Protein AF-0000000080609662 (afdb_homodimer)

Structure (mmCIF, N/CA/C/O backbone):
data_AF-0000000080609662-model_v1
#
loop_
_entity.id
_entity.type
_entity.pdbx_description
1 polymer 'CRE-IKKE-1 protein'
#
loop_
_atom_site.group_PDB
_atom_site.id
_atom_site.type_symbol
_atom_site.label_atom_id
_atom_site.label_alt_id
_atom_site.label_comp_id
_atom_site.label_asym_id
_atom_site.label_entity_id
_atom_site.label_seq_id
_atom_site.pdbx_PDB_ins_code
_atom_site.Cartn_x
_atom_site.Cartn_y
_atom_site.Cartn_z
_atom_site.occupancy
_atom_site.B_iso_or_equiv
_atom_site.auth_seq_id
_atom_site.auth_comp_id
_atom_site.auth_asym_id
_atom_site.auth_atom_id
_atom_site.pdbx_PDB_model_num
ATOM 1 N N . MET A 1 1 ? -20.781 -84.812 7.141 1 25.86 1 MET A N 1
ATOM 2 C CA . MET A 1 1 ? -20.344 -83.812 8.102 1 25.86 1 MET A CA 1
ATOM 3 C C . MET A 1 1 ? -18.906 -83.375 7.84 1 25.86 1 MET A C 1
ATOM 5 O O . MET A 1 1 ? -17.984 -83.938 8.438 1 25.86 1 MET A O 1
ATOM 9 N N . THR A 1 2 ? -18.422 -83.125 6.613 1 31.28 2 THR A N 1
ATOM 10 C CA . THR A 1 2 ? -17.078 -82.812 6.18 1 31.28 2 THR A CA 1
ATOM 11 C C . THR A 1 2 ? -16.641 -81.5 6.754 1 31.28 2 THR A C 1
ATOM 13 O O . THR A 1 2 ? -17.281 -80.438 6.488 1 31.28 2 THR A O 1
ATOM 16 N N . SER A 1 3 ? -16.016 -81.438 7.996 1 32.31 3 SER A N 1
ATOM 17 C CA . SER A 1 3 ? -15.523 -80.25 8.719 1 32.31 3 SER A CA 1
ATOM 18 C C . SER A 1 3 ? -14.398 -79.562 7.949 1 32.31 3 SER A C 1
ATOM 20 O O . SER A 1 3 ? -13.344 -80.188 7.727 1 32.31 3 SER A O 1
ATOM 22 N N . SER A 1 4 ? -14.617 -78.688 6.969 1 35.66 4 SER A N 1
ATOM 23 C CA . SER A 1 4 ? -13.648 -77.875 6.242 1 35.66 4 SER A CA 1
ATOM 24 C C . SER A 1 4 ? -12.82 -77.062 7.191 1 35.66 4 SER A C 1
ATOM 26 O O . SER A 1 4 ? -13.367 -76.25 7.938 1 35.66 4 SER A O 1
ATOM 28 N N . SER A 1 5 ? -11.656 -77.5 7.723 1 37.5 5 SER A N 1
ATOM 29 C CA . SER A 1 5 ? -10.672 -76.812 8.562 1 37.5 5 SER A CA 1
ATOM 30 C C . SER A 1 5 ? -10.195 -75.5 7.918 1 37.5 5 SER A C 1
ATOM 32 O O . SER A 1 5 ? -9.758 -75.5 6.77 1 37.5 5 SER A O 1
ATOM 34 N N . SER A 1 6 ? -10.688 -74.312 8.289 1 39.19 6 SER A N 1
ATOM 35 C CA . SER A 1 6 ? -10.328 -72.938 7.891 1 39.19 6 SER A CA 1
ATOM 36 C C . SER A 1 6 ? -8.852 -72.688 8.156 1 39.19 6 SER A C 1
ATOM 38 O O . SER A 1 6 ? -8.375 -72.812 9.281 1 39.19 6 SER A O 1
ATOM 40 N N . ILE A 1 7 ? -7.898 -72.75 7.23 1 44.97 7 ILE A N 1
ATOM 41 C CA . ILE A 1 7 ? -6.477 -72.438 7.293 1 44.97 7 ILE A CA 1
ATOM 42 C C . ILE A 1 7 ? -6.301 -71 7.836 1 44.97 7 ILE A C 1
ATOM 44 O O . ILE A 1 7 ? -6.977 -70.062 7.395 1 44.97 7 ILE A O 1
ATOM 48 N N . PRO A 1 8 ? -5.676 -70.75 8.969 1 40.72 8 PRO A N 1
ATOM 49 C CA . PRO A 1 8 ? -5.449 -69.375 9.523 1 40.72 8 PRO A CA 1
ATOM 50 C C . PRO A 1 8 ? -4.711 -68.5 8.555 1 40.72 8 PRO A C 1
ATOM 52 O O . PRO A 1 8 ? -3.914 -68.938 7.734 1 40.72 8 PRO A O 1
ATOM 55 N N . SER A 1 9 ? -5.266 -67.25 8.148 1 47.28 9 SER A N 1
ATOM 56 C CA . SER A 1 9 ? -4.676 -66.25 7.301 1 47.28 9 SER A CA 1
ATOM 57 C C . SER A 1 9 ? -3.279 -65.875 7.781 1 47.28 9 SER A C 1
ATOM 59 O O . SER A 1 9 ? -3.021 -65.812 8.984 1 47.28 9 SER A O 1
ATOM 61 N N . PRO A 1 10 ? -2.252 -65.938 6.949 1 47.94 10 PRO A N 1
ATOM 62 C CA . PRO A 1 10 ? -0.892 -65.562 7.359 1 47.94 10 PRO A CA 1
ATOM 63 C C . PRO A 1 10 ? -0.834 -64.25 8.102 1 47.94 10 PRO A C 1
ATOM 65 O O . PRO A 1 10 ? -1.697 -63.375 7.902 1 47.94 10 PRO A O 1
ATOM 68 N N . PRO A 1 11 ? -0.06 -64.062 9.141 1 41.94 11 PRO A N 1
ATOM 69 C CA . PRO A 1 11 ? 0.029 -62.781 9.891 1 41.94 11 PRO A CA 1
ATOM 70 C C . PRO A 1 11 ? 0.415 -61.594 9.008 1 41.94 11 PRO A C 1
ATOM 72 O O . PRO A 1 11 ? 1.298 -61.719 8.148 1 41.94 11 PRO A O 1
ATOM 75 N N . LYS A 1 12 ? -0.345 -60.562 8.844 1 50.75 12 LYS A N 1
ATOM 76 C CA . LYS A 1 12 ? -0.071 -59.344 8.133 1 50.75 12 LYS A CA 1
ATOM 77 C C . LYS A 1 12 ? 1.237 -58.688 8.609 1 50.75 12 LYS A C 1
ATOM 79 O O . LYS A 1 12 ? 1.378 -58.375 9.789 1 50.75 12 LYS A O 1
ATOM 84 N N . THR A 1 13 ? 2.26 -58.938 7.941 1 52.75 13 THR A N 1
ATOM 85 C CA . THR A 1 13 ? 3.49 -58.25 8.312 1 52.75 13 THR A CA 1
ATOM 86 C C . THR A 1 13 ? 3.406 -56.75 7.973 1 52.75 13 THR A C 1
ATOM 88 O O . THR A 1 13 ? 3.049 -56.375 6.852 1 52.75 13 THR A O 1
ATOM 91 N N . TYR A 1 14 ? 3.482 -55.875 8.984 1 57.97 14 TYR A N 1
ATOM 92 C CA . TYR A 1 14 ? 3.365 -54.438 8.852 1 57.97 14 TYR A CA 1
ATOM 93 C C . TYR A 1 14 ? 4.691 -53.812 8.43 1 57.97 14 TYR A C 1
ATOM 95 O O . TYR A 1 14 ? 5.758 -54.25 8.867 1 57.97 14 TYR A O 1
ATOM 103 N N . PRO A 1 15 ? 4.578 -52.969 7.387 1 68.44 15 PRO A N 1
ATOM 104 C CA . PRO A 1 15 ? 5.793 -52.281 6.984 1 68.44 15 PRO A CA 1
ATOM 105 C C . PRO A 1 15 ? 6.512 -51.625 8.164 1 68.44 15 PRO A C 1
ATOM 107 O O . PRO A 1 15 ? 5.859 -51.125 9.094 1 68.44 15 PRO A O 1
ATOM 110 N N . ILE A 1 16 ? 7.844 -51.844 8.211 1 71.62 16 ILE A N 1
ATOM 111 C CA . ILE A 1 16 ? 8.664 -51.188 9.219 1 71.62 16 ILE A CA 1
ATOM 112 C C . ILE A 1 16 ? 8.93 -49.75 8.797 1 71.62 16 ILE A C 1
ATOM 114 O O . ILE A 1 16 ? 9.445 -49.5 7.707 1 71.62 16 ILE A O 1
ATOM 118 N N . ILE A 1 17 ? 8.469 -48.844 9.602 1 80.31 17 ILE A N 1
ATOM 119 C CA . ILE A 1 17 ? 8.609 -47.438 9.305 1 80.31 17 ILE A CA 1
ATOM 120 C C . ILE A 1 17 ? 9.672 -46.812 10.211 1 80.31 17 ILE A C 1
ATOM 122 O O . ILE A 1 17 ? 9.602 -46.938 11.43 1 80.31 17 ILE A O 1
ATOM 126 N N . ARG A 1 18 ? 10.758 -46.25 9.633 1 82.88 18 ARG A N 1
ATOM 127 C CA . ARG A 1 18 ? 11.766 -45.469 10.328 1 82.88 18 ARG A CA 1
ATOM 128 C C . ARG A 1 18 ? 11.523 -43.969 10.109 1 82.88 18 ARG A C 1
ATOM 130 O O . ARG A 1 18 ? 11.367 -43.5 8.977 1 82.88 18 ARG A O 1
ATOM 137 N N . LEU A 1 19 ? 11.508 -43.312 11.266 1 86.19 19 LEU A N 1
ATOM 138 C CA . LEU A 1 19 ? 11.18 -41.875 11.203 1 86.19 19 LEU A CA 1
ATOM 139 C C . LEU A 1 19 ? 12.328 -41.031 11.742 1 86.19 19 LEU A C 1
ATOM 141 O O . LEU A 1 19 ? 12.953 -41.406 12.742 1 86.19 19 LEU A O 1
ATOM 145 N N . ASP A 1 20 ? 12.734 -40.062 11.016 1 88.62 20 ASP A N 1
ATOM 146 C CA . ASP A 1 20 ? 13.68 -39.031 11.453 1 88.62 20 ASP A CA 1
ATOM 147 C C . ASP A 1 20 ? 13.102 -37.625 11.266 1 88.62 20 ASP A C 1
ATOM 149 O O . ASP A 1 20 ? 12.734 -37.25 10.148 1 88.62 20 ASP A O 1
ATOM 153 N N . GLY A 1 21 ? 13.078 -36.844 12.414 1 89.88 21 GLY A N 1
ATOM 154 C CA . GLY A 1 21 ? 12.492 -35.531 12.352 1 89.88 21 GLY A CA 1
ATOM 155 C C . GLY A 1 21 ? 10.992 -35.531 12.562 1 89.88 21 GLY A C 1
ATOM 156 O O . GLY A 1 21 ? 10.461 -36.375 13.297 1 89.88 21 GLY A O 1
ATOM 157 N N . GLU A 1 22 ? 10.289 -34.594 12 1 90.69 22 GLU A N 1
ATOM 158 C CA . GLU A 1 22 ? 8.852 -34.469 12.195 1 90.69 22 GLU A CA 1
ATOM 159 C C . GLU A 1 22 ? 8.078 -35.438 11.305 1 90.69 22 GLU A C 1
ATOM 161 O O . GLU A 1 22 ? 8.469 -35.688 10.164 1 90.69 22 GLU A O 1
ATOM 166 N N . LYS A 1 23 ? 7.074 -35.906 11.852 1 92.69 23 LYS A N 1
ATOM 167 C CA . LYS A 1 23 ? 6.164 -36.719 11.047 1 92.69 23 LYS A CA 1
ATOM 168 C C . LYS A 1 23 ? 5.375 -35.844 10.07 1 92.69 23 LYS A C 1
ATOM 170 O O . LYS A 1 23 ? 5.031 -34.688 10.383 1 92.69 23 LYS A O 1
ATOM 175 N N . TYR A 1 24 ? 5.195 -36.375 8.867 1 93.31 24 TYR A N 1
ATOM 176 C CA . TYR A 1 24 ? 4.473 -35.594 7.852 1 93.31 24 TYR A CA 1
ATOM 177 C C . TYR A 1 24 ? 3.602 -36.531 7.004 1 93.31 24 TYR A C 1
ATOM 179 O O . TYR A 1 24 ? 3.771 -37.75 7.027 1 93.31 24 TYR A O 1
ATOM 187 N N . THR A 1 25 ? 2.586 -35.906 6.465 1 91.5 25 THR A N 1
ATOM 188 C CA . THR A 1 25 ? 1.73 -36.594 5.492 1 91.5 25 THR A CA 1
ATOM 189 C C . THR A 1 25 ? 1.972 -36.031 4.09 1 91.5 25 THR A C 1
ATOM 191 O O . THR A 1 25 ? 2.152 -34.844 3.908 1 91.5 25 THR A O 1
ATOM 194 N N . LEU A 1 26 ? 2.039 -36.938 3.139 1 90.88 26 LEU A N 1
ATOM 195 C CA . LEU A 1 26 ? 2.221 -36.594 1.734 1 90.88 26 LEU A CA 1
ATOM 196 C C . LEU A 1 26 ? 0.88 -36.531 1.011 1 90.88 26 LEU A C 1
ATOM 198 O O . LEU A 1 26 ? 0.035 -37.406 1.193 1 90.88 26 LEU A O 1
ATOM 202 N N . PHE A 1 27 ? 0.67 -35.406 0.307 1 91.31 27 PHE A N 1
ATOM 203 C CA . PHE A 1 27 ? -0.523 -35.281 -0.524 1 91.31 27 PHE A CA 1
ATOM 204 C C . PHE A 1 27 ? -0.241 -35.781 -1.941 1 91.31 27 PHE A C 1
ATOM 206 O O . PHE A 1 27 ? 0.273 -35 -2.77 1 91.31 27 PHE A O 1
ATOM 213 N N . ASN A 1 28 ? -0.665 -36.938 -2.35 1 86.31 28 ASN A N 1
ATOM 214 C CA . ASN A 1 28 ? -0.311 -37.594 -3.6 1 86.31 28 ASN A CA 1
ATOM 215 C C . ASN A 1 28 ? -0.98 -36.938 -4.797 1 86.31 28 ASN A C 1
ATOM 217 O O . ASN A 1 28 ? -0.57 -37.125 -5.941 1 86.31 28 ASN A O 1
ATOM 221 N N . ASP A 1 29 ? -1.959 -36.156 -4.488 1 86.69 29 ASP A N 1
ATOM 222 C CA . ASP A 1 29 ? -2.707 -35.531 -5.57 1 86.69 29 ASP A CA 1
ATOM 223 C C . ASP A 1 29 ? -2.17 -34.125 -5.867 1 86.69 29 ASP A C 1
ATOM 225 O O . ASP A 1 29 ? -2.631 -33.469 -6.801 1 86.69 29 ASP A O 1
ATOM 229 N N . LYS A 1 30 ? -1.223 -33.781 -5.105 1 89.38 30 LYS A N 1
ATOM 230 C CA . LYS A 1 30 ? -0.695 -32.438 -5.285 1 89.38 30 LYS A CA 1
ATOM 231 C C . LYS A 1 30 ? 0.795 -32.469 -5.609 1 89.38 30 LYS A C 1
ATOM 233 O O . LYS A 1 30 ? 1.628 -32.156 -4.762 1 89.38 30 LYS A O 1
ATOM 238 N N . SER A 1 31 ? 1.078 -32.719 -6.859 1 88.81 31 SER A N 1
ATOM 239 C CA . SER A 1 31 ? 2.461 -32.75 -7.324 1 88.81 31 SER A CA 1
ATOM 240 C C . SER A 1 31 ? 3 -31.359 -7.566 1 88.81 31 SER A C 1
ATOM 242 O O . SER A 1 31 ? 2.311 -30.516 -8.141 1 88.81 31 SER A O 1
ATOM 244 N N . ILE A 1 32 ? 4.141 -31.031 -7.082 1 87.56 32 ILE A N 1
ATOM 245 C CA . ILE A 1 32 ? 4.762 -29.719 -7.223 1 87.56 32 ILE A CA 1
ATOM 246 C C . ILE A 1 32 ? 5.836 -29.766 -8.305 1 87.56 32 ILE A C 1
ATOM 248 O O . ILE A 1 32 ? 6.141 -28.75 -8.938 1 87.56 32 ILE A O 1
ATOM 252 N N . GLY A 1 33 ? 6.457 -30.859 -8.469 1 80.94 33 GLY A N 1
ATOM 253 C CA . GLY A 1 33 ? 7.531 -30.969 -9.445 1 80.94 33 GLY A CA 1
ATOM 254 C C . GLY A 1 33 ? 7.91 -32.406 -9.773 1 80.94 33 GLY A C 1
ATOM 255 O O . GLY A 1 33 ? 7.668 -33.312 -8.969 1 80.94 33 GLY A O 1
ATOM 256 N N . LYS A 1 34 ? 8.281 -32.562 -11.07 1 74.88 34 LYS A N 1
ATOM 257 C CA . LYS A 1 34 ? 8.75 -33.875 -11.508 1 74.88 34 LYS A CA 1
ATOM 258 C C . LYS A 1 34 ? 10.18 -33.781 -12.055 1 74.88 34 LYS A C 1
ATOM 260 O O . LYS A 1 34 ? 10.484 -32.906 -12.867 1 74.88 34 LYS A O 1
ATOM 265 N N . GLY A 1 35 ? 11.078 -34.344 -11.312 1 62.09 35 GLY A N 1
ATOM 266 C CA . GLY A 1 35 ? 12.43 -34.406 -11.844 1 62.09 35 GLY A CA 1
ATOM 267 C C . GLY A 1 35 ? 12.773 -35.75 -12.453 1 62.09 35 GLY A C 1
ATOM 268 O O . GLY A 1 35 ? 11.93 -36.656 -12.516 1 62.09 35 GLY A O 1
ATOM 269 N N . ALA A 1 36 ? 13.977 -35.906 -13.156 1 56.09 36 ALA A N 1
ATOM 270 C CA . ALA A 1 36 ? 14.492 -37.125 -13.789 1 56.09 36 ALA A CA 1
ATOM 271 C C . ALA A 1 36 ? 14.5 -38.281 -12.805 1 56.09 36 ALA A C 1
ATOM 273 O O . ALA A 1 36 ? 14.273 -39.438 -13.195 1 56.09 36 ALA A O 1
ATOM 274 N N . TYR A 1 37 ? 14.656 -37.969 -11.484 1 59.03 37 TYR A N 1
ATOM 275 C CA . TYR A 1 37 ? 14.93 -39.094 -10.57 1 59.03 37 TYR A CA 1
ATOM 276 C C . TYR A 1 37 ? 13.914 -39.125 -9.438 1 59.03 37 TYR A C 1
ATOM 278 O O . TYR A 1 37 ? 14.055 -39.906 -8.5 1 59.03 37 TYR A O 1
ATOM 286 N N . SER A 1 38 ? 12.953 -38.188 -9.391 1 76.06 38 SER A N 1
ATOM 287 C CA . SER A 1 38 ? 12.031 -38.188 -8.266 1 76.06 38 SER A CA 1
ATOM 288 C C . SER A 1 38 ? 10.891 -37.219 -8.469 1 76.06 38 SER A C 1
ATOM 290 O O . SER A 1 38 ? 10.906 -36.406 -9.414 1 76.06 38 SER A O 1
ATOM 292 N N . GLU A 1 39 ? 9.922 -37.469 -7.652 1 85.94 39 GLU A N 1
ATOM 293 C CA . GLU A 1 39 ? 8.766 -36.594 -7.668 1 85.94 39 GLU A CA 1
ATOM 294 C C . GLU A 1 39 ? 8.609 -35.875 -6.34 1 85.94 39 GLU A C 1
ATOM 296 O O . GLU A 1 39 ? 8.953 -36.406 -5.285 1 85.94 39 GLU A O 1
ATOM 301 N N . VAL A 1 40 ? 8.242 -34.625 -6.41 1 92.06 40 VAL A N 1
ATOM 302 C CA . VAL A 1 40 ? 8.047 -33.812 -5.215 1 92.06 40 VAL A CA 1
ATOM 303 C C . VAL A 1 40 ? 6.566 -33.469 -5.059 1 92.06 40 VAL A C 1
ATOM 305 O O . VAL A 1 40 ? 5.918 -33.062 -6.02 1 92.06 40 VAL A O 1
ATOM 308 N N . TYR A 1 41 ? 6.066 -33.688 -3.814 1 93.38 41 TYR A N 1
ATOM 309 C CA . TYR A 1 41 ? 4.66 -33.469 -3.502 1 93.38 41 TYR A CA 1
ATOM 310 C C . TYR A 1 41 ? 4.52 -32.469 -2.361 1 93.38 41 TYR A C 1
ATOM 312 O O . TYR A 1 41 ? 5.453 -32.25 -1.583 1 93.38 41 TYR A O 1
ATOM 320 N N . GLU A 1 42 ? 3.301 -31.906 -2.385 1 94.56 42 GLU A N 1
ATOM 321 C CA . GLU A 1 42 ? 2.938 -31.141 -1.196 1 94.56 42 GLU A CA 1
ATOM 322 C C . GLU A 1 42 ? 2.621 -32.062 -0.022 1 94.56 42 GLU A C 1
ATOM 324 O O . GLU A 1 42 ? 2.16 -33.188 -0.217 1 94.56 42 GLU A O 1
ATOM 329 N N . GLY A 1 43 ? 2.951 -31.609 1.195 1 94.5 43 GLY A N 1
ATOM 330 C CA . GLY A 1 43 ? 2.627 -32.344 2.41 1 94.5 43 GLY A CA 1
ATOM 331 C C . GLY A 1 43 ? 2.455 -31.438 3.619 1 94.5 43 GLY A C 1
ATOM 332 O O . GLY A 1 43 ? 2.488 -30.219 3.496 1 94.5 43 GLY A O 1
ATOM 333 N N . ARG A 1 44 ? 2.146 -32.062 4.703 1 94.44 44 ARG A N 1
ATOM 334 C CA . ARG A 1 44 ? 1.989 -31.328 5.961 1 94.44 44 ARG A CA 1
ATOM 335 C C . ARG A 1 44 ? 2.568 -32.125 7.129 1 94.44 44 ARG A C 1
ATOM 337 O O . ARG A 1 44 ? 2.377 -33.312 7.219 1 94.44 44 ARG A O 1
ATOM 344 N N . THR A 1 45 ? 3.188 -31.391 7.957 1 95.19 45 THR A N 1
ATOM 345 C CA . THR A 1 45 ? 3.699 -32.031 9.164 1 95.19 45 THR A CA 1
ATOM 346 C C . THR A 1 45 ? 2.568 -32.312 10.148 1 95.19 45 THR A C 1
ATOM 348 O O . THR A 1 45 ? 1.438 -31.859 9.945 1 95.19 45 THR A O 1
ATOM 351 N N . GLU A 1 46 ? 2.916 -33.031 11.164 1 92.31 46 GLU A N 1
ATOM 352 C CA . GLU A 1 46 ? 1.946 -33.312 12.219 1 92.31 46 GLU A CA 1
ATOM 353 C C . GLU A 1 46 ? 1.525 -32 12.922 1 92.31 46 GLU A C 1
ATOM 355 O O . GLU A 1 46 ? 0.374 -31.875 13.336 1 92.31 46 GLU A O 1
ATOM 360 N N . SER A 1 47 ? 2.404 -31.078 12.938 1 91.38 47 SER A N 1
ATOM 361 C CA . SER A 1 47 ? 2.1 -29.781 13.555 1 91.38 47 SER A CA 1
ATOM 362 C C . SER A 1 47 ? 1.225 -28.938 12.641 1 91.38 47 SER A C 1
ATOM 364 O O . SER A 1 47 ? 0.652 -27.938 13.078 1 91.38 47 SER A O 1
ATOM 366 N N . GLY A 1 48 ? 1.183 -29.297 11.359 1 92.94 48 GLY A N 1
ATOM 367 C CA . GLY A 1 48 ? 0.324 -28.594 10.422 1 92.94 48 GLY A CA 1
ATOM 368 C C . GLY A 1 48 ? 1.094 -27.719 9.453 1 92.94 48 GLY A C 1
ATOM 369 O O . GLY A 1 48 ? 0.497 -27.031 8.617 1 92.94 48 GLY A O 1
ATOM 370 N N . ARG A 1 49 ? 2.342 -27.797 9.516 1 93.94 49 ARG A N 1
ATOM 371 C CA . ARG A 1 49 ? 3.174 -26.969 8.641 1 93.94 49 ARG A CA 1
ATOM 372 C C . ARG A 1 49 ? 3.172 -27.516 7.219 1 93.94 49 ARG A C 1
ATOM 374 O O . ARG A 1 49 ? 3.348 -28.719 7.004 1 93.94 49 ARG A O 1
ATOM 381 N N . LEU A 1 50 ? 2.912 -26.562 6.285 1 94.56 50 LEU A N 1
ATOM 382 C CA . LEU A 1 50 ? 3.021 -26.953 4.879 1 94.56 50 LEU A CA 1
ATOM 383 C C . LEU A 1 50 ? 4.473 -27.25 4.512 1 94.56 50 LEU A C 1
ATOM 385 O O . LEU A 1 50 ? 5.379 -26.5 4.879 1 94.56 50 LEU A O 1
ATOM 389 N N . VAL A 1 51 ? 4.734 -28.422 3.789 1 96.31 51 VAL A N 1
ATOM 390 C CA . VAL A 1 51 ? 6.09 -28.844 3.449 1 96.31 51 VAL A CA 1
ATOM 391 C C . VAL A 1 51 ? 6.113 -29.422 2.033 1 96.31 51 VAL A C 1
ATOM 393 O O . VAL A 1 51 ? 5.062 -29.688 1.452 1 96.31 51 VAL A O 1
ATOM 396 N N . ALA A 1 52 ? 7.281 -29.5 1.382 1 96.19 52 ALA A N 1
ATOM 397 C CA . ALA A 1 52 ? 7.523 -30.219 0.14 1 96.19 52 ALA A CA 1
ATOM 398 C C . ALA A 1 52 ? 8.141 -31.594 0.419 1 96.19 52 ALA A C 1
ATOM 400 O O . ALA A 1 52 ? 9.109 -31.703 1.173 1 96.19 52 ALA A O 1
ATOM 401 N N . VAL A 1 53 ? 7.598 -32.625 -0.177 1 94.62 53 VAL A N 1
ATOM 402 C CA . VAL A 1 53 ? 8.039 -34 0.114 1 94.62 53 VAL A CA 1
ATOM 403 C C . VAL A 1 53 ? 8.578 -34.656 -1.158 1 94.62 53 VAL A C 1
ATOM 405 O O . VAL A 1 53 ? 7.859 -34.75 -2.154 1 94.62 53 VAL A O 1
ATOM 408 N N . LYS A 1 54 ? 9.82 -35 -1.176 1 92.38 54 LYS A N 1
ATOM 409 C CA . LYS A 1 54 ? 10.445 -35.75 -2.252 1 92.38 54 LYS A CA 1
ATOM 410 C C . LYS A 1 54 ? 10.414 -37.25 -1.952 1 92.38 54 LYS A C 1
ATOM 412 O O . LYS A 1 54 ? 10.758 -37.688 -0.848 1 92.38 54 LYS A O 1
ATOM 417 N N . THR A 1 55 ? 9.93 -38.062 -2.924 1 89.88 55 THR A N 1
ATOM 418 C CA . THR A 1 55 ? 9.812 -39.469 -2.701 1 89.88 55 THR A CA 1
ATOM 419 C C . THR A 1 55 ? 10.477 -40.25 -3.828 1 89.88 55 THR A C 1
ATOM 421 O O . THR A 1 55 ? 10.539 -39.781 -4.965 1 89.88 55 THR A O 1
ATOM 424 N N . ALA A 1 56 ? 11.078 -41.375 -3.432 1 85 56 ALA A N 1
ATOM 425 C CA . ALA A 1 56 ? 11.68 -42.312 -4.391 1 85 56 ALA A CA 1
ATOM 426 C C . ALA A 1 56 ? 11.359 -43.75 -4.039 1 85 56 ALA A C 1
ATOM 428 O O . ALA A 1 56 ? 11.25 -44.125 -2.861 1 85 56 ALA A O 1
ATOM 429 N N . CYS A 1 57 ? 11.18 -44.594 -5.07 1 79.06 57 CYS A N 1
ATOM 430 C CA . CYS A 1 57 ? 10.867 -46 -4.859 1 79.06 57 CYS A CA 1
ATOM 431 C C . CYS A 1 57 ? 11.852 -46.906 -5.609 1 79.06 57 CYS A C 1
ATOM 433 O O . CYS A 1 57 ? 11.938 -48.094 -5.336 1 79.06 57 CYS A O 1
ATOM 435 N N . LYS A 1 58 ? 12.555 -46.344 -6.57 1 79.31 58 LYS A N 1
ATOM 436 C CA . LYS A 1 58 ? 13.547 -47.125 -7.301 1 79.31 58 LYS A CA 1
ATOM 437 C C . LYS A 1 58 ? 14.875 -47.156 -6.551 1 79.31 58 LYS A C 1
ATOM 439 O O . LYS A 1 58 ? 15.258 -46.188 -5.906 1 79.31 58 LYS A O 1
ATOM 444 N N . LYS A 1 59 ? 15.594 -48.25 -6.68 1 77.31 59 LYS A N 1
ATOM 445 C CA . LYS A 1 59 ? 16.812 -48.5 -5.918 1 77.31 59 LYS A CA 1
ATOM 446 C C . LYS A 1 59 ? 17.844 -47.375 -6.156 1 77.31 59 LYS A C 1
ATOM 448 O O . LYS A 1 59 ? 18.438 -46.875 -5.207 1 77.31 59 LYS A O 1
ATOM 453 N N . ILE A 1 60 ? 18.062 -47.031 -7.422 1 74.38 60 ILE A N 1
ATOM 454 C CA . ILE A 1 60 ? 19.047 -46 -7.762 1 74.38 60 ILE A CA 1
ATOM 455 C C . ILE A 1 60 ? 18.641 -44.656 -7.156 1 74.38 60 ILE A C 1
ATOM 457 O O . ILE A 1 60 ? 19.484 -43.906 -6.656 1 74.38 60 ILE A O 1
ATOM 461 N N . GLU A 1 61 ? 17.422 -44.5 -7.07 1 80.38 61 GLU A N 1
ATOM 462 C CA . GLU A 1 61 ? 16.891 -43.25 -6.535 1 80.38 61 GLU A CA 1
ATOM 463 C C . GLU A 1 61 ? 16.984 -43.219 -5.016 1 80.38 61 GLU A C 1
ATOM 465 O O . GLU A 1 61 ? 17.219 -42.156 -4.43 1 80.38 61 GLU A O 1
ATOM 470 N N . ILE A 1 62 ? 16.891 -44.344 -4.473 1 84.5 62 ILE A N 1
ATOM 471 C CA . ILE A 1 62 ? 16.891 -44.438 -3.018 1 84.5 62 ILE A CA 1
ATOM 472 C C . ILE A 1 62 ? 18.281 -44.062 -2.482 1 84.5 62 ILE A C 1
ATOM 474 O O . ILE A 1 62 ? 18.391 -43.344 -1.497 1 84.5 62 ILE A O 1
ATOM 478 N N . GLN A 1 63 ? 19.297 -44.562 -3.121 1 81.75 63 GLN A N 1
ATOM 479 C CA . GLN A 1 63 ? 20.641 -44.25 -2.684 1 81.75 63 GLN A CA 1
ATOM 480 C C . GLN A 1 63 ? 20.938 -42.75 -2.836 1 81.75 63 GLN A C 1
ATOM 482 O O . GLN A 1 63 ? 21.578 -42.156 -1.97 1 81.75 63 GLN A O 1
ATOM 487 N N . ALA A 1 64 ? 20.484 -42.25 -3.871 1 82.31 64 ALA A N 1
ATOM 488 C CA . ALA A 1 64 ? 20.688 -40.812 -4.113 1 82.31 64 ALA A CA 1
ATOM 489 C C . ALA A 1 64 ? 19.984 -39.969 -3.057 1 82.31 64 ALA A C 1
ATOM 491 O O . ALA A 1 64 ? 20.547 -39 -2.549 1 82.31 64 ALA A O 1
ATOM 492 N N . ILE A 1 65 ? 18.828 -40.312 -2.717 1 88.12 65 ILE A N 1
ATOM 493 C CA . ILE A 1 65 ? 18.031 -39.594 -1.748 1 88.12 65 ILE A CA 1
ATOM 494 C C . ILE A 1 65 ? 18.672 -39.688 -0.365 1 88.12 65 ILE A C 1
ATOM 496 O O . ILE A 1 65 ? 18.656 -38.719 0.401 1 88.12 65 ILE A O 1
ATOM 500 N N . ARG A 1 66 ? 19.219 -40.875 -0.01 1 88.81 66 ARG A N 1
ATOM 501 C CA . ARG A 1 66 ? 19.891 -41.031 1.269 1 88.81 66 ARG A CA 1
ATOM 502 C C . ARG A 1 66 ? 21.078 -40.094 1.381 1 88.81 66 ARG A C 1
ATOM 504 O O . ARG A 1 66 ? 21.297 -39.469 2.426 1 88.81 66 ARG A O 1
ATOM 511 N N . GLY A 1 67 ? 21.797 -40.062 0.266 1 87.88 67 GLY A N 1
ATOM 512 C CA . GLY A 1 67 ? 22.906 -39.094 0.232 1 87.88 67 GLY A CA 1
ATOM 513 C C . GLY A 1 67 ? 22.469 -37.656 0.369 1 87.88 67 GLY A C 1
ATOM 514 O O . GLY A 1 67 ? 23.094 -36.875 1.073 1 87.88 67 GLY A O 1
ATOM 515 N N . GLU A 1 68 ? 21.391 -37.344 -0.252 1 90.94 68 GLU A N 1
ATOM 516 C CA . GLU A 1 68 ? 20.828 -36 -0.201 1 90.94 68 GLU A CA 1
ATOM 517 C C . GLU A 1 68 ? 20.406 -35.625 1.217 1 90.94 68 GLU A C 1
ATOM 519 O O . GLU A 1 68 ? 20.688 -34.531 1.693 1 90.94 68 GLU A O 1
ATOM 524 N N . ILE A 1 69 ? 19.75 -36.562 1.894 1 92.38 69 ILE A N 1
ATOM 525 C CA . ILE A 1 69 ? 19.266 -36.344 3.258 1 92.38 69 ILE A CA 1
ATOM 526 C C . ILE A 1 69 ? 20.453 -36.094 4.18 1 92.38 69 ILE A C 1
ATOM 528 O O . ILE A 1 69 ? 20.422 -35.156 5.004 1 92.38 69 ILE A O 1
ATOM 532 N N . GLU A 1 70 ? 21.5 -36.844 4.02 1 92.69 70 GLU A N 1
ATOM 533 C CA . GLU A 1 70 ? 22.688 -36.688 4.859 1 92.69 70 GLU A CA 1
ATOM 534 C C . GLU A 1 70 ? 23.328 -35.312 4.664 1 92.69 70 GLU A C 1
ATOM 536 O O . GLU A 1 70 ? 23.719 -34.656 5.633 1 92.69 70 GLU A O 1
ATOM 541 N N . ILE A 1 71 ? 23.375 -34.906 3.471 1 93.88 71 ILE A N 1
ATOM 542 C CA . ILE A 1 71 ? 23.969 -33.594 3.15 1 93.88 71 ILE A CA 1
ATOM 543 C C . ILE A 1 71 ? 23.125 -32.5 3.736 1 93.88 71 ILE A C 1
ATOM 545 O O . ILE A 1 71 ? 23.641 -31.562 4.355 1 93.88 71 ILE A O 1
ATOM 549 N N . LEU A 1 72 ? 21.844 -32.562 3.623 1 94.56 72 LEU A N 1
ATOM 550 C CA . LEU A 1 72 ? 20.938 -31.531 4.125 1 94.56 72 LEU A CA 1
ATOM 551 C C . LEU A 1 72 ? 20.984 -31.453 5.648 1 94.56 72 LEU A C 1
ATOM 553 O O . LEU A 1 72 ? 20.875 -30.359 6.227 1 94.56 72 LEU A O 1
ATOM 557 N N . ARG A 1 73 ? 21.156 -32.594 6.203 1 94.25 73 ARG A N 1
ATOM 558 C CA . ARG A 1 73 ? 21.297 -32.625 7.656 1 94.25 73 ARG A CA 1
ATOM 559 C C . ARG A 1 73 ? 22.547 -31.875 8.109 1 94.25 73 ARG A C 1
ATOM 561 O O . ARG A 1 73 ? 22.516 -31.141 9.102 1 94.25 73 ARG A O 1
ATOM 568 N N . GLN A 1 74 ? 23.578 -32.062 7.363 1 93.38 74 GLN A N 1
ATOM 569 C CA . GLN A 1 74 ? 24.828 -31.375 7.688 1 93.38 74 GLN A CA 1
ATOM 570 C C . GLN A 1 74 ? 24.719 -29.875 7.527 1 93.38 74 GLN A C 1
ATOM 572 O O . GLN A 1 74 ? 25.391 -29.109 8.227 1 93.38 74 GLN A O 1
ATOM 577 N N . LEU A 1 75 ? 23.844 -29.469 6.664 1 95.25 75 LEU A N 1
ATOM 578 C CA . LEU A 1 75 ? 23.719 -28.062 6.324 1 95.25 75 LEU A CA 1
ATOM 579 C C . LEU A 1 75 ? 22.578 -27.422 7.09 1 95.25 75 LEU A C 1
ATOM 581 O O . LEU A 1 75 ? 22.125 -26.312 6.742 1 95.25 75 LEU A O 1
ATOM 585 N N . LYS A 1 76 ? 22.125 -28.125 8.047 1 92.25 76 LYS A N 1
ATOM 586 C CA . LYS A 1 76 ? 21.047 -27.578 8.867 1 92.25 76 LYS A CA 1
ATOM 587 C C . LYS A 1 76 ? 21.422 -26.219 9.438 1 92.25 76 LYS A C 1
ATOM 589 O O . LYS A 1 76 ? 22.531 -26.031 9.938 1 92.25 76 LYS A O 1
ATOM 594 N N . GLY A 1 77 ? 20.562 -25.203 9.234 1 90.81 77 GLY A N 1
ATOM 595 C CA . GLY A 1 77 ? 20.828 -23.891 9.781 1 90.81 77 GLY A CA 1
ATOM 596 C C . GLY A 1 77 ? 21.328 -22.906 8.734 1 90.81 77 GLY A C 1
ATOM 597 O O . GLY A 1 77 ? 21.281 -21.688 8.945 1 90.81 77 GLY A O 1
ATOM 598 N N . ALA A 1 78 ? 21.859 -23.406 7.652 1 94.06 78 ALA A N 1
ATOM 599 C CA . ALA A 1 78 ? 22.266 -22.5 6.578 1 94.06 78 ALA A CA 1
ATOM 600 C C . ALA A 1 78 ? 21.062 -21.781 5.977 1 94.06 78 ALA A C 1
ATOM 602 O O . ALA A 1 78 ? 20.172 -22.406 5.402 1 94.06 78 ALA A O 1
ATOM 603 N N . GLN A 1 79 ? 21.109 -20.516 6.012 1 91.75 79 GLN A N 1
ATOM 604 C CA . GLN A 1 79 ? 19.953 -19.703 5.68 1 91.75 79 GLN A CA 1
ATOM 605 C C . GLN A 1 79 ? 19.594 -19.812 4.199 1 91.75 79 GLN A C 1
ATOM 607 O O . GLN A 1 79 ? 18.422 -19.719 3.826 1 91.75 79 GLN A O 1
ATOM 612 N N . ASN A 1 80 ? 20.547 -19.969 3.33 1 97.12 80 ASN A N 1
ATOM 613 C CA . ASN A 1 80 ? 20.312 -19.938 1.891 1 97.12 80 ASN A CA 1
ATOM 614 C C . ASN A 1 80 ? 20.297 -21.344 1.288 1 97.12 80 ASN A C 1
ATOM 616 O O . ASN A 1 80 ? 20.516 -21.5 0.088 1 97.12 80 ASN A O 1
ATOM 620 N N . ILE A 1 81 ? 20.109 -22.375 2.154 1 97.69 81 ILE A N 1
ATOM 621 C CA . ILE A 1 81 ? 19.875 -23.766 1.766 1 97.69 81 ILE A CA 1
ATOM 622 C C . ILE A 1 81 ? 18.516 -24.234 2.299 1 97.69 81 ILE A C 1
ATOM 624 O O . ILE A 1 81 ? 18.172 -23.953 3.451 1 97.69 81 ILE A O 1
ATOM 628 N N . VAL A 1 82 ? 17.781 -24.844 1.414 1 97.12 82 VAL A N 1
ATOM 629 C CA . VAL A 1 82 ? 16.469 -25.344 1.833 1 97.12 82 VAL A CA 1
ATOM 630 C C . VAL A 1 82 ? 16.641 -26.234 3.061 1 97.12 82 VAL A C 1
ATOM 632 O O . VAL A 1 82 ? 17.547 -27.062 3.119 1 97.12 82 VAL A O 1
ATOM 635 N N . GLN A 1 83 ? 15.789 -26.172 3.98 1 96.12 83 GLN A N 1
ATOM 636 C CA . GLN A 1 83 ? 15.953 -26.859 5.262 1 96.12 83 GLN A CA 1
ATOM 637 C C . GLN A 1 83 ? 15.273 -28.219 5.25 1 96.12 83 GLN A C 1
ATOM 639 O O . GLN A 1 83 ? 14.156 -28.359 4.738 1 96.12 83 GLN A O 1
ATOM 644 N N . TYR A 1 84 ? 15.984 -29.094 5.848 1 95.5 84 TYR A N 1
ATOM 645 C CA . TYR A 1 84 ? 15.477 -30.438 6.098 1 95.5 84 TYR A CA 1
ATOM 646 C C . TYR A 1 84 ? 14.516 -30.453 7.281 1 95.5 84 TYR A C 1
ATOM 648 O O . TYR A 1 84 ? 14.789 -29.844 8.312 1 95.5 84 TYR A O 1
ATOM 656 N N . ILE A 1 85 ? 13.375 -31.188 7.129 1 95.56 85 ILE A N 1
ATOM 657 C CA . ILE A 1 85 ? 12.383 -31.188 8.195 1 95.56 85 ILE A CA 1
ATOM 658 C C . ILE A 1 85 ? 12.266 -32.594 8.789 1 95.56 85 ILE A C 1
ATOM 660 O O . ILE A 1 85 ? 12.211 -32.75 10.016 1 95.56 85 ILE A O 1
ATOM 664 N N . GLY A 1 86 ? 12.195 -33.594 7.855 1 95.12 86 GLY A N 1
ATOM 665 C CA . GLY A 1 86 ? 12.07 -35 8.312 1 95.12 86 GLY A CA 1
ATOM 666 C C . GLY A 1 86 ? 12.102 -36 7.176 1 95.12 86 GLY A C 1
ATOM 667 O O . GLY A 1 86 ? 12.016 -35.625 6.004 1 95.12 86 GLY A O 1
ATOM 668 N N . SER A 1 87 ? 12.297 -37.281 7.535 1 94.88 87 SER A N 1
ATOM 669 C CA . SER A 1 87 ? 12.297 -38.344 6.535 1 94.88 87 SER A CA 1
ATOM 670 C C . SER A 1 87 ? 11.633 -39.594 7.066 1 94.88 87 SER A C 1
ATOM 672 O O . SER A 1 87 ? 11.531 -39.781 8.281 1 94.88 87 SER A O 1
ATOM 674 N N . THR A 1 88 ? 11.094 -40.312 6.18 1 92.5 88 THR A N 1
ATOM 675 C CA . THR A 1 88 ? 10.445 -41.594 6.477 1 92.5 88 THR A CA 1
ATOM 676 C C . THR A 1 88 ? 10.922 -42.688 5.508 1 92.5 88 THR A C 1
ATOM 678 O O . THR A 1 88 ? 10.992 -42.438 4.301 1 92.5 88 THR A O 1
ATOM 681 N N . GLN A 1 89 ? 11.273 -43.75 6.094 1 90.75 89 GLN A N 1
ATOM 682 C CA . GLN A 1 89 ? 11.648 -44.906 5.309 1 90.75 89 GLN A CA 1
ATOM 683 C C . GLN A 1 89 ? 10.766 -46.125 5.641 1 90.75 89 GLN A C 1
ATOM 685 O O . GLN A 1 89 ? 10.602 -46.469 6.812 1 90.75 89 GLN A O 1
ATOM 690 N N . THR A 1 90 ? 10.18 -46.594 4.602 1 87.31 90 THR A N 1
ATOM 691 C CA . THR A 1 90 ? 9.305 -47.75 4.789 1 87.31 90 THR A CA 1
ATOM 692 C C . THR A 1 90 ? 9.875 -48.969 4.086 1 87.31 90 THR A C 1
ATOM 694 O O . THR A 1 90 ? 10.188 -48.906 2.893 1 87.31 90 THR A O 1
ATOM 697 N N . ILE A 1 91 ? 9.984 -49.969 4.844 1 85.94 91 ILE A N 1
ATOM 698 C CA . ILE A 1 91 ? 10.398 -51.25 4.281 1 85.94 91 ILE A CA 1
ATOM 699 C C . ILE A 1 91 ? 9.172 -52.125 4.012 1 85.94 91 ILE A C 1
ATOM 701 O O . ILE A 1 91 ? 8.398 -52.406 4.926 1 85.94 91 ILE A O 1
ATOM 705 N N . MET A 1 92 ? 9.039 -52.438 2.729 1 80.5 92 MET A N 1
ATOM 706 C CA . MET A 1 92 ? 7.828 -53.125 2.324 1 80.5 92 MET A CA 1
ATOM 707 C C . MET A 1 92 ? 7.973 -54.625 2.588 1 80.5 92 MET A C 1
ATOM 709 O O . MET A 1 92 ? 9.086 -55.125 2.754 1 80.5 92 MET A O 1
ATOM 713 N N . ALA A 1 93 ? 6.766 -55.281 2.654 1 78 93 ALA A N 1
ATOM 714 C CA . ALA A 1 93 ? 6.73 -56.719 2.898 1 78 93 ALA A CA 1
ATOM 715 C C . ALA A 1 93 ? 7.438 -57.469 1.783 1 78 93 ALA A C 1
ATOM 717 O O . ALA A 1 93 ? 7.512 -57 0.646 1 78 93 ALA A O 1
ATOM 718 N N . PRO A 1 94 ? 8.039 -58.594 2.146 1 78.06 94 PRO A N 1
ATOM 719 C CA . PRO A 1 94 ? 8.68 -59.438 1.12 1 78.06 94 PRO A CA 1
ATOM 720 C C . PRO A 1 94 ? 7.738 -59.781 -0.034 1 78.06 94 PRO A C 1
ATOM 722 O O . PRO A 1 94 ? 6.555 -60.031 0.188 1 78.06 94 PRO A O 1
ATOM 725 N N . GLY A 1 95 ? 8.117 -59.562 -1.34 1 74.69 95 GLY A N 1
ATOM 726 C CA . GLY A 1 95 ? 7.305 -59.844 -2.51 1 74.69 95 GLY A CA 1
ATOM 727 C C . GLY A 1 95 ? 6.75 -58.594 -3.162 1 74.69 95 GLY A C 1
ATOM 728 O O . GLY A 1 95 ? 6.195 -58.656 -4.262 1 74.69 95 GLY A O 1
ATOM 729 N N . SER A 1 96 ? 6.914 -57.531 -2.412 1 73.38 96 SER A N 1
ATOM 730 C CA . SER A 1 96 ? 6.434 -56.281 -2.986 1 73.38 96 SER A CA 1
ATOM 731 C C . SER A 1 96 ? 7.289 -55.844 -4.172 1 73.38 96 SER A C 1
ATOM 733 O O . SER A 1 96 ? 8.477 -56.188 -4.242 1 73.38 96 SER A O 1
ATOM 735 N N . VAL A 1 97 ? 6.699 -55.188 -5.066 1 73 97 VAL A N 1
ATOM 736 C CA . VAL A 1 97 ? 7.387 -54.719 -6.266 1 73 97 VAL A CA 1
ATOM 737 C C . VAL A 1 97 ? 8.516 -53.75 -5.871 1 73 97 VAL A C 1
ATOM 739 O O . VAL A 1 97 ? 9.617 -53.812 -6.426 1 73 97 VAL A O 1
ATOM 742 N N . THR A 1 98 ? 8.125 -52.906 -4.871 1 75.62 98 THR A N 1
ATOM 743 C CA . THR A 1 98 ? 9.141 -52 -4.355 1 75.62 98 THR A CA 1
ATOM 744 C C . THR A 1 98 ? 9.57 -52.406 -2.947 1 75.62 98 THR A C 1
ATOM 746 O O . THR A 1 98 ? 8.742 -52.531 -2.043 1 75.62 98 THR A O 1
ATOM 749 N N . GLN A 1 99 ? 10.828 -52.719 -2.717 1 78.31 99 GLN A N 1
ATOM 750 C CA . GLN A 1 99 ? 11.312 -53.25 -1.451 1 78.31 99 GLN A CA 1
ATOM 751 C C . GLN A 1 99 ? 11.352 -52.188 -0.37 1 78.31 99 GLN A C 1
ATOM 753 O O . GLN A 1 99 ? 11.133 -52.469 0.808 1 78.31 99 GLN A O 1
ATOM 758 N N . GLU A 1 100 ? 11.664 -51.031 -0.888 1 85.44 100 GLU A N 1
ATOM 759 C CA . GLU A 1 100 ? 11.805 -49.938 0.065 1 85.44 100 GLU A CA 1
ATOM 760 C C . GLU A 1 100 ? 11.398 -48.625 -0.56 1 85.44 100 GLU A C 1
ATOM 762 O O . GLU A 1 100 ? 11.531 -48.438 -1.771 1 85.44 100 GLU A O 1
ATOM 767 N N . THR A 1 101 ? 10.719 -47.781 0.256 1 87.12 101 THR A N 1
ATOM 768 C CA . THR A 1 101 ? 10.406 -46.438 -0.158 1 87.12 101 THR A CA 1
ATOM 769 C C . THR A 1 101 ? 10.969 -45.438 0.839 1 87.12 101 THR A C 1
ATOM 771 O O . THR A 1 101 ? 10.938 -45.656 2.049 1 87.12 101 THR A O 1
ATOM 774 N N . ILE A 1 102 ? 11.594 -44.406 0.284 1 90.56 102 ILE A N 1
ATOM 775 C CA . ILE A 1 102 ? 12.125 -43.344 1.14 1 90.56 102 ILE A CA 1
ATOM 776 C C . ILE A 1 102 ? 11.562 -42 0.698 1 90.56 102 ILE A C 1
ATOM 778 O O . ILE A 1 102 ? 11.414 -41.75 -0.499 1 90.56 102 ILE A O 1
ATOM 782 N N . SER A 1 103 ? 11.102 -41.25 1.685 1 92.31 103 SER A N 1
ATOM 783 C CA . SER A 1 103 ? 10.68 -39.875 1.426 1 92.31 103 SER A CA 1
ATOM 784 C C . SER A 1 103 ? 11.234 -38.906 2.473 1 92.31 103 SER A C 1
ATOM 786 O O . SER A 1 103 ? 11.531 -39.312 3.598 1 92.31 103 SER A O 1
ATOM 788 N N . PHE A 1 104 ? 11.461 -37.688 2.078 1 94.12 104 PHE A N 1
ATOM 789 C CA . PHE A 1 104 ? 11.836 -36.688 3.072 1 94.12 104 PHE A CA 1
ATOM 790 C C . PHE A 1 104 ? 11.133 -35.344 2.811 1 94.12 104 PHE A C 1
ATOM 792 O O . PHE A 1 104 ? 10.812 -35.031 1.664 1 94.12 104 PHE A O 1
ATOM 799 N N . ALA A 1 105 ? 10.844 -34.656 3.949 1 95.62 105 ALA A N 1
ATOM 800 C CA . ALA A 1 105 ? 10.156 -33.375 3.939 1 95.62 105 ALA A CA 1
ATOM 801 C C . ALA A 1 105 ? 11.141 -32.219 4.086 1 95.62 105 ALA A C 1
ATOM 803 O O . ALA A 1 105 ? 12.094 -32.312 4.871 1 95.62 105 ALA A O 1
ATOM 804 N N . MET A 1 106 ? 10.914 -31.141 3.289 1 95.94 106 MET A N 1
ATOM 805 C CA . MET A 1 106 ? 11.703 -29.922 3.357 1 95.94 106 MET A CA 1
ATOM 806 C C . MET A 1 106 ? 10.812 -28.688 3.307 1 95.94 106 MET A C 1
ATOM 808 O O . MET A 1 106 ? 9.594 -28.797 3.17 1 95.94 106 MET A O 1
ATOM 812 N N . GLU A 1 107 ? 11.406 -27.562 3.434 1 94.81 107 GLU A N 1
ATOM 813 C CA . GLU A 1 107 ? 10.664 -26.297 3.383 1 94.81 107 GLU A CA 1
ATOM 814 C C . GLU A 1 107 ? 9.883 -26.172 2.076 1 94.81 107 GLU A C 1
ATOM 816 O O . GLU A 1 107 ? 10.375 -26.562 1.017 1 94.81 107 GLU A O 1
ATOM 821 N N . PHE A 1 108 ? 8.734 -25.609 2.262 1 95.06 108 PHE A N 1
ATOM 822 C CA . PHE A 1 108 ? 7.906 -25.328 1.091 1 95.06 108 PHE A CA 1
ATOM 823 C C . PHE A 1 108 ? 8.156 -23.906 0.58 1 95.06 108 PHE A C 1
ATOM 825 O O . PHE A 1 108 ? 7.957 -22.938 1.31 1 95.06 108 PHE A O 1
ATOM 832 N N . ALA A 1 109 ? 8.633 -23.797 -0.677 1 95.38 109 ALA A N 1
ATOM 833 C CA . ALA A 1 109 ? 9.016 -22.5 -1.249 1 95.38 109 ALA A CA 1
ATOM 834 C C . ALA A 1 109 ? 7.797 -21.766 -1.81 1 95.38 109 ALA A C 1
ATOM 836 O O . ALA A 1 109 ? 6.828 -22.406 -2.238 1 95.38 109 ALA A O 1
ATOM 837 N N . ARG A 1 110 ? 7.883 -20.453 -1.81 1 91.12 110 ARG A N 1
ATOM 838 C CA . ARG A 1 110 ? 6.855 -19.594 -2.406 1 91.12 110 ARG A CA 1
ATOM 839 C C . ARG A 1 110 ? 6.848 -19.734 -3.926 1 91.12 110 ARG A C 1
ATOM 841 O O . ARG A 1 110 ? 5.781 -19.75 -4.547 1 91.12 110 ARG A O 1
ATOM 848 N N . SER A 1 111 ? 7.988 -19.719 -4.449 1 94.69 111 SER A N 1
ATOM 849 C CA . SER A 1 111 ? 8.219 -19.797 -5.891 1 94.69 111 SER A CA 1
ATOM 850 C C . SER A 1 111 ? 9.625 -20.297 -6.199 1 94.69 111 SER A C 1
ATOM 852 O O . SER A 1 111 ? 10.281 -20.891 -5.344 1 94.69 111 SER A O 1
ATOM 854 N N . SER A 1 112 ? 9.969 -20.312 -7.477 1 95.81 112 SER A N 1
ATOM 855 C CA . SER A 1 112 ? 11.305 -20.719 -7.906 1 95.81 112 SER A CA 1
ATOM 856 C C . SER A 1 112 ? 11.938 -19.672 -8.812 1 95.81 112 SER A C 1
ATOM 858 O O . SER A 1 112 ? 11.234 -18.812 -9.359 1 95.81 112 SER A O 1
ATOM 860 N N . LEU A 1 113 ? 13.234 -19.656 -8.82 1 97.62 113 LEU A N 1
ATOM 861 C CA . LEU A 1 113 ? 13.938 -18.75 -9.734 1 97.62 113 LEU A CA 1
ATOM 862 C C . LEU A 1 113 ? 13.531 -19.031 -11.18 1 97.62 113 LEU A C 1
ATOM 864 O O . LEU A 1 113 ? 13.43 -18.094 -11.984 1 97.62 113 LEU A O 1
ATOM 868 N N . GLU A 1 114 ? 13.297 -20.312 -11.531 1 96.19 114 GLU A N 1
ATOM 869 C CA . GLU A 1 114 ? 12.812 -20.672 -12.867 1 96.19 114 GLU A CA 1
ATOM 870 C C . GLU A 1 114 ? 11.5 -19.969 -13.18 1 96.19 114 GLU A C 1
ATOM 872 O O . GLU A 1 114 ? 11.336 -19.391 -14.258 1 96.19 114 GLU A O 1
ATOM 877 N N . ALA A 1 115 ? 10.609 -20.031 -12.219 1 94.94 115 ALA A N 1
ATOM 878 C CA . ALA A 1 115 ? 9.328 -19.359 -12.391 1 94.94 115 ALA A CA 1
ATOM 879 C C . ALA A 1 115 ? 9.508 -17.859 -12.539 1 94.94 115 ALA A C 1
ATOM 881 O O . ALA A 1 115 ? 8.836 -17.219 -13.359 1 94.94 115 ALA A O 1
ATOM 882 N N . GLU A 1 116 ? 10.375 -17.297 -11.75 1 95.69 116 GLU A N 1
ATOM 883 C CA . GLU A 1 116 ? 10.648 -15.859 -11.812 1 95.69 116 GLU A CA 1
ATOM 884 C C . GLU A 1 116 ? 11.211 -15.461 -13.172 1 95.69 116 GLU A C 1
ATOM 886 O O . GLU A 1 116 ? 10.797 -14.445 -13.75 1 95.69 116 GLU A O 1
ATOM 891 N N . MET A 1 117 ? 12.109 -16.219 -13.688 1 95.69 117 MET A N 1
ATOM 892 C CA . MET A 1 117 ? 12.758 -15.898 -14.961 1 95.69 117 MET A CA 1
ATOM 893 C C . MET A 1 117 ? 11.789 -16.078 -16.125 1 95.69 117 MET A C 1
ATOM 895 O O . MET A 1 117 ? 12.008 -15.523 -17.203 1 95.69 117 MET A O 1
ATOM 899 N N . ARG A 1 118 ? 10.695 -16.812 -15.922 1 93.75 118 ARG A N 1
ATOM 900 C CA . ARG A 1 118 ? 9.711 -17.031 -16.969 1 93.75 118 ARG A CA 1
ATOM 901 C C . ARG A 1 118 ? 8.742 -15.859 -17.062 1 93.75 118 ARG A C 1
ATOM 903 O O . ARG A 1 118 ? 8 -15.727 -18.047 1 93.75 118 ARG A O 1
ATOM 910 N N . ARG A 1 119 ? 8.742 -15.031 -16.062 1 94.5 119 ARG A N 1
ATOM 911 C CA . ARG A 1 119 ? 7.871 -13.859 -16.109 1 94.5 119 ARG A CA 1
ATOM 912 C C . ARG A 1 119 ? 8.297 -12.898 -17.203 1 94.5 119 ARG A C 1
ATOM 914 O O . ARG A 1 119 ? 9.492 -12.641 -17.391 1 94.5 119 ARG A O 1
ATOM 921 N N . PRO A 1 120 ? 7.277 -12.344 -17.906 1 94.5 120 PRO A N 1
ATOM 922 C CA . PRO A 1 120 ? 7.625 -11.414 -18.984 1 94.5 120 PRO A CA 1
ATOM 923 C C . PRO A 1 120 ? 8.422 -10.211 -18.5 1 94.5 120 PRO A C 1
ATOM 925 O O . PRO A 1 120 ? 9.258 -9.68 -19.234 1 94.5 120 PRO A O 1
ATOM 928 N N . GLU A 1 121 ? 8.203 -9.844 -17.297 1 93.25 121 GLU A N 1
ATOM 929 C CA . GLU A 1 121 ? 8.906 -8.695 -16.734 1 93.25 121 GLU A CA 1
ATOM 930 C C . GLU A 1 121 ? 10.406 -8.945 -16.672 1 93.25 121 GLU A C 1
ATOM 932 O O . GLU A 1 121 ? 11.203 -7.996 -16.703 1 93.25 121 GLU A O 1
ATOM 937 N N . ASN A 1 122 ? 10.812 -10.18 -16.578 1 93.19 122 ASN A N 1
ATOM 938 C CA . ASN A 1 122 ? 12.211 -10.547 -16.422 1 93.19 122 ASN A CA 1
ATOM 939 C C . ASN A 1 122 ? 12.773 -11.164 -17.703 1 93.19 122 ASN A C 1
ATOM 941 O O . ASN A 1 122 ? 13.766 -11.898 -17.656 1 93.19 122 ASN A O 1
ATOM 945 N N . HIS A 1 123 ? 12.102 -10.852 -18.828 1 91.56 123 HIS A N 1
ATOM 946 C CA . HIS A 1 123 ? 12.5 -11.367 -20.141 1 91.56 123 HIS A CA 1
ATOM 947 C C . HIS A 1 123 ? 13.938 -10.969 -20.469 1 91.56 123 HIS A C 1
ATOM 949 O O . HIS A 1 123 ? 14.664 -11.734 -21.109 1 91.56 123 HIS A O 1
ATOM 955 N N . LYS A 1 124 ? 14.391 -9.852 -20.016 1 91 124 LYS A N 1
ATOM 956 C CA . LYS A 1 124 ? 15.742 -9.367 -20.266 1 91 124 LYS A CA 1
ATOM 957 C C . LYS A 1 124 ? 16.547 -9.289 -18.969 1 91 124 LYS A C 1
ATOM 959 O O . LYS A 1 124 ? 17.406 -8.414 -18.797 1 91 124 LYS A O 1
ATOM 964 N N . GLY A 1 125 ? 16.172 -10.156 -18.094 1 93 125 GLY A N 1
ATOM 965 C CA . GLY A 1 125 ? 16.906 -10.25 -16.844 1 93 125 GLY A CA 1
ATOM 966 C C . GLY A 1 125 ? 16.141 -9.734 -15.648 1 93 125 GLY A C 1
ATOM 967 O O . GLY A 1 125 ? 15.109 -9.062 -15.805 1 93 125 GLY A O 1
ATOM 968 N N . LEU A 1 126 ? 16.656 -9.977 -14.469 1 95.06 126 LEU A N 1
ATOM 969 C CA . LEU A 1 126 ? 16.047 -9.57 -13.211 1 95.06 126 LEU A CA 1
ATOM 970 C C . LEU A 1 126 ? 16.281 -8.086 -12.945 1 95.06 126 LEU A C 1
ATOM 972 O O . LEU A 1 126 ? 17.219 -7.5 -13.484 1 95.06 126 LEU A O 1
ATOM 976 N N . ALA A 1 127 ? 15.453 -7.516 -12.102 1 93 127 ALA A N 1
ATOM 977 C CA . ALA A 1 127 ? 15.688 -6.156 -11.625 1 93 127 ALA A CA 1
ATOM 978 C C . ALA A 1 127 ? 16.969 -6.074 -10.812 1 93 127 ALA A C 1
ATOM 980 O O . ALA A 1 127 ? 17.391 -7.059 -10.195 1 93 127 ALA A O 1
ATOM 981 N N . ALA A 1 128 ? 17.547 -4.949 -10.758 1 93.75 128 ALA A N 1
ATOM 982 C CA . ALA A 1 128 ? 18.859 -4.746 -10.133 1 93.75 128 ALA A CA 1
ATOM 983 C C . ALA A 1 128 ? 18.859 -5.223 -8.688 1 93.75 128 ALA A C 1
ATOM 985 O O . ALA A 1 128 ? 19.719 -5.996 -8.273 1 93.75 128 ALA A O 1
ATOM 986 N N . ASN A 1 129 ? 17.891 -4.777 -7.941 1 94.88 129 ASN A N 1
ATOM 987 C CA . ASN A 1 129 ? 17.844 -5.117 -6.523 1 94.88 129 ASN A CA 1
ATOM 988 C C . ASN A 1 129 ? 17.672 -6.617 -6.309 1 94.88 129 ASN A C 1
ATOM 990 O O . ASN A 1 129 ? 18.25 -7.191 -5.395 1 94.88 129 ASN A O 1
ATOM 994 N N . VAL A 1 130 ? 16.891 -7.262 -7.18 1 96.56 130 VAL A N 1
ATOM 995 C CA . VAL A 1 130 ? 16.672 -8.703 -7.082 1 96.56 130 VAL A CA 1
ATOM 996 C C . VAL A 1 130 ? 17.953 -9.445 -7.441 1 96.56 130 VAL A C 1
ATOM 998 O O . VAL A 1 130 ? 18.328 -10.422 -6.785 1 96.56 130 VAL A O 1
ATOM 1001 N N . LEU A 1 131 ? 18.625 -8.977 -8.477 1 96.62 131 LEU A N 1
ATOM 1002 C CA . LEU A 1 131 ? 19.875 -9.594 -8.898 1 96.62 131 LEU A CA 1
ATOM 1003 C C . LEU A 1 131 ? 20.922 -9.516 -7.785 1 96.62 131 LEU A C 1
ATOM 1005 O O . LEU A 1 131 ? 21.625 -10.492 -7.52 1 96.62 131 LEU A O 1
ATOM 1009 N N . VAL A 1 132 ? 21 -8.383 -7.137 1 97 132 VAL A N 1
ATOM 1010 C CA . VAL A 1 132 ? 21.953 -8.203 -6.047 1 97 132 VAL A CA 1
ATOM 1011 C C . VAL A 1 132 ? 21.672 -9.234 -4.953 1 97 132 VAL A C 1
ATOM 1013 O O . VAL A 1 132 ? 22.594 -9.914 -4.488 1 97 132 VAL A O 1
ATOM 1016 N N . ASP A 1 133 ? 20.422 -9.312 -4.59 1 97.75 133 ASP A N 1
ATOM 1017 C CA . ASP A 1 133 ? 20.062 -10.25 -3.533 1 97.75 133 ASP A CA 1
ATOM 1018 C C . ASP A 1 133 ? 20.344 -11.695 -3.963 1 97.75 133 ASP A C 1
ATOM 1020 O O . ASP A 1 133 ? 20.75 -12.523 -3.143 1 97.75 133 ASP A O 1
ATOM 1024 N N . LEU A 1 134 ? 20.109 -11.977 -5.258 1 98.44 134 LEU A N 1
ATOM 1025 C CA . LEU A 1 134 ? 20.422 -13.305 -5.773 1 98.44 134 LEU A CA 1
ATOM 1026 C C . LEU A 1 134 ? 21.922 -13.602 -5.656 1 98.44 134 LEU A C 1
ATOM 1028 O O . LEU A 1 134 ? 22.312 -14.68 -5.195 1 98.44 134 LEU A O 1
ATOM 1032 N N . VAL A 1 135 ? 22.734 -12.68 -6.039 1 98.44 135 VAL A N 1
ATOM 1033 C CA . VAL A 1 135 ? 24.188 -12.828 -5.969 1 98.44 135 VAL A CA 1
ATOM 1034 C C . VAL A 1 135 ? 24.609 -13.078 -4.523 1 98.44 135 VAL A C 1
ATOM 1036 O O . VAL A 1 135 ? 25.375 -14 -4.242 1 98.44 135 VAL A O 1
ATOM 1039 N N . VAL A 1 136 ? 24.078 -12.344 -3.68 1 98.06 136 VAL A N 1
ATOM 1040 C CA . VAL A 1 136 ? 24.469 -12.414 -2.275 1 98.06 136 VAL A CA 1
ATOM 1041 C C . VAL A 1 136 ? 24 -13.734 -1.673 1 98.06 136 VAL A C 1
ATOM 1043 O O . VAL A 1 136 ? 24.766 -14.43 -0.997 1 98.06 136 VAL A O 1
ATOM 1046 N N . ASP A 1 137 ? 22.797 -14.055 -1.931 1 98.12 137 ASP A N 1
ATOM 1047 C CA . ASP A 1 137 ? 22.25 -15.273 -1.358 1 98.12 137 ASP A CA 1
ATOM 1048 C C . ASP A 1 137 ? 22.984 -16.516 -1.863 1 98.12 137 ASP A C 1
ATOM 1050 O O . ASP A 1 137 ? 23.219 -17.453 -1.106 1 98.12 137 ASP A O 1
ATOM 1054 N N . CYS A 1 138 ? 23.344 -16.547 -3.107 1 98.62 138 CYS A N 1
ATOM 1055 C CA . CYS A 1 138 ? 24.094 -17.672 -3.658 1 98.62 138 CYS A CA 1
ATOM 1056 C C . CYS A 1 138 ? 25.484 -17.75 -3.039 1 98.62 138 CYS A C 1
ATOM 1058 O O . CYS A 1 138 ? 26.016 -18.844 -2.82 1 98.62 138 CYS A O 1
ATOM 1060 N N . ALA A 1 139 ? 26.078 -16.609 -2.789 1 98.31 139 ALA A N 1
ATOM 1061 C CA . ALA A 1 139 ? 27.375 -16.594 -2.123 1 98.31 139 ALA A CA 1
ATOM 1062 C C . ALA A 1 139 ? 27.281 -17.219 -0.733 1 98.31 139 ALA A C 1
ATOM 1064 O O . ALA A 1 139 ? 28.156 -17.984 -0.334 1 98.31 139 ALA A O 1
ATOM 1065 N N . MET A 1 140 ? 26.281 -16.906 -0.091 1 97.25 140 MET A N 1
ATOM 1066 C CA . MET A 1 140 ? 26.078 -17.453 1.247 1 97.25 140 MET A CA 1
ATOM 1067 C C . MET A 1 140 ? 25.844 -18.953 1.19 1 97.25 140 MET A C 1
ATOM 1069 O O . MET A 1 140 ? 26.375 -19.703 2.018 1 97.25 140 MET A O 1
ATOM 1073 N N . ALA A 1 141 ? 25.094 -19.359 0.252 1 98.06 141 ALA A N 1
ATOM 1074 C CA . ALA A 1 141 ? 24.844 -20.797 0.078 1 98.06 141 ALA A CA 1
ATOM 1075 C C . ALA A 1 141 ? 26.141 -21.531 -0.226 1 98.06 141 ALA A C 1
ATOM 1077 O O . ALA A 1 141 ? 26.422 -22.578 0.38 1 98.06 141 ALA A O 1
ATOM 1078 N N . LEU A 1 142 ? 26.922 -21.031 -1.147 1 97.75 142 LEU A N 1
ATOM 1079 C CA . LEU A 1 142 ? 28.172 -21.672 -1.542 1 97.75 142 LEU A CA 1
ATOM 1080 C C . LEU A 1 142 ? 29.172 -21.672 -0.394 1 97.75 142 LEU A C 1
ATOM 1082 O O . LEU A 1 142 ? 29.953 -22.609 -0.239 1 97.75 142 LEU A O 1
ATOM 1086 N N . SER A 1 143 ? 29.156 -20.609 0.349 1 96.44 143 SER A N 1
ATOM 1087 C CA . SER A 1 143 ? 30.031 -20.562 1.523 1 96.44 143 SER A CA 1
ATOM 1088 C C . SER A 1 143 ? 29.656 -21.641 2.527 1 96.44 143 SER A C 1
ATOM 1090 O O . SER A 1 143 ? 30.531 -22.281 3.105 1 96.44 143 SER A O 1
ATOM 1092 N N . ALA A 1 144 ? 28.453 -21.828 2.705 1 96.31 144 ALA A N 1
ATOM 1093 C CA . ALA A 1 144 ? 28 -22.891 3.598 1 96.31 144 ALA A CA 1
ATOM 1094 C C . ALA A 1 144 ? 28.422 -24.266 3.086 1 96.31 144 ALA A C 1
ATOM 1096 O O . ALA A 1 144 ? 28.891 -25.109 3.859 1 96.31 144 ALA A O 1
ATOM 1097 N N . LEU A 1 145 ? 28.266 -24.531 1.813 1 96.25 145 LEU A N 1
ATOM 1098 C CA . LEU A 1 145 ? 28.719 -25.781 1.21 1 96.25 145 LEU A CA 1
ATOM 1099 C C . LEU A 1 145 ? 30.219 -25.953 1.371 1 96.25 145 LEU A C 1
ATOM 1101 O O . LEU A 1 145 ? 30.688 -27.031 1.756 1 96.25 145 LEU A O 1
ATOM 1105 N N . HIS A 1 146 ? 30.875 -24.906 1.115 1 93.88 146 HIS A N 1
ATOM 1106 C CA . HIS A 1 146 ? 32.344 -24.922 1.172 1 93.88 146 HIS A CA 1
ATOM 1107 C C . HIS A 1 146 ? 32.844 -25.219 2.586 1 93.88 146 HIS A C 1
ATOM 1109 O O . HIS A 1 146 ? 33.781 -26 2.771 1 93.88 146 HIS A O 1
ATOM 1115 N N . GLU A 1 147 ? 32.219 -24.656 3.484 1 92.88 147 GLU A N 1
ATOM 1116 C CA . GLU A 1 147 ? 32.594 -24.859 4.883 1 92.88 147 GLU A CA 1
ATOM 1117 C C . GLU A 1 147 ? 32.406 -26.312 5.301 1 92.88 147 GLU A C 1
ATOM 1119 O O . GLU A 1 147 ? 33.125 -26.797 6.195 1 92.88 147 GLU A O 1
ATOM 1124 N N . HIS A 1 148 ? 31.578 -27.016 4.641 1 93 148 HIS A N 1
ATOM 1125 C CA . HIS A 1 148 ? 31.312 -28.422 4.965 1 93 148 HIS A CA 1
ATOM 1126 C C . HIS A 1 148 ? 31.953 -29.344 3.936 1 93 148 HIS A C 1
ATOM 1128 O O . HIS A 1 148 ? 31.672 -30.547 3.924 1 93 148 HIS A O 1
ATOM 1134 N N . ASN A 1 149 ? 32.688 -28.797 2.996 1 92.56 149 ASN A N 1
ATOM 1135 C CA . ASN A 1 149 ? 33.375 -29.547 1.963 1 92.56 149 ASN A CA 1
ATOM 1136 C C . ASN A 1 149 ? 32.438 -30.328 1.077 1 92.56 149 ASN A C 1
ATOM 1138 O O . ASN A 1 149 ? 32.625 -31.516 0.816 1 92.56 149 ASN A O 1
ATOM 1142 N N . ILE A 1 150 ? 31.469 -29.641 0.716 1 94.62 150 ILE A N 1
ATOM 1143 C CA . ILE A 1 150 ? 30.453 -30.234 -0.151 1 94.62 150 ILE A CA 1
ATOM 1144 C C . ILE A 1 150 ? 30.438 -29.516 -1.497 1 94.62 150 ILE A C 1
ATOM 1146 O O . ILE A 1 150 ? 30.484 -28.281 -1.549 1 94.62 150 ILE A O 1
ATOM 1150 N N . ALA A 1 151 ? 30.422 -30.234 -2.574 1 95.12 151 ALA A N 1
ATOM 1151 C CA . ALA A 1 151 ? 30.188 -29.719 -3.916 1 95.12 151 ALA A CA 1
ATOM 1152 C C . ALA A 1 151 ? 28.75 -29.969 -4.359 1 95.12 151 ALA A C 1
ATOM 1154 O O . ALA A 1 151 ? 28.234 -31.078 -4.238 1 95.12 151 ALA A O 1
ATOM 1155 N N . HIS A 1 152 ? 28.094 -29 -4.836 1 95.75 152 HIS A N 1
ATOM 1156 C CA . HIS A 1 152 ? 26.719 -29.172 -5.285 1 95.75 152 HIS A CA 1
ATOM 1157 C C . HIS A 1 152 ? 26.656 -29.922 -6.617 1 95.75 152 HIS A C 1
ATOM 1159 O O . HIS A 1 152 ? 25.953 -30.922 -6.742 1 95.75 152 HIS A O 1
ATOM 1165 N N . ARG A 1 153 ? 27.406 -29.375 -7.641 1 95.44 153 ARG A N 1
ATOM 1166 C CA . ARG A 1 153 ? 27.75 -30 -8.922 1 95.44 153 ARG A CA 1
ATOM 1167 C C . ARG A 1 153 ? 26.578 -29.906 -9.898 1 95.44 153 ARG A C 1
ATOM 1169 O O . ARG A 1 153 ? 26.656 -30.391 -11.023 1 95.44 153 ARG A O 1
ATOM 1176 N N . ASP A 1 154 ? 25.438 -29.188 -9.539 1 95 154 ASP A N 1
ATOM 1177 C CA . ASP A 1 154 ? 24.328 -29.016 -10.469 1 95 154 ASP A CA 1
ATOM 1178 C C . ASP A 1 154 ? 23.578 -27.703 -10.18 1 95 154 ASP A C 1
ATOM 1180 O O . ASP A 1 154 ? 22.359 -27.703 -10.078 1 95 154 ASP A O 1
ATOM 1184 N N . ILE A 1 155 ? 24.266 -26.672 -9.984 1 97.56 155 ILE A N 1
ATOM 1185 C CA . ILE A 1 155 ? 23.672 -25.359 -9.75 1 97.56 155 ILE A CA 1
ATOM 1186 C C . ILE A 1 155 ? 23.047 -24.828 -11.039 1 97.56 155 ILE A C 1
ATOM 1188 O O . ILE A 1 155 ? 23.719 -24.797 -12.086 1 97.56 155 ILE A O 1
ATOM 1192 N N . LYS A 1 156 ? 21.859 -24.469 -11.039 1 97.44 156 LYS A N 1
ATOM 1193 C CA . LYS A 1 156 ? 21.094 -23.859 -12.133 1 97.44 156 LYS A CA 1
ATOM 1194 C C . LYS A 1 156 ? 19.859 -23.125 -11.609 1 97.44 156 LYS A C 1
ATOM 1196 O O . LYS A 1 156 ? 19.516 -23.25 -10.438 1 97.44 156 LYS A O 1
ATOM 1201 N N . HIS A 1 157 ? 19.188 -22.328 -12.391 1 97.19 157 HIS A N 1
ATOM 1202 C CA . HIS A 1 157 ? 18.031 -21.531 -11.984 1 97.19 157 HIS A CA 1
ATOM 1203 C C . HIS A 1 157 ? 16.875 -22.406 -11.523 1 97.19 157 HIS A C 1
ATOM 1205 O O . HIS A 1 157 ? 16.078 -22 -10.688 1 97.19 157 HIS A O 1
ATOM 1211 N N . MET A 1 158 ? 16.859 -23.719 -11.945 1 94.94 158 MET A N 1
ATOM 1212 C CA . MET A 1 158 ? 15.797 -24.641 -11.57 1 94.94 158 MET A CA 1
ATOM 1213 C C . MET A 1 158 ? 16.016 -25.188 -10.156 1 94.94 158 MET A C 1
ATOM 1215 O O . MET A 1 158 ? 15.078 -25.703 -9.539 1 94.94 158 MET A O 1
ATOM 1219 N N . ASN A 1 159 ? 17.234 -25.109 -9.648 1 96.06 159 ASN A N 1
ATOM 1220 C CA . ASN A 1 159 ? 17.547 -25.625 -8.32 1 96.06 159 ASN A CA 1
ATOM 1221 C C . ASN A 1 159 ? 17.719 -24.5 -7.301 1 96.06 159 ASN A C 1
ATOM 1223 O O . ASN A 1 159 ? 18.375 -24.688 -6.27 1 96.06 159 ASN A O 1
ATOM 1227 N N . ILE A 1 160 ? 17.234 -23.297 -7.605 1 98.19 160 ILE A N 1
ATOM 1228 C CA . ILE A 1 160 ? 17.172 -22.156 -6.695 1 98.19 160 ILE A CA 1
ATOM 1229 C C . ILE A 1 160 ? 15.711 -21.766 -6.469 1 98.19 160 ILE A C 1
ATOM 1231 O O . ILE A 1 160 ? 15 -21.422 -7.418 1 98.19 160 ILE A O 1
ATOM 1235 N N . LEU A 1 161 ? 15.312 -21.828 -5.258 1 97.81 161 LEU A N 1
ATOM 1236 C CA . LEU A 1 161 ? 13.93 -21.562 -4.906 1 97.81 161 LEU A CA 1
ATOM 1237 C C . LEU A 1 161 ? 13.789 -20.172 -4.289 1 97.81 161 LEU A C 1
ATOM 1239 O O . LEU A 1 161 ? 14.781 -19.578 -3.865 1 97.81 161 LEU A O 1
ATOM 1243 N N . LEU A 1 162 ? 12.602 -19.672 -4.328 1 97.5 162 LEU A N 1
ATOM 1244 C CA . LEU A 1 162 ? 12.328 -18.328 -3.842 1 97.5 162 LEU A CA 1
ATOM 1245 C C . LEU A 1 162 ? 11.477 -18.375 -2.576 1 97.5 162 LEU A C 1
ATOM 1247 O O . LEU A 1 162 ? 10.414 -19 -2.559 1 97.5 162 LEU A O 1
ATOM 1251 N N . PHE A 1 163 ? 11.969 -17.719 -1.545 1 96.56 163 PHE A N 1
ATOM 1252 C CA . PHE A 1 163 ? 11.289 -17.516 -0.271 1 96.56 163 PHE A CA 1
ATOM 1253 C C . PHE A 1 163 ? 11.07 -16.031 0.012 1 96.56 163 PHE A C 1
ATOM 1255 O O . PHE A 1 163 ? 11.688 -15.18 -0.627 1 96.56 163 PHE A O 1
ATOM 1262 N N . PRO A 1 164 ? 10.164 -15.711 0.901 1 93.81 164 PRO A N 1
ATOM 1263 C CA . PRO A 1 164 ? 9.977 -14.297 1.233 1 93.81 164 PRO A CA 1
ATOM 1264 C C . PRO A 1 164 ? 11.18 -13.703 1.971 1 93.81 164 PRO A C 1
ATOM 1266 O O . PRO A 1 164 ? 11.781 -14.375 2.814 1 93.81 164 PRO A O 1
ATOM 1269 N N . GLY A 1 165 ? 11.492 -12.461 1.541 1 91.75 165 GLY A N 1
ATOM 1270 C CA . GLY A 1 165 ? 12.5 -11.68 2.23 1 91.75 165 GLY A CA 1
ATOM 1271 C C . GLY A 1 165 ? 12 -10.32 2.68 1 91.75 165 GLY A C 1
ATOM 1272 O O . GLY A 1 165 ? 10.891 -9.914 2.316 1 91.75 165 GLY A O 1
ATOM 1273 N N . THR A 1 166 ? 12.719 -9.719 3.582 1 86.81 166 THR A N 1
ATOM 1274 C CA . THR A 1 166 ? 12.406 -8.367 4.031 1 86.81 166 THR A CA 1
ATOM 1275 C C . THR A 1 166 ? 13.531 -7.402 3.68 1 86.81 166 THR A C 1
ATOM 1277 O O . THR A 1 166 ? 14.695 -7.66 4 1 86.81 166 THR A O 1
ATOM 1280 N N . PRO A 1 167 ? 13.078 -6.406 3.018 1 86.19 167 PRO A N 1
ATOM 1281 C CA . PRO A 1 167 ? 14.117 -5.445 2.646 1 86.19 167 PRO A CA 1
ATOM 1282 C C . PRO A 1 167 ? 14.641 -4.652 3.842 1 86.19 167 PRO A C 1
ATOM 1284 O O . PRO A 1 167 ? 14.383 -3.449 3.951 1 86.19 167 PRO A O 1
ATOM 1287 N N . THR A 1 168 ? 15.312 -5.309 4.672 1 77.19 168 THR A N 1
ATOM 1288 C CA . THR A 1 168 ? 15.984 -4.754 5.84 1 77.19 168 THR A CA 1
ATOM 1289 C C . THR A 1 168 ? 17.406 -5.305 5.957 1 77.19 168 THR A C 1
ATOM 1291 O O . THR A 1 168 ? 17.75 -6.285 5.293 1 77.19 168 THR A O 1
ATOM 1294 N N . ARG A 1 169 ? 18.234 -4.598 6.598 1 76.38 169 ARG A N 1
ATOM 1295 C CA . ARG A 1 169 ? 19.578 -5.031 6.906 1 76.38 169 ARG A CA 1
ATOM 1296 C C . ARG A 1 169 ? 20.359 -5.344 5.633 1 76.38 169 ARG A C 1
ATOM 1298 O O . ARG A 1 169 ? 20.984 -6.406 5.52 1 76.38 169 ARG A O 1
ATOM 1305 N N . GLY A 1 170 ? 20.188 -4.609 4.684 1 83.62 170 GLY A N 1
ATOM 1306 C CA . GLY A 1 170 ? 20.984 -4.707 3.471 1 83.62 170 GLY A CA 1
ATOM 1307 C C . GLY A 1 170 ? 20.266 -5.398 2.332 1 83.62 170 GLY A C 1
ATOM 1308 O O . GLY A 1 170 ? 20.672 -5.289 1.174 1 83.62 170 GLY A O 1
ATOM 1309 N N . ARG A 1 171 ? 19.234 -6.199 2.605 1 92 171 ARG A N 1
ATOM 1310 C CA . ARG A 1 171 ? 18.453 -6.781 1.529 1 92 171 ARG A CA 1
ATOM 1311 C C . ARG A 1 171 ? 17.641 -5.711 0.796 1 92 171 ARG A C 1
ATOM 1313 O O . ARG A 1 171 ? 17.078 -4.812 1.423 1 92 171 ARG A O 1
ATOM 1320 N N . ARG A 1 172 ? 17.562 -5.996 -0.486 1 94.5 172 ARG A N 1
ATOM 1321 C CA . ARG A 1 172 ? 17 -4.91 -1.29 1 94.5 172 ARG A CA 1
ATOM 1322 C C . ARG A 1 172 ? 15.68 -5.316 -1.923 1 94.5 172 ARG A C 1
ATOM 1324 O O . ARG A 1 172 ? 14.984 -4.484 -2.51 1 94.5 172 ARG A O 1
ATOM 1331 N N . SER A 1 173 ? 15.344 -6.535 -1.856 1 94.75 173 SER A N 1
ATOM 1332 C CA . SER A 1 173 ? 14.102 -7.031 -2.432 1 94.75 173 SER A CA 1
ATOM 1333 C C . SER A 1 173 ? 13.328 -7.883 -1.43 1 94.75 173 SER A C 1
ATOM 1335 O O . SER A 1 173 ? 13.789 -8.102 -0.309 1 94.75 173 SER A O 1
ATOM 1337 N N . ASN A 1 174 ? 12.211 -8.32 -1.821 1 93.06 174 ASN A N 1
ATOM 1338 C CA . ASN A 1 174 ? 11.391 -9.164 -0.959 1 93.06 174 ASN A CA 1
ATOM 1339 C C . ASN A 1 174 ? 11.617 -10.641 -1.233 1 93.06 174 ASN A C 1
ATOM 1341 O O . ASN A 1 174 ? 10.75 -11.469 -0.968 1 93.06 174 ASN A O 1
ATOM 1345 N N . HIS A 1 175 ? 12.805 -10.914 -1.836 1 96.19 175 HIS A N 1
ATOM 1346 C CA . HIS A 1 175 ? 13.125 -12.289 -2.205 1 96.19 175 HIS A CA 1
ATOM 1347 C C . HIS A 1 175 ? 14.273 -12.836 -1.367 1 96.19 175 HIS A C 1
ATOM 1349 O O . HIS A 1 175 ? 15.234 -12.117 -1.081 1 96.19 175 HIS A O 1
ATOM 1355 N N . LEU A 1 176 ? 14.109 -14 -0.92 1 96.25 176 LEU A N 1
ATOM 1356 C CA . LEU A 1 176 ? 15.172 -14.805 -0.342 1 96.25 176 LEU A CA 1
ATOM 1357 C C . LEU A 1 176 ? 15.422 -16.062 -1.174 1 96.25 176 LEU A C 1
ATOM 1359 O O . LEU A 1 176 ? 14.5 -16.859 -1.392 1 96.25 176 LEU A O 1
ATOM 1363 N N . PHE A 1 177 ? 16.609 -16.234 -1.676 1 98.19 177 PHE A N 1
ATOM 1364 C CA . PHE A 1 177 ? 16.922 -17.344 -2.557 1 98.19 177 PHE A CA 1
ATOM 1365 C C . PHE A 1 177 ? 17.609 -18.469 -1.784 1 98.19 177 PHE A C 1
ATOM 1367 O O . PHE A 1 177 ? 18.516 -18.219 -0.981 1 98.19 177 PHE A O 1
ATOM 1374 N N . LYS A 1 178 ? 17.203 -19.719 -2.01 1 98.12 178 LYS A N 1
ATOM 1375 C CA . LYS A 1 178 ? 17.812 -20.891 -1.392 1 98.12 178 LYS A CA 1
ATOM 1376 C C . LYS A 1 178 ? 18.125 -21.953 -2.432 1 98.12 178 LYS A C 1
ATOM 1378 O O . LYS A 1 178 ? 17.328 -22.188 -3.35 1 98.12 178 LYS A O 1
ATOM 1383 N N . LEU A 1 179 ? 19.234 -22.562 -2.301 1 97.75 179 LEU A N 1
ATOM 1384 C CA . LEU A 1 179 ? 19.578 -23.703 -3.135 1 97.75 179 LEU A CA 1
ATOM 1385 C C . LEU A 1 179 ? 18.844 -24.969 -2.674 1 97.75 179 LEU A C 1
ATOM 1387 O O . LEU A 1 179 ? 18.672 -25.172 -1.474 1 97.75 179 LEU A O 1
ATOM 1391 N N . CYS A 1 180 ? 18.438 -25.734 -3.639 1 94.38 180 CYS A N 1
ATOM 1392 C CA . CYS A 1 180 ? 17.812 -27.031 -3.355 1 94.38 180 CYS A CA 1
ATOM 1393 C C . CYS A 1 180 ? 18.406 -28.109 -4.25 1 94.38 180 CYS A C 1
ATOM 1395 O O . CYS A 1 180 ? 19.328 -27.859 -5.023 1 94.38 180 CYS A O 1
ATOM 1397 N N . ASP A 1 181 ? 17.969 -29.375 -4.117 1 90 181 ASP A N 1
ATOM 1398 C CA . ASP A 1 181 ? 18.312 -30.547 -4.914 1 90 181 ASP A CA 1
ATOM 1399 C C . ASP A 1 181 ? 19.781 -30.906 -4.777 1 90 181 ASP A C 1
ATOM 1401 O O . ASP A 1 181 ? 20.578 -30.656 -5.691 1 90 181 ASP A O 1
ATOM 1405 N N . MET A 1 182 ? 20.156 -31.594 -3.701 1 89.62 182 MET A N 1
ATOM 1406 C CA . MET A 1 182 ? 21.531 -32.031 -3.416 1 89.62 182 MET A CA 1
ATOM 1407 C C . MET A 1 182 ? 21.766 -33.438 -3.953 1 89.62 182 MET A C 1
ATOM 1409 O O . MET A 1 182 ? 22.625 -34.188 -3.453 1 89.62 182 MET A O 1
ATOM 1413 N N . GLY A 1 183 ? 21 -33.812 -4.891 1 83.94 183 GLY A N 1
ATOM 1414 C CA . GLY A 1 183 ? 21.078 -35.156 -5.422 1 83.94 183 GLY A CA 1
ATOM 1415 C C . GLY A 1 183 ? 22.422 -35.469 -6.059 1 83.94 183 GLY A C 1
ATOM 1416 O O . GLY A 1 183 ? 22.906 -36.625 -5.992 1 83.94 183 GLY A O 1
ATOM 1417 N N . CYS A 1 184 ? 23.062 -34.5 -6.664 1 81.06 184 CYS A N 1
ATOM 1418 C CA . CYS A 1 184 ? 24.344 -34.688 -7.336 1 81.06 184 CYS A CA 1
ATOM 1419 C C . CYS A 1 184 ? 25.5 -34.281 -6.438 1 81.06 184 CYS A C 1
ATOM 1421 O O . CYS A 1 184 ? 26.656 -34.344 -6.844 1 81.06 184 CYS A O 1
ATOM 1423 N N . SER A 1 185 ? 25.125 -33.906 -5.281 1 85.19 185 SER A N 1
ATOM 1424 C CA . SER A 1 185 ? 26.141 -33.344 -4.402 1 85.19 185 SER A CA 1
ATOM 1425 C C . SER A 1 185 ? 27.078 -34.438 -3.869 1 85.19 185 SER A C 1
ATOM 1427 O O . SER A 1 185 ? 26.703 -35.594 -3.826 1 85.19 185 SER A O 1
ATOM 1429 N N . LYS A 1 186 ? 28.281 -34 -3.561 1 84.19 186 LYS A N 1
ATOM 1430 C CA . LYS A 1 186 ? 29.281 -34.906 -3.037 1 84.19 186 LYS A CA 1
ATOM 1431 C C . LYS A 1 186 ? 30.031 -34.281 -1.854 1 84.19 186 LYS A C 1
ATOM 1433 O O . LYS A 1 186 ? 30.5 -33.156 -1.936 1 84.19 186 LYS A O 1
ATOM 1438 N N . ALA A 1 187 ? 30 -35.031 -0.778 1 81.81 187 ALA A N 1
ATOM 1439 C CA . ALA A 1 187 ? 30.828 -34.656 0.367 1 81.81 187 ALA A CA 1
ATOM 1440 C C . ALA A 1 187 ? 32.281 -35.094 0.174 1 81.81 187 ALA A C 1
ATOM 1442 O O . ALA A 1 187 ? 32.531 -36.25 -0.171 1 81.81 187 ALA A O 1
ATOM 1443 N N . LEU A 1 188 ? 33.125 -34.125 0.292 1 80.56 188 LEU A N 1
ATOM 1444 C CA . LEU A 1 188 ? 34.531 -34.406 0.091 1 80.56 188 LEU A CA 1
ATOM 1445 C C . LEU A 1 188 ? 35.25 -34.594 1.427 1 80.56 188 LEU A C 1
ATOM 1447 O O . LEU A 1 188 ? 34.906 -33.969 2.416 1 80.56 188 LEU A O 1
ATOM 1451 N N . LEU A 1 189 ? 36 -35.625 1.501 1 69.31 189 LEU A N 1
ATOM 1452 C CA . LEU A 1 189 ? 36.719 -35.906 2.73 1 69.31 189 LEU A CA 1
ATOM 1453 C C . LEU A 1 189 ? 37.812 -34.844 2.967 1 69.31 189 LEU A C 1
ATOM 1455 O O . LEU A 1 189 ? 38.406 -34.344 2.016 1 69.31 189 LEU A O 1
ATOM 1459 N N . GLU A 1 190 ? 38 -34.375 4.195 1 60.69 190 GLU A N 1
ATOM 1460 C CA . GLU A 1 190 ? 38.906 -33.344 4.605 1 60.69 190 GLU A CA 1
ATOM 1461 C C . GLU A 1 190 ? 40.312 -33.594 4.086 1 60.69 190 GLU A C 1
ATOM 1463 O O . GLU A 1 190 ? 41.031 -32.656 3.691 1 60.69 190 GLU A O 1
ATOM 1468 N N . ASN A 1 191 ? 40.938 -34.812 4.199 1 55.78 191 ASN A N 1
ATOM 1469 C CA . ASN A 1 191 ? 42.344 -35.094 4.004 1 55.78 191 ASN A CA 1
ATOM 1470 C C . ASN A 1 191 ? 42.625 -35.531 2.57 1 55.78 191 ASN A C 1
ATOM 1472 O O . ASN A 1 191 ? 43.719 -36 2.275 1 55.78 191 ASN A O 1
ATOM 1476 N N . THR A 1 192 ? 41.625 -35.5 1.686 1 55.53 192 THR A N 1
ATOM 1477 C CA . THR A 1 192 ? 41.906 -35.969 0.335 1 55.53 192 THR A CA 1
ATOM 1478 C C . THR A 1 192 ? 41.875 -34.812 -0.668 1 55.53 192 THR A C 1
ATOM 1480 O O . THR A 1 192 ? 41.375 -33.719 -0.355 1 55.53 192 THR A O 1
ATOM 1483 N N . SER A 1 193 ? 42.531 -35.031 -1.798 1 60.22 193 SER A N 1
ATOM 1484 C CA . SER A 1 193 ? 42.531 -34.094 -2.904 1 60.22 193 SER A CA 1
ATOM 1485 C C . SER A 1 193 ? 41.094 -33.719 -3.305 1 60.22 193 SER A C 1
ATOM 1487 O O . SER A 1 193 ? 40.25 -34.594 -3.443 1 60.22 193 SER A O 1
ATOM 1489 N N . HIS A 1 194 ? 40.562 -32.625 -2.92 1 70.56 194 HIS A N 1
ATOM 1490 C CA . HIS A 1 194 ? 39.219 -32.125 -3.225 1 70.56 194 HIS A CA 1
ATOM 1491 C C . HIS A 1 194 ? 38.938 -32.219 -4.719 1 70.56 194 HIS A C 1
ATOM 1493 O O . HIS A 1 194 ? 38.188 -31.375 -5.266 1 70.56 194 HIS A O 1
ATOM 1499 N N . GLU A 1 195 ? 39.531 -33.25 -5.387 1 80.75 195 GLU A N 1
ATOM 1500 C CA . GLU A 1 195 ? 39.312 -33.469 -6.816 1 80.75 195 GLU A CA 1
ATOM 1501 C C . GLU A 1 195 ? 38.25 -34.5 -7.066 1 80.75 195 GLU A C 1
ATOM 1503 O O . GLU A 1 195 ? 38.156 -35.5 -6.336 1 80.75 195 GLU A O 1
ATOM 1508 N N . MET A 1 196 ? 37.438 -34.156 -8 1 88.25 196 MET A N 1
ATOM 1509 C CA . MET A 1 196 ? 36.344 -35.031 -8.422 1 88.25 196 MET A CA 1
ATOM 1510 C C . MET A 1 196 ? 36.531 -35.438 -9.883 1 88.25 196 MET A C 1
ATOM 1512 O O . MET A 1 196 ? 37.219 -34.781 -10.648 1 88.25 196 MET A O 1
ATOM 1516 N N . ARG A 1 197 ? 35.875 -36.656 -10.281 1 90.88 197 ARG A N 1
ATOM 1517 C CA . ARG A 1 197 ? 36.062 -37.156 -11.633 1 90.88 197 ARG A CA 1
ATOM 1518 C C . ARG A 1 197 ? 34.781 -37.688 -12.234 1 90.88 197 ARG A C 1
ATOM 1520 O O . ARG A 1 197 ? 34.781 -38.25 -13.336 1 90.88 197 ARG A O 1
ATOM 1527 N N . THR A 1 198 ? 33.75 -37.562 -11.562 1 90.56 198 THR A N 1
ATOM 1528 C CA . THR A 1 198 ? 32.469 -38.062 -12.062 1 90.56 198 THR A CA 1
ATOM 1529 C C . THR A 1 198 ? 31.797 -37.031 -12.984 1 90.56 198 THR A C 1
ATOM 1531 O O . THR A 1 198 ? 31.75 -35.844 -12.656 1 90.56 198 THR A O 1
ATOM 1534 N N . LEU A 1 199 ? 31.328 -37.438 -14.148 1 92.38 199 LEU A N 1
ATOM 1535 C CA . LEU A 1 199 ? 30.594 -36.594 -15.07 1 92.38 199 LEU A CA 1
ATOM 1536 C C . LEU A 1 199 ? 29.141 -36.406 -14.625 1 92.38 199 LEU A C 1
ATOM 1538 O O . LEU A 1 199 ? 28.344 -37.344 -14.75 1 92.38 199 LEU A O 1
ATOM 1542 N N . VAL A 1 200 ? 28.844 -35.281 -14.062 1 90.62 200 VAL A N 1
ATOM 1543 C CA . VAL A 1 200 ? 27.516 -34.969 -13.555 1 90.62 200 VAL A CA 1
ATOM 1544 C C . VAL A 1 200 ? 27.203 -33.5 -13.789 1 90.62 200 VAL A C 1
ATOM 1546 O O . VAL A 1 200 ? 28.109 -32.656 -13.781 1 90.62 200 VAL A O 1
ATOM 1549 N N . GLY A 1 201 ? 25.969 -33.188 -13.984 1 90.69 201 GLY A N 1
ATOM 1550 C CA . GLY A 1 201 ? 25.547 -31.812 -14.188 1 90.69 201 GLY A CA 1
ATOM 1551 C C . GLY A 1 201 ? 24.625 -31.641 -15.367 1 90.69 201 GLY A C 1
ATOM 1552 O O . GLY A 1 201 ? 24.219 -32.625 -16 1 90.69 201 GLY A O 1
ATOM 1553 N N . THR A 1 202 ? 24.25 -30.406 -15.594 1 93.06 202 THR A N 1
ATOM 1554 C CA . THR A 1 202 ? 23.406 -30.062 -16.734 1 93.06 202 THR A CA 1
ATOM 1555 C C . THR A 1 202 ? 24.25 -29.734 -17.953 1 93.06 202 THR A C 1
ATOM 1557 O O . THR A 1 202 ? 25.141 -28.875 -17.891 1 93.06 202 THR A O 1
ATOM 1560 N N . PRO A 1 203 ? 24.031 -30.281 -19.062 1 92.06 203 PRO A N 1
ATOM 1561 C CA . PRO A 1 203 ? 24.891 -30.234 -20.234 1 92.06 203 PRO A CA 1
ATOM 1562 C C . PRO A 1 203 ? 25.25 -28.797 -20.656 1 92.06 203 PRO A C 1
ATOM 1564 O O . PRO A 1 203 ? 26.375 -28.531 -21.047 1 92.06 203 PRO A O 1
ATOM 1567 N N . ASN A 1 204 ? 24.344 -27.875 -20.5 1 93.12 204 ASN A N 1
ATOM 1568 C CA . ASN A 1 204 ? 24.625 -26.531 -20.984 1 93.12 204 ASN A CA 1
ATOM 1569 C C . ASN A 1 204 ? 25.25 -25.672 -19.906 1 93.12 204 ASN A C 1
ATOM 1571 O O . ASN A 1 204 ? 25.375 -24.453 -20.062 1 93.12 204 ASN A O 1
ATOM 1575 N N . LEU A 1 205 ? 25.656 -26.266 -18.781 1 97.19 205 LEU A N 1
ATOM 1576 C CA . LEU A 1 205 ? 26.25 -25.5 -17.688 1 97.19 205 LEU A CA 1
ATOM 1577 C C . LEU A 1 205 ? 27.531 -26.172 -17.188 1 97.19 205 LEU A C 1
ATOM 1579 O O . LEU A 1 205 ? 28 -25.891 -16.094 1 97.19 205 LEU A O 1
ATOM 1583 N N . LEU A 1 206 ? 28.156 -27 -17.984 1 96.94 206 LEU A N 1
ATOM 1584 C CA . LEU A 1 206 ? 29.297 -27.812 -17.578 1 96.94 206 LEU A CA 1
ATOM 1585 C C . LEU A 1 206 ? 30.594 -27.031 -17.734 1 96.94 206 LEU A C 1
ATOM 1587 O O . LEU A 1 206 ? 30.781 -26.328 -18.734 1 96.94 206 LEU A O 1
ATOM 1591 N N . HIS A 1 207 ? 31.391 -27.172 -16.766 1 96.69 207 HIS A N 1
ATOM 1592 C CA . HIS A 1 207 ? 32.75 -26.703 -16.906 1 96.69 207 HIS A CA 1
ATOM 1593 C C . HIS A 1 207 ? 33.438 -27.328 -18.109 1 96.69 207 HIS A C 1
ATOM 1595 O O . HIS A 1 207 ? 33.125 -28.453 -18.5 1 96.69 207 HIS A O 1
ATOM 1601 N N . PRO A 1 208 ? 34.438 -26.641 -18.734 1 95.56 208 PRO A N 1
ATOM 1602 C CA . PRO A 1 208 ? 35.094 -27.109 -19.953 1 95.56 208 PRO A CA 1
ATOM 1603 C C . PRO A 1 208 ? 35.625 -28.531 -19.812 1 95.56 208 PRO A C 1
ATOM 1605 O O . PRO A 1 208 ? 35.531 -29.328 -20.75 1 95.56 208 PRO A O 1
ATOM 1608 N N . PHE A 1 209 ? 36.125 -28.922 -18.672 1 94.94 209 PHE A N 1
ATOM 1609 C CA . PHE A 1 209 ? 36.656 -30.266 -18.438 1 94.94 209 PHE A CA 1
ATOM 1610 C C . PHE A 1 209 ? 35.562 -31.312 -18.578 1 94.94 209 PHE A C 1
ATOM 1612 O O . PHE A 1 209 ? 35.812 -32.406 -19.094 1 94.94 209 PHE A O 1
ATOM 1619 N N . LEU A 1 210 ? 34.438 -30.984 -18.141 1 95.25 210 LEU A N 1
ATOM 1620 C CA . LEU A 1 210 ? 33.281 -31.891 -18.203 1 95.25 210 LEU A CA 1
ATOM 1621 C C . LEU A 1 210 ? 32.656 -31.875 -19.594 1 95.25 210 LEU A C 1
ATOM 1623 O O . LEU A 1 210 ? 32.25 -32.938 -20.109 1 95.25 210 LEU A O 1
ATOM 1627 N N . ALA A 1 211 ? 32.625 -30.703 -20.156 1 94.88 211 ALA A N 1
ATOM 1628 C CA . ALA A 1 211 ? 32.031 -30.531 -21.484 1 94.88 211 ALA A CA 1
ATOM 1629 C C . ALA A 1 211 ? 32.781 -31.375 -22.531 1 94.88 211 ALA A C 1
ATOM 1631 O O . ALA A 1 211 ? 32.188 -31.875 -23.484 1 94.88 211 ALA A O 1
ATOM 1632 N N . LYS A 1 212 ? 34.031 -31.5 -22.312 1 94.06 212 LYS A N 1
ATOM 1633 C CA . LYS A 1 212 ? 34.875 -32.281 -23.219 1 94.06 212 LYS A CA 1
ATOM 1634 C C . LYS A 1 212 ? 34.406 -33.719 -23.281 1 94.06 212 LYS A C 1
ATOM 1636 O O . LYS A 1 212 ? 34.469 -34.344 -24.328 1 94.06 212 LYS A O 1
ATOM 1641 N N . GLU A 1 213 ? 33.938 -34.219 -22.188 1 93.44 213 GLU A N 1
ATOM 1642 C CA . GLU A 1 213 ? 33.469 -35.594 -22.125 1 93.44 213 GLU A CA 1
ATOM 1643 C C . GLU A 1 213 ? 32.188 -35.812 -22.922 1 93.44 213 GLU A C 1
ATOM 1645 O O . GLU A 1 213 ? 31.953 -36.906 -23.453 1 93.44 213 GLU A O 1
ATOM 1650 N N . MET A 1 214 ? 31.469 -34.812 -23.062 1 92 214 MET A N 1
ATOM 1651 C CA . MET A 1 214 ? 30.188 -34.875 -23.75 1 92 214 MET A CA 1
ATOM 1652 C C . MET A 1 214 ? 30.375 -35.062 -25.25 1 92 214 MET A C 1
ATOM 1654 O O . MET A 1 214 ? 29.453 -35.531 -25.938 1 92 214 MET A O 1
ATOM 1658 N N . VAL A 1 215 ? 31.562 -34.719 -25.734 1 91.69 215 VAL A N 1
ATOM 1659 C CA . VAL A 1 215 ? 31.812 -34.812 -27.172 1 91.69 215 VAL A CA 1
ATOM 1660 C C . VAL A 1 215 ? 32.719 -36 -27.469 1 91.69 215 VAL A C 1
ATOM 1662 O O . VAL A 1 215 ? 33.188 -36.188 -28.594 1 91.69 215 VAL A O 1
ATOM 1665 N N . ASP A 1 216 ? 32.969 -36.75 -26.406 1 92.06 216 ASP A N 1
ATOM 1666 C CA . ASP A 1 216 ? 33.719 -38 -26.594 1 92.06 216 ASP A CA 1
ATOM 1667 C C . ASP A 1 216 ? 32.906 -39 -27.453 1 92.06 216 ASP A C 1
ATOM 1669 O O . ASP A 1 216 ? 31.719 -39.188 -27.219 1 92.06 216 ASP A O 1
ATOM 1673 N N . PRO A 1 217 ? 33.531 -39.625 -28.422 1 88.81 217 PRO A N 1
ATOM 1674 C CA . PRO A 1 217 ? 32.812 -40.562 -29.297 1 88.81 217 PRO A CA 1
ATOM 1675 C C . PRO A 1 217 ? 32.188 -41.688 -28.516 1 88.81 217 PRO A C 1
ATOM 1677 O O . PRO A 1 217 ? 31.203 -42.312 -28.969 1 88.81 217 PRO A O 1
ATOM 1680 N N . ARG A 1 218 ? 32.75 -42.031 -27.422 1 84.19 218 ARG A N 1
ATOM 1681 C CA . ARG A 1 218 ? 32.188 -43.125 -26.609 1 84.19 218 ARG A CA 1
ATOM 1682 C C . ARG A 1 218 ? 30.797 -42.75 -26.109 1 84.19 218 ARG A C 1
ATOM 1684 O O . ARG A 1 218 ? 30 -43.656 -25.781 1 84.19 218 ARG A O 1
ATOM 1691 N N . MET A 1 219 ? 30.531 -41.469 -25.969 1 86.62 219 MET A N 1
ATOM 1692 C CA . MET A 1 219 ? 29.25 -41 -25.453 1 86.62 219 MET A CA 1
ATOM 1693 C C . MET A 1 219 ? 28.109 -41.312 -26.422 1 86.62 219 MET A C 1
ATOM 1695 O O . MET A 1 219 ? 27.062 -41.812 -26.016 1 86.62 219 MET A O 1
ATOM 1699 N N . ASP A 1 220 ? 28.297 -41.094 -27.703 1 82.31 220 ASP A N 1
ATOM 1700 C CA . ASP A 1 220 ? 27.297 -41.344 -28.734 1 82.31 220 ASP A CA 1
ATOM 1701 C C . ASP A 1 220 ? 27.016 -42.844 -28.859 1 82.31 220 ASP A C 1
ATOM 1703 O O . ASP A 1 220 ? 25.906 -43.219 -29.25 1 82.31 220 ASP A O 1
ATOM 1707 N N . ARG A 1 221 ? 28.047 -43.656 -28.516 1 84.81 221 ARG A N 1
ATOM 1708 C CA . ARG A 1 221 ? 27.906 -45.094 -28.625 1 84.81 221 ARG A CA 1
ATOM 1709 C C . ARG A 1 221 ? 27.422 -45.688 -27.312 1 84.81 221 ARG A C 1
ATOM 1711 O O . ARG A 1 221 ? 27.391 -46.906 -27.172 1 84.81 221 ARG A O 1
ATOM 1718 N N . ASN A 1 222 ? 27.125 -44.844 -26.328 1 86.12 222 ASN A N 1
ATOM 1719 C CA . ASN A 1 222 ? 26.688 -45.25 -25 1 86.12 222 ASN A CA 1
ATOM 1720 C C . ASN A 1 222 ? 27.719 -46.156 -24.328 1 86.12 222 ASN A C 1
ATOM 1722 O O . ASN A 1 222 ? 27.375 -47.156 -23.703 1 86.12 222 ASN A O 1
ATOM 1726 N N . GLN A 1 223 ? 28.984 -45.875 -24.516 1 87.94 223 GLN A N 1
ATOM 1727 C CA . GLN A 1 223 ? 30.078 -46.656 -23.953 1 87.94 223 GLN A CA 1
ATOM 1728 C C . GLN A 1 223 ? 30.922 -45.812 -23 1 87.94 223 GLN A C 1
ATOM 1730 O O . GLN A 1 223 ? 32 -46.25 -22.562 1 87.94 223 GLN A O 1
ATOM 1735 N N . HIS A 1 224 ? 30.375 -44.688 -22.75 1 86 224 HIS A N 1
ATOM 1736 C CA . HIS A 1 224 ? 31.125 -43.844 -21.844 1 86 224 HIS A CA 1
ATOM 1737 C C . HIS A 1 224 ? 31 -44.312 -20.406 1 86 224 HIS A C 1
ATOM 1739 O O . HIS A 1 224 ? 29.922 -44.719 -19.969 1 86 224 HIS A O 1
ATOM 1745 N N . ASP A 1 225 ? 32.094 -44.219 -19.531 1 87.69 225 ASP A N 1
ATOM 1746 C CA . ASP A 1 225 ? 32.094 -44.719 -18.156 1 87.69 225 ASP A CA 1
ATOM 1747 C C . ASP A 1 225 ? 31.734 -43.625 -17.156 1 87.69 225 ASP A C 1
ATOM 1749 O O . ASP A 1 225 ? 31.906 -43.781 -15.953 1 87.69 225 ASP A O 1
ATOM 1753 N N . TRP A 1 226 ? 31.406 -42.438 -17.641 1 89.81 226 TRP A N 1
ATOM 1754 C CA . TRP A 1 226 ? 30.922 -41.281 -16.859 1 89.81 226 TRP A CA 1
ATOM 1755 C C . TRP A 1 226 ? 32 -40.75 -15.945 1 89.81 226 TRP A C 1
ATOM 1757 O O . TRP A 1 226 ? 31.719 -40.25 -14.867 1 89.81 226 TRP A O 1
ATOM 1767 N N . LYS A 1 227 ? 33.219 -40.906 -16.266 1 91.31 227 LYS A N 1
ATOM 1768 C CA . LYS A 1 227 ? 34.375 -40.344 -15.594 1 91.31 227 LYS A CA 1
ATOM 1769 C C . LYS A 1 227 ? 35.062 -39.312 -16.469 1 91.31 227 LYS A C 1
ATOM 1771 O O . LYS A 1 227 ? 35.188 -39.469 -17.688 1 91.31 227 LYS A O 1
ATOM 1776 N N . THR A 1 228 ? 35.5 -38.344 -15.828 1 92.12 228 THR A N 1
ATOM 1777 C CA . THR A 1 228 ? 36.156 -37.281 -16.562 1 92.12 228 THR A CA 1
ATOM 1778 C C . THR A 1 228 ? 37.656 -37.531 -16.672 1 92.12 228 THR A C 1
ATOM 1780 O O . THR A 1 228 ? 38.281 -38.062 -15.727 1 92.12 228 THR A O 1
ATOM 1783 N N . LYS A 1 229 ? 38.25 -37.188 -17.703 1 90.75 229 LYS A N 1
ATOM 1784 C CA . LYS A 1 229 ? 39.688 -37.312 -17.906 1 90.75 229 LYS A CA 1
ATOM 1785 C C . LYS A 1 229 ? 40.469 -36.375 -17.016 1 90.75 229 LYS A C 1
ATOM 1787 O O . LYS A 1 229 ? 41.469 -36.75 -16.391 1 90.75 229 LYS A O 1
ATOM 1792 N N . SER A 1 230 ? 39.938 -35.188 -16.969 1 91.62 230 SER A N 1
ATOM 1793 C CA . SER A 1 230 ? 40.562 -34.188 -16.094 1 91.62 230 SER A CA 1
ATOM 1794 C C . SER A 1 230 ? 39.781 -34.062 -14.789 1 91.62 230 SER A C 1
ATOM 1796 O O . SER A 1 230 ? 38.562 -34.062 -14.781 1 91.62 230 SER A O 1
ATOM 1798 N N . ALA A 1 231 ? 40.625 -33.969 -13.75 1 92.19 231 ALA A N 1
ATOM 1799 C CA . ALA A 1 231 ? 39.969 -33.719 -12.453 1 92.19 231 ALA A CA 1
ATOM 1800 C C . ALA A 1 231 ? 39.5 -32.281 -12.336 1 92.19 231 ALA A C 1
ATOM 1802 O O . ALA A 1 231 ? 40.031 -31.375 -13 1 92.19 231 ALA A O 1
ATOM 1803 N N . TYR A 1 232 ? 38.5 -32.094 -11.578 1 92.5 232 TYR A N 1
ATOM 1804 C CA . TYR A 1 232 ? 38 -30.75 -11.352 1 92.5 232 TYR A CA 1
ATOM 1805 C C . TYR A 1 232 ? 37.656 -30.531 -9.883 1 92.5 232 TYR A C 1
ATOM 1807 O O . TYR A 1 232 ? 37.469 -31.484 -9.133 1 92.5 232 TYR A O 1
ATOM 1815 N N . THR A 1 233 ? 37.656 -29.281 -9.453 1 93.06 233 THR A N 1
ATOM 1816 C CA . THR A 1 233 ? 37.375 -28.906 -8.062 1 93.06 233 THR A CA 1
ATOM 1817 C C . THR A 1 233 ? 35.938 -28.438 -7.895 1 93.06 233 THR A C 1
ATOM 1819 O O . THR A 1 233 ? 35.25 -28.141 -8.875 1 93.06 233 THR A O 1
ATOM 1822 N N . PRO A 1 234 ? 35.469 -28.406 -6.645 1 93.12 234 PRO A N 1
ATOM 1823 C CA . PRO A 1 234 ? 34.125 -27.875 -6.375 1 93.12 234 PRO A CA 1
ATOM 1824 C C . PRO A 1 234 ? 33.969 -26.453 -6.879 1 93.12 234 PRO A C 1
ATOM 1826 O O . PRO A 1 234 ? 32.906 -26.109 -7.438 1 93.12 234 PRO A O 1
ATOM 1829 N N . GLU A 1 235 ? 34.938 -25.641 -6.734 1 94.62 235 GLU A N 1
ATOM 1830 C CA . GLU A 1 235 ? 34.875 -24.25 -7.172 1 94.62 235 GLU A CA 1
ATOM 1831 C C . GLU A 1 235 ? 34.75 -24.156 -8.688 1 94.62 235 GLU A C 1
ATOM 1833 O O . GLU A 1 235 ? 33.969 -23.344 -9.195 1 94.62 235 GLU A O 1
ATOM 1838 N N . GLN A 1 236 ? 35.469 -25.062 -9.352 1 94.44 236 GLN A N 1
ATOM 1839 C CA . GLN A 1 236 ? 35.438 -25.031 -10.812 1 94.44 236 GLN A CA 1
ATOM 1840 C C . GLN A 1 236 ? 34.031 -25.391 -11.328 1 94.44 236 GLN A C 1
ATOM 1842 O O . GLN A 1 236 ? 33.5 -24.688 -12.195 1 94.44 236 GLN A O 1
ATOM 1847 N N . CYS A 1 237 ? 33.469 -26.344 -10.789 1 95.44 237 CYS A N 1
ATOM 1848 C CA . CYS A 1 237 ? 32.188 -26.797 -11.312 1 95.44 237 CYS A CA 1
ATOM 1849 C C . CYS A 1 237 ? 31.062 -25.922 -10.812 1 95.44 237 CYS A C 1
ATOM 1851 O O . CYS A 1 237 ? 30.219 -25.469 -11.602 1 95.44 237 CYS A O 1
ATOM 1853 N N . ASP A 1 238 ? 31.031 -25.625 -9.469 1 97.75 238 ASP A N 1
ATOM 1854 C CA . ASP A 1 238 ? 29.906 -24.906 -8.883 1 97.75 238 ASP A CA 1
ATOM 1855 C C . ASP A 1 238 ? 29.922 -23.438 -9.312 1 97.75 238 ASP A C 1
ATOM 1857 O O . ASP A 1 238 ? 28.875 -22.875 -9.633 1 97.75 238 ASP A O 1
ATOM 1861 N N . LEU A 1 239 ? 31.047 -22.781 -9.352 1 98.5 239 LEU A N 1
ATOM 1862 C CA . LEU A 1 239 ? 31.094 -21.375 -9.742 1 98.5 239 LEU A CA 1
ATOM 1863 C C . LEU A 1 239 ? 30.875 -21.219 -11.242 1 98.5 239 LEU A C 1
ATOM 1865 O O . LEU A 1 239 ? 30.297 -20.234 -11.695 1 98.5 239 LEU A O 1
ATOM 1869 N N . TRP A 1 240 ? 31.328 -22.203 -12.023 1 98.31 240 TRP A N 1
ATOM 1870 C CA . TRP A 1 240 ? 31.062 -22.156 -13.453 1 98.31 240 TRP A CA 1
ATOM 1871 C C . TRP A 1 240 ? 29.562 -22.188 -13.734 1 98.31 240 TRP A C 1
ATOM 1873 O O . TRP A 1 240 ? 29.031 -21.312 -14.414 1 98.31 240 TRP A O 1
ATOM 1883 N N . SER A 1 241 ? 28.938 -23.203 -13.172 1 98.19 241 SER A N 1
ATOM 1884 C CA . SER A 1 241 ? 27.5 -23.344 -13.391 1 98.19 241 SER A CA 1
ATOM 1885 C C . SER A 1 241 ? 26.734 -22.141 -12.836 1 98.19 241 SER A C 1
ATOM 1887 O O . SER A 1 241 ? 25.766 -21.688 -13.438 1 98.19 241 SER A O 1
ATOM 1889 N N . LEU A 1 242 ? 27.172 -21.625 -11.719 1 98.62 242 LEU A N 1
ATOM 1890 C CA . LEU A 1 242 ? 26.547 -20.438 -11.172 1 98.62 242 LEU A CA 1
ATOM 1891 C C . LEU A 1 242 ? 26.75 -19.234 -12.094 1 98.62 242 LEU A C 1
ATOM 1893 O O . LEU A 1 242 ? 25.859 -18.406 -12.266 1 98.62 242 LEU A O 1
ATOM 1897 N N . GLY A 1 243 ? 27.984 -19.125 -12.578 1 98.5 243 GLY A N 1
ATOM 1898 C CA . GLY A 1 243 ? 28.25 -18.047 -13.523 1 98.5 243 GLY A CA 1
ATOM 1899 C C . GLY A 1 243 ? 27.312 -18.047 -14.711 1 98.5 243 GLY A C 1
ATOM 1900 O O . GLY A 1 243 ? 26.781 -17 -15.094 1 98.5 243 GLY A O 1
ATOM 1901 N N . CYS A 1 244 ? 27.125 -19.203 -15.258 1 98.38 244 CYS A N 1
ATOM 1902 C CA . CYS A 1 244 ? 26.172 -19.344 -16.359 1 98.38 244 CYS A CA 1
ATOM 1903 C C . CYS A 1 244 ? 24.766 -18.938 -15.93 1 98.38 244 CYS A C 1
ATOM 1905 O O . CYS A 1 244 ? 24.078 -18.234 -16.656 1 98.38 244 CYS A O 1
ATOM 1907 N N . THR A 1 245 ? 24.438 -19.359 -14.758 1 98.44 245 THR A N 1
ATOM 1908 C CA . THR A 1 245 ? 23.109 -19.094 -14.211 1 98.44 245 THR A CA 1
ATOM 1909 C C . THR A 1 245 ? 22.922 -17.609 -13.969 1 98.44 245 THR A C 1
ATOM 1911 O O . THR A 1 245 ? 21.891 -17.031 -14.336 1 98.44 245 THR A O 1
ATOM 1914 N N . LEU A 1 246 ? 23.891 -16.969 -13.359 1 98 246 LEU A N 1
ATOM 1915 C CA . LEU A 1 246 ? 23.797 -15.531 -13.07 1 98 246 LEU A CA 1
ATOM 1916 C C . LEU A 1 246 ? 23.766 -14.719 -14.359 1 98 246 LEU A C 1
ATOM 1918 O O . LEU A 1 246 ? 23.047 -13.719 -14.438 1 98 246 LEU A O 1
ATOM 1922 N N . TYR A 1 247 ? 24.562 -15.125 -15.336 1 97.31 247 TYR A N 1
ATOM 1923 C CA . TYR A 1 247 ? 24.516 -14.453 -16.625 1 97.31 247 TYR A CA 1
ATOM 1924 C C . TYR A 1 247 ? 23.109 -14.523 -17.219 1 97.31 247 TYR A C 1
ATOM 1926 O O . TYR A 1 247 ? 22.578 -13.523 -17.719 1 97.31 247 TYR A O 1
ATOM 1934 N N . PHE A 1 248 ? 22.547 -15.648 -17.172 1 96.31 248 PHE A N 1
ATOM 1935 C CA . PHE A 1 248 ? 21.188 -15.859 -17.656 1 96.31 248 PHE A CA 1
ATOM 1936 C C . PHE A 1 248 ? 20.219 -14.961 -16.906 1 96.31 248 PHE A C 1
ATOM 1938 O O . PHE A 1 248 ? 19.375 -14.297 -17.531 1 96.31 248 PHE A O 1
ATOM 1945 N N . CYS A 1 249 ? 20.312 -14.938 -15.57 1 96.75 249 CYS A N 1
ATOM 1946 C CA . CYS A 1 249 ? 19.391 -14.156 -14.75 1 96.75 249 CYS A CA 1
ATOM 1947 C C . CYS A 1 249 ? 19.578 -12.664 -14.992 1 96.75 249 CYS A C 1
ATOM 1949 O O . CYS A 1 249 ? 18.625 -11.883 -14.828 1 96.75 249 CYS A O 1
ATOM 1951 N N . ALA A 1 250 ? 20.75 -12.234 -15.406 1 95.62 250 ALA A N 1
ATOM 1952 C CA . ALA A 1 250 ? 21.047 -10.82 -15.625 1 95.62 250 ALA A CA 1
ATOM 1953 C C . ALA A 1 250 ? 20.641 -10.383 -17.031 1 95.62 250 ALA A C 1
ATOM 1955 O O . ALA A 1 250 ? 20.375 -9.195 -17.266 1 95.62 250 ALA A O 1
ATOM 1956 N N . THR A 1 251 ? 20.562 -11.383 -17.984 1 93.5 251 THR A N 1
ATOM 1957 C CA . THR A 1 251 ? 20.406 -10.945 -19.375 1 93.5 251 THR A CA 1
ATOM 1958 C C . THR A 1 251 ? 19.203 -11.602 -20.016 1 93.5 251 THR A C 1
ATOM 1960 O O . THR A 1 251 ? 18.734 -11.156 -21.078 1 93.5 251 THR A O 1
ATOM 1963 N N . GLY A 1 252 ? 18.766 -12.688 -19.469 1 92.44 252 GLY A N 1
ATOM 1964 C CA . GLY A 1 252 ? 17.703 -13.461 -20.094 1 92.44 252 GLY A CA 1
ATOM 1965 C C . GLY A 1 252 ? 18.203 -14.5 -21.078 1 92.44 252 GLY A C 1
ATOM 1966 O O . GLY A 1 252 ? 17.422 -15.273 -21.609 1 92.44 252 GLY A O 1
ATOM 1967 N N . LYS A 1 253 ? 19.578 -14.57 -21.25 1 93 253 LYS A N 1
ATOM 1968 C CA . LYS A 1 253 ? 20.188 -15.539 -22.156 1 93 253 LYS A CA 1
ATOM 1969 C C . LYS A 1 253 ? 21.391 -16.219 -21.5 1 93 253 LYS A C 1
ATOM 1971 O O . LYS A 1 253 ? 22.125 -15.586 -20.734 1 93 253 LYS A O 1
ATOM 1976 N N . PHE A 1 254 ? 21.547 -17.438 -21.891 1 95.56 254 PHE A N 1
ATOM 1977 C CA . PHE A 1 254 ? 22.719 -18.125 -21.391 1 95.56 254 PHE A CA 1
ATOM 1978 C C . PHE A 1 254 ? 23.984 -17.609 -22.078 1 95.56 254 PHE A C 1
ATOM 1980 O O . PHE A 1 254 ? 23.922 -17.125 -23.203 1 95.56 254 PHE A O 1
ATOM 1987 N N . PRO A 1 255 ? 25.078 -17.641 -21.438 1 96.62 255 PRO A N 1
ATOM 1988 C CA . PRO A 1 255 ? 26.312 -17.141 -22.031 1 96.62 255 PRO A CA 1
ATOM 1989 C C . PRO A 1 255 ? 26.797 -18 -23.203 1 96.62 255 PRO A C 1
ATOM 1991 O O . PRO A 1 255 ? 27.562 -17.516 -24.047 1 96.62 255 PRO A O 1
ATOM 1994 N N . PHE A 1 256 ? 26.328 -19.312 -23.203 1 96.88 256 PHE A N 1
ATOM 1995 C CA . PHE A 1 256 ? 26.719 -20.234 -24.266 1 96.88 256 PHE A CA 1
ATOM 1996 C C . PHE A 1 256 ? 25.5 -20.906 -24.875 1 96.88 256 PHE A C 1
ATOM 1998 O O . PHE A 1 256 ? 24.625 -21.406 -24.156 1 96.88 256 PHE A O 1
ATOM 2005 N N . GLU A 1 257 ? 25.484 -20.859 -26.109 1 92.88 257 GLU A N 1
ATOM 2006 C CA . GLU A 1 257 ? 24.391 -21.516 -26.812 1 92.88 257 GLU A CA 1
ATOM 2007 C C . GLU A 1 257 ? 24.516 -23.047 -26.719 1 92.88 257 GLU A C 1
ATOM 2009 O O . GLU A 1 257 ? 25.625 -23.578 -26.734 1 92.88 257 GLU A O 1
ATOM 2014 N N . HIS A 1 258 ? 23.359 -23.641 -26.562 1 90.94 258 HIS A N 1
ATOM 2015 C CA . HIS A 1 258 ? 23.297 -25.094 -26.469 1 90.94 258 HIS A CA 1
ATOM 2016 C C . HIS A 1 258 ? 22.188 -25.656 -27.359 1 90.94 258 HIS A C 1
ATOM 2018 O O . HIS A 1 258 ? 21.078 -25.109 -27.406 1 90.94 258 HIS A O 1
ATOM 2024 N N . GLU A 1 259 ? 22.594 -26.609 -28.141 1 86.5 259 GLU A N 1
ATOM 2025 C CA . GLU A 1 259 ? 21.656 -27.359 -28.953 1 86.5 259 GLU A CA 1
ATOM 2026 C C . GLU A 1 259 ? 21.641 -28.844 -28.562 1 86.5 259 GLU A C 1
ATOM 2028 O O . GLU A 1 259 ? 22.688 -29.469 -28.469 1 86.5 259 GLU A O 1
ATOM 2033 N N . ARG A 1 260 ? 20.469 -29.344 -28.391 1 82.38 260 ARG A N 1
ATOM 2034 C CA . ARG A 1 260 ? 20.328 -30.719 -27.922 1 82.38 260 ARG A CA 1
ATOM 2035 C C . ARG A 1 260 ? 21.016 -31.688 -28.875 1 82.38 260 ARG A C 1
ATOM 2037 O O . ARG A 1 260 ? 21.656 -32.656 -28.422 1 82.38 260 ARG A O 1
ATOM 2044 N N . ASN A 1 261 ? 20.984 -31.438 -30.172 1 81.75 261 ASN A N 1
ATOM 2045 C CA . ASN A 1 261 ? 21.516 -32.375 -31.172 1 81.75 261 ASN A CA 1
ATOM 2046 C C . ASN A 1 261 ? 22.938 -32 -31.594 1 81.75 261 ASN A C 1
ATOM 2048 O O . ASN A 1 261 ? 23.484 -32.625 -32.5 1 81.75 261 ASN A O 1
ATOM 2052 N N . ASN A 1 262 ? 23.469 -31.016 -30.938 1 85.81 262 ASN A N 1
ATOM 2053 C CA . ASN A 1 262 ? 24.828 -30.578 -31.266 1 85.81 262 ASN A CA 1
ATOM 2054 C C . ASN A 1 262 ? 25.609 -30.203 -30.016 1 85.81 262 ASN A C 1
ATOM 2056 O O . ASN A 1 262 ? 25.781 -29.016 -29.719 1 85.81 262 ASN A O 1
ATOM 2060 N N . LYS A 1 263 ? 26.141 -31.125 -29.359 1 87.81 263 LYS A N 1
ATOM 2061 C CA . LYS A 1 263 ? 26.875 -30.938 -28.109 1 87.81 263 LYS A CA 1
ATOM 2062 C C . LYS A 1 263 ? 28.219 -30.234 -28.375 1 87.81 263 LYS A C 1
ATOM 2064 O O . LYS A 1 263 ? 28.781 -29.625 -27.469 1 87.81 263 LYS A O 1
ATOM 2069 N N . LYS A 1 264 ? 28.656 -30.328 -29.547 1 89.88 264 LYS A N 1
ATOM 2070 C CA . LYS A 1 264 ? 29.922 -29.719 -29.922 1 89.88 264 LYS A CA 1
ATOM 2071 C C . LYS A 1 264 ? 29.859 -28.203 -29.859 1 89.88 264 LYS A C 1
ATOM 2073 O O . LYS A 1 264 ? 30.844 -27.531 -29.562 1 89.88 264 LYS A O 1
ATOM 2078 N N . LEU A 1 265 ? 28.719 -27.719 -30.094 1 92.25 265 LEU A N 1
ATOM 2079 C CA . LEU A 1 265 ? 28.547 -26.266 -30.078 1 92.25 265 LEU A CA 1
ATOM 2080 C C . LEU A 1 265 ? 28.891 -25.703 -28.703 1 92.25 265 LEU A C 1
ATOM 2082 O O . LEU A 1 265 ? 29.656 -24.734 -28.594 1 92.25 265 LEU A O 1
ATOM 2086 N N . TYR A 1 266 ? 28.359 -26.25 -27.688 1 95.31 266 TYR A N 1
ATOM 2087 C CA . TYR A 1 266 ? 28.656 -25.812 -26.328 1 95.31 266 TYR A CA 1
ATOM 2088 C C . TYR A 1 266 ? 30.141 -26.016 -26 1 95.31 266 TYR A C 1
ATOM 2090 O O . TYR A 1 266 ? 30.797 -25.109 -25.469 1 95.31 266 TYR A O 1
ATOM 2098 N N . HIS A 1 267 ? 30.641 -27.203 -26.281 1 94.75 267 HIS A N 1
ATOM 2099 C CA . HIS A 1 267 ? 32.031 -27.531 -26.016 1 94.75 267 HIS A CA 1
ATOM 2100 C C . HIS A 1 267 ? 32.969 -26.5 -26.641 1 94.75 267 HIS A C 1
ATOM 2102 O O . HIS A 1 267 ? 33.875 -25.969 -25.984 1 94.75 267 HIS A O 1
ATOM 2108 N N . ASP A 1 268 ? 32.719 -26.172 -27.891 1 94.25 268 ASP A N 1
ATOM 2109 C CA . ASP A 1 268 ? 33.594 -25.234 -28.609 1 94.25 268 ASP A CA 1
ATOM 2110 C C . ASP A 1 268 ? 33.469 -23.844 -28.016 1 94.25 268 ASP A C 1
ATOM 2112 O O . ASP A 1 268 ? 34.469 -23.109 -27.953 1 94.25 268 ASP A O 1
ATOM 2116 N N . ALA A 1 269 ? 32.344 -23.484 -27.625 1 96.25 269 ALA A N 1
ATOM 2117 C CA . ALA A 1 269 ? 32.125 -22.172 -27.047 1 96.25 269 ALA A CA 1
ATOM 2118 C C . ALA A 1 269 ? 32.875 -22.016 -25.719 1 96.25 269 ALA A C 1
ATOM 2120 O O . ALA A 1 269 ? 33.5 -20.984 -25.484 1 96.25 269 ALA A O 1
ATOM 2121 N N . VAL A 1 270 ? 32.812 -23 -24.875 1 97 270 VAL A N 1
ATOM 2122 C CA . VAL A 1 270 ? 33.438 -22.906 -23.578 1 97 270 VAL A CA 1
ATOM 2123 C C . VAL A 1 270 ? 34.938 -22.969 -23.719 1 97 270 VAL A C 1
ATOM 2125 O O . VAL A 1 270 ? 35.688 -22.328 -22.969 1 97 270 VAL A O 1
ATOM 2128 N N . VAL A 1 271 ? 35.438 -23.719 -24.641 1 95.19 271 VAL A N 1
ATOM 2129 C CA . VAL A 1 271 ? 36.844 -23.734 -24.938 1 95.19 271 VAL A CA 1
ATOM 2130 C C . VAL A 1 271 ? 37.312 -22.359 -25.422 1 95.19 271 VAL A C 1
ATOM 2132 O O . VAL A 1 271 ? 38.344 -21.844 -24.969 1 95.19 271 VAL A O 1
ATOM 2135 N N . ALA A 1 272 ? 36.5 -21.812 -26.312 1 95.5 272 ALA A N 1
ATOM 2136 C CA . ALA A 1 272 ? 36.812 -20.484 -26.812 1 95.5 272 ALA A CA 1
ATOM 2137 C C . ALA A 1 272 ? 36.875 -19.469 -25.672 1 95.5 272 ALA A C 1
ATOM 2139 O O . ALA A 1 272 ? 37.719 -18.547 -25.688 1 95.5 272 ALA A O 1
ATOM 2140 N N . LEU A 1 273 ? 36.062 -19.562 -24.734 1 97.38 273 LEU A N 1
ATOM 2141 C CA . LEU A 1 273 ? 36.062 -18.656 -23.594 1 97.38 273 LEU A CA 1
ATOM 2142 C C . LEU A 1 273 ? 37.375 -18.734 -22.828 1 97.38 273 LEU A C 1
ATOM 2144 O O . LEU A 1 273 ? 37.906 -17.703 -22.422 1 97.38 273 LEU A O 1
ATOM 2148 N N . THR A 1 274 ? 37.844 -19.922 -22.594 1 94.69 274 THR A N 1
ATOM 2149 C CA . THR A 1 274 ? 39.062 -20.094 -21.812 1 94.69 274 THR A CA 1
ATOM 2150 C C . THR A 1 274 ? 40.25 -19.469 -22.531 1 94.69 274 THR A C 1
ATOM 2152 O O . THR A 1 274 ? 41.25 -19.141 -21.906 1 94.69 274 THR A O 1
ATOM 2155 N N . GLN A 1 275 ? 40.125 -19.25 -23.812 1 94.81 275 GLN A N 1
ATOM 2156 C CA . GLN A 1 275 ? 41.188 -18.656 -24.609 1 94.81 275 GLN A CA 1
ATOM 2157 C C . GLN A 1 275 ? 41.125 -17.125 -24.578 1 94.81 275 GLN A C 1
ATOM 2159 O O . GLN A 1 275 ? 42 -16.453 -25.078 1 94.81 275 GLN A O 1
ATOM 2164 N N . ASN A 1 276 ? 40.062 -16.672 -24.031 1 95.5 276 ASN A N 1
ATOM 2165 C CA . ASN A 1 276 ? 39.875 -15.234 -23.891 1 95.5 276 ASN A CA 1
ATOM 2166 C C . ASN A 1 276 ? 39.688 -14.828 -22.438 1 95.5 276 ASN A C 1
ATOM 2168 O O . ASN A 1 276 ? 38.594 -14.867 -21.906 1 95.5 276 ASN A O 1
ATOM 2172 N N . GLU A 1 277 ? 40.625 -14.32 -21.906 1 92.81 277 GLU A N 1
ATOM 2173 C CA . GLU A 1 277 ? 40.719 -14.133 -20.469 1 92.81 277 GLU A CA 1
ATOM 2174 C C . GLU A 1 277 ? 39.719 -13.086 -19.984 1 92.81 277 GLU A C 1
ATOM 2176 O O . GLU A 1 277 ? 39.375 -13.047 -18.797 1 92.81 277 GLU A O 1
ATOM 2181 N N . ARG A 1 278 ? 39.219 -12.32 -20.844 1 94.06 278 ARG A N 1
ATOM 2182 C CA . ARG A 1 278 ? 38.312 -11.258 -20.438 1 94.06 278 ARG A CA 1
ATOM 2183 C C . ARG A 1 278 ? 36.875 -11.617 -20.75 1 94.06 278 ARG A C 1
ATOM 2185 O O . ARG A 1 278 ? 35.938 -10.906 -20.344 1 94.06 278 ARG A O 1
ATOM 2192 N N . ALA A 1 279 ? 36.656 -12.656 -21.359 1 96.94 279 ALA A N 1
ATOM 2193 C CA . ALA A 1 279 ? 35.344 -13.008 -21.844 1 96.94 279 ALA A CA 1
ATOM 2194 C C . ALA A 1 279 ? 34.469 -13.547 -20.703 1 96.94 279 ALA A C 1
ATOM 2196 O O . ALA A 1 279 ? 34.938 -14.281 -19.844 1 96.94 279 ALA A O 1
ATOM 2197 N N . ILE A 1 280 ? 33.219 -13.141 -20.719 1 97.06 280 ILE A N 1
ATOM 2198 C CA . ILE A 1 280 ? 32.25 -13.656 -19.75 1 97.06 280 ILE A CA 1
ATOM 2199 C C . ILE A 1 280 ? 31.125 -14.398 -20.469 1 97.06 280 ILE A C 1
ATOM 2201 O O . ILE A 1 280 ? 30.219 -14.938 -19.844 1 97.06 280 ILE A O 1
ATOM 2205 N N . ALA A 1 281 ? 31.141 -14.406 -21.734 1 97.56 281 ALA A N 1
ATOM 2206 C CA . ALA A 1 281 ? 30.234 -15.125 -22.625 1 97.56 281 ALA A CA 1
ATOM 2207 C C . ALA A 1 281 ? 30.812 -15.219 -24.031 1 97.56 281 ALA A C 1
ATOM 2209 O O . ALA A 1 281 ? 31.75 -14.5 -24.375 1 97.56 281 ALA A O 1
ATOM 2210 N N . MET A 1 282 ? 30.297 -16.156 -24.797 1 96.81 282 MET A N 1
ATOM 2211 C CA . MET A 1 282 ? 30.688 -16.312 -26.188 1 96.81 282 MET A CA 1
ATOM 2212 C C . MET A 1 282 ? 29.453 -16.406 -27.094 1 96.81 282 MET A C 1
ATOM 2214 O O . MET A 1 282 ? 28.625 -17.297 -26.938 1 96.81 282 MET A O 1
ATOM 2218 N N . THR A 1 283 ? 29.375 -15.523 -28.062 1 94.38 283 THR A N 1
ATOM 2219 C CA . THR A 1 283 ? 28.266 -15.523 -29.016 1 94.38 283 THR A CA 1
ATOM 2220 C C . THR A 1 283 ? 28.672 -16.234 -30.297 1 94.38 283 THR A C 1
ATOM 2222 O O . THR A 1 283 ? 29.688 -15.883 -30.922 1 94.38 283 THR A O 1
ATOM 2225 N N . PRO A 1 284 ? 27.906 -17.219 -30.656 1 93.12 284 PRO A N 1
ATOM 2226 C CA . PRO A 1 284 ? 28.234 -17.922 -31.891 1 93.12 284 PRO A CA 1
ATOM 2227 C C . PRO A 1 284 ? 27.891 -17.094 -33.125 1 93.12 284 PRO A C 1
ATOM 2229 O O . PRO A 1 284 ? 26.875 -16.406 -33.188 1 93.12 284 PRO A O 1
ATOM 2232 N N . VAL A 1 285 ? 28.781 -17.047 -34 1 91.94 285 VAL A N 1
ATOM 2233 C CA . VAL A 1 285 ? 28.609 -16.438 -35.312 1 91.94 285 VAL A CA 1
ATOM 2234 C C . VAL A 1 285 ? 28.859 -17.469 -36.406 1 91.94 285 VAL A C 1
ATOM 2236 O O . VAL A 1 285 ? 29.828 -18.25 -36.344 1 91.94 285 VAL A O 1
ATOM 2239 N N . ILE A 1 286 ? 27.953 -17.5 -37.344 1 86.62 286 ILE A N 1
ATOM 2240 C CA . ILE A 1 286 ? 28.094 -18.484 -38.406 1 86.62 286 ILE A CA 1
ATOM 2241 C C . ILE A 1 286 ? 29.219 -18.062 -39.344 1 86.62 286 ILE A C 1
ATOM 2243 O O . ILE A 1 286 ? 29.172 -16.969 -39.906 1 86.62 286 ILE A O 1
ATOM 2247 N N . LYS A 1 287 ? 30.281 -18.672 -39.344 1 78.81 287 LYS A N 1
ATOM 2248 C CA . LYS A 1 287 ? 31.406 -18.406 -40.219 1 78.81 287 LYS A CA 1
ATOM 2249 C C . LYS A 1 287 ? 31.188 -19.031 -41.594 1 78.81 287 LYS A C 1
ATOM 2251 O O . LYS A 1 287 ? 31.609 -18.469 -42.625 1 78.81 287 LYS A O 1
ATOM 2256 N N . GLY A 1 288 ? 30.641 -20.234 -41.719 1 78.12 288 GLY A N 1
ATOM 2257 C CA . GLY A 1 288 ? 30.422 -20.906 -43 1 78.12 288 GLY A CA 1
ATOM 2258 C C . GLY A 1 288 ? 29.828 -22.297 -42.844 1 78.12 288 GLY A C 1
ATOM 2259 O O . GLY A 1 288 ? 29.297 -22.641 -41.781 1 78.12 288 GLY A O 1
ATOM 2260 N N . ARG A 1 289 ? 29.469 -22.859 -43.906 1 72.69 289 ARG A N 1
ATOM 2261 C CA . ARG A 1 289 ? 28.969 -24.234 -43.969 1 72.69 289 ARG A CA 1
ATOM 2262 C C . ARG A 1 289 ? 30.031 -25.188 -44.469 1 72.69 289 ARG A C 1
ATOM 2264 O O . ARG A 1 289 ? 30.766 -24.859 -45.406 1 72.69 289 ARG A O 1
ATOM 2271 N N . ASP A 1 290 ? 30.484 -26.094 -43.656 1 64.38 290 ASP A N 1
ATOM 2272 C CA . ASP A 1 290 ? 31.391 -27.109 -44.188 1 64.38 290 ASP A CA 1
ATOM 2273 C C . ASP A 1 290 ? 30.688 -27.969 -45.219 1 64.38 290 ASP A C 1
ATOM 2275 O O . ASP A 1 290 ? 29.656 -28.594 -44.938 1 64.38 290 ASP A O 1
ATOM 2279 N N . ALA A 1 291 ? 31.047 -27.719 -46.469 1 60.94 291 ALA A N 1
ATOM 2280 C CA . ALA A 1 291 ? 30.469 -28.391 -47.625 1 60.94 291 ALA A CA 1
ATOM 2281 C C . ALA A 1 291 ? 30.438 -29.906 -47.406 1 60.94 291 ALA A C 1
ATOM 2283 O O . ALA A 1 291 ? 29.531 -30.578 -47.906 1 60.94 291 ALA A O 1
ATOM 2284 N N . GLY A 1 292 ? 31.469 -30.531 -46.969 1 55.53 292 GLY A N 1
ATOM 2285 C CA . GLY A 1 292 ? 31.547 -31.984 -46.875 1 55.53 292 GLY A CA 1
ATOM 2286 C C . GLY A 1 292 ? 30.609 -32.531 -45.812 1 55.53 292 GLY A C 1
ATOM 2287 O O . GLY A 1 292 ? 29.891 -33.5 -46.062 1 55.53 292 GLY A O 1
ATOM 2288 N N . ARG A 1 293 ? 30.516 -31.969 -44.656 1 61.22 293 ARG A N 1
ATOM 2289 C CA . ARG A 1 293 ? 29.812 -32.625 -43.562 1 61.22 293 ARG A CA 1
ATOM 2290 C C . ARG A 1 293 ? 28.484 -31.906 -43.25 1 61.22 293 ARG A C 1
ATOM 2292 O O . ARG A 1 293 ? 27.734 -32.312 -42.375 1 61.22 293 ARG A O 1
ATOM 2299 N N . ARG A 1 294 ? 28.047 -31.031 -44.031 1 60.91 294 ARG A N 1
ATOM 2300 C CA . ARG A 1 294 ? 26.766 -30.328 -43.938 1 60.91 294 ARG A CA 1
ATOM 2301 C C . ARG A 1 294 ? 26.609 -29.734 -42.531 1 60.91 294 ARG A C 1
ATOM 2303 O O . ARG A 1 294 ? 25.5 -29.719 -41.969 1 60.91 294 ARG A O 1
ATOM 2310 N N . GLU A 1 295 ? 27.812 -29.578 -41.906 1 71.56 295 GLU A N 1
ATOM 2311 C CA . GLU A 1 295 ? 27.703 -29.016 -40.562 1 71.56 295 GLU A CA 1
ATOM 2312 C C . GLU A 1 295 ? 28.031 -27.531 -40.562 1 71.56 295 GLU A C 1
ATOM 2314 O O . GLU A 1 295 ? 28.844 -27.062 -41.375 1 71.56 295 GLU A O 1
ATOM 2319 N N . ILE A 1 296 ? 27.297 -26.703 -39.906 1 78.12 296 ILE A N 1
ATOM 2320 C CA . ILE A 1 296 ? 27.5 -25.266 -39.781 1 78.12 296 ILE A CA 1
ATOM 2321 C C . ILE A 1 296 ? 28.75 -25.016 -38.938 1 78.12 296 ILE A C 1
ATOM 2323 O O . ILE A 1 296 ? 28.938 -25.641 -37.875 1 78.12 296 ILE A O 1
ATOM 2327 N N . LEU A 1 297 ? 29.688 -24.359 -39.5 1 82 297 LEU A N 1
ATOM 2328 C CA . LEU A 1 297 ? 30.891 -23.953 -38.75 1 82 297 LEU A CA 1
ATOM 2329 C C . LEU A 1 297 ? 30.641 -22.641 -38 1 82 297 LEU A C 1
ATOM 2331 O O . LEU A 1 297 ? 30.141 -21.672 -38.594 1 82 297 LEU A O 1
ATOM 2335 N N . TYR A 1 298 ? 30.906 -22.734 -36.719 1 87.5 298 TYR A N 1
ATOM 2336 C CA . TYR A 1 298 ? 30.672 -21.562 -35.875 1 87.5 298 TYR A CA 1
ATOM 2337 C C . TYR A 1 298 ? 31.984 -20.906 -35.469 1 87.5 298 TYR A C 1
ATOM 2339 O O . TYR A 1 298 ? 33 -21.578 -35.312 1 87.5 298 TYR A O 1
ATOM 2347 N N . GLU A 1 299 ? 32 -19.609 -35.5 1 90.69 299 GLU A N 1
ATOM 2348 C CA . GLU A 1 299 ? 32.969 -18.781 -34.781 1 90.69 299 GLU A CA 1
ATOM 2349 C C . GLU A 1 299 ? 32.344 -18.094 -33.594 1 90.69 299 GLU A C 1
ATOM 2351 O O . GLU A 1 299 ? 31.125 -17.984 -33.5 1 90.69 299 GLU A O 1
ATOM 2356 N N . PHE A 1 300 ? 33.219 -17.844 -32.594 1 94.44 300 PHE A N 1
ATOM 2357 C CA . PHE A 1 300 ? 32.688 -17.297 -31.344 1 94.44 300 PHE A CA 1
ATOM 2358 C C . PHE A 1 300 ? 33.219 -15.914 -31.062 1 94.44 300 PHE A C 1
ATOM 2360 O O . PHE A 1 300 ? 34.438 -15.711 -31.094 1 94.44 300 PHE A O 1
ATOM 2367 N N . GLU A 1 301 ? 32.375 -14.977 -30.797 1 94.81 301 GLU A N 1
ATOM 2368 C CA . GLU A 1 301 ? 32.75 -13.617 -30.406 1 94.81 301 GLU A CA 1
ATOM 2369 C C . GLU A 1 301 ? 32.656 -13.445 -28.891 1 94.81 301 GLU A C 1
ATOM 2371 O O . GLU A 1 301 ? 31.609 -13.727 -28.281 1 94.81 301 GLU A O 1
ATOM 2376 N N . PRO A 1 302 ? 33.688 -12.922 -28.312 1 96.44 302 PRO A N 1
ATOM 2377 C CA . PRO A 1 302 ? 33.688 -12.789 -26.859 1 96.44 302 PRO A CA 1
ATOM 2378 C C . PRO A 1 302 ? 32.875 -11.602 -26.375 1 96.44 302 PRO A C 1
ATOM 2380 O O . PRO A 1 302 ? 32.844 -10.547 -27.016 1 96.44 302 PRO A O 1
ATOM 2383 N N . VAL A 1 303 ? 32.156 -11.781 -25.359 1 96.06 303 VAL A N 1
ATOM 2384 C CA . VAL A 1 303 ? 31.484 -10.727 -24.594 1 96.06 303 VAL A CA 1
ATOM 2385 C C . VAL A 1 303 ? 32.312 -10.422 -23.344 1 96.06 303 VAL A C 1
ATOM 2387 O O . VAL A 1 303 ? 32.531 -11.305 -22.516 1 96.06 303 VAL A O 1
ATOM 2390 N N . THR A 1 304 ? 32.688 -9.18 -23.156 1 94.62 304 THR A N 1
ATOM 2391 C CA . THR A 1 304 ? 33.656 -8.898 -22.094 1 94.62 304 THR A CA 1
ATOM 2392 C C . THR A 1 304 ? 33 -8.094 -20.969 1 94.62 304 THR A C 1
ATOM 2394 O O . THR A 1 304 ? 33.625 -7.867 -19.922 1 94.62 304 THR A O 1
ATOM 2397 N N . GLU A 1 305 ? 31.844 -7.711 -21.25 1 92.44 305 GLU A N 1
ATOM 2398 C CA . GLU A 1 305 ? 31.078 -6.984 -20.234 1 92.44 305 GLU A CA 1
ATOM 2399 C C . GLU A 1 305 ? 29.594 -7.336 -20.297 1 92.44 305 GLU A C 1
ATOM 2401 O O . GLU A 1 305 ? 29.047 -7.555 -21.375 1 92.44 305 GLU A O 1
ATOM 2406 N N . LEU A 1 306 ? 29.078 -7.379 -19.094 1 91.62 306 LEU A N 1
ATOM 2407 C CA . LEU A 1 306 ? 27.641 -7.637 -19.031 1 91.62 306 LEU A CA 1
ATOM 2408 C C . LEU A 1 306 ? 26.875 -6.621 -19.875 1 91.62 306 LEU A C 1
ATOM 2410 O O . LEU A 1 306 ? 27.094 -5.414 -19.734 1 91.62 306 LEU A O 1
ATOM 2414 N N . PRO A 1 307 ? 26.172 -7.164 -20.859 1 81.56 307 PRO A N 1
ATOM 2415 C CA . PRO A 1 307 ? 25.438 -6.227 -21.719 1 81.56 307 PRO A CA 1
ATOM 2416 C C . PRO A 1 307 ? 24.406 -5.398 -20.953 1 81.56 307 PRO A C 1
ATOM 2418 O O . PRO A 1 307 ? 23.641 -5.945 -20.156 1 81.56 307 PRO A O 1
ATOM 2421 N N . SER A 1 308 ? 24.719 -4.293 -20.734 1 64.38 308 SER A N 1
ATOM 2422 C CA . SER A 1 308 ? 23.75 -3.441 -20.062 1 64.38 308 SER A CA 1
ATOM 2423 C C . SER A 1 308 ? 22.797 -2.789 -21.062 1 64.38 308 SER A C 1
ATOM 2425 O O . SER A 1 308 ? 23.219 -1.996 -21.906 1 64.38 308 SER A O 1
ATOM 2427 N N . LYS A 1 309 ? 22.25 -3.609 -21.984 1 54.31 309 LYS A N 1
ATOM 2428 C CA . LYS A 1 309 ? 21.453 -2.857 -22.953 1 54.31 309 LYS A CA 1
ATOM 2429 C C . LYS A 1 309 ? 20.906 -1.567 -22.344 1 54.31 309 LYS A C 1
ATOM 2431 O O . LYS A 1 309 ? 20.906 -1.414 -21.109 1 54.31 309 LYS A O 1
ATOM 2436 N N . PHE A 1 310 ? 19.859 -0.915 -22.688 1 50.28 310 PHE A N 1
ATOM 2437 C CA . PHE A 1 310 ? 19.25 0.355 -22.312 1 50.28 310 PHE A CA 1
ATOM 2438 C C . PHE A 1 310 ? 19.5 0.65 -20.844 1 50.28 310 PHE A C 1
ATOM 2440 O O . PHE A 1 310 ? 19.344 -0.226 -19.984 1 50.28 310 PHE A O 1
ATOM 2447 N N . THR A 1 311 ? 20.094 1.234 -19.922 1 53.09 311 THR A N 1
ATOM 2448 C CA . THR A 1 311 ? 20.766 1.444 -18.641 1 53.09 311 THR A CA 1
ATOM 2449 C C . THR A 1 311 ? 20.031 0.722 -17.516 1 53.09 311 THR A C 1
ATOM 2451 O O . THR A 1 311 ? 19.359 1.355 -16.688 1 53.09 311 THR A O 1
ATOM 2454 N N . ARG A 1 312 ? 19.531 -0.415 -17.672 1 70.56 312 ARG A N 1
ATOM 2455 C CA . ARG A 1 312 ? 18.688 -0.821 -16.547 1 70.56 312 ARG A CA 1
ATOM 2456 C C . ARG A 1 312 ? 19.531 -1.018 -15.281 1 70.56 312 ARG A C 1
ATOM 2458 O O . ARG A 1 312 ? 19.141 -0.571 -14.203 1 70.56 312 ARG A O 1
ATOM 2465 N N . TYR A 1 313 ? 20.781 -1.669 -15.547 1 89.56 313 TYR A N 1
ATOM 2466 C CA . TYR A 1 313 ? 21.562 -1.795 -14.32 1 89.56 313 TYR A CA 1
ATOM 2467 C C . TYR A 1 313 ? 22.5 -0.61 -14.141 1 89.56 313 TYR A C 1
ATOM 2469 O O . TYR A 1 313 ? 23.094 -0.133 -15.109 1 89.56 313 TYR A O 1
ATOM 2477 N N . PRO A 1 314 ? 22.625 -0.14 -13.016 1 89.5 314 PRO A N 1
ATOM 2478 C CA . PRO A 1 314 ? 23.672 0.864 -12.773 1 89.5 314 PRO A CA 1
ATOM 2479 C C . PRO A 1 314 ? 25.078 0.351 -13.086 1 89.5 314 PRO A C 1
ATOM 2481 O O . PRO A 1 314 ? 25.344 -0.84 -12.922 1 89.5 314 PRO A O 1
ATOM 2484 N N . LYS A 1 315 ? 25.875 1.19 -13.523 1 90.19 315 LYS A N 1
ATOM 2485 C CA . LYS A 1 315 ? 27.203 0.816 -14 1 90.19 315 LYS A CA 1
ATOM 2486 C C . LYS A 1 315 ? 28 0.095 -12.914 1 90.19 315 LYS A C 1
ATOM 2488 O O . LYS A 1 315 ? 28.781 -0.81 -13.211 1 90.19 315 LYS A O 1
ATOM 2493 N N . TRP A 1 316 ? 27.875 0.501 -11.688 1 90.75 316 TRP A N 1
ATOM 2494 C CA . TRP A 1 316 ? 28.609 -0.187 -10.625 1 90.75 316 TRP A CA 1
ATOM 2495 C C . TRP A 1 316 ? 28.234 -1.667 -10.594 1 90.75 316 TRP A C 1
ATOM 2497 O O . TRP A 1 316 ? 29.109 -2.52 -10.367 1 90.75 316 TRP A O 1
ATOM 2507 N N . LEU A 1 317 ? 26.984 -1.955 -10.781 1 93.75 317 LEU A N 1
ATOM 2508 C CA . LEU A 1 317 ? 26.5 -3.334 -10.758 1 93.75 317 LEU A CA 1
ATOM 2509 C C . LEU A 1 317 ? 27 -4.105 -11.977 1 93.75 317 LEU A C 1
ATOM 2511 O O . LEU A 1 317 ? 27.422 -5.262 -11.859 1 93.75 317 LEU A O 1
ATOM 2515 N N . VAL A 1 318 ? 26.938 -3.455 -13.172 1 93.5 318 VAL A N 1
ATOM 2516 C CA . VAL A 1 318 ? 27.469 -4.059 -14.391 1 93.5 318 VAL A CA 1
ATOM 2517 C C . VAL A 1 318 ? 28.922 -4.449 -14.195 1 93.5 318 VAL A C 1
ATOM 2519 O O . VAL A 1 318 ? 29.312 -5.586 -14.469 1 93.5 318 VAL A O 1
ATOM 2522 N N . CYS A 1 319 ? 29.688 -3.596 -13.664 1 92.5 319 CYS A N 1
ATOM 2523 C CA . CYS A 1 319 ? 31.109 -3.82 -13.469 1 92.5 319 CYS A CA 1
ATOM 2524 C C . CYS A 1 319 ? 31.359 -4.906 -12.43 1 92.5 319 CYS A C 1
ATOM 2526 O O . CYS A 1 319 ? 32.188 -5.793 -12.633 1 92.5 319 CYS A O 1
ATOM 2528 N N . THR A 1 320 ? 30.625 -4.809 -11.391 1 93.69 320 THR A N 1
ATOM 2529 C CA . THR A 1 320 ? 30.812 -5.766 -10.305 1 93.69 320 THR A CA 1
ATOM 2530 C C . THR A 1 320 ? 30.453 -7.176 -10.758 1 93.69 320 THR A C 1
ATOM 2532 O O . THR A 1 320 ? 31.203 -8.125 -10.555 1 93.69 320 THR A O 1
ATOM 2535 N N . VAL A 1 321 ? 29.328 -7.328 -11.438 1 95.12 321 VAL A N 1
ATOM 2536 C CA . VAL A 1 321 ? 28.891 -8.641 -11.898 1 95.12 321 VAL A CA 1
ATOM 2537 C C . VAL A 1 321 ? 29.812 -9.148 -12.992 1 95.12 321 VAL A C 1
ATOM 2539 O O . VAL A 1 321 ? 30.125 -10.344 -13.055 1 95.12 321 VAL A O 1
ATOM 2542 N N . THR A 1 322 ? 30.281 -8.266 -13.828 1 95 322 THR A N 1
ATOM 2543 C CA . THR A 1 322 ? 31.25 -8.648 -14.852 1 95 322 THR A CA 1
ATOM 2544 C C . THR A 1 322 ? 32.5 -9.219 -14.211 1 95 322 THR A C 1
ATOM 2546 O O . THR A 1 322 ? 33 -10.266 -14.625 1 95 322 THR A O 1
ATOM 2549 N N . CYS A 1 323 ? 32.969 -8.578 -13.219 1 95 323 CYS A N 1
ATOM 2550 C CA . CYS A 1 323 ? 34.156 -9.031 -12.516 1 95 323 CYS A CA 1
ATOM 2551 C C . CYS A 1 323 ? 33.906 -10.375 -11.844 1 95 323 CYS A C 1
ATOM 2553 O O . CYS A 1 323 ? 34.781 -11.258 -11.875 1 95 323 CYS A O 1
ATOM 2555 N N . LEU A 1 324 ? 32.812 -10.523 -11.305 1 96 324 LEU A N 1
ATOM 2556 C CA . LEU A 1 324 ? 32.438 -11.789 -10.664 1 96 324 LEU A CA 1
ATOM 2557 C C . LEU A 1 324 ? 32.406 -12.922 -11.68 1 96 324 LEU A C 1
ATOM 2559 O O . LEU A 1 324 ? 33 -13.977 -11.453 1 96 324 LEU A O 1
ATOM 2563 N N . LEU A 1 325 ? 31.719 -12.672 -12.789 1 97 325 LEU A N 1
ATOM 2564 C CA . LEU A 1 325 ? 31.625 -13.695 -13.82 1 97 325 LEU A CA 1
ATOM 2565 C C . LEU A 1 325 ? 33 -14.062 -14.367 1 97 325 LEU A C 1
ATOM 2567 O O . LEU A 1 325 ? 33.281 -15.234 -14.602 1 97 325 LEU A O 1
ATOM 2571 N N . ARG A 1 326 ? 33.812 -13.078 -14.516 1 96 326 ARG A N 1
ATOM 2572 C CA . ARG A 1 326 ? 35.188 -13.328 -14.961 1 96 326 ARG A CA 1
ATOM 2573 C C . ARG A 1 326 ? 35.906 -14.219 -13.969 1 96 326 ARG A C 1
ATOM 2575 O O . ARG A 1 326 ? 36.594 -15.156 -14.359 1 96 326 ARG A O 1
ATOM 2582 N N . ASN A 1 327 ? 35.781 -13.883 -12.758 1 95.62 327 ASN A N 1
ATOM 2583 C CA . ASN A 1 327 ? 36.406 -14.703 -11.719 1 95.62 327 ASN A CA 1
ATOM 2584 C C . ASN A 1 327 ? 35.844 -16.125 -11.727 1 95.62 327 ASN A C 1
ATOM 2586 O O . ASN A 1 327 ? 36.625 -17.078 -11.602 1 95.62 327 ASN A O 1
ATOM 2590 N N . PHE A 1 328 ? 34.594 -16.328 -11.898 1 98.06 328 PHE A N 1
ATOM 2591 C CA . PHE A 1 328 ? 33.938 -17.641 -11.891 1 98.06 328 PHE A CA 1
ATOM 2592 C C . PHE A 1 328 ? 34.5 -18.516 -13.016 1 98.06 328 PHE A C 1
ATOM 2594 O O . PHE A 1 328 ? 34.719 -19.703 -12.82 1 98.06 328 PHE A O 1
ATOM 2601 N N . PHE A 1 329 ? 34.75 -17.922 -14.164 1 97.88 329 PHE A N 1
ATOM 2602 C CA . PHE A 1 329 ? 35.094 -18.703 -15.352 1 97.88 329 PHE A CA 1
ATOM 2603 C C . PHE A 1 329 ? 36.594 -18.906 -15.453 1 97.88 329 PHE A C 1
ATOM 2605 O O . PHE A 1 329 ? 37.062 -19.906 -15.992 1 97.88 329 PHE A O 1
ATOM 2612 N N . HIS A 1 330 ? 37.406 -17.953 -14.898 1 96.75 330 HIS A N 1
ATOM 2613 C CA . HIS A 1 330 ? 38.812 -18 -15.203 1 96.75 330 HIS A CA 1
ATOM 2614 C C . HIS A 1 330 ? 39.656 -18.281 -13.953 1 96.75 330 HIS A C 1
ATOM 2616 O O . HIS A 1 330 ? 40.656 -18.984 -14.016 1 96.75 330 HIS A O 1
ATOM 2622 N N . LYS A 1 331 ? 39.219 -17.719 -12.836 1 95.31 331 LYS A N 1
ATOM 2623 C CA . LYS A 1 331 ? 39.906 -17.938 -11.57 1 95.31 331 LYS A CA 1
ATOM 2624 C C . LYS A 1 331 ? 38.906 -18.125 -10.422 1 95.31 331 LYS A C 1
ATOM 2626 O O . LYS A 1 331 ? 38.875 -17.312 -9.492 1 95.31 331 LYS A O 1
ATOM 2631 N N . PRO A 1 332 ? 38.25 -19.266 -10.477 1 96.81 332 PRO A N 1
ATOM 2632 C CA . PRO A 1 332 ? 37.156 -19.438 -9.516 1 96.81 332 PRO A CA 1
ATOM 2633 C C . PRO A 1 332 ? 37.656 -19.469 -8.07 1 96.81 332 PRO A C 1
ATOM 2635 O O . PRO A 1 332 ? 38.594 -20.203 -7.75 1 96.81 332 PRO A O 1
ATOM 2638 N N . SER A 1 333 ? 37.062 -18.656 -7.25 1 96.38 333 SER A N 1
ATOM 2639 C CA . SER A 1 333 ? 37.375 -18.562 -5.828 1 96.38 333 SER A CA 1
ATOM 2640 C C . SER A 1 333 ? 36.125 -18.203 -5.016 1 96.38 333 SER A C 1
ATOM 2642 O O . SER A 1 333 ? 35.562 -17.109 -5.156 1 96.38 333 SER A O 1
ATOM 2644 N N . ILE A 1 334 ? 35.75 -19.078 -4.113 1 96.44 334 ILE A N 1
ATOM 2645 C CA . ILE A 1 334 ? 34.594 -18.859 -3.264 1 96.44 334 ILE A CA 1
ATOM 2646 C C . ILE A 1 334 ? 34.906 -17.734 -2.27 1 96.44 334 ILE A C 1
ATOM 2648 O O . ILE A 1 334 ? 34 -16.938 -1.938 1 96.44 334 ILE A O 1
ATOM 2652 N N . ASP A 1 335 ? 36.125 -17.594 -1.825 1 94.56 335 ASP A N 1
ATOM 2653 C CA . ASP A 1 335 ? 36.5 -16.547 -0.897 1 94.56 335 ASP A CA 1
ATOM 2654 C C . ASP A 1 335 ? 36.375 -15.164 -1.537 1 94.56 335 ASP A C 1
ATOM 2656 O O . ASP A 1 335 ? 35.844 -14.234 -0.917 1 94.56 335 ASP A O 1
ATOM 2660 N N . TYR A 1 336 ? 36.875 -15.133 -2.768 1 95.31 336 TYR A N 1
ATOM 2661 C CA . TYR A 1 336 ? 36.719 -13.891 -3.514 1 95.31 336 TYR A CA 1
ATOM 2662 C C . TYR A 1 336 ? 35.25 -13.523 -3.672 1 95.31 336 TYR A C 1
ATOM 2664 O O . TYR A 1 336 ? 34.875 -12.383 -3.408 1 95.31 336 TYR A O 1
ATOM 2672 N N . TYR A 1 337 ? 34.531 -14.516 -4.031 1 97.31 337 TYR A N 1
ATOM 2673 C CA . TYR A 1 337 ? 33.094 -14.32 -4.234 1 97.31 337 TYR A CA 1
ATOM 2674 C C . TYR A 1 337 ? 32.438 -13.836 -2.957 1 97.31 337 TYR A C 1
ATOM 2676 O O . TYR A 1 337 ? 31.672 -12.867 -2.977 1 97.31 337 TYR A O 1
ATOM 2684 N N . SER A 1 338 ? 32.719 -14.43 -1.872 1 96.31 338 SER A N 1
ATOM 2685 C CA . SER A 1 338 ? 32.125 -14.094 -0.583 1 96.31 338 SER A CA 1
ATOM 2686 C C . SER A 1 338 ? 32.406 -12.656 -0.188 1 96.31 338 SER A C 1
ATOM 2688 O O . SER A 1 338 ? 31.531 -11.945 0.314 1 96.31 338 SER A O 1
ATOM 2690 N N . LYS A 1 339 ? 33.594 -12.195 -0.403 1 95.38 339 LYS A N 1
ATOM 2691 C CA . LYS A 1 339 ? 34 -10.836 -0.059 1 95.38 339 LYS A CA 1
ATOM 2692 C C . LYS A 1 339 ? 33.219 -9.812 -0.873 1 95.38 339 LYS A C 1
ATOM 2694 O O . LYS A 1 339 ? 32.688 -8.836 -0.322 1 95.38 339 LYS A O 1
ATOM 2699 N N . VAL A 1 340 ? 33.094 -10.086 -2.137 1 96.25 340 VAL A N 1
ATOM 2700 C CA . VAL A 1 340 ? 32.406 -9.164 -3.021 1 96.25 340 VAL A CA 1
ATOM 2701 C C . VAL A 1 340 ? 30.922 -9.133 -2.666 1 96.25 340 VAL A C 1
ATOM 2703 O O . VAL A 1 340 ? 30.328 -8.055 -2.555 1 96.25 340 VAL A O 1
ATOM 2706 N N . ALA A 1 341 ? 30.328 -10.289 -2.479 1 96.94 341 ALA A N 1
ATOM 2707 C CA . ALA A 1 341 ? 28.922 -10.383 -2.141 1 96.94 341 ALA A CA 1
ATOM 2708 C C . ALA A 1 341 ? 28.625 -9.672 -0.823 1 96.94 341 ALA A C 1
ATOM 2710 O O . ALA A 1 341 ? 27.609 -8.969 -0.705 1 96.94 341 ALA A O 1
ATOM 2711 N N . ASN A 1 342 ? 29.453 -9.844 0.145 1 94.75 342 ASN A N 1
ATOM 2712 C CA . ASN A 1 342 ? 29.281 -9.172 1.429 1 94.75 342 ASN A CA 1
ATOM 2713 C C . ASN A 1 342 ? 29.312 -7.656 1.275 1 94.75 342 ASN A C 1
ATOM 2715 O O . ASN A 1 342 ? 28.547 -6.945 1.922 1 94.75 342 ASN A O 1
ATOM 2719 N N . ALA A 1 343 ? 30.188 -7.219 0.494 1 94.31 343 ALA A N 1
ATOM 2720 C CA . ALA A 1 343 ? 30.281 -5.781 0.245 1 94.31 343 ALA A CA 1
ATOM 2721 C C . ALA A 1 343 ? 29.016 -5.262 -0.433 1 94.31 343 ALA A C 1
ATOM 2723 O O . ALA A 1 343 ? 28.547 -4.168 -0.125 1 94.31 343 ALA A O 1
ATOM 2724 N N . MET A 1 344 ? 28.469 -5.984 -1.363 1 95.44 344 MET A N 1
ATOM 2725 C CA . MET A 1 344 ? 27.234 -5.582 -2.049 1 95.44 344 MET A CA 1
ATOM 2726 C C . MET A 1 344 ? 26.094 -5.402 -1.057 1 95.44 344 MET A C 1
ATOM 2728 O O . MET A 1 344 ? 25.219 -4.566 -1.264 1 95.44 344 MET A O 1
ATOM 2732 N N . ARG A 1 345 ? 26.156 -6.168 -0.016 1 93.88 345 ARG A N 1
ATOM 2733 C CA . ARG A 1 345 ? 25.078 -6.145 0.975 1 93.88 345 ARG A CA 1
ATOM 2734 C C . ARG A 1 345 ? 25.297 -5.039 1.999 1 93.88 345 ARG A C 1
ATOM 2736 O O . ARG A 1 345 ? 24.359 -4.348 2.389 1 93.88 345 ARG A O 1
ATOM 2743 N N . SER A 1 346 ? 26.5 -4.77 2.402 1 90.38 346 SER A N 1
ATOM 2744 C CA . SER A 1 346 ? 26.766 -3.969 3.594 1 90.38 346 SER A CA 1
ATOM 2745 C C . SER A 1 346 ? 27.266 -2.574 3.225 1 90.38 346 SER A C 1
ATOM 2747 O O . SER A 1 346 ? 27.266 -1.672 4.066 1 90.38 346 SER A O 1
ATOM 2749 N N . SER A 1 347 ? 27.656 -2.387 2.021 1 91.94 347 SER A N 1
ATOM 2750 C CA . SER A 1 347 ? 28.25 -1.104 1.644 1 91.94 347 SER A CA 1
ATOM 2751 C C . SER A 1 347 ? 27.188 -0.003 1.61 1 91.94 347 SER A C 1
ATOM 2753 O O . SER A 1 347 ? 26 -0.282 1.481 1 91.94 347 SER A O 1
ATOM 2755 N N . LYS A 1 348 ? 27.656 1.227 1.723 1 90.31 348 LYS A N 1
ATOM 2756 C CA . LYS A 1 348 ? 26.766 2.389 1.735 1 90.31 348 LYS A CA 1
ATOM 2757 C C . LYS A 1 348 ? 26.109 2.594 0.374 1 90.31 348 LYS A C 1
ATOM 2759 O O . LYS A 1 348 ? 26.75 2.428 -0.664 1 90.31 348 LYS A O 1
ATOM 2764 N N . GLN A 1 349 ? 24.922 2.957 0.471 1 91.62 349 GLN A N 1
ATOM 2765 C CA . GLN A 1 349 ? 24.141 3.217 -0.738 1 91.62 349 GLN A CA 1
ATOM 2766 C C . GLN A 1 349 ? 23.734 4.684 -0.825 1 91.62 349 GLN A C 1
ATOM 2768 O O . GLN A 1 349 ? 23.453 5.316 0.195 1 91.62 349 GLN A O 1
ATOM 2773 N N . LYS A 1 350 ? 23.828 5.215 -2.006 1 92.56 350 LYS A N 1
ATOM 2774 C CA . LYS A 1 350 ? 23.328 6.562 -2.273 1 92.56 350 LYS A CA 1
ATOM 2775 C C . LYS A 1 350 ? 22.469 6.594 -3.539 1 92.56 350 LYS A C 1
ATOM 2777 O O . LYS A 1 350 ? 22.75 5.875 -4.5 1 92.56 350 LYS A O 1
ATOM 2782 N N . THR A 1 351 ? 21.422 7.406 -3.492 1 93.69 351 THR A N 1
ATOM 2783 C CA . THR A 1 351 ? 20.578 7.594 -4.66 1 93.69 351 THR A CA 1
ATOM 2784 C C . THR A 1 351 ? 20.922 8.891 -5.379 1 93.69 351 THR A C 1
ATOM 2786 O O . THR A 1 351 ? 20.969 9.961 -4.762 1 93.69 351 THR A O 1
ATOM 2789 N N . PHE A 1 352 ? 21.203 8.773 -6.645 1 94.81 352 PHE A N 1
ATOM 2790 C CA . PHE A 1 352 ? 21.516 9.93 -7.477 1 94.81 352 PHE A CA 1
ATOM 2791 C C . PHE A 1 352 ? 20.438 10.148 -8.531 1 94.81 352 PHE A C 1
ATOM 2793 O O . PHE A 1 352 ? 19.969 9.188 -9.156 1 94.81 352 PHE A O 1
ATOM 2800 N N . VAL A 1 353 ? 19.984 11.359 -8.641 1 94.88 353 VAL A N 1
ATOM 2801 C CA . VAL A 1 353 ? 19.016 11.742 -9.656 1 94.88 353 VAL A CA 1
ATOM 2802 C C . VAL A 1 353 ? 19.656 12.68 -10.664 1 94.88 353 VAL A C 1
ATOM 2804 O O . VAL A 1 353 ? 20.266 13.688 -10.281 1 94.88 353 VAL A O 1
ATOM 2807 N N . SER A 1 354 ? 19.594 12.305 -11.938 1 92.5 354 SER A N 1
ATOM 2808 C CA . SER A 1 354 ? 20.141 13.125 -13.016 1 92.5 354 SER A CA 1
ATOM 2809 C C . SER A 1 354 ? 19.094 13.445 -14.07 1 92.5 354 SER A C 1
ATOM 2811 O O . SER A 1 354 ? 18.578 12.547 -14.734 1 92.5 354 SER A O 1
ATOM 2813 N N . VAL A 1 355 ? 18.828 14.688 -14.258 1 91.06 355 VAL A N 1
ATOM 2814 C CA . VAL A 1 355 ? 17.812 15.094 -15.219 1 91.06 355 VAL A CA 1
ATOM 2815 C C . VAL A 1 355 ? 18.344 14.922 -16.641 1 91.06 355 VAL A C 1
ATOM 2817 O O . VAL A 1 355 ? 17.641 14.422 -17.516 1 91.06 355 VAL A O 1
ATOM 2820 N N . ASP A 1 356 ? 19.594 15.289 -16.875 1 90.38 356 ASP A N 1
ATOM 2821 C CA . ASP A 1 356 ? 20.203 15.211 -18.188 1 90.38 356 ASP A CA 1
ATOM 2822 C C . ASP A 1 356 ? 20.359 13.758 -18.641 1 90.38 356 ASP A C 1
ATOM 2824 O O . ASP A 1 356 ? 20.297 13.453 -19.828 1 90.38 356 ASP A O 1
ATOM 2828 N N . GLN A 1 357 ? 20.562 12.883 -17.688 1 89.38 357 GLN A N 1
ATOM 2829 C CA . GLN A 1 357 ? 20.734 11.461 -18 1 89.38 357 GLN A CA 1
ATOM 2830 C C . GLN A 1 357 ? 19.406 10.719 -17.875 1 89.38 357 GLN A C 1
ATOM 2832 O O . GLN A 1 357 ? 19.328 9.523 -18.172 1 89.38 357 GLN A O 1
ATOM 2837 N N . MET A 1 358 ? 18.422 11.375 -17.469 1 89.62 358 MET A N 1
ATOM 2838 C CA . MET A 1 358 ? 17.062 10.844 -17.344 1 89.62 358 MET A CA 1
ATOM 2839 C C . MET A 1 358 ? 17.062 9.539 -16.562 1 89.62 358 MET A C 1
ATOM 2841 O O . MET A 1 358 ? 16.5 8.539 -17 1 89.62 358 MET A O 1
ATOM 2845 N N . CYS A 1 359 ? 17.688 9.594 -15.328 1 89.94 359 CYS A N 1
ATOM 2846 C CA . CYS A 1 359 ? 17.75 8.336 -14.594 1 89.94 359 CYS A CA 1
ATOM 2847 C C . CYS A 1 359 ? 17.891 8.578 -13.094 1 89.94 359 CYS A C 1
ATOM 2849 O O . CYS A 1 359 ? 18.266 9.672 -12.672 1 89.94 359 CYS A O 1
ATOM 2851 N N . ILE A 1 360 ? 17.469 7.656 -12.359 1 92.75 360 ILE A N 1
ATOM 2852 C CA . ILE A 1 360 ? 17.688 7.508 -10.93 1 92.75 360 ILE A CA 1
ATOM 2853 C C . ILE A 1 360 ? 18.609 6.312 -10.672 1 92.75 360 ILE A C 1
ATOM 2855 O O . ILE A 1 360 ? 18.297 5.188 -11.062 1 92.75 360 ILE A O 1
ATOM 2859 N N . VAL A 1 361 ? 19.734 6.562 -10.102 1 92.81 361 VAL A N 1
ATOM 2860 C CA . VAL A 1 361 ? 20.703 5.496 -9.914 1 92.81 361 VAL A CA 1
ATOM 2861 C C . VAL A 1 361 ? 20.891 5.211 -8.422 1 92.81 361 VAL A C 1
ATOM 2863 O O . VAL A 1 361 ? 21.203 6.113 -7.648 1 92.81 361 VAL A O 1
ATOM 2866 N N . GLU A 1 362 ? 20.625 4.02 -8.062 1 92 362 GLU A N 1
ATOM 2867 C CA . GLU A 1 362 ? 21.031 3.537 -6.742 1 92 362 GLU A CA 1
ATOM 2868 C C . GLU A 1 362 ? 22.453 3.006 -6.758 1 92 362 GLU A C 1
ATOM 2870 O O . GLU A 1 362 ? 22.719 1.93 -7.301 1 92 362 GLU A O 1
ATOM 2875 N N . HIS A 1 363 ? 23.297 3.76 -6.191 1 93.31 363 HIS A N 1
ATOM 2876 C CA . HIS A 1 363 ? 24.719 3.43 -6.215 1 93.31 363 HIS A CA 1
ATOM 2877 C C . HIS A 1 363 ? 25.156 2.756 -4.918 1 93.31 363 HIS A C 1
ATOM 2879 O O . HIS A 1 363 ? 24.781 3.201 -3.828 1 93.31 363 HIS A O 1
ATOM 2885 N N . THR A 1 364 ? 25.875 1.677 -5.051 1 93.81 364 THR A N 1
ATOM 2886 C CA . THR A 1 364 ? 26.5 1.015 -3.92 1 93.81 364 THR A CA 1
ATOM 2887 C C . THR A 1 364 ? 28.016 1.227 -3.951 1 93.81 364 THR A C 1
ATOM 2889 O O . THR A 1 364 ? 28.656 1.004 -4.98 1 93.81 364 THR A O 1
ATOM 2892 N N . ASP A 1 365 ? 28.531 1.669 -2.857 1 93.25 365 ASP A N 1
ATOM 2893 C CA . ASP A 1 365 ? 29.969 1.963 -2.771 1 93.25 365 ASP A CA 1
ATOM 2894 C C . ASP A 1 365 ? 30.781 0.679 -2.664 1 93.25 365 ASP A C 1
ATOM 2896 O O . ASP A 1 365 ? 30.938 0.119 -1.576 1 93.25 365 ASP A O 1
ATOM 2900 N N . MET A 1 366 ? 31.375 0.264 -3.734 1 93.56 366 MET A N 1
ATOM 2901 C CA . MET A 1 366 ? 32.188 -0.951 -3.756 1 93.56 366 MET A CA 1
ATOM 2902 C C . MET A 1 366 ? 33.688 -0.616 -3.67 1 93.56 366 MET A C 1
ATOM 2904 O O . MET A 1 366 ? 34.531 -1.481 -3.893 1 93.56 366 MET A O 1
ATOM 2908 N N . SER A 1 367 ? 34 0.562 -3.338 1 89.31 367 SER A N 1
ATOM 2909 C CA . SER A 1 367 ? 35.375 1.053 -3.418 1 89.31 367 SER A CA 1
ATOM 2910 C C . SER A 1 367 ? 36.25 0.399 -2.359 1 89.31 367 SER A C 1
ATOM 2912 O O . SER A 1 367 ? 37.469 0.357 -2.504 1 89.31 367 SER A O 1
ATOM 2914 N N . LYS A 1 368 ? 35.656 -0.17 -1.427 1 87 368 LYS A N 1
ATOM 2915 C CA . LYS A 1 368 ? 36.469 -0.738 -0.334 1 87 368 LYS A CA 1
ATOM 2916 C C . LYS A 1 368 ? 36.844 -2.184 -0.631 1 87 368 LYS A C 1
ATOM 2918 O O . LYS A 1 368 ? 37.625 -2.789 0.116 1 87 368 LYS A O 1
ATOM 2923 N N . VAL A 1 369 ? 36.281 -2.709 -1.67 1 91 369 VAL A N 1
ATOM 2924 C CA . VAL A 1 369 ? 36.625 -4.07 -2.051 1 91 369 VAL A CA 1
ATOM 2925 C C . VAL A 1 369 ? 37.906 -4.059 -2.9 1 91 369 VAL A C 1
ATOM 2927 O O . VAL A 1 369 ? 37.844 -3.9 -4.121 1 91 369 VAL A O 1
ATOM 2930 N N . LEU A 1 370 ? 39 -4.309 -2.352 1 83.19 370 LEU A N 1
ATOM 2931 C CA . LEU A 1 370 ? 40.344 -4.195 -2.965 1 83.19 370 LEU A CA 1
ATOM 2932 C C . LEU A 1 370 ? 40.438 -5.125 -4.168 1 83.19 370 LEU A C 1
ATOM 2934 O O . LEU A 1 370 ? 41.125 -4.793 -5.148 1 83.19 370 LEU A O 1
ATOM 2938 N N . GLU A 1 371 ? 39.75 -6.168 -4.109 1 82.75 371 GLU A N 1
ATOM 2939 C CA . GLU A 1 371 ? 39.844 -7.184 -5.152 1 82.75 371 GLU A CA 1
ATOM 2940 C C . GLU A 1 371 ? 39.219 -6.691 -6.461 1 82.75 371 GLU A C 1
ATOM 2942 O O . GLU A 1 371 ? 39.531 -7.223 -7.531 1 82.75 371 GLU A O 1
ATOM 2947 N N . LEU A 1 372 ? 38.344 -5.73 -6.344 1 88.94 372 LEU A N 1
ATOM 2948 C CA . LEU A 1 372 ? 37.688 -5.191 -7.535 1 88.94 372 LEU A CA 1
ATOM 2949 C C . LEU A 1 372 ? 38.562 -4.117 -8.18 1 88.94 372 LEU A C 1
ATOM 2951 O O . LEU A 1 372 ? 38.406 -3.809 -9.367 1 88.94 372 LEU A O 1
ATOM 2955 N N . GLY A 1 373 ? 39.531 -3.631 -7.383 1 71.88 373 GLY A N 1
ATOM 2956 C CA . GLY A 1 373 ? 40.562 -2.709 -7.84 1 71.88 373 GLY A CA 1
ATOM 2957 C C . GLY A 1 373 ? 40.062 -1.726 -8.883 1 71.88 373 GLY A C 1
ATOM 2958 O O . GLY A 1 373 ? 39.094 -1.001 -8.641 1 71.88 373 GLY A O 1
ATOM 2959 N N . ASP A 1 374 ? 40.625 -1.915 -10.016 1 67.94 374 ASP A N 1
ATOM 2960 C CA . ASP A 1 374 ? 40.531 -0.969 -11.117 1 67.94 374 ASP A CA 1
ATOM 2961 C C . ASP A 1 374 ? 39.25 -1.203 -11.93 1 67.94 374 ASP A C 1
ATOM 2963 O O . ASP A 1 374 ? 38.938 -0.437 -12.844 1 67.94 374 ASP A O 1
ATOM 2967 N N . CYS A 1 375 ? 38.469 -2.113 -11.5 1 78.94 375 CYS A N 1
ATOM 2968 C CA . CYS A 1 375 ? 37.25 -2.439 -12.258 1 78.94 375 CYS A CA 1
ATOM 2969 C C . CYS A 1 375 ? 36.125 -1.484 -11.914 1 78.94 375 CYS A C 1
ATOM 2971 O O . CYS A 1 375 ? 35.156 -1.368 -12.664 1 78.94 375 CYS A O 1
ATOM 2973 N N . LEU A 1 376 ? 36.312 -0.776 -10.883 1 85 376 LEU A N 1
ATOM 2974 C CA . LEU A 1 376 ? 35.219 0.077 -10.469 1 85 376 LEU A CA 1
ATOM 2975 C C . LEU A 1 376 ? 35.375 1.48 -11.047 1 85 376 LEU A C 1
ATOM 2977 O O . LEU A 1 376 ? 36.406 2.111 -10.891 1 85 376 LEU A O 1
ATOM 2981 N N . PRO A 1 377 ? 34.406 1.916 -11.648 1 87.31 377 PRO A N 1
ATOM 2982 C CA . PRO A 1 377 ? 34.469 3.268 -12.211 1 87.31 377 PRO A CA 1
ATOM 2983 C C . PRO A 1 377 ? 34.25 4.352 -11.156 1 87.31 377 PRO A C 1
ATOM 2985 O O . PRO A 1 377 ? 33.906 4.047 -10.016 1 87.31 377 PRO A O 1
ATOM 2988 N N . SER A 1 378 ? 34.625 5.543 -11.594 1 91.69 378 SER A N 1
ATOM 2989 C CA . SER A 1 378 ? 34.344 6.695 -10.75 1 91.69 378 SER A CA 1
ATOM 2990 C C . SER A 1 378 ? 32.844 6.922 -10.633 1 91.69 378 SER A C 1
ATOM 2992 O O . SER A 1 378 ? 32.062 6.352 -11.398 1 91.69 378 SER A O 1
ATOM 2994 N N . ILE A 1 379 ? 32.438 7.738 -9.688 1 92.19 379 ILE A N 1
ATOM 2995 C CA . ILE A 1 379 ? 31.031 8.078 -9.508 1 92.19 379 ILE A CA 1
ATOM 2996 C C . ILE A 1 379 ? 30.5 8.773 -10.766 1 92.19 379 ILE A C 1
ATOM 2998 O O . ILE A 1 379 ? 29.406 8.469 -11.242 1 92.19 379 ILE A O 1
ATOM 3002 N N . SER A 1 380 ? 31.297 9.664 -11.281 1 92.19 380 SER A N 1
ATOM 3003 C CA . SER A 1 380 ? 30.938 10.383 -12.5 1 92.19 380 SER A CA 1
ATOM 3004 C C . SER A 1 380 ? 30.672 9.422 -13.648 1 92.19 380 SER A C 1
ATOM 3006 O O . SER A 1 380 ? 29.656 9.539 -14.328 1 92.19 380 SER A O 1
ATOM 3008 N N . SER A 1 381 ? 31.5 8.477 -13.75 1 89.12 381 SER A N 1
ATOM 3009 C CA . SER A 1 381 ? 31.344 7.48 -14.812 1 89.12 381 SER A CA 1
ATOM 3010 C C . SER A 1 381 ? 30.125 6.59 -14.555 1 89.12 381 SER A C 1
ATOM 3012 O O . SER A 1 381 ? 29.406 6.238 -15.492 1 89.12 381 SER A O 1
ATOM 3014 N N . CYS A 1 382 ? 29.953 6.277 -13.375 1 88.56 382 CYS A N 1
ATOM 3015 C CA . CYS A 1 382 ? 28.828 5.438 -13 1 88.56 382 CYS A CA 1
ATOM 3016 C C . CYS A 1 382 ? 27.5 6.121 -13.336 1 88.56 382 CYS A C 1
ATOM 3018 O O . CYS A 1 382 ? 26.5 5.453 -13.602 1 88.56 382 CYS A O 1
ATOM 3020 N N . LEU A 1 383 ? 27.562 7.375 -13.344 1 89.38 383 LEU A N 1
ATOM 3021 C CA . LEU A 1 383 ? 26.344 8.141 -13.594 1 89.38 383 LEU A CA 1
ATOM 3022 C C . LEU A 1 383 ? 26.219 8.508 -15.062 1 89.38 383 LEU A C 1
ATOM 3024 O O . LEU A 1 383 ? 25.312 9.242 -15.453 1 89.38 383 LEU A O 1
ATOM 3028 N N . GLY A 1 384 ? 27.141 8.094 -15.906 1 83.94 384 GLY A N 1
ATOM 3029 C CA . GLY A 1 384 ? 27.016 8.211 -17.359 1 83.94 384 GLY A CA 1
ATOM 3030 C C . GLY A 1 384 ? 27.734 9.422 -17.906 1 83.94 384 GLY A C 1
ATOM 3031 O O . GLY A 1 384 ? 27.547 9.773 -19.078 1 83.94 384 GLY A O 1
ATOM 3032 N N . TYR A 1 385 ? 28.531 10.047 -17.141 1 90.62 385 TYR A N 1
ATOM 3033 C CA . TYR A 1 385 ? 29.219 11.234 -17.625 1 90.62 385 TYR A CA 1
ATOM 3034 C C . TYR A 1 385 ? 30.609 10.883 -18.156 1 90.62 385 TYR A C 1
ATOM 3036 O O . TYR A 1 385 ? 31.219 9.898 -17.734 1 90.62 385 TYR A O 1
ATOM 3044 N N . PRO A 1 386 ? 31.094 11.633 -19.016 1 88.69 386 PRO A N 1
ATOM 3045 C CA . PRO A 1 386 ? 32.438 11.383 -19.547 1 88.69 386 PRO A CA 1
ATOM 3046 C C . PRO A 1 386 ? 33.531 11.555 -18.5 1 88.69 386 PRO A C 1
ATOM 3048 O O . PRO A 1 386 ? 33.312 12.219 -17.484 1 88.69 386 PRO A O 1
ATOM 3051 N N . ASP A 1 387 ? 34.562 11.047 -18.828 1 87.06 387 ASP A N 1
ATOM 3052 C CA . ASP A 1 387 ? 35.75 11.133 -17.953 1 87.06 387 ASP A CA 1
ATOM 3053 C C . ASP A 1 387 ? 36.125 12.586 -17.719 1 87.06 387 ASP A C 1
ATOM 3055 O O . ASP A 1 387 ? 36.125 13.398 -18.641 1 87.06 387 ASP A O 1
ATOM 3059 N N . GLY A 1 388 ? 36.375 12.891 -16.5 1 88.62 388 GLY A N 1
ATOM 3060 C CA . GLY A 1 388 ? 36.844 14.219 -16.156 1 88.62 388 GLY A CA 1
ATOM 3061 C C . GLY A 1 388 ? 35.719 15.156 -15.742 1 88.62 388 GLY A C 1
ATOM 3062 O O . GLY A 1 388 ? 35.969 16.344 -15.484 1 88.62 388 GLY A O 1
ATOM 3063 N N . THR A 1 389 ? 34.562 14.688 -15.648 1 92 389 THR A N 1
ATOM 3064 C CA . THR A 1 389 ? 33.438 15.547 -15.289 1 92 389 THR A CA 1
ATOM 3065 C C . THR A 1 389 ? 33.281 15.625 -13.773 1 92 389 THR A C 1
ATOM 3067 O O . THR A 1 389 ? 32.969 14.617 -13.125 1 92 389 THR A O 1
ATOM 3070 N N . ASP A 1 390 ? 33.406 16.781 -13.305 1 92.38 390 ASP A N 1
ATOM 3071 C CA . ASP A 1 390 ? 33.125 17.016 -11.891 1 92.38 390 ASP A CA 1
ATOM 3072 C C . ASP A 1 390 ? 31.625 17.188 -11.664 1 92.38 390 ASP A C 1
ATOM 3074 O O . ASP A 1 390 ? 30.891 17.562 -12.578 1 92.38 390 ASP A O 1
ATOM 3078 N N . LEU A 1 391 ? 31.25 16.891 -10.414 1 92.81 391 LEU A N 1
ATOM 3079 C CA . LEU A 1 391 ? 29.828 16.922 -10.125 1 92.81 391 LEU A CA 1
ATOM 3080 C C . LEU A 1 391 ? 29.531 17.797 -8.922 1 92.81 391 LEU A C 1
ATOM 3082 O O . LEU A 1 391 ? 30.328 17.859 -7.98 1 92.81 391 LEU A O 1
ATOM 3086 N N . LEU A 1 392 ? 28.453 18.531 -9.008 1 90.38 392 LEU A N 1
ATOM 3087 C CA . LEU A 1 392 ? 27.828 19.156 -7.852 1 90.38 392 LEU A CA 1
ATOM 3088 C C . LEU A 1 392 ? 26.594 18.375 -7.418 1 90.38 392 LEU A C 1
ATOM 3090 O O . LEU A 1 392 ? 25.672 18.172 -8.211 1 90.38 392 LEU A O 1
ATOM 3094 N N . LEU A 1 393 ? 26.641 17.906 -6.184 1 92.5 393 LEU A N 1
ATOM 3095 C CA . LEU A 1 393 ? 25.531 17.141 -5.633 1 92.5 393 LEU A CA 1
ATOM 3096 C C . LEU A 1 393 ? 24.672 18.016 -4.719 1 92.5 393 LEU A C 1
ATOM 3098 O O . LEU A 1 393 ? 25.188 18.656 -3.803 1 92.5 393 LEU A O 1
ATOM 3102 N N . LEU A 1 394 ? 23.406 18.031 -5.078 1 88.62 394 LEU A N 1
ATOM 3103 C CA . LEU A 1 394 ? 22.469 18.812 -4.293 1 88.62 394 LEU A CA 1
ATOM 3104 C C . LEU A 1 394 ? 21.469 17.906 -3.584 1 88.62 394 LEU A C 1
ATOM 3106 O O . LEU A 1 394 ? 20.906 17 -4.195 1 88.62 394 LEU A O 1
ATOM 3110 N N . SER A 1 395 ? 21.312 18.094 -2.305 1 85.94 395 SER A N 1
ATOM 3111 C CA . SER A 1 395 ? 20.297 17.375 -1.53 1 85.94 395 SER A CA 1
ATOM 3112 C C . SER A 1 395 ? 19.344 18.344 -0.837 1 85.94 395 SER A C 1
ATOM 3114 O O . SER A 1 395 ? 19.406 19.547 -1.059 1 85.94 395 SER A O 1
ATOM 3116 N N . ASN A 1 396 ? 18.438 17.828 -0.104 1 71.06 396 ASN A N 1
ATOM 3117 C CA . ASN A 1 396 ? 17.5 18.688 0.623 1 71.06 396 ASN A CA 1
ATOM 3118 C C . ASN A 1 396 ? 18.188 19.453 1.748 1 71.06 396 ASN A C 1
ATOM 3120 O O . ASN A 1 396 ? 17.672 20.453 2.229 1 71.06 396 ASN A O 1
ATOM 3124 N N . THR A 1 397 ? 19.391 18.906 2.119 1 64.44 397 THR A N 1
ATOM 3125 C CA . THR A 1 397 ? 19.984 19.5 3.316 1 64.44 397 THR A CA 1
ATOM 3126 C C . THR A 1 397 ? 21.359 20.078 3.004 1 64.44 397 THR A C 1
ATOM 3128 O O . THR A 1 397 ? 21.891 20.875 3.773 1 64.44 397 THR A O 1
ATOM 3131 N N . SER A 1 398 ? 21.938 19.562 1.875 1 70.5 398 SER A N 1
ATOM 3132 C CA . SER A 1 398 ? 23.328 19.953 1.69 1 70.5 398 SER A CA 1
ATOM 3133 C C . SER A 1 398 ? 23.703 20 0.212 1 70.5 398 SER A C 1
ATOM 3135 O O . SER A 1 398 ? 22.906 19.625 -0.646 1 70.5 398 SER A O 1
ATOM 3137 N N . SER A 1 399 ? 24.766 20.609 -0.056 1 78 399 SER A N 1
ATOM 3138 C CA . SER A 1 399 ? 25.438 20.609 -1.352 1 78 399 SER A CA 1
ATOM 3139 C C . SER A 1 399 ? 26.875 20.125 -1.226 1 78 399 SER A C 1
ATOM 3141 O O . SER A 1 399 ? 27.594 20.516 -0.297 1 78 399 SER A O 1
ATOM 3143 N N . LYS A 1 400 ? 27.281 19.219 -2.088 1 82.5 400 LYS A N 1
ATOM 3144 C CA . LYS A 1 400 ? 28.625 18.656 -2.027 1 82.5 400 LYS A CA 1
ATOM 3145 C C . LYS A 1 400 ? 29.266 18.594 -3.414 1 82.5 400 LYS A C 1
ATOM 3147 O O . LYS A 1 400 ? 28.594 18.266 -4.395 1 82.5 400 LYS A O 1
ATOM 3152 N N . PHE A 1 401 ? 30.5 18.922 -3.422 1 86.88 401 PHE A N 1
ATOM 3153 C CA . PHE A 1 401 ? 31.281 18.797 -4.648 1 86.88 401 PHE A CA 1
ATOM 3154 C C . PHE A 1 401 ? 31.969 17.453 -4.719 1 86.88 401 PHE A C 1
ATOM 3156 O O . PHE A 1 401 ? 32.469 16.953 -3.713 1 86.88 401 PHE A O 1
ATOM 3163 N N . VAL A 1 402 ? 31.891 16.859 -5.91 1 91.25 402 VAL A N 1
ATOM 3164 C CA . VAL A 1 402 ? 32.531 15.562 -6.141 1 91.25 402 VAL A CA 1
ATOM 3165 C C . VAL A 1 402 ? 33.5 15.664 -7.328 1 91.25 402 VAL A C 1
ATOM 3167 O O . VAL A 1 402 ? 33.062 16.031 -8.438 1 91.25 402 VAL A O 1
ATOM 3170 N N . ASP A 1 403 ? 34.688 15.195 -7.023 1 90.94 403 ASP A N 1
ATOM 3171 C CA . ASP A 1 403 ? 35.719 15.195 -8.062 1 90.94 403 ASP A CA 1
ATOM 3172 C C . ASP A 1 403 ? 35.469 14.086 -9.078 1 90.94 403 ASP A C 1
ATOM 3174 O O . ASP A 1 403 ? 34.969 13.023 -8.727 1 90.94 403 ASP A O 1
ATOM 3178 N N . SER A 1 404 ? 35.906 14.266 -10.328 1 92.75 404 SER A N 1
ATOM 3179 C CA . SER A 1 404 ? 35.688 13.336 -11.438 1 92.75 404 SER A CA 1
ATOM 3180 C C . SER A 1 404 ? 36.312 11.977 -11.164 1 92.75 404 SER A C 1
ATOM 3182 O O . SER A 1 404 ? 35.906 10.969 -11.742 1 92.75 404 SER A O 1
ATOM 3184 N N . LYS A 1 405 ? 37.281 11.898 -10.273 1 90.75 405 LYS A N 1
ATOM 3185 C CA . LYS A 1 405 ? 38 10.648 -10.031 1 90.75 405 LYS A CA 1
ATOM 3186 C C . LYS A 1 405 ? 37.5 9.961 -8.766 1 90.75 405 LYS A C 1
ATOM 3188 O O . LYS A 1 405 ? 37.906 8.828 -8.477 1 90.75 405 LYS A O 1
ATOM 3193 N N . GLN A 1 406 ? 36.656 10.586 -8.164 1 91.88 406 GLN A N 1
ATOM 3194 C CA . GLN A 1 406 ? 36.188 10.039 -6.898 1 91.88 406 GLN A CA 1
ATOM 3195 C C . GLN A 1 406 ? 35.375 8.758 -7.113 1 91.88 406 GLN A C 1
ATOM 3197 O O . GLN A 1 406 ? 34.531 8.695 -8.008 1 91.88 406 GLN A O 1
ATOM 3202 N N . ARG A 1 407 ? 35.656 7.766 -6.219 1 90.69 407 ARG A N 1
ATOM 3203 C CA . ARG A 1 407 ? 34.969 6.477 -6.375 1 90.69 407 ARG A CA 1
ATOM 3204 C C . ARG A 1 407 ? 34.094 6.176 -5.18 1 90.69 407 ARG A C 1
ATOM 3206 O O . ARG A 1 407 ? 33.125 5.426 -5.301 1 90.69 407 ARG A O 1
ATOM 3213 N N . SER A 1 408 ? 34.375 6.82 -4.078 1 91.44 408 SER A N 1
ATOM 3214 C CA . SER A 1 408 ? 33.688 6.48 -2.85 1 91.44 408 SER A CA 1
ATOM 3215 C C . SER A 1 408 ? 32.594 7.512 -2.531 1 91.44 408 SER A C 1
ATOM 3217 O O . SER A 1 408 ? 32.812 8.711 -2.734 1 91.44 408 SER A O 1
ATOM 3219 N N . VAL A 1 409 ? 31.516 7.047 -2.018 1 90.38 409 VAL A N 1
ATOM 3220 C CA . VAL A 1 409 ? 30.438 7.93 -1.581 1 90.38 409 VAL A CA 1
ATOM 3221 C C . VAL A 1 409 ? 30.312 7.887 -0.06 1 90.38 409 VAL A C 1
ATOM 3223 O O . VAL A 1 409 ? 29.312 8.328 0.502 1 90.38 409 VAL A O 1
ATOM 3226 N N . ASP A 1 410 ? 31.203 7.398 0.604 1 85.31 410 ASP A N 1
ATOM 3227 C CA . ASP A 1 410 ? 31.172 7.176 2.045 1 85.31 410 ASP A CA 1
ATOM 3228 C C . ASP A 1 410 ? 31.016 8.492 2.801 1 85.31 410 ASP A C 1
ATOM 3230 O O . ASP A 1 410 ? 30.391 8.547 3.855 1 85.31 410 ASP A O 1
ATOM 3234 N N . SER A 1 411 ? 31.5 9.57 2.26 1 80.44 411 SER A N 1
ATOM 3235 C CA . SER A 1 411 ? 31.5 10.867 2.932 1 80.44 411 SER A CA 1
ATOM 3236 C C . SER A 1 411 ? 30.172 11.578 2.766 1 80.44 411 SER A C 1
ATOM 3238 O O . SER A 1 411 ? 29.906 12.57 3.445 1 80.44 411 SER A O 1
ATOM 3240 N N . LEU A 1 412 ? 29.344 11.047 1.91 1 84.94 412 LEU A N 1
ATOM 3241 C CA . LEU A 1 412 ? 28.078 11.711 1.644 1 84.94 412 LEU A CA 1
ATOM 3242 C C . LEU A 1 412 ? 27.031 11.312 2.674 1 84.94 412 LEU A C 1
ATOM 3244 O O . LEU A 1 412 ? 26.875 10.125 2.975 1 84.94 412 LEU A O 1
ATOM 3248 N N . PRO A 1 413 ? 26.375 12.32 3.174 1 75.75 413 PRO A N 1
ATOM 3249 C CA . PRO A 1 413 ? 25.266 11.992 4.07 1 75.75 413 PRO A CA 1
ATOM 3250 C C . PRO A 1 413 ? 24.156 11.188 3.375 1 75.75 413 PRO A C 1
ATOM 3252 O O . PRO A 1 413 ? 24.078 11.188 2.145 1 75.75 413 PRO A O 1
ATOM 3255 N N . ASP A 1 414 ? 23.391 10.523 4.199 1 75.81 414 ASP A N 1
ATOM 3256 C CA . ASP A 1 414 ? 22.297 9.719 3.658 1 75.81 414 ASP A CA 1
ATOM 3257 C C . ASP A 1 414 ? 21.172 10.609 3.133 1 75.81 414 ASP A C 1
ATOM 3259 O O . ASP A 1 414 ? 20.469 11.258 3.914 1 75.81 414 ASP A O 1
ATOM 3263 N N . ASP A 1 415 ? 21.094 10.789 1.841 1 82.56 415 ASP A N 1
ATOM 3264 C CA . ASP A 1 415 ? 20.094 11.602 1.159 1 82.56 415 ASP A CA 1
ATOM 3265 C C . ASP A 1 415 ? 20.016 11.25 -0.325 1 82.56 415 ASP A C 1
ATOM 3267 O O . ASP A 1 415 ? 20.797 10.414 -0.812 1 82.56 415 ASP A O 1
ATOM 3271 N N . VAL A 1 416 ? 19.062 11.828 -0.913 1 90.56 416 VAL A N 1
ATOM 3272 C CA . VAL A 1 416 ? 18.969 11.773 -2.367 1 90.56 416 VAL A CA 1
ATOM 3273 C C . VAL A 1 416 ? 19.656 12.992 -2.975 1 90.56 416 VAL A C 1
ATOM 3275 O O . VAL A 1 416 ? 19.469 14.117 -2.506 1 90.56 416 VAL A O 1
ATOM 3278 N N . TYR A 1 417 ? 20.484 12.727 -4.012 1 93.81 417 TYR A N 1
ATOM 3279 C CA . TYR A 1 417 ? 21.297 13.812 -4.543 1 93.81 417 TYR A CA 1
ATOM 3280 C C . TYR A 1 417 ? 20.922 14.117 -5.992 1 93.81 417 TYR A C 1
ATOM 3282 O O . TYR A 1 417 ? 20.922 13.211 -6.836 1 93.81 417 TYR A O 1
ATOM 3290 N N . LEU A 1 418 ? 20.531 15.289 -6.246 1 94.56 418 LEU A N 1
ATOM 3291 C CA . LEU A 1 418 ? 20.469 15.773 -7.617 1 94.56 418 LEU A CA 1
ATOM 3292 C C . LEU A 1 418 ? 21.859 16.062 -8.164 1 94.56 418 LEU A C 1
ATOM 3294 O O . LEU A 1 418 ? 22.656 16.766 -7.531 1 94.56 418 LEU A O 1
ATOM 3298 N N . VAL A 1 419 ? 22.156 15.5 -9.266 1 94.19 419 VAL A N 1
ATOM 3299 C CA . VAL A 1 419 ? 23.484 15.617 -9.859 1 94.19 419 VAL A CA 1
ATOM 3300 C C . VAL A 1 419 ? 23.5 16.766 -10.867 1 94.19 419 VAL A C 1
ATOM 3302 O O . VAL A 1 419 ? 22.688 16.781 -11.797 1 94.19 419 VAL A O 1
ATOM 3305 N N . VAL A 1 420 ? 24.406 17.641 -10.703 1 91.06 420 VAL A N 1
ATOM 3306 C CA . VAL A 1 420 ? 24.641 18.734 -11.633 1 91.06 420 VAL A CA 1
ATOM 3307 C C . VAL A 1 420 ? 26.078 18.672 -12.148 1 91.06 420 VAL A C 1
ATOM 3309 O O . VAL A 1 420 ? 27.016 19.031 -11.43 1 91.06 420 VAL A O 1
ATOM 3312 N N . PRO A 1 421 ? 26.188 18.234 -13.328 1 91.06 421 PRO A N 1
ATOM 3313 C CA . PRO A 1 421 ? 27.547 18.172 -13.875 1 91.06 421 PRO A CA 1
ATOM 3314 C C . PRO A 1 421 ? 28.156 19.562 -14.086 1 91.06 421 PRO A C 1
ATOM 3316 O O . PRO A 1 421 ? 27.453 20.484 -14.539 1 91.06 421 PRO A O 1
ATOM 3319 N N . LYS A 1 422 ? 29.375 19.641 -13.695 1 86.25 422 LYS A N 1
ATOM 3320 C CA . LYS A 1 422 ? 30.094 20.891 -13.883 1 86.25 422 LYS A CA 1
ATOM 3321 C C . LYS A 1 422 ? 30.734 20.969 -15.266 1 86.25 422 LYS A C 1
ATOM 3323 O O . LYS A 1 422 ? 31.953 20.891 -15.383 1 86.25 422 LYS A O 1
ATOM 3328 N N . ARG A 1 423 ? 29.891 21.062 -16.125 1 82.56 423 ARG A N 1
ATOM 3329 C CA . ARG A 1 423 ? 30.312 21.188 -17.531 1 82.56 423 ARG A CA 1
ATOM 3330 C C . ARG A 1 423 ? 29.484 22.234 -18.25 1 82.56 423 ARG A C 1
ATOM 3332 O O . ARG A 1 423 ? 28.344 22.516 -17.875 1 82.56 423 ARG A O 1
ATOM 3339 N N . ASN A 1 424 ? 30.109 22.781 -19.234 1 74.88 424 ASN A N 1
ATOM 3340 C CA . ASN A 1 424 ? 29.438 23.797 -20.016 1 74.88 424 ASN A CA 1
ATOM 3341 C C . ASN A 1 424 ? 28.359 23.188 -20.922 1 74.88 424 ASN A C 1
ATOM 3343 O O . ASN A 1 424 ? 27.281 23.766 -21.078 1 74.88 424 ASN A O 1
ATOM 3347 N N . GLU A 1 425 ? 28.734 22.078 -21.469 1 80.19 425 GLU A N 1
ATOM 3348 C CA . GLU A 1 425 ? 27.797 21.359 -22.328 1 80.19 425 GLU A CA 1
ATOM 3349 C C . GLU A 1 425 ? 27.469 19.984 -21.734 1 80.19 425 GLU A C 1
ATOM 3351 O O . GLU A 1 425 ? 28.375 19.219 -21.391 1 80.19 425 GLU A O 1
ATOM 3356 N N . VAL A 1 426 ? 26.203 19.859 -21.578 1 80.81 426 VAL A N 1
ATOM 3357 C CA . VAL A 1 426 ? 25.781 18.594 -21 1 80.81 426 VAL A CA 1
ATOM 3358 C C . VAL A 1 426 ? 25.125 17.734 -22.062 1 80.81 426 VAL A C 1
ATOM 3360 O O . VAL A 1 426 ? 24.266 18.203 -22.812 1 80.81 426 VAL A O 1
ATOM 3363 N N . ASP A 1 427 ? 25.641 16.5 -22.188 1 81.38 427 ASP A N 1
ATOM 3364 C CA . ASP A 1 427 ? 25.062 15.531 -23.125 1 81.38 427 ASP A CA 1
ATOM 3365 C C . ASP A 1 427 ? 23.797 14.898 -22.547 1 81.38 427 ASP A C 1
ATOM 3367 O O . ASP A 1 427 ? 23.828 14.297 -21.469 1 81.38 427 ASP A O 1
ATOM 3371 N N . LEU A 1 428 ? 22.766 15.109 -23.328 1 85.19 428 LEU A N 1
ATOM 3372 C CA . LEU A 1 428 ? 21.5 14.523 -22.891 1 85.19 428 LEU A CA 1
ATOM 3373 C C . LEU A 1 428 ? 21.406 13.062 -23.328 1 85.19 428 LEU A C 1
ATOM 3375 O O . LEU A 1 428 ? 21.828 12.711 -24.438 1 85.19 428 LEU A O 1
ATOM 3379 N N . ARG A 1 429 ? 20.875 12.258 -22.5 1 84.25 429 ARG A N 1
ATOM 3380 C CA . ARG A 1 429 ? 20.656 10.859 -22.844 1 84.25 429 ARG A CA 1
ATOM 3381 C C . ARG A 1 429 ? 19.656 10.719 -23.984 1 84.25 429 ARG A C 1
ATOM 3383 O O . ARG A 1 429 ? 18.625 11.391 -23.984 1 84.25 429 ARG A O 1
ATOM 3390 N N . LYS A 1 430 ? 20.047 9.836 -24.891 1 81.81 430 LYS A N 1
ATOM 3391 C CA . LYS A 1 430 ? 19.141 9.562 -26 1 81.81 430 LYS A CA 1
ATOM 3392 C C . LYS A 1 430 ? 18.109 8.5 -25.625 1 81.81 430 LYS A C 1
ATOM 3394 O O . LYS A 1 430 ? 18.469 7.426 -25.141 1 81.81 430 LYS A O 1
ATOM 3399 N N . ILE A 1 431 ? 16.891 8.898 -25.781 1 84.81 431 ILE A N 1
ATOM 3400 C CA . ILE A 1 431 ? 15.805 7.949 -25.516 1 84.81 431 ILE A CA 1
ATOM 3401 C C . ILE A 1 431 ? 15.289 7.383 -26.828 1 84.81 431 ILE A C 1
ATOM 3403 O O . ILE A 1 431 ? 14.852 8.133 -27.719 1 84.81 431 ILE A O 1
ATOM 3407 N N . LEU A 1 432 ? 15.336 6.094 -26.906 1 80.81 432 LEU A N 1
ATOM 3408 C CA . LEU A 1 432 ? 14.961 5.426 -28.141 1 80.81 432 LEU A CA 1
ATOM 3409 C C . LEU A 1 432 ? 13.445 5.344 -28.281 1 80.81 432 LEU A C 1
ATOM 3411 O O . LEU A 1 432 ? 12.734 5.176 -27.297 1 80.81 432 LEU A O 1
ATOM 3415 N N . ALA A 1 433 ? 13.102 5.48 -29.5 1 86.62 433 ALA A N 1
ATOM 3416 C CA . ALA A 1 433 ? 11.68 5.301 -29.797 1 86.62 433 ALA A CA 1
ATOM 3417 C C . ALA A 1 433 ? 11.258 3.848 -29.594 1 86.62 433 ALA A C 1
ATOM 3419 O O . ALA A 1 433 ? 12.078 2.932 -29.719 1 86.62 433 ALA A O 1
ATOM 3420 N N . ARG A 1 434 ? 10.07 3.713 -29.188 1 91.69 434 ARG A N 1
ATOM 3421 C CA . ARG A 1 434 ? 9.523 2.375 -28.969 1 91.69 434 ARG A CA 1
ATOM 3422 C C . ARG A 1 434 ? 8.672 1.936 -30.156 1 91.69 434 ARG A C 1
ATOM 3424 O O . ARG A 1 434 ? 7.926 2.738 -30.719 1 91.69 434 ARG A O 1
ATOM 3431 N N . ASN A 1 435 ? 8.898 0.638 -30.531 1 91 435 ASN A N 1
ATOM 3432 C CA . ASN A 1 435 ? 8.07 -0.001 -31.547 1 91 435 ASN A CA 1
ATOM 3433 C C . ASN A 1 435 ? 7.117 -1.025 -30.922 1 91 435 ASN A C 1
ATOM 3435 O O . ASN A 1 435 ? 7.551 -1.908 -30.188 1 91 435 ASN A O 1
ATOM 3439 N N . ILE A 1 436 ? 5.801 -0.834 -31.281 1 95.06 436 ILE A N 1
ATOM 3440 C CA . ILE A 1 436 ? 4.82 -1.709 -30.641 1 95.06 436 ILE A CA 1
ATOM 3441 C C . ILE A 1 436 ? 4.176 -2.611 -31.688 1 95.06 436 ILE A C 1
ATOM 3443 O O . ILE A 1 436 ? 2.98 -2.904 -31.609 1 95.06 436 ILE A O 1
ATOM 3447 N N . GLU A 1 437 ? 4.859 -2.979 -32.688 1 94.56 437 GLU A N 1
ATOM 3448 C CA . GLU A 1 437 ? 4.355 -3.906 -33.719 1 94.56 437 GLU A CA 1
ATOM 3449 C C . GLU A 1 437 ? 4.844 -5.328 -33.438 1 94.56 437 GLU A C 1
ATOM 3451 O O . GLU A 1 437 ? 6.051 -5.574 -33.375 1 94.56 437 GLU A O 1
ATOM 3456 N N . TYR A 1 438 ? 3.807 -6.238 -33.281 1 94.81 438 TYR A N 1
ATOM 3457 C CA . TYR A 1 438 ? 4.117 -7.641 -33.031 1 94.81 438 TYR A CA 1
ATOM 3458 C C . TYR A 1 438 ? 3.369 -8.555 -33.969 1 94.81 438 TYR A C 1
ATOM 3460 O O . TYR A 1 438 ? 2.164 -8.391 -34.188 1 94.81 438 TYR A O 1
ATOM 3468 N N . HIS A 1 439 ? 4.004 -9.461 -34.594 1 91.88 439 HIS A N 1
ATOM 3469 C CA . HIS A 1 439 ? 3.391 -10.375 -35.562 1 91.88 439 HIS A CA 1
ATOM 3470 C C . HIS A 1 439 ? 3.105 -11.734 -34.938 1 91.88 439 HIS A C 1
ATOM 3472 O O . HIS A 1 439 ? 3.971 -12.609 -34.906 1 91.88 439 HIS A O 1
ATOM 3478 N N . GLU A 1 440 ? 1.869 -11.898 -34.438 1 93.19 440 GLU A N 1
ATOM 3479 C CA . GLU A 1 440 ? 1.373 -13.164 -33.906 1 93.19 440 GLU A CA 1
ATOM 3480 C C . GLU A 1 440 ? 0.476 -13.875 -34.906 1 93.19 440 GLU A C 1
ATOM 3482 O O . GLU A 1 440 ? -0.736 -13.648 -34.938 1 93.19 440 GLU A O 1
ATOM 3487 N N . PHE A 1 441 ? 1.1 -14.758 -35.688 1 90.88 441 PHE A N 1
ATOM 3488 C CA . PHE A 1 441 ? 0.372 -15.352 -36.812 1 90.88 441 PHE A CA 1
ATOM 3489 C C . PHE A 1 441 ? 0.124 -16.844 -36.562 1 90.88 441 PHE A C 1
ATOM 3491 O O . PHE A 1 441 ? 0.857 -17.469 -35.781 1 90.88 441 PHE A O 1
ATOM 3498 N N . ASP 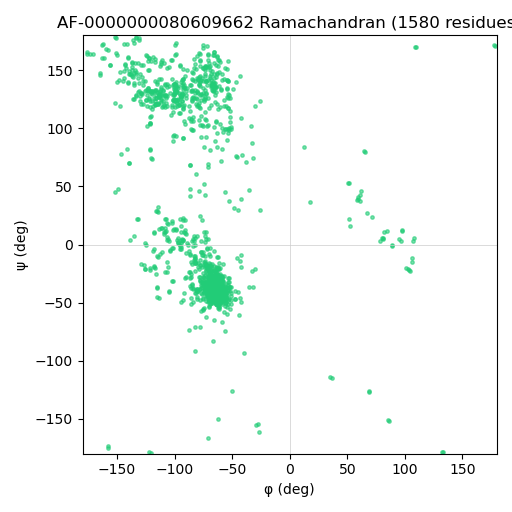A 1 442 ? -0.904 -17.359 -37.188 1 90.56 442 ASP A N 1
ATOM 3499 C CA . ASP A 1 442 ? -1.345 -18.734 -37.031 1 90.56 442 ASP A CA 1
ATOM 3500 C C . ASP A 1 442 ? -0.304 -19.703 -37.562 1 90.56 442 ASP A C 1
ATOM 3502 O O . ASP A 1 442 ? -0.228 -20.859 -37.125 1 90.56 442 ASP A O 1
ATOM 3506 N N . ASP A 1 443 ? 0.539 -19.25 -38.406 1 90.81 443 ASP A N 1
ATOM 3507 C CA . ASP A 1 443 ? 1.503 -20.125 -39.062 1 90.81 443 ASP A CA 1
ATOM 3508 C C . ASP A 1 443 ? 2.74 -20.328 -38.188 1 90.81 443 ASP A C 1
ATOM 3510 O O . ASP A 1 443 ? 3.586 -21.172 -38.469 1 90.81 443 ASP A O 1
ATOM 3514 N N . MET A 1 444 ? 2.785 -19.766 -37.156 1 91.5 444 MET A N 1
ATOM 3515 C CA . MET A 1 444 ? 3.936 -19.875 -36.25 1 91.5 444 MET A CA 1
ATOM 3516 C C . MET A 1 444 ? 3.779 -21.047 -35.281 1 91.5 444 MET A C 1
ATOM 3518 O O . MET A 1 444 ? 2.66 -21.469 -35 1 91.5 444 MET A O 1
ATOM 3522 N N . THR A 1 445 ? 4.969 -21.547 -34.938 1 91 445 THR A N 1
ATOM 3523 C CA . THR A 1 445 ? 4.961 -22.609 -33.969 1 91 445 THR A CA 1
ATOM 3524 C C . THR A 1 445 ? 4.586 -22.078 -32.594 1 91 445 THR A C 1
ATOM 3526 O O . THR A 1 445 ? 4.637 -20.859 -32.344 1 91 445 THR A O 1
ATOM 3529 N N . ASP A 1 446 ? 4.191 -22.969 -31.641 1 91.12 446 ASP A N 1
ATOM 3530 C CA . ASP A 1 446 ? 3.857 -22.578 -30.266 1 91.12 446 ASP A CA 1
ATOM 3531 C C . ASP A 1 446 ? 5.02 -21.844 -29.609 1 91.12 446 ASP A C 1
ATOM 3533 O O . ASP A 1 446 ? 4.812 -20.828 -28.938 1 91.12 446 ASP A O 1
ATOM 3537 N N . ARG A 1 447 ? 6.168 -22.328 -29.875 1 89.06 447 ARG A N 1
ATOM 3538 C CA . ARG A 1 447 ? 7.352 -21.734 -29.25 1 89.06 447 ARG A CA 1
ATOM 3539 C C . ARG A 1 447 ? 7.594 -20.328 -29.75 1 89.06 447 ARG A C 1
ATOM 3541 O O . ARG A 1 447 ? 7.828 -19.406 -28.969 1 89.06 447 ARG A O 1
ATOM 3548 N N . LYS A 1 448 ? 7.555 -20.156 -30.984 1 91.94 448 LYS A N 1
ATOM 3549 C CA . LYS A 1 448 ? 7.793 -18.844 -31.562 1 91.94 448 LYS A CA 1
ATOM 3550 C C . LYS A 1 448 ? 6.715 -17.844 -31.141 1 91.94 448 LYS A C 1
ATOM 3552 O O . LYS A 1 448 ? 7.016 -16.672 -30.859 1 91.94 448 LYS A O 1
ATOM 3557 N N . LEU A 1 449 ? 5.508 -18.312 -31.203 1 93.88 449 LEU A N 1
ATOM 3558 C CA . LEU A 1 449 ? 4.402 -17.469 -30.781 1 93.88 449 LEU A CA 1
ATOM 3559 C C . LEU A 1 449 ? 4.574 -17.031 -29.328 1 93.88 449 LEU A C 1
ATOM 3561 O O . LEU A 1 449 ? 4.328 -15.883 -28.984 1 93.88 449 LEU A O 1
ATOM 3565 N N . ALA A 1 450 ? 4.98 -18 -28.5 1 93.06 450 ALA A N 1
ATOM 3566 C CA . ALA A 1 450 ? 5.207 -17.688 -27.094 1 93.06 450 ALA A CA 1
ATOM 3567 C C . ALA A 1 450 ? 6.332 -16.672 -26.922 1 93.06 450 ALA A C 1
ATOM 3569 O O . ALA A 1 450 ? 6.27 -15.805 -26.047 1 93.06 450 ALA A O 1
ATOM 3570 N N . GLU A 1 451 ? 7.281 -16.75 -27.75 1 92.12 451 GLU A N 1
ATOM 3571 C CA . GLU A 1 451 ? 8.391 -15.812 -27.703 1 92.12 451 GLU A CA 1
ATOM 3572 C C . GLU A 1 451 ? 7.941 -14.406 -28.078 1 92.12 451 GLU A C 1
ATOM 3574 O O . GLU A 1 451 ? 8.312 -13.422 -27.438 1 92.12 451 GLU A O 1
ATOM 3579 N N . VAL A 1 452 ? 7.168 -14.32 -29.094 1 95.06 452 VAL A N 1
ATOM 3580 C CA . VAL A 1 452 ? 6.66 -13.023 -29.547 1 95.06 452 VAL A CA 1
ATOM 3581 C C . VAL A 1 452 ? 5.766 -12.422 -28.469 1 95.06 452 VAL A C 1
ATOM 3583 O O . VAL A 1 452 ? 5.863 -11.227 -28.156 1 95.06 452 VAL A O 1
ATOM 3586 N N . ARG A 1 453 ? 4.934 -13.266 -27.906 1 95.88 453 ARG A N 1
ATOM 3587 C CA . ARG A 1 453 ? 4.047 -12.805 -26.844 1 95.88 453 ARG A CA 1
ATOM 3588 C C . ARG A 1 453 ? 4.848 -12.328 -25.641 1 95.88 453 ARG A C 1
ATOM 3590 O O . ARG A 1 453 ? 4.52 -11.305 -25.031 1 95.88 453 ARG A O 1
ATOM 3597 N N . ALA A 1 454 ? 5.812 -13.055 -25.328 1 94.5 454 ALA A N 1
ATOM 3598 C CA . ALA A 1 454 ? 6.672 -12.656 -24.219 1 94.5 454 ALA A CA 1
ATOM 3599 C C . ALA A 1 454 ? 7.293 -11.281 -24.469 1 94.5 454 ALA A C 1
ATOM 3601 O O . ALA A 1 454 ? 7.332 -10.438 -23.578 1 94.5 454 ALA A O 1
ATOM 3602 N N . LYS A 1 455 ? 7.734 -11.062 -25.641 1 94.56 455 LYS A N 1
ATOM 3603 C CA . LYS A 1 455 ? 8.32 -9.781 -26.016 1 94.56 455 LYS A CA 1
ATOM 3604 C C . LYS A 1 455 ? 7.285 -8.656 -25.922 1 94.56 455 LYS A C 1
ATOM 3606 O O . LYS A 1 455 ? 7.574 -7.578 -25.406 1 94.56 455 LYS A O 1
ATOM 3611 N N . LYS A 1 456 ? 6.156 -8.93 -26.469 1 96.62 456 LYS A N 1
ATOM 3612 C CA . LYS A 1 456 ? 5.062 -7.965 -26.422 1 96.62 456 LYS A CA 1
ATOM 3613 C C . LYS A 1 456 ? 4.746 -7.57 -24.969 1 96.62 456 LYS A C 1
ATOM 3615 O O . LYS A 1 456 ? 4.684 -6.383 -24.656 1 96.62 456 LYS A O 1
ATOM 3620 N N . CYS A 1 457 ? 4.609 -8.609 -24.156 1 97.25 457 CYS A N 1
ATOM 3621 C CA . CYS A 1 457 ? 4.309 -8.359 -22.75 1 97.25 457 CYS A CA 1
ATOM 3622 C C . CYS A 1 457 ? 5.453 -7.605 -22.078 1 97.25 457 CYS A C 1
ATOM 3624 O O . CYS A 1 457 ? 5.219 -6.664 -21.312 1 97.25 457 CYS A O 1
ATOM 3626 N N . TYR A 1 458 ? 6.621 -7.938 -22.406 1 96.06 458 TYR A N 1
ATOM 3627 C CA . TYR A 1 458 ? 7.785 -7.266 -21.844 1 96.06 458 TYR A CA 1
ATOM 3628 C C . TYR A 1 458 ? 7.809 -5.789 -22.219 1 96.06 458 TYR A C 1
ATOM 3630 O O . TYR A 1 458 ? 8.078 -4.93 -21.391 1 96.06 458 TYR A O 1
ATOM 3638 N N . ASP A 1 459 ? 7.574 -5.559 -23.438 1 95.69 459 ASP A N 1
ATOM 3639 C CA . ASP A 1 459 ? 7.609 -4.18 -23.922 1 95.69 459 ASP A CA 1
ATOM 3640 C C . ASP A 1 459 ? 6.57 -3.324 -23.188 1 95.69 459 ASP A C 1
ATOM 3642 O O . ASP A 1 459 ? 6.855 -2.191 -22.797 1 95.69 459 ASP A O 1
ATOM 3646 N N . GLY A 1 460 ? 5.375 -3.871 -23.062 1 96.81 460 GLY A N 1
ATOM 3647 C CA . GLY A 1 460 ? 4.367 -3.158 -22.281 1 96.81 460 GLY A CA 1
ATOM 3648 C C . GLY A 1 460 ? 4.805 -2.863 -20.859 1 96.81 460 GLY A C 1
ATOM 3649 O O . GLY A 1 460 ? 4.691 -1.727 -20.391 1 96.81 460 GLY A O 1
ATOM 3650 N N . LEU A 1 461 ? 5.344 -3.85 -20.219 1 96.06 461 LEU A N 1
ATOM 3651 C CA . LEU A 1 461 ? 5.777 -3.717 -18.844 1 96.06 461 LEU A CA 1
ATOM 3652 C C . LEU A 1 461 ? 6.961 -2.758 -18.734 1 96.06 461 LEU A C 1
ATOM 3654 O O . LEU A 1 461 ? 7.043 -1.976 -17.781 1 96.06 461 LEU A O 1
ATOM 3658 N N . SER A 1 462 ? 7.809 -2.828 -19.672 1 93.44 462 SER A N 1
ATOM 3659 C CA . SER A 1 462 ? 8.984 -1.959 -19.672 1 93.44 462 SER A CA 1
ATOM 3660 C C . SER A 1 462 ? 8.586 -0.497 -19.859 1 93.44 462 SER A C 1
ATOM 3662 O O . SER A 1 462 ? 9.188 0.391 -19.25 1 93.44 462 SER A O 1
ATOM 3664 N N . MET A 1 463 ? 7.617 -0.257 -20.672 1 95 463 MET A N 1
ATOM 3665 C CA . MET A 1 463 ? 7.137 1.109 -20.859 1 95 463 MET A CA 1
ATOM 3666 C C . MET A 1 463 ? 6.488 1.639 -19.594 1 95 463 MET A C 1
ATOM 3668 O O . MET A 1 463 ? 6.648 2.812 -19.25 1 95 463 MET A O 1
ATOM 3672 N N . LEU A 1 464 ? 5.797 0.75 -18.906 1 94.19 464 LEU A N 1
ATOM 3673 C CA . LEU A 1 464 ? 5.203 1.142 -17.625 1 94.19 464 LEU A CA 1
ATOM 3674 C C . LEU A 1 464 ? 6.281 1.531 -16.625 1 94.19 464 LEU A C 1
ATOM 3676 O O . LEU A 1 464 ? 6.184 2.574 -15.977 1 94.19 464 LEU A O 1
ATOM 3680 N N . LYS A 1 465 ? 7.262 0.762 -16.531 1 91.88 465 LYS A N 1
ATOM 3681 C CA . LYS A 1 465 ? 8.359 1.014 -15.602 1 91.88 465 LYS A CA 1
ATOM 3682 C C . LYS A 1 465 ? 9.094 2.305 -15.953 1 91.88 465 LYS A C 1
ATOM 3684 O O . LYS A 1 465 ? 9.43 3.094 -15.07 1 91.88 465 LYS A O 1
ATOM 3689 N N . GLU A 1 466 ? 9.344 2.465 -17.188 1 91.25 466 GLU A N 1
ATOM 3690 C CA . GLU A 1 466 ? 10.031 3.658 -17.672 1 91.25 466 GLU A CA 1
ATOM 3691 C C . GLU A 1 466 ? 9.25 4.926 -17.328 1 91.25 466 GLU A C 1
ATOM 3693 O O . GLU A 1 466 ? 9.828 5.902 -16.844 1 91.25 466 GLU A O 1
ATOM 3698 N N . THR A 1 467 ? 7.98 4.926 -17.578 1 93.44 467 THR A N 1
ATOM 3699 C CA . THR A 1 467 ? 7.129 6.078 -17.312 1 93.44 467 THR A CA 1
ATOM 3700 C C . THR A 1 467 ? 7.082 6.383 -15.812 1 93.44 467 THR A C 1
ATOM 3702 O O . THR A 1 467 ? 7.137 7.547 -15.414 1 93.44 467 THR A O 1
ATOM 3705 N N . ASP A 1 468 ? 7.012 5.316 -15.062 1 91.75 468 ASP A N 1
ATOM 3706 C CA . ASP A 1 468 ? 7.027 5.496 -13.609 1 91.75 468 ASP A CA 1
ATOM 3707 C C . ASP A 1 468 ? 8.344 6.109 -13.148 1 91.75 468 ASP A C 1
ATOM 3709 O O . ASP A 1 468 ? 8.359 6.965 -12.258 1 91.75 468 ASP A O 1
ATOM 3713 N N . GLU A 1 469 ? 9.367 5.723 -13.664 1 91.81 469 GLU A N 1
ATOM 3714 C CA . GLU A 1 469 ? 10.68 6.238 -13.305 1 91.81 469 GLU A CA 1
ATOM 3715 C C . GLU A 1 469 ? 10.805 7.723 -13.641 1 91.81 469 GLU A C 1
ATOM 3717 O O . GLU A 1 469 ? 11.359 8.5 -12.867 1 91.81 469 GLU A O 1
ATOM 3722 N N . TYR A 1 470 ? 10.336 8.094 -14.844 1 93.62 470 TYR A N 1
ATOM 3723 C CA . TYR A 1 470 ? 10.406 9.492 -15.234 1 93.62 470 TYR A CA 1
ATOM 3724 C C . TYR A 1 470 ? 9.555 10.367 -14.32 1 93.62 470 TYR A C 1
ATOM 3726 O O . TYR A 1 470 ? 9.961 11.469 -13.953 1 93.62 470 TYR A O 1
ATOM 3734 N N . ARG A 1 471 ? 8.453 9.875 -14.016 1 93.12 471 ARG A N 1
ATOM 3735 C CA . ARG A 1 471 ? 7.613 10.609 -13.07 1 93.12 471 ARG A CA 1
ATOM 3736 C C . ARG A 1 471 ? 8.328 10.812 -11.742 1 93.12 471 ARG A C 1
ATOM 3738 O O . ARG A 1 471 ? 8.352 11.922 -11.203 1 93.12 471 ARG A O 1
ATOM 3745 N N . ASP A 1 472 ? 8.859 9.766 -11.234 1 93.19 472 ASP A N 1
ATOM 3746 C CA . ASP A 1 472 ? 9.586 9.828 -9.977 1 93.19 472 ASP A CA 1
ATOM 3747 C C . ASP A 1 472 ? 10.773 10.781 -10.07 1 93.19 472 ASP A C 1
ATOM 3749 O O . ASP A 1 472 ? 11.047 11.547 -9.141 1 93.19 472 ASP A O 1
ATOM 3753 N N . LEU A 1 473 ? 11.43 10.695 -11.133 1 94.56 473 LEU A N 1
ATOM 3754 C CA . LEU A 1 473 ? 12.594 11.547 -11.367 1 94.56 473 LEU A CA 1
ATOM 3755 C C . LEU A 1 473 ? 12.227 13.023 -11.25 1 94.56 473 LEU A C 1
ATOM 3757 O O . LEU A 1 473 ? 12.828 13.758 -10.469 1 94.56 473 LEU A O 1
ATOM 3761 N N . PHE A 1 474 ? 11.242 13.469 -11.945 1 95.31 474 PHE A N 1
ATOM 3762 C CA . PHE A 1 474 ? 10.875 14.875 -11.969 1 95.31 474 PHE A CA 1
ATOM 3763 C C . PHE A 1 474 ? 10.25 15.305 -10.648 1 95.31 474 PHE A C 1
ATOM 3765 O O . PHE A 1 474 ? 10.398 16.453 -10.227 1 95.31 474 PHE A O 1
ATOM 3772 N N . ASP A 1 475 ? 9.633 14.383 -10.016 1 91.94 475 ASP A N 1
ATOM 3773 C CA . ASP A 1 475 ? 9.125 14.688 -8.68 1 91.94 475 ASP A CA 1
ATOM 3774 C C . ASP A 1 475 ? 10.266 14.969 -7.707 1 91.94 475 ASP A C 1
ATOM 3776 O O . ASP A 1 475 ? 10.203 15.938 -6.938 1 91.94 475 ASP A O 1
ATOM 3780 N N . ARG A 1 476 ? 11.25 14.18 -7.695 1 92.19 476 ARG A N 1
ATOM 3781 C CA . ARG A 1 476 ? 12.391 14.352 -6.805 1 92.19 476 ARG A CA 1
ATOM 3782 C C . ARG A 1 476 ? 13.164 15.625 -7.137 1 92.19 476 ARG A C 1
ATOM 3784 O O . ARG A 1 476 ? 13.57 16.359 -6.238 1 92.19 476 ARG A O 1
ATOM 3791 N N . VAL A 1 477 ? 13.305 15.836 -8.398 1 93.69 477 VAL A N 1
ATOM 3792 C CA . VAL A 1 477 ? 14 17.047 -8.836 1 93.69 477 VAL A CA 1
ATOM 3793 C C . VAL A 1 477 ? 13.227 18.281 -8.383 1 93.69 477 VAL A C 1
ATOM 3795 O O . VAL A 1 477 ? 13.812 19.234 -7.855 1 93.69 477 VAL A O 1
ATOM 3798 N N . SER A 1 478 ? 11.969 18.25 -8.602 1 92.44 478 SER A N 1
ATOM 3799 C CA . SER A 1 478 ? 11.109 19.344 -8.172 1 92.44 478 SER A CA 1
ATOM 3800 C C . SER A 1 478 ? 11.258 19.625 -6.68 1 92.44 478 SER A C 1
ATOM 3802 O O . SER A 1 478 ? 11.445 20.766 -6.27 1 92.44 478 SER A O 1
ATOM 3804 N N . THR A 1 479 ? 11.305 18.641 -5.938 1 86.12 479 THR A N 1
ATOM 3805 C CA . THR A 1 479 ? 11.383 18.766 -4.484 1 86.12 479 THR A CA 1
ATOM 3806 C C . THR A 1 479 ? 12.75 19.297 -4.062 1 86.12 479 THR A C 1
ATOM 3808 O O . THR A 1 479 ? 12.836 20.219 -3.248 1 86.12 479 THR A O 1
ATOM 3811 N N . ILE A 1 480 ? 13.781 18.75 -4.559 1 88.62 480 ILE A N 1
ATOM 3812 C CA . ILE A 1 480 ? 15.141 19.125 -4.172 1 88.62 480 ILE A CA 1
ATOM 3813 C C . ILE A 1 480 ? 15.398 20.578 -4.566 1 88.62 480 ILE A C 1
ATOM 3815 O O . ILE A 1 480 ? 15.898 21.375 -3.758 1 88.62 480 ILE A O 1
ATOM 3819 N N . LEU A 1 481 ? 15.023 20.953 -5.762 1 90 481 LEU A N 1
ATOM 3820 C CA . LEU A 1 481 ? 15.258 22.312 -6.223 1 90 481 LEU A CA 1
ATOM 3821 C C . LEU A 1 481 ? 14.43 23.312 -5.418 1 90 481 LEU A C 1
ATOM 3823 O O . LEU A 1 481 ? 14.938 24.359 -5.004 1 90 481 LEU A O 1
ATOM 3827 N N . SER A 1 482 ? 13.211 22.984 -5.242 1 86.38 482 SER A N 1
ATOM 3828 C CA . SER A 1 482 ? 12.367 23.859 -4.441 1 86.38 482 SER A CA 1
ATOM 3829 C C . SER A 1 482 ? 12.953 24.062 -3.047 1 86.38 482 SER A C 1
ATOM 3831 O O . SER A 1 482 ? 13 25.203 -2.551 1 86.38 482 SER A O 1
ATOM 3833 N N . THR A 1 483 ? 13.461 23.062 -2.479 1 78.12 483 THR A N 1
ATOM 3834 C CA . THR A 1 483 ? 14.047 23.141 -1.144 1 78.12 483 THR A CA 1
ATOM 3835 C C . THR A 1 483 ? 15.352 23.922 -1.166 1 78.12 483 THR A C 1
ATOM 3837 O O . THR A 1 483 ? 15.602 24.75 -0.281 1 78.12 483 THR A O 1
ATOM 3840 N N . GLN A 1 484 ? 16.141 23.703 -2.131 1 82.5 484 GLN A N 1
ATOM 3841 C CA . GLN A 1 484 ? 17.438 24.391 -2.24 1 82.5 484 GLN A CA 1
ATOM 3842 C C . GLN A 1 484 ? 17.234 25.891 -2.447 1 82.5 484 GLN A C 1
ATOM 3844 O O . GLN A 1 484 ? 17.969 26.703 -1.867 1 82.5 484 GLN A O 1
ATOM 3849 N N . PHE A 1 485 ? 16.328 26.219 -3.211 1 82.81 485 PHE A N 1
ATOM 3850 C CA . PHE A 1 485 ? 16.031 27.625 -3.398 1 82.81 485 PHE A CA 1
ATOM 3851 C C . PHE A 1 485 ? 15.5 28.25 -2.109 1 82.81 485 PHE A C 1
ATOM 3853 O O . PHE A 1 485 ? 15.836 29.391 -1.78 1 82.81 485 PHE A O 1
ATOM 3860 N N . THR A 1 486 ? 14.734 27.5 -1.444 1 73.94 486 THR A N 1
ATOM 3861 C CA . THR A 1 486 ? 14.219 27.969 -0.167 1 73.94 486 THR A CA 1
ATOM 3862 C C . THR A 1 486 ? 15.352 28.156 0.843 1 73.94 486 THR A C 1
ATOM 3864 O O . THR A 1 486 ? 15.344 29.094 1.63 1 73.94 486 THR A O 1
ATOM 3867 N N . LEU A 1 487 ? 16.297 27.344 0.829 1 68.62 487 LEU A N 1
ATOM 3868 C CA . LEU A 1 487 ? 17.453 27.438 1.72 1 68.62 487 LEU A CA 1
ATOM 3869 C C . LEU A 1 487 ? 18.281 28.672 1.391 1 68.62 487 LEU A C 1
ATOM 3871 O O . LEU A 1 487 ? 18.797 29.344 2.293 1 68.62 487 LEU A O 1
ATOM 3875 N N . VAL A 1 488 ? 18.453 28.938 0.082 1 70.31 488 VAL A N 1
ATOM 3876 C CA . VAL A 1 488 ? 19.156 30.141 -0.33 1 70.31 488 VAL A CA 1
ATOM 3877 C C . VAL A 1 488 ? 18.422 31.375 0.172 1 70.31 488 VAL A C 1
ATOM 3879 O O . VAL A 1 488 ? 19.047 32.312 0.652 1 70.31 488 VAL A O 1
ATOM 3882 N N . ARG A 1 489 ? 17.156 31.266 0.154 1 64.75 489 ARG A N 1
ATOM 3883 C CA . ARG A 1 489 ? 16.328 32.375 0.631 1 64.75 489 ARG A CA 1
ATOM 3884 C C . ARG A 1 489 ? 16.531 32.594 2.123 1 64.75 489 ARG A C 1
ATOM 3886 O O . ARG A 1 489 ? 16.734 33.75 2.553 1 64.75 489 ARG A O 1
ATOM 3893 N N . VAL A 1 490 ? 16.609 31.562 2.738 1 55.56 490 VAL A N 1
ATOM 3894 C CA . VAL A 1 490 ? 16.734 31.656 4.191 1 55.56 490 VAL A CA 1
ATOM 3895 C C . VAL A 1 490 ? 18.125 32.156 4.559 1 55.56 490 VAL A C 1
ATOM 3897 O O . VAL A 1 490 ? 18.297 32.938 5.496 1 55.56 490 VAL A O 1
ATOM 3900 N N . ARG A 1 491 ? 19.062 31.766 3.738 1 56.75 491 ARG A N 1
ATOM 3901 C CA . ARG A 1 491 ? 20.438 32.188 3.99 1 56.75 491 ARG A CA 1
ATOM 3902 C C . ARG A 1 491 ? 20.625 33.656 3.676 1 56.75 491 ARG A C 1
ATOM 3904 O O . ARG A 1 491 ? 21.344 34.375 4.391 1 56.75 491 ARG A O 1
ATOM 3911 N N . VAL A 1 492 ? 19.984 34.094 2.553 1 50.75 492 VAL A N 1
ATOM 3912 C CA . VAL A 1 492 ? 20.078 35.469 2.131 1 50.75 492 VAL A CA 1
ATOM 3913 C C . VAL A 1 492 ? 19.391 36.375 3.156 1 50.75 492 VAL A C 1
ATOM 3915 O O . VAL A 1 492 ? 19.906 37.438 3.51 1 50.75 492 VAL A O 1
ATOM 3918 N N . ILE A 1 493 ? 18.25 35.938 3.443 1 44.75 493 ILE A N 1
ATOM 3919 C CA . ILE A 1 493 ? 17.484 36.719 4.422 1 44.75 493 ILE A CA 1
ATOM 3920 C C . ILE A 1 493 ? 18.266 36.781 5.738 1 44.75 493 ILE A C 1
ATOM 3922 O O . ILE A 1 493 ? 18.312 37.844 6.375 1 44.75 493 ILE A O 1
ATOM 3926 N N . GLY A 1 494 ? 18.688 35.688 5.934 1 40.06 494 GLY A N 1
ATOM 3927 C CA . GLY A 1 494 ? 19.438 35.656 7.18 1 40.06 494 GLY A CA 1
ATOM 3928 C C . GLY A 1 494 ? 20.641 36.562 7.168 1 40.06 494 GLY A C 1
ATOM 3929 O O . GLY A 1 494 ? 20.891 37.281 8.141 1 40.06 494 GLY A O 1
ATOM 3930 N N . GLU A 1 495 ? 21.25 36.75 5.816 1 41.38 495 GLU A N 1
ATOM 3931 C CA . GLU A 1 495 ? 22.484 37.531 5.707 1 41.38 495 GLU A CA 1
ATOM 3932 C C . GLU A 1 495 ? 22.188 38.969 5.379 1 41.38 495 GLU A C 1
ATOM 3934 O O . GLU A 1 495 ? 22.906 39.875 5.836 1 41.38 495 GLU A O 1
ATOM 3939 N N . ASN A 1 496 ? 21.219 39.312 4.203 1 37.91 496 ASN A N 1
ATOM 3940 C CA . ASN A 1 496 ? 20.938 40.656 3.684 1 37.91 496 ASN A CA 1
ATOM 3941 C C . ASN A 1 496 ? 20.203 41.531 4.703 1 37.91 496 ASN A C 1
ATOM 3943 O O . ASN A 1 496 ? 20.203 42.75 4.609 1 37.91 496 ASN A O 1
ATOM 3947 N N . VAL A 1 497 ? 19.328 40.969 5.391 1 34.94 497 VAL A N 1
ATOM 3948 C CA . VAL A 1 497 ? 18.625 41.812 6.363 1 34.94 497 VAL A CA 1
ATOM 3949 C C . VAL A 1 497 ? 19.625 42.719 7.062 1 34.94 497 VAL A C 1
ATOM 3951 O O . VAL A 1 497 ? 19.266 43.812 7.52 1 34.94 497 VAL A O 1
ATOM 3954 N N . PHE A 1 498 ? 20.797 42.438 6.809 1 32.69 498 PHE A N 1
ATOM 3955 C CA . PHE A 1 498 ? 21.812 43.25 7.434 1 32.69 498 PHE A CA 1
ATOM 3956 C C . PHE A 1 498 ? 21.953 44.594 6.699 1 32.69 498 PHE A C 1
ATOM 3958 O O . PHE A 1 498 ? 22.062 45.656 7.324 1 32.69 498 PHE A O 1
ATOM 3965 N N . VAL A 1 499 ? 21.828 44.531 5.266 1 32.44 499 VAL A N 1
ATOM 3966 C CA . VAL A 1 499 ? 22.219 45.688 4.469 1 32.44 499 VAL A CA 1
ATOM 3967 C C . VAL A 1 499 ? 21.047 46.656 4.363 1 32.44 499 VAL A C 1
ATOM 3969 O O . VAL A 1 499 ? 21.234 47.875 4.504 1 32.44 499 VAL A O 1
ATOM 3972 N N . LEU A 1 500 ? 19.828 46.188 3.959 1 31.59 500 LEU A N 1
ATOM 3973 C CA . LEU A 1 500 ? 18.781 47.062 3.455 1 31.59 500 LEU A CA 1
ATOM 3974 C C . LEU A 1 500 ? 18.219 47.938 4.574 1 31.59 500 LEU A C 1
ATOM 3976 O O . LEU A 1 500 ? 17.719 49.031 4.32 1 31.59 500 LEU A O 1
ATOM 3980 N N . PHE A 1 501 ? 18.188 47.469 5.715 1 29.61 501 PHE A N 1
ATOM 3981 C CA . PHE A 1 501 ? 17.5 48.312 6.684 1 29.61 501 PHE A CA 1
ATOM 3982 C C . PHE A 1 501 ? 18.203 49.656 6.816 1 29.61 501 PHE A C 1
ATOM 3984 O O . PHE A 1 501 ? 17.641 50.594 7.398 1 29.61 501 PHE A O 1
ATOM 3991 N N . PHE A 1 502 ? 19.406 49.719 6.34 1 28.45 502 PHE A N 1
ATOM 3992 C CA . PHE A 1 502 ? 20.016 51 6.598 1 28.45 502 PHE A CA 1
ATOM 3993 C C . PHE A 1 502 ? 19.328 52.094 5.789 1 28.45 502 PHE A C 1
ATOM 3995 O O . PHE A 1 502 ? 19.406 53.281 6.145 1 28.45 502 PHE A O 1
ATOM 4002 N N . ILE A 1 503 ? 18.844 51.719 4.559 1 27.72 503 ILE A N 1
ATOM 4003 C CA . ILE A 1 503 ? 18.453 52.844 3.725 1 27.72 503 ILE A CA 1
ATOM 4004 C C . ILE A 1 503 ? 17.141 53.438 4.227 1 27.72 503 ILE A C 1
ATOM 4006 O O . ILE A 1 503 ? 16.844 54.594 4.004 1 27.72 503 ILE A O 1
ATOM 4010 N N . SER A 1 504 ? 16.266 52.625 4.855 1 25.64 504 SER A N 1
ATOM 4011 C CA . SER A 1 504 ? 14.93 53.219 4.973 1 25.64 504 SER A CA 1
ATOM 4012 C C . SER A 1 504 ? 14.867 54.219 6.113 1 25.64 504 SER A C 1
ATOM 4014 O O . SER A 1 504 ? 14.836 53.844 7.285 1 25.64 504 SER A O 1
ATOM 4016 N N . GLU A 1 505 ? 15.734 55.094 6.312 1 25.31 505 GLU A N 1
ATOM 4017 C CA . GLU A 1 505 ? 15.234 56.125 7.219 1 25.31 505 GLU A CA 1
ATOM 4018 C C . GLU A 1 505 ? 13.773 56.469 6.93 1 25.31 505 GLU A C 1
ATOM 4020 O O . GLU A 1 505 ? 12.969 56.594 7.852 1 25.31 505 GLU A O 1
ATOM 4025 N N . GLN A 1 506 ? 13.508 57.594 6.031 1 24.25 506 GLN A N 1
ATOM 4026 C CA . GLN A 1 506 ? 12.516 58.688 6.09 1 24.25 506 GLN A CA 1
ATOM 4027 C C . GLN A 1 506 ? 11.102 58.125 5.926 1 24.25 506 GLN A C 1
ATOM 4029 O O . GLN A 1 506 ? 10.133 58.719 6.41 1 24.25 506 GLN A O 1
ATOM 4034 N N . PHE A 1 507 ? 10.469 57.812 4.625 1 23.52 507 PHE A N 1
ATOM 4035 C CA . PHE A 1 507 ? 9.094 58 4.168 1 23.52 507 PHE A CA 1
ATOM 4036 C C . PHE A 1 507 ? 8.164 57 4.84 1 23.52 507 PHE A C 1
ATOM 4038 O O . PHE A 1 507 ? 8.602 55.938 5.289 1 23.52 507 PHE A O 1
ATOM 4045 N N . GLY A 1 508 ? 6.707 57.094 4.723 1 22.36 508 GLY A N 1
ATOM 4046 C CA . GLY A 1 508 ? 5.527 56.625 5.441 1 22.36 508 GLY A CA 1
ATOM 4047 C C . GLY A 1 508 ? 5.547 55.156 5.73 1 22.36 508 GLY A C 1
ATOM 4048 O O . GLY A 1 508 ? 5.551 54.719 6.895 1 22.36 508 GLY A O 1
ATOM 4049 N N . LYS A 1 509 ? 4.336 54.406 5.246 1 23.14 509 LYS A N 1
ATOM 4050 C CA . LYS A 1 509 ? 3.277 53.438 5.543 1 23.14 509 LYS A CA 1
ATOM 4051 C C . LYS A 1 509 ? 3.758 52 5.336 1 23.14 509 LYS A C 1
ATOM 4053 O O . LYS A 1 509 ? 3.271 51.094 5.992 1 23.14 509 LYS A O 1
ATOM 4058 N N . VAL A 1 510 ? 4.359 51.75 4.203 1 22.19 510 VAL A N 1
ATOM 4059 C CA . VAL A 1 510 ? 4.199 50.469 3.553 1 22.19 510 VAL A CA 1
ATOM 4060 C C . VAL A 1 510 ? 5.059 49.406 4.262 1 22.19 510 VAL A C 1
ATOM 4062 O O . VAL A 1 510 ? 5.238 48.312 3.758 1 22.19 510 VAL A O 1
ATOM 4065 N N . PHE A 1 511 ? 5.695 49.75 5.289 1 25.12 511 PHE A N 1
ATOM 4066 C CA . PHE A 1 511 ? 6.691 48.781 5.754 1 25.12 511 PHE A CA 1
ATOM 4067 C C . PHE A 1 511 ? 6.023 47.594 6.449 1 25.12 511 PHE A C 1
ATOM 4069 O O . PHE A 1 511 ? 6.703 46.75 7.012 1 25.12 511 PHE A O 1
ATOM 4076 N N . PHE A 1 512 ? 4.668 47.688 6.707 1 24.36 512 PHE A N 1
ATOM 4077 C CA . PHE A 1 512 ? 4.121 46.75 7.68 1 24.36 512 PHE A CA 1
ATOM 4078 C C . PHE A 1 512 ? 4.305 45.312 7.211 1 24.36 512 PHE A C 1
ATOM 4080 O O . PHE A 1 512 ? 4.609 44.438 8.008 1 24.36 512 PHE A O 1
ATOM 4087 N N . GLN A 1 513 ? 3.785 45.156 5.977 1 22.7 513 GLN A N 1
ATOM 4088 C CA . GLN A 1 513 ? 3.314 43.781 5.699 1 22.7 513 GLN A CA 1
ATOM 4089 C C . GLN A 1 513 ? 4.48 42.812 5.566 1 22.7 513 GLN A C 1
ATOM 4091 O O . GLN A 1 513 ? 4.305 41.625 5.695 1 22.7 513 GLN A O 1
ATOM 4096 N N . LEU A 1 514 ? 5.52 43.375 4.977 1 22.38 514 LEU A N 1
ATOM 4097 C CA . LEU A 1 514 ? 6.441 42.375 4.41 1 22.38 514 LEU A CA 1
ATOM 4098 C C . LEU A 1 514 ? 7.242 41.688 5.512 1 22.38 514 LEU A C 1
ATOM 4100 O O . LEU A 1 514 ? 8.062 40.812 5.23 1 22.38 514 LEU A O 1
ATOM 4104 N N . VAL A 1 515 ? 7.207 42.312 6.727 1 26.12 515 VAL A N 1
ATOM 4105 C CA . VAL A 1 515 ? 8.055 41.844 7.816 1 26.12 515 VAL A CA 1
ATOM 4106 C C . VAL A 1 515 ? 7.609 40.438 8.242 1 26.12 515 VAL A C 1
ATOM 4108 O O . VAL A 1 515 ? 8.203 39.844 9.141 1 26.12 515 VAL A O 1
ATOM 4111 N N . GLU A 1 516 ? 6.445 40.156 7.863 1 25.16 516 GLU A N 1
ATOM 4112 C CA . GLU A 1 516 ? 5.926 39.031 8.656 1 25.16 516 GLU A CA 1
ATOM 4113 C C . GLU A 1 516 ? 6.898 37.844 8.656 1 25.16 516 GLU A C 1
ATOM 4115 O O . GLU A 1 516 ? 7.074 37.188 9.68 1 25.16 516 GLU A O 1
ATOM 4120 N N . GLU A 1 517 ? 7.227 37.406 7.449 1 26.17 517 GLU A N 1
ATOM 4121 C CA . GLU A 1 517 ? 7.691 36 7.445 1 26.17 517 GLU A CA 1
ATOM 4122 C C . GLU A 1 517 ? 9.18 35.938 7.762 1 26.17 517 GLU A C 1
ATOM 4124 O O . GLU A 1 517 ? 9.727 34.844 7.918 1 26.17 517 GLU A O 1
ATOM 4129 N N . LEU A 1 518 ? 9.992 37.062 7.418 1 26.86 518 LEU A N 1
ATOM 4130 C CA . LEU A 1 518 ? 11.43 36.875 7.582 1 26.86 518 LEU A CA 1
ATOM 4131 C C . LEU A 1 518 ? 11.82 36.969 9.047 1 26.86 518 LEU A C 1
ATOM 4133 O O . LEU A 1 518 ? 11.203 37.719 9.812 1 26.86 518 LEU A O 1
ATOM 4137 N N . SER A 1 519 ? 12.391 36.219 9.727 1 27.91 519 SER A N 1
ATOM 4138 C CA . SER A 1 519 ? 12.672 36.375 11.156 1 27.91 519 SER A CA 1
ATOM 4139 C C . SER A 1 519 ? 13.305 37.719 11.438 1 27.91 519 SER A C 1
ATOM 4141 O O . SER A 1 519 ? 14.164 38.188 10.68 1 27.91 519 SER A O 1
ATOM 4143 N N . GLN A 1 520 ? 12.516 38.75 11.914 1 27.86 520 GLN A N 1
ATOM 4144 C CA . GLN A 1 520 ? 12.617 40.188 12.25 1 27.86 520 GLN A CA 1
ATOM 4145 C C . GLN A 1 520 ? 13.984 40.5 12.844 1 27.86 520 GLN A C 1
ATOM 4147 O O . GLN A 1 520 ? 14.547 41.562 12.57 1 27.86 520 GLN A O 1
ATOM 4152 N N . PHE A 1 521 ? 14.555 39.656 13.609 1 27.64 521 PHE A N 1
ATOM 4153 C CA . PHE A 1 521 ? 15.594 40.031 14.547 1 27.64 521 PHE A CA 1
ATOM 4154 C C . PHE A 1 521 ? 16.922 40.25 13.82 1 27.64 521 PHE A C 1
ATOM 4156 O O . PHE A 1 521 ? 17.609 41.25 14.086 1 27.64 521 PHE A O 1
ATOM 4163 N N . GLU A 1 522 ? 17.125 39.375 12.805 1 30.66 522 GLU A N 1
ATOM 4164 C CA . GLU A 1 522 ? 18.438 39.312 12.148 1 30.66 522 GLU A CA 1
ATOM 4165 C C . GLU A 1 522 ? 18.672 40.531 11.273 1 30.66 522 GLU A C 1
ATOM 4167 O O . GLU A 1 522 ? 19.812 40.938 11.055 1 30.66 522 GLU A O 1
ATOM 4172 N N . ARG A 1 523 ? 17.562 41.219 10.953 1 30.27 523 ARG A N 1
ATOM 4173 C CA . ARG A 1 523 ? 17.547 42.375 10.055 1 30.27 523 ARG A CA 1
ATOM 4174 C C . ARG A 1 523 ? 18.203 43.594 10.695 1 30.27 523 ARG A C 1
ATOM 4176 O O . ARG A 1 523 ? 18.953 44.312 10.039 1 30.27 523 ARG A O 1
ATOM 4183 N N . VAL A 1 524 ? 17.781 43.844 11.992 1 28.75 524 VAL A N 1
ATOM 4184 C CA . VAL A 1 524 ? 17.938 45.125 12.656 1 28.75 524 VAL A CA 1
ATOM 4185 C C . VAL A 1 524 ? 19.391 45.312 13.086 1 28.75 524 VAL A C 1
ATOM 4187 O O . VAL A 1 524 ? 19.953 46.406 12.984 1 28.75 524 VAL A O 1
ATOM 4190 N N . GLN A 1 525 ? 20.188 44.219 13.367 1 29.59 525 GLN A N 1
ATOM 4191 C CA . GLN A 1 525 ? 21.297 44.469 14.273 1 29.59 525 GLN A CA 1
ATOM 4192 C C . GLN A 1 525 ? 22.516 44.969 13.523 1 29.59 525 GLN A C 1
ATOM 4194 O O . GLN A 1 525 ? 23.203 45.875 13.984 1 29.59 525 GLN A O 1
ATOM 4199 N N . THR A 1 526 ? 22.812 44.531 12.312 1 31.42 526 THR A N 1
ATOM 4200 C CA . THR A 1 526 ? 24.156 44.812 11.805 1 31.42 526 THR A CA 1
ATOM 4201 C C . THR A 1 526 ? 24.234 46.219 11.234 1 31.42 526 THR A C 1
ATOM 4203 O O . THR A 1 526 ? 25.219 46.938 11.445 1 31.42 526 THR A O 1
ATOM 4206 N N . THR A 1 527 ? 23.203 46.625 10.508 1 30.06 527 THR A N 1
ATOM 4207 C CA . THR A 1 527 ? 23.234 47.906 9.828 1 30.06 527 THR A CA 1
ATOM 4208 C C . THR A 1 527 ? 23.312 49.031 10.836 1 30.06 527 THR A C 1
ATOM 4210 O O . THR A 1 527 ? 24.047 50 10.625 1 30.06 527 THR A O 1
ATOM 4213 N N . SER A 1 528 ? 22.578 48.906 11.961 1 31.17 528 SER A N 1
ATOM 4214 C CA . SER A 1 528 ? 22.656 49.938 12.992 1 31.17 528 SER A CA 1
ATOM 4215 C C . SER A 1 528 ? 24.078 50.062 13.555 1 31.17 528 SER A C 1
ATOM 4217 O O . SER A 1 528 ? 24.547 51.156 13.836 1 31.17 528 SER A O 1
ATOM 4219 N N . ARG A 1 529 ? 24.828 48.969 13.469 1 32.47 529 ARG A N 1
ATOM 4220 C CA . ARG A 1 529 ? 26.156 48.969 14.086 1 32.47 529 ARG A CA 1
ATOM 4221 C C . ARG A 1 529 ? 27.172 49.688 13.211 1 32.47 529 ARG A C 1
ATOM 4223 O O . ARG A 1 529 ? 27.984 50.469 13.711 1 32.47 529 ARG A O 1
ATOM 4230 N N . PHE A 1 530 ? 27.047 49.438 11.883 1 34.12 530 PHE A N 1
ATOM 4231 C CA . PHE A 1 530 ? 28.016 50.094 11 1 34.12 530 PHE A CA 1
ATOM 4232 C C . PHE A 1 530 ? 27.766 51.594 10.906 1 34.12 530 PHE A C 1
ATOM 4234 O O . PHE A 1 530 ? 28.703 52.375 10.969 1 34.12 530 PHE A O 1
ATOM 4241 N N . ALA A 1 531 ? 26.531 51.969 10.758 1 33.41 531 ALA A N 1
ATOM 4242 C CA . ALA A 1 531 ? 26.203 53.375 10.734 1 33.41 531 ALA A CA 1
ATOM 4243 C C . ALA A 1 531 ? 26.688 54.062 12 1 33.41 531 ALA A C 1
ATOM 4245 O O . ALA A 1 531 ? 27.25 55.156 11.938 1 33.41 531 ALA A O 1
ATOM 4246 N N . VAL A 1 532 ? 26.578 53.375 13.117 1 34.81 532 VAL A N 1
ATOM 4247 C CA . VAL A 1 532 ? 27.094 53.906 14.375 1 34.81 532 VAL A CA 1
ATOM 4248 C C . VAL A 1 532 ? 28.625 53.969 14.312 1 34.81 532 VAL A C 1
ATOM 4250 O O . VAL A 1 532 ? 29.234 54.938 14.758 1 34.81 532 VAL A O 1
ATOM 4253 N N . TYR A 1 533 ? 29.188 53.031 13.477 1 35.62 533 TYR A N 1
ATOM 4254 C CA . TYR A 1 533 ? 30.641 53 13.336 1 35.62 533 TYR A CA 1
ATOM 4255 C C . TYR A 1 533 ? 31.141 54.219 12.562 1 35.62 533 TYR A C 1
ATOM 4257 O O . TYR A 1 533 ? 32.094 54.875 12.984 1 35.62 533 TYR A O 1
ATOM 4265 N N . ILE A 1 534 ? 30.578 54.438 11.414 1 37.72 534 ILE A N 1
ATOM 4266 C CA . ILE A 1 534 ? 31.031 55.531 10.562 1 37.72 534 ILE A CA 1
ATOM 4267 C C . ILE A 1 534 ? 30.766 56.875 11.242 1 37.72 534 ILE A C 1
ATOM 4269 O O . ILE A 1 534 ? 31.609 57.781 11.227 1 37.72 534 ILE A O 1
ATOM 4273 N N . ASP A 1 535 ? 29.594 56.969 11.766 1 35.47 535 ASP A N 1
ATOM 4274 C CA . ASP A 1 535 ? 29.234 58.219 12.438 1 35.47 535 ASP A CA 1
ATOM 4275 C C . ASP A 1 535 ? 30.094 58.406 13.688 1 35.47 535 ASP A C 1
ATOM 4277 O O . ASP A 1 535 ? 30.516 59.531 13.969 1 35.47 535 ASP A O 1
ATOM 4281 N N . MET A 1 536 ? 30.453 57.344 14.328 1 35.84 536 MET A N 1
ATOM 4282 C CA . MET A 1 536 ? 31.328 57.375 15.5 1 35.84 536 MET A CA 1
ATOM 4283 C C . MET A 1 536 ? 32.781 57.656 15.109 1 35.84 536 MET A C 1
ATOM 4285 O O . MET A 1 536 ? 33.5 58.312 15.836 1 35.84 536 MET A O 1
ATOM 4289 N N . ALA A 1 537 ? 33.188 57.062 14 1 36.56 537 ALA A N 1
ATOM 4290 C CA . ALA A 1 537 ? 34.531 57.281 13.492 1 36.56 537 ALA A CA 1
ATOM 4291 C C . ALA A 1 537 ? 34.719 58.75 13.039 1 36.56 537 ALA A C 1
ATOM 4293 O O . ALA A 1 537 ? 35.812 59.281 13.07 1 36.56 537 ALA A O 1
ATOM 4294 N N . SER A 1 538 ? 33.625 59.281 12.461 1 35.56 538 SER A N 1
ATOM 4295 C CA . SER A 1 538 ? 33.75 60.656 12.008 1 35.56 538 SER A CA 1
ATOM 4296 C C . SER A 1 538 ? 33.844 61.625 13.18 1 35.56 538 SER A C 1
ATOM 4298 O O . SER A 1 538 ? 34.312 62.75 13.023 1 35.56 538 SER A O 1
ATOM 4300 N N . VAL A 1 539 ? 33.375 61.156 14.266 1 35.59 539 VAL A N 1
ATOM 4301 C CA . VAL A 1 539 ? 33.312 62.094 15.383 1 35.59 539 VAL A CA 1
ATOM 4302 C C . VAL A 1 539 ? 34.719 62.406 15.867 1 35.59 539 VAL A C 1
ATOM 4304 O O . VAL A 1 539 ? 35.062 63.594 16.062 1 35.59 539 VAL A O 1
ATOM 4307 N N . PRO A 1 540 ? 35.625 61.375 15.938 1 35.72 540 PRO A N 1
ATOM 4308 C CA . PRO A 1 540 ? 36.906 61.844 16.406 1 35.72 540 PRO A CA 1
ATOM 4309 C C . PRO A 1 540 ? 37.562 62.844 15.445 1 35.72 540 PRO A C 1
ATOM 4311 O O . PRO A 1 540 ? 38.25 63.781 15.875 1 35.72 540 PRO A O 1
ATOM 4314 N N . ILE A 1 541 ? 37.375 62.656 14.188 1 36.44 541 ILE A N 1
ATOM 4315 C CA . ILE A 1 541 ? 38.031 63.469 13.188 1 36.44 541 ILE A CA 1
ATOM 4316 C C . ILE A 1 541 ? 37.5 64.875 13.258 1 36.44 541 ILE A C 1
ATOM 4318 O O . ILE A 1 541 ? 38.25 65.875 13.039 1 36.44 541 ILE A O 1
ATOM 4322 N N . MET A 1 542 ? 36.219 65 13.578 1 34.03 542 MET A N 1
ATOM 4323 C CA . MET A 1 542 ? 35.656 66.375 13.625 1 34.03 542 MET A CA 1
ATOM 4324 C C . MET A 1 542 ? 36.25 67.125 14.805 1 34.03 542 MET A C 1
ATOM 4326 O O . MET A 1 542 ? 36.188 68.375 14.844 1 34.03 542 MET A O 1
ATOM 4330 N N . LEU A 1 543 ? 36.688 66.375 15.773 1 33.5 543 LEU A N 1
ATOM 4331 C CA . LEU A 1 543 ? 37.281 67.125 16.875 1 33.5 543 LEU A CA 1
ATOM 4332 C C . LEU A 1 543 ? 38.625 67.75 16.438 1 33.5 543 LEU A C 1
ATOM 4334 O O . LEU A 1 543 ? 39.25 68.438 17.203 1 33.5 543 LEU A O 1
ATOM 4338 N N . PHE A 1 544 ? 39.062 67.375 15.266 1 31.91 544 PHE A N 1
ATOM 4339 C CA . PHE A 1 544 ? 40.312 67.938 14.797 1 31.91 544 PHE A CA 1
ATOM 4340 C C . PHE A 1 544 ? 40.094 69.375 14.328 1 31.91 544 PHE A C 1
ATOM 4342 O O . PHE A 1 544 ? 40.844 69.875 13.492 1 31.91 544 PHE A O 1
ATOM 4349 N N . ASP A 1 545 ? 39.031 69.938 14.812 1 33.03 545 ASP A N 1
ATOM 4350 C CA . ASP A 1 545 ? 38.906 71.312 14.297 1 33.03 545 ASP A CA 1
ATOM 4351 C C . ASP A 1 545 ? 40.188 72.062 14.578 1 33.03 545 ASP A C 1
ATOM 4353 O O . ASP A 1 545 ? 40.594 72.938 13.758 1 33.03 545 ASP A O 1
ATOM 4357 N N . GLY A 1 546 ? 40.75 72.062 15.938 1 36.69 546 GLY A N 1
ATOM 4358 C CA . GLY A 1 546 ? 41.938 72.875 15.992 1 36.69 546 GLY A CA 1
ATOM 4359 C C . GLY A 1 546 ? 43.125 72.188 15.305 1 36.69 546 GLY A C 1
ATOM 4360 O O . GLY A 1 546 ? 44.281 72.562 15.594 1 36.69 546 GLY A O 1
ATOM 4361 N N . ALA A 1 547 ? 42.812 71.062 14.797 1 38 547 ALA A N 1
ATOM 4362 C CA . ALA A 1 547 ? 43.906 70.312 14.148 1 38 547 ALA A CA 1
ATOM 4363 C C . ALA A 1 547 ? 44.406 71.125 12.938 1 38 547 ALA A C 1
ATOM 4365 O O . ALA A 1 547 ? 43.688 71.938 12.352 1 38 547 ALA A O 1
ATOM 4366 N N . ASN A 1 548 ? 45.656 71.125 12.938 1 41.44 548 ASN A N 1
ATOM 4367 C CA . ASN A 1 548 ? 46.25 71.688 11.727 1 41.44 548 ASN A CA 1
ATOM 4368 C C . ASN A 1 548 ? 45.531 71.188 10.477 1 41.44 548 ASN A C 1
ATOM 4370 O O . ASN A 1 548 ? 44.688 70.312 10.539 1 41.44 548 ASN A O 1
ATOM 4374 N N . GLN A 1 549 ? 45.406 71.938 9.508 1 48.06 549 GLN A N 1
ATOM 4375 C CA . GLN A 1 549 ? 44.781 71.75 8.211 1 48.06 549 GLN A CA 1
ATOM 4376 C C . GLN A 1 549 ? 44.906 70.312 7.75 1 48.06 549 GLN A C 1
ATOM 4378 O O . GLN A 1 549 ? 43.969 69.75 7.148 1 48.06 549 GLN A O 1
ATOM 4383 N N . ASP A 1 550 ? 45.938 69.625 8.32 1 44.88 550 ASP A N 1
ATOM 4384 C CA . ASP A 1 550 ? 46.219 68.25 7.855 1 44.88 550 ASP A CA 1
ATOM 4385 C C . ASP A 1 550 ? 45.281 67.25 8.539 1 44.88 550 ASP A C 1
ATOM 4387 O O . ASP A 1 550 ? 44.719 66.375 7.891 1 44.88 550 ASP A O 1
ATOM 4391 N N . THR A 1 551 ? 45.062 67.438 9.844 1 45.75 551 THR A N 1
ATOM 4392 C CA . THR A 1 551 ? 44.188 66.562 10.594 1 45.75 551 THR A CA 1
ATOM 4393 C C . THR A 1 551 ? 42.75 66.688 10.125 1 45.75 551 THR A C 1
ATOM 4395 O O . THR A 1 551 ? 42.031 65.688 10.031 1 45.75 551 THR A O 1
ATOM 4398 N N . LYS A 1 552 ? 42.281 67.812 9.875 1 47.97 552 LYS A N 1
ATOM 4399 C CA . LYS A 1 552 ? 40.938 68.062 9.344 1 47.97 552 LYS A CA 1
ATOM 4400 C C . LYS A 1 552 ? 40.75 67.375 8.023 1 47.97 552 LYS A C 1
ATOM 4402 O O . LYS A 1 552 ? 39.688 66.75 7.793 1 47.97 552 LYS A O 1
ATOM 4407 N N . THR A 1 553 ? 41.812 67.375 7.242 1 49.84 553 THR A N 1
ATOM 4408 C CA . THR A 1 553 ? 41.75 66.75 5.934 1 49.84 553 THR A CA 1
ATOM 4409 C C . THR A 1 553 ? 41.625 65.25 6.086 1 49.84 553 THR A C 1
ATOM 4411 O O . THR A 1 553 ? 40.812 64.562 5.391 1 49.84 553 THR A O 1
ATOM 4414 N N . ILE A 1 554 ? 42.344 64.75 7.105 1 46 554 ILE A N 1
ATOM 4415 C CA . ILE A 1 554 ? 42.281 63.312 7.312 1 46 554 ILE A CA 1
ATOM 4416 C C . ILE A 1 554 ? 40.938 62.875 7.84 1 46 554 ILE A C 1
ATOM 4418 O O . ILE A 1 554 ? 40.344 61.875 7.398 1 46 554 ILE A O 1
ATOM 4422 N N . SER A 1 555 ? 40.375 63.656 8.742 1 48 555 SER A N 1
ATOM 4423 C CA . SER A 1 555 ? 39.062 63.375 9.289 1 48 555 SER A CA 1
ATOM 4424 C C . SER A 1 555 ? 37.969 63.438 8.211 1 48 555 SER A C 1
ATOM 4426 O O . SER A 1 555 ? 37.125 62.562 8.148 1 48 555 SER A O 1
ATOM 4428 N N . GLU A 1 556 ? 38.062 64.375 7.422 1 50.75 556 GLU A N 1
ATOM 4429 C CA . GLU A 1 556 ? 37.094 64.562 6.336 1 50.75 556 GLU A CA 1
ATOM 4430 C C . GLU A 1 556 ? 37.156 63.344 5.379 1 50.75 556 GLU A C 1
ATOM 4432 O O . GLU A 1 556 ? 36.125 62.844 4.926 1 50.75 556 GLU A O 1
ATOM 4437 N N . HIS A 1 557 ? 38.406 62.844 5.25 1 50.41 557 HIS A N 1
ATOM 4438 C CA . HIS A 1 557 ? 38.562 61.719 4.352 1 50.41 557 HIS A CA 1
ATOM 4439 C C . HIS A 1 557 ? 38 60.438 4.961 1 50.41 557 HIS A C 1
ATOM 4441 O O . HIS A 1 557 ? 37.344 59.656 4.27 1 50.41 557 HIS A O 1
ATOM 4447 N N . CYS A 1 558 ? 38.219 60.344 6.238 1 47.53 558 CYS A N 1
ATOM 4448 C CA . CYS A 1 558 ? 37.656 59.156 6.914 1 47.53 558 CYS A CA 1
ATOM 4449 C C . CYS A 1 558 ? 36.156 59.156 6.883 1 47.53 558 CYS A C 1
ATOM 4451 O O . CYS A 1 558 ? 35.531 58.125 6.629 1 47.53 558 CYS A O 1
ATOM 4453 N N . ILE A 1 559 ? 35.531 60.281 7.113 1 49.44 559 ILE A N 1
ATOM 4454 C CA . ILE A 1 559 ? 34.062 60.406 7.094 1 49.44 559 ILE A CA 1
ATOM 4455 C C . ILE A 1 559 ? 33.531 60.125 5.691 1 49.44 559 ILE A C 1
ATOM 4457 O O . ILE A 1 559 ? 32.531 59.438 5.535 1 49.44 559 ILE A O 1
ATOM 4461 N N . GLN A 1 560 ? 34.25 60.625 4.797 1 53.19 560 GLN A N 1
ATOM 4462 C CA . GLN A 1 560 ? 33.844 60.406 3.418 1 53.19 560 GLN A CA 1
ATOM 4463 C C . GLN A 1 560 ? 33.938 58.906 3.061 1 53.19 560 GLN A C 1
ATOM 4465 O O . GLN A 1 560 ? 33.031 58.375 2.402 1 53.19 560 GLN A O 1
ATOM 4470 N N . GLN A 1 561 ? 34.906 58.25 3.613 1 48.53 561 GLN A N 1
ATOM 4471 C CA . GLN A 1 561 ? 35.062 56.844 3.334 1 48.53 561 GLN A CA 1
ATOM 4472 C C . GLN A 1 561 ? 33.969 56.031 4.043 1 48.53 561 GLN A C 1
ATOM 4474 O O . GLN A 1 561 ? 33.469 55.062 3.486 1 48.53 561 GLN A O 1
ATOM 4479 N N . ALA A 1 562 ? 33.656 56.375 5.191 1 49.03 562 ALA A N 1
ATOM 4480 C CA . ALA A 1 562 ? 32.594 55.688 5.918 1 49.03 562 ALA A CA 1
ATOM 4481 C C . ALA A 1 562 ? 31.25 55.875 5.199 1 49.03 562 ALA A C 1
ATOM 4483 O O . ALA A 1 562 ? 30.469 54.906 5.121 1 49.03 562 ALA A O 1
ATOM 4484 N N . ARG A 1 563 ? 31 57.062 4.766 1 50.53 563 ARG A N 1
ATOM 4485 C CA . ARG A 1 563 ? 29.781 57.312 4.016 1 50.53 563 ARG A CA 1
ATOM 4486 C C . ARG A 1 563 ? 29.719 56.469 2.75 1 50.53 563 ARG A C 1
ATOM 4488 O O . ARG A 1 563 ? 28.688 55.875 2.418 1 50.53 563 ARG A O 1
ATOM 4495 N N . GLN A 1 564 ? 30.859 56.375 2.127 1 52.72 564 GLN A N 1
ATOM 4496 C CA . GLN A 1 564 ? 30.906 55.594 0.905 1 52.72 564 GLN A CA 1
ATOM 4497 C C . GLN A 1 564 ? 30.719 54.094 1.206 1 52.72 564 GLN A C 1
ATOM 4499 O O . GLN A 1 564 ? 30.016 53.406 0.469 1 52.72 564 GLN A O 1
ATOM 4504 N N . ALA A 1 565 ? 31.297 53.625 2.271 1 49.5 565 ALA A N 1
ATOM 4505 C CA . ALA A 1 565 ? 31.125 52.219 2.672 1 49.5 565 ALA A CA 1
ATOM 4506 C C . ALA A 1 565 ? 29.656 51.938 2.982 1 49.5 565 ALA A C 1
ATOM 4508 O O . ALA A 1 565 ? 29.141 50.875 2.611 1 49.5 565 ALA A O 1
ATOM 4509 N N . ARG A 1 566 ? 29 52.844 3.629 1 51.09 566 ARG A N 1
ATOM 4510 C CA . ARG A 1 566 ? 27.578 52.688 3.934 1 51.09 566 ARG A CA 1
ATOM 4511 C C . ARG A 1 566 ? 26.766 52.594 2.654 1 51.09 566 ARG A C 1
ATOM 4513 O O . ARG A 1 566 ? 25.875 51.75 2.549 1 51.09 566 ARG A O 1
ATOM 4520 N N . GLU A 1 567 ? 27.094 53.531 1.885 1 53.5 567 GLU A N 1
ATOM 4521 C CA . GLU A 1 567 ? 26.359 53.531 0.625 1 53.5 567 GLU A CA 1
ATOM 4522 C C . GLU A 1 567 ? 26.547 52.219 -0.12 1 53.5 567 GLU A C 1
ATOM 4524 O O . GLU A 1 567 ? 25.609 51.656 -0.683 1 53.5 567 GLU A O 1
ATOM 4529 N N . GLU A 1 568 ? 27.766 51.688 -0.054 1 51.88 568 GLU A N 1
ATOM 4530 C CA . GLU A 1 568 ? 28.031 50.406 -0.718 1 51.88 568 GLU A CA 1
ATOM 4531 C C . GLU A 1 568 ? 27.328 49.25 -0.021 1 51.88 568 GLU A C 1
ATOM 4533 O O . GLU A 1 568 ? 26.797 48.344 -0.679 1 51.88 568 GLU A O 1
ATOM 4538 N N . LEU A 1 569 ? 27.266 49.188 1.224 1 51.84 569 LEU A N 1
ATOM 4539 C CA . LEU A 1 569 ? 26.562 48.156 1.978 1 51.84 569 LEU A CA 1
ATOM 4540 C C . LEU A 1 569 ? 25.078 48.188 1.677 1 51.84 569 LEU A C 1
ATOM 4542 O O . LEU A 1 569 ? 24.438 47.125 1.592 1 51.84 569 LEU A O 1
ATOM 4546 N N . GLU A 1 570 ? 24.562 49.375 1.573 1 53.22 570 GLU A N 1
ATOM 4547 C CA . GLU A 1 570 ? 23.156 49.5 1.209 1 53.22 570 GLU A CA 1
ATOM 4548 C C . GLU A 1 570 ? 22.891 48.875 -0.163 1 53.22 570 GLU A C 1
ATOM 4550 O O . GLU A 1 570 ? 21.859 48.219 -0.369 1 53.22 570 GLU A O 1
ATOM 4555 N N . ARG A 1 571 ? 23.812 49.156 -0.987 1 55.28 571 ARG A N 1
ATOM 4556 C CA . ARG A 1 571 ? 23.672 48.562 -2.318 1 55.28 571 ARG A CA 1
ATOM 4557 C C . ARG A 1 571 ? 23.734 47.062 -2.262 1 55.28 571 ARG A C 1
ATOM 4559 O O . ARG A 1 571 ? 22.969 46.375 -2.928 1 55.28 571 ARG A O 1
ATOM 4566 N N . HIS A 1 572 ? 24.609 46.5 -1.466 1 54.53 572 HIS A N 1
ATOM 4567 C CA . HIS A 1 572 ? 24.75 45.031 -1.329 1 54.53 572 HIS A CA 1
ATOM 4568 C C . HIS A 1 572 ? 23.516 44.438 -0.677 1 54.53 572 HIS A C 1
ATOM 4570 O O . HIS A 1 572 ? 23.094 43.312 -1.041 1 54.53 572 HIS A O 1
ATOM 4576 N N . ALA A 1 573 ? 22.891 45.125 0.204 1 54.25 573 ALA A N 1
ATOM 4577 C CA . ALA A 1 573 ? 21.656 44.656 0.828 1 54.25 573 ALA A CA 1
ATOM 4578 C C . ALA A 1 573 ? 20.531 44.562 -0.196 1 54.25 573 ALA A C 1
ATOM 4580 O O . ALA A 1 573 ? 19.734 43.625 -0.146 1 54.25 573 ALA A O 1
ATOM 4581 N N . LYS A 1 574 ? 20.531 45.531 -0.975 1 58.06 574 LYS A N 1
ATOM 4582 C CA . LYS A 1 574 ? 19.516 45.5 -2.021 1 58.06 574 LYS A CA 1
ATOM 4583 C C . LYS A 1 574 ? 19.719 44.312 -2.945 1 58.06 574 LYS A C 1
ATOM 4585 O O . LYS A 1 574 ? 18.75 43.656 -3.373 1 58.06 574 LYS A O 1
ATOM 4590 N N . VAL A 1 575 ? 20.953 44 -3.246 1 61.28 575 VAL A N 1
ATOM 4591 C CA . VAL A 1 575 ? 21.266 42.844 -4.074 1 61.28 575 VAL A CA 1
ATOM 4592 C C . VAL A 1 575 ? 20.844 41.562 -3.355 1 61.28 575 VAL A C 1
ATOM 4594 O O . VAL A 1 575 ? 20.297 40.656 -3.977 1 61.28 575 VAL A O 1
ATOM 4597 N N . ALA A 1 576 ? 21.047 41.469 -2.115 1 59.94 576 ALA A N 1
ATOM 4598 C CA . ALA A 1 576 ? 20.656 40.312 -1.331 1 59.94 576 ALA A CA 1
ATOM 4599 C C . ALA A 1 576 ? 19.141 40.125 -1.366 1 59.94 576 ALA A C 1
ATOM 4601 O O . ALA A 1 576 ? 18.641 39 -1.49 1 59.94 576 ALA A O 1
ATOM 4602 N N . MET A 1 577 ? 18.453 41.219 -1.259 1 62.44 577 MET A N 1
ATOM 4603 C CA . MET A 1 577 ? 17 41.156 -1.314 1 62.44 577 MET A CA 1
ATOM 4604 C C . MET A 1 577 ? 16.516 40.688 -2.68 1 62.44 577 MET A C 1
ATOM 4606 O O . MET A 1 577 ? 15.539 39.938 -2.773 1 62.44 577 MET A O 1
ATOM 4610 N N . ASN A 1 578 ? 17.234 41.156 -3.631 1 66.88 578 ASN A N 1
ATOM 4611 C CA . ASN A 1 578 ? 16.906 40.688 -4.973 1 66.88 578 ASN A CA 1
ATOM 4612 C C . ASN A 1 578 ? 17.156 39.188 -5.121 1 66.88 578 ASN A C 1
ATOM 4614 O O . ASN A 1 578 ? 16.359 38.469 -5.746 1 66.88 578 ASN A O 1
ATOM 4618 N N . ILE A 1 579 ? 18.188 38.75 -4.582 1 68.5 579 ILE A N 1
ATOM 4619 C CA . ILE A 1 579 ? 18.516 37.344 -4.633 1 68.5 579 ILE A CA 1
ATOM 4620 C C . ILE A 1 579 ? 17.453 36.531 -3.891 1 68.5 579 ILE A C 1
ATOM 4622 O O . ILE A 1 579 ? 17.047 35.469 -4.348 1 68.5 579 ILE A O 1
ATOM 4626 N N . GLU A 1 580 ? 17.016 37.062 -2.83 1 69.31 580 GLU A N 1
ATOM 4627 C CA . GLU A 1 580 ? 15.969 36.406 -2.062 1 69.31 580 GLU A CA 1
ATOM 4628 C C . GLU A 1 580 ? 14.68 36.312 -2.867 1 69.31 580 GLU A C 1
ATOM 4630 O O . GLU A 1 580 ? 14.016 35.25 -2.875 1 69.31 580 GLU A O 1
ATOM 4635 N N . SER A 1 581 ? 14.328 37.406 -3.43 1 74.5 581 SER A N 1
ATOM 4636 C CA . SER A 1 581 ? 13.117 37.406 -4.238 1 74.5 581 SER A CA 1
ATOM 4637 C C . SER A 1 581 ? 13.219 36.438 -5.41 1 74.5 581 SER A C 1
ATOM 4639 O O . SER A 1 581 ? 12.25 35.75 -5.734 1 74.5 581 SER A O 1
ATOM 4641 N N . MET A 1 582 ? 14.328 36.438 -5.984 1 79.25 582 MET A N 1
ATOM 4642 C CA . MET A 1 582 ? 14.57 35.531 -7.09 1 79.25 582 MET A CA 1
ATOM 4643 C C . MET A 1 582 ? 14.477 34.062 -6.621 1 79.25 582 MET A C 1
ATOM 4645 O O . MET A 1 582 ? 13.867 33.25 -7.289 1 79.25 582 MET A O 1
ATOM 4649 N N . ALA A 1 583 ? 15.078 33.812 -5.516 1 80.62 583 ALA A N 1
ATOM 4650 C CA . ALA A 1 583 ? 15.055 32.469 -4.961 1 80.62 583 ALA A CA 1
ATOM 4651 C C . ALA A 1 583 ? 13.625 32.031 -4.66 1 80.62 583 ALA A C 1
ATOM 4653 O O . ALA A 1 583 ? 13.266 30.859 -4.879 1 80.62 583 ALA A O 1
ATOM 4654 N N . LYS A 1 584 ? 12.859 32.906 -4.211 1 80.62 584 LYS A N 1
ATOM 4655 C CA . LYS A 1 584 ? 11.461 32.625 -3.912 1 80.62 584 LYS A CA 1
ATOM 4656 C C . LYS A 1 584 ? 10.695 32.281 -5.184 1 80.62 584 LYS A C 1
ATOM 4658 O O . LYS A 1 584 ? 9.93 31.297 -5.199 1 80.62 584 LYS A O 1
ATOM 4663 N N . GLN A 1 585 ? 10.914 33 -6.156 1 85.31 585 GLN A N 1
ATOM 4664 C CA . GLN A 1 585 ? 10.25 32.75 -7.426 1 85.31 585 GLN A CA 1
ATOM 4665 C C . GLN A 1 585 ? 10.727 31.438 -8.031 1 85.31 585 GLN A C 1
ATOM 4667 O O . GLN A 1 585 ? 9.914 30.656 -8.539 1 85.31 585 GLN A O 1
ATOM 4672 N N . LEU A 1 586 ? 11.93 31.25 -8 1 88.31 586 LEU A N 1
ATOM 4673 C CA . LEU A 1 586 ? 12.492 30.031 -8.586 1 88.31 586 LEU A CA 1
ATOM 4674 C C . LEU A 1 586 ? 12.039 28.797 -7.812 1 88.31 586 LEU A C 1
ATOM 4676 O O . LEU A 1 586 ? 11.867 27.719 -8.391 1 88.31 586 LEU A O 1
ATOM 4680 N N . ALA A 1 587 ? 11.859 28.938 -6.539 1 86.62 587 ALA A N 1
ATOM 4681 C CA . ALA A 1 587 ? 11.312 27.859 -5.738 1 86.62 587 ALA A CA 1
ATOM 4682 C C . ALA A 1 587 ? 9.898 27.484 -6.199 1 86.62 587 ALA A C 1
ATOM 4684 O O . ALA A 1 587 ? 9.562 26.312 -6.301 1 86.62 587 ALA A O 1
ATOM 4685 N N . LYS A 1 588 ? 9.156 28.484 -6.492 1 84.94 588 LYS A N 1
ATOM 4686 C CA . LYS A 1 588 ? 7.809 28.266 -7.004 1 84.94 588 LYS A CA 1
ATOM 4687 C C . LYS A 1 588 ? 7.844 27.594 -8.375 1 84.94 588 LYS A C 1
ATOM 4689 O O . LYS A 1 588 ? 7.074 26.672 -8.641 1 84.94 588 LYS A O 1
ATOM 4694 N N . ASP A 1 589 ? 8.75 28.047 -9.188 1 89.06 589 ASP A N 1
ATOM 4695 C CA . ASP A 1 589 ? 8.898 27.469 -10.523 1 89.06 589 ASP A CA 1
ATOM 4696 C C . ASP A 1 589 ? 9.32 26 -10.445 1 89.06 589 ASP A C 1
ATOM 4698 O O . ASP A 1 589 ? 8.938 25.203 -11.297 1 89.06 589 ASP A O 1
ATOM 4702 N N . SER A 1 590 ? 10.086 25.688 -9.484 1 91.12 590 SER A N 1
ATOM 4703 C CA . SER A 1 590 ? 10.562 24.312 -9.32 1 91.12 590 SER A CA 1
ATOM 4704 C C . SER A 1 590 ? 9.414 23.359 -9.008 1 91.12 590 SER A C 1
ATOM 4706 O O . SER A 1 590 ? 9.438 22.203 -9.406 1 91.12 590 SER A O 1
ATOM 4708 N N . ARG A 1 591 ? 8.398 23.828 -8.43 1 86.38 591 ARG A N 1
ATOM 4709 C CA . ARG A 1 591 ? 7.242 23 -8.102 1 86.38 591 ARG A CA 1
ATOM 4710 C C . ARG A 1 591 ? 6.449 22.656 -9.352 1 86.38 591 ARG A C 1
ATOM 4712 O O . ARG A 1 591 ? 5.758 21.625 -9.391 1 86.38 591 ARG A O 1
ATOM 4719 N N . ASN A 1 592 ? 6.586 23.406 -10.32 1 87.56 592 ASN A N 1
ATOM 4720 C CA . ASN A 1 592 ? 5.855 23.203 -11.562 1 87.56 592 ASN A CA 1
ATOM 4721 C C . ASN A 1 592 ? 6.547 22.172 -12.453 1 87.56 592 ASN A C 1
ATOM 4723 O O . ASN A 1 592 ? 6.102 21.906 -13.57 1 87.56 592 ASN A O 1
ATOM 4727 N N . LEU A 1 593 ? 7.535 21.531 -11.977 1 92.81 593 LEU A N 1
ATOM 4728 C CA . LEU A 1 593 ? 8.266 20.547 -12.758 1 92.81 593 LEU A CA 1
ATOM 4729 C C . LEU A 1 593 ? 7.551 19.203 -12.742 1 92.81 593 LEU A C 1
ATOM 4731 O O . LEU A 1 593 ? 7.867 18.312 -13.539 1 92.81 593 LEU A O 1
ATOM 4735 N N . GLN A 1 594 ? 6.594 19 -11.898 1 90.5 594 GLN A N 1
ATOM 4736 C CA . GLN A 1 594 ? 5.883 17.734 -11.812 1 90.5 594 GLN A CA 1
ATOM 4737 C C . GLN A 1 594 ? 5.109 17.438 -13.094 1 90.5 594 GLN A C 1
ATOM 4739 O O . GLN A 1 594 ? 4.531 18.344 -13.695 1 90.5 594 GLN A O 1
ATOM 4744 N N . LEU A 1 595 ? 5.055 16.156 -13.469 1 92.56 595 LEU A N 1
ATOM 4745 C CA . LEU A 1 595 ? 4.434 15.75 -14.719 1 92.56 595 LEU A CA 1
ATOM 4746 C C . LEU A 1 595 ? 2.971 15.375 -14.5 1 92.56 595 LEU A C 1
ATOM 4748 O O . LEU A 1 595 ? 2.619 14.805 -13.469 1 92.56 595 LEU A O 1
ATOM 4752 N N . ASP A 1 596 ? 2.217 15.773 -15.469 1 89.88 596 ASP A N 1
ATOM 4753 C CA . ASP A 1 596 ? 0.843 15.281 -15.516 1 89.88 596 ASP A CA 1
ATOM 4754 C C . ASP A 1 596 ? 0.79 13.844 -16.031 1 89.88 596 ASP A C 1
ATOM 4756 O O . ASP A 1 596 ? 1.329 13.539 -17.094 1 89.88 596 ASP A O 1
ATOM 4760 N N . ASP A 1 597 ? 0.089 12.953 -15.312 1 89.81 597 ASP A N 1
ATOM 4761 C CA . ASP A 1 597 ? 0.176 11.531 -15.625 1 89.81 597 ASP A CA 1
ATOM 4762 C C . ASP A 1 597 ? -1.204 10.945 -15.914 1 89.81 597 ASP A C 1
ATOM 4764 O O . ASP A 1 597 ? -2.223 11.523 -15.531 1 89.81 597 ASP A O 1
ATOM 4768 N N . ILE A 1 598 ? -1.197 9.93 -16.766 1 88.19 598 ILE A N 1
ATOM 4769 C CA . ILE A 1 598 ? -2.361 9.078 -17 1 88.19 598 ILE A CA 1
ATOM 4770 C C . ILE A 1 598 ? -2.262 7.816 -16.141 1 88.19 598 ILE A C 1
ATOM 4772 O O . ILE A 1 598 ? -1.291 7.062 -16.25 1 88.19 598 ILE A O 1
ATOM 4776 N N . ASP A 1 599 ? -3.209 7.609 -15.289 1 83.06 599 ASP A N 1
ATOM 4777 C CA . ASP A 1 599 ? -3.18 6.473 -14.375 1 83.06 599 ASP A CA 1
ATOM 4778 C C . ASP A 1 599 ? -3.707 5.211 -15.055 1 83.06 599 ASP A C 1
ATOM 4780 O O . ASP A 1 599 ? -4.758 5.238 -15.703 1 83.06 599 ASP A O 1
ATOM 4784 N N . LEU A 1 600 ? -2.943 4.164 -15.031 1 90.44 600 LEU A N 1
ATOM 4785 C CA . LEU A 1 600 ? -3.334 2.848 -15.531 1 90.44 600 LEU A CA 1
ATOM 4786 C C . LEU A 1 600 ? -3.289 1.81 -14.414 1 90.44 600 LEU A C 1
ATOM 4788 O O . LEU A 1 600 ? -2.471 0.889 -14.445 1 90.44 600 LEU A O 1
ATOM 4792 N N . PRO A 1 601 ? -4.234 1.86 -13.531 1 87.94 601 PRO A N 1
ATOM 4793 C CA . PRO A 1 601 ? -4.191 0.963 -12.375 1 87.94 601 PRO A CA 1
ATOM 4794 C C . PRO A 1 601 ? -4.344 -0.506 -12.766 1 87.94 601 PRO A C 1
ATOM 4796 O O . PRO A 1 601 ? -5.207 -0.849 -13.578 1 87.94 601 PRO A O 1
ATOM 4799 N N . GLY A 1 602 ? -3.498 -1.365 -12.266 1 90.19 602 GLY A N 1
ATOM 4800 C CA . GLY A 1 602 ? -3.584 -2.807 -12.445 1 90.19 602 GLY A CA 1
ATOM 4801 C C . GLY A 1 602 ? -3.027 -3.275 -13.773 1 90.19 602 GLY A C 1
ATOM 4802 O O . GLY A 1 602 ? -3.117 -4.461 -14.109 1 90.19 602 GLY A O 1
ATOM 4803 N N . MET A 1 603 ? -2.469 -2.344 -14.508 1 93.88 603 MET A N 1
ATOM 4804 C CA . MET A 1 603 ? -2.012 -2.652 -15.859 1 93.88 603 MET A CA 1
ATOM 4805 C C . MET A 1 603 ? -0.903 -3.697 -15.836 1 93.88 603 MET A C 1
ATOM 4807 O O . MET A 1 603 ? -0.849 -4.574 -16.703 1 93.88 603 MET A O 1
ATOM 4811 N N . ARG A 1 604 ? -0.053 -3.688 -14.852 1 94.12 604 ARG A N 1
ATOM 4812 C CA . ARG A 1 604 ? 1.057 -4.633 -14.758 1 94.12 604 ARG A CA 1
ATOM 4813 C C . ARG A 1 604 ? 0.548 -6.062 -14.609 1 94.12 604 ARG A C 1
ATOM 4815 O O . ARG A 1 604 ? 0.945 -6.949 -15.375 1 94.12 604 ARG A O 1
ATOM 4822 N N . GLU A 1 605 ? -0.338 -6.258 -13.742 1 91.38 605 GLU A N 1
ATOM 4823 C CA . GLU A 1 605 ? -0.91 -7.582 -13.508 1 91.38 605 GLU A CA 1
ATOM 4824 C C . GLU A 1 605 ? -1.713 -8.055 -14.719 1 91.38 605 GLU A C 1
ATOM 4826 O O . GLU A 1 605 ? -1.713 -9.242 -15.047 1 91.38 605 GLU A O 1
ATOM 4831 N N . GLU A 1 606 ? -2.393 -7.066 -15.273 1 93.94 606 GLU A N 1
ATOM 4832 C CA . GLU A 1 606 ? -3.197 -7.402 -16.438 1 93.94 606 GLU A CA 1
ATOM 4833 C C . GLU A 1 606 ? -2.32 -7.898 -17.594 1 93.94 606 GLU A C 1
ATOM 4835 O O . GLU A 1 606 ? -2.598 -8.945 -18.188 1 93.94 606 GLU A O 1
ATOM 4840 N N . ILE A 1 607 ? -1.252 -7.246 -17.875 1 96.44 607 ILE A N 1
ATOM 4841 C CA . ILE A 1 607 ? -0.356 -7.629 -18.969 1 96.44 607 ILE A CA 1
ATOM 4842 C C . ILE A 1 607 ? 0.271 -8.992 -18.656 1 96.44 607 ILE A C 1
ATOM 4844 O O . ILE A 1 607 ? 0.347 -9.852 -19.531 1 96.44 607 ILE A O 1
ATOM 4848 N N . GLU A 1 608 ? 0.63 -9.242 -17.422 1 94 608 GLU A N 1
ATOM 4849 C CA . GLU A 1 608 ? 1.249 -10.5 -17.031 1 94 608 GLU A CA 1
ATOM 4850 C C . GLU A 1 608 ? 0.276 -11.664 -17.188 1 94 608 GLU A C 1
ATOM 4852 O O . GLU A 1 608 ? 0.684 -12.781 -17.5 1 94 608 GLU A O 1
ATOM 4857 N N . SER A 1 609 ? -1.012 -11.352 -17.047 1 93.12 609 SER A N 1
ATOM 4858 C CA . SER A 1 609 ? -2.023 -12.398 -17.125 1 93.12 609 SER A CA 1
ATOM 4859 C C . SER A 1 609 ? -2.283 -12.812 -18.562 1 93.12 609 SER A C 1
ATOM 4861 O O . SER A 1 609 ? -2.951 -13.812 -18.828 1 93.12 609 SER A O 1
ATOM 4863 N N . TYR A 1 610 ? -1.736 -12.172 -19.469 1 94.81 610 TYR A N 1
ATOM 4864 C CA . TYR A 1 610 ? -1.989 -12.492 -20.859 1 94.81 610 TYR A CA 1
ATOM 4865 C C . TYR A 1 610 ? -0.776 -13.156 -21.5 1 94.81 610 TYR A C 1
ATOM 4867 O O . TYR A 1 610 ? -0.687 -13.258 -22.719 1 94.81 610 TYR A O 1
ATOM 4875 N N . PHE A 1 611 ? 0.179 -13.523 -20.734 1 94.38 611 PHE A N 1
ATOM 4876 C CA . PHE A 1 611 ? 1.276 -14.367 -21.203 1 94.38 611 PHE A CA 1
ATOM 4877 C C . PHE A 1 611 ? 0.895 -15.836 -21.141 1 94.38 611 PHE A C 1
ATOM 4879 O O . PHE A 1 611 ? 0.725 -16.391 -20.062 1 94.38 611 PHE A O 1
ATOM 4886 N N . PHE A 1 612 ? 0.721 -16.375 -22.297 1 90.56 612 PHE A N 1
ATOM 4887 C CA . PHE A 1 612 ? 0.309 -17.766 -22.469 1 90.56 612 PHE A CA 1
ATOM 4888 C C . PHE A 1 612 ? 1.324 -18.531 -23.297 1 90.56 612 PHE A C 1
ATOM 4890 O O . PHE A 1 612 ? 2.119 -17.938 -24.031 1 90.56 612 PHE A O 1
ATOM 4897 N N . TYR A 1 613 ? 1.251 -19.891 -23.172 1 89.44 613 TYR A N 1
ATOM 4898 C CA . TYR A 1 613 ? 2.146 -20.734 -23.953 1 89.44 613 TYR A CA 1
ATOM 4899 C C . TYR A 1 613 ? 1.387 -21.453 -25.062 1 89.44 613 TYR A C 1
ATOM 4901 O O . TYR A 1 613 ? 1.971 -21.828 -26.078 1 89.44 613 TYR A O 1
ATOM 4909 N N . ASP A 1 614 ? 0.059 -21.609 -24.828 1 90.94 614 ASP A N 1
ATOM 4910 C CA . ASP A 1 614 ? -0.758 -22.344 -25.781 1 90.94 614 ASP A CA 1
ATOM 4911 C C . ASP A 1 614 ? -1.117 -21.469 -26.984 1 90.94 614 ASP A C 1
ATOM 4913 O O . ASP A 1 614 ? -1.59 -20.344 -26.812 1 90.94 614 ASP A O 1
ATOM 4917 N N . LYS A 1 615 ? -0.915 -21.984 -28.172 1 92.94 615 LYS A N 1
ATOM 4918 C CA . LYS A 1 615 ? -1.128 -21.266 -29.422 1 92.94 615 LYS A CA 1
ATOM 4919 C C . LYS A 1 615 ? -2.557 -20.734 -29.516 1 92.94 615 LYS A C 1
ATOM 4921 O O . LYS A 1 615 ? -2.771 -19.562 -29.859 1 92.94 615 LYS A O 1
ATOM 4926 N N . ARG A 1 616 ? -3.551 -21.562 -29.234 1 92.12 616 ARG A N 1
ATOM 4927 C CA . ARG A 1 616 ? -4.949 -21.172 -29.359 1 92.12 616 ARG A CA 1
ATOM 4928 C C . ARG A 1 616 ? -5.277 -19.969 -28.484 1 92.12 616 ARG A C 1
ATOM 4930 O O . ARG A 1 616 ? -5.922 -19.031 -28.922 1 92.12 616 ARG A O 1
ATOM 4937 N N . THR A 1 617 ? -4.809 -19.984 -27.281 1 92.69 617 THR A N 1
ATOM 4938 C CA . THR A 1 617 ? -5.082 -18.906 -26.328 1 92.69 617 THR A CA 1
ATOM 4939 C C . THR A 1 617 ? -4.359 -17.625 -26.75 1 92.69 617 THR A C 1
ATOM 4941 O O . THR A 1 617 ? -4.918 -16.531 -26.656 1 92.69 617 THR A O 1
ATOM 4944 N N . ILE A 1 618 ? -3.137 -17.75 -27.234 1 95.12 618 ILE A N 1
ATOM 4945 C CA . ILE A 1 618 ? -2.357 -16.594 -27.672 1 95.12 618 ILE A CA 1
ATOM 4946 C C . ILE A 1 618 ? -3.078 -15.898 -28.828 1 95.12 618 ILE A C 1
ATOM 4948 O O . ILE A 1 618 ? -3.252 -14.672 -28.797 1 95.12 618 ILE A O 1
ATOM 4952 N N . LEU A 1 619 ? -3.543 -16.656 -29.75 1 94.75 619 LEU A N 1
ATOM 4953 C CA . LEU A 1 619 ? -4.184 -16.078 -30.938 1 94.75 619 LEU A CA 1
ATOM 4954 C C . LEU A 1 619 ? -5.539 -15.484 -30.578 1 94.75 619 LEU A C 1
ATOM 4956 O O . LEU A 1 619 ? -5.918 -14.438 -31.109 1 94.75 619 LEU A O 1
ATOM 4960 N N . SER A 1 620 ? -6.273 -16.156 -29.641 1 92.94 620 SER A N 1
ATOM 4961 C CA . SER A 1 620 ? -7.598 -15.68 -29.281 1 92.94 620 SER A CA 1
ATOM 4962 C C . SER A 1 620 ? -7.508 -14.406 -28.438 1 92.94 620 SER A C 1
ATOM 4964 O O . SER A 1 620 ? -8.5 -13.688 -28.281 1 92.94 620 SER A O 1
ATOM 4966 N N . THR A 1 621 ? -6.359 -14.078 -27.859 1 95.12 621 THR A N 1
ATOM 4967 C CA . THR A 1 621 ? -6.227 -12.906 -27 1 95.12 621 THR A CA 1
ATOM 4968 C C . THR A 1 621 ? -5.316 -11.867 -27.641 1 95.12 621 THR A C 1
ATOM 4970 O O . THR A 1 621 ? -4.863 -10.938 -26.969 1 95.12 621 THR A O 1
ATOM 4973 N N . ARG A 1 622 ? -5 -11.992 -28.891 1 94.81 622 ARG A N 1
ATOM 4974 C CA . ARG A 1 622 ? -4.027 -11.164 -29.594 1 94.81 622 ARG A CA 1
ATOM 4975 C C . ARG A 1 622 ? -4.48 -9.703 -29.625 1 94.81 622 ARG A C 1
ATOM 4977 O O . ARG A 1 622 ? -3.686 -8.797 -29.359 1 94.81 622 ARG A O 1
ATOM 4984 N N . VAL A 1 623 ? -5.699 -9.484 -29.891 1 95.31 623 VAL A N 1
ATOM 4985 C CA . VAL A 1 623 ? -6.219 -8.133 -30.078 1 95.31 623 VAL A CA 1
ATOM 4986 C C . VAL A 1 623 ? -6.191 -7.383 -28.75 1 95.31 623 VAL A C 1
ATOM 4988 O O . VAL A 1 623 ? -5.676 -6.266 -28.672 1 95.31 623 VAL A O 1
ATOM 4991 N N . TYR A 1 624 ? -6.676 -7.996 -27.734 1 95.38 624 TYR A N 1
ATOM 4992 C CA . TYR A 1 624 ? -6.734 -7.32 -26.438 1 95.38 624 TYR A CA 1
ATOM 4993 C C . TYR A 1 624 ? -5.336 -7.074 -25.891 1 95.38 624 TYR A C 1
ATOM 4995 O O . TYR A 1 624 ? -5.062 -6.016 -25.312 1 95.38 624 TYR A O 1
ATOM 5003 N N . SER A 1 625 ? -4.457 -8.07 -25.984 1 96.5 625 SER A N 1
ATOM 5004 C CA . SER A 1 625 ? -3.086 -7.875 -25.531 1 96.5 625 SER A CA 1
ATOM 5005 C C . SER A 1 625 ? -2.436 -6.68 -26.219 1 96.5 625 SER A C 1
ATOM 5007 O O . SER A 1 625 ? -1.669 -5.941 -25.594 1 96.5 625 SER A O 1
ATOM 5009 N N . GLN A 1 626 ? -2.75 -6.492 -27.484 1 96.75 626 GLN A N 1
ATOM 5010 C CA . GLN A 1 626 ? -2.232 -5.348 -28.219 1 96.75 626 GLN A CA 1
ATOM 5011 C C . GLN A 1 626 ? -2.793 -4.039 -27.672 1 96.75 626 GLN A C 1
ATOM 5013 O O . GLN A 1 626 ? -2.074 -3.043 -27.578 1 96.75 626 GLN A O 1
ATOM 5018 N N . GLN A 1 627 ? -4.055 -4.055 -27.359 1 96.31 627 GLN A N 1
ATOM 5019 C CA . GLN A 1 627 ? -4.68 -2.867 -26.781 1 96.31 627 GLN A CA 1
ATOM 5020 C C . GLN A 1 627 ? -4.012 -2.471 -25.469 1 96.31 627 GLN A C 1
ATOM 5022 O O . GLN A 1 627 ? -3.85 -1.282 -25.188 1 96.31 627 GLN A O 1
ATOM 5027 N N . LEU A 1 628 ? -3.693 -3.467 -24.656 1 96.88 628 LEU A N 1
ATOM 5028 C CA . LEU A 1 628 ? -3.02 -3.193 -23.391 1 96.88 628 LEU A CA 1
ATOM 5029 C C . LEU A 1 628 ? -1.684 -2.496 -23.641 1 96.88 628 LEU A C 1
ATOM 5031 O O . LEU A 1 628 ? -1.381 -1.492 -22.984 1 96.88 628 LEU A O 1
ATOM 5035 N N . VAL A 1 629 ? -0.897 -2.984 -24.578 1 97.69 629 VAL A N 1
ATOM 5036 C CA . VAL A 1 629 ? 0.412 -2.416 -24.875 1 97.69 629 VAL A CA 1
ATOM 5037 C C . VAL A 1 629 ? 0.243 -1.012 -25.453 1 97.69 629 VAL A C 1
ATOM 5039 O O . VAL A 1 629 ? 1.036 -0.114 -25.172 1 97.69 629 VAL A O 1
ATOM 5042 N N . GLU A 1 630 ? -0.779 -0.815 -26.234 1 97.62 630 GLU A N 1
ATOM 5043 C CA . GLU A 1 630 ? -1.065 0.497 -26.812 1 97.62 630 GLU A CA 1
ATOM 5044 C C . GLU A 1 630 ? -1.381 1.518 -25.719 1 97.62 630 GLU A C 1
ATOM 5046 O O . GLU A 1 630 ? -1.011 2.688 -25.828 1 97.62 630 GLU A O 1
ATOM 5051 N N . GLN A 1 631 ? -2.061 1.09 -24.719 1 96.81 631 GLN A N 1
ATOM 5052 C CA . GLN A 1 631 ? -2.332 1.988 -23.609 1 96.81 631 GLN A CA 1
ATOM 5053 C C . GLN A 1 631 ? -1.041 2.406 -22.906 1 96.81 631 GLN A C 1
ATOM 5055 O O . GLN A 1 631 ? -0.88 3.568 -22.531 1 96.81 631 GLN A O 1
ATOM 5060 N N . CYS A 1 632 ? -0.176 1.438 -22.656 1 97.19 632 CYS A N 1
ATOM 5061 C CA . CYS A 1 632 ? 1.124 1.761 -22.078 1 97.19 632 CYS A CA 1
ATOM 5062 C C . CYS A 1 632 ? 1.89 2.732 -22.969 1 97.19 632 CYS A C 1
ATOM 5064 O O . CYS A 1 632 ? 2.518 3.67 -22.484 1 97.19 632 CYS A O 1
ATOM 5066 N N . TYR A 1 633 ? 1.815 2.49 -24.281 1 97.38 633 TYR A N 1
ATOM 5067 C CA . TYR A 1 633 ? 2.482 3.342 -25.266 1 97.38 633 TYR A CA 1
ATOM 5068 C C . TYR A 1 633 ? 1.922 4.758 -25.219 1 97.38 633 TYR A C 1
ATOM 5070 O O . TYR A 1 633 ? 2.676 5.734 -25.266 1 97.38 633 TYR A O 1
ATOM 5078 N N . LYS A 1 634 ? 0.674 4.875 -25.125 1 96.75 634 LYS A N 1
ATOM 5079 C CA . LYS A 1 634 ? 0.023 6.18 -25.047 1 96.75 634 LYS A CA 1
ATOM 5080 C C . LYS A 1 634 ? 0.45 6.922 -23.781 1 96.75 634 LYS A C 1
ATOM 5082 O O . LYS A 1 634 ? 0.723 8.125 -23.828 1 96.75 634 LYS A O 1
ATOM 5087 N N . ARG A 1 635 ? 0.448 6.25 -22.656 1 96.06 635 ARG A N 1
ATOM 5088 C CA . ARG A 1 635 ? 0.914 6.863 -21.406 1 96.06 635 ARG A CA 1
ATOM 5089 C C . ARG A 1 635 ? 2.354 7.352 -21.547 1 96.06 635 ARG A C 1
ATOM 5091 O O . ARG A 1 635 ? 2.676 8.469 -21.156 1 96.06 635 ARG A O 1
ATOM 5098 N N . ARG A 1 636 ? 3.168 6.512 -22.109 1 95.88 636 ARG A N 1
ATOM 5099 C CA . ARG A 1 636 ? 4.566 6.883 -22.297 1 95.88 636 ARG A CA 1
ATOM 5100 C C . ARG A 1 636 ? 4.684 8.133 -23.172 1 95.88 636 ARG A C 1
ATOM 5102 O O . ARG A 1 636 ? 5.43 9.055 -22.828 1 95.88 636 ARG A O 1
ATOM 5109 N N . ASN A 1 637 ? 3.975 8.172 -24.266 1 95.12 637 ASN A N 1
ATOM 5110 C CA . ASN A 1 637 ? 4.027 9.32 -25.156 1 95.12 637 ASN A CA 1
ATOM 5111 C C . ASN A 1 637 ? 3.539 10.594 -24.469 1 95.12 637 ASN A C 1
ATOM 5113 O O . ASN A 1 637 ? 4.098 11.672 -24.688 1 95.12 637 ASN A O 1
ATOM 5117 N N . HIS A 1 638 ? 2.549 10.422 -23.688 1 95.44 638 HIS A N 1
ATOM 5118 C CA . HIS A 1 638 ? 2.035 11.555 -22.922 1 95.44 638 HIS A CA 1
ATOM 5119 C C . HIS A 1 638 ? 3.115 12.148 -22.016 1 95.44 638 HIS A C 1
ATOM 5121 O O . HIS A 1 638 ? 3.299 13.367 -21.984 1 95.44 638 HIS A O 1
ATOM 5127 N N . ILE A 1 639 ? 3.85 11.344 -21.359 1 94.5 639 ILE A N 1
ATOM 5128 C CA . ILE A 1 639 ? 4.918 11.766 -20.469 1 94.5 639 ILE A CA 1
ATOM 5129 C C . ILE A 1 639 ? 6.078 12.344 -21.281 1 94.5 639 ILE A C 1
ATOM 5131 O O . ILE A 1 639 ? 6.598 13.414 -20.953 1 94.5 639 ILE A O 1
ATOM 5135 N N . MET A 1 640 ? 6.434 11.672 -22.391 1 94 640 MET A N 1
ATOM 5136 C CA . MET A 1 640 ? 7.555 12.094 -23.234 1 94 640 MET A CA 1
ATOM 5137 C C . MET A 1 640 ? 7.281 13.453 -23.859 1 94 640 MET A C 1
ATOM 5139 O O . MET A 1 640 ? 8.188 14.273 -24 1 94 640 MET A O 1
ATOM 5143 N N . GLU A 1 641 ? 6.09 13.672 -24.188 1 93.75 641 GLU A N 1
ATOM 5144 C CA . GLU A 1 641 ? 5.719 14.961 -24.766 1 93.75 641 GLU A CA 1
ATOM 5145 C C . GLU A 1 641 ? 5.953 16.109 -23.781 1 93.75 641 GLU A C 1
ATOM 5147 O O . GLU A 1 641 ? 6.449 17.172 -24.156 1 93.75 641 GLU A O 1
ATOM 5152 N N . GLN A 1 642 ? 5.652 15.914 -22.578 1 93.69 642 GLN A N 1
ATOM 5153 C CA . GLN A 1 642 ? 5.875 16.922 -21.547 1 93.69 642 GLN A CA 1
ATOM 5154 C C . GLN A 1 642 ? 7.363 17.172 -21.328 1 93.69 642 GLN A C 1
ATOM 5156 O O . GLN A 1 642 ? 7.793 18.312 -21.156 1 93.69 642 GLN A O 1
ATOM 5161 N N . ILE A 1 643 ? 8.086 16.125 -21.328 1 93.88 643 ILE A N 1
ATOM 5162 C CA . ILE A 1 643 ? 9.508 16.203 -21 1 93.88 643 ILE A CA 1
ATOM 5163 C C . ILE A 1 643 ? 10.266 16.875 -22.141 1 93.88 643 ILE A C 1
ATOM 5165 O O . ILE A 1 643 ? 11.156 17.688 -21.906 1 93.88 643 ILE A O 1
ATOM 5169 N N . PHE A 1 644 ? 9.867 16.641 -23.422 1 91.62 644 PHE A N 1
ATOM 5170 C CA . PHE A 1 644 ? 10.742 17.016 -24.516 1 91.62 644 PHE A CA 1
ATOM 5171 C C . PHE A 1 644 ? 10.078 18.062 -25.391 1 91.62 644 PHE A C 1
ATOM 5173 O O . PHE A 1 644 ? 10.742 18.734 -26.188 1 91.62 644 PHE A O 1
ATOM 5180 N N . LYS A 1 645 ? 8.797 18.188 -25.312 1 87.94 645 LYS A N 1
ATOM 5181 C CA . LYS A 1 645 ? 8.125 19.125 -26.203 1 87.94 645 LYS A CA 1
ATOM 5182 C C . LYS A 1 645 ? 7.594 20.328 -25.422 1 87.94 645 LYS A C 1
ATOM 5184 O O . LYS A 1 645 ? 6.949 20.156 -24.375 1 87.94 645 LYS A O 1
ATOM 5189 N N . SER A 1 646 ? 7.863 21.438 -25.922 1 83.94 646 SER A N 1
ATOM 5190 C CA . SER A 1 646 ? 7.352 22.672 -25.328 1 83.94 646 SER A CA 1
ATOM 5191 C C . SER A 1 646 ? 5.867 22.859 -25.625 1 83.94 646 SER A C 1
ATOM 5193 O O . SER A 1 646 ? 5.438 22.734 -26.766 1 83.94 646 SER A O 1
ATOM 5195 N N . PRO A 1 647 ? 5.102 23.031 -24.578 1 73.31 647 PRO A N 1
ATOM 5196 C CA . PRO A 1 647 ? 3.666 23.203 -24.828 1 73.31 647 PRO A CA 1
ATOM 5197 C C . PRO A 1 647 ? 3.357 24.406 -25.719 1 73.31 647 PRO A C 1
ATOM 5199 O O . PRO A 1 647 ? 2.398 24.375 -26.484 1 73.31 647 PRO A O 1
ATOM 5202 N N . ASP A 1 648 ? 4.02 25.453 -25.453 1 72.69 648 ASP A N 1
ATOM 5203 C CA . ASP A 1 648 ? 3.871 26.641 -26.297 1 72.69 648 ASP A CA 1
ATOM 5204 C C . ASP A 1 648 ? 5.215 27.328 -26.5 1 72.69 648 ASP A C 1
ATOM 5206 O O . ASP A 1 648 ? 6.258 26.812 -26.094 1 72.69 648 ASP A O 1
ATOM 5210 N N . LYS A 1 649 ? 5.312 28.328 -27.344 1 69.5 649 LYS A N 1
ATOM 5211 C CA . LYS A 1 649 ? 6.52 29.062 -27.703 1 69.5 649 LYS A CA 1
ATOM 5212 C C . LYS A 1 649 ? 7.109 29.781 -26.484 1 69.5 649 LYS A C 1
ATOM 5214 O O . LYS A 1 649 ? 8.289 30.109 -26.469 1 69.5 649 LYS A O 1
ATOM 5219 N N . ILE A 1 650 ? 6.328 29.797 -25.406 1 69.38 650 ILE A N 1
ATOM 5220 C CA . ILE A 1 650 ? 6.75 30.578 -24.234 1 69.38 650 ILE A CA 1
ATOM 5221 C C . ILE A 1 650 ? 7.254 29.641 -23.141 1 69.38 650 ILE A C 1
ATOM 5223 O O . ILE A 1 650 ? 8.32 29.859 -22.578 1 69.38 650 ILE A O 1
ATOM 5227 N N . GLN A 1 651 ? 6.516 28.609 -23.062 1 76.56 651 GLN A N 1
ATOM 5228 C CA . GLN A 1 651 ? 6.863 27.703 -21.969 1 76.56 651 GLN A CA 1
ATOM 5229 C C . GLN A 1 651 ? 7.824 26.609 -22.438 1 76.56 651 GLN A C 1
ATOM 5231 O O . GLN A 1 651 ? 7.617 26.016 -23.5 1 76.56 651 GLN A O 1
ATOM 5236 N N . LYS A 1 652 ? 8.914 26.5 -21.828 1 84.38 652 LYS A N 1
ATOM 5237 C CA . LYS A 1 652 ? 9.906 25.484 -22.109 1 84.38 652 LYS A CA 1
ATOM 5238 C C . LYS A 1 652 ? 9.414 24.094 -21.672 1 84.38 652 LYS A C 1
ATOM 5240 O O . LYS A 1 652 ? 8.477 24 -20.875 1 84.38 652 LYS A O 1
ATOM 5245 N N . CYS A 1 653 ? 9.977 23.141 -22.391 1 89.75 653 CYS A N 1
ATOM 5246 C CA . CYS A 1 653 ? 9.68 21.781 -21.953 1 89.75 653 CYS A CA 1
ATOM 5247 C C . CYS A 1 653 ? 10.219 21.516 -20.562 1 89.75 653 CYS A C 1
ATOM 5249 O O . CYS A 1 653 ? 11.055 22.266 -20.062 1 89.75 653 CYS A O 1
ATOM 5251 N N . LYS A 1 654 ? 9.758 20.516 -19.875 1 93.06 654 LYS A N 1
ATOM 5252 C CA . LYS A 1 654 ? 10.078 20.25 -18.469 1 93.06 654 LYS A CA 1
ATOM 5253 C C . LYS A 1 654 ? 11.562 19.953 -18.281 1 93.06 654 LYS A C 1
ATOM 5255 O O . LYS A 1 654 ? 12.148 20.328 -17.266 1 93.06 654 LYS A O 1
ATOM 5260 N N . LEU A 1 655 ? 12.141 19.266 -19.266 1 92.75 655 LEU A N 1
ATOM 5261 C CA . LEU A 1 655 ? 13.562 18.953 -19.188 1 92.75 655 LEU A CA 1
ATOM 5262 C C . LEU A 1 655 ? 14.398 20.234 -19.188 1 92.75 655 LEU A C 1
ATOM 5264 O O . LEU A 1 655 ? 15.266 20.422 -18.328 1 92.75 655 LEU A O 1
ATOM 5268 N N . LYS A 1 656 ? 14.164 21.109 -20.047 1 90.25 656 LYS A N 1
ATOM 5269 C CA . LYS A 1 656 ? 14.883 22.375 -20.125 1 90.25 656 LYS A CA 1
ATOM 5270 C C . LYS A 1 656 ? 14.633 23.234 -18.891 1 90.25 656 LYS A C 1
ATOM 5272 O O . LYS A 1 656 ? 15.555 23.875 -18.375 1 90.25 656 LYS A O 1
ATOM 5277 N N . GLN A 1 657 ? 13.422 23.219 -18.5 1 92.62 657 GLN A N 1
ATOM 5278 C CA . GLN A 1 657 ? 13.102 23.953 -17.297 1 92.62 657 GLN A CA 1
ATOM 5279 C C . GLN A 1 657 ? 13.93 23.453 -16.109 1 92.62 657 GLN A C 1
ATOM 5281 O O . GLN A 1 657 ? 14.484 24.25 -15.352 1 92.62 657 GLN A O 1
ATOM 5286 N N . ALA A 1 658 ? 13.977 22.172 -15.977 1 93.38 658 ALA A N 1
ATOM 5287 C CA . ALA A 1 658 ? 14.719 21.578 -14.867 1 93.38 658 ALA A CA 1
ATOM 5288 C C . ALA A 1 658 ? 16.203 21.922 -14.961 1 93.38 658 ALA A C 1
ATOM 5290 O O . ALA A 1 658 ? 16.828 22.266 -13.953 1 93.38 658 ALA A O 1
ATOM 5291 N N . MET A 1 659 ? 16.734 21.828 -16.125 1 89.69 659 MET A N 1
ATOM 5292 C CA . MET A 1 659 ? 18.141 22.141 -16.328 1 89.69 659 MET A CA 1
ATOM 5293 C C . MET A 1 659 ? 18.422 23.609 -16.047 1 89.69 659 MET A C 1
ATOM 5295 O O . MET A 1 659 ? 19.422 23.953 -15.414 1 89.69 659 MET A O 1
ATOM 5299 N N . ASP A 1 660 ? 17.547 24.484 -16.453 1 88.75 660 ASP A N 1
ATOM 5300 C CA . ASP A 1 660 ? 17.688 25.906 -16.203 1 88.75 660 ASP A CA 1
ATOM 5301 C C . ASP A 1 660 ? 17.625 26.219 -14.719 1 88.75 660 ASP A C 1
ATOM 5303 O O . ASP A 1 660 ? 18.391 27.047 -14.211 1 88.75 660 ASP A O 1
ATOM 5307 N N . LEU A 1 661 ? 16.734 25.594 -14.117 1 91.19 661 LEU A N 1
ATOM 5308 C CA . LEU A 1 661 ? 16.594 25.812 -12.688 1 91.19 661 LEU A CA 1
ATOM 5309 C C . LEU A 1 661 ? 17.828 25.359 -11.93 1 91.19 661 LEU A C 1
ATOM 5311 O O . LEU A 1 661 ? 18.312 26.047 -11.031 1 91.19 661 LEU A O 1
ATOM 5315 N N . ALA A 1 662 ? 18.344 24.266 -12.344 1 87.19 662 ALA A N 1
ATOM 5316 C CA . ALA A 1 662 ? 19.562 23.766 -11.703 1 87.19 662 ALA A CA 1
ATOM 5317 C C . ALA A 1 662 ? 20.734 24.719 -11.938 1 87.19 662 ALA A C 1
ATOM 5319 O O . ALA A 1 662 ? 21.531 24.984 -11.031 1 87.19 662 ALA A O 1
ATOM 5320 N N . ALA A 1 663 ? 20.812 25.234 -13.062 1 83.31 663 ALA A N 1
ATOM 5321 C CA . ALA A 1 663 ? 21.875 26.188 -13.391 1 83.31 663 ALA A CA 1
ATOM 5322 C C . ALA A 1 663 ? 21.688 27.484 -12.609 1 83.31 663 ALA A C 1
ATOM 5324 O O . ALA A 1 663 ? 22.656 28.062 -12.109 1 83.31 663 ALA A O 1
ATOM 5325 N N . SER A 1 664 ? 20.453 27.859 -12.562 1 84.88 664 SER A N 1
ATOM 5326 C CA . SER A 1 664 ? 20.156 29.078 -11.82 1 84.88 664 SER A CA 1
ATOM 5327 C C . SER A 1 664 ? 20.516 28.938 -10.352 1 84.88 664 SER A C 1
ATOM 5329 O O . SER A 1 664 ? 20.969 29.906 -9.719 1 84.88 664 SER A O 1
ATOM 5331 N N . LEU A 1 665 ? 20.281 27.828 -9.844 1 85 665 LEU A N 1
ATOM 5332 C CA . LEU A 1 665 ? 20.625 27.578 -8.445 1 85 665 LEU A CA 1
ATOM 5333 C C . LEU A 1 665 ? 22.141 27.703 -8.227 1 85 665 LEU A C 1
ATOM 5335 O O . LEU A 1 665 ? 22.578 28.328 -7.266 1 85 665 LEU A O 1
ATOM 5339 N N . SER A 1 666 ? 22.859 27.094 -9.125 1 76.5 666 SER A N 1
ATOM 5340 C CA . SER A 1 666 ? 24.312 27.188 -9.039 1 76.5 666 SER A CA 1
ATOM 5341 C C . SER A 1 666 ? 24.797 28.625 -9.125 1 76.5 666 SER A C 1
ATOM 5343 O O . SER A 1 666 ? 25.672 29.047 -8.367 1 76.5 666 SER A O 1
ATOM 5345 N N . GLN A 1 667 ? 24.188 29.328 -9.953 1 76.94 667 GLN A N 1
ATOM 5346 C CA . GLN A 1 667 ? 24.562 30.734 -10.133 1 76.94 667 GLN A CA 1
ATOM 5347 C C . GLN A 1 667 ? 24.172 31.562 -8.906 1 76.94 667 GLN A C 1
ATOM 5349 O O . GLN A 1 667 ? 24.953 32.406 -8.438 1 76.94 667 GLN A O 1
ATOM 5354 N N . LEU A 1 668 ? 23.047 31.297 -8.484 1 77.94 668 LEU A N 1
ATOM 5355 C CA . LEU A 1 668 ? 22.578 32.031 -7.316 1 77.94 668 LEU A CA 1
ATOM 5356 C C . LEU A 1 668 ? 23.469 31.766 -6.105 1 77.94 668 LEU A C 1
ATOM 5358 O O . LEU A 1 668 ? 23.766 32.688 -5.34 1 77.94 668 LEU A O 1
ATOM 5362 N N . ARG A 1 669 ? 23.844 30.641 -5.969 1 73.19 669 ARG A N 1
ATOM 5363 C CA . ARG A 1 669 ? 24.75 30.281 -4.871 1 73.19 669 ARG A CA 1
ATOM 5364 C C . ARG A 1 669 ? 26.094 30.969 -5.02 1 73.19 669 ARG A C 1
ATOM 5366 O O . ARG A 1 669 ? 26.656 31.453 -4.035 1 73.19 669 ARG A O 1
ATOM 5373 N N . PHE A 1 670 ? 26.531 31.062 -6.207 1 69.88 670 PHE A N 1
ATOM 5374 C CA . PHE A 1 670 ? 27.781 31.75 -6.488 1 69.88 670 PHE A CA 1
ATOM 5375 C C . PHE A 1 670 ? 27.672 33.25 -6.227 1 69.88 670 PHE A C 1
ATOM 5377 O O . PHE A 1 670 ? 28.547 33.844 -5.594 1 69.88 670 PHE A O 1
ATOM 5384 N N . ASP A 1 671 ? 26.578 33.719 -6.727 1 66.75 671 ASP A N 1
ATOM 5385 C CA . ASP A 1 671 ? 26.328 35.125 -6.539 1 66.75 671 ASP A CA 1
ATOM 5386 C C . ASP A 1 671 ? 26.234 35.5 -5.055 1 66.75 671 ASP A C 1
ATOM 5388 O O . ASP A 1 671 ? 26.781 36.5 -4.613 1 66.75 671 ASP A O 1
ATOM 5392 N N . TYR A 1 672 ? 25.672 34.656 -4.426 1 68.69 672 TYR A N 1
ATOM 5393 C CA . TYR A 1 672 ? 25.516 34.875 -2.998 1 68.69 672 TYR A CA 1
ATOM 5394 C C . TYR A 1 672 ? 26.844 34.781 -2.277 1 68.69 672 TYR A C 1
ATOM 5396 O O . TYR A 1 672 ? 27.156 35.594 -1.399 1 68.69 672 TYR A O 1
ATOM 5404 N N . GLN A 1 673 ? 27.594 33.844 -2.672 1 64.75 673 GLN A N 1
ATOM 5405 C CA . GLN A 1 673 ? 28.906 33.719 -2.076 1 64.75 673 GLN A CA 1
ATOM 5406 C C . GLN A 1 673 ? 29.797 34.906 -2.395 1 64.75 673 GLN A C 1
ATOM 5408 O O . GLN A 1 673 ? 30.516 35.406 -1.527 1 64.75 673 GLN A O 1
ATOM 5413 N N . ARG A 1 674 ? 29.719 35.344 -3.566 1 62.12 674 ARG A N 1
ATOM 5414 C CA . ARG A 1 674 ? 30.484 36.5 -3.973 1 62.12 674 ARG A CA 1
ATOM 5415 C C . ARG A 1 674 ? 30.031 37.75 -3.188 1 62.12 674 ARG A C 1
ATOM 5417 O O . ARG A 1 674 ? 30.875 38.531 -2.744 1 62.12 674 ARG A O 1
ATOM 5424 N N . LEU A 1 675 ? 28.719 37.781 -3.125 1 59.53 675 LEU A N 1
ATOM 5425 C CA . LEU A 1 675 ? 28.172 38.906 -2.367 1 59.53 675 LEU A CA 1
ATOM 5426 C C . LEU A 1 675 ? 28.641 38.875 -0.92 1 59.53 675 LEU A C 1
ATOM 5428 O O . LEU A 1 675 ? 29.047 39.906 -0.371 1 59.53 675 LEU A O 1
ATOM 5432 N N . GLN A 1 676 ? 28.672 37.781 -0.46 1 56.59 676 GLN A N 1
ATOM 5433 C CA . GLN A 1 676 ? 29.125 37.594 0.916 1 56.59 676 GLN A CA 1
ATOM 5434 C C . GLN A 1 676 ? 30.609 37.938 1.057 1 56.59 676 GLN A C 1
ATOM 5436 O O . GLN A 1 676 ? 31 38.594 2.029 1 56.59 676 GLN A O 1
ATOM 5441 N N . ASN A 1 677 ? 31.391 37.562 0.141 1 56.75 677 ASN A N 1
ATOM 5442 C CA . ASN A 1 677 ? 32.812 37.906 0.156 1 56.75 677 ASN A CA 1
ATOM 5443 C C . ASN A 1 677 ? 33.031 39.406 0.031 1 56.75 677 ASN A C 1
ATOM 5445 O O . ASN A 1 677 ? 33.906 39.969 0.728 1 56.75 677 ASN A O 1
ATOM 5449 N N . THR A 1 678 ? 32.281 39.938 -0.829 1 53.88 678 THR A N 1
ATOM 5450 C CA . THR A 1 678 ? 32.406 41.375 -1.046 1 53.88 678 THR A CA 1
ATOM 5451 C C . THR A 1 678 ? 32.031 42.156 0.211 1 53.88 678 THR A C 1
ATOM 5453 O O . THR A 1 678 ? 32.719 43.094 0.594 1 53.88 678 THR A O 1
ATOM 5456 N N . ILE A 1 679 ? 30.969 41.719 0.754 1 53.22 679 ILE A N 1
ATOM 5457 C CA . ILE A 1 679 ? 30.516 42.344 1.985 1 53.22 679 ILE A CA 1
ATOM 5458 C C . ILE A 1 679 ? 31.594 42.219 3.061 1 53.22 679 ILE A C 1
ATOM 5460 O O . ILE A 1 679 ? 31.922 43.188 3.746 1 53.22 679 ILE A O 1
ATOM 5464 N N . SER A 1 680 ? 32.219 41.094 3.078 1 52.16 680 SER A N 1
ATOM 5465 C CA . SER A 1 680 ? 33.25 40.844 4.059 1 52.16 680 SER A CA 1
ATOM 5466 C C . SER A 1 680 ? 34.5 41.719 3.791 1 52.16 680 SER A C 1
ATOM 5468 O O . SER A 1 680 ? 35.062 42.281 4.719 1 52.16 680 SER A O 1
ATOM 5470 N N . GLU A 1 681 ? 34.875 41.875 2.65 1 53.03 681 GLU A N 1
ATOM 5471 C CA . GLU A 1 681 ? 36.031 42.688 2.271 1 53.03 681 GLU A CA 1
ATOM 5472 C C . GLU A 1 681 ? 35.781 44.156 2.564 1 53.03 681 GLU A C 1
ATOM 5474 O O . GLU A 1 681 ? 36.656 44.875 3.039 1 53.03 681 GLU A O 1
ATOM 5479 N N . CYS A 1 682 ? 34.562 44.594 2.266 1 49.34 682 CYS A N 1
ATOM 5480 C CA . CYS A 1 682 ? 34.188 45.969 2.52 1 49.34 682 CYS A CA 1
ATOM 5481 C C . CYS A 1 682 ? 34.25 46.281 4.012 1 49.34 682 CYS A C 1
ATOM 5483 O O . CYS A 1 682 ? 34.719 47.344 4.414 1 49.34 682 CYS A O 1
ATOM 5485 N N . VAL A 1 683 ? 33.75 45.406 4.66 1 50.22 683 VAL A N 1
ATOM 5486 C CA . VAL A 1 683 ? 33.75 45.594 6.105 1 50.22 683 VAL A CA 1
ATOM 5487 C C . VAL A 1 683 ? 35.188 45.656 6.629 1 50.22 683 VAL A C 1
ATOM 5489 O O . VAL A 1 683 ? 35.531 46.5 7.457 1 50.22 683 VAL A O 1
ATOM 5492 N N . ASP A 1 684 ? 36.062 44.844 6.094 1 50.25 684 ASP A N 1
ATOM 5493 C CA . ASP A 1 684 ? 37.469 44.844 6.48 1 50.25 684 ASP A CA 1
ATOM 5494 C C . ASP A 1 684 ? 38.156 46.188 6.125 1 50.25 684 ASP A C 1
ATOM 5496 O O . ASP A 1 684 ? 38.938 46.719 6.906 1 50.25 684 ASP A O 1
ATOM 5500 N N . LEU A 1 685 ? 37.906 46.719 5.094 1 48.94 685 LEU A N 1
ATOM 5501 C CA . LEU A 1 685 ? 38.5 47.969 4.617 1 48.94 685 LEU A CA 1
ATOM 5502 C C . LEU A 1 685 ? 38.062 49.156 5.457 1 48.94 685 LEU A C 1
ATOM 5504 O O . LEU A 1 685 ? 38.812 50.094 5.691 1 48.94 685 LEU A O 1
ATOM 5508 N N . LEU A 1 686 ? 36.844 49.062 5.836 1 49.19 686 LEU A N 1
ATOM 5509 C CA . LEU A 1 686 ? 36.281 50.125 6.652 1 49.19 686 LEU A CA 1
ATOM 5510 C C . LEU A 1 686 ? 36.875 50.125 8.055 1 49.19 686 LEU A C 1
ATOM 5512 O O . LEU A 1 686 ? 37.062 51.156 8.68 1 49.19 686 LEU A O 1
ATOM 5516 N N . GLU A 1 687 ? 37.219 48.938 8.305 1 48.84 687 GLU A N 1
ATOM 5517 C CA . GLU A 1 687 ? 37.656 48.781 9.68 1 48.84 687 GLU A CA 1
ATOM 5518 C C . GLU A 1 687 ? 39.156 49.094 9.812 1 48.84 687 GLU A C 1
ATOM 5520 O O . GLU A 1 687 ? 39.594 49.594 10.867 1 48.84 687 GLU A O 1
ATOM 5525 N N . LYS A 1 688 ? 39.906 49 8.82 1 51.75 688 LYS A N 1
ATOM 5526 C CA . LYS A 1 688 ? 41.344 49.062 8.883 1 51.75 688 LYS A CA 1
ATOM 5527 C C . LYS A 1 688 ? 41.844 50.469 9.289 1 51.75 688 LYS A C 1
ATOM 5529 O O . LYS A 1 688 ? 42.656 50.594 10.195 1 51.75 688 LYS A O 1
ATOM 5534 N N . PRO A 1 689 ? 41.375 51.594 8.648 1 47.09 689 PRO A N 1
ATOM 5535 C CA . PRO A 1 689 ? 41.844 52.906 9.07 1 47.09 689 PRO A CA 1
ATOM 5536 C C . PRO A 1 689 ? 41.531 53.188 10.531 1 47.09 689 PRO A C 1
ATOM 5538 O O . PRO A 1 689 ? 42.312 53.812 11.227 1 47.09 689 PRO A O 1
ATOM 5541 N N . PHE A 1 690 ? 40.438 52.688 10.867 1 45.91 690 PHE A N 1
ATOM 5542 C CA . PHE A 1 690 ? 40.062 52.938 12.258 1 45.91 690 PHE A CA 1
ATOM 5543 C C . PHE A 1 690 ? 40.938 52.156 13.211 1 45.91 690 PHE A C 1
ATOM 5545 O O . PHE A 1 690 ? 41.312 52.656 14.281 1 45.91 690 PHE A O 1
ATOM 5552 N N . GLN A 1 691 ? 41.281 51.031 12.695 1 49.66 691 GLN A N 1
ATOM 5553 C CA . GLN A 1 691 ? 42.188 50.219 13.508 1 49.66 691 GLN A CA 1
ATOM 5554 C C . GLN A 1 691 ? 43.594 50.844 13.594 1 49.66 691 GLN A C 1
ATOM 5556 O O . GLN A 1 691 ? 44.219 50.844 14.656 1 49.66 691 GLN A O 1
ATOM 5561 N N . GLU A 1 692 ? 44.031 51.406 12.609 1 48.59 692 GLU A N 1
ATOM 5562 C CA . GLU A 1 692 ? 45.344 52.062 12.57 1 48.59 692 GLU A CA 1
ATOM 5563 C C . GLU A 1 692 ? 45.344 53.312 13.43 1 48.59 692 GLU A C 1
ATOM 5565 O O . GLU A 1 692 ? 46.312 53.594 14.156 1 48.59 692 GLU A O 1
ATOM 5570 N N . MET A 1 693 ? 44.312 54.094 13.336 1 46.06 693 MET A N 1
ATOM 5571 C CA . MET A 1 693 ? 44.188 55.281 14.156 1 46.06 693 MET A CA 1
ATOM 5572 C C . MET A 1 693 ? 44.219 54.938 15.641 1 46.06 693 MET A C 1
ATOM 5574 O O . MET A 1 693 ? 44.875 55.625 16.438 1 46.06 693 MET A O 1
ATOM 5578 N N . LYS A 1 694 ? 43.562 53.938 15.844 1 46.78 694 LYS A N 1
ATOM 5579 C CA . LYS A 1 694 ? 43.531 53.438 17.219 1 46.78 694 LYS A CA 1
ATOM 5580 C C . LYS A 1 694 ? 44.938 53.094 17.719 1 46.78 694 LYS A C 1
ATOM 5582 O O . LYS A 1 694 ? 45.312 53.438 18.828 1 46.78 694 LYS A O 1
ATOM 5587 N N . GLU A 1 695 ? 45.594 52.5 16.938 1 49.56 695 GLU A N 1
ATOM 5588 C CA . GLU A 1 695 ? 46.938 52.094 17.312 1 49.56 695 GLU A CA 1
ATOM 5589 C C . GLU A 1 695 ? 47.844 53.312 17.516 1 49.56 695 GLU A C 1
ATOM 5591 O O . GLU A 1 695 ? 48.656 53.344 18.438 1 49.56 695 GLU A O 1
ATOM 5596 N N . VAL A 1 696 ? 47.719 54.312 16.766 1 46.62 696 VAL A N 1
ATOM 5597 C CA . VAL A 1 696 ? 48.5 55.531 16.875 1 46.62 696 VAL A CA 1
ATOM 5598 C C . VAL A 1 696 ? 48.156 56.25 18.172 1 46.62 696 VAL A C 1
ATOM 5600 O O . VAL A 1 696 ? 49.062 56.688 18.891 1 46.62 696 VAL A O 1
ATOM 5603 N N . VAL A 1 697 ? 46.906 56.312 18.469 1 45.62 697 VAL A N 1
ATOM 5604 C CA . VAL A 1 697 ? 46.469 56.969 19.672 1 45.62 697 VAL A CA 1
ATOM 5605 C C . VAL A 1 697 ? 47 56.25 20.906 1 45.62 697 VAL A C 1
ATOM 5607 O O . VAL A 1 697 ? 47.5 56.875 21.844 1 45.62 697 VAL A O 1
ATOM 5610 N N . ASN A 1 698 ? 46.969 55.031 20.828 1 45.59 698 ASN A N 1
ATOM 5611 C CA . ASN A 1 698 ? 47.438 54.219 21.938 1 45.59 698 ASN A CA 1
ATOM 5612 C C . ASN A 1 698 ? 48.938 54.406 22.156 1 45.59 698 ASN A C 1
ATOM 5614 O O . ASN A 1 698 ? 49.406 54.5 23.297 1 45.59 698 ASN A O 1
ATOM 5618 N N . ARG A 1 699 ? 49.688 54.469 21.297 1 47.81 699 ARG A N 1
ATOM 5619 C CA . ARG A 1 699 ? 51.156 54.656 21.391 1 47.81 699 ARG A CA 1
ATOM 5620 C C . ARG A 1 699 ? 51.5 56.031 21.969 1 47.81 699 ARG A C 1
ATOM 5622 O O . ARG A 1 699 ? 52.406 56.156 22.781 1 47.81 699 ARG A O 1
ATOM 5629 N N . CYS A 1 700 ? 50.812 57.031 21.594 1 43.56 700 CYS A N 1
ATOM 5630 C CA . CYS A 1 700 ? 51 58.406 22.078 1 43.56 700 CYS A CA 1
ATOM 5631 C C . CYS A 1 700 ? 50.719 58.5 23.562 1 43.56 700 CYS A C 1
ATOM 5633 O O . CYS A 1 700 ? 51.438 59.156 24.312 1 43.56 700 CYS A O 1
ATOM 5635 N N . LEU A 1 701 ? 49.719 57.875 23.875 1 44.41 701 LEU A N 1
ATOM 5636 C CA . LEU A 1 701 ? 49.344 57.844 25.281 1 44.41 701 LEU A CA 1
ATOM 5637 C C . LEU A 1 701 ? 50.406 57.156 26.125 1 44.41 701 LEU A C 1
ATOM 5639 O O . LEU A 1 701 ? 50.719 57.594 27.219 1 44.41 701 LEU A O 1
ATOM 5643 N N . GLN A 1 702 ? 50.875 56.219 25.781 1 45.31 702 GLN A N 1
ATOM 5644 C CA . GLN A 1 702 ? 51.906 55.5 26.516 1 45.31 702 GLN A CA 1
ATOM 5645 C C . GLN A 1 702 ? 53.156 56.312 26.656 1 45.31 702 GLN A C 1
ATOM 5647 O O . GLN A 1 702 ? 53.812 56.312 27.719 1 45.31 702 GLN A O 1
ATOM 5652 N N . GLU A 1 703 ? 53.625 57.031 25.719 1 44.75 703 GLU A N 1
ATOM 5653 C CA . GLU A 1 703 ? 54.875 57.781 25.734 1 44.75 703 GLU A CA 1
ATOM 5654 C C . GLU A 1 703 ? 54.75 59.031 26.578 1 44.75 703 GLU A C 1
ATOM 5656 O O . GLU A 1 703 ? 55.719 59.469 27.203 1 44.75 703 GLU A O 1
ATOM 5661 N N . GLN A 1 704 ? 53.812 59.969 26.375 1 37.59 704 GLN A N 1
ATOM 5662 C CA . GLN A 1 704 ? 53.75 61.281 27.031 1 37.59 704 GLN A CA 1
ATOM 5663 C C . GLN A 1 704 ? 53.312 61.125 28.484 1 37.59 704 GLN A C 1
ATOM 5665 O O . GLN A 1 704 ? 53.125 62.156 29.172 1 37.59 704 GLN A O 1
ATOM 5670 N N . GLY A 1 705 ? 53.781 60.156 29.312 1 41.66 705 GLY A N 1
ATOM 5671 C CA . GLY A 1 705 ? 53.375 60.156 30.719 1 41.66 705 GLY A CA 1
ATOM 5672 C C . GLY A 1 705 ? 52.156 61 31 1 41.66 705 GLY A C 1
ATOM 5673 O O . GLY A 1 705 ? 52.094 61.719 32 1 41.66 705 GLY A O 1
ATOM 5674 N N . TYR A 1 706 ? 51.219 61.219 30.453 1 32.66 706 TYR A N 1
ATOM 5675 C CA . TYR A 1 706 ? 50.219 62.188 29.969 1 32.66 706 TYR A CA 1
ATOM 5676 C C . TYR A 1 706 ? 49.594 62.938 31.125 1 32.66 706 TYR A C 1
ATOM 5678 O O . TYR A 1 706 ? 48.844 62.344 31.922 1 32.66 706 TYR A O 1
ATOM 5686 N N . SER A 1 707 ? 50.344 63.875 31.797 1 31.48 707 SER A N 1
ATOM 5687 C CA . SER A 1 707 ? 49.594 64.938 32.469 1 31.48 707 SER A CA 1
ATOM 5688 C C . SER A 1 707 ? 48.656 65.625 31.484 1 31.48 707 SER A C 1
ATOM 5690 O O . SER A 1 707 ? 48.844 65.562 30.281 1 31.48 707 SER A O 1
ATOM 5692 N N . ARG A 1 708 ? 47.469 66.375 31.891 1 30.19 708 ARG A N 1
ATOM 5693 C CA . ARG A 1 708 ? 46.406 67 31.141 1 30.19 708 ARG A CA 1
ATOM 5694 C C . ARG A 1 708 ? 46.938 67.938 30.062 1 30.19 708 ARG A C 1
ATOM 5696 O O . ARG A 1 708 ? 46.375 67.938 28.953 1 30.19 708 ARG A O 1
ATOM 5703 N N . ASP A 1 709 ? 47.938 68.688 30.281 1 30.38 709 ASP A N 1
ATOM 5704 C CA . ASP A 1 709 ? 48.594 69.688 29.5 1 30.38 709 ASP A CA 1
ATOM 5705 C C . ASP A 1 709 ? 49.281 69.062 28.266 1 30.38 709 ASP A C 1
ATOM 5707 O O . ASP A 1 709 ? 49.281 69.688 27.188 1 30.38 709 ASP A O 1
ATOM 5711 N N . SER A 1 710 ? 49.875 68 28.453 1 30.81 710 SER A N 1
ATOM 5712 C CA . SER A 1 710 ? 50.844 67.5 27.5 1 30.81 710 SER A CA 1
ATOM 5713 C C . SER A 1 710 ? 50.125 66.875 26.297 1 30.81 710 SER A C 1
ATOM 5715 O O . SER A 1 710 ? 50.781 66.5 25.312 1 30.81 710 SER A O 1
ATOM 5717 N N . MET A 1 711 ? 48.844 66.625 26.391 1 32.59 711 MET A N 1
ATOM 5718 C CA . MET A 1 711 ? 48.156 66 25.25 1 32.59 711 MET A CA 1
ATOM 5719 C C . MET A 1 711 ? 48.062 66.938 24.078 1 32.59 711 MET A C 1
ATOM 5721 O O . MET A 1 711 ? 48.25 66.562 22.922 1 32.59 711 MET A O 1
ATOM 5725 N N . GLN A 1 712 ? 48.031 68.25 24.344 1 29.5 712 GLN A N 1
ATOM 5726 C CA . GLN A 1 712 ? 48.031 69.312 23.328 1 29.5 712 GLN A CA 1
ATOM 5727 C C . GLN A 1 712 ? 49.312 69.312 22.531 1 29.5 712 GLN A C 1
ATOM 5729 O O . GLN A 1 712 ? 49.281 69.438 21.297 1 29.5 712 GLN A O 1
ATOM 5734 N N . LYS A 1 713 ? 50.375 69.312 23.25 1 33.66 713 LYS A N 1
ATOM 5735 C CA . LYS A 1 713 ? 51.688 69.5 22.609 1 33.66 713 LYS A CA 1
ATOM 5736 C C . LYS A 1 713 ? 52.031 68.25 21.734 1 33.66 713 LYS A C 1
ATOM 5738 O O . LYS A 1 713 ? 52.625 68.438 20.672 1 33.66 713 LYS A O 1
ATOM 5743 N N . SER A 1 714 ? 51.562 67.125 22.156 1 31.45 714 SER A N 1
ATOM 5744 C CA . SER A 1 714 ? 52.062 65.938 21.469 1 31.45 714 SER A CA 1
ATOM 5745 C C . SER A 1 714 ? 51.344 65.75 20.125 1 31.45 714 SER A C 1
ATOM 5747 O O . SER A 1 714 ? 51.875 65.125 19.219 1 31.45 714 SER A O 1
ATOM 5749 N N . MET A 1 715 ? 50.188 66.312 19.938 1 33.06 715 MET A N 1
ATOM 5750 C CA . MET A 1 715 ? 49.531 66.188 18.641 1 33.06 715 MET A CA 1
ATOM 5751 C C . MET A 1 715 ? 50.281 67 17.562 1 33.06 715 MET A C 1
ATOM 5753 O O . MET A 1 715 ? 50.281 66.625 16.391 1 33.06 715 MET A O 1
ATOM 5757 N N . HIS A 1 716 ? 50.969 68 17.875 1 30.67 716 HIS A N 1
ATOM 5758 C CA . HIS A 1 716 ? 51.875 68.75 16.984 1 30.67 716 HIS A CA 1
ATOM 5759 C C . HIS A 1 716 ? 53.031 67.875 16.516 1 30.67 716 HIS A C 1
ATOM 5761 O O . HIS A 1 716 ? 53.5 68 15.398 1 30.67 716 HIS A O 1
ATOM 5767 N N . PHE A 1 717 ? 53.594 67 17.422 1 31.8 717 PHE A N 1
ATOM 5768 C CA . PHE A 1 717 ? 54.75 66.188 17.031 1 31.8 717 PHE A CA 1
ATOM 5769 C C . PHE A 1 717 ? 54.344 65.062 16.078 1 31.8 717 PHE A C 1
ATOM 5771 O O . PHE A 1 717 ? 55.188 64.375 15.547 1 31.8 717 PHE A O 1
ATOM 5778 N N . LEU A 1 718 ? 53.062 64.875 15.922 1 33.69 718 LEU A N 1
ATOM 5779 C CA . LEU A 1 718 ? 52.625 63.781 15.023 1 33.69 718 LEU A CA 1
ATOM 5780 C C . LEU A 1 718 ? 52.844 64.188 13.57 1 33.69 718 LEU A C 1
ATOM 5782 O O . LEU A 1 718 ? 52.469 63.438 12.656 1 33.69 718 LEU A O 1
ATOM 5786 N N . ALA A 1 719 ? 53.531 65.25 13.156 1 31.7 719 ALA A N 1
ATOM 5787 C CA . ALA A 1 719 ? 53.719 65.812 11.828 1 31.7 719 ALA A CA 1
ATOM 5788 C C . ALA A 1 719 ? 54.5 64.875 10.914 1 31.7 719 ALA A C 1
ATOM 5790 O O . ALA A 1 719 ? 54.062 64.562 9.797 1 31.7 719 ALA A O 1
ATOM 5791 N N . PRO A 1 720 ? 55.781 64.562 11.18 1 34.16 720 PRO A N 1
ATOM 5792 C CA . PRO A 1 720 ? 56.594 63.938 10.148 1 34.16 720 PRO A CA 1
ATOM 5793 C C . PRO A 1 720 ? 56.156 62.531 9.812 1 34.16 720 PRO A C 1
ATOM 5795 O O . PRO A 1 720 ? 56.188 62.125 8.641 1 34.16 720 PRO A O 1
ATOM 5798 N N . GLU A 1 721 ? 55.969 61.625 10.859 1 34.66 721 GLU A N 1
ATOM 5799 C CA . GLU A 1 721 ? 55.656 60.25 10.617 1 34.66 721 GLU A CA 1
ATOM 5800 C C . GLU A 1 721 ? 54.281 60.094 9.977 1 34.66 721 GLU A C 1
ATOM 5802 O O . GLU A 1 721 ? 54.031 59.125 9.25 1 34.66 721 GLU A O 1
ATOM 5807 N N . PHE A 1 722 ? 53.406 61.031 10.117 1 34.28 722 PHE A N 1
ATOM 5808 C CA . PHE A 1 722 ? 52.125 61.094 9.445 1 34.28 722 PHE A CA 1
ATOM 5809 C C . PHE A 1 722 ? 52.312 61.25 7.938 1 34.28 722 PHE A C 1
ATOM 5811 O O . PHE A 1 722 ? 51.469 60.812 7.152 1 34.28 722 PHE A O 1
ATOM 5818 N N . ARG A 1 723 ? 53.406 61.75 7.539 1 37.41 723 ARG A N 1
ATOM 5819 C CA . ARG A 1 723 ? 53.688 61.906 6.109 1 37.41 723 ARG A CA 1
ATOM 5820 C C . ARG A 1 723 ? 53.781 60.531 5.434 1 37.41 723 ARG A C 1
ATOM 5822 O O . ARG A 1 723 ? 53.219 60.344 4.348 1 37.41 723 ARG A O 1
ATOM 5829 N N . GLU A 1 724 ? 54.562 59.594 6.133 1 40.03 724 GLU A N 1
ATOM 5830 C CA . GLU A 1 724 ? 54.719 58.281 5.562 1 40.03 724 GLU A CA 1
ATOM 5831 C C . GLU A 1 724 ? 53.375 57.5 5.598 1 40.03 724 GLU A C 1
ATOM 5833 O O . GLU A 1 724 ? 53.031 56.812 4.637 1 40.03 724 GLU A O 1
ATOM 5838 N N . ASN A 1 725 ? 52.719 57.688 6.785 1 37.41 725 ASN A N 1
ATOM 5839 C CA . ASN A 1 725 ? 51.438 57 6.918 1 37.41 725 ASN A CA 1
ATOM 5840 C C . ASN A 1 725 ? 50.375 57.594 5.988 1 37.41 725 ASN A C 1
ATOM 5842 O O . ASN A 1 725 ? 49.562 56.844 5.438 1 37.41 725 ASN A O 1
ATOM 5846 N N . GLN A 1 726 ? 50.438 58.844 5.742 1 37.84 726 GLN A N 1
ATOM 5847 C CA . GLN A 1 726 ? 49.625 59.5 4.727 1 37.84 726 GLN A CA 1
ATOM 5848 C C . GLN A 1 726 ? 49.812 58.844 3.367 1 37.84 726 GLN A C 1
ATOM 5850 O O . GLN A 1 726 ? 48.812 58.594 2.648 1 37.84 726 GLN A O 1
ATOM 5855 N N . ALA A 1 727 ? 51.062 58.531 3.113 1 42.72 727 ALA A N 1
ATOM 5856 C CA . ALA A 1 727 ? 51.344 57.844 1.85 1 42.72 727 ALA A CA 1
ATOM 5857 C C . ALA A 1 727 ? 50.688 56.469 1.818 1 42.72 727 ALA A C 1
ATOM 5859 O O . ALA A 1 727 ? 50.125 56.062 0.804 1 42.72 727 ALA A O 1
ATOM 5860 N N . ARG A 1 728 ? 50.719 55.812 2.986 1 39.78 728 ARG A N 1
ATOM 5861 C CA . ARG A 1 728 ? 50.125 54.469 3.08 1 39.78 728 ARG A CA 1
ATOM 5862 C C . ARG A 1 728 ? 48.594 54.562 3.039 1 39.78 728 ARG A C 1
ATOM 5864 O O . ARG A 1 728 ? 47.969 53.75 2.365 1 39.78 728 ARG A O 1
ATOM 5871 N N . MET A 1 729 ? 48.125 55.562 3.709 1 39.41 729 MET A N 1
ATOM 5872 C CA . MET A 1 729 ? 46.656 55.75 3.674 1 39.41 729 MET A CA 1
ATOM 5873 C C . MET A 1 729 ? 46.188 56.125 2.27 1 39.41 729 MET A C 1
ATOM 5875 O O . MET A 1 729 ? 45.188 55.594 1.793 1 39.41 729 MET A O 1
ATOM 5879 N N . LYS A 1 730 ? 47 57 1.736 1 41.34 730 LYS A N 1
ATOM 5880 C CA . LYS A 1 730 ? 46.719 57.344 0.343 1 41.34 730 LYS A CA 1
ATOM 5881 C C . LYS A 1 730 ? 46.781 56.094 -0.536 1 41.34 730 LYS A C 1
ATOM 5883 O O . LYS A 1 730 ? 45.906 55.906 -1.394 1 41.34 730 LYS A O 1
ATOM 5888 N N . LYS A 1 731 ? 47.75 55.219 -0.215 1 44.34 731 LYS A N 1
ATOM 5889 C CA . LYS A 1 731 ? 47.875 53.969 -0.96 1 44.34 731 LYS A CA 1
ATOM 5890 C C . LYS A 1 731 ? 46.688 53.062 -0.686 1 44.34 731 LYS A C 1
ATOM 5892 O O . LYS A 1 731 ? 46.156 52.438 -1.608 1 44.34 731 LYS A O 1
ATOM 5897 N N . THR A 1 732 ? 46.344 53.094 0.562 1 39.25 732 THR A N 1
ATOM 5898 C CA . THR A 1 732 ? 45.219 52.219 0.931 1 39.25 732 THR A CA 1
ATOM 5899 C C . THR A 1 732 ? 43.906 52.75 0.346 1 39.25 732 THR A C 1
ATOM 5901 O O . THR A 1 732 ? 43.094 51.969 -0.158 1 39.25 732 THR A O 1
ATOM 5904 N N . THR A 1 733 ? 43.719 54.031 0.463 1 37.25 733 THR A N 1
ATOM 5905 C CA . THR A 1 733 ? 42.531 54.625 -0.148 1 37.25 733 THR A CA 1
ATOM 5906 C C . THR A 1 733 ? 42.5 54.375 -1.65 1 37.25 733 THR A C 1
ATOM 5908 O O . THR A 1 733 ? 41.469 54.062 -2.211 1 37.25 733 THR A O 1
ATOM 5911 N N . ARG A 1 734 ? 43.688 54.531 -2.195 1 44.25 734 ARG A N 1
ATOM 5912 C CA . ARG A 1 734 ? 43.781 54.25 -3.623 1 44.25 734 ARG A CA 1
ATOM 5913 C C . ARG A 1 734 ? 43.469 52.781 -3.9 1 44.25 734 ARG A C 1
ATOM 5915 O O . ARG A 1 734 ? 42.781 52.438 -4.863 1 44.25 734 ARG A O 1
ATOM 5922 N N . SER A 1 735 ? 43.906 51.906 -3.002 1 41.03 735 SER A N 1
ATOM 5923 C CA . SER A 1 735 ? 43.594 50.5 -3.143 1 41.03 735 SER A CA 1
ATOM 5924 C C . SER A 1 735 ? 42.125 50.219 -2.943 1 41.03 735 SER A C 1
ATOM 5926 O O . SER A 1 735 ? 41.531 49.375 -3.654 1 41.03 735 SER A O 1
ATOM 5928 N N . CYS A 1 736 ? 41.562 50.906 -2.016 1 37.69 736 CYS A N 1
ATOM 5929 C CA . CYS A 1 736 ? 40.125 50.781 -1.803 1 37.69 736 CYS A CA 1
ATOM 5930 C C . CYS A 1 736 ? 39.344 51.25 -3.027 1 37.69 736 CYS A C 1
ATOM 5932 O O . CYS A 1 736 ? 38.406 50.594 -3.471 1 37.69 736 CYS A O 1
ATOM 5934 N N . LYS A 1 737 ? 39.719 52.5 -3.449 1 40.41 737 LYS A N 1
ATOM 5935 C CA . LYS A 1 737 ? 39.062 52.969 -4.672 1 40.41 737 LYS A CA 1
ATOM 5936 C C . LYS A 1 737 ? 39.219 51.969 -5.805 1 40.41 737 LYS A C 1
ATOM 5938 O O . LYS A 1 737 ? 38.25 51.719 -6.543 1 40.41 737 LYS A O 1
ATOM 5943 N N . LYS A 1 738 ? 40.406 51.344 -5.914 1 45.16 738 LYS A N 1
ATOM 5944 C CA . LYS A 1 738 ? 40.625 50.344 -6.941 1 45.16 738 LYS A CA 1
ATOM 5945 C C . LYS A 1 738 ? 39.719 49.125 -6.727 1 45.16 738 LYS A C 1
ATOM 5947 O O . LYS A 1 738 ? 39.125 48.625 -7.676 1 45.16 738 LYS A O 1
ATOM 5952 N N . LEU A 1 739 ? 39.594 48.781 -5.562 1 37.78 739 LEU A N 1
ATOM 5953 C CA . LEU A 1 739 ? 38.75 47.625 -5.242 1 37.78 739 LEU A CA 1
ATOM 5954 C C . LEU A 1 739 ? 37.281 47.938 -5.523 1 37.78 739 LEU A C 1
ATOM 5956 O O . LEU A 1 739 ? 36.562 47.125 -6.09 1 37.78 739 LEU A O 1
ATOM 5960 N N . ILE A 1 740 ? 36.875 49.156 -5.043 1 38.53 740 ILE A N 1
ATOM 5961 C CA . ILE A 1 740 ? 35.5 49.594 -5.336 1 38.53 740 ILE A CA 1
ATOM 5962 C C . ILE A 1 740 ? 35.281 49.594 -6.848 1 38.53 740 ILE A C 1
ATOM 5964 O O . ILE A 1 740 ? 34.25 49.125 -7.324 1 38.53 740 ILE A O 1
ATOM 5968 N N . ASN A 1 741 ? 36.281 50.188 -7.453 1 43.78 741 ASN A N 1
ATOM 5969 C CA . ASN A 1 741 ? 36.188 50.188 -8.906 1 43.78 741 ASN A CA 1
ATOM 5970 C C . ASN A 1 741 ? 36.094 48.75 -9.461 1 43.78 741 ASN A C 1
ATOM 5972 O O . ASN A 1 741 ? 35.312 48.5 -10.367 1 43.78 741 ASN A O 1
ATOM 5976 N N . GLU A 1 742 ? 36.812 47.844 -8.867 1 44.62 742 GLU A N 1
ATOM 5977 C CA . GLU A 1 742 ? 36.812 46.438 -9.266 1 44.62 742 GLU A CA 1
ATOM 5978 C C . GLU A 1 742 ? 35.469 45.781 -8.93 1 44.62 742 GLU A C 1
ATOM 5980 O O . GLU A 1 742 ? 34.906 45 -9.734 1 44.62 742 GLU A O 1
ATOM 5985 N N . LEU A 1 743 ? 35.062 46.156 -7.844 1 39.19 743 LEU A N 1
ATOM 5986 C CA . LEU A 1 743 ? 33.75 45.656 -7.43 1 39.19 743 LEU A CA 1
ATOM 5987 C C . LEU A 1 743 ? 32.656 46.156 -8.367 1 39.19 743 LEU A C 1
ATOM 5989 O O . LEU A 1 743 ? 31.766 45.406 -8.734 1 39.19 743 LEU A O 1
ATOM 5993 N N . ASN A 1 744 ? 32.719 47.5 -8.531 1 40.28 744 ASN A N 1
ATOM 5994 C CA . ASN A 1 744 ? 31.781 48.031 -9.492 1 40.28 744 ASN A CA 1
ATOM 5995 C C . ASN A 1 744 ? 31.859 47.312 -10.836 1 40.28 744 ASN A C 1
ATOM 5997 O O . ASN A 1 744 ? 30.844 47.062 -11.477 1 40.28 744 ASN A O 1
ATOM 6001 N N . GLN A 1 745 ? 33.094 47 -11.094 1 46.97 745 GLN A N 1
ATOM 6002 C CA . GLN A 1 745 ? 33.312 46.281 -12.336 1 46.97 745 GLN A CA 1
ATOM 6003 C C . GLN A 1 745 ? 32.719 44.875 -12.234 1 46.97 745 GLN A C 1
ATOM 6005 O O . GLN A 1 745 ? 32.125 44.344 -13.195 1 46.97 745 GLN A O 1
ATOM 6010 N N . GLU A 1 746 ? 32.906 44.312 -11.055 1 40.84 746 GLU A N 1
ATOM 6011 C CA . GLU A 1 746 ? 32.375 42.969 -10.852 1 40.84 746 GLU A CA 1
ATOM 6012 C C . GLU A 1 746 ? 30.844 42.938 -10.922 1 40.84 746 GLU A C 1
ATOM 6014 O O . GLU A 1 746 ? 30.266 42.031 -11.5 1 40.84 746 GLU A O 1
ATOM 6019 N N . ILE A 1 747 ? 30.234 43.906 -10.203 1 43.25 747 ILE A N 1
ATOM 6020 C CA . ILE A 1 747 ? 28.797 44.031 -10.312 1 43.25 747 ILE A CA 1
ATOM 6021 C C . ILE A 1 747 ? 28.391 44.188 -11.773 1 43.25 747 ILE A C 1
ATOM 6023 O O . ILE A 1 747 ? 27.406 43.594 -12.219 1 43.25 747 ILE A O 1
ATOM 6027 N N . GLU A 1 748 ? 29.219 45 -12.469 1 48 748 GLU A N 1
ATOM 6028 C CA . GLU A 1 748 ? 29 45.125 -13.906 1 48 748 GLU A CA 1
ATOM 6029 C C . GLU A 1 748 ? 29.188 43.812 -14.625 1 48 748 GLU A C 1
ATOM 6031 O O . GLU A 1 748 ? 28.438 43.469 -15.539 1 48 748 GLU A O 1
ATOM 6036 N N . GLN A 1 749 ? 30.062 43.031 -14.094 1 49.5 749 GLN A N 1
ATOM 6037 C CA . GLN A 1 749 ? 30.328 41.719 -14.703 1 49.5 749 GLN A CA 1
ATOM 6038 C C . GLN A 1 749 ? 29.203 40.75 -14.383 1 49.5 749 GLN A C 1
ATOM 6040 O O . GLN A 1 749 ? 28.953 39.812 -15.148 1 49.5 749 GLN A O 1
ATOM 6045 N N . LEU A 1 750 ? 28.734 40.938 -13.273 1 45.03 750 LEU A N 1
ATOM 6046 C CA . LEU A 1 750 ? 27.594 40.094 -12.891 1 45.03 750 LEU A CA 1
ATOM 6047 C C . LEU A 1 750 ? 26.344 40.5 -13.633 1 45.03 750 LEU A C 1
ATOM 6049 O O . LEU A 1 750 ? 25.281 39.875 -13.453 1 45.03 750 LEU A O 1
ATOM 6053 N N . GLY A 1 751 ? 26.438 41.562 -14.68 1 47.66 751 GLY A N 1
ATOM 6054 C CA . GLY A 1 751 ? 25.359 42 -15.57 1 47.66 751 GLY A CA 1
ATOM 6055 C C . GLY A 1 751 ? 24.453 43.031 -14.945 1 47.66 751 GLY A C 1
ATOM 6056 O O . GLY A 1 751 ? 23.297 43.188 -15.359 1 47.66 751 GLY A O 1
ATOM 6057 N N . PHE A 1 752 ? 24.766 43.531 -13.969 1 45.41 752 PHE A N 1
ATOM 6058 C CA . PHE A 1 752 ? 23.922 44.562 -13.391 1 45.41 752 PHE A CA 1
ATOM 6059 C C . PHE A 1 752 ? 24.406 45.969 -13.797 1 45.41 752 PHE A C 1
ATOM 6061 O O . PHE A 1 752 ? 25.609 46.188 -13.898 1 45.41 752 PHE A O 1
ATOM 6068 N N . ILE A 1 753 ? 23.594 46.75 -14.633 1 46.84 753 ILE A N 1
ATOM 6069 C CA . ILE A 1 753 ? 23.906 48.125 -15.031 1 46.84 753 ILE A CA 1
ATOM 6070 C C . ILE A 1 753 ? 23.328 49.094 -14.008 1 46.84 753 ILE A C 1
ATOM 6072 O O . ILE A 1 753 ? 22.25 48.844 -13.461 1 46.84 753 ILE A O 1
ATOM 6076 N N . ARG A 1 754 ? 24.109 50 -13.672 1 37.16 754 ARG A N 1
ATOM 6077 C CA . ARG A 1 754 ? 23.688 51.062 -12.766 1 37.16 754 ARG A CA 1
ATOM 6078 C C . ARG A 1 754 ? 22.75 52.031 -13.453 1 37.16 754 ARG A C 1
ATOM 6080 O O . ARG A 1 754 ? 23.078 52.625 -14.484 1 37.16 754 ARG A O 1
ATOM 6087 N N . MET A 1 755 ? 21.547 51.844 -13.375 1 40.22 755 MET A N 1
ATOM 6088 C CA . MET A 1 755 ? 20.609 52.875 -13.797 1 40.22 755 MET A CA 1
ATOM 6089 C C . MET A 1 755 ? 20.203 53.75 -12.625 1 40.22 755 MET A C 1
ATOM 6091 O O . MET A 1 755 ? 19.297 53.438 -11.867 1 40.22 755 MET A O 1
ATOM 6095 N N . GLY A 1 756 ? 20.812 54.812 -12.336 1 37.44 756 GLY A N 1
ATOM 6096 C CA . GLY A 1 756 ? 20.641 55.625 -11.148 1 37.44 756 GLY A CA 1
ATOM 6097 C C . GLY A 1 756 ? 21.125 54.969 -9.875 1 37.44 756 GLY A C 1
ATOM 6098 O O . GLY A 1 756 ? 22.266 54.531 -9.797 1 37.44 756 GLY A O 1
ATOM 6099 N N . ASP A 1 757 ? 20.219 54.906 -8.875 1 35.16 757 ASP A N 1
ATOM 6100 C CA . ASP A 1 757 ? 20.516 54.312 -7.582 1 35.16 757 ASP A CA 1
ATOM 6101 C C . ASP A 1 757 ? 20.203 52.812 -7.59 1 35.16 757 ASP A C 1
ATOM 6103 O O . ASP A 1 757 ? 20.281 52.156 -6.551 1 35.16 757 ASP A O 1
ATOM 6107 N N . THR A 1 758 ? 19.781 52.344 -8.656 1 34.09 758 THR A N 1
ATOM 6108 C CA . THR A 1 758 ? 19.328 50.969 -8.766 1 34.09 758 THR A CA 1
ATOM 6109 C C . THR A 1 758 ? 20.25 50.156 -9.68 1 34.09 758 THR A C 1
ATOM 6111 O O . THR A 1 758 ? 20.781 50.688 -10.648 1 34.09 758 THR A O 1
ATOM 6114 N N . LEU A 1 759 ? 20.656 49.125 -9.227 1 40.47 759 LEU A N 1
ATOM 6115 C CA . LEU A 1 759 ? 21.391 48.188 -10.086 1 40.47 759 LEU A CA 1
ATOM 6116 C C . LEU A 1 759 ? 20.438 47.281 -10.844 1 40.47 759 LEU A C 1
ATOM 6118 O O . LEU A 1 759 ? 19.547 46.656 -10.234 1 40.47 759 LEU A O 1
ATOM 6122 N N . VAL A 1 760 ? 20.125 47.469 -11.938 1 38.44 760 VAL A N 1
ATOM 6123 C CA . VAL A 1 760 ? 19.266 46.656 -12.797 1 38.44 760 VAL A CA 1
ATOM 6124 C C . VAL A 1 760 ? 20.109 45.656 -13.594 1 38.44 760 VAL A C 1
ATOM 6126 O O . VAL A 1 760 ? 21.203 46 -14.07 1 38.44 760 VAL A O 1
ATOM 6129 N N . LYS A 1 761 ? 19.828 44.5 -13.391 1 43.22 761 LYS A N 1
ATOM 6130 C CA . LYS A 1 761 ? 20.5 43.5 -14.211 1 43.22 761 LYS A CA 1
ATOM 6131 C C . LYS A 1 761 ? 20.375 43.812 -15.695 1 43.22 761 LYS A C 1
ATOM 6133 O O . LYS A 1 761 ? 19.266 44.125 -16.172 1 43.22 761 LYS A O 1
ATOM 6138 N N . THR A 1 762 ? 21.328 44.25 -16.297 1 40.09 762 THR A N 1
ATOM 6139 C CA . THR A 1 762 ? 21.312 44.531 -17.734 1 40.09 762 THR A CA 1
ATOM 6140 C C . THR A 1 762 ? 21.078 43.219 -18.5 1 40.09 762 THR A C 1
ATOM 6142 O O . THR A 1 762 ? 21.719 42.219 -18.25 1 40.09 762 THR A O 1
ATOM 6145 N N . GLU A 1 763 ? 19.844 42.969 -18.844 1 38.25 763 GLU A N 1
ATOM 6146 C CA . GLU A 1 763 ? 19.734 41.938 -19.875 1 38.25 763 GLU A CA 1
ATOM 6147 C C . GLU A 1 763 ? 20.812 42.125 -20.953 1 38.25 763 GLU A C 1
ATOM 6149 O O . GLU A 1 763 ? 20.922 43.188 -21.547 1 38.25 763 GLU A O 1
ATOM 6154 N N . GLN A 1 764 ? 21.953 41.812 -20.781 1 34.09 764 GLN A N 1
ATOM 6155 C CA . GLN A 1 764 ? 22.797 41.844 -21.969 1 34.09 764 GLN A CA 1
ATOM 6156 C C . GLN A 1 764 ? 22.016 41.5 -23.219 1 34.09 764 GLN A C 1
ATOM 6158 O O . GLN A 1 764 ? 21.516 40.375 -23.344 1 34.09 764 GLN A O 1
ATOM 6163 N N . ARG A 1 765 ? 21.156 42.469 -23.703 1 32.41 765 ARG A N 1
ATOM 6164 C CA . ARG A 1 765 ? 20.906 42.312 -25.125 1 32.41 765 ARG A CA 1
ATOM 6165 C C . ARG A 1 765 ? 22.172 41.875 -25.859 1 32.41 765 ARG A C 1
ATOM 6167 O O . ARG A 1 765 ? 23.125 42.625 -25.984 1 32.41 765 ARG A O 1
ATOM 6174 N N . MET A 1 766 ? 22.578 40.688 -25.672 1 28.25 766 MET A N 1
ATOM 6175 C CA . MET A 1 766 ? 23.516 40.188 -26.672 1 28.25 766 MET A CA 1
ATOM 6176 C C . MET A 1 766 ? 23.25 40.844 -28.031 1 28.25 766 MET A C 1
ATOM 6178 O O . MET A 1 766 ? 22.094 41.156 -28.359 1 28.25 766 MET A O 1
ATOM 6182 N N . GLY A 1 767 ? 24.203 41.531 -28.547 1 27.81 767 GLY A N 1
ATOM 6183 C CA . GLY A 1 767 ? 24.469 42.156 -29.828 1 27.81 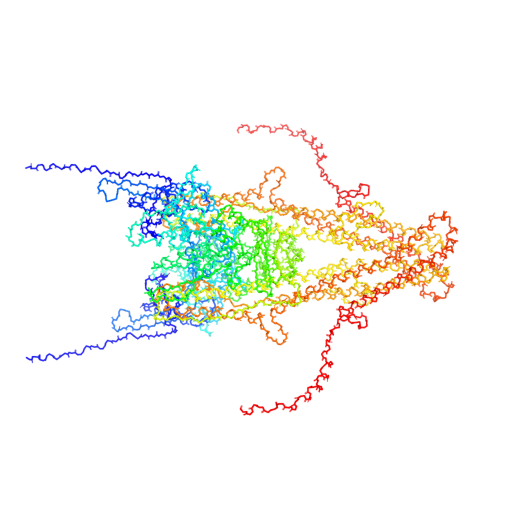767 GLY A CA 1
ATOM 6184 C C . GLY A 1 767 ? 23.734 41.5 -30.984 1 27.81 767 GLY A C 1
ATOM 6185 O O . GLY A 1 767 ? 24.125 41.625 -32.156 1 27.81 767 GLY A O 1
ATOM 6186 N N . LYS A 1 768 ? 22.516 40.906 -30.641 1 29.77 768 LYS A N 1
ATOM 6187 C CA . LYS A 1 768 ? 22.141 40.469 -31.984 1 29.77 768 LYS A CA 1
ATOM 6188 C C . LYS A 1 768 ? 21.875 41.656 -32.906 1 29.77 768 LYS A C 1
ATOM 6190 O O . LYS A 1 768 ? 21.797 41.5 -34.125 1 29.77 768 LYS A O 1
ATOM 6195 N N . ASP A 1 769 ? 21.438 42.781 -32.375 1 28.67 769 ASP A N 1
ATOM 6196 C CA . ASP A 1 769 ? 20.891 43.562 -33.469 1 28.67 769 ASP A CA 1
ATOM 6197 C C . ASP A 1 769 ? 22.016 44.219 -34.281 1 28.67 769 ASP A C 1
ATOM 6199 O O . ASP A 1 769 ? 21.766 44.844 -35.312 1 28.67 769 ASP A O 1
ATOM 6203 N N . GLU A 1 770 ? 23.156 44.5 -33.688 1 29.97 770 GLU A N 1
ATOM 6204 C CA . GLU A 1 770 ? 24.016 45.094 -34.719 1 29.97 770 GLU A CA 1
ATOM 6205 C C . GLU A 1 770 ? 24.344 44.094 -35.812 1 29.97 770 GLU A C 1
ATOM 6207 O O . GLU A 1 770 ? 24.641 44.469 -36.938 1 29.97 770 GLU A O 1
ATOM 6212 N N . GLU A 1 771 ? 24.516 42.781 -35.5 1 28.88 771 GLU A N 1
ATOM 6213 C CA . GLU A 1 771 ? 24.922 42.031 -36.656 1 28.88 771 GLU A CA 1
ATOM 6214 C C . GLU A 1 771 ? 23.734 41.75 -37.594 1 28.88 771 GLU A C 1
ATOM 6216 O O . GLU A 1 771 ? 23.859 41.062 -38.594 1 28.88 771 GLU A O 1
ATOM 6221 N N . LYS A 1 772 ? 22.391 42.125 -37.156 1 31.22 772 LYS A N 1
ATOM 6222 C CA . LYS A 1 772 ? 21.531 41.969 -38.344 1 31.22 772 LYS A CA 1
ATOM 6223 C C . LYS A 1 772 ? 21.828 43.031 -39.375 1 31.22 772 LYS A C 1
ATOM 6225 O O . LYS A 1 772 ? 21.562 42.844 -40.562 1 31.22 772 LYS A O 1
ATOM 6230 N N . GLU A 1 773 ? 22.219 44.25 -38.969 1 30.77 773 GLU A N 1
ATOM 6231 C CA . GLU A 1 773 ? 22.359 45.25 -40.031 1 30.77 773 GLU A CA 1
ATOM 6232 C C . GLU A 1 773 ? 23.562 44.938 -40.906 1 30.77 773 GLU A C 1
ATOM 6234 O O . GLU A 1 773 ? 23.547 45.219 -42.125 1 30.77 773 GLU A O 1
ATOM 6239 N N . GLU A 1 774 ? 24.672 44.469 -40.344 1 29.19 774 GLU A N 1
ATOM 6240 C CA . GLU A 1 774 ? 25.672 44.219 -41.375 1 29.19 774 GLU A CA 1
ATOM 6241 C C . GLU A 1 774 ? 25.344 42.938 -42.156 1 29.19 774 GLU A C 1
ATOM 6243 O O . GLU A 1 774 ? 25.672 42.812 -43.344 1 29.19 774 GLU A O 1
ATOM 6248 N N . GLU A 1 775 ? 24.734 41.938 -41.406 1 27.25 775 GLU A N 1
ATOM 6249 C CA . GLU A 1 775 ? 24.562 40.781 -42.312 1 27.25 775 GLU A CA 1
ATOM 6250 C C . GLU A 1 775 ? 23.359 40.969 -43.219 1 27.25 775 GLU A C 1
ATOM 6252 O O . GLU A 1 775 ? 23.109 40.156 -44.094 1 27.25 775 GLU A O 1
ATOM 6257 N N . LYS A 1 776 ? 22.359 42 -42.875 1 29.88 776 LYS A N 1
ATOM 6258 C CA . LYS A 1 776 ? 21.438 42.188 -44 1 29.88 776 LYS A CA 1
ATOM 6259 C C . LYS A 1 776 ? 22.188 42.688 -45.219 1 29.88 776 LYS A C 1
ATOM 6261 O O . LYS A 1 776 ? 21.688 42.625 -46.344 1 29.88 776 LYS A O 1
ATOM 6266 N N . THR A 1 777 ? 23.188 43.531 -45.062 1 27.91 777 THR A N 1
ATOM 6267 C CA . THR A 1 777 ? 23.891 43.969 -46.25 1 27.91 777 THR A CA 1
ATOM 6268 C C . THR A 1 777 ? 24.547 42.781 -46.969 1 27.91 777 THR A C 1
ATOM 6270 O O . THR A 1 777 ? 24.609 42.75 -48.188 1 27.91 777 THR A O 1
ATOM 6273 N N . LEU A 1 778 ? 25.125 41.75 -46.188 1 24.22 778 LEU A N 1
ATOM 6274 C CA . LEU A 1 778 ? 25.703 40.781 -47.125 1 24.22 778 LEU A CA 1
ATOM 6275 C C . LEU A 1 778 ? 24.641 39.844 -47.625 1 24.22 778 LEU A C 1
ATOM 6277 O O . LEU A 1 778 ? 24.922 38.938 -48.438 1 24.22 778 LEU A O 1
ATOM 6281 N N . LYS A 1 779 ? 23.406 39.781 -46.906 1 25.95 779 LYS A N 1
ATOM 6282 C CA . LYS A 1 779 ? 22.578 38.875 -47.656 1 25.95 779 LYS A CA 1
ATOM 6283 C C . LYS A 1 779 ? 22.266 39.438 -49.031 1 25.95 779 LYS A C 1
ATOM 6285 O O . LYS A 1 779 ? 21.797 38.688 -49.906 1 25.95 779 LYS A O 1
ATOM 6290 N N . LYS A 1 780 ? 22.047 40.719 -49.062 1 27.81 780 LYS A N 1
ATOM 6291 C CA . LYS A 1 780 ? 21.469 41.094 -50.344 1 27.81 780 LYS A CA 1
ATOM 6292 C C . LYS A 1 780 ? 22.359 40.688 -51.5 1 27.81 780 LYS A C 1
ATOM 6294 O O . LYS A 1 780 ? 21.938 40.656 -52.656 1 27.81 780 LYS A O 1
ATOM 6299 N N . SER A 1 781 ? 23.656 40.594 -51.25 1 25.16 781 SER A N 1
ATOM 6300 C CA . SER A 1 781 ? 24.375 40.312 -52.5 1 25.16 781 SER A CA 1
ATOM 6301 C C . SER A 1 781 ? 24.094 38.875 -52.969 1 25.16 781 SER A C 1
ATOM 6303 O O . SER A 1 781 ? 24.094 38.594 -54.156 1 25.16 781 SER A O 1
ATOM 6305 N N . GLU A 1 782 ? 24.125 37.781 -52.031 1 24.27 782 GLU A N 1
ATOM 6306 C CA . GLU A 1 782 ? 24.125 36.562 -52.812 1 24.27 782 GLU A CA 1
ATOM 6307 C C . GLU A 1 782 ? 22.703 36.188 -53.25 1 24.27 782 GLU A C 1
ATOM 6309 O O . GLU A 1 782 ? 22.469 35.094 -53.781 1 24.27 782 GLU A O 1
ATOM 6314 N N . GLU A 1 783 ? 21.5 36.969 -53.062 1 24.33 783 GLU A N 1
ATOM 6315 C CA . GLU A 1 783 ? 20.281 36.625 -53.812 1 24.33 783 GLU A CA 1
ATOM 6316 C C . GLU A 1 783 ? 20.594 36.344 -55.281 1 24.33 783 GLU A C 1
ATOM 6318 O O . GLU A 1 783 ? 19.797 35.719 -56 1 24.33 783 GLU A O 1
ATOM 6323 N N . THR A 1 784 ? 21.422 37.031 -55.969 1 23.34 784 THR A N 1
ATOM 6324 C CA . THR A 1 784 ? 21.375 37.031 -57.406 1 23.34 784 THR A CA 1
ATOM 6325 C C . THR A 1 784 ? 21.672 35.656 -57.969 1 23.34 784 THR A C 1
ATOM 6327 O O . THR A 1 784 ? 21.125 35.25 -59 1 23.34 784 THR A O 1
ATOM 6330 N N . GLN A 1 785 ? 22.625 34.75 -57.531 1 20.73 785 GLN A N 1
ATOM 6331 C CA . GLN A 1 785 ? 23 33.844 -58.625 1 20.73 785 GLN A CA 1
ATOM 6332 C C . GLN A 1 785 ? 22.047 32.625 -58.656 1 20.73 785 GLN A C 1
ATOM 6334 O O . GLN A 1 785 ? 21.609 32.25 -59.719 1 20.73 785 GLN A O 1
ATOM 6339 N N . GLU A 1 786 ? 22.016 31.516 -57.75 1 22.92 786 GLU A N 1
ATOM 6340 C CA . GLU A 1 786 ? 21.734 30.188 -58.281 1 22.92 786 GLU A CA 1
ATOM 6341 C C . GLU A 1 786 ? 20.234 29.922 -58.344 1 22.92 786 GLU A C 1
ATOM 6343 O O . GLU A 1 786 ? 19.609 29.641 -57.312 1 22.92 786 GLU A O 1
ATOM 6348 N N . VAL A 1 787 ? 19.203 30.781 -58.75 1 21.73 787 VAL A N 1
ATOM 6349 C CA . VAL A 1 787 ? 17.828 30.469 -59.156 1 21.73 787 VAL A CA 1
ATOM 6350 C C . VAL A 1 787 ? 17.812 29.297 -60.125 1 21.73 787 VAL A C 1
ATOM 6352 O O . VAL A 1 787 ? 16.75 28.844 -60.531 1 21.73 787 VAL A O 1
ATOM 6355 N N . SER A 1 788 ? 18.859 28.781 -60.719 1 20.05 788 SER A N 1
ATOM 6356 C CA . SER A 1 788 ? 18.828 28.047 -61.969 1 20.05 788 SER A CA 1
ATOM 6357 C C . SER A 1 788 ? 18.344 26.609 -61.781 1 20.05 788 SER A C 1
ATOM 6359 O O . SER A 1 788 ? 17.516 26.109 -62.531 1 20.05 788 SER A O 1
ATOM 6361 N N . LYS A 1 789 ? 19 25.516 -61.156 1 21.72 789 LYS A N 1
ATOM 6362 C CA . LYS A 1 789 ? 18.891 24.172 -61.719 1 21.72 789 LYS A CA 1
ATOM 6363 C C . LYS A 1 789 ? 17.703 23.422 -61.125 1 21.72 789 LYS A C 1
ATOM 6365 O O . LYS A 1 789 ? 17.562 22.219 -61.344 1 21.72 789 LYS A O 1
ATOM 6370 N N . VAL A 1 790 ? 16.719 24.031 -60.375 1 19.66 790 VAL A N 1
ATOM 6371 C CA . VAL A 1 790 ? 15.625 23.078 -60.188 1 19.66 790 VAL A CA 1
ATOM 6372 C C . VAL A 1 790 ? 14.922 22.859 -61.531 1 19.66 790 VAL A C 1
ATOM 6374 O O . VAL A 1 790 ? 13.875 22.203 -61.594 1 19.66 790 VAL A O 1
ATOM 6377 N N . PHE A 1 791 ? 15.258 23.516 -62.688 1 20.27 791 PHE A N 1
ATOM 6378 C CA . PHE A 1 791 ? 14.406 23.172 -63.812 1 20.27 791 PHE A CA 1
ATOM 6379 C C . PHE A 1 791 ? 14.586 21.703 -64.188 1 20.27 791 PHE A C 1
ATOM 6381 O O . PHE A 1 791 ? 13.664 21.078 -64.75 1 20.27 791 PHE A O 1
ATOM 6388 N N . ARG A 1 792 ? 15.906 21.062 -64.125 1 21.47 792 ARG A N 1
ATOM 6389 C CA . ARG A 1 792 ? 15.945 19.812 -64.875 1 21.47 792 ARG A CA 1
ATOM 6390 C C . ARG A 1 792 ? 15.531 18.641 -64 1 21.47 792 ARG A C 1
ATOM 6392 O O . ARG A 1 792 ? 15.961 18.547 -62.844 1 21.47 792 ARG A O 1
ATOM 6399 N N . MET B 1 1 ? -43.062 -52.406 -56.156 1 24.41 1 MET B N 1
ATOM 6400 C CA . MET B 1 1 ? -42.656 -51.062 -56.531 1 24.41 1 MET B CA 1
ATOM 6401 C C . MET B 1 1 ? -43.531 -50.031 -55.812 1 24.41 1 MET B C 1
ATOM 6403 O O . MET B 1 1 ? -44.312 -49.312 -56.469 1 24.41 1 MET B O 1
ATOM 6407 N N . THR B 1 2 ? -43.781 -50.25 -54.469 1 31.14 2 THR B N 1
ATOM 6408 C CA . THR B 1 2 ? -44.719 -49.469 -53.688 1 31.14 2 THR B CA 1
ATOM 6409 C C . THR B 1 2 ? -44.125 -48.094 -53.375 1 31.14 2 THR B C 1
ATOM 6411 O O . THR B 1 2 ? -43.062 -47.969 -52.812 1 31.14 2 THR B O 1
ATOM 6414 N N . SER B 1 3 ? -44.125 -47.125 -54.062 1 34.06 3 SER B N 1
ATOM 6415 C CA . SER B 1 3 ? -43.625 -45.75 -54.062 1 34.06 3 SER B CA 1
ATOM 6416 C C . SER B 1 3 ? -44.156 -44.969 -52.875 1 34.06 3 SER B C 1
ATOM 6418 O O . SER B 1 3 ? -45.344 -44.625 -52.844 1 34.06 3 SER B O 1
ATOM 6420 N N . SER B 1 4 ? -43.406 -45.188 -51.594 1 33.91 4 SER B N 1
ATOM 6421 C CA . SER B 1 4 ? -43.75 -44.531 -50.344 1 33.91 4 SER B CA 1
ATOM 6422 C C . SER B 1 4 ? -43.562 -43.031 -50.469 1 33.91 4 SER B C 1
ATOM 6424 O O . SER B 1 4 ? -42.531 -42.531 -50.875 1 33.91 4 SER B O 1
ATOM 6426 N N . SER B 1 5 ? -44.406 -42.25 -50.562 1 38.88 5 SER B N 1
ATOM 6427 C CA . SER B 1 5 ? -44.5 -40.812 -50.719 1 38.88 5 SER B CA 1
ATOM 6428 C C . SER B 1 5 ? -44.031 -40.094 -49.438 1 38.88 5 SER B C 1
ATOM 6430 O O . SER B 1 5 ? -44.625 -40.281 -48.375 1 38.88 5 SER B O 1
ATOM 6432 N N . SER B 1 6 ? -42.5 -39.844 -49.125 1 36.69 6 SER B N 1
ATOM 6433 C CA . SER B 1 6 ? -41.688 -39.156 -48.094 1 36.69 6 SER B CA 1
ATOM 6434 C C . SER B 1 6 ? -42.281 -37.812 -47.719 1 36.69 6 SER B C 1
ATOM 6436 O O . SER B 1 6 ? -42.438 -36.938 -48.562 1 36.69 6 SER B O 1
ATOM 6438 N N . ILE B 1 7 ? -42.875 -37.594 -46.531 1 49.19 7 ILE B N 1
ATOM 6439 C CA . ILE B 1 7 ? -43.438 -36.344 -46.062 1 49.19 7 ILE B CA 1
ATOM 6440 C C . ILE B 1 7 ? -42.312 -35.375 -45.688 1 49.19 7 ILE B C 1
ATOM 6442 O O . ILE B 1 7 ? -41.375 -35.781 -44.969 1 49.19 7 ILE B O 1
ATOM 6446 N N . PRO B 1 8 ? -41.906 -34.188 -46.219 1 42.06 8 PRO B N 1
ATOM 6447 C CA . PRO B 1 8 ? -40.812 -33.219 -46 1 42.06 8 PRO B CA 1
ATOM 6448 C C . PRO B 1 8 ? -40.688 -32.781 -44.531 1 42.06 8 PRO B C 1
ATOM 6450 O O . PRO B 1 8 ? -41.719 -32.594 -43.875 1 42.06 8 PRO B O 1
ATOM 6453 N N . SER B 1 9 ? -39.625 -33.062 -43.781 1 45.72 9 SER B N 1
ATOM 6454 C CA . SER B 1 9 ? -39.344 -32.719 -42.375 1 45.72 9 SER B CA 1
ATOM 6455 C C . SER B 1 9 ? -39.469 -31.234 -42.125 1 45.72 9 SER B C 1
ATOM 6457 O O . SER B 1 9 ? -39.156 -30.422 -43 1 45.72 9 SER B O 1
ATOM 6459 N N . PRO B 1 10 ? -40.094 -30.734 -41.094 1 48.44 10 PRO B N 1
ATOM 6460 C CA . PRO B 1 10 ? -40.281 -29.312 -40.812 1 48.44 10 PRO B CA 1
ATOM 6461 C C . PRO B 1 10 ? -38.969 -28.562 -40.688 1 48.44 10 PRO B C 1
ATOM 6463 O O . PRO B 1 10 ? -37.938 -29.156 -40.344 1 48.44 10 PRO B O 1
ATOM 6466 N N . PRO B 1 11 ? -38.719 -27.266 -41.156 1 44.66 11 PRO B N 1
ATOM 6467 C CA . PRO B 1 11 ? -37.5 -26.484 -41.188 1 44.66 11 PRO B CA 1
ATOM 6468 C C . PRO B 1 11 ? -36.906 -26.234 -39.781 1 44.66 11 PRO B C 1
ATOM 6470 O O . PRO B 1 11 ? -37.656 -25.938 -38.844 1 44.66 11 PRO B O 1
ATOM 6473 N N . LYS B 1 12 ? -35.812 -26.641 -39.5 1 48.5 12 LYS B N 1
ATOM 6474 C CA . LYS B 1 12 ? -35.094 -26.438 -38.25 1 48.5 12 LYS B CA 1
ATOM 6475 C C . LYS B 1 12 ? -34.969 -24.953 -37.938 1 48.5 12 LYS B C 1
ATOM 6477 O O . LYS B 1 12 ? -34.375 -24.188 -38.688 1 48.5 12 LYS B O 1
ATOM 6482 N N . THR B 1 13 ? -35.781 -24.281 -37.062 1 56.06 13 THR B N 1
ATOM 6483 C CA . THR B 1 13 ? -35.688 -22.859 -36.719 1 56.06 13 THR B CA 1
ATOM 6484 C C . THR B 1 13 ? -34.531 -22.609 -35.75 1 56.06 13 THR B C 1
ATOM 6486 O O . THR B 1 13 ? -34.406 -23.297 -34.719 1 56.06 13 THR B O 1
ATOM 6489 N N . TYR B 1 14 ? -33.5 -21.938 -36.25 1 61.12 14 TYR B N 1
ATOM 6490 C CA . TYR B 1 14 ? -32.312 -21.547 -35.5 1 61.12 14 TYR B CA 1
ATOM 6491 C C . TYR B 1 14 ? -32.656 -20.422 -34.531 1 61.12 14 TYR B C 1
ATOM 6493 O O . TYR B 1 14 ? -33.469 -19.547 -34.844 1 61.12 14 TYR B O 1
ATOM 6501 N N . PRO B 1 15 ? -32.062 -20.609 -33.281 1 70.12 15 PRO B N 1
ATOM 6502 C CA . PRO B 1 15 ? -32.281 -19.531 -32.312 1 70.12 15 PRO B CA 1
ATOM 6503 C C . PRO B 1 15 ? -31.859 -18.172 -32.844 1 70.12 15 PRO B C 1
ATOM 6505 O O . PRO B 1 15 ? -30.891 -18.078 -33.594 1 70.12 15 PRO B O 1
ATOM 6508 N N . ILE B 1 16 ? -32.719 -17.172 -32.656 1 74 16 ILE B N 1
ATOM 6509 C CA . ILE B 1 16 ? -32.438 -15.797 -33.031 1 74 16 ILE B CA 1
ATOM 6510 C C . ILE B 1 16 ? -31.562 -15.164 -31.922 1 74 16 ILE B C 1
ATOM 6512 O O . ILE B 1 16 ? -31.953 -15.141 -30.75 1 74 16 ILE B O 1
ATOM 6516 N N . ILE B 1 17 ? -30.406 -14.758 -32.344 1 80.12 17 ILE B N 1
ATOM 6517 C CA . ILE B 1 17 ? -29.453 -14.172 -31.406 1 80.12 17 ILE B CA 1
ATOM 6518 C C . ILE B 1 17 ? -29.359 -12.664 -31.641 1 80.12 17 ILE B C 1
ATOM 6520 O O . ILE B 1 17 ? -29.094 -12.227 -32.781 1 80.12 17 ILE B O 1
ATOM 6524 N N . ARG B 1 18 ? -29.641 -11.875 -30.625 1 82.62 18 ARG B N 1
ATOM 6525 C CA . ARG B 1 18 ? -29.438 -10.43 -30.609 1 82.62 18 ARG B CA 1
ATOM 6526 C C . ARG B 1 18 ? -28.219 -10.055 -29.781 1 82.62 18 ARG B C 1
ATOM 6528 O O . ARG B 1 18 ? -28.078 -10.5 -28.641 1 82.62 18 ARG B O 1
ATOM 6535 N N . LEU B 1 19 ? -27.406 -9.219 -30.469 1 85.75 19 LEU B N 1
ATOM 6536 C CA . LEU B 1 19 ? -26.141 -8.859 -29.812 1 85.75 19 LEU B CA 1
ATOM 6537 C C . LEU B 1 19 ? -26.047 -7.355 -29.609 1 85.75 19 LEU B C 1
ATOM 6539 O O . LEU B 1 19 ? -26.453 -6.578 -30.484 1 85.75 19 LEU B O 1
ATOM 6543 N N . ASP B 1 20 ? -25.719 -6.953 -28.422 1 88.5 20 ASP B N 1
ATOM 6544 C CA . ASP B 1 20 ? -25.391 -5.57 -28.078 1 88.5 20 ASP B CA 1
ATOM 6545 C C . ASP B 1 20 ? -24.016 -5.473 -27.406 1 88.5 20 ASP B C 1
ATOM 6547 O O . ASP B 1 20 ? -23.781 -6.113 -26.375 1 88.5 20 ASP B O 1
ATOM 6551 N N . GLY B 1 21 ? -23.141 -4.617 -28.031 1 89.56 21 GLY B N 1
ATOM 6552 C CA . GLY B 1 21 ? -21.797 -4.504 -27.484 1 89.56 21 GLY B CA 1
ATOM 6553 C C . GLY B 1 21 ? -20.844 -5.555 -28.031 1 89.56 21 GLY B C 1
ATOM 6554 O O . GLY B 1 21 ? -20.969 -5.988 -29.188 1 89.56 21 GLY B O 1
ATOM 6555 N N . GLU B 1 22 ? -19.844 -5.945 -27.297 1 90.38 22 GLU B N 1
ATOM 6556 C CA . GLU B 1 22 ? -18.828 -6.898 -27.734 1 90.38 22 GLU B CA 1
ATOM 6557 C C . GLU B 1 22 ? -19.344 -8.336 -27.625 1 90.38 22 GLU B C 1
ATOM 6559 O O . GLU B 1 22 ? -20.031 -8.68 -26.672 1 90.38 22 GLU B O 1
ATOM 6564 N N . LYS B 1 23 ? -18.984 -9.07 -28.547 1 92.44 23 LYS B N 1
ATOM 6565 C CA . LYS B 1 23 ? -19.266 -10.5 -28.453 1 92.44 23 LYS B CA 1
ATOM 6566 C C . LYS B 1 23 ? -18.375 -11.18 -27.422 1 92.44 23 LYS B C 1
ATOM 6568 O O . LYS B 1 23 ? -17.219 -10.789 -27.25 1 92.44 23 LYS B O 1
ATOM 6573 N N . TYR B 1 24 ? -18.953 -12.109 -26.688 1 93.31 24 TYR B N 1
ATOM 6574 C CA . TYR B 1 24 ? -18.188 -12.797 -25.641 1 93.31 24 TYR B CA 1
ATOM 6575 C C . TYR B 1 24 ? -18.578 -14.266 -25.562 1 93.31 24 TYR B C 1
ATOM 6577 O O . TYR B 1 24 ? -19.609 -14.672 -26.109 1 93.31 24 TYR B O 1
ATOM 6585 N N . THR B 1 25 ? -17.625 -15.039 -25.078 1 91.56 25 THR B N 1
ATOM 6586 C CA . THR B 1 25 ? -17.875 -16.438 -24.766 1 91.56 25 THR B CA 1
ATOM 6587 C C . THR B 1 25 ? -17.953 -16.672 -23.266 1 91.56 25 THR B C 1
ATOM 6589 O O . THR B 1 25 ? -17.188 -16.062 -22.5 1 91.56 25 THR B O 1
ATOM 6592 N N . LEU B 1 26 ? -18.891 -17.406 -22.859 1 91.19 26 LEU B N 1
ATOM 6593 C CA . LEU B 1 26 ? -19.094 -17.766 -21.469 1 91.19 26 LEU B CA 1
ATOM 6594 C C . LEU B 1 26 ? -18.422 -19.094 -21.141 1 91.19 26 LEU B C 1
ATOM 6596 O O . LEU B 1 26 ? -18.547 -20.062 -21.922 1 91.19 26 LEU B O 1
ATOM 6600 N N . PHE B 1 27 ? -17.625 -19.125 -20.078 1 91.38 27 PHE B N 1
ATOM 6601 C CA . PHE B 1 27 ? -17.031 -20.375 -19.609 1 91.38 27 PHE B CA 1
ATOM 6602 C C . PHE B 1 27 ? -17.938 -21.031 -18.562 1 91.38 27 PHE B C 1
ATOM 6604 O O . PHE B 1 27 ? -17.875 -20.688 -17.375 1 91.38 27 PHE B O 1
ATOM 6611 N N . ASN B 1 28 ? -18.625 -22.062 -18.859 1 86.31 28 ASN B N 1
ATOM 6612 C CA . ASN B 1 28 ? -19.641 -22.688 -18.031 1 86.31 28 ASN B CA 1
ATOM 6613 C C . ASN B 1 28 ? -19.031 -23.453 -16.859 1 86.31 28 ASN B C 1
ATOM 6615 O O . ASN B 1 28 ? -19.719 -23.766 -15.883 1 86.31 28 ASN B O 1
ATOM 6619 N N . ASP B 1 29 ? -17.812 -23.703 -17 1 86.94 29 ASP B N 1
ATOM 6620 C CA . ASP B 1 29 ? -17.141 -24.5 -15.969 1 86.94 29 ASP B CA 1
ATOM 6621 C C . ASP B 1 29 ? -16.469 -23.609 -14.93 1 86.94 29 ASP B C 1
ATOM 6623 O O . ASP B 1 29 ? -15.922 -24.094 -13.945 1 86.94 29 ASP B O 1
ATOM 6627 N N . LYS B 1 30 ? -16.594 -22.359 -15.188 1 89.44 30 LYS B N 1
ATOM 6628 C CA . LYS B 1 30 ? -15.93 -21.438 -14.281 1 89.44 30 LYS B CA 1
ATOM 6629 C C . LYS B 1 30 ? -16.922 -20.469 -13.648 1 89.44 30 LYS B C 1
ATOM 6631 O O . LYS B 1 30 ? -16.969 -19.297 -14.023 1 89.44 30 LYS B O 1
ATOM 6636 N N . SER B 1 31 ? -17.578 -20.922 -12.609 1 88.88 31 SER B N 1
ATOM 6637 C CA . SER B 1 31 ? -18.547 -20.094 -11.898 1 88.88 31 SER B CA 1
ATOM 6638 C C . SER B 1 31 ? -17.859 -19.172 -10.906 1 88.88 31 SER B C 1
ATOM 6640 O O . SER B 1 31 ? -16.953 -19.594 -10.18 1 88.88 31 SER B O 1
ATOM 6642 N N . ILE B 1 32 ? -18.234 -17.922 -10.93 1 87.5 32 ILE B N 1
ATOM 6643 C CA . ILE B 1 32 ? -17.641 -16.922 -10.047 1 87.5 32 ILE B CA 1
ATOM 6644 C C . ILE B 1 32 ? -18.594 -16.641 -8.883 1 87.5 32 ILE B C 1
ATOM 6646 O O . ILE B 1 32 ? -18.156 -16.25 -7.797 1 87.5 32 ILE B O 1
ATOM 6650 N N . GLY B 1 33 ? -19.781 -16.734 -9.109 1 80.88 33 GLY B N 1
ATOM 6651 C CA . GLY B 1 33 ? -20.75 -16.406 -8.062 1 80.88 33 GLY B CA 1
ATOM 6652 C C . GLY B 1 33 ? -22.141 -16.906 -8.375 1 80.88 33 GLY B C 1
ATOM 6653 O O . GLY B 1 33 ? -22.484 -17.125 -9.539 1 80.88 33 GLY B O 1
ATOM 6654 N N . LYS B 1 34 ? -22.844 -17.266 -7.266 1 74.88 34 LYS B N 1
ATOM 6655 C CA . LYS B 1 34 ? -24.234 -17.688 -7.383 1 74.88 34 LYS B CA 1
ATOM 6656 C C . LYS B 1 34 ? -25.156 -16.797 -6.539 1 74.88 34 LYS B C 1
ATOM 6658 O O . LYS B 1 34 ? -24.875 -16.547 -5.367 1 74.88 34 LYS B O 1
ATOM 6663 N N . GLY B 1 35 ? -25.922 -16.016 -7.188 1 62.25 35 GLY B N 1
ATOM 6664 C CA . GLY B 1 35 ? -26.906 -15.242 -6.441 1 62.25 35 GLY B CA 1
ATOM 6665 C C . GLY B 1 35 ? -28.281 -15.859 -6.469 1 62.25 35 GLY B C 1
ATOM 6666 O O . GLY B 1 35 ? -28.484 -16.938 -7.02 1 62.25 35 GLY B O 1
ATOM 6667 N N . ALA B 1 36 ? -29.328 -15.289 -5.664 1 55.88 36 ALA B N 1
ATOM 6668 C CA . ALA B 1 36 ? -30.719 -15.719 -5.582 1 55.88 36 ALA B CA 1
ATOM 6669 C C . ALA B 1 36 ? -31.359 -15.773 -6.965 1 55.88 36 ALA B C 1
ATOM 6671 O O . ALA B 1 36 ? -32.219 -16.625 -7.23 1 55.88 36 ALA B O 1
ATOM 6672 N N . TYR B 1 37 ? -30.875 -14.922 -7.93 1 58.44 37 TYR B N 1
ATOM 6673 C CA . TYR B 1 37 ? -31.641 -14.781 -9.156 1 58.44 37 TYR B CA 1
ATOM 6674 C C . TYR B 1 37 ? -30.781 -15.055 -10.383 1 58.44 37 TYR B C 1
ATOM 6676 O O . TYR B 1 37 ? -31.219 -14.844 -11.516 1 58.44 37 TYR B O 1
ATOM 6684 N N . SER B 1 38 ? -29.469 -15.406 -10.164 1 75.88 38 SER B N 1
ATOM 6685 C CA . SER B 1 38 ? -28.656 -15.609 -11.352 1 75.88 38 SER B CA 1
ATOM 6686 C C . SER B 1 38 ? -27.266 -16.141 -10.984 1 75.88 38 SER B C 1
ATOM 6688 O O . SER B 1 38 ? -26.922 -16.203 -9.805 1 75.88 38 SER B O 1
ATOM 6690 N N . GLU B 1 39 ? -26.703 -16.641 -12.094 1 85.62 39 GLU B N 1
ATOM 6691 C CA . GLU B 1 39 ? -25.344 -17.141 -11.938 1 85.62 39 GLU B CA 1
ATOM 6692 C C . GLU B 1 39 ? -24.359 -16.312 -12.773 1 85.62 39 GLU B C 1
ATOM 6694 O O . GLU B 1 39 ? -24.719 -15.805 -13.836 1 85.62 39 GLU B O 1
ATOM 6699 N N . VAL B 1 40 ? -23.203 -16.062 -12.172 1 92.06 40 VAL B N 1
ATOM 6700 C CA . VAL B 1 40 ? -22.172 -15.289 -12.852 1 92.06 40 VAL B CA 1
ATOM 6701 C C . VAL B 1 40 ? -20.984 -16.203 -13.172 1 92.06 40 VAL B C 1
ATOM 6703 O O . VAL B 1 40 ? -20.516 -16.953 -12.312 1 92.06 40 VAL B O 1
ATOM 6706 N N . TYR B 1 41 ? -20.562 -16.141 -14.477 1 93.44 41 TYR B N 1
ATOM 6707 C CA . TYR B 1 41 ? -19.469 -16.969 -14.969 1 93.44 41 TYR B CA 1
ATOM 6708 C C . TYR B 1 41 ? -18.328 -16.109 -15.508 1 93.44 41 TYR B C 1
ATOM 6710 O O . TYR B 1 41 ? -18.547 -14.938 -15.844 1 93.44 41 TYR B O 1
ATOM 6718 N N . GLU B 1 42 ? -17.172 -16.766 -15.523 1 94.75 42 GLU B N 1
ATOM 6719 C CA . GLU B 1 42 ? -16.078 -16.156 -16.266 1 94.75 42 GLU B CA 1
ATOM 6720 C C . GLU B 1 42 ? -16.312 -16.281 -17.766 1 94.75 42 GLU B C 1
ATOM 6722 O O . GLU B 1 42 ? -16.938 -17.234 -18.234 1 94.75 42 GLU B O 1
ATOM 6727 N N . GLY B 1 43 ? -15.891 -15.266 -18.516 1 94.44 43 GLY B N 1
ATOM 6728 C CA . GLY B 1 43 ? -15.953 -15.273 -19.969 1 94.44 43 GLY B CA 1
ATOM 6729 C C . GLY B 1 43 ? -14.867 -14.438 -20.625 1 94.44 43 GLY B C 1
ATOM 6730 O O . GLY B 1 43 ? -13.984 -13.922 -19.938 1 94.44 43 GLY B O 1
ATOM 6731 N N . ARG B 1 44 ? -14.859 -14.453 -21.891 1 94.56 44 ARG B N 1
ATOM 6732 C CA . ARG B 1 44 ? -13.898 -13.664 -22.656 1 94.56 44 ARG B CA 1
ATOM 6733 C C . ARG B 1 44 ? -14.555 -13.039 -23.891 1 94.56 44 ARG B C 1
ATOM 6735 O O . ARG B 1 44 ? -15.336 -13.695 -24.578 1 94.56 44 ARG B O 1
ATOM 6742 N N . THR B 1 45 ? -14.164 -11.82 -24.094 1 95.19 45 THR B N 1
ATOM 6743 C CA . THR B 1 45 ? -14.664 -11.156 -25.281 1 95.19 45 THR B CA 1
ATOM 6744 C C . THR B 1 45 ? -13.953 -11.672 -26.531 1 95.19 45 THR B C 1
ATOM 6746 O O . THR B 1 45 ? -12.977 -12.422 -26.422 1 95.19 45 THR B O 1
ATOM 6749 N N . GLU B 1 46 ? -14.523 -11.281 -27.656 1 92.31 46 GLU B N 1
ATOM 6750 C CA . GLU B 1 46 ? -13.883 -11.641 -28.906 1 92.31 46 GLU B CA 1
ATOM 6751 C C . GLU B 1 46 ? -12.477 -11.055 -29 1 92.31 46 GLU B C 1
ATOM 6753 O O . GLU B 1 46 ? -11.578 -11.672 -29.578 1 92.31 46 GLU B O 1
ATOM 6758 N N . SER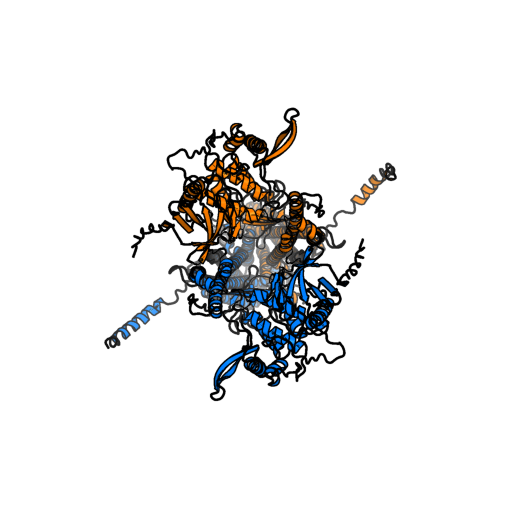 B 1 47 ? -12.266 -9.977 -28.359 1 91.31 47 SER B N 1
ATOM 6759 C CA . SER B 1 47 ? -10.953 -9.344 -28.344 1 91.31 47 SER B CA 1
ATOM 6760 C C . SER B 1 47 ? -10 -10.055 -27.391 1 91.31 47 SER B C 1
ATOM 6762 O O . SER B 1 47 ? -8.789 -9.836 -27.438 1 91.31 47 SER B O 1
ATOM 6764 N N . GLY B 1 48 ? -10.57 -10.859 -26.484 1 92.94 48 GLY B N 1
ATOM 6765 C CA . GLY B 1 48 ? -9.742 -11.633 -25.562 1 92.94 48 GLY B CA 1
ATOM 6766 C C . GLY B 1 48 ? -9.773 -11.109 -24.141 1 92.94 48 GLY B C 1
ATOM 6767 O O . GLY B 1 48 ? -9.102 -11.648 -23.266 1 92.94 48 GLY B O 1
ATOM 6768 N N . ARG B 1 49 ? -10.539 -10.125 -23.922 1 93.94 49 ARG B N 1
ATOM 6769 C CA . ARG B 1 49 ? -10.633 -9.531 -22.594 1 93.94 49 ARG B CA 1
ATOM 6770 C C . ARG B 1 49 ? -11.398 -10.445 -21.641 1 93.94 49 ARG B C 1
ATOM 6772 O O . ARG B 1 49 ? -12.469 -10.945 -21.984 1 93.94 49 ARG B O 1
ATOM 6779 N N . LEU B 1 50 ? -10.781 -10.695 -20.469 1 94.62 50 LEU B N 1
ATOM 6780 C CA . LEU B 1 50 ? -11.484 -11.438 -19.438 1 94.62 50 LEU B CA 1
ATOM 6781 C C . LEU B 1 50 ? -12.672 -10.633 -18.906 1 94.62 50 LEU B C 1
ATOM 6783 O O . LEU B 1 50 ? -12.539 -9.43 -18.641 1 94.62 50 LEU B O 1
ATOM 6787 N N . VAL B 1 51 ? -13.875 -11.242 -18.781 1 96.38 51 VAL B N 1
ATOM 6788 C CA . VAL B 1 51 ? -15.086 -10.555 -18.359 1 96.38 51 VAL B CA 1
ATOM 6789 C C . VAL B 1 51 ? -15.891 -11.453 -17.422 1 96.38 51 VAL B C 1
ATOM 6791 O O . VAL B 1 51 ? -15.609 -12.648 -17.312 1 96.38 51 VAL B O 1
ATOM 6794 N N . ALA B 1 52 ? -16.797 -10.906 -16.656 1 96.19 52 ALA B N 1
ATOM 6795 C CA . ALA B 1 52 ? -17.812 -11.617 -15.883 1 96.19 52 ALA B CA 1
ATOM 6796 C C . ALA B 1 52 ? -19.156 -11.625 -16.609 1 96.19 52 ALA B C 1
ATOM 6798 O O . ALA B 1 52 ? -19.625 -10.578 -17.062 1 96.19 52 ALA B O 1
ATOM 6799 N N . VAL B 1 53 ? -19.797 -12.758 -16.703 1 94.69 53 VAL B N 1
ATOM 6800 C CA . VAL B 1 53 ? -21.031 -12.898 -17.484 1 94.69 53 VAL B CA 1
ATOM 6801 C C . VAL B 1 53 ? -22.156 -13.367 -16.578 1 94.69 53 VAL B C 1
ATOM 6803 O O . VAL B 1 53 ? -22.062 -14.43 -15.953 1 94.69 53 VAL B O 1
ATOM 6806 N N . LYS B 1 54 ? -23.141 -12.586 -16.453 1 92.31 54 LYS B N 1
ATOM 6807 C CA . LYS B 1 54 ? -24.375 -12.945 -15.742 1 92.31 54 LYS B CA 1
ATOM 6808 C C . LYS B 1 54 ? -25.422 -13.5 -16.703 1 92.31 54 LYS B C 1
ATOM 6810 O O . LYS B 1 54 ? -25.672 -12.914 -17.766 1 92.31 54 LYS B O 1
ATOM 6815 N N . THR B 1 55 ? -26 -14.633 -16.359 1 89.88 55 THR B N 1
ATOM 6816 C CA . THR B 1 55 ? -26.969 -15.273 -17.25 1 89.88 55 THR B CA 1
ATOM 6817 C C . THR B 1 55 ? -28.234 -15.633 -16.484 1 89.88 55 THR B C 1
ATOM 6819 O O . THR B 1 55 ? -28.203 -15.914 -15.289 1 89.88 55 THR B O 1
ATOM 6822 N N . ALA B 1 56 ? -29.328 -15.531 -17.234 1 85 56 ALA B N 1
ATOM 6823 C CA . ALA B 1 56 ? -30.641 -15.914 -16.703 1 85 56 ALA B CA 1
ATOM 6824 C C . ALA B 1 56 ? -31.453 -16.656 -17.766 1 85 56 ALA B C 1
ATOM 6826 O O . ALA B 1 56 ? -31.359 -16.359 -18.953 1 85 56 ALA B O 1
ATOM 6827 N N . CYS B 1 57 ? -32.25 -17.578 -17.312 1 79.44 57 CYS B N 1
ATOM 6828 C CA . CYS B 1 57 ? -33.094 -18.359 -18.219 1 79.44 57 CYS B CA 1
ATOM 6829 C C . CYS B 1 57 ? -34.531 -18.344 -17.75 1 79.44 57 CYS B C 1
ATOM 6831 O O . CYS B 1 57 ? -35.438 -18.672 -18.531 1 79.44 57 CYS B O 1
ATOM 6833 N N . LYS B 1 58 ? -34.781 -17.984 -16.531 1 79.06 58 LYS B N 1
ATOM 6834 C CA . LYS B 1 58 ? -36.125 -17.906 -16.031 1 79.06 58 LYS B CA 1
ATOM 6835 C C . LYS B 1 58 ? -36.75 -16.547 -16.375 1 79.06 58 LYS B C 1
ATOM 6837 O O . LYS B 1 58 ? -36.062 -15.531 -16.375 1 79.06 58 LYS B O 1
ATOM 6842 N N . LYS B 1 59 ? -38.031 -16.547 -16.578 1 77.06 59 LYS B N 1
ATOM 6843 C CA . LYS B 1 59 ? -38.75 -15.367 -17.047 1 77.06 59 LYS B CA 1
ATOM 6844 C C . LYS B 1 59 ? -38.562 -14.203 -16.078 1 77.06 59 LYS B C 1
ATOM 6846 O O . LYS B 1 59 ? -38.25 -13.078 -16.5 1 77.06 59 LYS B O 1
ATOM 6851 N N . ILE B 1 60 ? -38.75 -14.469 -14.805 1 73.44 60 ILE B N 1
ATOM 6852 C CA . ILE B 1 60 ? -38.656 -13.422 -13.797 1 73.44 60 ILE B CA 1
ATOM 6853 C C . ILE B 1 60 ? -37.219 -12.859 -13.789 1 73.44 60 ILE B C 1
ATOM 6855 O O . ILE B 1 60 ? -37.031 -11.648 -13.648 1 73.44 60 ILE B O 1
ATOM 6859 N N . GLU B 1 61 ? -36.344 -13.703 -14.109 1 80.06 61 GLU B N 1
ATOM 6860 C CA . GLU B 1 61 ? -34.938 -13.312 -14.102 1 80.06 61 GLU B CA 1
ATOM 6861 C C . GLU B 1 61 ? -34.594 -12.516 -15.359 1 80.06 61 GLU B C 1
ATOM 6863 O O . GLU B 1 61 ? -33.781 -11.594 -15.305 1 80.06 61 GLU B O 1
ATOM 6868 N N . ILE B 1 62 ? -35.312 -12.805 -16.359 1 84.12 62 ILE B N 1
ATOM 6869 C CA . ILE B 1 62 ? -35.031 -12.164 -17.641 1 84.12 62 ILE B CA 1
ATOM 6870 C C . ILE B 1 62 ? -35.438 -10.695 -17.594 1 84.12 62 ILE B C 1
ATOM 6872 O O . ILE B 1 62 ? -34.688 -9.82 -18.062 1 84.12 62 ILE B O 1
ATOM 6876 N N . GLN B 1 63 ? -36.531 -10.453 -16.984 1 81.81 63 GLN B N 1
ATOM 6877 C CA . GLN B 1 63 ? -37 -9.078 -16.875 1 81.81 63 GLN B CA 1
ATOM 6878 C C . GLN B 1 63 ? -36.062 -8.258 -15.977 1 81.81 63 GLN B C 1
ATOM 6880 O O . GLN B 1 63 ? -35.781 -7.094 -16.281 1 81.81 63 GLN B O 1
ATOM 6885 N N . ALA B 1 64 ? -35.656 -8.852 -15.008 1 82.06 64 ALA B N 1
ATOM 6886 C CA . ALA B 1 64 ? -34.75 -8.18 -14.086 1 82.06 64 ALA B CA 1
ATOM 6887 C C . ALA B 1 64 ? -33.438 -7.855 -14.758 1 82.06 64 ALA B C 1
ATOM 6889 O O . ALA B 1 64 ? -32.906 -6.754 -14.602 1 82.06 64 ALA B O 1
ATOM 6890 N N . ILE B 1 65 ? -32.938 -8.734 -15.5 1 88 65 ILE B N 1
ATOM 6891 C CA . ILE B 1 65 ? -31.656 -8.57 -16.172 1 88 65 ILE B CA 1
ATOM 6892 C C . ILE B 1 65 ? -31.766 -7.484 -17.25 1 88 65 ILE B C 1
ATOM 6894 O O . ILE B 1 65 ? -30.844 -6.703 -17.453 1 88 65 ILE B O 1
ATOM 6898 N N . ARG B 1 66 ? -32.938 -7.406 -17.953 1 88.81 66 ARG B N 1
ATOM 6899 C CA . ARG B 1 66 ? -33.156 -6.363 -18.953 1 88.81 66 ARG B CA 1
ATOM 6900 C C . ARG B 1 66 ? -33.094 -4.98 -18.312 1 88.81 66 ARG B C 1
ATOM 6902 O O . ARG B 1 66 ? -32.5 -4.059 -18.859 1 88.81 66 ARG B O 1
ATOM 6909 N N . GLY B 1 67 ? -33.75 -4.953 -17.172 1 87.94 67 GLY B N 1
ATOM 6910 C CA . GLY B 1 67 ? -33.719 -3.703 -16.422 1 87.94 67 GLY B CA 1
ATOM 6911 C C . GLY B 1 67 ? -32.312 -3.336 -15.977 1 87.94 67 GLY B C 1
ATOM 6912 O O . GLY B 1 67 ? -31.906 -2.17 -16.047 1 87.94 67 GLY B O 1
ATOM 6913 N N . GLU B 1 68 ? -31.578 -4.309 -15.578 1 90.75 68 GLU B N 1
ATOM 6914 C CA . GLU B 1 68 ? -30.203 -4.117 -15.125 1 90.75 68 GLU B CA 1
ATOM 6915 C C . GLU B 1 68 ? -29.312 -3.629 -16.266 1 90.75 68 GLU B C 1
ATOM 6917 O O . GLU B 1 68 ? -28.516 -2.701 -16.078 1 90.75 68 GLU B O 1
ATOM 6922 N N . ILE B 1 69 ? -29.484 -4.215 -17.422 1 92.25 69 ILE B N 1
ATOM 6923 C CA . ILE B 1 69 ? -28.703 -3.85 -18.609 1 92.25 69 ILE B CA 1
ATOM 6924 C C . ILE B 1 69 ? -28.984 -2.396 -18.984 1 92.25 69 ILE B C 1
ATOM 6926 O O . ILE B 1 69 ? -28.062 -1.631 -19.25 1 92.25 69 ILE B O 1
ATOM 6930 N N . GLU B 1 70 ? -30.203 -2.008 -18.922 1 92.38 70 GLU B N 1
ATOM 6931 C CA . GLU B 1 70 ? -30.594 -0.645 -19.281 1 92.38 70 GLU B CA 1
ATOM 6932 C C . GLU B 1 70 ? -29.984 0.369 -18.312 1 92.38 70 GLU B C 1
ATOM 6934 O O . GLU B 1 70 ? -29.484 1.417 -18.734 1 92.38 70 GLU B O 1
ATOM 6939 N N . ILE B 1 71 ? -30 0.058 -17.094 1 93.81 71 ILE B N 1
ATOM 6940 C CA . ILE B 1 71 ? -29.453 0.938 -16.062 1 93.81 71 ILE B CA 1
ATOM 6941 C C . ILE B 1 71 ? -27.938 1.056 -16.25 1 93.81 71 ILE B C 1
ATOM 6943 O O . ILE B 1 71 ? -27.375 2.156 -16.203 1 93.81 71 ILE B O 1
ATOM 6947 N N . LEU B 1 72 ? -27.219 -0.033 -16.516 1 94.44 72 LEU B N 1
ATOM 6948 C CA . LEU B 1 72 ? -25.766 -0.037 -16.688 1 94.44 72 LEU B CA 1
ATOM 6949 C C . LEU B 1 72 ? -25.359 0.744 -17.922 1 94.44 72 LEU B C 1
ATOM 6951 O O . LEU B 1 72 ? -24.312 1.406 -17.938 1 94.44 72 LEU B O 1
ATOM 6955 N N . ARG B 1 73 ? -26.25 0.647 -18.859 1 94.06 73 ARG B N 1
ATOM 6956 C CA . ARG B 1 73 ? -26 1.409 -20.078 1 94.06 73 ARG B CA 1
ATOM 6957 C C . ARG B 1 73 ? -26.047 2.908 -19.812 1 94.06 73 ARG B C 1
ATOM 6959 O O . ARG B 1 73 ? -25.234 3.672 -20.328 1 94.06 73 ARG B O 1
ATOM 6966 N N . GLN B 1 74 ? -26.969 3.273 -19.016 1 93.25 74 GLN B N 1
ATOM 6967 C CA . GLN B 1 74 ? -27.125 4.684 -18.656 1 93.25 74 GLN B CA 1
ATOM 6968 C C . GLN B 1 74 ? -25.938 5.188 -17.844 1 93.25 74 GLN B C 1
ATOM 6970 O O . GLN B 1 74 ? -25.578 6.367 -17.922 1 93.25 74 GLN B O 1
ATOM 6975 N N . LEU B 1 75 ? -25.328 4.301 -17.141 1 95.25 75 LEU B N 1
ATOM 6976 C CA . LEU B 1 75 ? -24.266 4.676 -16.219 1 95.25 75 LEU B CA 1
ATOM 6977 C C . LEU B 1 75 ? -22.891 4.445 -16.844 1 95.25 75 LEU B C 1
ATOM 6979 O O . LEU B 1 75 ? -21.875 4.43 -16.141 1 95.25 75 LEU B O 1
ATOM 6983 N N . LYS B 1 76 ? -22.938 4.211 -18.125 1 91.88 76 LYS B N 1
ATOM 6984 C CA . LYS B 1 76 ? -21.672 4.012 -18.828 1 91.88 76 LYS B CA 1
ATOM 6985 C C . LYS B 1 76 ? -20.719 5.172 -18.578 1 91.88 76 LYS B C 1
ATOM 6987 O O . LYS B 1 76 ? -21.125 6.336 -18.641 1 91.88 76 LYS B O 1
ATOM 6992 N N . GLY B 1 77 ? -19.5 4.867 -18.109 1 90.75 77 GLY B N 1
ATOM 6993 C CA . GLY B 1 77 ? -18.516 5.914 -17.875 1 90.75 77 GLY B CA 1
ATOM 6994 C C . GLY B 1 77 ? -18.328 6.25 -16.406 1 90.75 77 GLY B C 1
ATOM 6995 O O . GLY B 1 77 ? -17.312 6.855 -16.031 1 90.75 77 GLY B O 1
ATOM 6996 N N . ALA B 1 78 ? -19.297 5.965 -15.594 1 94.19 78 ALA B N 1
ATOM 6997 C CA . ALA B 1 78 ? -19.125 6.18 -14.164 1 94.19 78 ALA B CA 1
ATOM 6998 C C . ALA B 1 78 ? -18.016 5.305 -13.602 1 94.19 78 ALA B C 1
ATOM 7000 O O . ALA B 1 78 ? -18.109 4.074 -13.633 1 94.19 78 ALA B O 1
ATOM 7001 N N . GLN B 1 79 ? -17.062 5.887 -13.047 1 91.75 79 GLN B N 1
ATOM 7002 C CA . GLN B 1 79 ? -15.82 5.215 -12.656 1 91.75 79 GLN B CA 1
ATOM 7003 C C . GLN B 1 79 ? -16.078 4.199 -11.547 1 91.75 79 GLN B C 1
ATOM 7005 O O . GLN B 1 79 ? -15.398 3.174 -11.469 1 91.75 79 GLN B O 1
ATOM 7010 N N . ASN B 1 80 ? -17 4.461 -10.625 1 97.19 80 ASN B N 1
ATOM 7011 C CA . ASN B 1 80 ? -17.188 3.627 -9.445 1 97.19 80 ASN B CA 1
ATOM 7012 C C . ASN B 1 80 ? -18.406 2.713 -9.594 1 97.19 80 ASN B C 1
ATOM 7014 O O . ASN B 1 80 ? -18.969 2.26 -8.602 1 97.19 80 ASN B O 1
ATOM 7018 N N . ILE B 1 81 ? -18.844 2.482 -10.883 1 97.62 81 ILE B N 1
ATOM 7019 C CA . ILE B 1 81 ? -19.859 1.501 -11.266 1 97.62 81 ILE B CA 1
ATOM 7020 C C . ILE B 1 81 ? -19.266 0.507 -12.266 1 97.62 81 ILE B C 1
ATOM 7022 O O . ILE B 1 81 ? -18.547 0.899 -13.188 1 97.62 81 ILE B O 1
ATOM 7026 N N . VAL B 1 82 ? -19.516 -0.741 -11.969 1 97.12 82 VAL B N 1
ATOM 7027 C CA . VAL B 1 82 ? -19.016 -1.769 -12.875 1 97.12 82 VAL B CA 1
ATOM 7028 C C . VAL B 1 82 ? -19.484 -1.479 -14.297 1 97.12 82 VAL B C 1
ATOM 7030 O O . VAL B 1 82 ? -20.641 -1.129 -14.516 1 97.12 82 VAL B O 1
ATOM 7033 N N . GLN B 1 83 ? -18.688 -1.677 -15.289 1 96.12 83 GLN B N 1
ATOM 7034 C CA . GLN B 1 83 ? -18.984 -1.263 -16.656 1 96.12 83 GLN B CA 1
ATOM 7035 C C . GLN B 1 83 ? -19.625 -2.402 -17.438 1 96.12 83 GLN B C 1
ATOM 7037 O O . GLN B 1 83 ? -19.203 -3.555 -17.328 1 96.12 83 GLN B O 1
ATOM 7042 N N . TYR B 1 84 ? -20.609 -1.954 -18.156 1 95.12 84 TYR B N 1
ATOM 7043 C CA . TYR B 1 84 ? -21.281 -2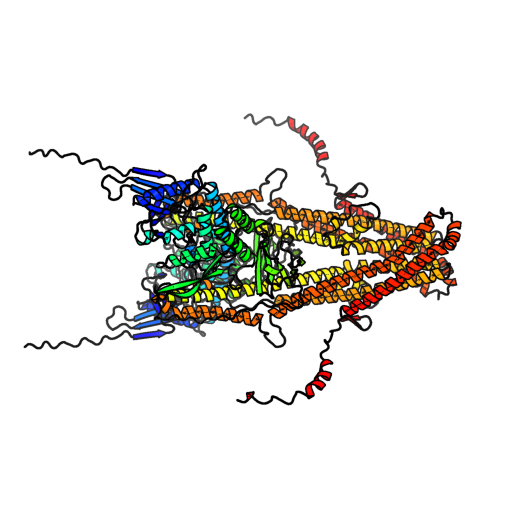.83 -19.125 1 95.12 84 TYR B CA 1
ATOM 7044 C C . TYR B 1 84 ? -20.422 -3.02 -20.359 1 95.12 84 TYR B C 1
ATOM 7046 O O . TYR B 1 84 ? -19.844 -2.059 -20.891 1 95.12 84 TYR B O 1
ATOM 7054 N N . ILE B 1 85 ? -20.297 -4.309 -20.859 1 95.44 85 ILE B N 1
ATOM 7055 C CA . ILE B 1 85 ? -19.438 -4.578 -22.016 1 95.44 85 ILE B CA 1
ATOM 7056 C C . ILE B 1 85 ? -20.281 -5.016 -23.203 1 95.44 85 ILE B C 1
ATOM 7058 O O . ILE B 1 85 ? -20.062 -4.566 -24.328 1 95.44 85 ILE B O 1
ATOM 7062 N N . GLY B 1 86 ? -21.266 -5.977 -22.906 1 95.06 86 GLY B N 1
ATOM 7063 C CA . GLY B 1 86 ? -22.141 -6.477 -23.953 1 95.06 86 GLY B CA 1
ATOM 7064 C C . GLY B 1 86 ? -23.203 -7.434 -23.453 1 95.06 86 GLY B C 1
ATOM 7065 O O . GLY B 1 86 ? -23.156 -7.867 -22.312 1 95.06 86 GLY B O 1
ATOM 7066 N N . SER B 1 87 ? -24.234 -7.66 -24.297 1 94.69 87 SER B N 1
ATOM 7067 C CA . SER B 1 87 ? -25.297 -8.594 -23.953 1 94.69 87 SER B CA 1
ATOM 7068 C C . SER B 1 87 ? -25.719 -9.43 -25.156 1 94.69 87 SER B C 1
ATOM 7070 O O . SER B 1 87 ? -25.5 -9.039 -26.297 1 94.69 87 SER B O 1
ATOM 7072 N N . THR B 1 88 ? -26.141 -10.594 -24.891 1 92.44 88 THR B N 1
ATOM 7073 C CA . THR B 1 88 ? -26.656 -11.531 -25.891 1 92.44 88 THR B CA 1
ATOM 7074 C C . THR B 1 88 ? -28 -12.102 -25.453 1 92.44 88 THR B C 1
ATOM 7076 O O . THR B 1 88 ? -28.172 -12.508 -24.297 1 92.44 88 THR B O 1
ATOM 7079 N N . GLN B 1 89 ? -28.938 -11.984 -26.359 1 90.62 89 GLN B N 1
ATOM 7080 C CA . GLN B 1 89 ? -30.25 -12.578 -26.156 1 90.62 89 GLN B CA 1
ATOM 7081 C C . GLN B 1 89 ? -30.547 -13.641 -27.203 1 90.62 89 GLN B C 1
ATOM 7083 O O . GLN B 1 89 ? -30.422 -13.391 -28.406 1 90.62 89 GLN B O 1
ATOM 7088 N N . THR B 1 90 ? -30.781 -14.805 -26.688 1 87.62 90 THR B N 1
ATOM 7089 C CA . THR B 1 90 ? -31.109 -15.906 -27.578 1 87.62 90 THR B CA 1
ATOM 7090 C C . THR B 1 90 ? -32.562 -16.344 -27.406 1 87.62 90 THR B C 1
ATOM 7092 O O . THR B 1 90 ? -33 -16.641 -26.297 1 87.62 90 THR B O 1
ATOM 7095 N N . ILE B 1 91 ? -33.281 -16.297 -28.484 1 85.69 91 ILE B N 1
ATOM 7096 C CA . ILE B 1 91 ? -34.656 -16.828 -28.516 1 85.69 91 ILE B CA 1
ATOM 7097 C C . ILE B 1 91 ? -34.625 -18.281 -28.984 1 85.69 91 ILE B C 1
ATOM 7099 O O . ILE B 1 91 ? -34.156 -18.578 -30.078 1 85.69 91 ILE B O 1
ATOM 7103 N N . MET B 1 92 ? -35.031 -19.141 -28.109 1 81.25 92 MET B N 1
ATOM 7104 C CA . MET B 1 92 ? -34.938 -20.562 -28.375 1 81.25 92 MET B CA 1
ATOM 7105 C C . MET B 1 92 ? -36.094 -21.016 -29.266 1 81.25 92 MET B C 1
ATOM 7107 O O . MET B 1 92 ? -37.094 -20.281 -29.422 1 81.25 92 MET B O 1
ATOM 7111 N N . ALA B 1 93 ? -35.906 -22.141 -29.844 1 78.25 93 ALA B N 1
ATOM 7112 C CA . ALA B 1 93 ? -36.906 -22.703 -30.719 1 78.25 93 ALA B CA 1
ATOM 7113 C C . ALA B 1 93 ? -38.188 -23 -29.953 1 78.25 93 ALA B C 1
ATOM 7115 O O . ALA B 1 93 ? -38.156 -23.234 -28.734 1 78.25 93 ALA B O 1
ATOM 7116 N N . PRO B 1 94 ? -39.25 -22.844 -30.703 1 78.38 94 PRO B N 1
ATOM 7117 C CA . PRO B 1 94 ? -40.5 -23.203 -30.062 1 78.38 94 PRO B CA 1
ATOM 7118 C C . PRO B 1 94 ? -40.5 -24.609 -29.469 1 78.38 94 PRO B C 1
ATOM 7120 O O . PRO B 1 94 ? -39.938 -25.531 -30.062 1 78.38 94 PRO B O 1
ATOM 7123 N N . GLY B 1 95 ? -40.906 -24.797 -28.156 1 75.19 95 GLY B N 1
ATOM 7124 C CA . GLY B 1 95 ? -40.906 -26.078 -27.484 1 75.19 95 GLY B CA 1
ATOM 7125 C C . GLY B 1 95 ? -39.812 -26.25 -26.469 1 75.19 95 GLY B C 1
ATOM 7126 O O . GLY B 1 95 ? -39.781 -27.234 -25.719 1 75.19 95 GLY B O 1
ATOM 7127 N N . SER B 1 96 ? -38.844 -25.297 -26.609 1 74.12 96 SER B N 1
ATOM 7128 C CA . SER B 1 96 ? -37.75 -25.375 -25.656 1 74.12 96 SER B CA 1
ATOM 7129 C C . SER B 1 96 ? -38.219 -25.094 -24.234 1 74.12 96 SER B C 1
ATOM 7131 O O . SER B 1 96 ? -39.219 -24.406 -24.031 1 74.12 96 SER B O 1
ATOM 7133 N N . VAL B 1 97 ? -37.625 -25.719 -23.281 1 72.31 97 VAL B N 1
ATOM 7134 C CA . VAL B 1 97 ? -37.969 -25.547 -21.875 1 72.31 97 VAL B CA 1
ATOM 7135 C C . VAL B 1 97 ? -37.812 -24.078 -21.484 1 72.31 97 VAL B C 1
ATOM 7137 O O . VAL B 1 97 ? -38.656 -23.531 -20.766 1 72.31 97 VAL B O 1
ATOM 7140 N N . THR B 1 98 ? -36.688 -23.516 -22.016 1 75.44 98 THR B N 1
ATOM 7141 C CA . THR B 1 98 ? -36.469 -22.094 -21.797 1 75.44 98 THR B CA 1
ATOM 7142 C C . THR B 1 98 ? -36.688 -21.312 -23.094 1 75.44 98 THR B C 1
ATOM 7144 O O . THR B 1 98 ? -36.031 -21.578 -24.109 1 75.44 98 THR B O 1
ATOM 7147 N N . GLN B 1 99 ? -37.688 -20.359 -23.172 1 78.25 99 GLN B N 1
ATOM 7148 C CA . GLN B 1 99 ? -38.062 -19.656 -24.375 1 78.25 99 GLN B CA 1
ATOM 7149 C C . GLN B 1 99 ? -37 -18.641 -24.797 1 78.25 99 GLN B C 1
ATOM 7151 O O . GLN B 1 99 ? -36.781 -18.391 -25.984 1 78.25 99 GLN B O 1
ATOM 7156 N N . GLU B 1 100 ? -36.406 -18.172 -23.688 1 85.56 100 GLU B N 1
ATOM 7157 C CA . GLU B 1 100 ? -35.438 -17.125 -23.953 1 85.56 100 GLU B CA 1
ATOM 7158 C C . GLU B 1 100 ? -34.312 -17.141 -22.906 1 85.56 100 GLU B C 1
ATOM 7160 O O . GLU B 1 100 ? -34.562 -17.516 -21.766 1 85.56 100 GLU B O 1
ATOM 7165 N N . THR B 1 101 ? -33.094 -16.922 -23.422 1 87 101 THR B N 1
ATOM 7166 C CA . THR B 1 101 ? -31.969 -16.75 -22.516 1 87 101 THR B CA 1
ATOM 7167 C C . THR B 1 101 ? -31.297 -15.398 -22.781 1 87 101 THR B C 1
ATOM 7169 O O . THR B 1 101 ? -31.156 -14.977 -23.922 1 87 101 THR B O 1
ATOM 7172 N N . ILE B 1 102 ? -31.016 -14.727 -21.656 1 90.62 102 ILE B N 1
ATOM 7173 C CA . ILE B 1 102 ? -30.312 -13.453 -21.766 1 90.62 102 ILE B CA 1
ATOM 7174 C C . ILE B 1 102 ? -29.062 -13.484 -20.891 1 90.62 102 ILE B C 1
ATOM 7176 O O . ILE B 1 102 ? -29.062 -14.039 -19.797 1 90.62 102 ILE B O 1
ATOM 7180 N N . SER B 1 103 ? -27.953 -13.055 -21.5 1 92.25 103 SER B N 1
ATOM 7181 C CA . SER B 1 103 ? -26.719 -12.883 -20.75 1 92.25 103 SER B CA 1
ATOM 7182 C C . SER B 1 103 ? -26.062 -11.547 -21.062 1 92.25 103 SER B C 1
ATOM 7184 O O . SER B 1 103 ? -26.266 -10.984 -22.141 1 92.25 103 SER B O 1
ATOM 7186 N N . PHE B 1 104 ? -25.375 -11.008 -20.062 1 94.12 104 PHE B N 1
ATOM 7187 C CA . PHE B 1 104 ? -24.594 -9.805 -20.344 1 94.12 104 PHE B CA 1
ATOM 7188 C C . PHE B 1 104 ? -23.234 -9.875 -19.656 1 94.12 104 PHE B C 1
ATOM 7190 O O . PHE B 1 104 ? -23.078 -10.508 -18.609 1 94.12 104 PHE B O 1
ATOM 7197 N N . ALA B 1 105 ? -22.234 -9.258 -20.391 1 95.56 105 ALA B N 1
ATOM 7198 C CA . ALA B 1 105 ? -20.844 -9.219 -19.938 1 95.56 105 ALA B CA 1
ATOM 7199 C C . ALA B 1 105 ? -20.516 -7.875 -19.297 1 95.56 105 ALA B C 1
ATOM 7201 O O . ALA B 1 105 ? -20.938 -6.824 -19.766 1 95.56 105 ALA B O 1
ATOM 7202 N N . MET B 1 106 ? -19.766 -7.965 -18.156 1 95.94 106 MET B N 1
ATOM 7203 C CA . MET B 1 106 ? -19.297 -6.781 -17.438 1 95.94 106 MET B CA 1
ATOM 7204 C C . MET B 1 106 ? -17.828 -6.938 -17.031 1 95.94 106 MET B C 1
ATOM 7206 O O . MET B 1 106 ? -17.219 -7.984 -17.281 1 95.94 106 MET B O 1
ATOM 7210 N N . GLU B 1 107 ? -17.266 -5.898 -16.5 1 94.81 107 GLU B N 1
ATOM 7211 C CA . GLU B 1 107 ? -15.883 -5.926 -16.047 1 94.81 107 GLU B CA 1
ATOM 7212 C C . GLU B 1 107 ? -15.641 -7.07 -15.07 1 94.81 107 GLU B C 1
ATOM 7214 O O . GLU B 1 107 ? -16.5 -7.367 -14.234 1 94.81 107 GLU B O 1
ATOM 7219 N N . PHE B 1 108 ? -14.477 -7.652 -15.219 1 95.06 108 PHE B N 1
ATOM 7220 C CA . PHE B 1 108 ? -14.055 -8.703 -14.297 1 95.06 108 PHE B CA 1
ATOM 7221 C C . PHE B 1 108 ? -13.25 -8.117 -13.141 1 95.06 108 PHE B C 1
ATOM 7223 O O . PHE B 1 108 ? -12.219 -7.484 -13.352 1 95.06 108 PHE B O 1
ATOM 7230 N N . ALA B 1 109 ? -13.773 -8.258 -11.914 1 95.44 109 ALA B N 1
ATOM 7231 C CA . ALA B 1 109 ? -13.164 -7.668 -10.727 1 95.44 109 ALA B CA 1
ATOM 7232 C C . ALA B 1 109 ? -12.016 -8.523 -10.203 1 95.44 109 ALA B C 1
ATOM 7234 O O . ALA B 1 109 ? -12.008 -9.742 -10.391 1 95.44 109 ALA B O 1
ATOM 7235 N N . ARG B 1 110 ? -11.047 -7.895 -9.578 1 91.38 110 ARG B N 1
ATOM 7236 C CA . ARG B 1 110 ? -9.93 -8.57 -8.922 1 91.38 110 ARG B CA 1
ATOM 7237 C C . ARG B 1 110 ? -10.406 -9.352 -7.699 1 91.38 110 ARG B C 1
ATOM 7239 O O . ARG B 1 110 ? -9.922 -10.453 -7.434 1 91.38 110 ARG B O 1
ATOM 7246 N N . SER B 1 111 ? -11.234 -8.719 -6.938 1 94.75 111 SER B N 1
ATOM 7247 C CA . SER B 1 111 ? -11.789 -9.25 -5.695 1 94.75 111 SER B CA 1
ATOM 7248 C C . SER B 1 111 ? -13.086 -8.539 -5.328 1 94.75 111 SER B C 1
ATOM 7250 O O . SER B 1 111 ? -13.727 -7.918 -6.176 1 94.75 111 SER B O 1
ATOM 7252 N N . SER B 1 112 ? -13.594 -8.844 -4.172 1 96 112 SER B N 1
ATOM 7253 C CA . SER B 1 112 ? -14.805 -8.211 -3.672 1 96 112 SER B CA 1
ATOM 7254 C C . SER B 1 112 ? -14.609 -7.68 -2.256 1 96 112 SER B C 1
ATOM 7256 O O . SER B 1 112 ? -13.672 -8.086 -1.562 1 96 112 SER B O 1
ATOM 7258 N N . LEU B 1 113 ? -15.406 -6.688 -1.938 1 97.62 113 LEU B N 1
ATOM 7259 C CA . LEU B 1 113 ? -15.375 -6.18 -0.573 1 97.62 113 LEU B CA 1
ATOM 7260 C C . LEU B 1 113 ? -15.703 -7.281 0.428 1 97.62 113 LEU B C 1
ATOM 7262 O O . LEU B 1 113 ? -15.141 -7.316 1.524 1 97.62 113 LEU B O 1
ATOM 7266 N N . GLU B 1 114 ? -16.594 -8.219 0.049 1 96.25 114 GLU B N 1
ATOM 7267 C CA . GLU B 1 114 ? -16.906 -9.367 0.897 1 96.25 114 GLU B CA 1
ATOM 7268 C C . GLU B 1 114 ? -15.664 -10.211 1.174 1 96.25 114 GLU B C 1
ATOM 7270 O O . GLU B 1 114 ? -15.406 -10.578 2.318 1 96.25 114 GLU B O 1
ATOM 7275 N N . ALA B 1 115 ? -14.961 -10.469 0.125 1 95 115 ALA B N 1
ATOM 7276 C CA . ALA B 1 115 ? -13.727 -11.234 0.268 1 95 115 ALA B CA 1
ATOM 7277 C C . ALA B 1 115 ? -12.719 -10.492 1.145 1 95 115 ALA B C 1
ATOM 7279 O O . ALA B 1 115 ? -12.039 -11.109 1.972 1 95 115 ALA B O 1
ATOM 7280 N N . GLU B 1 116 ? -12.625 -9.195 0.966 1 95.69 116 GLU B N 1
ATOM 7281 C CA . GLU B 1 116 ? -11.719 -8.375 1.76 1 95.69 116 GLU B CA 1
ATOM 7282 C C . GLU B 1 116 ? -12.094 -8.414 3.238 1 95.69 116 GLU B C 1
ATOM 7284 O O . GLU B 1 116 ? -11.219 -8.547 4.102 1 95.69 116 GLU B O 1
ATOM 7289 N N . MET B 1 117 ? -13.32 -8.32 3.531 1 95.75 117 MET B N 1
ATOM 7290 C CA . MET B 1 117 ? -13.789 -8.281 4.914 1 95.75 117 MET B CA 1
ATOM 7291 C C . MET B 1 117 ? -13.625 -9.641 5.582 1 95.75 117 MET B C 1
ATOM 7293 O O . MET B 1 117 ? -13.617 -9.742 6.809 1 95.75 117 MET B O 1
ATOM 7297 N N . ARG B 1 118 ? -13.508 -10.703 4.809 1 93.56 118 ARG B N 1
ATOM 7298 C CA . ARG B 1 118 ? -13.344 -12.047 5.355 1 93.56 118 ARG B CA 1
ATOM 7299 C C . ARG B 1 118 ? -11.891 -12.305 5.746 1 93.56 118 ARG B C 1
ATOM 7301 O O . ARG B 1 118 ? -11.594 -13.281 6.449 1 93.56 118 ARG B O 1
ATOM 7308 N N . ARG B 1 119 ? -11 -11.492 5.27 1 94.5 119 ARG B N 1
ATOM 7309 C CA . ARG B 1 119 ? -9.602 -11.664 5.645 1 94.5 119 ARG B CA 1
ATOM 7310 C C . ARG B 1 119 ? -9.398 -11.43 7.137 1 94.5 119 ARG B C 1
ATOM 7312 O O . ARG B 1 119 ? -9.961 -10.484 7.703 1 94.5 119 ARG B O 1
ATOM 7319 N N . PRO B 1 120 ? -8.562 -12.273 7.758 1 94.5 120 PRO B N 1
ATOM 7320 C CA . PRO B 1 120 ? -8.328 -12.102 9.195 1 94.5 120 PRO B CA 1
ATOM 7321 C C . PRO B 1 120 ? -7.766 -10.719 9.531 1 94.5 120 PRO B C 1
ATOM 7323 O O . PRO B 1 120 ? -8.039 -10.188 10.609 1 94.5 120 PRO B O 1
ATOM 7326 N N . GLU B 1 121 ? -7.051 -10.141 8.625 1 93.19 121 GLU B N 1
ATOM 7327 C CA . GLU B 1 121 ? -6.457 -8.82 8.852 1 93.19 121 GLU B CA 1
ATOM 7328 C C . GLU B 1 121 ? -7.531 -7.758 9.047 1 93.19 121 GLU B C 1
ATOM 7330 O O . GLU B 1 121 ? -7.293 -6.742 9.703 1 93.19 121 GLU B O 1
ATOM 7335 N N . ASN B 1 122 ? -8.695 -7.977 8.492 1 93.12 122 ASN B N 1
ATOM 7336 C CA . ASN B 1 122 ? -9.789 -7.004 8.523 1 93.12 122 ASN B CA 1
ATOM 7337 C C . ASN B 1 122 ? -10.906 -7.445 9.453 1 93.12 122 ASN B C 1
ATOM 7339 O O . ASN B 1 122 ? -12.055 -7.008 9.305 1 93.12 122 ASN B O 1
ATOM 7343 N N . HIS B 1 123 ? -10.562 -8.32 10.398 1 91.69 123 HIS B N 1
ATOM 7344 C CA . HIS B 1 123 ? -11.523 -8.852 11.359 1 91.69 123 HIS B CA 1
ATOM 7345 C C . HIS B 1 123 ? -12.156 -7.734 12.172 1 91.69 123 HIS B C 1
ATOM 7347 O O . HIS B 1 123 ? -13.328 -7.82 12.547 1 91.69 123 HIS B O 1
ATOM 7353 N N . LYS B 1 124 ? -11.477 -6.684 12.43 1 90.94 124 LYS B N 1
ATOM 7354 C CA . LYS B 1 124 ? -11.969 -5.551 13.203 1 90.94 124 LYS B CA 1
ATOM 7355 C C . LYS B 1 124 ? -12.07 -4.297 12.336 1 90.94 124 LYS B C 1
ATOM 7357 O O . LYS B 1 124 ? -11.867 -3.184 12.82 1 90.94 124 LYS B O 1
ATOM 7362 N N . GLY B 1 125 ? -12.273 -4.559 11.078 1 92.94 125 GLY B N 1
ATOM 7363 C CA . GLY B 1 125 ? -12.477 -3.445 10.164 1 92.94 125 GLY B CA 1
ATOM 7364 C C . GLY B 1 125 ? -11.32 -3.236 9.203 1 92.94 125 GLY B C 1
ATOM 7365 O O . GLY B 1 125 ? -10.242 -3.801 9.398 1 92.94 125 GLY B O 1
ATOM 7366 N N . LEU B 1 126 ? -11.508 -2.377 8.203 1 94.94 126 LEU B N 1
ATOM 7367 C CA . LEU B 1 126 ? -10.516 -2.07 7.18 1 94.94 126 LEU B CA 1
ATOM 7368 C C . LEU B 1 126 ? -9.461 -1.105 7.715 1 94.94 126 LEU B C 1
ATOM 7370 O O . LEU B 1 126 ? -9.711 -0.384 8.688 1 94.94 126 LEU B O 1
ATOM 7374 N N . ALA B 1 127 ? -8.328 -1.112 7.074 1 93 127 ALA B N 1
ATOM 7375 C CA . ALA B 1 127 ? -7.312 -0.099 7.352 1 93 127 ALA B CA 1
ATOM 7376 C C . ALA B 1 127 ? -7.828 1.299 7.023 1 93 127 ALA B C 1
ATOM 7378 O O . ALA B 1 127 ? -8.68 1.463 6.148 1 93 127 ALA B O 1
ATOM 7379 N N . ALA B 1 128 ? -7.309 2.309 7.66 1 93.81 128 ALA B N 1
ATOM 7380 C CA . ALA B 1 128 ? -7.777 3.688 7.551 1 93.81 128 ALA B CA 1
ATOM 7381 C C . ALA B 1 128 ? -7.781 4.152 6.098 1 93.81 128 ALA B C 1
ATOM 7383 O O . ALA B 1 128 ? -8.797 4.66 5.605 1 93.81 128 ALA B O 1
ATOM 7384 N N . ASN B 1 129 ? -6.676 3.953 5.426 1 95.06 129 ASN B N 1
ATOM 7385 C CA . ASN B 1 129 ? -6.547 4.422 4.051 1 95.06 129 ASN B CA 1
ATOM 7386 C C . ASN B 1 129 ? -7.531 3.715 3.123 1 95.06 129 ASN B C 1
ATOM 7388 O O . ASN B 1 129 ? -8.086 4.336 2.213 1 95.06 129 ASN B O 1
ATOM 7392 N N . VAL B 1 130 ? -7.785 2.426 3.34 1 96.5 130 VAL B N 1
ATOM 7393 C CA . VAL B 1 130 ? -8.727 1.665 2.527 1 96.5 130 VAL B CA 1
ATOM 7394 C C . VAL B 1 130 ? -10.148 2.143 2.807 1 96.5 130 VAL B C 1
ATOM 7396 O O . VAL B 1 130 ? -10.953 2.293 1.884 1 96.5 130 VAL B O 1
ATOM 7399 N N . LEU B 1 131 ? -10.438 2.395 4.094 1 96.5 131 LEU B N 1
ATOM 7400 C CA . LEU B 1 131 ? -11.766 2.875 4.457 1 96.5 131 LEU B CA 1
ATOM 7401 C C . LEU B 1 131 ? -12.055 4.227 3.811 1 96.5 131 LEU B C 1
ATOM 7403 O O . LEU B 1 131 ? -13.148 4.453 3.293 1 96.5 131 LEU B O 1
ATOM 7407 N N . VAL B 1 132 ? -11.07 5.113 3.797 1 97.12 132 VAL B N 1
ATOM 7408 C CA . VAL B 1 132 ? -11.242 6.43 3.188 1 97.12 132 VAL B CA 1
ATOM 7409 C C . VAL B 1 132 ? -11.594 6.273 1.71 1 97.12 132 VAL B C 1
ATOM 7411 O O . VAL B 1 132 ? -12.555 6.879 1.226 1 97.12 132 VAL B O 1
ATOM 7414 N N . ASP B 1 133 ? -10.812 5.449 1.058 1 97.81 133 ASP B N 1
ATOM 7415 C CA . ASP B 1 133 ? -11.047 5.242 -0.368 1 97.81 133 ASP B CA 1
ATOM 7416 C C . ASP B 1 133 ? -12.422 4.609 -0.611 1 97.81 133 ASP B C 1
ATOM 7418 O O . ASP B 1 133 ? -13.078 4.914 -1.604 1 97.81 133 ASP B O 1
ATOM 7422 N N . LEU B 1 134 ? -12.82 3.697 0.274 1 98.44 134 LEU B N 1
ATOM 7423 C CA . LEU B 1 134 ? -14.141 3.098 0.168 1 98.44 134 LEU B CA 1
ATOM 7424 C C . LEU B 1 134 ? -15.234 4.16 0.287 1 98.44 134 LEU B C 1
ATOM 7426 O O . LEU B 1 134 ? -16.172 4.191 -0.517 1 98.44 134 LEU B O 1
ATOM 7430 N N . VAL B 1 135 ? -15.117 5.035 1.294 1 98.44 135 VAL B N 1
ATOM 7431 C CA . VAL B 1 135 ? -16.078 6.109 1.515 1 98.44 135 VAL B CA 1
ATOM 7432 C C . VAL B 1 135 ? -16.156 6.996 0.276 1 98.44 135 VAL B C 1
ATOM 7434 O O . VAL B 1 135 ? -17.25 7.301 -0.211 1 98.44 135 VAL B O 1
ATOM 7437 N N . VAL B 1 136 ? -15.062 7.34 -0.271 1 98.19 136 VAL B N 1
ATOM 7438 C CA . VAL B 1 136 ? -15.008 8.266 -1.398 1 98.19 136 VAL B CA 1
ATOM 7439 C C . VAL B 1 136 ? -15.578 7.598 -2.646 1 98.19 136 VAL B C 1
ATOM 7441 O O . VAL B 1 136 ? -16.391 8.188 -3.357 1 98.19 136 VAL B O 1
ATOM 7444 N N . ASP B 1 137 ? -15.172 6.375 -2.852 1 98.19 137 ASP B N 1
ATOM 7445 C CA . ASP B 1 137 ? -15.617 5.664 -4.043 1 98.19 137 ASP B CA 1
ATOM 7446 C C . ASP B 1 137 ? -17.125 5.449 -4.016 1 98.19 137 ASP B C 1
ATOM 7448 O O . ASP B 1 137 ? -17.797 5.551 -5.047 1 98.19 137 ASP B O 1
ATOM 7452 N N . CYS B 1 138 ? -17.672 5.137 -2.91 1 98.62 138 CYS B N 1
ATOM 7453 C CA . CYS B 1 138 ? -19.109 4.957 -2.785 1 98.62 138 CYS B CA 1
ATOM 7454 C C . CYS B 1 138 ? -19.859 6.27 -3.008 1 98.62 138 CYS B C 1
ATOM 7456 O O . CYS B 1 138 ? -20.953 6.285 -3.576 1 98.62 138 CYS B O 1
ATOM 7458 N N . ALA B 1 139 ? -19.281 7.363 -2.5 1 98.31 139 ALA B N 1
ATOM 7459 C CA . ALA B 1 139 ? -19.891 8.672 -2.742 1 98.31 139 ALA B CA 1
ATOM 7460 C C . ALA B 1 139 ? -19.953 8.977 -4.234 1 98.31 139 ALA B C 1
ATOM 7462 O O . ALA B 1 139 ? -20.969 9.477 -4.727 1 98.31 139 ALA B O 1
ATOM 7463 N N . MET B 1 140 ? -18.922 8.656 -4.938 1 97.31 140 MET B N 1
ATOM 7464 C CA . MET B 1 140 ? -18.875 8.883 -6.379 1 97.31 140 MET B CA 1
ATOM 7465 C C . MET B 1 140 ? -19.906 8.008 -7.094 1 97.31 140 MET B C 1
ATOM 7467 O O . MET B 1 140 ? -20.594 8.469 -8.016 1 97.31 140 MET B O 1
ATOM 7471 N N . ALA B 1 141 ? -20.031 6.789 -6.645 1 98 141 ALA B N 1
ATOM 7472 C CA . ALA B 1 141 ? -21.016 5.879 -7.23 1 98 141 ALA B CA 1
ATOM 7473 C C . ALA B 1 141 ? -22.422 6.391 -7.012 1 98 141 ALA B C 1
ATOM 7475 O O . ALA B 1 141 ? -23.234 6.43 -7.945 1 98 141 ALA B O 1
ATOM 7476 N N . LEU B 1 142 ? -22.719 6.816 -5.805 1 97.75 142 LEU B N 1
ATOM 7477 C CA . LEU B 1 142 ? -24.062 7.293 -5.469 1 97.75 142 LEU B CA 1
ATOM 7478 C C . LEU B 1 142 ? -24.359 8.602 -6.191 1 97.75 142 LEU B C 1
ATOM 7480 O O . LEU B 1 142 ? -25.516 8.852 -6.57 1 97.75 142 LEU B O 1
ATOM 7484 N N . SER B 1 143 ? -23.391 9.422 -6.301 1 96.69 143 SER B N 1
ATOM 7485 C CA . SER B 1 143 ? -23.578 10.648 -7.062 1 96.69 143 SER B CA 1
ATOM 7486 C C . SER B 1 143 ? -23.922 10.352 -8.516 1 96.69 143 SER B C 1
ATOM 7488 O O . SER B 1 143 ? -24.797 11.008 -9.094 1 96.69 143 SER B O 1
ATOM 7490 N N . ALA B 1 144 ? -23.281 9.398 -9.109 1 96.25 144 ALA B N 1
ATOM 7491 C CA . ALA B 1 144 ? -23.594 8.992 -10.484 1 96.25 144 ALA B CA 1
ATOM 7492 C C . ALA B 1 144 ? -25.016 8.477 -10.586 1 96.25 144 ALA B C 1
ATOM 7494 O O . ALA B 1 144 ? -25.75 8.82 -11.523 1 96.25 144 ALA B O 1
ATOM 7495 N N . LEU B 1 145 ? -25.438 7.652 -9.633 1 96.19 145 LEU B N 1
ATOM 7496 C CA . LEU B 1 145 ? -26.812 7.156 -9.602 1 96.19 145 LEU B CA 1
ATOM 7497 C C . LEU B 1 145 ? -27.797 8.305 -9.453 1 96.19 145 LEU B C 1
ATOM 7499 O O . LEU B 1 145 ? -28.797 8.367 -10.18 1 96.19 145 LEU B O 1
ATOM 7503 N N . HIS B 1 146 ? -27.484 9.172 -8.57 1 93.75 146 HIS B N 1
ATOM 7504 C CA . HIS B 1 146 ? -28.359 10.305 -8.273 1 93.75 146 HIS B CA 1
ATOM 7505 C C . HIS B 1 146 ? -28.516 11.211 -9.484 1 93.75 146 HIS B C 1
ATOM 7507 O O . HIS B 1 146 ? -29.625 11.68 -9.781 1 93.75 146 HIS B O 1
ATOM 7513 N N . GLU B 1 147 ? -27.484 11.422 -10.188 1 93 147 GLU B N 1
ATOM 7514 C CA . GLU B 1 147 ? -27.5 12.266 -11.375 1 93 147 GLU B CA 1
ATOM 7515 C C . GLU B 1 147 ? -28.391 11.68 -12.453 1 93 147 GLU B C 1
ATOM 7517 O O . GLU B 1 147 ? -28.953 12.422 -13.273 1 93 147 GLU B O 1
ATOM 7522 N N . HIS B 1 148 ? -28.594 10.375 -12.422 1 92.81 148 HIS B N 1
ATOM 7523 C CA . HIS B 1 148 ? -29.422 9.703 -13.414 1 92.81 148 HIS B CA 1
ATOM 7524 C C . HIS B 1 148 ? -30.766 9.297 -12.82 1 92.81 148 HIS B C 1
ATOM 7526 O O . HIS B 1 148 ? -31.516 8.539 -13.438 1 92.81 148 HIS B O 1
ATOM 7532 N N . ASN B 1 149 ? -31.031 9.703 -11.531 1 92.44 149 ASN B N 1
ATOM 7533 C CA . ASN B 1 149 ? -32.281 9.422 -10.844 1 92.44 149 ASN B CA 1
ATOM 7534 C C . ASN B 1 149 ? -32.531 7.926 -10.695 1 92.44 149 ASN B C 1
ATOM 7536 O O . ASN B 1 149 ? -33.594 7.43 -10.992 1 92.44 149 ASN B O 1
ATOM 7540 N N . ILE B 1 150 ? -31.469 7.293 -10.359 1 94.56 150 ILE B N 1
ATOM 7541 C CA . ILE B 1 150 ? -31.531 5.852 -10.148 1 94.56 150 ILE B CA 1
ATOM 7542 C C . ILE B 1 150 ? -31.312 5.531 -8.672 1 94.56 150 ILE B C 1
ATOM 7544 O O . ILE B 1 150 ? -30.422 6.102 -8.031 1 94.56 150 ILE B O 1
ATOM 7548 N N . ALA B 1 151 ? -32.188 4.742 -8.016 1 95.12 151 ALA B N 1
ATOM 7549 C CA . ALA B 1 151 ? -31.984 4.164 -6.688 1 95.12 151 ALA B CA 1
ATOM 7550 C C . ALA B 1 151 ? -31.422 2.75 -6.785 1 95.12 151 ALA B C 1
ATOM 7552 O O . ALA B 1 151 ? -31.938 1.922 -7.543 1 95.12 151 ALA B O 1
ATOM 7553 N N . HIS B 1 152 ? -30.375 2.383 -6.176 1 95.62 152 HIS B N 1
ATOM 7554 C CA . HIS B 1 152 ? -29.797 1.047 -6.195 1 95.62 152 HIS B CA 1
ATOM 7555 C C . HIS B 1 152 ? -30.656 0.053 -5.434 1 95.62 152 HIS B C 1
ATOM 7557 O O . HIS B 1 152 ? -31.031 -0.995 -5.969 1 95.62 152 HIS B O 1
ATOM 7563 N N . ARG B 1 153 ? -30.969 0.432 -4.082 1 95.38 153 ARG B N 1
ATOM 7564 C CA . ARG B 1 153 ? -31.953 -0.188 -3.205 1 95.38 153 ARG B CA 1
ATOM 7565 C C . ARG B 1 153 ? -31.422 -1.488 -2.611 1 95.38 153 ARG B C 1
ATOM 7567 O O . ARG B 1 153 ? -32.125 -2.172 -1.871 1 95.38 153 ARG B O 1
ATOM 7574 N N . ASP B 1 154 ? -30.125 -1.884 -2.896 1 94.88 154 ASP B N 1
ATOM 7575 C CA . ASP B 1 154 ? -29.547 -3.08 -2.287 1 94.88 154 ASP B CA 1
ATOM 7576 C C . ASP B 1 154 ? -28.031 -2.934 -2.104 1 94.88 154 ASP B C 1
ATOM 7578 O O . ASP B 1 154 ? -27.266 -3.822 -2.48 1 94.88 154 ASP B O 1
ATOM 7582 N N . ILE B 1 155 ? -27.625 -1.868 -1.589 1 97.62 155 ILE B N 1
ATOM 7583 C CA . ILE B 1 155 ? -26.203 -1.638 -1.326 1 97.62 155 ILE B CA 1
ATOM 7584 C C . ILE B 1 155 ? -25.766 -2.467 -0.124 1 97.62 155 ILE B C 1
ATOM 7586 O O . ILE B 1 155 ? -26.391 -2.424 0.936 1 97.62 155 ILE B O 1
ATOM 7590 N N . LYS B 1 156 ? -24.766 -3.268 -0.258 1 97.44 156 LYS B N 1
ATOM 7591 C CA . LYS B 1 156 ? -24.125 -4.082 0.771 1 97.44 156 LYS B CA 1
ATOM 7592 C C . LYS B 1 156 ? -22.703 -4.445 0.375 1 97.44 156 LYS B C 1
ATOM 7594 O O . LYS B 1 156 ? -22.281 -4.199 -0.759 1 97.44 156 LYS B O 1
ATOM 7599 N N . HIS B 1 157 ? -21.906 -4.945 1.267 1 97.25 157 HIS B N 1
ATOM 7600 C CA . HIS B 1 157 ? -20.516 -5.273 1.027 1 97.25 157 HIS B CA 1
ATOM 7601 C C . HIS B 1 157 ? -20.375 -6.328 -0.066 1 97.25 157 HIS B C 1
ATOM 7603 O O . HIS B 1 157 ? -19.359 -6.359 -0.779 1 97.25 157 HIS B O 1
ATOM 7609 N N . MET B 1 158 ? -21.391 -7.215 -0.352 1 94.88 158 MET B N 1
ATOM 7610 C CA . MET B 1 158 ? -21.375 -8.266 -1.363 1 94.88 158 MET B CA 1
ATOM 7611 C C . MET B 1 158 ? -21.562 -7.688 -2.76 1 94.88 158 MET B C 1
ATOM 7613 O O . MET B 1 158 ? -21.234 -8.336 -3.756 1 94.88 158 MET B O 1
ATOM 7617 N N . ASN B 1 159 ? -22.125 -6.398 -2.857 1 96 159 ASN B N 1
ATOM 7618 C CA . ASN B 1 159 ? -22.391 -5.77 -4.148 1 96 159 ASN B CA 1
ATOM 7619 C C . ASN B 1 159 ? -21.391 -4.66 -4.441 1 96 159 ASN B C 1
ATOM 7621 O O . ASN B 1 159 ? -21.656 -3.766 -5.246 1 96 159 ASN B O 1
ATOM 7625 N N . ILE B 1 160 ? -20.266 -4.699 -3.711 1 98.19 160 ILE B N 1
ATOM 7626 C CA . ILE B 1 160 ? -19.125 -3.818 -3.961 1 98.19 160 ILE B CA 1
ATOM 7627 C C . ILE B 1 160 ? -17.891 -4.652 -4.309 1 98.19 160 ILE B C 1
ATOM 7629 O O . ILE B 1 160 ? -17.453 -5.488 -3.514 1 98.19 160 ILE B O 1
ATOM 7633 N N . LEU B 1 161 ? -17.438 -4.391 -5.496 1 97.81 161 LEU B N 1
ATOM 7634 C CA . LEU B 1 161 ? -16.297 -5.164 -6 1 97.81 161 LEU B CA 1
ATOM 7635 C C . LEU B 1 161 ? -15.008 -4.355 -5.902 1 97.81 161 LEU B C 1
ATOM 7637 O O . LEU B 1 161 ? -15.047 -3.137 -5.727 1 97.81 161 LEU B O 1
ATOM 7641 N N . LEU B 1 162 ? -13.914 -5.109 -5.902 1 97.5 162 LEU B N 1
ATOM 7642 C CA . LEU B 1 162 ? -12.594 -4.504 -5.75 1 97.5 162 LEU B CA 1
ATOM 7643 C C . LEU B 1 162 ? -11.805 -4.586 -7.051 1 97.5 162 LEU B C 1
ATOM 7645 O O . LEU B 1 162 ? -11.648 -5.668 -7.625 1 97.5 162 LEU B O 1
ATOM 7649 N N . PHE B 1 163 ? -11.359 -3.395 -7.539 1 96.5 163 PHE B N 1
ATOM 7650 C CA . PHE B 1 163 ? -10.492 -3.234 -8.703 1 96.5 163 PHE B CA 1
ATOM 7651 C C . PHE B 1 163 ? -9.164 -2.604 -8.297 1 96.5 163 PHE B C 1
ATOM 7653 O O . PHE B 1 163 ? -9.039 -2.059 -7.199 1 96.5 163 PHE B O 1
ATOM 7660 N N . PRO B 1 164 ? -8.164 -2.754 -9.094 1 93.88 164 PRO B N 1
ATOM 7661 C CA . PRO B 1 164 ? -6.895 -2.104 -8.758 1 93.88 164 PRO B CA 1
ATOM 7662 C C . PRO B 1 164 ? -6.98 -0.581 -8.82 1 93.88 164 PRO B C 1
ATOM 7664 O O . PRO B 1 164 ? -7.645 -0.027 -9.695 1 93.88 164 PRO B O 1
ATOM 7667 N N . GLY B 1 165 ? -6.344 0.024 -7.805 1 91.69 165 GLY B N 1
ATOM 7668 C CA . GLY B 1 165 ? -6.18 1.468 -7.766 1 91.69 165 GLY B CA 1
ATOM 7669 C C . GLY B 1 165 ? -4.73 1.901 -7.637 1 91.69 165 GLY B C 1
ATOM 7670 O O . GLY B 1 165 ? -3.846 1.07 -7.43 1 91.69 165 GLY B O 1
ATOM 7671 N N . THR B 1 166 ? -4.48 3.16 -7.957 1 86.62 166 THR B N 1
ATOM 7672 C CA . THR B 1 166 ? -3.152 3.734 -7.785 1 86.62 166 THR B CA 1
ATOM 7673 C C . THR B 1 166 ? -3.182 4.867 -6.762 1 86.62 166 THR B C 1
ATOM 7675 O O . THR B 1 166 ? -3.996 5.785 -6.871 1 86.62 166 THR B O 1
ATOM 7678 N N . PRO B 1 167 ? -2.322 4.691 -5.82 1 86.06 167 PRO B N 1
ATOM 7679 C CA . PRO B 1 167 ? -2.303 5.742 -4.805 1 86.06 167 PRO B CA 1
ATOM 7680 C C . PRO B 1 167 ? -1.715 7.055 -5.32 1 86.06 167 PRO B C 1
ATOM 7682 O O . PRO B 1 167 ? -0.628 7.457 -4.898 1 86.06 167 PRO B O 1
ATOM 7685 N N . THR B 1 168 ? -2.43 7.625 -6.223 1 76.88 168 THR B N 1
ATOM 7686 C CA . THR B 1 168 ? -2.127 8.938 -6.789 1 76.88 168 THR B CA 1
ATOM 7687 C C . THR B 1 168 ? -3.367 9.82 -6.797 1 76.88 168 THR B C 1
ATOM 7689 O O . THR B 1 168 ? -4.484 9.336 -6.617 1 76.88 168 THR B O 1
ATOM 7692 N N . ARG B 1 169 ? -3.162 11.078 -6.809 1 76.38 169 ARG B N 1
ATOM 7693 C CA . ARG B 1 169 ? -4.238 12.062 -6.945 1 76.38 169 ARG B CA 1
ATOM 7694 C C . ARG B 1 169 ? -5.25 11.922 -5.812 1 76.38 169 ARG B C 1
ATOM 7696 O O . ARG B 1 169 ? -6.453 11.852 -6.059 1 76.38 169 ARG B O 1
ATOM 7703 N N . GLY B 1 170 ? -4.824 11.703 -4.652 1 83.75 170 GLY B N 1
ATOM 7704 C CA . GLY B 1 170 ? -5.676 11.703 -3.475 1 83.75 170 GLY B CA 1
ATOM 7705 C C . GLY B 1 170 ? -6.051 10.312 -3.008 1 83.75 170 GLY B C 1
ATOM 7706 O O . GLY B 1 170 ? -6.492 10.125 -1.872 1 83.75 170 GLY B O 1
ATOM 7707 N N . ARG B 1 171 ? -5.949 9.266 -3.908 1 91.81 171 ARG B N 1
ATOM 7708 C CA . ARG B 1 171 ? -6.18 7.895 -3.465 1 91.81 171 ARG B CA 1
ATOM 7709 C C . ARG B 1 171 ? -5.066 7.422 -2.537 1 91.81 171 ARG B C 1
ATOM 7711 O O . ARG B 1 171 ? -3.891 7.691 -2.785 1 91.81 171 ARG B O 1
ATOM 7718 N N . ARG B 1 172 ? -5.555 6.633 -1.554 1 94.62 172 ARG B N 1
ATOM 7719 C CA . ARG B 1 172 ? -4.602 6.32 -0.496 1 94.62 172 ARG B CA 1
ATOM 7720 C C . ARG B 1 172 ? -4.27 4.832 -0.477 1 94.62 172 ARG B C 1
ATOM 7722 O O . ARG B 1 172 ? -3.371 4.398 0.248 1 94.62 172 ARG B O 1
ATOM 7729 N N . SER B 1 173 ? -4.984 4.047 -1.2 1 94.75 173 SER B N 1
ATOM 7730 C CA . SER B 1 173 ? -4.766 2.604 -1.248 1 94.75 173 SER B CA 1
ATOM 7731 C C . SER B 1 173 ? -4.699 2.102 -2.686 1 94.75 173 SER B C 1
ATOM 7733 O O . SER B 1 173 ? -4.855 2.881 -3.629 1 94.75 173 SER B O 1
ATOM 7735 N N . ASN B 1 174 ? -4.426 0.868 -2.824 1 93.12 174 ASN B N 1
ATOM 7736 C CA . ASN B 1 174 ? -4.355 0.266 -4.152 1 93.12 174 ASN B CA 1
ATOM 7737 C C . ASN B 1 174 ? -5.695 -0.345 -4.559 1 93.12 174 ASN B C 1
ATOM 7739 O O . ASN B 1 174 ? -5.738 -1.255 -5.387 1 93.12 174 ASN B O 1
ATOM 7743 N N . HIS B 1 175 ? -6.785 0.159 -3.865 1 96.31 175 HIS B N 1
ATOM 7744 C CA . HIS B 1 175 ? -8.109 -0.396 -4.121 1 96.31 175 HIS B CA 1
ATOM 7745 C C . HIS B 1 175 ? -9.008 0.621 -4.816 1 96.31 175 HIS B C 1
ATOM 7747 O O . HIS B 1 175 ? -8.969 1.812 -4.496 1 96.31 175 HIS B O 1
ATOM 7753 N N . LEU B 1 176 ? -9.656 0.2 -5.797 1 96.44 176 LEU B N 1
ATOM 7754 C CA . LEU B 1 176 ? -10.766 0.925 -6.402 1 96.44 176 LEU B CA 1
ATOM 7755 C C . LEU B 1 176 ? -12.078 0.164 -6.219 1 96.44 176 LEU B C 1
ATOM 7757 O O . LEU B 1 176 ? -12.188 -0.993 -6.629 1 96.44 176 LEU B O 1
ATOM 7761 N N . PHE B 1 177 ? -13.039 0.805 -5.578 1 98.19 177 PHE B N 1
ATOM 7762 C CA . PHE B 1 177 ? -14.297 0.13 -5.281 1 98.19 177 PHE B CA 1
ATOM 7763 C C . PHE B 1 177 ? -15.375 0.518 -6.289 1 98.19 177 PHE B C 1
ATOM 7765 O O . PHE B 1 177 ? -15.523 1.694 -6.625 1 98.19 177 PHE B O 1
ATOM 7772 N N . LYS B 1 178 ? -16.109 -0.512 -6.84 1 98.19 178 LYS B N 1
ATOM 7773 C CA . LYS B 1 178 ? -17.219 -0.271 -7.762 1 98.19 178 LYS B CA 1
ATOM 7774 C C . LYS B 1 178 ? -18.484 -0.999 -7.305 1 98.19 178 LYS B C 1
ATOM 7776 O O . LYS B 1 178 ? -18.406 -2.137 -6.836 1 98.19 178 LYS B O 1
ATOM 7781 N N . LEU B 1 179 ? -19.594 -0.323 -7.398 1 97.81 179 LEU B N 1
ATOM 7782 C CA . LEU B 1 179 ? -20.891 -0.954 -7.145 1 97.81 179 LEU B CA 1
ATOM 7783 C C . LEU B 1 179 ? -21.281 -1.862 -8.305 1 97.81 179 LEU B C 1
ATOM 7785 O O . LEU B 1 179 ? -21.031 -1.538 -9.469 1 97.81 179 LEU B O 1
ATOM 7789 N N . CYS B 1 180 ? -21.859 -2.975 -7.977 1 94.38 180 CYS B N 1
ATOM 7790 C CA . CYS B 1 180 ? -22.391 -3.898 -8.969 1 94.38 180 CYS B CA 1
ATOM 7791 C C . CYS B 1 180 ? -23.797 -4.359 -8.578 1 94.38 180 CYS B C 1
ATOM 7793 O O . CYS B 1 180 ? -24.344 -3.895 -7.582 1 94.38 180 CYS B O 1
ATOM 7795 N N . ASP B 1 181 ? -24.453 -5.176 -9.391 1 89.81 181 ASP B N 1
ATOM 7796 C CA . ASP B 1 181 ? -25.75 -5.809 -9.18 1 89.81 181 ASP B CA 1
ATOM 7797 C C . ASP B 1 181 ? -26.859 -4.766 -9.109 1 89.81 181 ASP B C 1
ATOM 7799 O O . ASP B 1 181 ? -27.375 -4.48 -8.023 1 89.81 181 ASP B O 1
ATOM 7803 N N . MET B 1 182 ? -27.312 -4.273 -10.242 1 89.31 182 MET B N 1
ATOM 7804 C CA . MET B 1 182 ? -28.391 -3.297 -10.375 1 89.31 182 MET B CA 1
ATOM 7805 C C . MET B 1 182 ? -29.75 -3.996 -10.523 1 89.31 182 MET B C 1
ATOM 7807 O O . MET B 1 182 ? -30.688 -3.43 -11.078 1 89.31 182 MET B O 1
ATOM 7811 N N . GLY B 1 183 ? -29.812 -5.168 -10.109 1 83.56 183 GLY B N 1
ATOM 7812 C CA . GLY B 1 183 ? -31.016 -5.957 -10.266 1 83.56 183 GLY B CA 1
ATOM 7813 C C . GLY B 1 183 ? -32.219 -5.363 -9.547 1 83.56 183 GLY B C 1
ATOM 7814 O O . GLY B 1 183 ? -33.344 -5.461 -10.031 1 83.56 183 GLY B O 1
ATOM 7815 N N . CYS B 1 184 ? -32 -4.727 -8.414 1 79.81 184 CYS B N 1
ATOM 7816 C CA . CYS B 1 184 ? -33.094 -4.145 -7.629 1 79.81 184 CYS B CA 1
ATOM 7817 C C . CYS B 1 184 ? -33.219 -2.652 -7.91 1 79.81 184 CYS B C 1
ATOM 7819 O O . CYS B 1 184 ? -34.062 -1.98 -7.32 1 79.81 184 CYS B O 1
ATOM 7821 N N . SER B 1 185 ? -32.438 -2.244 -8.797 1 84.56 185 SER B N 1
ATOM 7822 C CA . SER B 1 185 ? -32.406 -0.805 -9.039 1 84.56 185 SER B CA 1
ATOM 7823 C C . SER B 1 185 ? -33.656 -0.332 -9.773 1 84.56 185 SER B C 1
ATOM 7825 O O . SER B 1 185 ? -34.312 -1.12 -10.453 1 84.56 185 SER B O 1
ATOM 7827 N N . LYS B 1 186 ? -34 0.961 -9.555 1 83.19 186 LYS B N 1
ATOM 7828 C CA . LYS B 1 186 ? -35.156 1.573 -10.188 1 83.19 186 LYS B CA 1
ATOM 7829 C C . LYS B 1 186 ? -34.812 2.965 -10.719 1 83.19 186 LYS B C 1
ATOM 7831 O O . LYS B 1 186 ? -34.25 3.787 -10.008 1 83.19 186 LYS B O 1
ATOM 7836 N N . ALA B 1 187 ? -35.094 3.088 -11.984 1 80.94 187 ALA B N 1
ATOM 7837 C CA . ALA B 1 187 ? -35 4.418 -12.586 1 80.94 187 ALA B CA 1
ATOM 7838 C C . ALA B 1 187 ? -36.25 5.234 -12.289 1 80.94 187 ALA B C 1
ATOM 7840 O O . ALA B 1 187 ? -37.375 4.758 -12.484 1 80.94 187 ALA B O 1
ATOM 7841 N N . LEU B 1 188 ? -36 6.391 -11.734 1 80.5 188 LEU B N 1
ATOM 7842 C CA . LEU B 1 188 ? -37.094 7.262 -11.359 1 80.5 188 LEU B CA 1
ATOM 7843 C C . LEU B 1 188 ? -37.312 8.344 -12.406 1 80.5 188 LEU B C 1
ATOM 7845 O O . LEU B 1 188 ? -36.375 8.82 -13.023 1 80.5 188 LEU B O 1
ATOM 7849 N N . LEU B 1 189 ? -38.5 8.516 -12.758 1 69.19 189 LEU B N 1
ATOM 7850 C CA . LEU B 1 189 ? -38.844 9.523 -13.758 1 69.19 189 LEU B CA 1
ATOM 7851 C C . LEU B 1 189 ? -38.625 10.93 -13.203 1 69.19 189 LEU B C 1
ATOM 7853 O O . LEU B 1 189 ? -38.844 11.164 -12.008 1 69.19 189 LEU B O 1
ATOM 7857 N N . GLU B 1 190 ? -38.031 11.797 -13.945 1 59.53 190 GLU B N 1
ATOM 7858 C CA . GLU B 1 190 ? -37.688 13.164 -13.586 1 59.53 190 GLU B CA 1
ATOM 7859 C C . GLU B 1 190 ? -38.844 13.891 -12.945 1 59.53 190 GLU B C 1
ATOM 7861 O O . GLU B 1 190 ? -38.688 14.672 -12.016 1 59.53 190 GLU B O 1
ATOM 7866 N N . ASN B 1 191 ? -40.062 13.867 -13.43 1 54.81 191 ASN B N 1
ATOM 7867 C CA . ASN B 1 191 ? -41.188 14.727 -13.062 1 54.81 191 ASN B CA 1
ATOM 7868 C C . ASN B 1 191 ? -42.031 14.094 -11.969 1 54.81 191 ASN B C 1
ATOM 7870 O O . ASN B 1 191 ? -43.125 14.586 -11.68 1 54.81 191 ASN B O 1
ATOM 7874 N N . THR B 1 192 ? -41.625 12.914 -11.43 1 55.41 192 THR B N 1
ATOM 7875 C CA . THR B 1 192 ? -42.5 12.289 -10.43 1 55.41 192 THR B CA 1
ATOM 7876 C C . THR B 1 192 ? -41.844 12.312 -9.055 1 55.41 192 THR B C 1
ATOM 7878 O O . THR B 1 192 ? -40.625 12.578 -8.938 1 55.41 192 THR B O 1
ATOM 7881 N N . SER B 1 193 ? -42.719 12.219 -8.031 1 59.78 193 SER B N 1
ATOM 7882 C CA . SER B 1 193 ? -42.281 12.125 -6.645 1 59.78 193 SER B CA 1
ATOM 7883 C C . SER B 1 193 ? -41.281 11.016 -6.461 1 59.78 193 SER B C 1
ATOM 7885 O O . SER B 1 193 ? -41.438 9.906 -6.965 1 59.78 193 SER B O 1
ATOM 7887 N N . HIS B 1 194 ? -40.031 11.289 -6.438 1 69.88 194 HIS B N 1
ATOM 7888 C CA . HIS B 1 194 ? -38.938 10.359 -6.246 1 69.88 194 HIS B CA 1
ATOM 7889 C C . HIS B 1 194 ? -39.219 9.391 -5.105 1 69.88 194 HIS B C 1
ATOM 7891 O O . HIS B 1 194 ? -38.312 8.977 -4.391 1 69.88 194 HIS B O 1
ATOM 7897 N N . GLU B 1 195 ? -40.625 9.078 -4.867 1 80.38 195 GLU B N 1
ATOM 7898 C CA . GLU B 1 195 ? -41 8.156 -3.809 1 80.38 195 GLU B CA 1
ATOM 7899 C C . GLU B 1 195 ? -41.219 6.75 -4.355 1 80.38 195 GLU B C 1
ATOM 7901 O O . GLU B 1 195 ? -41.719 6.582 -5.465 1 80.38 195 GLU B O 1
ATOM 7906 N N . MET B 1 196 ? -40.656 5.805 -3.635 1 88.19 196 MET B N 1
ATOM 7907 C CA . MET B 1 196 ? -40.781 4.383 -3.947 1 88.19 196 MET B CA 1
ATOM 7908 C C . MET B 1 196 ? -41.594 3.658 -2.869 1 88.19 196 MET B C 1
ATOM 7910 O O . MET B 1 196 ? -41.688 4.133 -1.735 1 88.19 196 MET B O 1
ATOM 7914 N N . ARG B 1 197 ? -42.281 2.473 -3.275 1 90.38 197 ARG B N 1
ATOM 7915 C CA . ARG B 1 197 ? -43.156 1.78 -2.324 1 90.38 197 ARG B CA 1
ATOM 7916 C C . ARG B 1 197 ? -42.906 0.273 -2.377 1 90.38 197 ARG B C 1
ATOM 7918 O O . ARG B 1 197 ? -43.625 -0.489 -1.701 1 90.38 197 ARG B O 1
ATOM 7925 N N . THR B 1 198 ? -41.906 -0.207 -3.1 1 90.5 198 THR B N 1
ATOM 7926 C CA . THR B 1 198 ? -41.656 -1.638 -3.217 1 90.5 198 THR B CA 1
ATOM 7927 C C . THR B 1 198 ? -40.719 -2.107 -2.117 1 90.5 198 THR B C 1
ATOM 7929 O O . THR B 1 198 ? -39.688 -1.467 -1.855 1 90.5 198 THR B O 1
ATOM 7932 N N . LEU B 1 199 ? -41.062 -3.141 -1.475 1 92.38 199 LEU B N 1
ATOM 7933 C CA . LEU B 1 199 ? -40.188 -3.742 -0.464 1 92.38 199 LEU B CA 1
ATOM 7934 C C . LEU B 1 199 ? -39.094 -4.559 -1.116 1 92.38 199 LEU B C 1
ATOM 7936 O O . LEU B 1 199 ? -39.344 -5.641 -1.654 1 92.38 199 LEU B O 1
ATOM 7940 N N . VAL B 1 200 ? -37.906 -4.074 -1.098 1 90.62 200 VAL B N 1
ATOM 7941 C CA . VAL B 1 200 ? -36.75 -4.715 -1.702 1 90.62 200 VAL B CA 1
ATOM 7942 C C . VAL B 1 200 ? -35.5 -4.395 -0.888 1 90.62 200 VAL B C 1
ATOM 7944 O O . VAL B 1 200 ? -35.406 -3.342 -0.251 1 90.62 200 VAL B O 1
ATOM 7947 N N . GLY B 1 201 ? -34.594 -5.324 -0.875 1 90.56 201 GLY B N 1
ATOM 7948 C CA . GLY B 1 201 ? -33.344 -5.129 -0.153 1 90.56 201 GLY B CA 1
ATOM 7949 C C . GLY B 1 201 ? -32.969 -6.32 0.702 1 90.56 201 GLY B C 1
ATOM 7950 O O . GLY B 1 201 ? -33.625 -7.359 0.667 1 90.56 201 GLY B O 1
ATOM 7951 N N . THR B 1 202 ? -31.844 -6.137 1.397 1 93.06 202 THR B N 1
ATOM 7952 C CA . THR B 1 202 ? -31.359 -7.156 2.318 1 93.06 202 THR B CA 1
ATOM 7953 C C . THR B 1 202 ? -31.922 -6.938 3.719 1 93.06 202 THR B C 1
ATOM 7955 O O . THR B 1 202 ? -31.812 -5.844 4.277 1 93.06 202 THR B O 1
ATOM 7958 N N . PRO B 1 203 ? -32.531 -7.914 4.305 1 91.62 203 PRO B N 1
ATOM 7959 C CA . PRO B 1 203 ? -33.312 -7.773 5.543 1 91.62 203 PRO B CA 1
ATOM 7960 C C . PRO B 1 203 ? -32.531 -7.066 6.648 1 91.62 203 PRO B C 1
ATOM 7962 O O . PRO B 1 203 ? -33.094 -6.266 7.395 1 91.62 203 PRO B O 1
ATOM 7965 N N . ASN B 1 204 ? -31.25 -7.266 6.781 1 93.19 204 ASN B N 1
ATOM 7966 C CA . ASN B 1 204 ? -30.5 -6.68 7.895 1 93.19 204 ASN B CA 1
ATOM 7967 C C . ASN B 1 204 ? -29.938 -5.309 7.531 1 93.19 204 ASN B C 1
ATOM 7969 O O . ASN B 1 204 ? -29.125 -4.75 8.273 1 93.19 204 ASN B O 1
ATOM 7973 N N . LEU B 1 205 ? -30.359 -4.711 6.348 1 97.19 205 LEU B N 1
ATOM 7974 C CA . LEU B 1 205 ? -29.875 -3.404 5.922 1 97.19 205 LEU B CA 1
ATOM 7975 C C . LEU B 1 205 ? -31.031 -2.5 5.504 1 97.19 205 LEU B C 1
ATOM 7977 O O . LEU B 1 205 ? -30.812 -1.503 4.809 1 97.19 205 LEU B O 1
ATOM 7981 N N . LEU B 1 206 ? -32.281 -2.771 5.973 1 97 206 LEU B N 1
ATOM 7982 C CA . LEU B 1 206 ? -33.469 -2.066 5.523 1 97 206 LEU B CA 1
ATOM 7983 C C . LEU B 1 206 ? -33.688 -0.8 6.344 1 97 206 LEU B C 1
ATOM 7985 O O . LEU B 1 206 ? -33.5 -0.807 7.562 1 97 206 LEU B O 1
ATOM 7989 N N . HIS B 1 207 ? -34.031 0.257 5.621 1 96.69 207 HIS B N 1
ATOM 7990 C CA . HIS B 1 207 ? -34.531 1.455 6.281 1 96.69 207 HIS B CA 1
ATOM 7991 C C . HIS B 1 207 ? -35.719 1.129 7.18 1 96.69 207 HIS B C 1
ATOM 7993 O O . HIS B 1 207 ? -36.469 0.193 6.906 1 96.69 207 HIS B O 1
ATOM 7999 N N . PRO B 1 208 ? -35.938 1.892 8.281 1 95.56 208 PRO B N 1
ATOM 8000 C CA . PRO B 1 208 ? -37 1.613 9.242 1 95.56 208 PRO B CA 1
ATOM 8001 C C . PRO B 1 208 ? -38.375 1.463 8.586 1 95.56 208 PRO B C 1
ATOM 8003 O O . PRO B 1 208 ? -39.156 0.603 8.984 1 95.56 208 PRO B O 1
ATOM 8006 N N . PHE B 1 209 ? -38.656 2.23 7.562 1 94.88 209 PHE B N 1
ATOM 8007 C CA . PHE B 1 209 ? -39.938 2.143 6.871 1 94.88 209 PHE B CA 1
ATOM 8008 C C . PHE B 1 209 ? -40.125 0.776 6.219 1 94.88 209 PHE B C 1
ATOM 8010 O O . PHE B 1 209 ? -41.219 0.232 6.188 1 94.88 209 PHE B O 1
ATOM 8017 N N . LEU B 1 210 ? -39.062 0.225 5.734 1 95.25 210 LEU B N 1
ATOM 8018 C CA . LEU B 1 210 ? -39.094 -1.08 5.086 1 95.25 210 LEU B CA 1
ATOM 8019 C C . LEU B 1 210 ? -39.062 -2.203 6.117 1 95.25 210 LEU B C 1
ATOM 8021 O O . LEU B 1 210 ? -39.719 -3.219 5.969 1 95.25 210 LEU B O 1
ATOM 8025 N N . ALA B 1 211 ? -38.281 -1.967 7.117 1 94.88 211 ALA B N 1
ATOM 8026 C CA . ALA B 1 211 ? -38.156 -2.959 8.18 1 94.88 211 ALA B CA 1
ATOM 8027 C C . ALA B 1 211 ? -39.5 -3.227 8.844 1 94.88 211 ALA B C 1
ATOM 8029 O O . ALA B 1 211 ? -39.781 -4.352 9.273 1 94.88 211 ALA B O 1
ATOM 8030 N N . LYS B 1 212 ? -40.281 -2.242 8.906 1 94 212 LYS B N 1
ATOM 8031 C CA . LYS B 1 212 ? -41.594 -2.363 9.5 1 94 212 LYS B CA 1
ATOM 8032 C C . LYS B 1 212 ? -42.438 -3.391 8.758 1 94 212 LYS B C 1
ATOM 8034 O O . LYS B 1 212 ? -43.219 -4.109 9.367 1 94 212 LYS B O 1
ATOM 8039 N N . GLU B 1 213 ? -42.25 -3.453 7.543 1 93.44 213 GLU B N 1
ATOM 8040 C CA . GLU B 1 213 ? -43 -4.391 6.727 1 93.44 213 GLU B CA 1
ATOM 8041 C C . GLU B 1 213 ? -42.594 -5.832 7.012 1 93.44 213 GLU B C 1
ATOM 8043 O O . GLU B 1 213 ? -43.406 -6.754 6.891 1 93.44 213 GLU B O 1
ATOM 8048 N N . MET B 1 214 ? -41.438 -5.996 7.391 1 91.94 214 MET B N 1
ATOM 8049 C CA . MET B 1 214 ? -40.906 -7.332 7.629 1 91.94 214 MET B CA 1
ATOM 8050 C C . MET B 1 214 ? -41.531 -7.969 8.852 1 91.94 214 MET B C 1
ATOM 8052 O O . MET B 1 214 ? -41.531 -9.188 9.008 1 91.94 214 MET B O 1
ATOM 8056 N N . VAL B 1 215 ? -42.094 -7.16 9.734 1 91.5 215 VAL B N 1
ATOM 8057 C CA . VAL B 1 215 ? -42.688 -7.676 10.961 1 91.5 215 VAL B CA 1
ATOM 8058 C C . VAL B 1 215 ? -44.219 -7.645 10.844 1 91.5 215 VAL B C 1
ATOM 8060 O O . VAL B 1 215 ? -44.906 -7.871 11.828 1 91.5 215 VAL B O 1
ATOM 8063 N N . ASP B 1 216 ? -44.656 -7.254 9.727 1 91.94 216 ASP B N 1
ATOM 8064 C CA . ASP B 1 216 ? -46.094 -7.348 9.469 1 91.94 216 ASP B CA 1
ATOM 8065 C C . ASP B 1 216 ? -46.562 -8.797 9.539 1 91.94 216 ASP B C 1
ATOM 8067 O O . ASP B 1 216 ? -45.938 -9.688 8.961 1 91.94 216 ASP B O 1
ATOM 8071 N N . PRO B 1 217 ? -47.656 -9.031 10.164 1 88.88 217 PRO B N 1
ATOM 8072 C CA . PRO B 1 217 ? -48.188 -10.391 10.289 1 88.88 217 PRO B CA 1
ATOM 8073 C C . PRO B 1 217 ? -48.469 -11.039 8.93 1 88.88 217 PRO B C 1
ATOM 8075 O O . PRO B 1 217 ? -48.438 -12.266 8.805 1 88.88 217 PRO B O 1
ATOM 8078 N N . ARG B 1 218 ? -48.719 -10.18 8.047 1 88.75 218 ARG B N 1
ATOM 8079 C CA . ARG B 1 218 ? -49 -10.719 6.719 1 88.75 218 ARG B CA 1
ATOM 8080 C C . ARG B 1 218 ? -47.781 -11.383 6.129 1 88.75 218 ARG B C 1
ATOM 8082 O O . ARG B 1 218 ? -47.875 -12.227 5.234 1 88.75 218 ARG B O 1
ATOM 8089 N N . MET B 1 219 ? -46.625 -10.992 6.457 1 86.88 219 MET B N 1
ATOM 8090 C CA . MET B 1 219 ? -45.375 -11.531 5.949 1 86.88 219 MET B CA 1
ATOM 8091 C C . MET B 1 219 ? -45.188 -12.984 6.363 1 86.88 219 MET B C 1
ATOM 8093 O O . MET B 1 219 ? -44.875 -13.836 5.531 1 86.88 219 MET B O 1
ATOM 8097 N N . ASP B 1 220 ? -45.438 -13.375 7.621 1 81.38 220 ASP B N 1
ATOM 8098 C CA . ASP B 1 220 ? -45.312 -14.734 8.141 1 81.38 220 ASP B CA 1
ATOM 8099 C C . ASP B 1 220 ? -46.312 -15.672 7.48 1 81.38 220 ASP B C 1
ATOM 8101 O O . ASP B 1 220 ? -46.062 -16.875 7.359 1 81.38 220 ASP B O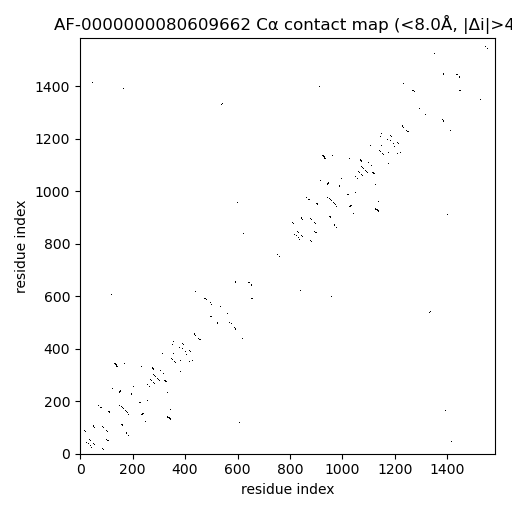 1
ATOM 8105 N N . ARG B 1 221 ? -47.438 -15.047 7.043 1 83.56 221 ARG B N 1
ATOM 8106 C CA . ARG B 1 221 ? -48.469 -15.852 6.418 1 83.56 221 ARG B CA 1
ATOM 8107 C C . ARG B 1 221 ? -48.312 -15.891 4.902 1 83.56 221 ARG B C 1
ATOM 8109 O O . ARG B 1 221 ? -49.156 -16.406 4.188 1 83.56 221 ARG B O 1
ATOM 8116 N N . ASN B 1 222 ? -47.219 -15.227 4.453 1 85.44 222 ASN B N 1
ATOM 8117 C CA . ASN B 1 222 ? -46.938 -15.148 3.025 1 85.44 222 ASN B CA 1
ATOM 8118 C C . ASN B 1 222 ? -48.062 -14.445 2.271 1 85.44 222 ASN B C 1
ATOM 8120 O O . ASN B 1 222 ? -48.469 -14.883 1.193 1 85.44 222 ASN B O 1
ATOM 8124 N N . GLN B 1 223 ? -48.688 -13.43 2.783 1 86.94 223 GLN B N 1
ATOM 8125 C CA . GLN B 1 223 ? -49.812 -12.672 2.201 1 86.94 223 GLN B CA 1
ATOM 8126 C C . GLN B 1 223 ? -49.406 -11.211 1.978 1 86.94 223 GLN B C 1
ATOM 8128 O O . GLN B 1 223 ? -50.25 -10.375 1.658 1 86.94 223 GLN B O 1
ATOM 8133 N N . HIS B 1 224 ? -48.188 -11.133 2.145 1 85.75 224 HIS B N 1
ATOM 8134 C CA . HIS B 1 224 ? -47.75 -9.758 1.958 1 85.75 224 HIS B CA 1
ATOM 8135 C C . HIS B 1 224 ? -47.656 -9.406 0.477 1 85.75 224 HIS B C 1
ATOM 8137 O O . HIS B 1 224 ? -47.219 -10.219 -0.332 1 85.75 224 HIS B O 1
ATOM 8143 N N . ASP B 1 225 ? -48 -8.078 0.07 1 87 225 ASP B N 1
ATOM 8144 C CA . ASP B 1 225 ? -48.031 -7.664 -1.327 1 87 225 ASP B CA 1
ATOM 8145 C C . ASP B 1 225 ? -46.75 -6.988 -1.739 1 87 225 ASP B C 1
ATOM 8147 O O . ASP B 1 225 ? -46.656 -6.363 -2.801 1 87 225 ASP B O 1
ATOM 8151 N N . TRP B 1 226 ? -45.781 -6.879 -0.787 1 89.19 226 TRP B N 1
ATOM 8152 C CA . TRP B 1 226 ? -44.438 -6.383 -1.034 1 89.19 226 TRP B CA 1
ATOM 8153 C C . TRP B 1 226 ? -44.438 -4.883 -1.298 1 89.19 226 TRP B C 1
ATOM 8155 O O . TRP B 1 226 ? -43.625 -4.371 -2.055 1 89.19 226 TRP B O 1
ATOM 8165 N N . LYS B 1 227 ? -45.469 -4.246 -0.802 1 90.62 227 LYS B N 1
ATOM 8166 C CA . LYS B 1 227 ? -45.562 -2.789 -0.819 1 90.62 227 LYS B CA 1
ATOM 8167 C C . LYS B 1 227 ? -45.375 -2.209 0.581 1 90.62 227 LYS B C 1
ATOM 8169 O O . LYS B 1 227 ? -45.875 -2.785 1.562 1 90.62 227 LYS B O 1
ATOM 8174 N N . THR B 1 228 ? -44.625 -1.152 0.579 1 91.81 228 THR B N 1
ATOM 8175 C CA . THR B 1 228 ? -44.406 -0.499 1.863 1 91.81 228 THR B CA 1
ATOM 8176 C C . THR B 1 228 ? -45.562 0.473 2.182 1 91.81 228 THR B C 1
ATOM 8178 O O . THR B 1 228 ? -46.094 1.125 1.282 1 91.81 228 THR B O 1
ATOM 8181 N N . LYS B 1 229 ? -46 0.586 3.432 1 90.38 229 LYS B N 1
ATOM 8182 C CA . LYS B 1 229 ? -47 1.531 3.875 1 90.38 229 LYS B CA 1
ATOM 8183 C C . LYS B 1 229 ? -46.5 2.971 3.758 1 90.38 229 LYS B C 1
ATOM 8185 O O . LYS B 1 229 ? -47.25 3.844 3.275 1 90.38 229 LYS B O 1
ATOM 8190 N N . SER B 1 230 ? -45.25 3.146 4.039 1 91.69 230 SER B N 1
ATOM 8191 C CA . SER B 1 230 ? -44.625 4.461 3.92 1 91.69 230 SER B CA 1
ATOM 8192 C C . SER B 1 230 ? -43.75 4.539 2.686 1 91.69 230 SER B C 1
ATOM 8194 O O . SER B 1 230 ? -43.031 3.592 2.377 1 91.69 230 SER B O 1
ATOM 8196 N N . ALA B 1 231 ? -43.938 5.66 2.086 1 92.06 231 ALA B N 1
ATOM 8197 C CA . ALA B 1 231 ? -43.031 5.898 0.955 1 92.06 231 ALA B CA 1
ATOM 8198 C C . ALA B 1 231 ? -41.625 6.238 1.43 1 92.06 231 ALA B C 1
ATOM 8200 O O . ALA B 1 231 ? -41.438 6.727 2.545 1 92.06 231 ALA B O 1
ATOM 8201 N N . TYR B 1 232 ? -40.688 5.906 0.613 1 92.31 232 TYR B N 1
ATOM 8202 C CA . TYR B 1 232 ? -39.312 6.23 0.938 1 92.31 232 TYR B CA 1
ATOM 8203 C C . TYR B 1 232 ? -38.562 6.758 -0.287 1 92.31 232 TYR B C 1
ATOM 8205 O O . TYR B 1 232 ? -39 6.531 -1.422 1 92.31 232 TYR B O 1
ATOM 8213 N N . THR B 1 233 ? -37.531 7.492 -0.085 1 93.12 233 THR B N 1
ATOM 8214 C CA . THR B 1 233 ? -36.719 8.109 -1.143 1 93.12 233 THR B CA 1
ATOM 8215 C C . THR B 1 233 ? -35.469 7.285 -1.418 1 93.12 233 THR B C 1
ATOM 8217 O O . THR B 1 233 ? -35.094 6.43 -0.615 1 93.12 233 THR B O 1
ATOM 8220 N N . PRO B 1 234 ? -34.844 7.531 -2.516 1 93.06 234 PRO B N 1
ATOM 8221 C CA . PRO B 1 234 ? -33.562 6.879 -2.82 1 93.06 234 PRO B CA 1
ATOM 8222 C C . PRO B 1 234 ? -32.5 7.148 -1.761 1 93.06 234 PRO B C 1
ATOM 8224 O O . PRO B 1 234 ? -31.766 6.242 -1.386 1 93.06 234 PRO B O 1
ATOM 8227 N N . GLU B 1 235 ? -32.469 8.336 -1.319 1 94.56 235 GLU B N 1
ATOM 8228 C CA . GLU B 1 235 ? -31.484 8.703 -0.309 1 94.56 235 GLU B CA 1
ATOM 8229 C C . GLU B 1 235 ? -31.719 7.93 0.989 1 94.56 235 GLU B C 1
ATOM 8231 O O . GLU B 1 235 ? -30.766 7.465 1.613 1 94.56 235 GLU B O 1
ATOM 8236 N N . GLN B 1 236 ? -33 7.773 1.366 1 94.5 236 GLN B N 1
ATOM 8237 C CA . GLN B 1 236 ? -33.312 7.07 2.604 1 94.5 236 GLN B CA 1
ATOM 8238 C C . GLN B 1 236 ? -32.875 5.609 2.535 1 94.5 236 GLN B C 1
ATOM 8240 O O . GLN B 1 236 ? -32.25 5.102 3.467 1 94.5 236 GLN B O 1
ATOM 8245 N N . CYS B 1 237 ? -33.125 4.941 1.446 1 95.44 237 CYS B N 1
ATOM 8246 C CA . CYS B 1 237 ? -32.844 3.514 1.358 1 95.44 237 CYS B CA 1
ATOM 8247 C C . CYS B 1 237 ? -31.359 3.275 1.079 1 95.44 237 CYS B C 1
ATOM 8249 O O . CYS B 1 237 ? -30.719 2.482 1.766 1 95.44 237 CYS B O 1
ATOM 8251 N N . ASP B 1 238 ? -30.766 4.078 0.074 1 97.81 238 ASP B N 1
ATOM 8252 C CA . ASP B 1 238 ? -29.391 3.826 -0.354 1 97.81 238 ASP B CA 1
ATOM 8253 C C . ASP B 1 238 ? -28.391 4.285 0.708 1 97.81 238 ASP B C 1
ATOM 8255 O O . ASP B 1 238 ? -27.422 3.586 0.996 1 97.81 238 ASP B O 1
ATOM 8259 N N . LEU B 1 239 ? -28.625 5.363 1.35 1 98.56 239 LEU B N 1
ATOM 8260 C CA . LEU B 1 239 ? -27.688 5.852 2.357 1 98.56 239 LEU B CA 1
ATOM 8261 C C . LEU B 1 239 ? -27.812 5.051 3.65 1 98.56 239 LEU B C 1
ATOM 8263 O O . LEU B 1 239 ? -26.828 4.84 4.355 1 98.56 239 LEU B O 1
ATOM 8267 N N . TRP B 1 240 ? -29 4.582 3.955 1 98.31 240 TRP B N 1
ATOM 8268 C CA . TRP B 1 240 ? -29.172 3.725 5.125 1 98.31 240 TRP B CA 1
ATOM 8269 C C . TRP B 1 240 ? -28.359 2.439 4.977 1 98.31 240 TRP B C 1
ATOM 8271 O O . TRP B 1 240 ? -27.562 2.102 5.844 1 98.31 240 TRP B O 1
ATOM 8281 N N . SER B 1 241 ? -28.594 1.767 3.889 1 98.19 241 SER B N 1
ATOM 8282 C CA . SER B 1 241 ? -27.906 0.505 3.664 1 98.19 241 SER B CA 1
ATOM 8283 C C . SER B 1 241 ? -26.391 0.716 3.576 1 98.19 241 SER B C 1
ATOM 8285 O O . SER B 1 241 ? -25.625 -0.11 4.059 1 98.19 241 SER B O 1
ATOM 8287 N N . LEU B 1 242 ? -26.016 1.814 2.922 1 98.69 242 LEU B N 1
ATOM 8288 C CA . LEU B 1 242 ? -24.594 2.127 2.863 1 98.69 242 LEU B CA 1
ATOM 8289 C C . LEU B 1 242 ? -24.031 2.396 4.258 1 98.69 242 LEU B C 1
ATOM 8291 O O . LEU B 1 242 ? -22.906 1.998 4.57 1 98.69 242 LEU B O 1
ATOM 8295 N N . GLY B 1 243 ? -24.766 3.174 5.082 1 98.56 243 GLY B N 1
ATOM 8296 C CA . GLY B 1 243 ? -24.344 3.418 6.453 1 98.56 243 GLY B CA 1
ATOM 8297 C C . GLY B 1 243 ? -24.094 2.145 7.234 1 98.56 243 GLY B C 1
ATOM 8298 O O . GLY B 1 243 ? -23.078 2.029 7.926 1 98.56 243 GLY B O 1
ATOM 8299 N N . CYS B 1 244 ? -25 1.153 7.086 1 98.44 244 CYS B N 1
ATOM 8300 C CA . CYS B 1 244 ? -24.812 -0.144 7.727 1 98.44 244 CYS B CA 1
ATOM 8301 C C . CYS B 1 244 ? -23.562 -0.837 7.207 1 98.44 244 CYS B C 1
ATOM 8303 O O . CYS B 1 244 ? -22.781 -1.396 7.988 1 98.44 244 CYS B O 1
ATOM 8305 N N . THR B 1 245 ? -23.375 -0.7 5.934 1 98.44 245 THR B N 1
ATOM 8306 C CA . THR B 1 245 ? -22.25 -1.34 5.281 1 98.44 245 THR B CA 1
ATOM 8307 C C . THR B 1 245 ? -20.938 -0.703 5.73 1 98.44 245 THR B C 1
ATOM 8309 O O . THR B 1 245 ? -19.969 -1.407 6.059 1 98.44 245 THR B O 1
ATOM 8312 N N . LEU B 1 246 ? -20.891 0.593 5.742 1 98.06 246 LEU B N 1
ATOM 8313 C CA . LEU B 1 246 ? -19.688 1.3 6.145 1 98.06 246 LEU B CA 1
ATOM 8314 C C . LEU B 1 246 ? -19.359 1.031 7.609 1 98.06 246 LEU B C 1
ATOM 8316 O O . LEU B 1 246 ? -18.188 0.901 7.977 1 98.06 246 LEU B O 1
ATOM 8320 N N . TYR B 1 247 ? -20.375 1.026 8.484 1 97.31 247 TYR B N 1
ATOM 8321 C CA . TYR B 1 247 ? -20.156 0.682 9.883 1 97.31 247 TYR B CA 1
ATOM 8322 C C . TYR B 1 247 ? -19.531 -0.697 10.016 1 97.31 247 TYR B C 1
ATOM 8324 O O . TYR B 1 247 ? -18.578 -0.877 10.781 1 97.31 247 TYR B O 1
ATOM 8332 N N . PHE B 1 248 ? -20.016 -1.653 9.266 1 96.25 248 PHE B N 1
ATOM 8333 C CA . PHE B 1 248 ? -19.484 -3.012 9.25 1 96.25 248 PHE B CA 1
ATOM 8334 C C . PHE B 1 248 ? -18.031 -3.014 8.805 1 96.25 248 PHE B C 1
ATOM 8336 O O . PHE B 1 248 ? -17.188 -3.648 9.438 1 96.25 248 PHE B O 1
ATOM 8343 N N . CYS B 1 249 ? -17.75 -2.285 7.727 1 96.62 249 CYS B N 1
ATOM 8344 C CA . CYS B 1 249 ? -16.406 -2.248 7.172 1 96.62 249 CYS B CA 1
ATOM 8345 C C . CYS B 1 249 ? -15.438 -1.557 8.125 1 96.62 249 CYS B C 1
ATOM 8347 O O . CYS B 1 249 ? -14.234 -1.849 8.125 1 96.62 249 CYS B O 1
ATOM 8349 N N . ALA B 1 250 ? -15.938 -0.679 8.938 1 95.5 250 ALA B N 1
ATOM 8350 C CA . ALA B 1 250 ? -15.102 0.083 9.859 1 95.5 250 ALA B CA 1
ATOM 8351 C C . ALA B 1 250 ? -14.867 -0.688 11.156 1 95.5 250 ALA B C 1
ATOM 8353 O O . ALA B 1 250 ? -13.875 -0.466 11.852 1 95.5 250 ALA B O 1
ATOM 8354 N N . THR B 1 251 ? -15.797 -1.648 11.547 1 93.44 251 THR B N 1
ATOM 8355 C CA . THR B 1 251 ? -15.734 -2.215 12.891 1 93.44 251 THR B CA 1
ATOM 8356 C C . THR B 1 251 ? -15.664 -3.738 12.828 1 93.44 251 THR B C 1
ATOM 8358 O O . THR B 1 251 ? -15.312 -4.387 13.82 1 93.44 251 THR B O 1
ATOM 8361 N N . GLY B 1 252 ? -16.109 -4.316 11.695 1 92.19 252 GLY B N 1
ATOM 8362 C CA . GLY B 1 252 ? -16.203 -5.762 11.594 1 92.19 252 GLY B CA 1
ATOM 8363 C C . GLY B 1 252 ? -17.547 -6.305 12.062 1 92.19 252 GLY B C 1
ATOM 8364 O O . GLY B 1 252 ? -17.812 -7.504 11.961 1 92.19 252 GLY B O 1
ATOM 8365 N N . LYS B 1 253 ? -18.484 -5.328 12.555 1 92.81 253 LYS B N 1
ATOM 8366 C CA . LYS B 1 253 ? -19.812 -5.711 13.016 1 92.81 253 LYS B CA 1
ATOM 8367 C C . LYS B 1 253 ? -20.875 -4.789 12.438 1 92.81 253 LYS B C 1
ATOM 8369 O O . LYS B 1 253 ? -20.641 -3.59 12.266 1 92.81 253 LYS B O 1
ATOM 8374 N N . PHE B 1 254 ? -21.953 -5.387 12.234 1 95.62 254 PHE B N 1
ATOM 8375 C CA . PHE B 1 254 ? -23.062 -4.559 11.773 1 95.62 254 PHE B CA 1
ATOM 8376 C C . PHE B 1 254 ? -23.594 -3.684 12.898 1 95.62 254 PHE B C 1
ATOM 8378 O O . PHE B 1 254 ? -23.469 -4.035 14.07 1 95.62 254 PHE B O 1
ATOM 8385 N N . PRO B 1 255 ? -24.172 -2.576 12.555 1 96.62 255 PRO B N 1
ATOM 8386 C CA . PRO B 1 255 ? -24.688 -1.675 13.586 1 96.62 255 PRO B CA 1
ATOM 8387 C C . PRO B 1 255 ? -25.922 -2.229 14.289 1 96.62 255 PRO B C 1
ATOM 8389 O O . PRO B 1 255 ? -26.234 -1.827 15.414 1 96.62 255 PRO B O 1
ATOM 8392 N N . PHE B 1 256 ? -26.594 -3.162 13.625 1 96.94 256 PHE B N 1
ATOM 8393 C CA . PHE B 1 256 ? -27.797 -3.771 14.18 1 96.94 256 PHE B CA 1
ATOM 8394 C C . PHE B 1 256 ? -27.734 -5.293 14.086 1 96.94 256 PHE B C 1
ATOM 8396 O O . PHE B 1 256 ? -27.406 -5.84 13.031 1 96.94 256 PHE B O 1
ATOM 8403 N N . GLU B 1 257 ? -28.031 -5.852 15.117 1 92.94 257 GLU B N 1
ATOM 8404 C CA . GLU B 1 257 ? -28.062 -7.312 15.133 1 92.94 257 GLU B CA 1
ATOM 8405 C C . GLU B 1 257 ? -29.266 -7.848 14.367 1 92.94 257 GLU B C 1
ATOM 8407 O O . GLU B 1 257 ? -30.344 -7.25 14.398 1 92.94 257 GLU B O 1
ATOM 8412 N N . HIS B 1 258 ? -28.938 -8.938 13.672 1 90.56 258 HIS B N 1
ATOM 8413 C CA . HIS B 1 258 ? -29.984 -9.594 12.891 1 90.56 258 HIS B CA 1
ATOM 8414 C C . HIS B 1 258 ? -29.969 -11.102 13.109 1 90.56 258 HIS B C 1
ATOM 8416 O O . HIS B 1 258 ? -28.906 -11.719 13.148 1 90.56 258 HIS B O 1
ATOM 8422 N N . GLU B 1 259 ? -31.156 -11.594 13.445 1 86.31 259 GLU B N 1
ATOM 8423 C CA . GLU B 1 259 ? -31.375 -13.031 13.555 1 86.31 259 GLU B CA 1
ATOM 8424 C C . GLU B 1 259 ? -32.375 -13.508 12.516 1 86.31 259 GLU B C 1
ATOM 8426 O O . GLU B 1 259 ? -33.469 -12.93 12.383 1 86.31 259 GLU B O 1
ATOM 8431 N N . ARG B 1 260 ? -31.984 -14.555 11.852 1 82.25 260 ARG B N 1
ATOM 8432 C CA . ARG B 1 260 ? -32.844 -15.062 10.781 1 82.25 260 ARG B CA 1
ATOM 8433 C C . ARG B 1 260 ? -34.219 -15.406 11.297 1 82.25 260 ARG B C 1
ATOM 8435 O O . ARG B 1 260 ? -35.219 -15.141 10.633 1 82.25 260 ARG B O 1
ATOM 8442 N N . ASN B 1 261 ? -34.344 -15.953 12.461 1 81.69 261 ASN B N 1
ATOM 8443 C CA . ASN B 1 261 ? -35.625 -16.422 13 1 81.69 261 ASN B CA 1
ATOM 8444 C C . ASN B 1 261 ? -36.281 -15.367 13.875 1 81.69 261 ASN B C 1
ATOM 8446 O O . ASN B 1 261 ? -37.312 -15.625 14.5 1 81.69 261 ASN B O 1
ATOM 8450 N N . ASN B 1 262 ? -35.812 -14.125 13.898 1 85.75 262 ASN B N 1
ATOM 8451 C CA . ASN B 1 262 ? -36.344 -13.039 14.711 1 85.75 262 ASN B CA 1
ATOM 8452 C C . ASN B 1 262 ? -36.219 -11.688 14.016 1 85.75 262 ASN B C 1
ATOM 8454 O O . ASN B 1 262 ? -35.312 -10.898 14.359 1 85.75 262 ASN B O 1
ATOM 8458 N N . LYS B 1 263 ? -36.969 -11.422 13.195 1 87.62 263 LYS B N 1
ATOM 8459 C CA . LYS B 1 263 ? -36.938 -10.195 12.414 1 87.62 263 LYS B CA 1
ATOM 8460 C C . LYS B 1 263 ? -37.281 -8.984 13.281 1 87.62 263 LYS B C 1
ATOM 8462 O O . LYS B 1 263 ? -36.938 -7.852 12.945 1 87.62 263 LYS B O 1
ATOM 8467 N N . LYS B 1 264 ? -38 -9.227 14.328 1 89.62 264 LYS B N 1
ATOM 8468 C CA . LYS B 1 264 ? -38.406 -8.156 15.242 1 89.62 264 LYS B CA 1
ATOM 8469 C C . LYS B 1 264 ? -37.156 -7.508 15.883 1 89.62 264 LYS B C 1
ATOM 8471 O O . LYS B 1 264 ? -37.188 -6.312 16.188 1 89.62 264 LYS B O 1
ATOM 8476 N N . LEU B 1 265 ? -36.188 -8.289 16.016 1 92.19 265 LEU B N 1
ATOM 8477 C CA . LEU B 1 265 ? -34.969 -7.773 16.641 1 92.19 265 LEU B CA 1
ATOM 8478 C C . LEU B 1 265 ? -34.406 -6.613 15.828 1 92.19 265 LEU B C 1
ATOM 8480 O O . LEU B 1 265 ? -34.094 -5.551 16.375 1 92.19 265 LEU B O 1
ATOM 8484 N N . TYR B 1 266 ? -34.25 -6.777 14.586 1 95.31 266 TYR B N 1
ATOM 8485 C CA . TYR B 1 266 ? -33.75 -5.719 13.711 1 95.31 266 TYR B CA 1
ATOM 8486 C C . TYR B 1 266 ? -34.688 -4.531 13.703 1 95.31 266 TYR B C 1
ATOM 8488 O O . TYR B 1 266 ? -34.281 -3.381 13.836 1 95.31 266 TYR B O 1
ATOM 8496 N N . HIS B 1 267 ? -36.031 -4.805 13.523 1 94.62 267 HIS B N 1
ATOM 8497 C CA . HIS B 1 267 ? -37.031 -3.752 13.484 1 94.62 267 HIS B CA 1
ATOM 8498 C C . HIS B 1 267 ? -36.969 -2.877 14.734 1 94.62 267 HIS B C 1
ATOM 8500 O O . HIS B 1 267 ? -36.938 -1.648 14.633 1 94.62 267 HIS B O 1
ATOM 8506 N N . ASP B 1 268 ? -36.875 -3.48 15.859 1 94.25 268 ASP B N 1
ATOM 8507 C CA . ASP B 1 268 ? -36.844 -2.74 17.125 1 94.25 268 ASP B CA 1
ATOM 8508 C C . ASP B 1 268 ? -35.562 -1.92 17.25 1 94.25 268 ASP B C 1
ATOM 8510 O O . ASP B 1 268 ? -35.594 -0.813 17.797 1 94.25 268 ASP B O 1
ATOM 8514 N N . ALA B 1 269 ? -34.531 -2.469 16.812 1 96.44 269 ALA B N 1
ATOM 8515 C CA . ALA B 1 269 ? -33.25 -1.778 16.891 1 96.44 269 ALA B CA 1
ATOM 8516 C C . ALA B 1 269 ? -33.25 -0.519 16.031 1 96.44 269 ALA B C 1
ATOM 8518 O O . ALA B 1 269 ? -32.781 0.538 16.453 1 96.44 269 ALA B O 1
ATOM 8519 N N . VAL B 1 270 ? -33.75 -0.605 14.805 1 97.06 270 VAL B N 1
ATOM 8520 C CA . VAL B 1 270 ? -33.719 0.536 13.891 1 97.06 270 VAL B CA 1
ATOM 8521 C C . VAL B 1 270 ? -34.719 1.593 14.359 1 97.06 270 VAL B C 1
ATOM 8523 O O . VAL B 1 270 ? -34.5 2.793 14.195 1 97.06 270 VAL B O 1
ATOM 8526 N N . VAL B 1 271 ? -35.844 1.165 14.961 1 94.75 271 VAL B N 1
ATOM 8527 C CA . VAL B 1 271 ? -36.781 2.111 15.547 1 94.75 271 VAL B CA 1
ATOM 8528 C C . VAL B 1 271 ? -36.125 2.846 16.719 1 94.75 271 VAL B C 1
ATOM 8530 O O . VAL B 1 271 ? -36.25 4.066 16.828 1 94.75 271 VAL B O 1
ATOM 8533 N N . ALA B 1 272 ? -35.438 2.102 17.469 1 95.81 272 ALA B N 1
ATOM 8534 C CA . ALA B 1 272 ? -34.75 2.693 18.609 1 95.81 272 ALA B CA 1
ATOM 8535 C C . ALA B 1 272 ? -33.719 3.725 18.141 1 95.81 272 ALA B C 1
ATOM 8537 O O . ALA B 1 272 ? -33.531 4.754 18.781 1 95.81 272 ALA B O 1
ATOM 8538 N N . LEU B 1 273 ? -33.094 3.473 17.109 1 97.31 273 LEU B N 1
ATOM 8539 C CA . LEU B 1 273 ? -32.094 4.395 16.562 1 97.31 273 LEU B CA 1
ATOM 8540 C C . LEU B 1 273 ? -32.75 5.727 16.188 1 97.31 273 LEU B C 1
ATOM 8542 O O . LEU B 1 273 ? -32.188 6.789 16.453 1 97.31 273 LEU B O 1
ATOM 8546 N N . THR B 1 274 ? -33.875 5.695 15.562 1 94.88 274 THR B N 1
ATOM 8547 C CA . THR B 1 274 ? -34.562 6.91 15.117 1 94.88 274 THR B CA 1
ATOM 8548 C C . THR B 1 274 ? -34.969 7.77 16.312 1 94.88 274 THR B C 1
ATOM 8550 O O . THR B 1 274 ? -35.188 8.977 16.172 1 94.88 274 THR B O 1
ATOM 8553 N N . GLN B 1 275 ? -35.062 7.148 17.516 1 94.88 275 GLN B N 1
ATOM 8554 C CA . GLN B 1 275 ? -35.438 7.863 18.719 1 94.88 275 GLN B CA 1
ATOM 8555 C C . GLN B 1 275 ? -34.219 8.492 19.406 1 94.88 275 GLN B C 1
ATOM 8557 O O . GLN B 1 275 ? -34.375 9.266 20.359 1 94.88 275 GLN B O 1
ATOM 8562 N N . ASN B 1 276 ? -33.125 8.18 18.859 1 95.69 276 ASN B N 1
ATOM 8563 C CA . ASN B 1 276 ? -31.859 8.727 19.375 1 95.69 276 ASN B CA 1
ATOM 8564 C C . ASN B 1 276 ? -31.078 9.461 18.297 1 95.69 276 ASN B C 1
ATOM 8566 O O . ASN B 1 276 ? -30.266 8.844 17.578 1 95.69 276 ASN B O 1
ATOM 8570 N N . GLU B 1 277 ? -31.141 10.68 18.328 1 92.94 277 GLU B N 1
ATOM 8571 C CA . GLU B 1 277 ? -30.672 11.508 17.219 1 92.94 277 GLU B CA 1
ATOM 8572 C C . GLU B 1 277 ? -29.156 11.43 17.062 1 92.94 277 GLU B C 1
ATOM 8574 O O . GLU B 1 277 ? -28.609 11.719 15.992 1 92.94 277 GLU B O 1
ATOM 8579 N N . ARG B 1 278 ? -28.469 10.969 18.031 1 94 278 ARG B N 1
ATOM 8580 C CA . ARG B 1 278 ? -27.016 10.938 17.984 1 94 278 ARG B CA 1
ATOM 8581 C C . ARG B 1 278 ? -26.5 9.523 17.719 1 94 278 ARG B C 1
ATOM 8583 O O . ARG B 1 278 ? -25.312 9.32 17.5 1 94 278 ARG B O 1
ATOM 8590 N N . ALA B 1 279 ? -27.328 8.594 17.688 1 97.12 279 ALA B N 1
ATOM 8591 C CA . ALA B 1 279 ? -26.922 7.191 17.609 1 97.12 279 ALA B CA 1
ATOM 8592 C C . ALA B 1 279 ? -26.516 6.824 16.188 1 97.12 279 ALA B C 1
ATOM 8594 O O . ALA B 1 279 ? -27.141 7.273 15.219 1 97.12 279 ALA B O 1
ATOM 8595 N N . ILE B 1 280 ? -25.469 6.027 16.047 1 97.06 280 ILE B N 1
ATOM 8596 C CA . ILE B 1 280 ? -25.031 5.52 14.758 1 97.06 280 ILE B CA 1
ATOM 8597 C C . ILE B 1 280 ? -25.109 3.994 14.75 1 97.06 280 ILE B C 1
ATOM 8599 O O . ILE B 1 280 ? -24.812 3.355 13.742 1 97.06 280 ILE B O 1
ATOM 8603 N N . ALA B 1 281 ? -25.422 3.398 15.844 1 97.44 281 ALA B N 1
ATOM 8604 C CA . ALA B 1 281 ? -25.656 1.97 16.047 1 97.44 281 ALA B CA 1
ATOM 8605 C C . ALA B 1 281 ? -26.422 1.709 17.328 1 97.44 281 ALA B C 1
ATOM 8607 O O . ALA B 1 281 ? -26.531 2.59 18.188 1 97.44 281 ALA B O 1
ATOM 8608 N N . MET B 1 282 ? -27.031 0.543 17.422 1 96.94 282 MET B N 1
ATOM 8609 C CA . MET B 1 282 ? -27.75 0.113 18.609 1 96.94 282 MET B CA 1
ATOM 8610 C C . MET B 1 282 ? -27.297 -1.278 19.047 1 96.94 282 MET B C 1
ATOM 8612 O O . MET B 1 282 ? -27.438 -2.242 18.297 1 96.94 282 MET B O 1
ATOM 8616 N N . THR B 1 283 ? -26.812 -1.365 20.25 1 94 283 THR B N 1
ATOM 8617 C CA . THR B 1 283 ? -26.406 -2.654 20.797 1 94 283 THR B CA 1
ATOM 8618 C C . THR B 1 283 ? -27.5 -3.266 21.656 1 94 283 THR B C 1
ATOM 8620 O O . THR B 1 283 ? -27.984 -2.631 22.594 1 94 283 THR B O 1
ATOM 8623 N N . PRO B 1 284 ? -27.922 -4.539 21.297 1 93 284 PRO B N 1
ATOM 8624 C CA . PRO B 1 284 ? -28.953 -5.184 22.094 1 93 284 PRO B CA 1
ATOM 8625 C C . PRO B 1 284 ? -28.453 -5.645 23.453 1 93 284 PRO B C 1
ATOM 8627 O O . PRO B 1 284 ? -27.312 -6.129 23.562 1 93 284 PRO B O 1
ATOM 8630 N N . VAL B 1 285 ? -29.156 -5.312 24.453 1 92 285 VAL B N 1
ATOM 8631 C CA . VAL B 1 285 ? -28.922 -5.777 25.812 1 92 285 VAL B CA 1
ATOM 8632 C C . VAL B 1 285 ? -30.156 -6.543 26.312 1 92 285 VAL B C 1
ATOM 8634 O O . VAL B 1 285 ? -31.281 -6.117 26.078 1 92 285 VAL B O 1
ATOM 8637 N N . ILE B 1 286 ? -29.859 -7.703 26.875 1 85.88 286 ILE B N 1
ATOM 8638 C CA . ILE B 1 286 ? -30.969 -8.523 27.359 1 85.88 286 ILE B CA 1
ATOM 8639 C C . ILE B 1 286 ? -31.547 -7.906 28.625 1 85.88 286 ILE B C 1
ATOM 8641 O O . ILE B 1 286 ? -30.828 -7.707 29.609 1 85.88 286 ILE B O 1
ATOM 8645 N N . LYS B 1 287 ? -32.688 -7.332 28.547 1 79.75 287 LYS B N 1
ATOM 8646 C CA . LYS B 1 287 ? -33.375 -6.762 29.703 1 79.75 287 LYS B CA 1
ATOM 8647 C C . LYS B 1 287 ? -34.094 -7.848 30.516 1 79.75 287 LYS B C 1
ATOM 8649 O O . LYS B 1 287 ? -34.156 -7.75 31.734 1 79.75 287 LYS B O 1
ATOM 8654 N N . GLY B 1 288 ? -34.75 -8.852 29.938 1 78.31 288 GLY B N 1
ATOM 8655 C CA . GLY B 1 288 ? -35.469 -9.891 30.641 1 78.31 288 GLY B CA 1
ATOM 8656 C C . GLY B 1 288 ? -36.156 -10.898 29.719 1 78.31 288 GLY B C 1
ATOM 8657 O O . GLY B 1 288 ? -35.812 -10.977 28.531 1 78.31 288 GLY B O 1
ATOM 8658 N N . ARG B 1 289 ? -36.625 -11.875 30.219 1 71.88 289 ARG B N 1
ATOM 8659 C CA . ARG B 1 289 ? -37.375 -12.883 29.484 1 71.88 289 ARG B CA 1
ATOM 8660 C C . ARG B 1 289 ? -38.875 -12.727 29.734 1 71.88 289 ARG B C 1
ATOM 8662 O O . ARG B 1 289 ? -39.312 -12.438 30.844 1 71.88 289 ARG B O 1
ATOM 8669 N N . ASP B 1 290 ? -39.656 -12.312 28.719 1 63.84 290 ASP B N 1
ATOM 8670 C CA . ASP B 1 290 ? -41.094 -12.305 28.875 1 63.84 290 ASP B CA 1
ATOM 8671 C C . ASP B 1 290 ? -41.625 -13.711 29.188 1 63.84 290 ASP B C 1
ATOM 8673 O O . ASP B 1 290 ? -41.438 -14.633 28.391 1 63.84 290 ASP B O 1
ATOM 8677 N N . ALA B 1 291 ? -41.844 -13.828 30.453 1 58.16 291 ALA B N 1
ATOM 8678 C CA . ALA B 1 291 ? -42.344 -15.094 30.984 1 58.16 291 ALA B CA 1
ATOM 8679 C C . ALA B 1 291 ? -43.438 -15.672 30.078 1 58.16 291 ALA B C 1
ATOM 8681 O O . ALA B 1 291 ? -43.531 -16.891 29.922 1 58.16 291 ALA B O 1
ATOM 8682 N N . GLY B 1 292 ? -44.469 -14.875 29.688 1 54.66 292 GLY B N 1
ATOM 8683 C CA . GLY B 1 292 ? -45.594 -15.391 28.938 1 54.66 292 GLY B CA 1
ATOM 8684 C C . GLY B 1 292 ? -45.219 -15.898 27.562 1 54.66 292 GLY B C 1
ATOM 8685 O O . GLY B 1 292 ? -45.625 -17 27.172 1 54.66 292 GLY B O 1
ATOM 8686 N N . ARG B 1 293 ? -44.344 -15.172 26.797 1 60.59 293 ARG B N 1
ATOM 8687 C CA . ARG B 1 293 ? -44.125 -15.516 25.391 1 60.59 293 ARG B CA 1
ATOM 8688 C C . ARG B 1 293 ? -42.75 -16.125 25.172 1 60.59 293 ARG B C 1
ATOM 8690 O O . ARG B 1 293 ? -42.406 -16.484 24.047 1 60.59 293 ARG B O 1
ATOM 8697 N N . ARG B 1 294 ? -41.969 -16.469 26.156 1 60.91 294 ARG B N 1
ATOM 8698 C CA . ARG B 1 294 ? -40.656 -17.109 26.078 1 60.91 294 ARG B CA 1
ATOM 8699 C C . ARG B 1 294 ? -39.719 -16.344 25.156 1 60.91 294 ARG B C 1
ATOM 8701 O O . ARG B 1 294 ? -38.938 -16.953 24.422 1 60.91 294 ARG B O 1
ATOM 8708 N N . GLU B 1 295 ? -40.188 -15.109 24.922 1 71.69 295 GLU B N 1
ATOM 8709 C CA . GLU B 1 295 ? -39.344 -14.32 24.031 1 71.69 295 GLU B CA 1
ATOM 8710 C C . GLU B 1 295 ? -38.406 -13.414 24.828 1 71.69 295 GLU B C 1
ATOM 8712 O O . GLU B 1 295 ? -38.75 -12.961 25.922 1 71.69 295 GLU B O 1
ATOM 8717 N N . ILE B 1 296 ? -37.125 -13.414 24.516 1 78.19 296 ILE B N 1
ATOM 8718 C CA . ILE B 1 296 ? -36.094 -12.547 25.125 1 78.19 296 ILE B CA 1
ATOM 8719 C C . ILE B 1 296 ? -36.438 -11.086 24.812 1 78.19 296 ILE B C 1
ATOM 8721 O O . ILE B 1 296 ? -36.75 -10.75 23.672 1 78.19 296 ILE B O 1
ATOM 8725 N N . LEU B 1 297 ? -36.719 -10.297 25.859 1 81.25 297 LEU B N 1
ATOM 8726 C CA . LEU B 1 297 ? -36.938 -8.859 25.703 1 81.25 297 LEU B CA 1
ATOM 8727 C C . LEU B 1 297 ? -35.594 -8.125 25.641 1 81.25 297 LEU B C 1
ATOM 8729 O O . LEU B 1 297 ? -34.719 -8.344 26.484 1 81.25 297 LEU B O 1
ATOM 8733 N N . TYR B 1 298 ? -35.438 -7.453 24.547 1 87.25 298 TYR B N 1
ATOM 8734 C CA . TYR B 1 298 ? -34.188 -6.715 24.344 1 87.25 298 TYR B CA 1
ATOM 8735 C C . TYR B 1 298 ? -34.375 -5.23 24.641 1 87.25 298 TYR B C 1
ATOM 8737 O O . TYR B 1 298 ? -35.469 -4.688 24.438 1 87.25 298 TYR B O 1
ATOM 8745 N N . GLU B 1 299 ? -33.469 -4.633 25.281 1 90.81 299 GLU B N 1
ATOM 8746 C CA . GLU B 1 299 ? -33.219 -3.191 25.297 1 90.81 299 GLU B CA 1
ATOM 8747 C C . GLU B 1 299 ? -32 -2.816 24.453 1 90.81 299 GLU B C 1
ATOM 8749 O O . GLU B 1 299 ? -31.172 -3.668 24.141 1 90.81 299 GLU B O 1
ATOM 8754 N N . PHE B 1 300 ? -32.031 -1.576 23.953 1 94 300 PHE B N 1
ATOM 8755 C CA . PHE B 1 300 ? -30.969 -1.184 23.031 1 94 300 PHE B CA 1
ATOM 8756 C C . PHE B 1 300 ? -30.172 -0.003 23.578 1 94 300 PHE B C 1
ATOM 8758 O O . PHE B 1 300 ? -30.75 0.996 24.016 1 94 300 PHE B O 1
ATOM 8765 N N . GLU B 1 301 ? -28.938 -0.099 23.562 1 95.19 301 GLU B N 1
ATOM 8766 C CA . GLU B 1 301 ? -28.016 0.965 23.953 1 95.19 301 GLU B CA 1
ATOM 8767 C C . GLU B 1 301 ? -27.438 1.68 22.734 1 95.19 301 GLU B C 1
ATOM 8769 O O . GLU B 1 301 ? -26.875 1.04 21.844 1 95.19 301 GLU B O 1
ATOM 8774 N N . PRO B 1 302 ? -27.516 2.969 22.75 1 96.44 302 PRO B N 1
ATOM 8775 C CA . PRO B 1 302 ? -27.047 3.717 21.578 1 96.44 302 PRO B CA 1
ATOM 8776 C C . PRO B 1 302 ? -25.516 3.846 21.531 1 96.44 302 PRO B C 1
ATOM 8778 O O . PRO B 1 302 ? -24.875 4.008 22.562 1 96.44 302 PRO B O 1
ATOM 8781 N N . VAL B 1 303 ? -24.953 3.668 20.422 1 95.88 303 VAL B N 1
ATOM 8782 C CA . VAL B 1 303 ? -23.562 3.996 20.109 1 95.88 303 VAL B CA 1
ATOM 8783 C C . VAL B 1 303 ? -23.5 5.332 19.375 1 95.88 303 VAL B C 1
ATOM 8785 O O . VAL B 1 303 ? -24.094 5.488 18.297 1 95.88 303 VAL B O 1
ATOM 8788 N N . THR B 1 304 ? -22.766 6.297 19.891 1 94.62 304 THR B N 1
ATOM 8789 C CA . THR B 1 304 ? -22.875 7.652 19.359 1 94.62 304 THR B CA 1
ATOM 8790 C C . THR B 1 304 ? -21.578 8.039 18.625 1 94.62 304 THR B C 1
ATOM 8792 O O . THR B 1 304 ? -21.516 9.094 18 1 94.62 304 THR B O 1
ATOM 8795 N N . GLU B 1 305 ? -20.641 7.172 18.75 1 92.38 305 GLU B N 1
ATOM 8796 C CA . GLU B 1 305 ? -19.375 7.387 18.062 1 92.38 305 GLU B CA 1
ATOM 8797 C C . GLU B 1 305 ? -18.766 6.066 17.578 1 92.38 305 GLU B C 1
ATOM 8799 O O . GLU B 1 305 ? -18.891 5.043 18.266 1 92.38 305 GLU B O 1
ATOM 8804 N N . LEU B 1 306 ? -18.203 6.184 16.359 1 91.62 306 LEU B N 1
ATOM 8805 C CA . LEU B 1 306 ? -17.531 5 15.844 1 91.62 306 LEU B CA 1
ATOM 8806 C C . LEU B 1 306 ? -16.5 4.473 16.844 1 91.62 306 LEU B C 1
ATOM 8808 O O . LEU B 1 306 ? -15.68 5.234 17.359 1 91.62 306 LEU B O 1
ATOM 8812 N N . PRO B 1 307 ? -16.766 3.273 17.281 1 81.88 307 PRO B N 1
ATOM 8813 C CA . PRO B 1 307 ? -15.828 2.736 18.266 1 81.88 307 PRO B CA 1
ATOM 8814 C C . PRO B 1 307 ? -14.391 2.688 17.75 1 81.88 307 PRO B C 1
ATOM 8816 O O . PRO B 1 307 ? -14.141 2.227 16.641 1 81.88 307 PRO B O 1
ATOM 8819 N N . SER B 1 308 ? -13.828 3.564 18.078 1 64.44 308 SER B N 1
ATOM 8820 C CA . SER B 1 308 ? -12.43 3.533 17.688 1 64.44 308 SER B CA 1
ATOM 8821 C C . SER B 1 308 ? -11.633 2.551 18.547 1 64.44 308 SER B C 1
ATOM 8823 O O . SER B 1 308 ? -11.562 2.697 19.766 1 64.44 308 SER B O 1
ATOM 8825 N N . LYS B 1 309 ? -12.258 1.348 18.531 1 53.53 309 LYS B N 1
ATOM 8826 C CA . LYS B 1 309 ? -11.461 0.557 19.469 1 53.53 309 LYS B CA 1
ATOM 8827 C C . LYS B 1 309 ? -10.023 1.071 19.531 1 53.53 309 LYS B C 1
ATOM 8829 O O . LYS B 1 309 ? -9.594 1.828 18.656 1 53.53 309 LYS B O 1
ATOM 8834 N N . PHE B 1 310 ? -9.227 0.445 19.922 1 48.88 310 PHE B N 1
ATOM 8835 C CA . PHE B 1 310 ? -7.824 0.733 20.219 1 48.88 310 PHE B CA 1
ATOM 8836 C C . PHE B 1 310 ? -7.289 1.828 19.312 1 48.88 310 PHE B C 1
ATOM 8838 O O . PHE B 1 310 ? -7.789 2.021 18.203 1 48.88 310 PHE B O 1
ATOM 8845 N N . THR B 1 311 ? -6.414 2.297 18.828 1 51.97 311 THR B N 1
ATOM 8846 C CA . THR B 1 311 ? -5.43 3.162 18.188 1 51.97 311 THR B CA 1
ATOM 8847 C C . THR B 1 311 ? -5.508 3.047 16.672 1 51.97 311 THR B C 1
ATOM 8849 O O . THR B 1 311 ? -4.785 3.74 15.945 1 51.97 311 THR B O 1
ATOM 8852 N N . ARG B 1 312 ? -6.637 2.473 16.172 1 71.06 312 ARG B N 1
ATOM 8853 C CA . ARG B 1 312 ? -6.191 2.191 14.82 1 71.06 312 ARG B CA 1
ATOM 8854 C C . ARG B 1 312 ? -6.531 3.346 13.883 1 71.06 312 ARG B C 1
ATOM 8856 O O . ARG B 1 312 ? -5.688 3.793 13.102 1 71.06 312 ARG B O 1
ATOM 8863 N N . TYR B 1 313 ? -7.918 3.963 14.078 1 89.44 313 TYR B N 1
ATOM 8864 C CA . TYR B 1 313 ? -8.18 5.074 13.172 1 89.44 313 TYR B CA 1
ATOM 8865 C C . TYR B 1 313 ? -7.805 6.402 13.812 1 89.44 313 TYR B C 1
ATOM 8867 O O . TYR B 1 313 ? -8.039 6.613 15.008 1 89.44 313 TYR B O 1
ATOM 8875 N N . PRO B 1 314 ? -7.289 7.281 13.062 1 89.69 314 PRO B N 1
ATOM 8876 C CA . PRO B 1 314 ? -7.086 8.633 13.586 1 89.69 314 PRO B CA 1
ATOM 8877 C C . PRO B 1 314 ? -8.398 9.328 13.961 1 89.69 314 PRO B C 1
ATOM 8879 O O . PRO B 1 314 ? -9.43 9.086 13.32 1 89.69 314 PRO B O 1
ATOM 8882 N N . LYS B 1 315 ? -8.344 10.125 14.945 1 89.94 315 LYS B N 1
ATOM 8883 C CA . LYS B 1 315 ? -9.547 10.742 15.5 1 89.94 315 LYS B CA 1
ATOM 8884 C C . LYS B 1 315 ? -10.297 11.539 14.445 1 89.94 315 LYS B C 1
ATOM 8886 O O . LYS B 1 315 ? -11.531 11.586 14.453 1 89.94 315 LYS B O 1
ATOM 8891 N N . TRP B 1 316 ? -9.633 12.258 13.531 1 91.19 316 TRP B N 1
ATOM 8892 C CA . TRP B 1 316 ? -10.32 13 12.484 1 91.19 316 TRP B CA 1
ATOM 8893 C C . TRP B 1 316 ? -11.227 12.078 11.672 1 91.19 316 TRP B C 1
ATOM 8895 O O . TRP B 1 316 ? -12.336 12.461 11.289 1 91.19 316 TRP B O 1
ATOM 8905 N N . LEU B 1 317 ? -10.719 10.836 11.391 1 93.75 317 LEU B N 1
ATOM 8906 C CA . LEU B 1 317 ? -11.477 9.875 10.602 1 93.75 317 LEU B CA 1
ATOM 8907 C C . LEU B 1 317 ? -12.664 9.336 11.391 1 93.75 317 LEU B C 1
ATOM 8909 O O . LEU B 1 317 ? -13.766 9.188 10.852 1 93.75 317 LEU B O 1
ATOM 8913 N N . VAL B 1 318 ? -12.422 9.055 12.711 1 93.44 318 VAL B N 1
ATOM 8914 C CA . VAL B 1 318 ? -13.5 8.602 13.586 1 93.44 318 VAL B CA 1
ATOM 8915 C C . VAL B 1 318 ? -14.625 9.633 13.586 1 93.44 318 VAL B C 1
ATOM 8917 O O . VAL B 1 318 ? -15.789 9.289 13.375 1 93.44 318 VAL B O 1
ATOM 8920 N N . CYS B 1 319 ? -14.297 10.859 13.727 1 92.25 319 CYS B N 1
ATOM 8921 C CA . CYS B 1 319 ? -15.273 11.938 13.812 1 92.25 319 CYS B CA 1
ATOM 8922 C C . CYS B 1 319 ? -15.992 12.125 12.477 1 92.25 319 CYS B C 1
ATOM 8924 O O . CYS B 1 319 ? -17.219 12.258 12.438 1 92.25 319 CYS B O 1
ATOM 8926 N N . THR B 1 320 ? -15.227 12.125 11.43 1 93.75 320 THR B N 1
ATOM 8927 C CA . THR B 1 320 ? -15.805 12.352 10.109 1 93.75 320 THR B CA 1
ATOM 8928 C C . THR B 1 320 ? -16.766 11.227 9.742 1 93.75 320 THR B C 1
ATOM 8930 O O . THR B 1 320 ? -17.891 11.484 9.305 1 93.75 320 THR B O 1
ATOM 8933 N N . VAL B 1 321 ? -16.391 9.945 9.984 1 95 321 VAL B N 1
ATOM 8934 C CA . VAL B 1 321 ? -17.234 8.805 9.641 1 95 321 VAL B CA 1
ATOM 8935 C C . VAL B 1 321 ? -18.453 8.773 10.555 1 95 321 VAL B C 1
ATOM 8937 O O . VAL B 1 321 ? -19.562 8.445 10.117 1 95 321 VAL B O 1
ATOM 8940 N N . THR B 1 322 ? -18.266 9.148 11.828 1 94.81 322 THR B N 1
ATOM 8941 C CA . THR B 1 322 ? -19.391 9.234 12.75 1 94.81 322 THR B CA 1
ATOM 8942 C C . THR B 1 322 ? -20.422 10.242 12.242 1 94.81 322 THR B C 1
ATOM 8944 O O . THR B 1 322 ? -21.609 9.953 12.219 1 94.81 322 THR B O 1
ATOM 8947 N N . CYS B 1 323 ? -19.938 11.398 11.797 1 94.88 323 CYS B N 1
ATOM 8948 C CA . CYS B 1 323 ? -20.828 12.438 11.281 1 94.88 323 CYS B CA 1
ATOM 8949 C C . CYS B 1 323 ? -21.531 11.961 10.016 1 94.88 323 CYS B C 1
ATOM 8951 O O . CYS B 1 323 ? -22.719 12.211 9.836 1 94.88 323 CYS B O 1
ATOM 8953 N N . LEU B 1 324 ? -20.875 11.258 9.164 1 96.12 324 LEU B N 1
ATOM 8954 C CA . LEU B 1 324 ? -21.469 10.727 7.938 1 96.12 324 LEU B CA 1
ATOM 8955 C C . LEU B 1 324 ? -22.562 9.719 8.258 1 96.12 324 LEU B C 1
ATOM 8957 O O . LEU B 1 324 ? -23.672 9.812 7.715 1 96.12 324 LEU B O 1
ATOM 8961 N N . LEU B 1 325 ? -22.188 8.797 9.211 1 96.81 325 LEU B N 1
ATOM 8962 C CA . LEU B 1 325 ? -23.156 7.777 9.57 1 96.81 325 LEU B CA 1
ATOM 8963 C C . LEU B 1 325 ? -24.406 8.406 10.195 1 96.81 325 LEU B C 1
ATOM 8965 O O . LEU B 1 325 ? -25.531 7.992 9.906 1 96.81 325 LEU B O 1
ATOM 8969 N N . ARG B 1 326 ? -24.219 9.391 10.969 1 95.88 326 ARG B N 1
ATOM 8970 C CA . ARG B 1 326 ? -25.344 10.117 11.562 1 95.88 326 ARG B CA 1
ATOM 8971 C C . ARG B 1 326 ? -26.219 10.758 10.484 1 95.88 326 ARG B C 1
ATOM 8973 O O . ARG B 1 326 ? -27.438 10.68 10.547 1 95.88 326 ARG B O 1
ATOM 8980 N N . ASN B 1 327 ? -25.562 11.391 9.57 1 95.88 327 ASN B N 1
ATOM 8981 C CA . ASN B 1 327 ? -26.297 11.992 8.453 1 95.88 327 ASN B CA 1
ATOM 8982 C C . ASN B 1 327 ? -27.047 10.938 7.656 1 95.88 327 ASN B C 1
ATOM 8984 O O . ASN B 1 327 ? -28.203 11.148 7.289 1 95.88 327 ASN B O 1
ATOM 8988 N N . PHE B 1 328 ? -26.484 9.773 7.379 1 98.06 328 PHE B N 1
ATOM 8989 C CA . PHE B 1 328 ? -27.094 8.703 6.598 1 98.06 328 PHE B CA 1
ATOM 8990 C C . PHE B 1 328 ? -28.375 8.211 7.266 1 98.06 328 PHE B C 1
ATOM 8992 O O . PHE B 1 328 ? -29.375 7.949 6.594 1 98.06 328 PHE B O 1
ATOM 8999 N N . PHE B 1 329 ? -28.359 8.141 8.602 1 97.88 329 PHE B N 1
ATOM 9000 C CA . PHE B 1 329 ? -29.453 7.5 9.328 1 97.88 329 PHE B CA 1
ATOM 9001 C C . PHE B 1 329 ? -30.531 8.516 9.688 1 97.88 329 PHE B C 1
ATOM 9003 O O . PHE B 1 329 ? -31.703 8.164 9.773 1 97.88 329 PHE B O 1
ATOM 9010 N N . HIS B 1 330 ? -30.172 9.812 9.875 1 96.69 330 HIS B N 1
ATOM 9011 C CA . HIS B 1 330 ? -31.141 10.742 10.461 1 96.69 330 HIS B CA 1
ATOM 9012 C C . HIS B 1 330 ? -31.531 11.828 9.461 1 96.69 330 HIS B C 1
ATOM 9014 O O . HIS B 1 330 ? -32.688 12.266 9.438 1 96.69 330 HIS B O 1
ATOM 9020 N N . LYS B 1 331 ? -30.562 12.273 8.672 1 95.25 331 LYS B N 1
ATOM 9021 C CA . LYS B 1 331 ? -30.828 13.297 7.656 1 95.25 331 LYS B CA 1
ATOM 9022 C C . LYS B 1 331 ? -30.078 12.984 6.363 1 95.25 331 LYS B C 1
ATOM 9024 O O . LYS B 1 331 ? -29.219 13.758 5.941 1 95.25 331 LYS B O 1
ATOM 9029 N N . PRO B 1 332 ? -30.531 11.969 5.711 1 96.88 332 PRO B N 1
ATOM 9030 C CA . PRO B 1 332 ? -29.781 11.508 4.547 1 96.88 332 PRO B CA 1
ATOM 9031 C C . PRO B 1 332 ? -29.719 12.539 3.42 1 96.88 332 PRO B C 1
ATOM 9033 O O . PRO B 1 332 ? -30.766 13.086 3.037 1 96.88 332 PRO B O 1
ATOM 9036 N N . SER B 1 333 ? -28.594 12.758 2.943 1 96.44 333 SER B N 1
ATOM 9037 C CA . SER B 1 333 ? -28.344 13.703 1.854 1 96.44 333 SER B CA 1
ATOM 9038 C C . SER B 1 333 ? -27.125 13.289 1.043 1 96.44 333 SER B C 1
ATOM 9040 O O . SER B 1 333 ? -26 13.32 1.548 1 96.44 333 SER B O 1
ATOM 9042 N N . ILE B 1 334 ? -27.312 13.094 -0.208 1 96.44 334 ILE B N 1
ATOM 9043 C CA . ILE B 1 334 ? -26.219 12.703 -1.106 1 96.44 334 ILE B CA 1
ATOM 9044 C C . ILE B 1 334 ? -25.297 13.891 -1.348 1 96.44 334 ILE B C 1
ATOM 9046 O O . ILE B 1 334 ? -24.078 13.727 -1.469 1 96.44 334 ILE B O 1
ATOM 9050 N N . ASP B 1 335 ? -25.859 15.102 -1.36 1 94.69 335 ASP B N 1
ATOM 9051 C CA . ASP B 1 335 ? -25.062 16.312 -1.555 1 94.69 335 ASP B CA 1
ATOM 9052 C C . ASP B 1 335 ? -24.094 16.516 -0.397 1 94.69 335 ASP B C 1
ATOM 9054 O O . ASP B 1 335 ? -22.906 16.828 -0.615 1 94.69 335 ASP B O 1
ATOM 9058 N N . TYR B 1 336 ? -24.672 16.344 0.812 1 95.31 336 TYR B N 1
ATOM 9059 C CA . TYR B 1 336 ? -23.828 16.422 1.998 1 95.31 336 TYR B CA 1
ATOM 9060 C C . TYR B 1 336 ? -22.719 15.391 1.944 1 95.31 336 TYR B C 1
ATOM 9062 O O . TYR B 1 336 ? -21.547 15.727 2.178 1 95.31 336 TYR B O 1
ATOM 9070 N N . TYR B 1 337 ? -23.109 14.211 1.57 1 97.25 337 TYR B N 1
ATOM 9071 C CA . TYR B 1 337 ? -22.156 13.109 1.494 1 97.25 337 TYR B CA 1
ATOM 9072 C C . TYR B 1 337 ? -21.062 13.414 0.476 1 97.25 337 TYR B C 1
ATOM 9074 O O . TYR B 1 337 ? -19.875 13.242 0.765 1 97.25 337 TYR B O 1
ATOM 9082 N N . SER B 1 338 ? -21.406 13.852 -0.677 1 96.25 338 SER B N 1
ATOM 9083 C CA . SER B 1 338 ? -20.484 14.148 -1.76 1 96.25 338 SER B CA 1
ATOM 9084 C C . SER B 1 338 ? -19.469 15.203 -1.345 1 96.25 338 SER B C 1
ATOM 9086 O O . SER B 1 338 ? -18.281 15.086 -1.653 1 96.25 338 SER B O 1
ATOM 9088 N N . LYS B 1 339 ? -19.875 16.234 -0.625 1 95.25 339 LYS B N 1
ATOM 9089 C CA . LYS B 1 339 ? -19 17.297 -0.171 1 95.25 339 LYS B CA 1
ATOM 9090 C C . LYS B 1 339 ? -17.953 16.781 0.813 1 95.25 339 LYS B C 1
ATOM 9092 O O . LYS B 1 339 ? -16.766 17.094 0.688 1 95.25 339 LYS B O 1
ATOM 9097 N N . VAL B 1 340 ? -18.422 15.953 1.722 1 96.31 340 VAL B N 1
ATOM 9098 C CA . VAL B 1 340 ? -17.531 15.422 2.736 1 96.31 340 VAL B CA 1
ATOM 9099 C C . VAL B 1 340 ? -16.516 14.477 2.086 1 96.31 340 VAL B C 1
ATOM 9101 O O . VAL B 1 340 ? -15.32 14.555 2.357 1 96.31 340 VAL B O 1
ATOM 9104 N N . ALA B 1 341 ? -16.984 13.617 1.261 1 96.88 341 ALA B N 1
ATOM 9105 C CA . ALA B 1 341 ? -16.125 12.656 0.586 1 96.88 341 ALA B CA 1
ATOM 9106 C C . ALA B 1 341 ? -15.07 13.359 -0.267 1 96.88 341 ALA B C 1
ATOM 9108 O O . ALA B 1 341 ? -13.906 12.969 -0.281 1 96.88 341 ALA B O 1
ATOM 9109 N N . ASN B 1 342 ? -15.484 14.352 -1.021 1 94.75 342 ASN B N 1
ATOM 9110 C CA . ASN B 1 342 ? -14.547 15.125 -1.834 1 94.75 342 ASN B CA 1
ATOM 9111 C C . ASN B 1 342 ? -13.453 15.758 -0.98 1 94.75 342 ASN B C 1
ATOM 9113 O O . ASN B 1 342 ? -12.289 15.797 -1.385 1 94.75 342 ASN B O 1
ATOM 9117 N N . ALA B 1 343 ? -13.844 16.266 0.145 1 94.44 343 ALA B N 1
ATOM 9118 C CA . ALA B 1 343 ? -12.875 16.859 1.063 1 94.44 343 ALA B CA 1
ATOM 9119 C C . ALA B 1 343 ? -11.891 15.805 1.569 1 94.44 343 ALA B C 1
ATOM 9121 O O . ALA B 1 343 ? -10.703 16.078 1.725 1 94.44 343 ALA B O 1
ATOM 9122 N N . MET B 1 344 ? -12.32 14.602 1.861 1 95.5 344 MET B N 1
ATOM 9123 C CA . MET B 1 344 ? -11.453 13.523 2.328 1 95.5 344 MET B CA 1
ATOM 9124 C C . MET B 1 344 ? -10.383 13.203 1.296 1 95.5 344 MET B C 1
ATOM 9126 O O . MET B 1 344 ? -9.266 12.812 1.653 1 95.5 344 MET B O 1
ATOM 9130 N N . ARG B 1 345 ? -10.766 13.383 0.065 1 93.94 345 ARG B N 1
ATOM 9131 C CA . ARG B 1 345 ? -9.859 13.039 -1.026 1 93.94 345 ARG B CA 1
ATOM 9132 C C . ARG B 1 345 ? -8.891 14.18 -1.318 1 93.94 345 ARG B C 1
ATOM 9134 O O . ARG B 1 345 ? -7.707 13.953 -1.566 1 93.94 345 ARG B O 1
ATOM 9141 N N . SER B 1 346 ? -9.266 15.422 -1.268 1 90.12 346 SER B N 1
ATOM 9142 C CA . SER B 1 346 ? -8.531 16.547 -1.837 1 90.12 346 SER B CA 1
ATOM 9143 C C . SER B 1 346 ? -7.855 17.375 -0.748 1 90.12 346 SER B C 1
ATOM 9145 O O . SER B 1 346 ? -6.977 18.188 -1.034 1 90.12 346 SER B O 1
ATOM 9147 N N . SER B 1 347 ? -8.336 17.219 0.519 1 92.12 347 SER B N 1
ATOM 9148 C CA . SER B 1 347 ? -7.805 18.047 1.591 1 92.12 347 SER B CA 1
ATOM 9149 C C . SER B 1 347 ? -6.34 17.734 1.87 1 92.12 347 SER B C 1
ATOM 9151 O O . SER B 1 347 ? -5.859 16.656 1.537 1 92.12 347 SER B O 1
ATOM 9153 N N . LYS B 1 348 ? -5.629 18.688 2.43 1 90.25 348 LYS B N 1
ATOM 9154 C CA . LYS B 1 348 ? -4.211 18.531 2.746 1 90.25 348 LYS B CA 1
ATOM 9155 C C . LYS B 1 348 ? -3.998 17.484 3.836 1 90.25 348 LYS B C 1
ATOM 9157 O O . LYS B 1 348 ? -4.77 17.422 4.797 1 90.25 348 LYS B O 1
ATOM 9162 N N . GLN B 1 349 ? -3.037 16.766 3.664 1 92.06 349 GLN B N 1
ATOM 9163 C CA . GLN B 1 349 ? -2.676 15.727 4.613 1 92.06 349 GLN B CA 1
ATOM 9164 C C . GLN B 1 349 ? -1.342 16.031 5.289 1 92.06 349 GLN B C 1
ATOM 9166 O O . GLN B 1 349 ? -0.435 16.578 4.66 1 92.06 349 GLN B O 1
ATOM 9171 N N . LYS B 1 350 ? -1.204 15.742 6.508 1 92.44 350 LYS B N 1
ATOM 9172 C CA . LYS B 1 350 ? 0.048 15.852 7.25 1 92.44 350 LYS B CA 1
ATOM 9173 C C . LYS B 1 350 ? 0.269 14.625 8.141 1 92.44 350 LYS B C 1
ATOM 9175 O O . LYS B 1 350 ? -0.685 14.07 8.688 1 92.44 350 LYS B O 1
ATOM 9180 N N . THR B 1 351 ? 1.418 14.234 8.266 1 94.06 351 THR B N 1
ATOM 9181 C CA . THR B 1 351 ? 1.778 13.117 9.125 1 94.06 351 THR B CA 1
ATOM 9182 C C . THR B 1 351 ? 2.375 13.617 10.438 1 94.06 351 THR B C 1
ATOM 9184 O O . THR B 1 351 ? 3.311 14.422 10.438 1 94.06 351 THR B O 1
ATOM 9187 N N . PHE B 1 352 ? 1.88 13.164 11.508 1 95 352 PHE B N 1
ATOM 9188 C CA . PHE B 1 352 ? 2.361 13.531 12.836 1 95 352 PHE B CA 1
ATOM 9189 C C . PHE B 1 352 ? 2.908 12.32 13.57 1 95 352 PHE B C 1
ATOM 9191 O O . PHE B 1 352 ? 2.305 11.242 13.539 1 95 352 PHE B O 1
ATOM 9198 N N . VAL B 1 353 ? 4 12.477 14.109 1 95 353 VAL B N 1
ATOM 9199 C CA . VAL B 1 353 ? 4.625 11.422 14.906 1 95 353 VAL B CA 1
ATOM 9200 C C . VAL B 1 353 ? 4.699 11.859 16.375 1 95 353 VAL B C 1
ATOM 9202 O O . VAL B 1 353 ? 5.188 12.953 16.672 1 95 353 VAL B O 1
ATOM 9205 N N . SER B 1 354 ? 4.199 11.031 17.281 1 92.56 354 SER B N 1
ATOM 9206 C CA . SER B 1 354 ? 4.207 11.312 18.719 1 92.56 354 SER B CA 1
ATOM 9207 C C . SER B 1 354 ? 4.824 10.164 19.5 1 92.56 354 SER B C 1
ATOM 9209 O O . SER B 1 354 ? 4.277 9.055 19.516 1 92.56 354 SER B O 1
ATOM 9211 N N . VAL B 1 355 ? 5.828 10.461 20.188 1 91.12 355 VAL B N 1
ATOM 9212 C CA . VAL B 1 355 ? 6.508 9.414 20.938 1 91.12 355 VAL B CA 1
ATOM 9213 C C . VAL B 1 355 ? 5.703 9.07 22.188 1 91.12 355 VAL B C 1
ATOM 9215 O O . VAL B 1 355 ? 5.539 7.898 22.531 1 91.12 355 VAL B O 1
ATOM 9218 N N . ASP B 1 356 ? 5.199 10.055 22.875 1 90.31 356 ASP B N 1
ATOM 9219 C CA . ASP B 1 356 ? 4.438 9.859 24.109 1 90.31 356 ASP B CA 1
ATOM 9220 C C . ASP B 1 356 ? 3.131 9.125 23.844 1 90.31 356 ASP B C 1
ATOM 9222 O O . ASP B 1 356 ? 2.645 8.375 24.688 1 90.31 356 ASP B O 1
ATOM 9226 N N . GLN B 1 357 ? 2.553 9.336 22.656 1 89.5 357 GLN B N 1
ATOM 9227 C CA . GLN B 1 357 ? 1.307 8.68 22.297 1 89.5 357 GLN B CA 1
ATOM 9228 C C . GLN B 1 357 ? 1.577 7.391 21.516 1 89.5 357 GLN B C 1
ATOM 9230 O O . GLN B 1 357 ? 0.647 6.648 21.188 1 89.5 357 GLN B O 1
ATOM 9235 N N . MET B 1 358 ? 2.787 7.113 21.234 1 89.69 358 MET B N 1
ATOM 9236 C CA . MET B 1 358 ? 3.232 5.898 20.562 1 89.69 358 MET B CA 1
ATOM 9237 C C . MET B 1 358 ? 2.443 5.672 19.281 1 89.69 358 MET B C 1
ATOM 9239 O O . MET B 1 358 ? 1.91 4.586 19.047 1 89.69 358 MET B O 1
ATOM 9243 N N . CYS B 1 359 ? 2.424 6.758 18.406 1 89.81 359 CYS B N 1
ATOM 9244 C CA . CYS B 1 359 ? 1.615 6.582 17.203 1 89.81 359 CYS B CA 1
ATOM 9245 C C . CYS B 1 359 ? 2.094 7.5 16.094 1 89.81 359 CYS B C 1
ATOM 9247 O O . CYS B 1 359 ? 2.801 8.477 16.344 1 89.81 359 CYS B O 1
ATOM 9249 N N . ILE B 1 360 ? 1.851 7.125 14.914 1 93 360 ILE B N 1
ATOM 9250 C CA . ILE B 1 360 ? 1.953 7.91 13.688 1 93 360 ILE B CA 1
ATOM 9251 C C . ILE B 1 360 ? 0.558 8.18 13.133 1 93 360 ILE B C 1
ATOM 9253 O O . ILE B 1 360 ? -0.196 7.246 12.852 1 93 360 ILE B O 1
ATOM 9257 N N . VAL B 1 361 ? 0.218 9.406 13.039 1 92.75 361 VAL B N 1
ATOM 9258 C CA . VAL B 1 361 ? -1.133 9.766 12.609 1 92.75 361 VAL B CA 1
ATOM 9259 C C . VAL B 1 361 ? -1.079 10.484 11.266 1 92.75 361 VAL B C 1
ATOM 9261 O O . VAL B 1 361 ? -0.395 11.5 11.125 1 92.75 361 VAL B O 1
ATOM 9264 N N . 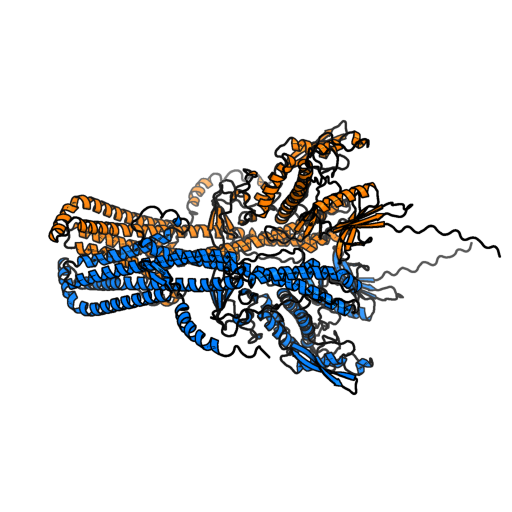GLU B 1 362 ? -1.727 9.938 10.336 1 92.31 362 GLU B N 1
ATOM 9265 C CA . GLU B 1 362 ? -2.012 10.648 9.094 1 92.31 362 GLU B CA 1
ATOM 9266 C C . GLU B 1 362 ? -3.283 11.484 9.211 1 92.31 362 GLU B C 1
ATOM 9268 O O . GLU B 1 362 ? -4.391 10.945 9.219 1 92.31 362 GLU B O 1
ATOM 9273 N N . HIS B 1 363 ? -3.102 12.727 9.273 1 93.12 363 HIS B N 1
ATOM 9274 C CA . HIS B 1 363 ? -4.207 13.656 9.492 1 93.12 363 HIS B CA 1
ATOM 9275 C C . HIS B 1 363 ? -4.652 14.297 8.18 1 93.12 363 HIS B C 1
ATOM 9277 O O . HIS B 1 363 ? -3.816 14.719 7.379 1 93.12 363 HIS B O 1
ATOM 9283 N N . THR B 1 364 ? -5.902 14.328 7.965 1 93.94 364 THR B N 1
ATOM 9284 C CA . THR B 1 364 ? -6.508 15.055 6.848 1 93.94 364 THR B CA 1
ATOM 9285 C C . THR B 1 364 ? -7.273 16.281 7.348 1 93.94 364 THR B C 1
ATOM 9287 O O . THR B 1 364 ? -8.094 16.172 8.258 1 93.94 364 THR B O 1
ATOM 9290 N N . ASP B 1 365 ? -6.977 17.391 6.758 1 93.12 365 ASP B N 1
ATOM 9291 C CA . ASP B 1 365 ? -7.59 18.656 7.176 1 93.12 365 ASP B CA 1
ATOM 9292 C C . ASP B 1 365 ? -9.031 18.75 6.676 1 93.12 365 ASP B C 1
ATOM 9294 O O . ASP B 1 365 ? -9.266 19.109 5.523 1 93.12 365 ASP B O 1
ATOM 9298 N N . MET B 1 366 ? -9.984 18.531 7.547 1 93.5 366 MET B N 1
ATOM 9299 C CA . MET B 1 366 ? -11.391 18.594 7.188 1 93.5 366 MET B CA 1
ATOM 9300 C C . MET B 1 366 ? -12.016 19.922 7.645 1 93.5 366 MET B C 1
ATOM 9302 O O . MET B 1 366 ? -13.234 20.062 7.641 1 93.5 366 MET B O 1
ATOM 9306 N N . SER B 1 367 ? -11.234 20.844 8.023 1 89.19 367 SER B N 1
ATOM 9307 C CA . SER B 1 367 ? -11.703 22.078 8.664 1 89.19 367 SER B CA 1
ATOM 9308 C C . SER B 1 367 ? -12.469 22.953 7.684 1 89.19 367 SER B C 1
ATOM 9310 O O . SER B 1 367 ? -13.266 23.797 8.094 1 89.19 367 SER B O 1
ATOM 9312 N N . LYS B 1 368 ? -12.289 22.75 6.434 1 86.31 368 LYS B N 1
ATOM 9313 C CA . LYS B 1 368 ? -12.914 23.609 5.438 1 86.31 368 LYS B CA 1
ATOM 9314 C C . LYS B 1 368 ? -14.32 23.109 5.098 1 86.31 368 LYS B C 1
ATOM 9316 O O . LYS B 1 368 ? -15.055 23.781 4.367 1 86.31 368 LYS B O 1
ATOM 9321 N N . VAL B 1 369 ? -14.633 21.938 5.625 1 90.69 369 VAL B N 1
ATOM 9322 C CA . VAL B 1 369 ? -15.977 21.422 5.383 1 90.69 369 VAL B CA 1
ATOM 9323 C C . VAL B 1 369 ? -16.938 21.984 6.422 1 90.69 369 VAL B C 1
ATOM 9325 O O . VAL B 1 369 ? -17.109 21.422 7.504 1 90.69 369 VAL B O 1
ATOM 9328 N N . LEU B 1 370 ? -17.688 23 6.09 1 82.75 370 LEU B N 1
ATOM 9329 C CA . LEU B 1 370 ? -18.547 23.766 6.98 1 82.75 370 LEU B CA 1
ATOM 9330 C C . LEU B 1 370 ? -19.625 22.875 7.586 1 82.75 370 LEU B C 1
ATOM 9332 O O . LEU B 1 370 ? -20.031 23.078 8.734 1 82.75 370 LEU B O 1
ATOM 9336 N N . GLU B 1 371 ? -19.969 21.891 6.895 1 82.19 371 GLU B N 1
ATOM 9337 C CA . GLU B 1 371 ? -21.062 21.016 7.312 1 82.19 371 GLU B CA 1
ATOM 9338 C C . GLU B 1 371 ? -20.641 20.156 8.508 1 82.19 371 GLU B C 1
ATOM 9340 O O . GLU B 1 371 ? -21.5 19.625 9.227 1 82.19 371 GLU B O 1
ATOM 9345 N N . LEU B 1 372 ? -19.328 19.938 8.633 1 88.56 372 LEU B N 1
ATOM 9346 C CA . LEU B 1 372 ? -18.844 19.125 9.742 1 88.56 372 LEU B CA 1
ATOM 9347 C C . LEU B 1 372 ? -18.719 19.953 11.016 1 88.56 372 LEU B C 1
ATOM 9349 O O . LEU B 1 372 ? -18.672 19.406 12.117 1 88.56 372 LEU B O 1
ATOM 9353 N N . GLY B 1 373 ? -18.734 21.312 10.836 1 71.56 373 GLY B N 1
ATOM 9354 C CA . GLY B 1 373 ? -18.781 22.281 11.914 1 71.56 373 GLY B CA 1
ATOM 9355 C C . GLY B 1 373 ? -17.984 21.859 13.133 1 71.56 373 GLY B C 1
ATOM 9356 O O . GLY B 1 373 ? -16.797 21.562 13.047 1 71.56 373 GLY B O 1
ATOM 9357 N N . ASP B 1 374 ? -18.781 21.672 14.156 1 67.12 374 ASP B N 1
ATOM 9358 C CA . ASP B 1 374 ? -18.281 21.484 15.516 1 67.12 374 ASP B CA 1
ATOM 9359 C C . ASP B 1 374 ? -17.891 20.031 15.773 1 67.12 374 ASP B C 1
ATOM 9361 O O . ASP B 1 374 ? -17.375 19.703 16.844 1 67.12 374 ASP B O 1
ATOM 9365 N N . CYS B 1 375 ? -17.953 19.203 14.742 1 78.62 375 CYS B N 1
ATOM 9366 C CA . CYS B 1 375 ? -17.656 17.781 14.914 1 78.62 375 CYS B CA 1
ATOM 9367 C C . CYS B 1 375 ? -16.156 17.516 14.805 1 78.62 375 CYS B C 1
ATOM 9369 O O . CYS B 1 375 ? -15.672 16.484 15.242 1 78.62 375 CYS B O 1
ATOM 9371 N N . LEU B 1 376 ? -15.57 18.469 14.312 1 84.19 376 LEU B N 1
ATOM 9372 C CA . LEU B 1 376 ? -14.148 18.219 14.102 1 84.19 376 LEU B CA 1
ATOM 9373 C C . LEU B 1 376 ? -13.32 18.703 15.289 1 84.19 376 LEU B C 1
ATOM 9375 O O . LEU B 1 376 ? -13.43 19.859 15.688 1 84.19 376 LEU B O 1
ATOM 9379 N N . PRO B 1 377 ? -12.508 17.922 15.836 1 86.88 377 PRO B N 1
ATOM 9380 C CA . PRO B 1 377 ? -11.656 18.312 16.953 1 86.88 377 PRO B CA 1
ATOM 9381 C C . PRO B 1 377 ? -10.445 19.125 16.531 1 86.88 377 PRO B C 1
ATOM 9383 O O . PRO B 1 377 ? -10.172 19.25 15.328 1 86.88 377 PRO B O 1
ATOM 9386 N N . SER B 1 378 ? -9.914 19.719 17.531 1 91.69 378 SER B N 1
ATOM 9387 C CA . SER B 1 378 ? -8.648 20.406 17.281 1 91.69 378 SER B CA 1
ATOM 9388 C C . SER B 1 378 ? -7.547 19.406 16.922 1 91.69 378 SER B C 1
ATOM 9390 O O . SER B 1 378 ? -7.707 18.203 17.109 1 91.69 378 SER B O 1
ATOM 9392 N N . ILE B 1 379 ? -6.445 19.922 16.391 1 92.38 379 ILE B N 1
ATOM 9393 C CA . ILE B 1 379 ? -5.301 19.094 16.047 1 92.38 379 ILE B CA 1
ATOM 9394 C C . ILE B 1 379 ? -4.773 18.406 17.312 1 92.38 379 ILE B C 1
ATOM 9396 O O . ILE B 1 379 ? -4.469 17.219 17.297 1 92.38 379 ILE B O 1
ATOM 9400 N N . SER B 1 380 ? -4.684 19.188 18.359 1 92.25 380 SER B N 1
ATOM 9401 C CA . SER B 1 380 ? -4.223 18.672 19.656 1 92.25 380 SER B CA 1
ATOM 9402 C C . SER B 1 380 ? -5.078 17.5 20.109 1 92.25 380 SER B C 1
ATOM 9404 O O . SER B 1 380 ? -4.555 16.453 20.5 1 92.25 380 SER B O 1
ATOM 9406 N N . SER B 1 381 ? -6.375 17.609 19.969 1 89.12 381 SER B N 1
ATOM 9407 C CA . SER B 1 381 ? -7.297 16.547 20.344 1 89.12 381 SER B CA 1
ATOM 9408 C C . SER B 1 381 ? -7.18 15.344 19.422 1 89.12 381 SER B C 1
ATOM 9410 O O . SER B 1 381 ? -7.254 14.195 19.859 1 89.12 381 SER B O 1
ATOM 9412 N N . CYS B 1 382 ? -6.988 15.625 18.188 1 88.5 382 CYS B N 1
ATOM 9413 C CA . CYS B 1 382 ? -6.844 14.562 17.203 1 88.5 382 CYS B CA 1
ATOM 9414 C C . CYS B 1 382 ? -5.613 13.711 17.484 1 88.5 382 CYS B C 1
ATOM 9416 O O . CYS B 1 382 ? -5.578 12.531 17.156 1 88.5 382 CYS B O 1
ATOM 9418 N N . LEU B 1 383 ? -4.711 14.297 18.141 1 89.38 383 LEU B N 1
ATOM 9419 C CA . LEU B 1 383 ? -3.461 13.602 18.422 1 89.38 383 LEU B CA 1
ATOM 9420 C C . LEU B 1 383 ? -3.482 12.977 19.812 1 89.38 383 LEU B C 1
ATOM 9422 O O . LEU B 1 383 ? -2.475 12.43 20.266 1 89.38 383 LEU B O 1
ATOM 9426 N N . GLY B 1 384 ? -4.547 13.094 20.547 1 84.12 384 GLY B N 1
ATOM 9427 C CA . GLY B 1 384 ? -4.75 12.375 21.781 1 84.12 384 GLY B CA 1
ATOM 9428 C C . GLY B 1 384 ? -4.395 13.195 23.016 1 84.12 384 GLY B C 1
ATOM 9429 O O . GLY B 1 384 ? -4.309 12.664 24.125 1 84.12 384 GLY B O 1
ATOM 9430 N N . TYR B 1 385 ? -4.215 14.453 22.844 1 90.56 385 TYR B N 1
ATOM 9431 C CA . TYR B 1 385 ? -3.846 15.281 23.984 1 90.56 385 TYR B CA 1
ATOM 9432 C C . TYR B 1 385 ? -5.074 15.93 24.609 1 90.56 385 TYR B C 1
ATOM 9434 O O . TYR B 1 385 ? -6.078 16.156 23.922 1 90.56 385 TYR B O 1
ATOM 9442 N N . PRO B 1 386 ? -5.008 16.25 25.859 1 88.5 386 PRO B N 1
ATOM 9443 C CA . PRO B 1 386 ? -6.141 16.906 26.516 1 88.5 386 PRO B CA 1
ATOM 9444 C C . PRO B 1 386 ? -6.406 18.312 25.984 1 88.5 386 PRO B C 1
ATOM 9446 O O . PRO B 1 386 ? -5.523 18.922 25.391 1 88.5 386 PRO B O 1
ATOM 9449 N N . ASP B 1 387 ? -7.551 18.766 26.266 1 86.62 387 ASP B N 1
ATOM 9450 C CA . ASP B 1 387 ? -7.965 20.109 25.844 1 86.62 387 ASP B CA 1
ATOM 9451 C C . ASP B 1 387 ? -7.043 21.172 26.422 1 86.62 387 ASP B C 1
ATOM 9453 O O . ASP B 1 387 ? -6.633 21.078 27.578 1 86.62 387 ASP B O 1
ATOM 9457 N N . GLY B 1 388 ? -6.645 22.047 25.609 1 88.31 388 GLY B N 1
ATOM 9458 C CA . GLY B 1 388 ? -5.824 23.156 26.062 1 88.31 388 GLY B CA 1
ATOM 9459 C C . GLY B 1 388 ? -4.34 22.922 25.859 1 88.31 388 GLY B C 1
ATOM 9460 O O . GLY B 1 388 ? -3.518 23.766 26.25 1 88.31 388 GLY B O 1
ATOM 9461 N N . THR B 1 389 ? -3.967 21.844 25.281 1 92.31 389 THR B N 1
ATOM 9462 C CA . THR B 1 389 ? -2.553 21.531 25.094 1 92.31 389 THR B CA 1
ATOM 9463 C C . THR B 1 389 ? -2.025 22.156 23.812 1 92.31 389 THR B C 1
ATOM 9465 O O . THR B 1 389 ? -2.438 21.781 22.719 1 92.31 389 THR B O 1
ATOM 9468 N N . ASP B 1 390 ? -1.137 23.047 23.953 1 92.38 390 ASP B N 1
ATOM 9469 C CA . ASP B 1 390 ? -0.421 23.594 22.797 1 92.38 390 ASP B CA 1
ATOM 9470 C C . ASP B 1 390 ? 0.66 22.625 22.312 1 92.38 390 ASP B C 1
ATOM 9472 O O . ASP B 1 390 ? 1.15 21.797 23.094 1 92.38 390 ASP B O 1
ATOM 9476 N N . LEU B 1 391 ? 0.985 22.734 21.016 1 92.75 391 LEU B N 1
ATOM 9477 C CA . LEU B 1 391 ? 1.936 21.797 20.438 1 92.75 391 LEU B CA 1
ATOM 9478 C C . LEU B 1 391 ? 3.084 22.531 19.766 1 92.75 391 LEU B C 1
ATOM 9480 O O . LEU B 1 391 ? 2.883 23.609 19.188 1 92.75 391 LEU B O 1
ATOM 9484 N N . LEU B 1 392 ? 4.234 22.031 19.906 1 90.44 392 LEU B N 1
ATOM 9485 C CA . LEU B 1 392 ? 5.375 22.375 19.078 1 90.44 392 LEU B CA 1
ATOM 9486 C C . LEU B 1 392 ? 5.629 21.281 18.031 1 90.44 392 LEU B C 1
ATOM 9488 O O . LEU B 1 392 ? 5.82 20.125 18.375 1 90.44 392 LEU B O 1
ATOM 9492 N N . LEU B 1 393 ? 5.531 21.672 16.75 1 92.44 393 LEU B N 1
ATOM 9493 C CA . LEU B 1 393 ? 5.762 20.75 15.641 1 92.44 393 LEU B CA 1
ATOM 9494 C C . LEU B 1 393 ? 7.168 20.922 15.07 1 92.44 393 LEU B C 1
ATOM 9496 O O . LEU B 1 393 ? 7.574 22.031 14.734 1 92.44 393 LEU B O 1
ATOM 9500 N N . LEU B 1 394 ? 7.848 19.766 15.078 1 88.5 394 LEU B N 1
ATOM 9501 C CA . LEU B 1 394 ? 9.211 19.766 14.555 1 88.5 394 LEU B CA 1
ATOM 9502 C C . LEU B 1 394 ? 9.297 18.938 13.281 1 88.5 394 LEU B C 1
ATOM 9504 O O . LEU B 1 394 ? 8.781 17.812 13.227 1 88.5 394 LEU B O 1
ATOM 9508 N N . SER B 1 395 ? 9.844 19.5 12.203 1 85.88 395 SER B N 1
ATOM 9509 C CA . SER B 1 395 ? 10.102 18.781 10.961 1 85.88 395 SER B CA 1
ATOM 9510 C C . SER B 1 395 ? 11.578 18.812 10.602 1 85.88 395 SER B C 1
ATOM 9512 O O . SER B 1 395 ? 12.398 19.297 11.375 1 85.88 395 SER B O 1
ATOM 9514 N N . ASN B 1 396 ? 11.898 18.219 9.516 1 70.75 396 ASN B N 1
ATOM 9515 C CA . ASN B 1 396 ? 13.289 18.234 9.07 1 70.75 396 ASN B CA 1
ATOM 9516 C C . ASN B 1 396 ? 13.719 19.641 8.648 1 70.75 396 ASN B C 1
ATOM 9518 O O . ASN B 1 396 ? 14.914 19.938 8.594 1 70.75 396 ASN B O 1
ATOM 9522 N N . THR B 1 397 ? 12.695 20.469 8.398 1 63.94 397 THR B N 1
ATOM 9523 C CA . THR B 1 397 ? 13.07 21.75 7.809 1 63.94 397 THR B CA 1
ATOM 9524 C C . THR B 1 397 ? 12.602 22.906 8.688 1 63.94 397 THR B C 1
ATOM 9526 O O . THR B 1 397 ? 13.078 24.047 8.547 1 63.94 397 THR B O 1
ATOM 9529 N N . SER B 1 398 ? 11.57 22.609 9.531 1 70.25 398 SER B N 1
ATOM 9530 C CA . SER B 1 398 ? 10.984 23.766 10.211 1 70.25 398 SER B CA 1
ATOM 9531 C C . SER B 1 398 ? 10.422 23.359 11.578 1 70.25 398 SER B C 1
ATOM 9533 O O . SER B 1 398 ? 10.398 22.188 11.922 1 70.25 398 SER B O 1
ATOM 9535 N N . SER B 1 399 ? 10.203 24.344 12.367 1 77.38 399 SER B N 1
ATOM 9536 C CA . SER B 1 399 ? 9.477 24.234 13.625 1 77.38 399 SER B CA 1
ATOM 9537 C C . SER B 1 399 ? 8.281 25.172 13.656 1 77.38 399 SER B C 1
ATOM 9539 O O . SER B 1 399 ? 8.375 26.328 13.234 1 77.38 399 SER B O 1
ATOM 9541 N N . LYS B 1 400 ? 7.16 24.688 14.047 1 82.38 400 LYS B N 1
ATOM 9542 C CA . LYS B 1 400 ? 5.934 25.484 14.055 1 82.38 400 LYS B CA 1
ATOM 9543 C C . LYS B 1 400 ? 5.164 25.281 15.359 1 82.38 400 LYS B C 1
ATOM 9545 O O . LYS B 1 400 ? 5.086 24.156 15.875 1 82.38 400 LYS B O 1
ATOM 9550 N N . PHE B 1 401 ? 4.676 26.406 15.875 1 86.25 401 PHE B N 1
ATOM 9551 C CA . PHE B 1 401 ? 3.814 26.359 17.047 1 86.25 401 PHE B CA 1
ATOM 9552 C C . PHE B 1 401 ? 2.35 26.25 16.641 1 86.25 401 PHE B C 1
ATOM 9554 O O . PHE B 1 401 ? 1.913 26.891 15.688 1 86.25 401 PHE B O 1
ATOM 9561 N N . VAL B 1 402 ? 1.674 25.359 17.312 1 91.38 402 VAL B N 1
ATOM 9562 C CA . VAL B 1 402 ? 0.251 25.156 17.062 1 91.38 402 VAL B CA 1
ATOM 9563 C C . VAL B 1 402 ? -0.538 25.375 18.344 1 91.38 402 VAL B C 1
ATOM 9565 O O . VAL B 1 402 ? -0.286 24.703 19.359 1 91.38 402 VAL B O 1
ATOM 9568 N N . ASP B 1 403 ? -1.527 26.266 18.203 1 90.81 403 ASP B N 1
ATOM 9569 C CA . ASP B 1 403 ? -2.4 26.547 19.344 1 90.81 403 ASP B CA 1
ATOM 9570 C C . ASP B 1 403 ? -3.346 25.375 19.625 1 90.81 403 ASP B C 1
ATOM 9572 O O . ASP B 1 403 ? -3.748 24.672 18.688 1 90.81 403 ASP B O 1
ATOM 9576 N N . SER B 1 404 ? -3.787 25.234 20.922 1 92.56 404 SER B N 1
ATOM 9577 C CA . SER B 1 404 ? -4.617 24.125 21.359 1 92.56 404 SER B CA 1
ATOM 9578 C C . SER B 1 404 ? -5.965 24.125 20.641 1 92.56 404 SER B C 1
ATOM 9580 O O . SER B 1 404 ? -6.629 23.078 20.562 1 92.56 404 SER B O 1
ATOM 9582 N N . LYS B 1 405 ? -6.387 25.219 20.078 1 90.69 405 LYS B N 1
ATOM 9583 C CA . LYS B 1 405 ? -7.707 25.312 19.453 1 90.69 405 LYS B CA 1
ATOM 9584 C C . LYS B 1 405 ? -7.613 25.234 17.938 1 90.69 405 LYS B C 1
ATOM 9586 O O . LYS B 1 405 ? -8.633 25.156 17.25 1 90.69 405 LYS B O 1
ATOM 9591 N N . GLN B 1 406 ? -6.461 25.172 17.453 1 91.88 406 GLN B N 1
ATOM 9592 C CA . GLN B 1 406 ? -6.281 25.156 16.016 1 91.88 406 GLN B CA 1
ATOM 9593 C C . GLN B 1 406 ? -6.824 23.875 15.391 1 91.88 406 GLN B C 1
ATOM 9595 O O . GLN B 1 406 ? -6.594 22.781 15.922 1 91.88 406 GLN B O 1
ATOM 9600 N N . ARG B 1 407 ? -7.504 24.016 14.266 1 90.69 407 ARG B N 1
ATOM 9601 C CA . ARG B 1 407 ? -8.125 22.859 13.625 1 90.69 407 ARG B CA 1
ATOM 9602 C C . ARG B 1 407 ? -7.512 22.594 12.25 1 90.69 407 ARG B C 1
ATOM 9604 O O . ARG B 1 407 ? -7.516 21.469 11.766 1 90.69 407 ARG B O 1
ATOM 9611 N N . SER B 1 408 ? -6.953 23.641 11.609 1 91.06 408 SER B N 1
ATOM 9612 C CA . SER B 1 408 ? -6.465 23.531 10.234 1 91.06 408 SER B CA 1
ATOM 9613 C C . SER B 1 408 ? -4.957 23.328 10.203 1 91.06 408 SER B C 1
ATOM 9615 O O . SER B 1 408 ? -4.223 23.922 10.992 1 91.06 408 SER B O 1
ATOM 9617 N N . VAL B 1 409 ? -4.535 22.469 9.312 1 90.44 409 VAL B N 1
ATOM 9618 C CA . VAL B 1 409 ? -3.107 22.25 9.102 1 90.44 409 VAL B CA 1
ATOM 9619 C C . VAL B 1 409 ? -2.688 22.859 7.762 1 90.44 409 VAL B C 1
ATOM 9621 O O . VAL B 1 409 ? -1.605 22.562 7.25 1 90.44 409 VAL B O 1
ATOM 9624 N N . ASP B 1 410 ? -3.443 23.641 7.18 1 85.12 410 ASP B N 1
ATOM 9625 C CA . ASP B 1 410 ? -3.229 24.188 5.848 1 85.12 410 ASP B CA 1
ATOM 9626 C C . ASP B 1 410 ? -1.955 25.031 5.801 1 85.12 410 ASP B C 1
ATOM 9628 O O . ASP B 1 410 ? -1.274 25.094 4.773 1 85.12 410 ASP B O 1
ATOM 9632 N N . SER B 1 411 ? -1.575 25.625 6.871 1 79.94 411 SER B N 1
ATOM 9633 C CA . SER B 1 411 ? -0.43 26.516 6.93 1 79.94 411 SER B CA 1
ATOM 9634 C C . SER B 1 411 ? 0.876 25.75 7.078 1 79.94 411 SER B C 1
ATOM 9636 O O . SER B 1 411 ? 1.96 26.312 6.914 1 79.94 411 SER B O 1
ATOM 9638 N N . LEU B 1 412 ? 0.74 24.453 7.328 1 84.69 412 LEU B N 1
ATOM 9639 C CA . LEU B 1 412 ? 1.942 23.656 7.551 1 84.69 412 LEU B CA 1
ATOM 9640 C C . LEU B 1 412 ? 2.521 23.172 6.23 1 84.69 412 LEU B C 1
ATOM 9642 O O . LEU B 1 412 ? 1.789 22.656 5.375 1 84.69 412 LEU B O 1
ATOM 9646 N N . PRO B 1 413 ? 3.814 23.359 6.117 1 75.81 413 PRO B N 1
ATOM 9647 C CA . PRO B 1 413 ? 4.457 22.781 4.934 1 75.81 413 PRO B CA 1
ATOM 9648 C C . PRO B 1 413 ? 4.332 21.266 4.875 1 75.81 413 PRO B C 1
ATOM 9650 O O . PRO B 1 413 ? 4.074 20.625 5.895 1 75.81 413 PRO B O 1
ATOM 9653 N N . ASP B 1 414 ? 4.484 20.75 3.65 1 75.81 414 ASP B N 1
ATOM 9654 C CA . ASP B 1 414 ? 4.398 19.312 3.463 1 75.81 414 ASP B CA 1
ATOM 9655 C C . ASP B 1 414 ? 5.621 18.609 4.051 1 75.81 414 ASP B C 1
ATOM 9657 O O . ASP B 1 414 ? 6.727 18.734 3.523 1 75.81 414 ASP B O 1
ATOM 9661 N N . ASP B 1 415 ? 5.484 18 5.227 1 82.25 415 ASP B N 1
ATOM 9662 C CA . ASP B 1 415 ? 6.539 17.297 5.941 1 82.25 415 ASP B CA 1
ATOM 9663 C C . ASP B 1 415 ? 5.953 16.375 7.012 1 82.25 415 ASP B C 1
ATOM 9665 O O . ASP B 1 415 ? 4.738 16.359 7.219 1 82.25 415 ASP B O 1
ATOM 9669 N N . VAL B 1 416 ? 6.801 15.641 7.539 1 91.06 416 VAL B N 1
ATOM 9670 C CA . VAL B 1 416 ? 6.461 14.852 8.727 1 91.06 416 VAL B CA 1
ATOM 9671 C C . VAL B 1 416 ? 6.824 15.633 9.984 1 91.06 416 VAL B C 1
ATOM 9673 O O . VAL B 1 416 ? 7.906 16.219 10.07 1 91.06 416 VAL B O 1
ATOM 9676 N N . TYR B 1 417 ? 5.914 15.625 10.969 1 93.81 417 TYR B N 1
ATOM 9677 C CA . TYR B 1 417 ? 6.121 16.484 12.133 1 93.81 417 TYR B CA 1
ATOM 9678 C C . TYR B 1 417 ? 6.203 15.656 13.406 1 93.81 417 TYR B C 1
ATOM 9680 O O . TYR B 1 417 ? 5.309 14.859 13.703 1 93.81 417 TYR B O 1
ATOM 9688 N N . LEU B 1 418 ? 7.23 15.812 14.055 1 94.75 418 LEU B N 1
ATOM 9689 C CA . LEU B 1 418 ? 7.297 15.328 15.422 1 94.75 418 LEU B CA 1
ATOM 9690 C C . LEU B 1 418 ? 6.531 16.25 16.375 1 94.75 418 LEU B C 1
ATOM 9692 O O . LEU B 1 418 ? 6.746 17.469 16.359 1 94.75 418 LEU B O 1
ATOM 9696 N N . VAL B 1 419 ? 5.68 15.711 17.156 1 94.5 419 VAL B N 1
ATOM 9697 C CA . VAL B 1 419 ? 4.816 16.484 18.047 1 94.5 419 VAL B CA 1
ATOM 9698 C C . VAL B 1 419 ? 5.418 16.531 19.453 1 94.5 419 VAL B C 1
ATOM 9700 O O . VAL B 1 419 ? 5.695 15.492 20.047 1 94.5 419 VAL B O 1
ATOM 9703 N N . VAL B 1 420 ? 5.586 17.719 19.938 1 91 420 VAL B N 1
ATOM 9704 C CA . VAL B 1 420 ? 6.047 17.938 21.297 1 91 420 VAL B CA 1
ATOM 9705 C C . VAL B 1 420 ? 5.012 18.766 22.062 1 91 420 VAL B C 1
ATOM 9707 O O . VAL B 1 420 ? 4.898 19.984 21.859 1 91 420 VAL B O 1
ATOM 9710 N N . PRO B 1 421 ? 4.301 18.125 22.891 1 91.06 421 PRO B N 1
ATOM 9711 C CA . PRO B 1 421 ? 3.307 18.875 23.656 1 91.06 421 PRO B CA 1
ATOM 9712 C C . PRO B 1 421 ? 3.938 19.859 24.641 1 91.06 421 PRO B C 1
ATOM 9714 O O . PRO B 1 421 ? 4.926 19.531 25.297 1 91.06 421 PRO B O 1
ATOM 9717 N N . LYS B 1 422 ? 3.371 21.031 24.656 1 86.19 422 LYS B N 1
ATOM 9718 C CA . LYS B 1 422 ? 3.848 22.047 25.578 1 86.19 422 LYS B CA 1
ATOM 9719 C C . LYS B 1 422 ? 3.17 21.922 26.938 1 86.19 422 LYS B C 1
ATOM 9721 O O . LYS B 1 422 ? 2.357 22.766 27.328 1 86.19 422 LYS B O 1
ATOM 9726 N N . ARG B 1 423 ? 3.523 20.906 27.531 1 82.19 423 ARG B N 1
ATOM 9727 C CA . ARG B 1 423 ? 3.021 20.609 28.859 1 82.19 423 ARG B CA 1
ATOM 9728 C C . ARG B 1 423 ? 4.141 20.109 29.766 1 82.19 423 ARG B C 1
ATOM 9730 O O . ARG B 1 423 ? 5.129 19.547 29.297 1 82.19 423 ARG B O 1
ATOM 9737 N N . ASN B 1 424 ? 3.977 20.391 31.031 1 75 424 ASN B N 1
ATOM 9738 C CA . ASN B 1 424 ? 4.973 19.953 32 1 75 424 ASN B CA 1
ATOM 9739 C C . ASN B 1 424 ? 4.926 18.438 32.219 1 75 424 ASN B C 1
ATOM 9741 O O . ASN B 1 424 ? 5.969 17.797 32.375 1 75 424 ASN B O 1
ATOM 9745 N N . GLU B 1 425 ? 3.693 17.938 32.25 1 80.19 425 GLU B N 1
ATOM 9746 C CA . GLU B 1 425 ? 3.508 16.5 32.375 1 80.19 425 GLU B CA 1
ATOM 9747 C C . GLU B 1 425 ? 2.803 15.914 31.172 1 80.19 425 GLU B C 1
ATOM 9749 O O . GLU B 1 425 ? 1.778 16.438 30.719 1 80.19 425 GLU B O 1
ATOM 9754 N N . VAL B 1 426 ? 3.504 14.922 30.672 1 80.88 426 VAL B N 1
ATOM 9755 C CA . VAL B 1 426 ? 2.932 14.305 29.469 1 80.88 426 VAL B CA 1
ATOM 9756 C C . VAL B 1 426 ? 2.396 12.914 29.812 1 80.88 426 VAL B C 1
ATOM 9758 O O . VAL B 1 426 ? 3.076 12.125 30.469 1 80.88 426 VAL B O 1
ATOM 9761 N N . ASP B 1 427 ? 1.14 12.703 29.438 1 81 427 ASP B N 1
ATOM 9762 C CA . ASP B 1 427 ? 0.51 11.406 29.625 1 81 427 ASP B CA 1
ATOM 9763 C C . ASP B 1 427 ? 0.934 10.422 28.531 1 81 427 ASP B C 1
ATOM 9765 O O . ASP B 1 427 ? 0.715 10.672 27.359 1 81 427 ASP B O 1
ATOM 9769 N N . LEU B 1 428 ? 1.546 9.344 29.047 1 84.69 428 LEU B N 1
ATOM 9770 C CA . LEU B 1 428 ? 1.964 8.32 28.109 1 84.69 428 LEU B CA 1
ATOM 9771 C C . LEU B 1 428 ? 0.802 7.395 27.75 1 84.69 428 LEU B C 1
ATOM 9773 O O . LEU B 1 428 ? 0.004 7.039 28.625 1 84.69 428 LEU B O 1
ATOM 9777 N N . ARG B 1 429 ? 0.7 7.016 26.547 1 83.56 429 ARG B N 1
ATOM 9778 C CA . ARG B 1 429 ? -0.319 6.062 26.125 1 83.56 429 ARG B CA 1
ATOM 9779 C C . ARG B 1 429 ? -0.097 4.699 26.766 1 83.56 429 ARG B C 1
ATOM 9781 O O . ARG B 1 429 ? 1.033 4.211 26.828 1 83.56 429 ARG B O 1
ATOM 9788 N N . LYS B 1 430 ? -1.213 4.16 27.219 1 81.31 430 LYS B N 1
ATOM 9789 C CA . LYS B 1 430 ? -1.158 2.828 27.812 1 81.31 430 LYS B CA 1
ATOM 9790 C C . LYS B 1 430 ? -1.242 1.745 26.734 1 81.31 430 LYS B C 1
ATOM 9792 O O . LYS B 1 430 ? -2.148 1.759 25.906 1 81.31 430 LYS B O 1
ATOM 9797 N N . ILE B 1 431 ? -0.256 0.918 26.766 1 84.69 431 ILE B N 1
ATOM 9798 C CA . ILE B 1 431 ? -0.252 -0.204 25.828 1 84.69 431 ILE B CA 1
ATOM 9799 C C . ILE B 1 431 ? -0.695 -1.475 26.562 1 84.69 431 ILE B C 1
ATOM 9801 O O . ILE B 1 431 ? -0.079 -1.883 27.547 1 84.69 431 ILE B O 1
ATOM 9805 N N . LEU B 1 432 ? -1.706 -2.078 26.016 1 80.38 432 LEU B N 1
ATOM 9806 C CA . LEU B 1 432 ? -2.303 -3.242 26.656 1 80.38 432 LEU B CA 1
ATOM 9807 C C . LEU B 1 432 ? -1.484 -4.5 26.375 1 80.38 432 LEU B C 1
ATOM 9809 O O . LEU B 1 432 ? -0.937 -4.652 25.281 1 80.38 432 LEU B O 1
ATOM 9813 N N . ALA B 1 433 ? -1.46 -5.25 27.391 1 86.5 433 ALA B N 1
ATOM 9814 C CA . ALA B 1 433 ? -0.814 -6.547 27.203 1 86.5 433 ALA B CA 1
ATOM 9815 C C . ALA B 1 433 ? -1.609 -7.434 26.25 1 86.5 433 ALA B C 1
ATOM 9817 O O . ALA B 1 433 ? -2.828 -7.285 26.125 1 86.5 433 ALA B O 1
ATOM 9818 N N . ARG B 1 434 ? -0.884 -8.242 25.578 1 91.81 434 ARG B N 1
ATOM 9819 C CA . ARG B 1 434 ? -1.516 -9.156 24.625 1 91.81 434 ARG B CA 1
ATOM 9820 C C . ARG B 1 434 ? -1.623 -10.562 25.219 1 91.81 434 ARG B C 1
ATOM 9822 O O . ARG B 1 434 ? -0.704 -11.031 25.891 1 91.81 434 ARG B O 1
ATOM 9829 N N . ASN B 1 435 ? -2.826 -11.133 24.969 1 91.12 435 ASN B N 1
ATOM 9830 C CA . ASN B 1 435 ? -3.059 -12.531 25.312 1 91.12 435 ASN B CA 1
ATOM 9831 C C . ASN B 1 435 ? -3.115 -13.422 24.078 1 91.12 435 ASN B C 1
ATOM 9833 O O . ASN B 1 435 ? -3.854 -13.133 23.141 1 91.12 435 ASN B O 1
ATOM 9837 N N . ILE B 1 436 ? -2.297 -14.516 24.156 1 95 436 ILE B N 1
ATOM 9838 C CA . ILE B 1 436 ? -2.213 -15.352 22.969 1 95 436 ILE B CA 1
ATOM 9839 C C . ILE B 1 436 ? -2.768 -16.75 23.266 1 95 436 ILE B C 1
ATOM 9841 O O . ILE B 1 436 ? -2.246 -17.75 22.781 1 95 436 ILE B O 1
ATOM 9845 N N . GLU B 1 437 ? -3.664 -16.859 24.156 1 94.38 437 GLU B N 1
ATOM 9846 C CA . GLU B 1 437 ? -4.316 -18.125 24.453 1 94.38 437 GLU B CA 1
ATOM 9847 C C . GLU B 1 437 ? -5.621 -18.266 23.688 1 94.38 437 GLU B C 1
ATOM 9849 O O . GLU B 1 437 ? -6.516 -17.438 23.797 1 94.38 437 GLU B O 1
ATOM 9854 N N . TYR B 1 438 ? -5.652 -19.406 22.844 1 94.75 438 TYR B N 1
ATOM 9855 C CA . TYR B 1 438 ? -6.836 -19.672 22.031 1 94.75 438 TYR B CA 1
ATOM 9856 C C . TYR B 1 438 ? -7.332 -21.094 22.234 1 94.75 438 TYR B C 1
ATOM 9858 O O . TYR B 1 438 ? -6.543 -22.047 22.219 1 94.75 438 TYR B O 1
ATOM 9866 N N . HIS B 1 439 ? -8.539 -21.297 22.5 1 91.5 439 HIS B N 1
ATOM 9867 C CA . HIS B 1 439 ? -9.117 -22.625 22.75 1 91.5 439 HIS B CA 1
ATOM 9868 C C . HIS B 1 439 ? -9.812 -23.156 21.5 1 91.5 439 HIS B C 1
ATOM 9870 O O . HIS B 1 439 ? -11 -22.922 21.297 1 91.5 439 HIS B O 1
ATOM 9876 N N . GLU B 1 440 ? -9.094 -23.922 20.703 1 93.06 440 GLU B N 1
ATOM 9877 C CA . GLU B 1 440 ? -9.617 -24.609 19.531 1 93.06 440 GLU B CA 1
ATOM 9878 C C . GLU B 1 440 ? -9.867 -26.094 19.828 1 93.06 440 GLU B C 1
ATOM 9880 O O . GLU B 1 440 ? -8.977 -26.922 19.641 1 93.06 440 GLU B O 1
ATOM 9885 N N . PHE B 1 441 ? -11.086 -26.359 20.297 1 90.5 441 PHE B N 1
ATOM 9886 C CA . PHE B 1 441 ? -11.375 -27.703 20.781 1 90.5 441 PHE B CA 1
ATOM 9887 C C . PHE B 1 441 ? -12.312 -28.438 19.828 1 90.5 441 PHE B C 1
ATOM 9889 O O . PHE B 1 441 ? -13.047 -27.797 19.062 1 90.5 441 PHE B O 1
ATOM 9896 N N . ASP B 1 442 ? -12.266 -29.719 19.859 1 90 442 ASP B N 1
ATOM 9897 C CA . ASP B 1 442 ? -13.031 -30.594 18.969 1 90 442 ASP B CA 1
ATOM 9898 C C . ASP B 1 442 ? -14.531 -30.484 19.25 1 90 442 ASP B C 1
ATOM 9900 O O . ASP B 1 442 ? -15.352 -30.75 18.359 1 90 442 ASP B O 1
ATOM 9904 N N . ASP B 1 443 ? -14.867 -30.047 20.406 1 90.44 443 ASP B N 1
ATOM 9905 C CA . ASP B 1 443 ? -16.281 -30 20.781 1 90.44 443 ASP B CA 1
ATOM 9906 C C . ASP B 1 443 ? -16.938 -28.734 20.25 1 90.44 443 ASP B C 1
ATOM 9908 O O . ASP B 1 443 ? -18.172 -28.609 20.312 1 90.44 443 ASP B O 1
ATOM 9912 N N . MET B 1 444 ? -16.281 -27.969 19.562 1 91.12 444 MET B N 1
ATOM 9913 C CA . MET B 1 444 ? -16.828 -26.719 19.047 1 91.12 444 MET B CA 1
ATOM 9914 C C . MET B 1 444 ? -17.406 -26.922 17.641 1 91.12 444 MET B C 1
ATOM 9916 O O . MET B 1 444 ? -17 -27.844 16.922 1 91.12 444 MET B O 1
ATOM 9920 N N . THR B 1 445 ? -18.391 -26.078 17.438 1 90.69 445 THR B N 1
ATOM 9921 C CA . THR B 1 445 ? -18.953 -26.094 16.094 1 90.69 445 THR B CA 1
ATOM 9922 C C . THR B 1 445 ? -17.984 -25.5 15.094 1 90.69 445 THR B C 1
ATOM 9924 O O . THR B 1 445 ? -17.031 -24.812 15.469 1 90.69 445 THR B O 1
ATOM 9927 N N . ASP B 1 446 ? -18.219 -25.75 13.797 1 90.94 446 ASP B N 1
ATOM 9928 C CA . ASP B 1 446 ? -17.391 -25.219 12.719 1 90.94 446 ASP B CA 1
ATOM 9929 C C . ASP B 1 446 ? -17.344 -23.688 12.773 1 90.94 446 ASP B C 1
ATOM 9931 O O . ASP B 1 446 ? -16.281 -23.078 12.617 1 90.94 446 ASP B O 1
ATOM 9935 N N . ARG B 1 447 ? -18.453 -23.141 13.039 1 88.94 447 ARG B N 1
ATOM 9936 C CA . ARG B 1 447 ? -18.562 -21.688 13.055 1 88.94 447 ARG B CA 1
ATOM 9937 C C . ARG B 1 447 ? -17.75 -21.094 14.211 1 88.94 447 ARG B C 1
ATOM 9939 O O . ARG B 1 447 ? -16.984 -20.156 14.016 1 88.94 447 ARG B O 1
ATOM 9946 N N . LYS B 1 448 ? -17.875 -21.672 15.328 1 91.19 448 LYS B N 1
ATOM 9947 C CA . LYS B 1 448 ? -17.156 -21.172 16.5 1 91.19 448 LYS B CA 1
ATOM 9948 C C . LYS B 1 448 ? -15.656 -21.359 16.344 1 91.19 448 LYS B C 1
ATOM 9950 O O . LYS B 1 448 ? -14.875 -20.469 16.719 1 91.19 448 LYS B O 1
ATOM 9955 N N . LEU B 1 449 ? -15.344 -22.484 15.859 1 93.5 449 LEU B N 1
ATOM 9956 C CA . LEU B 1 449 ? -13.93 -22.75 15.633 1 93.5 449 LEU B CA 1
ATOM 9957 C C . LEU B 1 449 ? -13.344 -21.766 14.633 1 93.5 449 LEU B C 1
ATOM 9959 O O . LEU B 1 449 ? -12.227 -21.281 14.812 1 93.5 449 LEU B O 1
ATOM 9963 N N . ALA B 1 450 ? -14.109 -21.5 13.602 1 93 450 ALA B N 1
ATOM 9964 C CA . ALA B 1 450 ? -13.664 -20.547 12.602 1 93 450 ALA B CA 1
ATOM 9965 C C . ALA B 1 450 ? -13.516 -19.141 13.203 1 93 450 ALA B C 1
ATOM 9967 O O . ALA B 1 450 ? -12.602 -18.406 12.836 1 93 450 ALA B O 1
ATOM 9968 N N . GLU B 1 451 ? -14.344 -18.844 14.078 1 92 451 GLU B N 1
ATOM 9969 C CA . GLU B 1 451 ? -14.281 -17.547 14.75 1 92 451 GLU B CA 1
ATOM 9970 C C . GLU B 1 451 ? -13.031 -17.438 15.617 1 92 451 GLU B C 1
ATOM 9972 O O . GLU B 1 451 ? -12.352 -16.406 15.617 1 92 451 GLU B O 1
ATOM 9977 N N . VAL B 1 452 ? -12.75 -18.5 16.328 1 94.69 452 VAL B N 1
ATOM 9978 C CA . VAL B 1 452 ? -11.57 -18.516 17.188 1 94.69 452 VAL B CA 1
ATOM 9979 C C . VAL B 1 452 ? -10.312 -18.422 16.328 1 94.69 452 VAL B C 1
ATOM 9981 O O . VAL B 1 452 ? -9.383 -17.672 16.656 1 94.69 452 VAL B O 1
ATOM 9984 N N . ARG B 1 453 ? -10.328 -19.141 15.266 1 95.81 453 ARG B N 1
ATOM 9985 C CA . ARG B 1 453 ? -9.18 -19.125 14.367 1 95.81 453 ARG B CA 1
ATOM 9986 C C . ARG B 1 453 ? -9 -17.734 13.75 1 95.81 453 ARG B C 1
ATOM 9988 O O . ARG B 1 453 ? -7.875 -17.25 13.633 1 95.81 453 ARG B O 1
ATOM 9995 N N . ALA B 1 454 ? -10.062 -17.188 13.375 1 94.44 454 ALA B N 1
ATOM 9996 C CA . ALA B 1 454 ? -10 -15.844 12.828 1 94.44 454 ALA B CA 1
ATOM 9997 C C . ALA B 1 454 ? -9.383 -14.867 13.828 1 94.44 454 ALA B C 1
ATOM 9999 O O . ALA B 1 454 ? -8.547 -14.039 13.469 1 94.44 454 ALA B O 1
ATOM 10000 N N . LYS B 1 455 ? -9.773 -14.961 15.062 1 94.38 455 LYS B N 1
ATOM 10001 C CA . LYS B 1 455 ? -9.242 -14.117 16.125 1 94.38 455 LYS B CA 1
ATOM 10002 C C . LYS B 1 455 ? -7.746 -14.359 16.312 1 94.38 455 LYS B C 1
ATOM 10004 O O . LYS B 1 455 ? -6.973 -13.414 16.453 1 94.38 455 LYS B O 1
ATOM 10009 N N . LYS B 1 456 ? -7.414 -15.648 16.344 1 96.56 456 LYS B N 1
ATOM 10010 C CA . LYS B 1 456 ? -6.008 -16.016 16.484 1 96.56 456 LYS B CA 1
ATOM 10011 C C . LYS B 1 456 ? -5.16 -15.414 15.367 1 96.56 456 LYS B C 1
ATOM 10013 O O . LYS B 1 456 ? -4.133 -14.789 15.633 1 96.56 456 LYS B O 1
ATOM 10018 N N . CYS B 1 457 ? -5.672 -15.57 14.148 1 97.31 457 CYS B N 1
ATOM 10019 C CA . CYS B 1 457 ? -4.949 -15.031 13 1 97.31 457 CYS B CA 1
ATOM 10020 C C . CYS B 1 457 ? -4.898 -13.508 13.055 1 97.31 457 CYS B C 1
ATOM 10022 O O . CYS B 1 457 ? -3.854 -12.914 12.797 1 97.31 457 CYS B O 1
ATOM 10024 N N . TYR B 1 458 ? -5.949 -12.898 13.484 1 95.88 458 TYR B N 1
ATOM 10025 C CA . TYR B 1 458 ? -6.004 -11.453 13.602 1 95.88 458 TYR B CA 1
ATOM 10026 C C . TYR B 1 458 ? -4.984 -10.945 14.625 1 95.88 458 TYR B C 1
ATOM 10028 O O . TYR B 1 458 ? -4.293 -9.961 14.383 1 95.88 458 TYR B O 1
ATOM 10036 N N . ASP B 1 459 ? -4.941 -11.633 15.711 1 95.62 459 ASP B N 1
ATOM 10037 C CA . ASP B 1 459 ? -4.027 -11.211 16.766 1 95.62 459 ASP B CA 1
ATOM 10038 C C . ASP B 1 459 ? -2.576 -11.273 16.297 1 95.62 459 ASP B C 1
ATOM 10040 O O . ASP B 1 459 ? -1.792 -10.359 16.562 1 95.62 459 ASP B O 1
ATOM 10044 N N . GLY B 1 460 ? -2.281 -12.352 15.609 1 96.94 460 GLY B N 1
ATOM 10045 C CA . GLY B 1 460 ? -0.943 -12.43 15.047 1 96.94 460 GLY B CA 1
ATOM 10046 C C . GLY B 1 460 ? -0.627 -11.305 14.086 1 96.94 460 GLY B C 1
ATOM 10047 O O . GLY B 1 460 ? 0.419 -10.656 14.195 1 96.94 460 GLY B O 1
ATOM 10048 N N . LEU B 1 461 ? -1.514 -11.031 13.219 1 96.12 461 LEU B N 1
ATOM 10049 C CA . LEU B 1 461 ? -1.332 -9.992 12.211 1 96.12 461 LEU B CA 1
ATOM 10050 C C . LEU B 1 461 ? -1.282 -8.609 12.859 1 96.12 461 LEU B C 1
ATOM 10052 O O . LEU B 1 461 ? -0.503 -7.754 12.445 1 96.12 461 LEU B O 1
ATOM 10056 N N . SER B 1 462 ? -2.119 -8.43 13.844 1 93.31 462 SER B N 1
ATOM 10057 C CA . SER B 1 462 ? -2.162 -7.148 14.547 1 93.31 462 SER B CA 1
ATOM 10058 C C . SER B 1 462 ? -0.852 -6.875 15.273 1 93.31 462 SER B C 1
ATOM 10060 O O . SER B 1 462 ? -0.394 -5.734 15.336 1 93.31 462 SER B O 1
ATOM 10062 N N . MET B 1 463 ? -0.279 -7.91 15.836 1 95.06 463 MET B N 1
ATOM 10063 C CA . MET B 1 463 ? 1 -7.75 16.516 1 95.06 463 MET B CA 1
ATOM 10064 C C . MET B 1 463 ? 2.107 -7.406 15.531 1 95.06 463 MET B C 1
ATOM 10066 O O . MET B 1 463 ? 2.988 -6.598 15.836 1 95.06 463 MET B O 1
ATOM 10070 N N . LEU B 1 464 ? 2.008 -8 14.352 1 94.31 464 LEU B N 1
ATOM 10071 C CA . LEU B 1 464 ? 2.979 -7.68 13.305 1 94.31 464 LEU B CA 1
ATOM 10072 C C . LEU B 1 464 ? 2.875 -6.215 12.898 1 94.31 464 LEU B C 1
ATOM 10074 O O . LEU B 1 464 ? 3.889 -5.516 12.812 1 94.31 464 LEU B O 1
ATOM 10078 N N . LYS B 1 465 ? 1.719 -5.754 12.711 1 91.81 465 LYS B N 1
ATOM 10079 C CA . LYS B 1 465 ? 1.476 -4.367 12.312 1 91.81 465 LYS B CA 1
ATOM 10080 C C . LYS B 1 465 ? 1.932 -3.396 13.398 1 91.81 465 LYS B C 1
ATOM 10082 O O . LYS B 1 465 ? 2.545 -2.369 13.102 1 91.81 465 LYS B O 1
ATOM 10087 N N . GLU B 1 466 ? 1.604 -3.729 14.586 1 91.25 466 GLU B N 1
ATOM 10088 C CA . GLU B 1 466 ? 1.978 -2.896 15.727 1 91.25 466 GLU B CA 1
ATOM 10089 C C . GLU B 1 466 ? 3.494 -2.754 15.828 1 91.25 466 GLU B C 1
ATOM 10091 O O . GLU B 1 466 ? 4.004 -1.65 16.031 1 91.25 466 GLU B O 1
ATOM 10096 N N . THR B 1 467 ? 4.184 -3.834 15.719 1 93.5 467 THR B N 1
ATOM 10097 C CA . THR B 1 467 ? 5.637 -3.836 15.836 1 93.5 467 THR B CA 1
ATOM 10098 C C . THR B 1 467 ? 6.27 -3.039 14.695 1 93.5 467 THR B C 1
ATOM 10100 O O . THR B 1 467 ? 7.227 -2.295 14.906 1 93.5 467 THR B O 1
ATOM 10103 N N . ASP B 1 468 ? 5.699 -3.215 13.539 1 91.75 468 ASP B N 1
ATOM 10104 C CA . ASP B 1 468 ? 6.188 -2.445 12.398 1 91.75 468 ASP B CA 1
ATOM 10105 C C . ASP B 1 468 ? 5.973 -0.948 12.609 1 91.75 468 ASP B C 1
ATOM 10107 O O . ASP B 1 468 ? 6.836 -0.137 12.266 1 91.75 468 ASP B O 1
ATOM 10111 N N . GLU B 1 469 ? 4.93 -0.561 13.109 1 91.69 469 GLU B N 1
ATOM 10112 C CA . GLU B 1 469 ? 4.609 0.835 13.391 1 91.69 469 GLU B CA 1
ATOM 10113 C C . GLU B 1 469 ? 5.578 1.435 14.398 1 91.69 469 GLU B C 1
ATOM 10115 O O . GLU B 1 469 ? 6.016 2.578 14.25 1 91.69 469 GLU B O 1
ATOM 10120 N N . TYR B 1 470 ? 5.84 0.662 15.492 1 93.81 470 TYR B N 1
ATOM 10121 C CA . TYR B 1 470 ? 6.762 1.162 16.516 1 93.81 470 TYR B CA 1
ATOM 10122 C C . TYR B 1 470 ? 8.164 1.341 15.93 1 93.81 470 TYR B C 1
ATOM 10124 O O . TYR B 1 470 ? 8.844 2.324 16.234 1 93.81 470 TYR B O 1
ATOM 10132 N N . ARG B 1 471 ? 8.531 0.45 15.133 1 93.19 471 ARG B N 1
ATOM 10133 C CA . ARG B 1 471 ? 9.836 0.59 14.484 1 93.19 471 ARG B CA 1
ATOM 10134 C C . ARG B 1 471 ? 9.883 1.848 13.625 1 93.19 471 ARG B C 1
ATOM 10136 O O . ARG B 1 471 ? 10.836 2.623 13.703 1 93.19 471 ARG B O 1
ATOM 10143 N N . ASP B 1 472 ? 8.883 2.016 12.844 1 93.25 472 ASP B N 1
ATOM 10144 C CA . ASP B 1 472 ? 8.805 3.191 11.977 1 93.25 472 ASP B CA 1
ATOM 10145 C C . ASP B 1 472 ? 8.789 4.477 12.805 1 93.25 472 ASP B C 1
ATOM 10147 O O . ASP B 1 472 ? 9.43 5.465 12.438 1 93.25 472 ASP B O 1
ATOM 10151 N N . LEU B 1 473 ? 8.047 4.453 13.812 1 94.75 473 LEU B N 1
ATOM 10152 C CA . LEU B 1 473 ? 7.934 5.605 14.703 1 94.75 473 LEU B CA 1
ATOM 10153 C C . LEU B 1 473 ? 9.305 6.043 15.203 1 94.75 473 LEU B C 1
ATOM 10155 O O . LEU B 1 473 ? 9.695 7.199 15.039 1 94.75 473 LEU B O 1
ATOM 10159 N N . PHE B 1 474 ? 10.07 5.141 15.773 1 95.5 474 PHE B N 1
ATOM 10160 C CA . PHE B 1 474 ? 11.352 5.488 16.375 1 95.5 474 PHE B CA 1
ATOM 10161 C C . PHE B 1 474 ? 12.375 5.832 15.297 1 95.5 474 PHE B C 1
ATOM 10163 O O . PHE B 1 474 ? 13.266 6.66 15.523 1 95.5 474 PHE B O 1
ATOM 10170 N N . ASP B 1 475 ? 12.211 5.27 14.141 1 92 475 ASP B N 1
ATOM 10171 C CA . ASP B 1 475 ? 13.078 5.645 13.031 1 92 475 ASP B CA 1
ATOM 10172 C C . ASP B 1 475 ? 12.844 7.098 12.617 1 92 475 ASP B C 1
ATOM 10174 O O . ASP B 1 475 ? 13.797 7.848 12.406 1 92 475 ASP B O 1
ATOM 10178 N N . ARG B 1 476 ? 11.633 7.508 12.492 1 92.12 476 ARG B N 1
ATOM 10179 C CA . ARG B 1 476 ? 11.281 8.867 12.102 1 92.12 476 ARG B CA 1
ATOM 10180 C C . ARG B 1 476 ? 11.703 9.875 13.172 1 92.12 476 ARG B C 1
ATOM 10182 O O . ARG B 1 476 ? 12.227 10.945 12.859 1 92.12 476 ARG B O 1
ATOM 10189 N N . VAL B 1 477 ? 11.461 9.484 14.375 1 94 477 VAL B N 1
ATOM 10190 C CA . VAL B 1 477 ? 11.852 10.352 15.484 1 94 477 VAL B CA 1
ATOM 10191 C C . VAL B 1 477 ? 13.367 10.547 15.484 1 94 477 VAL B C 1
ATOM 10193 O O . VAL B 1 477 ? 13.859 11.664 15.625 1 94 477 VAL B O 1
ATOM 10196 N N . SER B 1 478 ? 14.055 9.484 15.336 1 92.62 478 SER B N 1
ATOM 10197 C CA . SER B 1 478 ? 15.508 9.531 15.281 1 92.62 478 SER B CA 1
ATOM 10198 C C . SER B 1 478 ? 15.992 10.469 14.18 1 92.62 478 SER B C 1
ATOM 10200 O O . SER B 1 478 ? 16.844 11.32 14.406 1 92.62 478 SER B O 1
ATOM 10202 N N . THR B 1 479 ? 15.383 10.398 13.109 1 86.25 479 THR B N 1
ATOM 10203 C CA . THR B 1 479 ? 15.781 11.195 11.953 1 86.25 479 THR B CA 1
ATOM 10204 C C . THR B 1 479 ? 15.461 12.672 12.18 1 86.25 479 THR B C 1
ATOM 10206 O O . THR B 1 479 ? 16.297 13.539 11.945 1 86.25 479 THR B O 1
ATOM 10209 N N . ILE B 1 480 ? 14.305 12.992 12.578 1 88.5 480 ILE B N 1
ATOM 10210 C CA . ILE B 1 480 ? 13.867 14.367 12.766 1 88.5 480 ILE B CA 1
ATOM 10211 C C . ILE B 1 480 ? 14.711 15.039 13.852 1 88.5 480 ILE B C 1
ATOM 10213 O O . ILE B 1 480 ? 15.203 16.156 13.656 1 88.5 480 ILE B O 1
ATOM 10217 N N . LEU B 1 481 ? 14.922 14.344 14.977 1 89.94 481 LEU B N 1
ATOM 10218 C CA . LEU B 1 481 ? 15.703 14.922 16.062 1 89.94 481 LEU B CA 1
ATOM 10219 C C . LEU B 1 481 ? 17.156 15.125 15.641 1 89.94 481 LEU B C 1
ATOM 10221 O O . LEU B 1 481 ? 17.734 16.172 15.906 1 89.94 481 LEU B O 1
ATOM 10225 N N . SER B 1 482 ? 17.656 14.141 14.992 1 86.19 482 SER B N 1
ATOM 10226 C CA . SER B 1 482 ? 19.031 14.273 14.523 1 86.19 482 SER B CA 1
ATOM 10227 C C . SER B 1 482 ? 19.172 15.469 13.578 1 86.19 482 SER B C 1
ATOM 10229 O O . SER B 1 482 ? 20.125 16.25 13.703 1 86.19 482 SER B O 1
ATOM 10231 N N . THR B 1 483 ? 18.25 15.68 12.789 1 77.69 483 THR B N 1
ATOM 10232 C CA . THR B 1 483 ? 18.266 16.781 11.836 1 77.69 483 THR B CA 1
ATOM 10233 C C . THR B 1 483 ? 18.062 18.109 12.547 1 77.69 483 THR B C 1
ATOM 10235 O O . THR B 1 483 ? 18.75 19.094 12.25 1 77.69 483 THR B O 1
ATOM 10238 N N . GLN B 1 484 ? 17.141 18.188 13.438 1 82.19 484 GLN B N 1
ATOM 10239 C CA . GLN B 1 484 ? 16.859 19.422 14.172 1 82.19 484 GLN B CA 1
ATOM 10240 C C . GLN B 1 484 ? 18.047 19.859 15.008 1 82.19 484 GLN B C 1
ATOM 10242 O O . GLN B 1 484 ? 18.359 21.047 15.078 1 82.19 484 GLN B O 1
ATOM 10247 N N . PHE B 1 485 ? 18.688 18.906 15.609 1 82.25 485 PHE B N 1
ATOM 10248 C CA . PHE B 1 485 ? 19.891 19.25 16.359 1 82.25 485 PHE B CA 1
ATOM 10249 C C . PHE B 1 485 ? 20.984 19.75 15.43 1 82.25 485 PHE B C 1
ATOM 10251 O O . PHE B 1 485 ? 21.719 20.672 15.773 1 82.25 485 PHE B O 1
ATOM 10258 N N . THR B 1 486 ? 21 19.172 14.281 1 73.12 486 THR B N 1
ATOM 10259 C CA . THR B 1 486 ? 21.984 19.609 13.305 1 73.12 486 THR B CA 1
ATOM 10260 C C . THR B 1 486 ? 21.672 21.016 12.812 1 73.12 486 THR B C 1
ATOM 10262 O O . THR B 1 486 ? 22.578 21.828 12.594 1 73.12 486 THR B O 1
ATOM 10265 N N . LEU B 1 487 ? 20.484 21.375 12.695 1 68.19 487 LEU B N 1
ATOM 10266 C CA . LEU B 1 487 ? 20.062 22.703 12.281 1 68.19 487 LEU B CA 1
ATOM 10267 C C . LEU B 1 487 ? 20.406 23.734 13.344 1 68.19 487 LEU B C 1
ATOM 10269 O O . LEU B 1 487 ? 20.797 24.859 13.023 1 68.19 487 LEU B O 1
ATOM 10273 N N . VAL B 1 488 ? 20.156 23.375 14.625 1 69.81 488 VAL B N 1
ATOM 10274 C CA . VAL B 1 488 ? 20.516 24.266 15.719 1 69.81 488 VAL B CA 1
ATOM 10275 C C . VAL B 1 488 ? 22.031 24.516 15.695 1 69.81 488 VAL B C 1
ATOM 10277 O O . VAL B 1 488 ? 22.484 25.656 15.883 1 69.81 488 VAL B O 1
ATOM 10280 N N . ARG B 1 489 ? 22.703 23.5 15.336 1 64.12 489 ARG B N 1
ATOM 10281 C CA . ARG B 1 489 ? 24.141 23.609 15.242 1 64.12 489 ARG B CA 1
ATOM 10282 C C . ARG B 1 489 ? 24.547 24.594 14.141 1 64.12 489 ARG B C 1
ATOM 10284 O O . ARG B 1 489 ? 25.391 25.469 14.367 1 64.12 489 ARG B O 1
ATOM 10291 N N . VAL B 1 490 ? 23.859 24.484 13.172 1 54.75 490 VAL B N 1
ATOM 10292 C CA . VAL B 1 490 ? 24.188 25.312 12.023 1 54.75 490 VAL B CA 1
ATOM 10293 C C . VAL B 1 490 ? 23.781 26.766 12.297 1 54.75 490 VAL B C 1
ATOM 10295 O O . VAL B 1 490 ? 24.5 27.703 11.922 1 54.75 490 VAL B O 1
ATOM 10298 N N . ARG B 1 491 ? 22.703 26.891 13.023 1 56.31 491 ARG B N 1
ATOM 10299 C CA . ARG B 1 491 ? 22.234 28.234 13.352 1 56.31 491 ARG B CA 1
ATOM 10300 C C . ARG B 1 491 ? 23.156 28.906 14.359 1 56.31 491 ARG B C 1
ATOM 10302 O O . ARG B 1 491 ? 23.422 30.109 14.273 1 56.31 491 ARG B O 1
ATOM 10309 N N . VAL B 1 492 ? 23.594 28.109 15.398 1 49.72 492 VAL B N 1
ATOM 10310 C CA . VAL B 1 492 ? 24.484 28.625 16.422 1 49.72 492 VAL B CA 1
ATOM 10311 C C . VAL B 1 492 ? 25.828 29 15.805 1 49.72 492 VAL B C 1
ATOM 10313 O O . VAL B 1 492 ? 26.391 30.047 16.125 1 49.72 492 VAL B O 1
ATOM 10316 N N . ILE B 1 493 ? 26.297 28.078 15.016 1 43.97 493 ILE B N 1
ATOM 10317 C CA . ILE B 1 493 ? 27.562 28.328 14.352 1 43.97 493 ILE B CA 1
ATOM 10318 C C . ILE B 1 493 ? 27.453 29.578 13.469 1 43.97 493 ILE B C 1
ATOM 10320 O O . ILE B 1 493 ? 28.359 30.406 13.445 1 43.97 493 ILE B O 1
ATOM 10324 N N . GLY B 1 494 ? 26.422 29.531 12.883 1 40.12 494 GLY B N 1
ATOM 10325 C CA . GLY B 1 494 ? 26.234 30.672 12.008 1 40.12 494 GLY B CA 1
ATOM 10326 C C . GLY B 1 494 ? 26.188 32 12.75 1 40.12 494 GLY B C 1
ATOM 10327 O O . GLY B 1 494 ? 26.797 32.969 12.328 1 40.12 494 GLY B O 1
ATOM 10328 N N . GLU B 1 495 ? 25.625 31.938 14.109 1 41.22 495 GLU B N 1
ATOM 10329 C CA . GLU B 1 495 ? 25.438 33.156 14.875 1 41.22 495 GLU B CA 1
ATOM 10330 C C . GLU B 1 495 ? 26.641 33.469 15.766 1 41.22 495 GLU B C 1
ATOM 10332 O O . GLU B 1 495 ? 27 34.625 15.969 1 41.22 495 GLU B O 1
ATOM 10337 N N . ASN B 1 496 ? 27.281 32.375 16.672 1 37.72 496 ASN B N 1
ATOM 10338 C CA . ASN B 1 496 ? 28.344 32.562 17.656 1 37.72 496 ASN B CA 1
ATOM 10339 C C . ASN B 1 496 ? 29.672 32.906 17 1 37.72 496 ASN B C 1
ATOM 10341 O O . ASN B 1 496 ? 30.547 33.5 17.641 1 37.72 496 ASN B O 1
ATOM 10345 N N . VAL B 1 497 ? 30.062 32.312 15.969 1 35.12 497 VAL B N 1
ATOM 10346 C CA . VAL B 1 497 ? 31.344 32.656 15.359 1 35.12 497 VAL B CA 1
ATOM 10347 C C . VAL B 1 497 ? 31.516 34.156 15.336 1 35.12 497 VAL B C 1
ATOM 10349 O O . VAL B 1 497 ? 32.656 34.656 15.359 1 35.12 497 VAL B O 1
ATOM 10352 N N . PHE B 1 498 ? 30.469 34.812 15.57 1 32.97 498 PHE B N 1
ATOM 10353 C CA . PHE B 1 498 ? 30.516 36.281 15.617 1 32.97 498 PHE B CA 1
ATOM 10354 C C . PHE B 1 498 ? 31.234 36.75 16.859 1 32.97 498 PHE B C 1
ATOM 10356 O O . PHE B 1 498 ? 32.062 37.656 16.797 1 32.97 498 PHE B O 1
ATOM 10363 N N . VAL B 1 499 ? 31.031 35.969 18.031 1 32.47 499 VAL B N 1
ATOM 10364 C CA . VAL B 1 499 ? 31.469 36.469 19.312 1 32.47 499 VAL B CA 1
ATOM 10365 C C . VAL B 1 499 ? 32.938 36.125 19.547 1 32.47 499 VAL B C 1
ATOM 10367 O O . VAL B 1 499 ? 33.719 36.938 20.016 1 32.47 499 VAL B O 1
ATOM 10370 N N . LEU B 1 500 ? 33.375 34.875 19.281 1 31.45 500 LEU B N 1
ATOM 10371 C CA . LEU B 1 500 ? 34.594 34.375 19.859 1 31.45 500 LEU B CA 1
ATOM 10372 C C . LEU B 1 500 ? 35.844 34.969 19.188 1 31.45 500 LEU B C 1
ATOM 10374 O O . LEU B 1 500 ? 36.875 35.125 19.812 1 31.45 500 LEU B O 1
ATOM 10378 N N . PHE B 1 501 ? 35.812 35.25 17.938 1 30.2 501 PHE B N 1
ATOM 10379 C CA . PHE B 1 501 ? 37.094 35.625 17.312 1 30.2 501 PHE B CA 1
ATOM 10380 C C . PHE B 1 501 ? 37.656 36.906 17.938 1 30.2 501 PHE B C 1
ATOM 10382 O O . PHE B 1 501 ? 38.844 37.188 17.797 1 30.2 501 PHE B O 1
ATOM 10389 N N . PHE B 1 502 ? 36.781 37.656 18.562 1 29.05 502 PHE B N 1
ATOM 10390 C CA . PHE B 1 502 ? 37.375 38.906 19.047 1 29.05 502 PHE B CA 1
ATOM 10391 C C . PHE B 1 502 ? 38.344 38.656 20.188 1 29.05 502 PHE B C 1
ATOM 10393 O O . PHE B 1 502 ? 39.156 39.5 20.516 1 29.05 502 PHE B O 1
ATOM 10400 N N . ILE B 1 503 ? 38.188 37.531 20.969 1 28.2 503 ILE B N 1
ATOM 10401 C CA . ILE B 1 503 ? 39 37.5 22.156 1 28.2 503 ILE B CA 1
ATOM 10402 C C . ILE B 1 503 ? 40.469 37.188 21.781 1 28.2 503 ILE B C 1
ATOM 10404 O O . ILE B 1 503 ? 41.406 37.625 22.438 1 28.2 503 ILE B O 1
ATOM 10408 N N . SER B 1 504 ? 40.75 36.438 20.75 1 26.41 504 SER B N 1
ATOM 10409 C CA . SER B 1 504 ? 42.062 35.781 20.812 1 26.41 504 SER B CA 1
ATOM 10410 C C . SER B 1 504 ? 43.188 36.75 20.344 1 26.41 504 SER B C 1
ATOM 10412 O O . SER B 1 504 ? 44.312 36.312 20.156 1 26.41 504 SER B O 1
ATOM 10414 N N . GLU B 1 505 ? 43.125 37.938 19.938 1 26.77 505 GLU B N 1
ATOM 10415 C CA . GLU B 1 505 ? 44.438 38.312 19.484 1 26.77 505 GLU B CA 1
ATOM 10416 C C . GLU B 1 505 ? 45.438 38.312 20.641 1 26.77 505 GLU B C 1
ATOM 10418 O O . GLU B 1 505 ? 46.656 38.469 20.438 1 26.77 505 GLU B O 1
ATOM 10423 N N . GLN B 1 506 ? 45.344 38.781 21.875 1 25.34 506 GLN B N 1
ATOM 10424 C CA . GLN B 1 506 ? 46.688 38.938 22.422 1 25.34 506 GLN B CA 1
ATOM 10425 C C . GLN B 1 506 ? 47.438 37.594 22.359 1 25.34 506 GLN B C 1
ATOM 10427 O O . GLN B 1 506 ? 48.688 37.594 22.297 1 25.34 506 GLN B O 1
ATOM 10432 N N . PHE B 1 507 ? 47.219 36.469 23.203 1 24.16 507 PHE B N 1
ATOM 10433 C CA . PHE B 1 507 ? 48.281 35.562 23.547 1 24.16 507 PHE B CA 1
ATOM 10434 C C . PHE B 1 507 ? 48.688 34.719 22.344 1 24.16 507 PHE B C 1
ATOM 10436 O O . PHE B 1 507 ? 47.938 34.625 21.375 1 24.16 507 PHE B O 1
ATOM 10443 N N . GLY B 1 508 ? 49.5 33.562 22.438 1 22.81 508 GLY B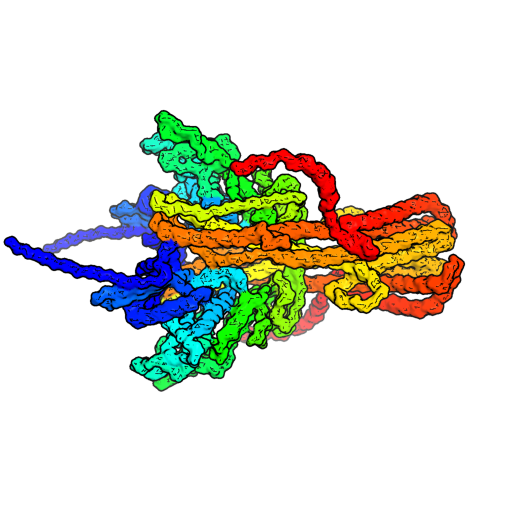 N 1
ATOM 10444 C CA . GLY B 1 508 ? 50.406 32.75 21.641 1 22.81 508 GLY B CA 1
ATOM 10445 C C . GLY B 1 508 ? 49.719 32.125 20.438 1 22.81 508 GLY B C 1
ATOM 10446 O O . GLY B 1 508 ? 48.5 32.281 20.25 1 22.81 508 GLY B O 1
ATOM 10447 N N . LYS B 1 509 ? 50.281 30.719 19.922 1 23.91 509 LYS B N 1
ATOM 10448 C CA . LYS B 1 509 ? 50.562 29.766 18.859 1 23.91 509 LYS B CA 1
ATOM 10449 C C . LYS B 1 509 ? 49.312 29.062 18.375 1 23.91 509 LYS B C 1
ATOM 10451 O O . LYS B 1 509 ? 49.156 28.797 17.188 1 23.91 509 LYS B O 1
ATOM 10456 N N . VAL B 1 510 ? 48.625 28.406 19.406 1 22.22 510 VAL B N 1
ATOM 10457 C CA . VAL B 1 510 ? 47.906 27.156 19.188 1 22.22 510 VAL B CA 1
ATOM 10458 C C . VAL B 1 510 ? 46.625 27.422 18.359 1 22.22 510 VAL B C 1
ATOM 10460 O O . VAL B 1 510 ? 45.812 26.516 18.188 1 22.22 510 VAL B O 1
ATOM 10463 N N . PHE B 1 511 ? 46.375 28.609 18.078 1 25.03 511 PHE B N 1
ATOM 10464 C CA . PHE B 1 511 ? 45.031 28.891 17.609 1 25.03 511 PHE B CA 1
ATOM 10465 C C . PHE B 1 511 ? 44.812 28.359 16.203 1 25.03 511 PHE B C 1
ATOM 10467 O O . PHE B 1 511 ? 43.75 28.594 15.586 1 25.03 511 PHE B O 1
ATOM 10474 N N . PHE B 1 512 ? 45.844 27.781 15.555 1 24.81 512 PHE B N 1
ATOM 10475 C CA . PHE B 1 512 ? 45.875 27.531 14.117 1 24.81 512 PHE B CA 1
ATOM 10476 C C . PHE B 1 512 ? 44.75 26.562 13.727 1 24.81 512 PHE B C 1
ATOM 10478 O O . PHE B 1 512 ? 44.125 26.719 12.688 1 24.81 512 PHE B O 1
ATOM 10485 N N . GLN B 1 513 ? 44.812 25.438 14.531 1 22.81 513 GLN B N 1
ATOM 10486 C CA . GLN B 1 513 ? 44.25 24.25 13.891 1 22.81 513 GLN B CA 1
ATOM 10487 C C . GLN B 1 513 ? 42.75 24.375 13.711 1 22.81 513 GLN B C 1
ATOM 10489 O O . GLN B 1 513 ? 42.188 23.828 12.766 1 22.81 513 GLN B O 1
ATOM 10494 N N . LEU B 1 514 ? 42.188 24.891 14.859 1 22.12 514 LEU B N 1
ATOM 10495 C CA . LEU B 1 514 ? 40.781 24.516 14.984 1 22.12 514 LEU B CA 1
ATOM 10496 C C . LEU B 1 514 ? 39.938 25.297 14.008 1 22.12 514 LEU B C 1
ATOM 10498 O O . LEU B 1 514 ? 38.719 25.125 13.961 1 22.12 514 LEU B O 1
ATOM 10502 N N . VAL B 1 515 ? 40.5 26.391 13.398 1 26.41 515 VAL B N 1
ATOM 10503 C CA . VAL B 1 515 ? 39.906 27.406 12.523 1 26.41 515 VAL B CA 1
ATOM 10504 C C . VAL B 1 515 ? 39.406 26.734 11.25 1 26.41 515 VAL B C 1
ATOM 10506 O O . VAL B 1 515 ? 38.844 27.406 10.367 1 26.41 515 VAL B O 1
ATOM 10509 N N . GLU B 1 516 ? 39.906 25.609 10.992 1 25.42 516 GLU B N 1
ATOM 10510 C CA . GLU B 1 516 ? 39.75 25.141 9.617 1 25.42 516 GLU B CA 1
ATOM 10511 C C . GLU B 1 516 ? 38.281 25.141 9.195 1 25.42 516 GLU B C 1
ATOM 10513 O O . GLU B 1 516 ? 37.969 25.484 8.055 1 25.42 516 GLU B O 1
ATOM 10518 N N . GLU B 1 517 ? 37.5 24.359 9.953 1 26.28 517 GLU B N 1
ATOM 10519 C CA . GLU B 1 517 ? 36.25 23.938 9.281 1 26.28 517 GLU B CA 1
ATOM 10520 C C . GLU B 1 517 ? 35.188 25.016 9.375 1 26.28 517 GLU B C 1
ATOM 10522 O O . GLU B 1 517 ? 34.062 24.812 8.891 1 26.28 517 GLU B O 1
ATOM 10527 N N . LEU B 1 518 ? 35.312 25.984 10.445 1 26.91 518 LEU B N 1
ATOM 10528 C CA . LEU B 1 518 ? 34.188 26.891 10.68 1 26.91 518 LEU B CA 1
ATOM 10529 C C . LEU B 1 518 ? 34.188 28.016 9.648 1 26.91 518 LEU B C 1
ATOM 10531 O O . LEU B 1 518 ? 35.25 28.516 9.25 1 26.91 518 LEU B O 1
ATOM 10535 N N . SER B 1 519 ? 33.344 28.281 8.812 1 27.77 519 SER B N 1
ATOM 10536 C CA . SER B 1 519 ? 33.531 29.328 7.797 1 27.77 519 SER B CA 1
ATOM 10537 C C . SER B 1 519 ? 33.969 30.641 8.414 1 27.77 519 SER B C 1
ATOM 10539 O O . SER B 1 519 ? 33.531 31.016 9.5 1 27.77 519 SER B O 1
ATOM 10541 N N . GLN B 1 520 ? 35.344 31.016 8.359 1 28.16 520 GLN B N 1
ATOM 10542 C CA . GLN B 1 520 ? 36.281 32.062 8.75 1 28.16 520 GLN B CA 1
ATOM 10543 C C . GLN B 1 520 ? 35.594 33.438 8.75 1 28.16 520 GLN B C 1
ATOM 10545 O O . GLN B 1 520 ? 35.875 34.281 9.625 1 28.16 520 GLN B O 1
ATOM 10550 N N . PHE B 1 521 ? 34.688 33.688 7.82 1 28.06 521 PHE B N 1
ATOM 10551 C CA . PHE B 1 521 ? 34.375 35.062 7.441 1 28.06 521 PHE B CA 1
ATOM 10552 C C . PHE B 1 521 ? 33.469 35.719 8.492 1 28.06 521 PHE B C 1
ATOM 10554 O O . PHE B 1 521 ? 33.688 36.844 8.875 1 28.06 521 PHE B O 1
ATOM 10561 N N . GLU B 1 522 ? 32.562 34.844 9.07 1 30.8 522 GLU B N 1
ATOM 10562 C CA . GLU B 1 522 ? 31.516 35.344 9.961 1 30.8 522 GLU B CA 1
ATOM 10563 C C . GLU B 1 522 ? 32.094 35.781 11.297 1 30.8 522 GLU B C 1
ATOM 10565 O O . GLU B 1 522 ? 31.516 36.656 11.969 1 30.8 522 GLU B O 1
ATOM 10570 N N . ARG B 1 523 ? 33.312 35.312 11.602 1 30.42 523 ARG B N 1
ATOM 10571 C CA . ARG B 1 523 ? 34.031 35.531 12.859 1 30.42 523 ARG B CA 1
ATOM 10572 C C . ARG B 1 523 ? 34.469 36.969 12.992 1 30.42 523 ARG B C 1
ATOM 10574 O O . ARG B 1 523 ? 34.344 37.594 14.062 1 30.42 523 ARG B O 1
ATOM 10581 N N . VAL B 1 524 ? 35.156 37.469 11.906 1 29.36 524 VAL B N 1
ATOM 10582 C CA . VAL B 1 524 ? 36 38.656 11.914 1 29.36 524 VAL B CA 1
ATOM 10583 C C . VAL B 1 524 ? 35.125 39.906 11.961 1 29.36 524 VAL B C 1
ATOM 10585 O O . VAL B 1 524 ? 35.438 40.875 12.664 1 29.36 524 VAL B O 1
ATOM 10588 N N . GLN B 1 525 ? 33.812 39.906 11.414 1 30.72 525 GLN B N 1
ATOM 10589 C CA . GLN B 1 525 ? 33.219 41.188 11.039 1 30.72 525 GLN B CA 1
ATOM 10590 C C . GLN B 1 525 ? 32.562 41.875 12.234 1 30.72 525 GLN B C 1
ATOM 10592 O O . GLN B 1 525 ? 32.719 43.062 12.43 1 30.72 525 GLN B O 1
ATOM 10597 N N . THR B 1 526 ? 31.938 41.094 13.188 1 32 526 THR B N 1
ATOM 10598 C CA . THR B 1 526 ? 31.125 41.812 14.172 1 32 526 THR B CA 1
ATOM 10599 C C . THR B 1 526 ? 32 42.406 15.258 1 32 526 THR B C 1
ATOM 10601 O O . THR B 1 526 ? 31.766 43.531 15.711 1 32 526 THR B O 1
ATOM 10604 N N . THR B 1 527 ? 33.031 41.656 15.641 1 30.47 527 THR B N 1
ATOM 10605 C CA . THR B 1 527 ? 33.875 42.125 16.734 1 30.47 527 THR B CA 1
ATOM 10606 C C . THR B 1 527 ? 34.594 43.406 16.344 1 30.47 527 THR B C 1
ATOM 10608 O O . THR B 1 527 ? 34.656 44.344 17.141 1 30.47 527 THR B O 1
ATOM 10611 N N . SER B 1 528 ? 35.062 43.406 15.117 1 32.22 528 SER B N 1
ATOM 10612 C CA . SER B 1 528 ? 35.781 44.594 14.664 1 32.22 528 SER B CA 1
ATOM 10613 C C . SER B 1 528 ? 34.906 45.812 14.633 1 32.22 528 SER B C 1
ATOM 10615 O O . SER B 1 528 ? 35.312 46.906 14.992 1 32.22 528 SER B O 1
ATOM 10617 N N . ARG B 1 529 ? 33.531 45.594 14.438 1 33.34 529 ARG B N 1
ATOM 10618 C CA . ARG B 1 529 ? 32.594 46.719 14.305 1 33.34 529 ARG B CA 1
ATOM 10619 C C . ARG B 1 529 ? 32.281 47.344 15.656 1 33.34 529 ARG B C 1
ATOM 10621 O O . ARG B 1 529 ? 32.25 48.562 15.781 1 33.34 529 ARG B O 1
ATOM 10628 N N . PHE B 1 530 ? 32.094 46.438 16.672 1 34.19 530 PHE B N 1
ATOM 10629 C CA . PHE B 1 530 ? 31.781 47 17.984 1 34.19 530 PHE B CA 1
ATOM 10630 C C . PHE B 1 530 ? 33 47.719 18.562 1 34.19 530 PHE B C 1
ATOM 10632 O O . PHE B 1 530 ? 32.875 48.812 19.109 1 34.19 530 PHE B O 1
ATOM 10639 N N . ALA B 1 531 ? 34.125 47.094 18.406 1 34.38 531 ALA B N 1
ATOM 10640 C CA . ALA B 1 531 ? 35.344 47.719 18.922 1 34.38 531 ALA B CA 1
ATOM 10641 C C . ALA B 1 531 ? 35.531 49.094 18.25 1 34.38 531 ALA B C 1
ATOM 10643 O O . ALA B 1 531 ? 35.844 50.062 18.938 1 34.38 531 ALA B O 1
ATOM 10644 N N . VAL B 1 532 ? 35.25 49.156 16.953 1 35.94 532 VAL B N 1
ATOM 10645 C CA . VAL B 1 532 ? 35.375 50.406 16.234 1 35.94 532 VAL B CA 1
ATOM 10646 C C . VAL B 1 532 ? 34.281 51.375 16.719 1 35.94 532 VAL B C 1
ATOM 10648 O O . VAL B 1 532 ? 34.562 52.562 16.906 1 35.94 532 VAL B O 1
ATOM 10651 N N . TYR B 1 533 ? 33.062 50.812 17.156 1 36.62 533 TYR B N 1
ATOM 10652 C CA . TYR B 1 533 ? 32 51.656 17.688 1 36.62 533 TYR B CA 1
ATOM 10653 C C . TYR B 1 533 ? 32.406 52.281 19.016 1 36.62 533 TYR B C 1
ATOM 10655 O O . TYR B 1 533 ? 32.25 53.469 19.219 1 36.62 533 TYR B O 1
ATOM 10663 N N . ILE B 1 534 ? 32.875 51.438 19.922 1 38 534 ILE B N 1
ATOM 10664 C CA . ILE B 1 534 ? 33.219 51.969 21.234 1 38 534 ILE B CA 1
ATOM 10665 C C . ILE B 1 534 ? 34.406 52.938 21.109 1 38 534 ILE B C 1
ATOM 10667 O O . ILE B 1 534 ? 34.406 54 21.734 1 38 534 ILE B O 1
ATOM 10671 N N . ASP B 1 535 ? 35.375 52.531 20.391 1 36.09 535 ASP B N 1
ATOM 10672 C CA . ASP B 1 535 ? 36.562 53.375 20.234 1 36.09 535 ASP B CA 1
ATOM 10673 C C . ASP B 1 535 ? 36.219 54.688 19.5 1 36.09 535 ASP B C 1
ATOM 10675 O O . ASP B 1 535 ? 36.719 55.75 19.891 1 36.09 535 ASP B O 1
ATOM 10679 N N . MET B 1 536 ? 35.344 54.625 18.516 1 36.97 536 MET B N 1
ATOM 10680 C CA . MET B 1 536 ? 34.844 55.75 17.75 1 36.97 536 MET B CA 1
ATOM 10681 C C . MET B 1 536 ? 33.969 56.656 18.625 1 36.97 536 MET B C 1
ATOM 10683 O O . MET B 1 536 ? 34 57.875 18.516 1 36.97 536 MET B O 1
ATOM 10687 N N . ALA B 1 537 ? 33.062 55.969 19.422 1 37.03 537 ALA B N 1
ATOM 10688 C CA . ALA B 1 537 ? 32.25 56.719 20.375 1 37.03 537 ALA B CA 1
ATOM 10689 C C . ALA B 1 537 ? 33.125 57.406 21.422 1 37.03 537 ALA B C 1
ATOM 10691 O O . ALA B 1 537 ? 32.719 58.438 22.016 1 37.03 537 ALA B O 1
ATOM 10692 N N . SER B 1 538 ? 34.25 56.812 21.719 1 36.34 538 SER B N 1
ATOM 10693 C CA . SER B 1 538 ? 35.094 57.438 22.734 1 36.34 538 SER B CA 1
ATOM 10694 C C . SER B 1 538 ? 35.781 58.688 22.188 1 36.34 538 SER B C 1
ATOM 10696 O O . SER B 1 538 ? 36.188 59.562 22.969 1 36.34 538 SER B O 1
ATOM 10698 N N . VAL B 1 539 ? 36 58.781 20.891 1 37.25 539 VAL B N 1
ATOM 10699 C CA . VAL B 1 539 ? 36.75 59.875 20.297 1 37.25 539 VAL B CA 1
ATOM 10700 C C . VAL B 1 539 ? 36 61.188 20.484 1 37.25 539 VAL B C 1
ATOM 10702 O O . VAL B 1 539 ? 36.562 62.188 20.906 1 37.25 539 VAL B O 1
ATOM 10705 N N . PRO B 1 540 ? 34.594 61.188 20.203 1 37.19 540 PRO B N 1
ATOM 10706 C CA . PRO B 1 540 ? 34 62.5 20.469 1 37.19 540 PRO B CA 1
ATOM 10707 C C . PRO B 1 540 ? 34.188 62.938 21.922 1 37.19 540 PRO B C 1
ATOM 10709 O O . PRO B 1 540 ? 34.344 64.125 22.203 1 37.19 540 PRO B O 1
ATOM 10712 N N . ILE B 1 541 ? 34.312 62.031 22.812 1 37.09 541 ILE B N 1
ATOM 10713 C CA . ILE B 1 541 ? 34.469 62.344 24.234 1 37.09 541 ILE B CA 1
ATOM 10714 C C . ILE B 1 541 ? 35.812 63 24.484 1 37.09 541 ILE B C 1
ATOM 10716 O O . ILE B 1 541 ? 35.938 63.875 25.344 1 37.09 541 ILE B O 1
ATOM 10720 N N . MET B 1 542 ? 36.812 62.594 23.812 1 35.66 542 MET B N 1
ATOM 10721 C CA . MET B 1 542 ? 38.125 63.188 24.062 1 35.66 542 MET B CA 1
ATOM 10722 C C . MET B 1 542 ? 38.188 64.625 23.656 1 35.66 542 MET B C 1
ATOM 10724 O O . MET B 1 542 ? 39 65.438 24.172 1 35.66 542 MET B O 1
ATOM 10728 N N . LEU B 1 543 ? 37.438 64.938 22.547 1 35.5 543 LEU B N 1
ATOM 10729 C CA . LEU B 1 543 ? 37.438 66.375 22.156 1 35.5 543 LEU B CA 1
ATOM 10730 C C . LEU B 1 543 ? 36.875 67.25 23.281 1 35.5 543 LEU B C 1
ATOM 10732 O O . LEU B 1 543 ? 36.906 68.5 23.188 1 35.5 543 LEU B O 1
ATOM 10736 N N . PHE B 1 544 ? 36.125 66.625 24.172 1 32.72 544 PHE B N 1
ATOM 10737 C CA . PHE B 1 544 ? 35.594 67.375 25.297 1 32.72 544 PHE B CA 1
ATOM 10738 C C . PHE B 1 544 ? 36.719 67.75 26.297 1 32.72 544 PHE B C 1
ATOM 10740 O O . PHE B 1 544 ? 36.438 68.188 27.391 1 32.72 544 PHE B O 1
ATOM 10747 N N . ASP B 1 545 ? 37.844 67.438 25.938 1 32.91 545 ASP B N 1
ATOM 10748 C CA . ASP B 1 545 ? 38.906 67.688 26.922 1 32.91 545 ASP B CA 1
ATOM 10749 C C . ASP B 1 545 ? 38.938 69.125 27.328 1 32.91 545 ASP B C 1
ATOM 10751 O O . ASP B 1 545 ? 39.219 69.5 28.484 1 32.91 545 ASP B O 1
ATOM 10755 N N . GLY B 1 546 ? 39.125 70.188 26.312 1 37.53 546 GLY B N 1
ATOM 10756 C CA . GLY B 1 546 ? 39.031 71.562 26.781 1 37.53 546 GLY B CA 1
ATOM 10757 C C . GLY B 1 546 ? 37.656 71.938 27.266 1 37.53 546 GLY B C 1
ATOM 10758 O O . GLY B 1 546 ? 37.344 73.125 27.453 1 37.53 546 GLY B O 1
ATOM 10759 N N . ALA B 1 547 ? 36.656 71.062 27.125 1 37.81 547 ALA B N 1
ATOM 10760 C CA . ALA B 1 547 ? 35.281 71.25 27.531 1 37.81 547 ALA B CA 1
ATOM 10761 C C . ALA B 1 547 ? 35.156 71.25 29.062 1 37.81 547 ALA B C 1
ATOM 10763 O O . ALA B 1 547 ? 36.062 70.875 29.766 1 37.81 547 ALA B O 1
ATOM 10764 N N . ASN B 1 548 ? 34.094 71.875 29.531 1 40.97 548 ASN B N 1
ATOM 10765 C CA . ASN B 1 548 ? 33.906 71.938 30.984 1 40.97 548 ASN B CA 1
ATOM 10766 C C . ASN B 1 548 ? 33.938 70.562 31.625 1 40.97 548 ASN B C 1
ATOM 10768 O O . ASN B 1 548 ? 33.906 69.562 30.922 1 40.97 548 ASN B O 1
ATOM 10772 N N . GLN B 1 549 ? 34.469 70.375 32.719 1 49.25 549 GLN B N 1
ATOM 10773 C CA . GLN B 1 549 ? 34.625 69.188 33.562 1 49.25 549 GLN B CA 1
ATOM 10774 C C . GLN B 1 549 ? 33.438 68.25 33.344 1 49.25 549 GLN B C 1
ATOM 10776 O O . GLN B 1 549 ? 33.625 67 33.375 1 49.25 549 GLN B O 1
ATOM 10781 N N . ASP B 1 550 ? 32.406 68.625 32.906 1 46.66 550 ASP B N 1
ATOM 10782 C CA . ASP B 1 550 ? 31.188 67.75 32.781 1 46.66 550 ASP B CA 1
ATOM 10783 C C . ASP B 1 550 ? 31.234 66.938 31.516 1 46.66 550 ASP B C 1
ATOM 10785 O O . ASP B 1 550 ? 30.891 65.75 31.547 1 46.66 550 ASP B O 1
ATOM 10789 N N . THR B 1 551 ? 31.688 67.5 30.547 1 45.38 551 THR B N 1
ATOM 10790 C CA . THR B 1 551 ? 31.734 66.75 29.266 1 45.38 551 THR B CA 1
ATOM 10791 C C . THR B 1 551 ? 32.75 65.625 29.312 1 45.38 551 THR B C 1
ATOM 10793 O O . THR B 1 551 ? 32.5 64.562 28.766 1 45.38 551 THR B O 1
ATOM 10796 N N . LYS B 1 552 ? 33.781 65.812 29.891 1 50 552 LYS B N 1
ATOM 10797 C CA . LYS B 1 552 ? 34.812 64.812 30.047 1 50 552 LYS B CA 1
ATOM 10798 C C . LYS B 1 552 ? 34.312 63.625 30.844 1 50 552 LYS B C 1
ATOM 10800 O O . LYS B 1 552 ? 34.594 62.469 30.484 1 50 552 LYS B O 1
ATOM 10805 N N . THR B 1 553 ? 33.531 63.875 31.812 1 52.22 553 THR B N 1
ATOM 10806 C CA . THR B 1 553 ? 32.938 62.844 32.656 1 52.22 553 THR B CA 1
ATOM 10807 C C . THR B 1 553 ? 31.969 62 31.844 1 52.22 553 THR B C 1
ATOM 10809 O O . THR B 1 553 ? 31.969 60.75 31.953 1 52.22 553 THR B O 1
ATOM 10812 N N . ILE B 1 554 ? 31.328 62.594 31 1 47.34 554 ILE B N 1
ATOM 10813 C CA . ILE B 1 554 ? 30.328 61.875 30.219 1 47.34 554 ILE B CA 1
ATOM 10814 C C . ILE B 1 554 ? 31.031 60.969 29.203 1 47.34 554 ILE B C 1
ATOM 10816 O O . ILE B 1 554 ? 30.625 59.812 29 1 47.34 554 ILE B O 1
ATOM 10820 N N . SER B 1 555 ? 32.031 61.469 28.719 1 48.84 555 SER B N 1
ATOM 10821 C CA . SER B 1 555 ? 32.781 60.688 27.734 1 48.84 555 SER B CA 1
ATOM 10822 C C . SER B 1 555 ? 33.438 59.469 28.344 1 48.84 555 SER B C 1
ATOM 10824 O O . SER B 1 555 ? 33.375 58.375 27.781 1 48.84 555 SER B O 1
ATOM 10826 N N . GLU B 1 556 ? 33.969 59.594 29.438 1 52.47 556 GLU B N 1
ATOM 10827 C CA . GLU B 1 556 ? 34.594 58.469 30.141 1 52.47 556 GLU B CA 1
ATOM 10828 C C . GLU B 1 556 ? 33.594 57.406 30.5 1 52.47 556 GLU B C 1
ATOM 10830 O O . GLU B 1 556 ? 33.844 56.219 30.391 1 52.47 556 GLU B O 1
ATOM 10835 N N . HIS B 1 557 ? 32.438 57.812 30.734 1 51.97 557 HIS B N 1
ATOM 10836 C CA . HIS B 1 557 ? 31.375 56.875 31.078 1 51.97 557 HIS B CA 1
ATOM 10837 C C . HIS B 1 557 ? 30.906 56.062 29.859 1 51.97 557 HIS B C 1
ATOM 10839 O O . HIS B 1 557 ? 30.688 54.875 29.938 1 51.97 557 HIS B O 1
ATOM 10845 N N . CYS B 1 558 ? 30.938 56.719 28.844 1 48.12 558 CYS B N 1
ATOM 10846 C CA . CYS B 1 558 ? 30.516 56.062 27.609 1 48.12 558 CYS B CA 1
ATOM 10847 C C . CYS B 1 558 ? 31.516 55 27.188 1 48.12 558 CYS B C 1
ATOM 10849 O O . CYS B 1 558 ? 31.125 53.906 26.797 1 48.12 558 CYS B O 1
ATOM 10851 N N . ILE B 1 559 ? 32.719 55.281 27.344 1 50.62 559 ILE B N 1
ATOM 10852 C CA . ILE B 1 559 ? 33.812 54.375 26.969 1 50.62 559 ILE B CA 1
ATOM 10853 C C . ILE B 1 559 ? 33.781 53.156 27.891 1 50.62 559 ILE B C 1
ATOM 10855 O O . ILE B 1 559 ? 33.938 52 27.422 1 50.62 559 ILE B O 1
ATOM 10859 N N . GLN B 1 560 ? 33.594 53.406 29.047 1 55.06 560 GLN B N 1
ATOM 10860 C CA . GLN B 1 560 ? 33.531 52.312 30.016 1 55.06 560 GLN B CA 1
ATOM 10861 C C . GLN B 1 560 ? 32.312 51.406 29.734 1 55.06 560 GLN B C 1
ATOM 10863 O O . GLN B 1 560 ? 32.438 50.156 29.828 1 55.06 560 GLN B O 1
ATOM 10868 N N . GLN B 1 561 ? 31.344 51.906 29.25 1 50.56 561 GLN B N 1
ATOM 10869 C CA . GLN B 1 561 ? 30.156 51.125 28.953 1 50.56 561 GLN B CA 1
ATOM 10870 C C . GLN B 1 561 ? 30.359 50.281 27.688 1 50.56 561 GLN B C 1
ATOM 10872 O O . GLN B 1 561 ? 29.906 49.125 27.609 1 50.56 561 GLN B O 1
ATOM 10877 N N . ALA B 1 562 ? 31.031 50.781 26.844 1 49.72 562 ALA B N 1
ATOM 10878 C CA . ALA B 1 562 ? 31.328 50.062 25.609 1 49.72 562 ALA B CA 1
ATOM 10879 C C . ALA B 1 562 ? 32.219 48.844 25.891 1 49.72 562 ALA B C 1
ATOM 10881 O O . ALA B 1 562 ? 32.031 47.781 25.328 1 49.72 562 ALA B O 1
ATOM 10882 N N . ARG B 1 563 ? 33.188 49.031 26.672 1 51.41 563 ARG B N 1
ATOM 10883 C CA . ARG B 1 563 ? 34.094 47.938 27.047 1 51.41 563 ARG B CA 1
ATOM 10884 C C . ARG B 1 563 ? 33.344 46.844 27.781 1 51.41 563 ARG B C 1
ATOM 10886 O O . ARG B 1 563 ? 33.531 45.656 27.516 1 51.41 563 ARG B O 1
ATOM 10893 N N . GLN B 1 564 ? 32.469 47.25 28.609 1 53.91 564 GLN B N 1
ATOM 10894 C CA . GLN B 1 564 ? 31.688 46.281 29.344 1 53.91 564 GLN B CA 1
ATOM 10895 C C . GLN B 1 564 ? 30.75 45.5 28.406 1 53.91 564 GLN B C 1
ATOM 10897 O O . GLN B 1 564 ? 30.562 44.312 28.547 1 53.91 564 GLN B O 1
ATOM 10902 N N . ALA B 1 565 ? 30.25 46.125 27.438 1 50.41 565 ALA B N 1
ATOM 10903 C CA . ALA B 1 565 ? 29.391 45.5 26.469 1 50.41 565 ALA B CA 1
ATOM 10904 C C . ALA B 1 565 ? 30.141 44.438 25.656 1 50.41 565 ALA B C 1
ATOM 10906 O O . ALA B 1 565 ? 29.625 43.375 25.375 1 50.41 565 ALA B O 1
ATOM 10907 N N . ARG B 1 566 ? 31.344 44.75 25.328 1 51.34 566 ARG B N 1
ATOM 10908 C CA . ARG B 1 566 ? 32.188 43.812 24.578 1 51.34 566 ARG B CA 1
ATOM 10909 C C . ARG B 1 566 ? 32.438 42.531 25.391 1 51.34 566 ARG B C 1
ATOM 10911 O O . ARG B 1 566 ? 32.344 41.438 24.859 1 51.34 566 ARG B O 1
ATOM 10918 N N . GLU B 1 567 ? 32.844 42.812 26.516 1 54.44 567 GLU B N 1
ATOM 10919 C CA . GLU B 1 567 ? 33.125 41.656 27.391 1 54.44 567 GLU B CA 1
ATOM 10920 C C . GLU B 1 567 ? 31.875 40.781 27.547 1 54.44 567 GLU B C 1
ATOM 10922 O O . GLU B 1 567 ? 31.984 39.531 27.516 1 54.44 567 GLU B O 1
ATOM 10927 N N . GLU B 1 568 ? 30.781 41.375 27.625 1 52.38 568 GLU B N 1
ATOM 10928 C CA . GLU B 1 568 ? 29.531 40.625 27.734 1 52.38 568 GLU B CA 1
ATOM 10929 C C . GLU B 1 568 ? 29.219 39.875 26.453 1 52.38 568 GLU B C 1
ATOM 10931 O O . GLU B 1 568 ? 28.766 38.719 26.484 1 52.38 568 GLU B O 1
ATOM 10936 N N . LEU B 1 569 ? 29.5 40.375 25.359 1 52.12 569 LEU B N 1
ATOM 10937 C CA . LEU B 1 569 ? 29.266 39.719 24.078 1 52.12 569 LEU B CA 1
ATOM 10938 C C . LEU B 1 569 ? 30.172 38.5 23.906 1 52.12 569 LEU B C 1
ATOM 10940 O O . LEU B 1 569 ? 29.75 37.5 23.344 1 52.12 569 LEU B O 1
ATOM 10944 N N . GLU B 1 570 ? 31.344 38.625 24.344 1 53.62 570 GLU B N 1
ATOM 10945 C CA . GLU B 1 570 ? 32.281 37.469 24.297 1 53.62 570 GLU B CA 1
ATOM 10946 C C . GLU B 1 570 ? 31.75 36.312 25.141 1 53.62 570 GLU B C 1
ATOM 10948 O O . GLU B 1 570 ? 31.875 35.156 24.734 1 53.62 570 GLU B O 1
ATOM 10953 N N . ARG B 1 571 ? 31.281 36.688 26.188 1 55.78 571 ARG B N 1
ATOM 10954 C CA . ARG B 1 571 ? 30.703 35.656 27.047 1 55.78 571 ARG B CA 1
ATOM 10955 C C . ARG B 1 571 ? 29.516 35 26.359 1 55.78 571 ARG B C 1
ATOM 10957 O O . ARG B 1 571 ? 29.359 33.781 26.422 1 55.78 571 ARG B O 1
ATOM 10964 N N . HIS B 1 572 ? 28.766 35.688 25.656 1 54.72 572 HIS B N 1
ATOM 10965 C CA . HIS B 1 572 ? 27.609 35.156 24.953 1 54.72 572 HIS B CA 1
ATOM 10966 C C . HIS B 1 572 ? 28.047 34.25 23.781 1 54.72 572 HIS B C 1
ATOM 10968 O O . HIS B 1 572 ? 27.391 33.25 23.5 1 54.72 572 HIS B O 1
ATOM 10974 N N . ALA B 1 573 ? 29.141 34.531 23.219 1 54.22 573 ALA B N 1
ATOM 10975 C CA . ALA B 1 573 ? 29.688 33.688 22.141 1 54.22 573 ALA B CA 1
ATOM 10976 C C . ALA B 1 573 ? 30.094 32.312 22.672 1 54.22 573 ALA B C 1
ATOM 10978 O O . ALA B 1 573 ? 29.906 31.297 22 1 54.22 573 ALA B O 1
ATOM 10979 N N . LYS B 1 574 ? 30.703 32.375 23.734 1 58.28 574 LYS B N 1
ATOM 10980 C CA . LYS B 1 574 ? 31.094 31.094 24.344 1 58.28 574 LYS B CA 1
ATOM 10981 C C . LYS B 1 574 ? 29.875 30.234 24.656 1 58.28 574 LYS B C 1
ATOM 10983 O O . LYS B 1 574 ? 29.906 29.016 24.5 1 58.28 574 LYS B O 1
ATOM 10988 N N . VAL B 1 575 ? 28.891 30.859 25.125 1 61.22 575 VAL B N 1
ATOM 10989 C CA . VAL B 1 575 ? 27.641 30.141 25.391 1 61.22 575 VAL B CA 1
ATOM 10990 C C . VAL B 1 575 ? 27.094 29.562 24.094 1 61.22 575 VAL B C 1
ATOM 10992 O O . VAL B 1 575 ? 26.609 28.422 24.062 1 61.22 575 VAL B O 1
ATOM 10995 N N . ALA B 1 576 ? 27.203 30.203 23.016 1 60 576 ALA B N 1
ATOM 10996 C CA . ALA B 1 576 ? 26.75 29.719 21.719 1 60 576 ALA B CA 1
ATOM 10997 C C . ALA B 1 576 ? 27.531 28.484 21.281 1 60 576 ALA B C 1
ATOM 10999 O O . ALA B 1 576 ? 26.953 27.531 20.75 1 60 576 ALA B O 1
ATOM 11000 N N . MET B 1 577 ? 28.797 28.484 21.531 1 62.12 577 MET B N 1
ATOM 11001 C CA . MET B 1 577 ? 29.641 27.359 21.172 1 62.12 577 MET B CA 1
ATOM 11002 C C . MET B 1 577 ? 29.266 26.125 21.984 1 62.12 577 MET B C 1
ATOM 11004 O O . MET B 1 577 ? 29.297 25 21.484 1 62.12 577 MET B O 1
ATOM 11008 N N . ASN B 1 578 ? 29 26.438 23.188 1 66.88 578 ASN B N 1
ATOM 11009 C CA . ASN B 1 578 ? 28.562 25.328 24.031 1 66.88 578 ASN B CA 1
ATOM 11010 C C . ASN B 1 578 ? 27.234 24.75 23.531 1 66.88 578 ASN B C 1
ATOM 11012 O O . ASN B 1 578 ? 27.047 23.531 23.547 1 66.88 578 ASN B O 1
ATOM 11016 N N . ILE B 1 579 ? 26.453 25.531 23.125 1 68.31 579 ILE B N 1
ATOM 11017 C CA . ILE B 1 579 ? 25.172 25.094 22.594 1 68.31 579 ILE B CA 1
ATOM 11018 C C . ILE B 1 579 ? 25.391 24.281 21.328 1 68.31 579 ILE B C 1
ATOM 11020 O O . ILE B 1 579 ? 24.734 23.25 21.125 1 68.31 579 ILE B O 1
ATOM 11024 N N . GLU B 1 580 ? 26.281 24.656 20.562 1 68.88 580 GLU B N 1
ATOM 11025 C CA . GLU B 1 580 ? 26.609 23.922 19.344 1 68.88 580 GLU B CA 1
ATOM 11026 C C . GLU B 1 580 ? 27.156 22.531 19.672 1 68.88 580 GLU B C 1
ATOM 11028 O O . GLU B 1 580 ? 26.766 21.547 19.016 1 68.88 580 GLU B O 1
ATOM 11033 N N . SER B 1 581 ? 28.078 22.484 20.531 1 74 581 SER B N 1
ATOM 11034 C CA . SER B 1 581 ? 28.656 21.203 20.938 1 74 581 SER B CA 1
ATOM 11035 C C . SER B 1 581 ? 27.594 20.281 21.5 1 74 581 SER B C 1
ATOM 11037 O O . SER B 1 581 ? 27.578 19.078 21.219 1 74 581 SER B O 1
ATOM 11039 N N . MET B 1 582 ? 26.781 20.844 22.297 1 78.44 582 MET B N 1
ATOM 11040 C CA . MET B 1 582 ? 25.688 20.078 22.859 1 78.44 582 MET B CA 1
ATOM 11041 C C . MET B 1 582 ? 24.766 19.562 21.766 1 78.44 582 MET B C 1
ATOM 11043 O O . MET B 1 582 ? 24.344 18.406 21.797 1 78.44 582 MET B O 1
ATOM 11047 N N . ALA B 1 583 ? 24.5 20.391 20.797 1 80.12 583 ALA B N 1
ATOM 11048 C CA . ALA B 1 583 ? 23.625 20 19.688 1 80.12 583 ALA B CA 1
ATOM 11049 C C . ALA B 1 583 ? 24.25 18.875 18.875 1 80.12 583 ALA B C 1
ATOM 11051 O O . ALA B 1 583 ? 23.531 17.969 18.422 1 80.12 583 ALA B O 1
ATOM 11052 N N . LYS B 1 584 ? 25.484 18.891 18.766 1 80.5 584 LYS B N 1
ATOM 11053 C CA . LYS B 1 584 ? 26.188 17.844 18.031 1 80.5 584 LYS B CA 1
ATOM 11054 C C . LYS B 1 584 ? 26.078 16.5 18.75 1 80.5 584 LYS B C 1
ATOM 11056 O O . LYS B 1 584 ? 25.812 15.477 18.125 1 80.5 584 LYS B O 1
ATOM 11061 N N . GLN B 1 585 ? 26.297 16.547 19.953 1 84.81 585 GLN B N 1
ATOM 11062 C CA . GLN B 1 585 ? 26.203 15.32 20.734 1 84.81 585 GLN B CA 1
ATOM 11063 C C . GLN B 1 585 ? 24.781 14.789 20.766 1 84.81 585 GLN B C 1
ATOM 11065 O O . GLN B 1 585 ? 24.562 13.578 20.625 1 84.81 585 GLN B O 1
ATOM 11070 N N . LEU B 1 586 ? 23.922 15.633 20.969 1 87.88 586 LEU B N 1
ATOM 11071 C CA . LEU B 1 586 ? 22.516 15.219 21.031 1 87.88 586 LEU B CA 1
ATOM 11072 C C . LEU B 1 586 ? 22.047 14.68 19.688 1 87.88 586 LEU B C 1
ATOM 11074 O O . LEU B 1 586 ? 21.203 13.781 19.625 1 87.88 586 LEU B O 1
ATOM 11078 N N . ALA B 1 587 ? 22.594 15.18 18.594 1 86.25 587 ALA B N 1
ATOM 11079 C CA . ALA B 1 587 ? 22.297 14.648 17.266 1 86.25 587 ALA B CA 1
ATOM 11080 C C . ALA B 1 587 ? 22.781 13.203 17.141 1 86.25 587 ALA B C 1
ATOM 11082 O O . ALA B 1 587 ? 22.062 12.359 16.578 1 86.25 587 ALA B O 1
ATOM 11083 N N . LYS B 1 588 ? 23.891 12.961 17.703 1 84.69 588 LYS B N 1
ATOM 11084 C CA . LYS B 1 588 ? 24.422 11.609 17.688 1 84.69 588 LYS B CA 1
ATOM 11085 C C . LYS B 1 588 ? 23.578 10.672 18.547 1 84.69 588 LYS B C 1
ATOM 11087 O O . LYS B 1 588 ? 23.281 9.547 18.141 1 84.69 588 LYS B O 1
ATOM 11092 N N . ASP B 1 589 ? 23.172 11.156 19.672 1 88.88 589 ASP B N 1
ATOM 11093 C CA . ASP B 1 589 ? 22.312 10.375 20.562 1 88.88 589 ASP B CA 1
ATOM 11094 C C . ASP B 1 589 ? 20.969 10.07 19.906 1 88.88 589 ASP B C 1
ATOM 11096 O O . ASP B 1 589 ? 20.391 9.008 20.156 1 88.88 589 ASP B O 1
ATOM 11100 N N . SER B 1 590 ? 20.531 10.969 19.109 1 91.12 590 SER B N 1
ATOM 11101 C CA . SER B 1 590 ? 19.234 10.773 18.438 1 91.12 590 SER B CA 1
ATOM 11102 C C . SER B 1 590 ? 19.297 9.617 17.438 1 91.12 590 SER B C 1
ATOM 11104 O O . SER B 1 590 ? 18.297 8.922 17.234 1 91.12 590 SER B O 1
ATOM 11106 N N . ARG B 1 591 ? 20.406 9.32 16.969 1 86.25 591 ARG B N 1
ATOM 11107 C CA . ARG B 1 591 ? 20.562 8.227 16.016 1 86.25 591 ARG B CA 1
ATOM 11108 C C . ARG B 1 591 ? 20.469 6.879 16.719 1 86.25 591 ARG B C 1
ATOM 11110 O O . ARG B 1 591 ? 20.125 5.871 16.094 1 86.25 591 ARG B O 1
ATOM 11117 N N . ASN B 1 592 ? 20.75 6.863 17.906 1 87.75 592 ASN B N 1
ATOM 11118 C CA . ASN B 1 592 ? 20.734 5.629 18.688 1 87.75 592 ASN B CA 1
ATOM 11119 C C . ASN B 1 592 ? 19.312 5.266 19.125 1 87.75 592 ASN B C 1
ATOM 11121 O O . ASN B 1 592 ? 19.109 4.281 19.828 1 87.75 592 ASN B O 1
ATOM 11125 N N . LEU B 1 593 ? 18.359 5.949 18.656 1 92.81 593 LEU B N 1
ATOM 11126 C CA . LEU B 1 593 ? 16.969 5.691 19.031 1 92.81 593 LEU B CA 1
ATOM 11127 C C . LEU B 1 593 ? 16.391 4.547 18.203 1 92.81 593 LEU B C 1
ATOM 11129 O O . LEU B 1 593 ? 15.336 4.012 18.547 1 92.81 593 LEU B O 1
ATOM 11133 N N . GLN B 1 594 ? 17.031 4.102 17.172 1 90.5 594 GLN B N 1
ATOM 11134 C CA . GLN B 1 594 ? 16.531 3.033 16.312 1 90.5 594 GLN B CA 1
ATOM 11135 C C . GLN B 1 594 ? 16.469 1.709 17.078 1 90.5 594 GLN B C 1
ATOM 11137 O O . GLN B 1 594 ? 17.344 1.396 17.875 1 90.5 594 GLN B O 1
ATOM 11142 N N . LEU B 1 595 ? 15.453 0.927 16.797 1 92.5 595 LEU B N 1
ATOM 11143 C CA . LEU B 1 595 ? 15.203 -0.324 17.516 1 92.5 595 LEU B CA 1
ATOM 11144 C C . LEU B 1 595 ? 15.859 -1.496 16.797 1 92.5 595 LEU B C 1
ATOM 11146 O O . LEU B 1 595 ? 15.906 -1.527 15.555 1 92.5 595 LEU B O 1
ATOM 11150 N N . ASP B 1 596 ? 16.375 -2.404 17.578 1 89.88 596 ASP B N 1
ATOM 11151 C CA . ASP B 1 596 ? 16.828 -3.686 17.047 1 89.88 596 ASP B CA 1
ATOM 11152 C C . ASP B 1 596 ? 15.641 -4.617 16.797 1 89.88 596 ASP B C 1
ATOM 11154 O O . ASP B 1 596 ? 14.836 -4.863 17.688 1 89.88 596 ASP B O 1
ATOM 11158 N N . ASP B 1 597 ? 15.555 -5.172 15.625 1 89.81 597 ASP B N 1
ATOM 11159 C CA . ASP B 1 597 ? 14.344 -5.895 15.242 1 89.81 597 ASP B CA 1
ATOM 11160 C C . ASP B 1 597 ? 14.664 -7.34 14.867 1 89.81 597 ASP B C 1
ATOM 11162 O O . ASP B 1 597 ? 15.812 -7.668 14.555 1 89.81 597 ASP B O 1
ATOM 11166 N N . ILE B 1 598 ? 13.688 -8.219 15.102 1 88.12 598 ILE B N 1
ATOM 11167 C CA . ILE B 1 598 ? 13.688 -9.594 14.617 1 88.12 598 ILE B CA 1
ATOM 11168 C C . ILE B 1 598 ? 12.883 -9.68 13.32 1 88.12 598 ILE B C 1
ATOM 11170 O O . ILE B 1 598 ? 11.703 -9.328 13.297 1 88.12 598 ILE B O 1
ATOM 11174 N N . ASP B 1 599 ? 13.492 -10.094 12.273 1 83.19 599 ASP B N 1
ATOM 11175 C CA . ASP B 1 599 ? 12.836 -10.148 10.977 1 83.19 599 ASP B CA 1
ATOM 11176 C C . ASP B 1 599 ? 12.031 -11.438 10.82 1 83.19 599 ASP B C 1
ATOM 11178 O O . ASP B 1 599 ? 12.531 -12.531 11.109 1 83.19 599 ASP B O 1
ATOM 11182 N N . LEU B 1 600 ? 10.828 -11.328 10.492 1 90.38 600 LEU B N 1
ATOM 11183 C CA . LEU B 1 600 ? 9.945 -12.453 10.203 1 90.38 600 LEU B CA 1
ATOM 11184 C C . LEU B 1 600 ? 9.406 -12.367 8.781 1 90.38 600 LEU B C 1
ATOM 11186 O O . LEU B 1 600 ? 8.203 -12.172 8.578 1 90.38 600 LEU B O 1
ATOM 11190 N N . PRO B 1 601 ? 10.211 -12.656 7.828 1 88 601 PRO B N 1
ATOM 11191 C CA . PRO B 1 601 ? 9.789 -12.484 6.438 1 88 601 PRO B CA 1
ATOM 11192 C C . PRO B 1 601 ? 8.664 -13.445 6.039 1 88 601 PRO B C 1
ATOM 11194 O O . PRO B 1 601 ? 8.727 -14.633 6.355 1 88 601 PRO B O 1
ATOM 11197 N N . GLY B 1 602 ? 7.645 -12.961 5.43 1 90.19 602 GLY B N 1
ATOM 11198 C CA . GLY B 1 602 ? 6.555 -13.758 4.887 1 90.19 602 GLY B CA 1
ATOM 11199 C C . GLY B 1 602 ? 5.539 -14.172 5.934 1 90.19 602 GLY B C 1
ATOM 11200 O O . GLY B 1 602 ? 4.613 -14.93 5.641 1 90.19 602 GLY B O 1
ATOM 11201 N N . MET B 1 603 ? 5.727 -13.672 7.133 1 93.88 603 MET B N 1
ATOM 11202 C CA . MET B 1 603 ? 4.887 -14.094 8.25 1 93.88 603 MET B CA 1
ATOM 11203 C C . MET B 1 603 ? 3.43 -13.711 8.016 1 93.88 603 MET B C 1
ATOM 11205 O O . MET B 1 603 ? 2.52 -14.469 8.352 1 93.88 603 MET B O 1
ATOM 11209 N N . ARG B 1 604 ? 3.156 -12.594 7.414 1 94.12 604 ARG B N 1
ATOM 11210 C CA . ARG B 1 604 ? 1.794 -12.133 7.164 1 94.12 604 ARG B CA 1
ATOM 11211 C C . ARG B 1 604 ? 1.05 -13.094 6.246 1 94.12 604 ARG B C 1
ATOM 11213 O O . ARG B 1 604 ? -0.049 -13.547 6.574 1 94.12 604 ARG B O 1
ATOM 11220 N N . GLU B 1 605 ? 1.682 -13.453 5.156 1 91.25 605 GLU B N 1
ATOM 11221 C CA . GLU B 1 605 ? 1.068 -14.367 4.199 1 91.25 605 GLU B CA 1
ATOM 11222 C C . GLU B 1 605 ? 0.888 -15.758 4.805 1 91.25 605 GLU B C 1
ATOM 11224 O O . GLU B 1 605 ? -0.102 -16.438 4.527 1 91.25 605 GLU B O 1
ATOM 11229 N N . GLU B 1 606 ? 1.91 -16.109 5.648 1 93.88 606 GLU B N 1
ATOM 11230 C CA . GLU B 1 606 ? 1.847 -17.422 6.289 1 93.88 606 GLU B CA 1
ATOM 11231 C C . GLU B 1 606 ? 0.656 -17.516 7.238 1 93.88 606 GLU B C 1
ATOM 11233 O O . GLU B 1 606 ? -0.118 -18.469 7.18 1 93.88 606 GLU B O 1
ATOM 11238 N N . ILE B 1 607 ? 0.457 -16.531 7.988 1 96.44 607 ILE B N 1
ATOM 11239 C CA . ILE B 1 607 ? -0.644 -16.531 8.945 1 96.44 607 ILE B CA 1
ATOM 11240 C C . ILE B 1 607 ? -1.977 -16.5 8.203 1 96.44 607 ILE B C 1
ATOM 11242 O O . ILE B 1 607 ? -2.902 -17.234 8.555 1 96.44 607 ILE B O 1
ATOM 11246 N N . GLU B 1 608 ? -2.076 -15.766 7.195 1 94 608 GLU B N 1
ATOM 11247 C CA . GLU B 1 608 ? -3.311 -15.68 6.422 1 94 608 GLU B CA 1
ATOM 11248 C C . GLU B 1 608 ? -3.654 -17.016 5.773 1 94 608 GLU B C 1
ATOM 11250 O O . GLU B 1 608 ? -4.828 -17.359 5.617 1 94 608 GLU B O 1
ATOM 11255 N N . SER B 1 609 ? -2.607 -17.797 5.434 1 93 609 SER B N 1
ATOM 11256 C CA . SER B 1 609 ? -2.816 -19.078 4.762 1 93 609 SER B CA 1
ATOM 11257 C C . SER B 1 609 ? -3.328 -20.141 5.734 1 93 609 SER B C 1
ATOM 11259 O O . SER B 1 609 ? -3.748 -21.219 5.316 1 93 609 SER B O 1
ATOM 11261 N N . TYR B 1 610 ? -3.395 -19.859 6.988 1 94.75 610 TYR B N 1
ATOM 11262 C CA . TYR B 1 610 ? -3.832 -20.844 7.969 1 94.75 610 TYR B CA 1
ATOM 11263 C C . TYR B 1 610 ? -5.23 -20.516 8.484 1 94.75 610 TYR B C 1
ATOM 11265 O O . TYR B 1 610 ? -5.668 -21.062 9.492 1 94.75 610 TYR B O 1
ATOM 11273 N N . PHE B 1 611 ? -5.883 -19.609 7.832 1 94.5 611 PHE B N 1
ATOM 11274 C CA . PHE B 1 611 ? -7.297 -19.359 8.102 1 94.5 611 PHE B CA 1
ATOM 11275 C C . PHE B 1 611 ? -8.172 -20.281 7.266 1 94.5 611 PHE B C 1
ATOM 11277 O O . PHE B 1 611 ? -8.227 -20.156 6.039 1 94.5 611 PHE B O 1
ATOM 11284 N N . PHE B 1 612 ? -8.758 -21.203 8.016 1 90.31 612 PHE B N 1
ATOM 11285 C CA . PHE B 1 612 ? -9.617 -22.203 7.402 1 90.31 612 PHE B CA 1
ATOM 11286 C C . PHE B 1 612 ? -11.016 -22.172 8.008 1 90.31 612 PHE B C 1
ATOM 11288 O O . PHE B 1 612 ? -11.211 -21.641 9.102 1 90.31 612 PHE B O 1
ATOM 11295 N N . TYR B 1 613 ? -11.977 -22.75 7.238 1 89.12 613 TYR B N 1
ATOM 11296 C CA . TYR B 1 613 ? -13.344 -22.812 7.727 1 89.12 613 TYR B CA 1
ATOM 11297 C C . TYR B 1 613 ? -13.711 -24.219 8.156 1 89.12 613 TYR B C 1
ATOM 11299 O O . TYR B 1 613 ? -14.594 -24.422 8.992 1 89.12 613 TYR B O 1
ATOM 11307 N N . ASP B 1 614 ? -12.961 -25.203 7.555 1 90.5 614 ASP B N 1
ATOM 11308 C CA . ASP B 1 614 ? -13.281 -26.594 7.832 1 90.5 614 ASP B CA 1
ATOM 11309 C C . ASP B 1 614 ? -12.695 -27.047 9.172 1 90.5 614 ASP B C 1
ATOM 11311 O O . ASP B 1 614 ? -11.508 -26.828 9.438 1 90.5 614 ASP B O 1
ATOM 11315 N N . LYS B 1 615 ? -13.5 -27.688 10 1 92.38 615 LYS B N 1
ATOM 11316 C CA . LYS B 1 615 ? -13.141 -28.109 11.352 1 92.38 615 LYS B CA 1
ATOM 11317 C C . LYS B 1 615 ? -11.898 -29.016 11.328 1 92.38 615 LYS B C 1
ATOM 11319 O O . LYS B 1 615 ? -10.969 -28.812 12.109 1 92.38 615 LYS B O 1
ATOM 11324 N N . ARG B 1 616 ? -11.859 -29.984 10.461 1 91.81 616 ARG B N 1
ATOM 11325 C CA . ARG B 1 616 ? -10.758 -30.953 10.422 1 91.81 616 ARG B CA 1
ATOM 11326 C C . ARG B 1 616 ? -9.43 -30.25 10.148 1 91.81 616 ARG B C 1
ATOM 11328 O O . ARG B 1 616 ? -8.43 -30.516 10.82 1 91.81 616 ARG B O 1
ATOM 11335 N N . THR B 1 617 ? -9.453 -29.328 9.219 1 92.56 617 THR B N 1
ATOM 11336 C CA . THR B 1 617 ? -8.234 -28.609 8.859 1 92.56 617 THR B CA 1
ATOM 11337 C C . THR B 1 617 ? -7.797 -27.688 9.992 1 92.56 617 THR B C 1
ATOM 11339 O O . THR B 1 617 ? -6.605 -27.578 10.281 1 92.56 617 THR B O 1
ATOM 11342 N N . ILE B 1 618 ? -8.711 -27.047 10.664 1 95 618 ILE B N 1
ATOM 11343 C CA . ILE B 1 618 ? -8.406 -26.141 11.766 1 95 618 ILE B CA 1
ATOM 11344 C C . ILE B 1 618 ? -7.727 -26.922 12.891 1 95 618 ILE B C 1
ATOM 11346 O O . ILE B 1 618 ? -6.688 -26.484 13.398 1 95 618 ILE B O 1
ATOM 11350 N N . LEU B 1 619 ? -8.305 -28.047 13.18 1 94.31 619 LEU B N 1
ATOM 11351 C CA . LEU B 1 619 ? -7.773 -28.828 14.297 1 94.31 619 LEU B CA 1
ATOM 11352 C C . LEU B 1 619 ? -6.414 -29.422 13.945 1 94.31 619 LEU B C 1
ATOM 11354 O O . LEU B 1 619 ? -5.523 -29.484 14.797 1 94.31 619 LEU B O 1
ATOM 11358 N N . SER B 1 620 ? -6.219 -29.844 12.68 1 92.81 620 SER B N 1
ATOM 11359 C CA . SER B 1 620 ? -4.965 -30.469 12.266 1 92.81 620 SER B CA 1
ATOM 11360 C C . SER B 1 620 ? -3.844 -29.438 12.172 1 92.81 620 SER B C 1
ATOM 11362 O O . SER B 1 620 ? -2.666 -29.797 12.141 1 92.81 620 SER B O 1
ATOM 11364 N N . THR B 1 621 ? -4.191 -28.109 12.078 1 95 621 THR B N 1
ATOM 11365 C CA . THR B 1 621 ? -3.168 -27.078 11.922 1 95 621 THR B CA 1
ATOM 11366 C C . THR B 1 621 ? -3.076 -26.219 13.18 1 95 621 THR B C 1
ATOM 11368 O O . THR B 1 621 ? -2.471 -25.141 13.156 1 95 621 THR B O 1
ATOM 11371 N N . ARG B 1 622 ? -3.645 -26.641 14.289 1 94.31 622 ARG B N 1
ATOM 11372 C CA . ARG B 1 622 ? -3.766 -25.859 15.516 1 94.31 622 ARG B CA 1
ATOM 11373 C C . ARG B 1 622 ? -2.395 -25.562 16.109 1 94.31 622 ARG B C 1
ATOM 11375 O O . ARG B 1 622 ? -2.115 -24.422 16.5 1 94.31 622 ARG B O 1
ATOM 11382 N N . VAL B 1 623 ? -1.597 -26.516 16.094 1 95.25 623 VAL B N 1
ATOM 11383 C CA . VAL B 1 623 ? -0.305 -26.391 16.766 1 95.25 623 VAL B CA 1
ATOM 11384 C C . VAL B 1 623 ? 0.583 -25.422 15.992 1 95.25 623 VAL B C 1
ATOM 11386 O O . VAL B 1 623 ? 1.148 -24.484 16.578 1 95.25 623 VAL B O 1
ATOM 11389 N N . TYR B 1 624 ? 0.68 -25.594 14.719 1 95.31 624 TYR B N 1
ATOM 11390 C CA . TYR B 1 624 ? 1.552 -24.734 13.93 1 95.31 624 TYR B CA 1
ATOM 11391 C C . TYR B 1 624 ? 1.035 -23.297 13.914 1 95.31 624 TYR B C 1
ATOM 11393 O O . TYR B 1 624 ? 1.817 -22.344 13.992 1 95.31 624 TYR B O 1
ATOM 11401 N N . SER B 1 625 ? -0.282 -23.109 13.75 1 96.31 625 SER B N 1
ATOM 11402 C CA . SER B 1 625 ? -0.842 -21.766 13.789 1 96.31 625 SER B CA 1
ATOM 11403 C C . SER B 1 625 ? -0.497 -21.062 15.094 1 96.31 625 SER B C 1
ATOM 11405 O O . SER B 1 625 ? -0.241 -19.859 15.102 1 96.31 625 SER B O 1
ATOM 11407 N N . GLN B 1 626 ? -0.459 -21.797 16.172 1 96.5 626 GLN B N 1
ATOM 11408 C CA . GLN B 1 626 ? -0.084 -21.234 17.469 1 96.5 626 GLN B CA 1
ATOM 11409 C C . GLN B 1 626 ? 1.383 -20.812 17.484 1 96.5 626 GLN B C 1
ATOM 11411 O O . GLN B 1 626 ? 1.73 -19.781 18.047 1 96.5 626 GLN B O 1
ATOM 11416 N N . GLN B 1 627 ? 2.168 -21.641 16.891 1 96.38 627 GLN B N 1
ATOM 11417 C CA . GLN B 1 627 ? 3.588 -21.312 16.812 1 96.38 627 GLN B CA 1
ATOM 11418 C C . GLN B 1 627 ? 3.816 -20.016 16.031 1 96.38 627 GLN B C 1
ATOM 11420 O O . GLN B 1 627 ? 4.691 -19.219 16.391 1 96.38 627 GLN B O 1
ATOM 11425 N N . LEU B 1 628 ? 3.092 -19.828 14.961 1 96.88 628 LEU B N 1
ATOM 11426 C CA . LEU B 1 628 ? 3.209 -18.609 14.188 1 96.88 628 LEU B CA 1
ATOM 11427 C C . LEU B 1 628 ? 2.879 -17.391 15.039 1 96.88 628 LEU B C 1
ATOM 11429 O O . LEU B 1 628 ? 3.619 -16.391 15.031 1 96.88 628 LEU B O 1
ATOM 11433 N N . VAL B 1 629 ? 1.781 -17.453 15.797 1 97.69 629 VAL B N 1
ATOM 11434 C CA . VAL B 1 629 ? 1.351 -16.344 16.656 1 97.69 629 VAL B CA 1
ATOM 11435 C C . VAL B 1 629 ? 2.379 -16.109 17.75 1 97.69 629 VAL B C 1
ATOM 11437 O O . VAL B 1 629 ? 2.656 -14.961 18.125 1 97.69 629 VAL B O 1
ATOM 11440 N N . GLU B 1 630 ? 2.961 -17.172 18.25 1 97.69 630 GLU B N 1
ATOM 11441 C CA . GLU B 1 630 ? 3.986 -17.062 19.297 1 97.69 630 GLU B CA 1
ATOM 11442 C C . GLU B 1 630 ? 5.223 -16.328 18.766 1 97.69 630 GLU B C 1
ATOM 11444 O O . GLU B 1 630 ? 5.863 -15.586 19.5 1 97.69 630 GLU B O 1
ATOM 11449 N N . GLN B 1 631 ? 5.547 -16.578 17.531 1 96.81 631 GLN B N 1
ATOM 11450 C CA . GLN B 1 631 ? 6.672 -15.852 16.938 1 96.81 631 GLN B CA 1
ATOM 11451 C C . GLN B 1 631 ? 6.383 -14.352 16.859 1 96.81 631 GLN B C 1
ATOM 11453 O O . GLN B 1 631 ? 7.266 -13.531 17.125 1 96.81 631 GLN B O 1
ATOM 11458 N N . CYS B 1 632 ? 5.18 -13.992 16.438 1 97.12 632 CYS B N 1
ATOM 11459 C CA . CYS B 1 632 ? 4.785 -12.586 16.406 1 97.12 632 CYS B CA 1
ATOM 11460 C C . CYS B 1 632 ? 4.844 -11.984 17.812 1 97.12 632 CYS B C 1
ATOM 11462 O O . CYS B 1 632 ? 5.297 -10.852 17.984 1 97.12 632 CYS B O 1
ATOM 11464 N N . TYR B 1 633 ? 4.387 -12.789 18.797 1 97.19 633 TYR B N 1
ATOM 11465 C CA . TYR B 1 633 ? 4.391 -12.359 20.188 1 97.19 633 TYR B CA 1
ATOM 11466 C C . TYR B 1 633 ? 5.816 -12.125 20.688 1 97.19 633 TYR B C 1
ATOM 11468 O O . TYR B 1 633 ? 6.09 -11.133 21.359 1 97.19 633 TYR B O 1
ATOM 11476 N N . LYS B 1 634 ? 6.668 -12.977 20.344 1 96.81 634 LYS B N 1
ATOM 11477 C CA . LYS B 1 634 ? 8.07 -12.844 20.719 1 96.81 634 LYS B CA 1
ATOM 11478 C C . LYS B 1 634 ? 8.695 -11.594 20.109 1 96.81 634 LYS B C 1
ATOM 11480 O O . LYS B 1 634 ? 9.43 -10.859 20.766 1 96.81 634 LYS B O 1
ATOM 11485 N N . ARG B 1 635 ? 8.453 -11.352 18.828 1 96.12 635 ARG B N 1
ATOM 11486 C CA . ARG B 1 635 ? 8.938 -10.133 18.188 1 96.12 635 ARG B CA 1
ATOM 11487 C C . ARG B 1 635 ? 8.406 -8.891 18.875 1 96.12 635 ARG B C 1
ATOM 11489 O O . ARG B 1 635 ? 9.164 -7.953 19.141 1 96.12 635 ARG B O 1
ATOM 11496 N N . ARG B 1 636 ? 7.156 -8.898 19.156 1 95.88 636 ARG B N 1
ATOM 11497 C CA . ARG B 1 636 ? 6.543 -7.766 19.859 1 95.88 636 ARG B CA 1
ATOM 11498 C C . ARG B 1 636 ? 7.211 -7.52 21.203 1 95.88 636 ARG B C 1
ATOM 11500 O O . ARG B 1 636 ? 7.543 -6.379 21.531 1 95.88 636 ARG B O 1
ATOM 11507 N N . ASN B 1 637 ? 7.387 -8.578 21.969 1 95.12 637 ASN B N 1
ATOM 11508 C CA . ASN B 1 637 ? 8.008 -8.445 23.281 1 95.12 637 ASN B CA 1
ATOM 11509 C C . ASN B 1 637 ? 9.438 -7.922 23.172 1 95.12 637 ASN B C 1
ATOM 11511 O O . ASN B 1 637 ? 9.859 -7.109 24 1 95.12 637 ASN B O 1
ATOM 11515 N N . HIS B 1 638 ? 10.109 -8.375 22.156 1 95.5 638 HIS B N 1
ATOM 11516 C CA . HIS B 1 638 ? 11.469 -7.895 21.922 1 95.5 638 HIS B CA 1
ATOM 11517 C C . HIS B 1 638 ? 11.484 -6.383 21.703 1 95.5 6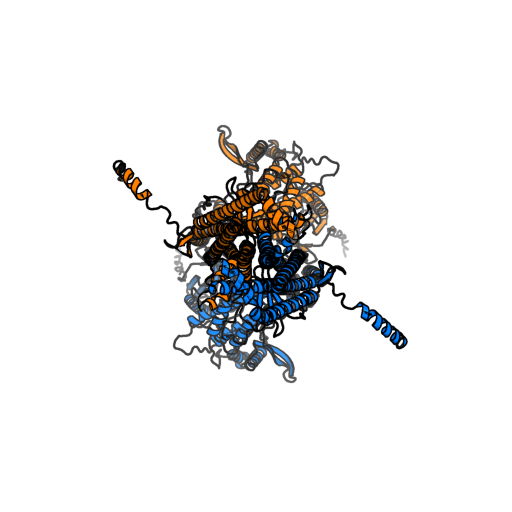38 HIS B C 1
ATOM 11519 O O . HIS B 1 638 ? 12.312 -5.68 22.297 1 95.5 638 HIS B O 1
ATOM 11525 N N . ILE B 1 639 ? 10.578 -5.848 20.969 1 94.5 639 ILE B N 1
ATOM 11526 C CA . ILE B 1 639 ? 10.477 -4.426 20.672 1 94.5 639 ILE B CA 1
ATOM 11527 C C . ILE B 1 639 ? 10.016 -3.666 21.906 1 94.5 639 ILE B C 1
ATOM 11529 O O . ILE B 1 639 ? 10.594 -2.639 22.266 1 94.5 639 ILE B O 1
ATOM 11533 N N . MET B 1 640 ? 9.008 -4.242 22.641 1 93.94 640 MET B N 1
ATOM 11534 C CA . MET B 1 640 ? 8.445 -3.594 23.812 1 93.94 640 MET B CA 1
ATOM 11535 C C . MET B 1 640 ? 9.484 -3.488 24.922 1 93.94 640 MET B C 1
ATOM 11537 O O . MET B 1 640 ? 9.523 -2.496 25.656 1 93.94 640 MET B O 1
ATOM 11541 N N . GLU B 1 641 ? 10.289 -4.418 25 1 93.81 641 GLU B N 1
ATOM 11542 C CA . GLU B 1 641 ? 11.344 -4.395 26.016 1 93.81 641 GLU B CA 1
ATOM 11543 C C . GLU B 1 641 ? 12.312 -3.24 25.766 1 93.81 641 GLU B C 1
ATOM 11545 O O . GLU B 1 641 ? 12.734 -2.566 26.719 1 93.81 641 GLU B O 1
ATOM 11550 N N . GLN B 1 642 ? 12.664 -2.994 24.578 1 93.75 642 GLN B N 1
ATOM 11551 C CA . GLN B 1 642 ? 13.555 -1.888 24.25 1 93.75 642 GLN B CA 1
ATOM 11552 C C . GLN B 1 642 ? 12.898 -0.542 24.531 1 93.75 642 GLN B C 1
ATOM 11554 O O . GLN B 1 642 ? 13.547 0.381 25.031 1 93.75 642 GLN B O 1
ATOM 11559 N N . ILE B 1 643 ? 11.656 -0.427 24.234 1 93.94 643 ILE B N 1
ATOM 11560 C CA . ILE B 1 643 ? 10.93 0.835 24.344 1 93.94 643 ILE B CA 1
ATOM 11561 C C . ILE B 1 643 ? 10.703 1.178 25.812 1 93.94 643 ILE B C 1
ATOM 11563 O O . ILE B 1 643 ? 10.836 2.336 26.203 1 93.94 643 ILE B O 1
ATOM 11567 N N . PHE B 1 644 ? 10.453 0.15 26.688 1 91.62 644 PHE B N 1
ATOM 11568 C CA . PHE B 1 644 ? 9.945 0.471 28.016 1 91.62 644 PHE B CA 1
ATOM 11569 C C . PHE B 1 644 ? 10.922 0.019 29.094 1 91.62 644 PHE B C 1
ATOM 11571 O O . PHE B 1 644 ? 10.828 0.453 30.25 1 91.62 644 PHE B O 1
ATOM 11578 N N . LYS B 1 645 ? 11.805 -0.854 28.75 1 88.06 645 LYS B N 1
ATOM 11579 C CA . LYS B 1 645 ? 12.711 -1.354 29.781 1 88.06 645 LYS B CA 1
ATOM 11580 C C . LYS B 1 645 ? 14.133 -0.842 29.547 1 88.06 645 LYS B C 1
ATOM 11582 O O . LYS B 1 645 ? 14.656 -0.907 28.438 1 88.06 645 LYS B O 1
ATOM 11587 N N . SER B 1 646 ? 14.68 -0.38 30.594 1 84.31 646 SER B N 1
ATOM 11588 C CA . SER B 1 646 ? 16.062 0.065 30.547 1 84.31 646 SER B CA 1
ATOM 11589 C C . SER B 1 646 ? 17.031 -1.12 30.5 1 84.31 646 SER B C 1
ATOM 11591 O O . SER B 1 646 ? 16.906 -2.047 31.312 1 84.31 646 SER B O 1
ATOM 11593 N N . PRO B 1 647 ? 17.875 -1.155 29.469 1 73.88 647 PRO B N 1
ATOM 11594 C CA . PRO B 1 647 ? 18.812 -2.279 29.391 1 73.88 647 PRO B CA 1
ATOM 11595 C C . PRO B 1 647 ? 19.703 -2.396 30.625 1 73.88 647 PRO B C 1
ATOM 11597 O O . PRO B 1 647 ? 20.062 -3.504 31.031 1 73.88 647 PRO B O 1
ATOM 11600 N N . ASP B 1 648 ? 20.125 -1.285 31.125 1 73.31 648 ASP B N 1
ATOM 11601 C CA . ASP B 1 648 ? 20.922 -1.255 32.344 1 73.31 648 ASP B CA 1
ATOM 11602 C C . ASP B 1 648 ? 20.578 -0.033 33.188 1 73.31 648 ASP B C 1
ATOM 11604 O O . ASP B 1 648 ? 19.656 0.715 32.875 1 73.31 648 ASP B O 1
ATOM 11608 N N . LYS B 1 649 ? 21.078 0.102 34.375 1 69.81 649 LYS B N 1
ATOM 11609 C CA . LYS B 1 649 ? 20.812 1.176 35.312 1 69.81 649 LYS B CA 1
ATOM 11610 C C . LYS B 1 649 ? 21.281 2.523 34.781 1 69.81 649 LYS B C 1
ATOM 11612 O O . LYS B 1 649 ? 20.828 3.574 35.219 1 69.81 649 LYS B O 1
ATOM 11617 N N . ILE B 1 650 ? 22.047 2.477 33.688 1 69.56 650 ILE B N 1
ATOM 11618 C CA . ILE B 1 650 ? 22.656 3.705 33.188 1 69.56 650 ILE B CA 1
ATOM 11619 C C . ILE B 1 650 ? 21.906 4.184 31.953 1 69.56 650 ILE B C 1
ATOM 11621 O O . ILE B 1 650 ? 21.547 5.359 31.844 1 69.56 650 ILE B O 1
ATOM 11625 N N . GLN B 1 651 ? 21.578 3.197 31.188 1 77 651 GLN B N 1
ATOM 11626 C CA . GLN B 1 651 ? 20.953 3.572 29.938 1 77 651 GLN B CA 1
ATOM 11627 C C . GLN B 1 651 ? 19.438 3.576 30.047 1 77 651 GLN B C 1
ATOM 11629 O O . GLN B 1 651 ? 18.844 2.641 30.609 1 77 651 GLN B O 1
ATOM 11634 N N . LYS B 1 652 ? 18.875 4.66 29.75 1 84.12 652 LYS B N 1
ATOM 11635 C CA . LYS B 1 652 ? 17.422 4.805 29.75 1 84.12 652 LYS B CA 1
ATOM 11636 C C . LYS B 1 652 ? 16.781 4.012 28.609 1 84.12 652 LYS B C 1
ATOM 11638 O O . LYS B 1 652 ? 17.469 3.635 27.656 1 84.12 652 LYS B O 1
ATOM 11643 N N . CYS B 1 653 ? 15.547 3.672 28.891 1 89.81 653 CYS B N 1
ATOM 11644 C CA . CYS B 1 653 ? 14.797 3.031 27.812 1 89.81 653 CYS B CA 1
ATOM 11645 C C . CYS B 1 653 ? 14.625 3.975 26.625 1 89.81 653 CYS B C 1
ATOM 11647 O O . CYS B 1 653 ? 14.82 5.184 26.766 1 89.81 653 CYS B O 1
ATOM 11649 N N . LYS B 1 654 ? 14.312 3.496 25.469 1 93.12 654 LYS B N 1
ATOM 11650 C CA . LYS B 1 654 ? 14.266 4.273 24.234 1 93.12 654 LYS B CA 1
ATOM 11651 C C . LYS B 1 654 ? 13.188 5.352 24.297 1 93.12 654 LYS B C 1
ATOM 11653 O O . LYS B 1 654 ? 13.367 6.445 23.766 1 93.12 654 LYS B O 1
ATOM 11658 N N . LEU B 1 655 ? 12.078 5.055 24.953 1 92.62 655 LEU B N 1
ATOM 11659 C CA . LEU B 1 655 ? 11.008 6.035 25.078 1 92.62 655 LEU B CA 1
ATOM 11660 C C . LEU B 1 655 ? 11.469 7.242 25.891 1 92.62 655 LEU B C 1
ATOM 11662 O O . LEU B 1 655 ? 11.289 8.383 25.469 1 92.62 655 LEU B O 1
ATOM 11666 N N . LYS B 1 656 ? 12.07 7.02 26.984 1 90.31 656 LYS B N 1
ATOM 11667 C CA . LYS B 1 656 ? 12.562 8.102 27.828 1 90.31 656 LYS B CA 1
ATOM 11668 C C . LYS B 1 656 ? 13.664 8.883 27.125 1 90.31 656 LYS B C 1
ATOM 11670 O O . LYS B 1 656 ? 13.727 10.117 27.219 1 90.31 656 LYS B O 1
ATOM 11675 N N . GLN B 1 657 ? 14.484 8.18 26.469 1 92.75 657 GLN B N 1
ATOM 11676 C CA . GLN B 1 657 ? 15.531 8.844 25.703 1 92.75 657 GLN B CA 1
ATOM 11677 C C . GLN B 1 657 ? 14.945 9.797 24.672 1 92.75 657 GLN B C 1
ATOM 11679 O O . GLN B 1 657 ? 15.391 10.938 24.531 1 92.75 657 GLN B O 1
ATOM 11684 N N . ALA B 1 658 ? 13.984 9.305 23.969 1 93.31 658 ALA B N 1
ATOM 11685 C CA . ALA B 1 658 ? 13.352 10.117 22.938 1 93.31 658 ALA B CA 1
ATOM 11686 C C . ALA B 1 658 ? 12.688 11.352 23.531 1 93.31 658 ALA B C 1
ATOM 11688 O O . ALA B 1 658 ? 12.812 12.453 23 1 93.31 658 ALA B O 1
ATOM 11689 N N . MET B 1 659 ? 12.008 11.188 24.625 1 89.69 659 MET B N 1
ATOM 11690 C CA . MET B 1 659 ? 11.336 12.297 25.281 1 89.69 659 MET B CA 1
ATOM 11691 C C . MET B 1 659 ? 12.344 13.312 25.812 1 89.69 659 MET B C 1
ATOM 11693 O O . MET B 1 659 ? 12.148 14.516 25.672 1 89.69 659 MET B O 1
ATOM 11697 N N . ASP B 1 660 ? 13.445 12.836 26.344 1 88.75 660 ASP B N 1
ATOM 11698 C CA . ASP B 1 660 ? 14.492 13.711 26.859 1 88.75 660 ASP B CA 1
ATOM 11699 C C . ASP B 1 660 ? 15.141 14.508 25.719 1 88.75 660 ASP B C 1
ATOM 11701 O O . ASP B 1 660 ? 15.422 15.695 25.875 1 88.75 660 ASP B O 1
ATOM 11705 N N . LEU B 1 661 ? 15.328 13.852 24.688 1 91.06 661 LEU B N 1
ATOM 11706 C CA . LEU B 1 661 ? 15.938 14.516 23.531 1 91.06 661 LEU B CA 1
ATOM 11707 C C . LEU B 1 661 ? 15.016 15.594 22.984 1 91.06 661 LEU B C 1
ATOM 11709 O O . LEU B 1 661 ? 15.469 16.703 22.656 1 91.06 661 LEU B O 1
ATOM 11713 N N . ALA B 1 662 ? 13.789 15.32 22.922 1 87.06 662 ALA B N 1
ATOM 11714 C CA . ALA B 1 662 ? 12.836 16.312 22.453 1 87.06 662 ALA B CA 1
ATOM 11715 C C . ALA B 1 662 ? 12.781 17.516 23.391 1 87.06 662 ALA B C 1
ATOM 11717 O O . ALA B 1 662 ? 12.719 18.656 22.938 1 87.06 662 ALA B O 1
ATOM 11718 N N . ALA B 1 663 ? 12.812 17.281 24.641 1 83 663 ALA B N 1
ATOM 11719 C CA . ALA B 1 663 ? 12.82 18.359 25.625 1 83 663 ALA B CA 1
ATOM 11720 C C . ALA B 1 663 ? 14.094 19.188 25.531 1 83 663 ALA B C 1
ATOM 11722 O O . ALA B 1 663 ? 14.055 20.422 25.609 1 83 663 ALA B O 1
ATOM 11723 N N . SER B 1 664 ? 15.148 18.484 25.328 1 84.56 664 SER B N 1
ATOM 11724 C CA . SER B 1 664 ? 16.438 19.156 25.203 1 84.56 664 SER B CA 1
ATOM 11725 C C . SER B 1 664 ? 16.469 20.062 23.969 1 84.56 664 SER B C 1
ATOM 11727 O O . SER B 1 664 ? 17.062 21.141 24 1 84.56 664 SER B O 1
ATOM 11729 N N . LEU B 1 665 ? 15.859 19.609 22.984 1 84.69 665 LEU B N 1
ATOM 11730 C CA . LEU B 1 665 ? 15.805 20.422 21.781 1 84.69 665 LEU B CA 1
ATOM 11731 C C . LEU B 1 665 ? 15.023 21.703 22.031 1 84.69 665 LEU B C 1
ATOM 11733 O O . LEU B 1 665 ? 15.453 22.781 21.625 1 84.69 665 LEU B O 1
ATOM 11737 N N . SER B 1 666 ? 13.906 21.609 22.656 1 75.94 666 SER B N 1
ATOM 11738 C CA . SER B 1 666 ? 13.094 22.766 22.969 1 75.94 666 SER B CA 1
ATOM 11739 C C . SER B 1 666 ? 13.859 23.75 23.859 1 75.94 666 SER B C 1
ATOM 11741 O O . SER B 1 666 ? 13.82 24.969 23.625 1 75.94 666 SER B O 1
ATOM 11743 N N . GLN B 1 667 ? 14.555 23.234 24.797 1 76.75 667 GLN B N 1
ATOM 11744 C CA . GLN B 1 667 ? 15.344 24.078 25.703 1 76.75 667 GLN B CA 1
ATOM 11745 C C . GLN B 1 667 ? 16.5 24.75 24.969 1 76.75 667 GLN B C 1
ATOM 11747 O O . GLN B 1 667 ? 16.75 25.938 25.156 1 76.75 667 GLN B O 1
ATOM 11752 N N . LEU B 1 668 ? 17.094 24.016 24.141 1 77.5 668 LEU B N 1
ATOM 11753 C CA . LEU B 1 668 ? 18.219 24.547 23.391 1 77.5 668 LEU B CA 1
ATOM 11754 C C . LEU B 1 668 ? 17.75 25.672 22.469 1 77.5 668 LEU B C 1
ATOM 11756 O O . LEU B 1 668 ? 18.438 26.688 22.328 1 77.5 668 LEU B O 1
ATOM 11760 N N . ARG B 1 669 ? 16.688 25.516 21.938 1 73.31 669 ARG B N 1
ATOM 11761 C CA . ARG B 1 669 ? 16.141 26.547 21.062 1 73.31 669 ARG B CA 1
ATOM 11762 C C . ARG B 1 669 ? 15.781 27.797 21.844 1 73.31 669 ARG B C 1
ATOM 11764 O O . ARG B 1 669 ? 16.031 28.906 21.391 1 73.31 669 ARG B O 1
ATOM 11771 N N . PHE B 1 670 ? 15.234 27.609 22.969 1 70.44 670 PHE B N 1
ATOM 11772 C CA . PHE B 1 670 ? 14.875 28.734 23.844 1 70.44 670 PHE B CA 1
ATOM 11773 C C . PHE B 1 670 ? 16.125 29.469 24.312 1 70.44 670 PHE B C 1
ATOM 11775 O O . PHE B 1 670 ? 16.188 30.703 24.266 1 70.44 670 PHE B O 1
ATOM 11782 N N . ASP B 1 671 ? 17.047 28.641 24.734 1 66.62 671 ASP B N 1
ATOM 11783 C CA . ASP B 1 671 ? 18.297 29.234 25.203 1 66.62 671 ASP B CA 1
ATOM 11784 C C . ASP B 1 671 ? 18.969 30.031 24.094 1 66.62 671 ASP B C 1
ATOM 11786 O O . ASP B 1 671 ? 19.484 31.125 24.328 1 66.62 671 ASP B O 1
ATOM 11790 N N . TYR B 1 672 ? 18.812 29.547 22.984 1 67.25 672 TYR B N 1
ATOM 11791 C CA . TYR B 1 672 ? 19.422 30.234 21.859 1 67.25 672 TYR B CA 1
ATOM 11792 C C . TYR B 1 672 ? 18.672 31.516 21.516 1 67.25 672 TYR B C 1
ATOM 11794 O O . TYR B 1 672 ? 19.281 32.562 21.25 1 67.25 672 TYR B O 1
ATOM 11802 N N . GLN B 1 673 ? 17.453 31.469 21.594 1 64.81 673 GLN B N 1
ATOM 11803 C CA . GLN B 1 673 ? 16.641 32.656 21.328 1 64.81 673 GLN B CA 1
ATOM 11804 C C . GLN B 1 673 ? 16.891 33.719 22.391 1 64.81 673 GLN B C 1
ATOM 11806 O O . GLN B 1 673 ? 17 34.906 22.062 1 64.81 673 GLN B O 1
ATOM 11811 N N . ARG B 1 674 ? 16.906 33.344 23.594 1 62.19 674 ARG B N 1
ATOM 11812 C CA . ARG B 1 674 ? 17.188 34.281 24.672 1 62.19 674 ARG B CA 1
ATOM 11813 C C . ARG B 1 674 ? 18.562 34.906 24.5 1 62.19 674 ARG B C 1
ATOM 11815 O O . ARG B 1 674 ? 18.719 36.125 24.703 1 62.19 674 ARG B O 1
ATOM 11822 N N . LEU B 1 675 ? 19.438 34 24.172 1 58.97 675 LEU B N 1
ATOM 11823 C CA . LEU B 1 675 ? 20.781 34.5 23.938 1 58.97 675 LEU B CA 1
ATOM 11824 C C . LEU B 1 675 ? 20.797 35.531 22.797 1 58.97 675 LEU B C 1
ATOM 11826 O O . LEU B 1 675 ? 21.406 36.594 22.922 1 58.97 675 LEU B O 1
ATOM 11830 N N . GLN B 1 676 ? 20.047 35.281 21.891 1 56.72 676 GLN B N 1
ATOM 11831 C CA . GLN B 1 676 ? 19.969 36.188 20.75 1 56.72 676 GLN B CA 1
ATOM 11832 C C . GLN B 1 676 ? 19.312 37.5 21.141 1 56.72 676 GLN B C 1
ATOM 11834 O O . GLN B 1 676 ? 19.75 38.562 20.734 1 56.72 676 GLN B O 1
ATOM 11839 N N . ASN B 1 677 ? 18.281 37.469 21.875 1 56.94 677 ASN B N 1
ATOM 11840 C CA . ASN B 1 677 ? 17.594 38.688 22.344 1 56.94 677 ASN B CA 1
ATOM 11841 C C . ASN B 1 677 ? 18.5 39.531 23.234 1 56.94 677 ASN B C 1
ATOM 11843 O O . ASN B 1 677 ? 18.547 40.75 23.109 1 56.94 677 ASN B O 1
ATOM 11847 N N . THR B 1 678 ? 19.109 38.875 24.125 1 53.38 678 THR B N 1
ATOM 11848 C CA . THR B 1 678 ? 20.016 39.562 25.047 1 53.38 678 THR B CA 1
ATOM 11849 C C . THR B 1 678 ? 21.125 40.25 24.266 1 53.38 678 THR B C 1
ATOM 11851 O O . THR B 1 678 ? 21.469 41.406 24.547 1 53.38 678 THR B O 1
ATOM 11854 N N . ILE B 1 679 ? 21.594 39.531 23.328 1 52.72 679 ILE B N 1
ATOM 11855 C CA . ILE B 1 679 ? 22.641 40.125 22.5 1 52.72 679 ILE B CA 1
ATOM 11856 C C . ILE B 1 679 ? 22.094 41.344 21.766 1 52.72 679 ILE B C 1
ATOM 11858 O O . ILE B 1 679 ? 22.734 42.406 21.734 1 52.72 679 ILE B O 1
ATOM 11862 N N . SER B 1 680 ? 20.891 41.281 21.359 1 52.47 680 SER B N 1
ATOM 11863 C CA . SER B 1 680 ? 20.266 42.375 20.625 1 52.47 680 SER B CA 1
ATOM 11864 C C . SER B 1 680 ? 20.031 43.562 21.531 1 52.47 680 SER B C 1
ATOM 11866 O O . SER B 1 680 ? 20.281 44.719 21.156 1 52.47 680 SER B O 1
ATOM 11868 N N . GLU B 1 681 ? 19.531 43.438 22.625 1 53.38 681 GLU B N 1
ATOM 11869 C CA . GLU B 1 681 ? 19.266 44.5 23.578 1 53.38 681 GLU B CA 1
ATOM 11870 C C . GLU B 1 681 ? 20.562 45.188 24.016 1 53.38 681 GLU B C 1
ATOM 11872 O O . GLU B 1 681 ? 20.609 46.406 24.141 1 53.38 681 GLU B O 1
ATOM 11877 N N . CYS B 1 682 ? 21.531 44.438 24.281 1 49.09 682 CYS B N 1
ATOM 11878 C CA . CYS B 1 682 ? 22.828 45 24.656 1 49.09 682 CYS B CA 1
ATOM 11879 C C . CYS B 1 682 ? 23.406 45.875 23.562 1 49.09 682 CYS B C 1
ATOM 11881 O O . CYS B 1 682 ? 23.922 46.969 23.828 1 49.09 682 CYS B O 1
ATOM 11883 N N . VAL B 1 683 ? 23.188 45.406 22.469 1 50.5 683 VAL B N 1
ATOM 11884 C CA . VAL B 1 683 ? 23.703 46.156 21.328 1 50.5 683 VAL B CA 1
ATOM 11885 C C . VAL B 1 683 ? 22.938 47.469 21.234 1 50.5 683 VAL B C 1
ATOM 11887 O O . VAL B 1 683 ? 23.547 48.531 21.031 1 50.5 683 VAL B O 1
ATOM 11890 N N . ASP B 1 684 ? 21.641 47.469 21.422 1 50.84 684 ASP B N 1
ATOM 11891 C CA . ASP B 1 684 ? 20.812 48.688 21.359 1 50.84 684 ASP B CA 1
ATOM 11892 C C . ASP B 1 684 ? 21.203 49.656 22.453 1 50.84 684 ASP B C 1
ATOM 11894 O O . ASP B 1 684 ? 21.297 50.875 22.203 1 50.84 684 ASP B O 1
ATOM 11898 N N . LEU B 1 685 ? 21.359 49.344 23.562 1 49.53 685 LEU B N 1
ATOM 11899 C CA . LEU B 1 685 ? 21.703 50.188 24.688 1 49.53 685 LEU B CA 1
ATOM 11900 C C . LEU B 1 685 ? 23.078 50.812 24.5 1 49.53 685 LEU B C 1
ATOM 11902 O O . LEU B 1 685 ? 23.312 51.969 24.891 1 49.53 685 LEU B O 1
ATOM 11906 N N . LEU B 1 686 ? 23.891 50.125 23.969 1 49.84 686 LEU B N 1
ATOM 11907 C CA . LEU B 1 686 ? 25.234 50.625 23.719 1 49.84 686 LEU B CA 1
ATOM 11908 C C . LEU B 1 686 ? 25.203 51.688 22.625 1 49.84 686 LEU B C 1
ATOM 11910 O O . LEU B 1 686 ? 25.984 52.656 22.672 1 49.84 686 LEU B O 1
ATOM 11914 N N . GLU B 1 687 ? 24.172 51.5 21.859 1 50.5 687 GLU B N 1
ATOM 11915 C CA . GLU B 1 687 ? 24.125 52.406 20.703 1 50.5 687 GLU B CA 1
ATOM 11916 C C . GLU B 1 687 ? 23.438 53.719 21.062 1 50.5 687 GLU B C 1
ATOM 11918 O O . GLU B 1 687 ? 23.75 54.75 20.484 1 50.5 687 GLU B O 1
ATOM 11923 N N . LYS B 1 688 ? 22.547 53.719 21.984 1 53.06 688 LYS B N 1
ATOM 11924 C CA . LYS B 1 688 ? 21.672 54.875 22.234 1 53.06 688 LYS B CA 1
ATOM 11925 C C . LYS B 1 688 ? 22.469 56.094 22.625 1 53.06 688 LYS B C 1
ATOM 11927 O O . LYS B 1 688 ? 22.266 57.188 22.062 1 53.06 688 LYS B O 1
ATOM 11932 N N . PRO B 1 689 ? 23.328 56.094 23.672 1 48.34 689 PRO B N 1
ATOM 11933 C CA . PRO B 1 689 ? 24.078 57.312 24.016 1 48.34 689 PRO B CA 1
ATOM 11934 C C . PRO B 1 689 ? 24.859 57.875 22.844 1 48.34 689 PRO B C 1
ATOM 11936 O O . PRO B 1 689 ? 24.969 59.094 22.688 1 48.34 689 PRO B O 1
ATOM 11939 N N . PHE B 1 690 ? 25.234 57 22.109 1 47.66 690 PHE B N 1
ATOM 11940 C CA . PHE B 1 690 ? 26 57.438 20.953 1 47.66 690 PHE B CA 1
ATOM 11941 C C . PHE B 1 690 ? 25.094 58.125 19.938 1 47.66 690 PHE B C 1
ATOM 11943 O O . PHE B 1 690 ? 25.469 59.125 19.312 1 47.66 690 PHE B O 1
ATOM 11950 N N . GLN B 1 691 ? 23.875 57.562 19.922 1 51.81 691 GLN B N 1
ATOM 11951 C CA . GLN B 1 691 ? 22.922 58.188 19 1 51.81 691 GLN B CA 1
ATOM 11952 C C . GLN B 1 691 ? 22.484 59.562 19.5 1 51.81 691 GLN B C 1
ATOM 11954 O O . GLN B 1 691 ? 22.359 60.5 18.703 1 51.81 691 GLN B O 1
ATOM 11959 N N . GLU B 1 692 ? 22.234 59.656 20.672 1 50.09 692 GLU B N 1
ATOM 11960 C CA . GLU B 1 692 ? 21.844 60.938 21.25 1 50.09 692 GLU B CA 1
ATOM 11961 C C . GLU B 1 692 ? 22.953 61.969 21.109 1 50.09 692 GLU B C 1
ATOM 11963 O O . GLU B 1 692 ? 22.703 63.125 20.766 1 50.09 692 GLU B O 1
ATOM 11968 N N . MET B 1 693 ? 24.109 61.656 21.422 1 47.31 693 MET B N 1
ATOM 11969 C CA . MET B 1 693 ? 25.25 62.562 21.25 1 47.31 693 MET B CA 1
ATOM 11970 C C . MET B 1 693 ? 25.359 63.031 19.797 1 47.31 693 MET B C 1
ATOM 11972 O O . MET B 1 693 ? 25.594 64.188 19.547 1 47.31 693 MET B O 1
ATOM 11976 N N . LYS B 1 694 ? 25 62.125 19.031 1 48.84 694 LYS B N 1
ATOM 11977 C CA . LYS B 1 694 ? 25.016 62.438 17.609 1 48.84 694 LYS B CA 1
ATOM 11978 C C . LYS B 1 694 ? 23.953 63.5 17.281 1 48.84 694 LYS B C 1
ATOM 11980 O O . LYS B 1 694 ? 24.219 64.438 16.547 1 48.84 694 LYS B O 1
ATOM 11985 N N . GLU B 1 695 ? 22.859 63.312 17.766 1 50.81 695 GLU B N 1
ATOM 11986 C CA . GLU B 1 695 ? 21.766 64.25 17.516 1 50.81 695 GLU B CA 1
ATOM 11987 C C . GLU B 1 695 ? 22.062 65.625 18.078 1 50.81 695 GLU B C 1
ATOM 11989 O O . GLU B 1 695 ? 21.781 66.625 17.438 1 50.81 695 GLU B O 1
ATOM 11994 N N . VAL B 1 696 ? 22.516 65.688 19.188 1 47.47 696 VAL B N 1
ATOM 11995 C CA . VAL B 1 696 ? 22.859 67 19.797 1 47.47 696 VAL B CA 1
ATOM 11996 C C . VAL B 1 696 ? 23.906 67.688 18.953 1 47.47 696 VAL B C 1
ATOM 11998 O O . VAL B 1 696 ? 23.781 68.875 18.688 1 47.47 696 VAL B O 1
ATOM 12001 N N . VAL B 1 697 ? 24.812 67 18.516 1 46.28 697 VAL B N 1
ATOM 12002 C CA . VAL B 1 697 ? 25.859 67.562 17.688 1 46.28 697 VAL B CA 1
ATOM 12003 C C . VAL B 1 697 ? 25.281 68.125 16.391 1 46.28 697 VAL B C 1
ATOM 12005 O O . VAL B 1 697 ? 25.578 69.188 15.961 1 46.28 697 VAL B O 1
ATOM 12008 N N . ASN B 1 698 ? 24.266 67.438 15.898 1 47.03 698 ASN B N 1
ATOM 12009 C CA . ASN B 1 698 ? 23.625 67.812 14.648 1 47.03 698 ASN B CA 1
ATOM 12010 C C . ASN B 1 698 ? 22.781 69.062 14.828 1 47.03 698 ASN B C 1
ATOM 12012 O O . ASN B 1 698 ? 22.812 69.938 13.984 1 47.03 698 ASN B O 1
ATOM 12016 N N . ARG B 1 699 ? 21.969 69.188 15.758 1 47.25 699 ARG B N 1
ATOM 12017 C CA . ARG B 1 699 ? 21.125 70.375 16.031 1 47.25 699 ARG B CA 1
ATOM 12018 C C . ARG B 1 699 ? 21.984 71.625 16.25 1 47.25 699 ARG B C 1
ATOM 12020 O O . ARG B 1 699 ? 21.641 72.688 15.766 1 47.25 699 ARG B O 1
ATOM 12027 N N . CYS B 1 700 ? 22.891 71.562 17.047 1 43.47 700 CYS B N 1
ATOM 12028 C CA . CYS B 1 700 ? 23.781 72.688 17.312 1 43.47 700 CYS B CA 1
ATOM 12029 C C . CYS B 1 700 ? 24.391 73.25 16.016 1 43.47 700 CYS B C 1
ATOM 12031 O O . CYS B 1 700 ? 24.484 74.438 15.82 1 43.47 700 CYS B O 1
ATOM 12033 N N . LEU B 1 701 ? 24.516 72.25 15.211 1 45.31 701 LEU B N 1
ATOM 12034 C CA . LEU B 1 701 ? 25.047 72.688 13.914 1 45.31 701 LEU B CA 1
ATOM 12035 C C . LEU B 1 701 ? 24 73.375 13.086 1 45.31 701 LEU B C 1
ATOM 12037 O O . LEU B 1 701 ? 24.297 74.375 12.422 1 45.31 701 LEU B O 1
ATOM 12041 N N . GLN B 1 702 ? 22.719 73.125 13.102 1 45.59 702 GLN B N 1
ATOM 12042 C CA . GLN B 1 702 ? 21.656 73.75 12.312 1 45.59 702 GLN B CA 1
ATOM 12043 C C . GLN B 1 702 ? 21.297 75.125 12.852 1 45.59 702 GLN B C 1
ATOM 12045 O O . GLN B 1 702 ? 21.062 76.062 12.07 1 45.59 702 GLN B O 1
ATOM 12050 N N . GLU B 1 703 ? 20.891 75.375 14.117 1 43.44 703 GLU B N 1
ATOM 12051 C CA . GLU B 1 703 ? 20.438 76.625 14.703 1 43.44 703 GLU B CA 1
ATOM 12052 C C . GLU B 1 703 ? 21.516 77.688 14.578 1 43.44 703 GLU B C 1
ATOM 12054 O O . GLU B 1 703 ? 21.203 78.875 14.453 1 43.44 703 GLU B O 1
ATOM 12059 N N . GLN B 1 704 ? 22.484 77.562 15.148 1 37.31 704 GLN B N 1
ATOM 12060 C CA . GLN B 1 704 ? 23.469 78.625 15.188 1 37.31 704 GLN B CA 1
ATOM 12061 C C . GLN B 1 704 ? 23.922 79.062 13.781 1 37.31 704 GLN B C 1
ATOM 12063 O O . GLN B 1 704 ? 24.812 79.875 13.625 1 37.31 704 GLN B O 1
ATOM 12068 N N . GLY B 1 705 ? 22.672 79.25 12.781 1 40.84 705 GLY B N 1
ATOM 12069 C CA . GLY B 1 705 ? 23.312 79.75 11.586 1 40.84 705 GLY B CA 1
ATOM 12070 C C . GLY B 1 705 ? 24.828 79.625 11.602 1 40.84 705 GLY B C 1
ATOM 12071 O O . GLY B 1 705 ? 25.516 80.188 12.453 1 40.84 705 GLY B O 1
ATOM 12072 N N . TYR B 1 706 ? 25.453 78.75 11.336 1 34.53 706 TYR B N 1
ATOM 12073 C CA . TYR B 1 706 ? 26.75 78.25 11.766 1 34.53 706 TYR B CA 1
ATOM 12074 C C . TYR B 1 706 ? 27.828 79.375 11.656 1 34.53 706 TYR B C 1
ATOM 12076 O O . TYR B 1 706 ? 28.547 79.438 10.664 1 34.53 706 TYR B O 1
ATOM 12084 N N . SER B 1 707 ? 27.5 80.75 11.977 1 32.19 707 SER B N 1
ATOM 12085 C CA . SER B 1 707 ? 28.828 81.375 12.078 1 32.19 707 SER B CA 1
ATOM 12086 C C . SER B 1 707 ? 29.641 80.688 13.203 1 32.19 707 SER B C 1
ATOM 12088 O O . SER B 1 707 ? 29.062 80.062 14.102 1 32.19 707 SER B O 1
ATOM 12090 N N . ARG B 1 708 ? 31.031 80.688 13.281 1 29.42 708 ARG B N 1
ATOM 12091 C CA . ARG B 1 708 ? 32.094 80.125 14.125 1 29.42 708 ARG B CA 1
ATOM 12092 C C . ARG B 1 708 ? 31.812 80.438 15.602 1 29.42 708 ARG B C 1
ATOM 12094 O O . ARG B 1 708 ? 32 79.562 16.453 1 29.42 708 ARG B O 1
ATOM 12101 N N . ASP B 1 709 ? 31.547 81.688 15.953 1 32.53 709 ASP B N 1
ATOM 12102 C CA . ASP B 1 709 ? 31.438 82.312 17.281 1 32.53 709 ASP B CA 1
ATOM 12103 C C . ASP B 1 709 ? 30.234 81.75 18.031 1 32.53 709 ASP B C 1
ATOM 12105 O O . ASP B 1 709 ? 30.281 81.562 19.25 1 32.53 709 ASP B O 1
ATOM 12109 N N . SER B 1 710 ? 29.125 81.562 17.344 1 32.59 710 SER B N 1
ATOM 12110 C CA . SER B 1 710 ? 27.844 81.25 17.984 1 32.59 710 SER B CA 1
ATOM 12111 C C . SER B 1 710 ? 27.797 79.812 18.516 1 32.59 710 SER B C 1
ATOM 12113 O O . SER B 1 710 ? 26.859 79.438 19.219 1 32.59 710 SER B O 1
ATOM 12115 N N . MET B 1 711 ? 28.656 78.938 18.047 1 32.12 711 MET B N 1
ATOM 12116 C CA . MET B 1 711 ? 28.703 77.562 18.547 1 32.12 711 MET B CA 1
ATOM 12117 C C . MET B 1 711 ? 29.141 77.562 20.016 1 32.12 711 MET B C 1
ATOM 12119 O O . MET B 1 711 ? 28.609 76.75 20.812 1 32.12 711 MET B O 1
ATOM 12123 N N . GLN B 1 712 ? 30.109 78.438 20.438 1 30.78 712 GLN B N 1
ATOM 12124 C CA . GLN B 1 712 ? 30.594 78.562 21.797 1 30.78 712 GLN B CA 1
ATOM 12125 C C . GLN B 1 712 ? 29.469 79 22.75 1 30.78 712 GLN B C 1
ATOM 12127 O O . GLN B 1 712 ? 29.344 78.438 23.844 1 30.78 712 GLN B O 1
ATOM 12132 N N . LYS B 1 713 ? 28.75 80.125 22.344 1 34.09 713 LYS B N 1
ATOM 12133 C CA . LYS B 1 713 ? 27.688 80.688 23.172 1 34.09 713 LYS B CA 1
ATOM 12134 C C . LYS B 1 713 ? 26.5 79.75 23.281 1 34.09 713 LYS B C 1
ATOM 12136 O O . LYS B 1 713 ? 25.844 79.688 24.328 1 34.09 713 LYS B O 1
ATOM 12141 N N . SER B 1 714 ? 26.203 79 22.203 1 31.8 714 SER B N 1
ATOM 12142 C CA . SER B 1 714 ? 25.047 78.125 22.219 1 31.8 714 SER B CA 1
ATOM 12143 C C . SER B 1 714 ? 25.297 76.938 23.078 1 31.8 714 SER B C 1
ATOM 12145 O O . SER B 1 714 ? 24.359 76.312 23.562 1 31.8 714 SER B O 1
ATOM 12147 N N . MET B 1 715 ? 26.5 76.438 23.172 1 33.28 715 MET B N 1
ATOM 12148 C CA . MET B 1 715 ? 26.812 75.375 24.078 1 33.28 715 MET B CA 1
ATOM 12149 C C . MET B 1 715 ? 26.531 75.75 25.531 1 33.28 715 MET B C 1
ATOM 12151 O O . MET B 1 715 ? 26.141 74.875 26.344 1 33.28 715 MET B O 1
ATOM 12155 N N . HIS B 1 716 ? 26.844 76.938 26.016 1 31.61 716 HIS B N 1
ATOM 12156 C CA . HIS B 1 716 ? 26.406 77.562 27.266 1 31.61 716 HIS B CA 1
ATOM 12157 C C . HIS B 1 716 ? 24.875 77.562 27.359 1 31.61 716 HIS B C 1
ATOM 12159 O O . HIS B 1 716 ? 24.328 77.5 28.453 1 31.61 716 HIS B O 1
ATOM 12165 N N . PHE B 1 717 ? 24.109 78 26.234 1 32.03 717 PHE B N 1
ATOM 12166 C CA . PHE B 1 717 ? 22.656 78.062 26.234 1 32.03 717 PHE B CA 1
ATOM 12167 C C . PHE B 1 717 ? 22.078 76.625 26.172 1 32.03 717 PHE B C 1
ATOM 12169 O O . PHE B 1 717 ? 20.859 76.438 26.188 1 32.03 717 PHE B O 1
ATOM 12176 N N . LEU B 1 718 ? 22.812 75.688 25.719 1 35.22 718 LEU B N 1
ATOM 12177 C CA . LEU B 1 718 ? 22.5 74.25 25.766 1 35.22 718 LEU B CA 1
ATOM 12178 C C . LEU B 1 718 ? 22.297 73.812 27.203 1 35.22 718 LEU B C 1
ATOM 12180 O O . LEU B 1 718 ? 22.047 72.625 27.438 1 35.22 718 LEU B O 1
ATOM 12184 N N . ALA B 1 719 ? 22.656 74.438 28.188 1 34.12 719 ALA B N 1
ATOM 12185 C CA . ALA B 1 719 ? 22.547 74.188 29.625 1 34.12 719 ALA B CA 1
ATOM 12186 C C . ALA B 1 719 ? 21.172 73.688 30 1 34.12 719 ALA B C 1
ATOM 12188 O O . ALA B 1 719 ? 21.062 72.625 30.703 1 34.12 719 ALA B O 1
ATOM 12189 N N . PRO B 1 720 ? 20.125 74.438 29.766 1 34.34 720 PRO B N 1
ATOM 12190 C CA . PRO B 1 720 ? 18.859 73.875 30.219 1 34.34 720 PRO B CA 1
ATOM 12191 C C . PRO B 1 720 ? 18.453 72.625 29.438 1 34.34 720 PRO B C 1
ATOM 12193 O O . PRO B 1 720 ? 17.938 71.625 30.031 1 34.34 720 PRO B O 1
ATOM 12196 N N . GLU B 1 721 ? 18.578 72.5 28.094 1 35.06 721 GLU B N 1
ATOM 12197 C CA . GLU B 1 721 ? 18.172 71.312 27.312 1 35.06 721 GLU B CA 1
ATOM 12198 C C . GLU B 1 721 ? 19.203 70.188 27.438 1 35.06 721 GLU B C 1
ATOM 12200 O O . GLU B 1 721 ? 18.828 69 27.422 1 35.06 721 GLU B O 1
ATOM 12205 N N . PHE B 1 722 ? 20.391 70.375 27.469 1 36.97 722 PHE B N 1
ATOM 12206 C CA . PHE B 1 722 ? 21.438 69.375 27.75 1 36.97 722 PHE B CA 1
ATOM 12207 C C . PHE B 1 722 ? 21.234 68.75 29.125 1 36.97 722 PHE B C 1
ATOM 12209 O O . PHE B 1 722 ? 21.531 67.625 29.328 1 36.97 722 PHE B O 1
ATOM 12216 N N . ARG B 1 723 ? 20.906 69.562 30.078 1 39.72 723 ARG B N 1
ATOM 12217 C CA . ARG B 1 723 ? 20.516 69 31.359 1 39.72 723 ARG B CA 1
ATOM 12218 C C . ARG B 1 723 ? 19.5 67.875 31.172 1 39.72 723 ARG B C 1
ATOM 12220 O O . ARG B 1 723 ? 19.609 66.875 31.844 1 39.72 723 ARG B O 1
ATOM 12227 N N . GLU B 1 724 ? 18.625 68.188 30.219 1 41.09 724 GLU B N 1
ATOM 12228 C CA . GLU B 1 724 ? 17.641 67.125 29.938 1 41.09 724 GLU B CA 1
ATOM 12229 C C . GLU B 1 724 ? 18.281 65.938 29.203 1 41.09 724 GLU B C 1
ATOM 12231 O O . GLU B 1 724 ? 18 64.812 29.5 1 41.09 724 GLU B O 1
ATOM 12236 N N . ASN B 1 725 ? 19.031 66.312 28.312 1 40.53 725 ASN B N 1
ATOM 12237 C CA . ASN B 1 725 ? 19.656 65.25 27.547 1 40.53 725 ASN B CA 1
ATOM 12238 C C . ASN B 1 725 ? 20.719 64.5 28.359 1 40.53 725 ASN B C 1
ATOM 12240 O O . ASN B 1 725 ? 20.859 63.281 28.266 1 40.53 725 ASN B O 1
ATOM 12244 N N . GLN B 1 726 ? 21.516 65.188 29.078 1 42.03 726 GLN B N 1
ATOM 12245 C CA . GLN B 1 726 ? 22.422 64.562 30.047 1 42.03 726 GLN B CA 1
ATOM 12246 C C . GLN B 1 726 ? 21.672 63.594 30.969 1 42.03 726 GLN B C 1
ATOM 12248 O O . GLN B 1 726 ? 22.172 62.531 31.266 1 42.03 726 GLN B O 1
ATOM 12253 N N . ALA B 1 727 ? 20.594 64.125 31.359 1 44.19 727 ALA B N 1
ATOM 12254 C CA . ALA B 1 727 ? 19.734 63.281 32.188 1 44.19 727 ALA B CA 1
ATOM 12255 C C . ALA B 1 727 ? 19.297 62.031 31.422 1 44.19 727 ALA B C 1
ATOM 12257 O O . ALA B 1 727 ? 19.266 60.906 31.969 1 44.19 727 ALA B O 1
ATOM 12258 N N . ARG B 1 728 ? 19.125 62.25 30.234 1 43.56 728 ARG B N 1
ATOM 12259 C CA . ARG B 1 728 ? 18.688 61.125 29.391 1 43.56 728 ARG B CA 1
ATOM 12260 C C . ARG B 1 728 ? 19.844 60.156 29.141 1 43.56 728 ARG B C 1
ATOM 12262 O O . ARG B 1 728 ? 19.672 58.938 29.203 1 43.56 728 ARG B O 1
ATOM 12269 N N . MET B 1 729 ? 20.891 60.719 28.938 1 44.06 729 MET B N 1
ATOM 12270 C CA . MET B 1 729 ? 22.078 59.906 28.703 1 44.06 729 MET B CA 1
ATOM 12271 C C . MET B 1 729 ? 22.453 59.125 29.969 1 44.06 729 MET B C 1
ATOM 12273 O O . MET B 1 729 ? 22.797 57.938 29.906 1 44.06 729 MET B O 1
ATOM 12277 N N . LYS B 1 730 ? 22.469 59.938 31 1 43.84 730 LYS B N 1
ATOM 12278 C CA . LYS B 1 730 ? 22.672 59.312 32.281 1 43.84 730 LYS B CA 1
ATOM 12279 C C . LYS B 1 730 ? 21.656 58.188 32.5 1 43.84 730 LYS B C 1
ATOM 12281 O O . LYS B 1 730 ? 22.016 57.125 33 1 43.84 730 LYS B O 1
ATOM 12286 N N . LYS B 1 731 ? 20.531 58.5 32.062 1 47.66 731 LYS B N 1
ATOM 12287 C CA . LYS B 1 731 ? 19.453 57.531 32.188 1 47.66 731 LYS B CA 1
ATOM 12288 C C . LYS B 1 731 ? 19.703 56.312 31.297 1 47.66 731 LYS B C 1
ATOM 12290 O O . LYS B 1 731 ? 19.516 55.156 31.734 1 47.66 731 LYS B O 1
ATOM 12295 N N . THR B 1 732 ? 20.156 56.688 30.266 1 43.97 732 THR B N 1
ATOM 12296 C CA . THR B 1 732 ? 20.391 55.625 29.312 1 43.97 732 THR B CA 1
ATOM 12297 C C . THR B 1 732 ? 21.594 54.781 29.734 1 43.97 732 THR B C 1
ATOM 12299 O O . THR B 1 732 ? 21.547 53.531 29.625 1 43.97 732 THR B O 1
ATOM 12302 N N . THR B 1 733 ? 22.562 55.375 30.109 1 41.5 733 THR B N 1
ATOM 12303 C CA . THR B 1 733 ? 23.75 54.688 30.609 1 41.5 733 THR B CA 1
ATOM 12304 C C . THR B 1 733 ? 23.375 53.812 31.797 1 41.5 733 THR B C 1
ATOM 12306 O O . THR B 1 733 ? 23.844 52.656 31.906 1 41.5 733 THR B O 1
ATOM 12309 N N . ARG B 1 734 ? 22.594 54.406 32.625 1 46.56 734 ARG B N 1
ATOM 12310 C CA . ARG B 1 734 ? 22.094 53.656 33.75 1 46.56 734 ARG B CA 1
ATOM 12311 C C . ARG B 1 734 ? 21.25 52.469 33.281 1 46.56 734 ARG B C 1
ATOM 12313 O O . ARG B 1 734 ? 21.375 51.344 33.844 1 46.56 734 ARG B O 1
ATOM 12320 N N . SER B 1 735 ? 20.562 52.688 32.312 1 45.03 735 SER B N 1
ATOM 12321 C CA . SER B 1 735 ? 19.734 51.625 31.75 1 45.03 735 SER B CA 1
ATOM 12322 C C . SER B 1 735 ? 20.578 50.531 31.109 1 45.03 735 SER B C 1
ATOM 12324 O O . SER B 1 735 ? 20.281 49.344 31.234 1 45.03 735 SER B O 1
ATOM 12326 N N . CYS B 1 736 ? 21.531 51 30.531 1 40.88 736 CYS B N 1
ATOM 12327 C CA . CYS B 1 736 ? 22.469 50.062 29.938 1 40.88 736 CYS B CA 1
ATOM 12328 C C . CYS B 1 736 ? 23.156 49.219 31 1 40.88 736 CYS B C 1
ATOM 12330 O O . CYS B 1 736 ? 23.266 48 30.844 1 40.88 736 CYS B O 1
ATOM 12332 N N . LYS B 1 737 ? 23.688 49.906 31.969 1 43.81 737 LYS B N 1
ATOM 12333 C CA . LYS B 1 737 ? 24.281 49.188 33.094 1 43.81 737 LYS B CA 1
ATOM 12334 C C . LYS B 1 737 ? 23.297 48.156 33.656 1 43.81 737 LYS B C 1
ATOM 12336 O O . LYS B 1 737 ? 23.688 47.031 33.969 1 43.81 737 LYS B O 1
ATOM 12341 N N . LYS B 1 738 ? 22.109 48.562 33.75 1 47.62 738 LYS B N 1
ATOM 12342 C CA . LYS B 1 738 ? 21.062 47.688 34.25 1 47.62 738 LYS B CA 1
ATOM 12343 C C . LYS B 1 738 ? 20.875 46.469 33.344 1 47.62 738 LYS B C 1
ATOM 12345 O O . LYS B 1 738 ? 20.75 45.344 33.812 1 47.62 738 LYS B O 1
ATOM 12350 N N . LEU B 1 739 ? 20.859 46.781 32.219 1 42.34 739 LEU B N 1
ATOM 12351 C CA . LEU B 1 739 ? 20.656 45.719 31.25 1 42.34 739 LEU B CA 1
ATOM 12352 C C . LEU B 1 739 ? 21.828 44.75 31.25 1 42.34 739 LEU B C 1
ATOM 12354 O O . LEU B 1 739 ? 21.609 43.531 31.188 1 42.34 739 LEU B O 1
ATOM 12358 N N . ILE B 1 740 ? 23 45.312 31.297 1 43.09 740 ILE B N 1
ATOM 12359 C CA . ILE B 1 740 ? 24.203 44.5 31.391 1 43.09 740 ILE B CA 1
ATOM 12360 C C . ILE B 1 740 ? 24.125 43.625 32.625 1 43.09 740 ILE B C 1
ATOM 12362 O O . ILE B 1 740 ? 24.453 42.438 32.594 1 43.09 740 ILE B O 1
ATOM 12366 N N . ASN B 1 741 ? 23.688 44.281 33.656 1 46.81 741 ASN B N 1
ATOM 12367 C CA . ASN B 1 741 ? 23.516 43.531 34.875 1 46.81 741 ASN B CA 1
ATOM 12368 C C . ASN B 1 741 ? 22.469 42.438 34.719 1 46.81 741 ASN B C 1
ATOM 12370 O O . ASN B 1 741 ? 22.656 41.312 35.188 1 46.81 741 ASN B O 1
ATOM 12374 N N . GLU B 1 742 ? 21.484 42.688 33.969 1 46.88 742 GLU B N 1
ATOM 12375 C CA . GLU B 1 742 ? 20.422 41.719 33.688 1 46.88 742 GLU B CA 1
ATOM 12376 C C . GLU B 1 742 ? 20.906 40.594 32.812 1 46.88 742 GLU B C 1
ATOM 12378 O O . GLU B 1 742 ? 20.578 39.438 33.062 1 46.88 742 GLU B O 1
ATOM 12383 N N . LEU B 1 743 ? 21.609 41.062 31.984 1 43.12 743 LEU B N 1
ATOM 12384 C CA . LEU B 1 743 ? 22.203 40.062 31.094 1 43.12 743 LEU B CA 1
ATOM 12385 C C . LEU B 1 743 ? 23.109 39.125 31.859 1 43.12 743 LEU B C 1
ATOM 12387 O O . LEU B 1 743 ? 23.109 37.906 31.594 1 43.12 743 LEU B O 1
ATOM 12391 N N . ASN B 1 744 ? 23.875 39.719 32.688 1 43.34 744 ASN B N 1
ATOM 12392 C CA . ASN B 1 744 ? 24.719 38.906 33.562 1 43.34 744 ASN B CA 1
ATOM 12393 C C . ASN B 1 744 ? 23.906 37.938 34.406 1 43.34 744 ASN B C 1
ATOM 12395 O O . ASN B 1 744 ? 24.297 36.781 34.594 1 43.34 744 ASN B O 1
ATOM 12399 N N . GLN B 1 745 ? 22.781 38.438 34.688 1 50.34 745 GLN B N 1
ATOM 12400 C CA . GLN B 1 745 ? 21.875 37.625 35.469 1 50.34 745 GLN B CA 1
ATOM 12401 C C . GLN B 1 745 ? 21.266 36.5 34.625 1 50.34 745 GLN B C 1
ATOM 12403 O O . GLN B 1 745 ? 21.094 35.375 35.094 1 50.34 745 GLN B O 1
ATOM 12408 N N . GLU B 1 746 ? 20.984 36.906 33.469 1 44.75 746 GLU B N 1
ATOM 12409 C CA . GLU B 1 746 ? 20.375 35.938 32.562 1 44.75 746 GLU B CA 1
ATOM 12410 C C . GLU B 1 746 ? 21.328 34.781 32.281 1 44.75 746 GLU B C 1
ATOM 12412 O O . GLU B 1 746 ? 20.891 33.625 32.219 1 44.75 746 GLU B O 1
ATOM 12417 N N . ILE B 1 747 ? 22.484 35.156 32 1 47.06 747 ILE B N 1
ATOM 12418 C CA . ILE B 1 747 ? 23.5 34.125 31.812 1 47.06 747 ILE B CA 1
ATOM 12419 C C . ILE B 1 747 ? 23.547 33.219 33.031 1 47.06 747 ILE B C 1
ATOM 12421 O O . ILE B 1 747 ? 23.672 32 32.906 1 47.06 747 ILE B O 1
ATOM 12425 N N . GLU B 1 748 ? 23.359 33.875 34.188 1 52.44 748 GLU B N 1
ATOM 12426 C CA . GLU B 1 748 ? 23.297 33.125 35.406 1 52.44 748 GLU B CA 1
ATOM 12427 C C . GLU B 1 748 ? 22.062 32.219 35.438 1 52.44 748 GLU B C 1
ATOM 12429 O O . GLU B 1 748 ? 22.125 31.078 35.906 1 52.44 748 GLU B O 1
ATOM 12434 N N . GLN B 1 749 ? 21.094 32.719 34.812 1 54 749 GLN B N 1
ATOM 12435 C CA . GLN B 1 749 ? 19.844 31.969 34.812 1 54 749 GLN B CA 1
ATOM 12436 C C . GLN B 1 749 ? 19.922 30.812 33.812 1 54 749 GLN B C 1
ATOM 12438 O O . GLN B 1 749 ? 19.234 29.797 34 1 54 749 GLN B O 1
ATOM 12443 N N . LEU B 1 750 ? 20.609 31.109 32.906 1 49.34 750 LEU B N 1
ATOM 12444 C CA . LEU B 1 750 ? 20.797 30.047 31.922 1 49.34 750 LEU B CA 1
ATOM 12445 C C . LEU B 1 750 ? 21.734 28.969 32.469 1 49.34 750 LEU B C 1
ATOM 12447 O O . LEU B 1 750 ? 22.016 27.984 31.781 1 49.34 750 LEU B O 1
ATOM 12451 N N . GLY B 1 751 ? 22.109 29.109 33.875 1 50.09 751 GLY B N 1
ATOM 12452 C CA . GLY B 1 751 ? 22.875 28.141 34.625 1 50.09 751 GLY B CA 1
ATOM 12453 C C . GLY B 1 751 ? 24.375 28.266 34.406 1 50.09 751 GLY B C 1
ATOM 12454 O O . GLY B 1 751 ? 25.109 27.297 34.594 1 50.09 751 GLY B O 1
ATOM 12455 N N . PHE B 1 752 ? 24.703 29.203 33.844 1 48.97 752 PHE B N 1
ATOM 12456 C CA . PHE B 1 752 ? 26.141 29.406 33.656 1 48.97 752 PHE B CA 1
ATOM 12457 C C . PHE B 1 752 ? 26.703 30.297 34.75 1 48.97 752 PHE B C 1
ATOM 12459 O O . PHE B 1 752 ? 26.047 31.25 35.188 1 48.97 752 PHE B O 1
ATOM 12466 N N . ILE B 1 753 ? 27.594 29.703 35.656 1 48.88 753 ILE B N 1
ATOM 12467 C CA . ILE B 1 753 ? 28.219 30.469 36.719 1 48.88 753 ILE B CA 1
ATOM 12468 C C . ILE B 1 753 ? 29.562 31.031 36.25 1 48.88 753 ILE B C 1
ATOM 12470 O O . ILE B 1 753 ? 30.266 30.359 35.5 1 48.88 753 ILE B O 1
ATOM 12474 N N . ARG B 1 754 ? 29.797 32.25 36.594 1 40.34 754 ARG B N 1
ATOM 12475 C CA . ARG B 1 754 ? 31.031 32.938 36.25 1 40.34 754 ARG B CA 1
ATOM 12476 C C . ARG B 1 754 ? 32.188 32.5 37.156 1 40.34 754 ARG B C 1
ATOM 12478 O O . ARG B 1 754 ? 32.062 32.594 38.375 1 40.34 754 ARG B O 1
ATOM 12485 N N . MET B 1 755 ? 32.875 31.547 36.719 1 42.56 755 MET B N 1
ATOM 12486 C CA . MET B 1 755 ? 34.125 31.266 37.438 1 42.56 755 MET B CA 1
ATOM 12487 C C . MET B 1 755 ? 35.312 32 36.812 1 42.56 755 MET B C 1
ATOM 12489 O O . MET B 1 755 ? 35.906 31.5 35.844 1 42.56 755 MET B O 1
ATOM 12493 N N . GLY B 1 756 ? 35.625 33.125 37.219 1 40 756 GLY B N 1
ATOM 12494 C CA . GLY B 1 756 ? 36.625 34 36.594 1 40 756 GLY B CA 1
ATOM 12495 C C . GLY B 1 756 ? 36.188 34.531 35.25 1 40 756 GLY B C 1
ATOM 12496 O O . GLY B 1 756 ? 35.125 35.125 35.125 1 40 756 GLY B O 1
ATOM 12497 N N . ASP B 1 757 ? 36.906 34.406 34.219 1 37.16 757 ASP B N 1
ATOM 12498 C CA . ASP B 1 757 ? 36.625 34.844 32.844 1 37.16 757 ASP B CA 1
ATOM 12499 C C . ASP B 1 757 ? 35.906 33.75 32.062 1 37.16 757 ASP B C 1
ATOM 12501 O O . ASP B 1 757 ? 35.719 33.875 30.844 1 37.16 757 ASP B O 1
ATOM 12505 N N . THR B 1 758 ? 35.469 32.656 32.75 1 33.88 758 THR B N 1
ATOM 12506 C CA . THR B 1 758 ? 34.844 31.516 32.062 1 33.88 758 THR B CA 1
ATOM 12507 C C . THR B 1 758 ? 33.438 31.266 32.625 1 33.88 758 THR B C 1
ATOM 12509 O O . THR B 1 758 ? 33.188 31.438 33.812 1 33.88 758 THR B O 1
ATOM 12512 N N . LEU B 1 759 ? 32.406 31.234 31.781 1 41.56 759 LEU B N 1
ATOM 12513 C CA . LEU B 1 759 ? 31.078 30.844 32.188 1 41.56 759 LEU B CA 1
ATOM 12514 C C . LEU B 1 759 ? 30.922 29.328 32.156 1 41.56 759 LEU B C 1
ATOM 12516 O O . LEU B 1 759 ? 31.266 28.672 31.172 1 41.56 759 LEU B O 1
ATOM 12520 N N . VAL B 1 760 ? 30.891 28.703 33.188 1 41.22 760 VAL B N 1
ATOM 12521 C CA . VAL B 1 760 ? 30.719 27.25 33.344 1 41.22 760 VAL B CA 1
ATOM 12522 C C . VAL B 1 760 ? 29.281 26.938 33.688 1 41.22 760 VAL B C 1
ATOM 12524 O O . VAL B 1 760 ? 28.656 27.641 34.5 1 41.22 760 VAL B O 1
ATOM 12527 N N . LYS B 1 761 ? 28.625 26.219 32.875 1 44.22 761 LYS B N 1
ATOM 12528 C CA . LYS B 1 761 ? 27.266 25.766 33.156 1 44.22 761 LYS B CA 1
ATOM 12529 C C . LYS B 1 761 ? 27.203 25.094 34.531 1 44.22 761 LYS B C 1
ATOM 12531 O O . LYS B 1 761 ? 28.031 24.25 34.875 1 44.22 761 LYS B O 1
ATOM 12536 N N . THR B 1 762 ? 26.562 25.75 35.5 1 41.84 762 THR B N 1
ATOM 12537 C CA . THR B 1 762 ? 26.391 25.172 36.844 1 41.84 762 THR B CA 1
ATOM 12538 C C . THR B 1 762 ? 25.484 23.938 36.781 1 41.84 762 THR B C 1
ATOM 12540 O O . THR B 1 762 ? 24.422 23.969 36.156 1 41.84 762 THR B O 1
ATOM 12543 N N . GLU B 1 763 ? 25.984 22.828 36.812 1 40.53 763 GLU B N 1
ATOM 12544 C CA . GLU B 1 763 ? 25.125 21.672 37.062 1 40.53 763 GLU B CA 1
ATOM 12545 C C . GLU B 1 763 ? 24.172 21.938 38.219 1 40.53 763 GLU B C 1
ATOM 12547 O O . GLU B 1 763 ? 24.609 22.25 39.344 1 40.53 763 GLU B O 1
ATOM 12552 N N . GLN B 1 764 ? 23.109 22.703 38.156 1 35 764 GLN B N 1
ATOM 12553 C CA . GLN B 1 764 ? 22.188 22.719 39.281 1 35 764 GLN B CA 1
ATOM 12554 C C . GLN B 1 764 ? 22.141 21.359 39.969 1 35 764 GLN B C 1
ATOM 12556 O O . GLN B 1 764 ? 21.734 20.375 39.375 1 35 764 GLN B O 1
ATOM 12561 N N . ARG B 1 765 ? 22.969 21.062 40.906 1 33.25 765 ARG B N 1
ATOM 12562 C CA . ARG B 1 765 ? 22.641 20.062 41.906 1 33.25 765 ARG B CA 1
ATOM 12563 C C . ARG B 1 765 ? 21.234 20.281 42.469 1 33.25 765 ARG B C 1
ATOM 12565 O O . ARG B 1 765 ? 20.969 21.297 43.125 1 33.25 765 ARG B O 1
ATOM 12572 N N . MET B 1 766 ? 20.109 19.938 41.781 1 30.02 766 MET B N 1
ATOM 12573 C CA . MET B 1 766 ? 18.844 19.781 42.5 1 30.02 766 MET B CA 1
ATOM 12574 C C . MET B 1 766 ? 19.109 19.422 43.969 1 30.02 766 MET B C 1
ATOM 12576 O O . MET B 1 766 ? 20.047 18.688 44.281 1 30.02 766 MET B O 1
ATOM 12580 N N . GLY B 1 767 ? 18.562 20.25 44.844 1 29.86 767 GLY B N 1
ATOM 12581 C CA . GLY B 1 767 ? 18.391 20.234 46.281 1 29.86 767 GLY B CA 1
ATOM 12582 C C . GLY B 1 767 ? 18.141 18.828 46.812 1 29.86 767 GLY B C 1
ATOM 12583 O O . GLY B 1 767 ? 17 18.469 47.094 1 29.86 767 GLY B O 1
ATOM 12584 N N . LYS B 1 768 ? 18.828 17.812 46.469 1 31.64 768 LYS B N 1
ATOM 12585 C CA . LYS B 1 768 ? 18.516 16.625 47.25 1 31.64 768 LYS B CA 1
ATOM 12586 C C . LYS B 1 768 ? 18.797 16.844 48.75 1 31.64 768 LYS B C 1
ATOM 12588 O O . LYS B 1 768 ? 18.234 16.141 49.594 1 31.64 768 LYS B O 1
ATOM 12593 N N . ASP B 1 769 ? 19.812 17.594 49.188 1 29.78 769 ASP B N 1
ATOM 12594 C CA . ASP B 1 769 ? 20.25 17.234 50.531 1 29.78 769 ASP B CA 1
ATOM 12595 C C . ASP B 1 769 ? 19.406 17.938 51.594 1 29.78 769 ASP B C 1
ATOM 12597 O O . ASP B 1 769 ? 19.453 17.562 52.781 1 29.78 769 ASP B O 1
ATOM 12601 N N . GLU B 1 770 ? 18.906 19.141 51.469 1 30.89 770 GLU B N 1
ATOM 12602 C CA . GLU B 1 770 ? 18.375 19.672 52.719 1 30.89 770 GLU B CA 1
ATOM 12603 C C . GLU B 1 770 ? 17.078 18.969 53.094 1 30.89 770 GLU B C 1
ATOM 12605 O O . GLU B 1 770 ? 16.609 19.094 54.25 1 30.89 770 GLU B O 1
ATOM 12610 N N . GLU B 1 771 ? 16.219 18.516 52.219 1 29.83 771 GLU B N 1
ATOM 12611 C CA . GLU B 1 771 ? 15.062 17.875 52.812 1 29.83 771 GLU B CA 1
ATOM 12612 C C . GLU B 1 771 ? 15.438 16.516 53.406 1 29.83 771 GLU B C 1
ATOM 12614 O O . GLU B 1 771 ? 14.57 15.758 53.844 1 29.83 771 GLU B O 1
ATOM 12619 N N . LYS B 1 772 ? 16.734 16.156 53.531 1 29.5 772 LYS B N 1
ATOM 12620 C CA . LYS B 1 772 ? 16.969 14.992 54.375 1 29.5 772 LYS B CA 1
ATOM 12621 C C . LYS B 1 772 ? 16.797 15.352 55.844 1 29.5 772 LYS B C 1
ATOM 12623 O O . LYS B 1 772 ? 16.406 14.508 56.656 1 29.5 772 LYS B O 1
ATOM 12628 N N . GLU B 1 773 ? 17.219 16.578 56.312 1 30.48 773 GLU B N 1
ATOM 12629 C CA . GLU B 1 773 ? 17.297 16.703 57.75 1 30.48 773 GLU B CA 1
ATOM 12630 C C . GLU B 1 773 ? 15.922 16.906 58.375 1 30.48 773 GLU B C 1
ATOM 12632 O O . GLU B 1 773 ? 15.648 16.406 59.469 1 30.48 773 GLU B O 1
ATOM 12637 N N . GLU B 1 774 ? 15.039 17.797 57.906 1 29.91 774 GLU B N 1
ATOM 12638 C CA . GLU B 1 774 ? 13.82 17.891 58.688 1 29.91 774 GLU B CA 1
ATOM 12639 C C . GLU B 1 774 ? 12.938 16.672 58.531 1 29.91 774 GLU B C 1
ATOM 12641 O O . GLU B 1 774 ? 12.094 16.375 59.375 1 29.91 774 GLU B O 1
ATOM 12646 N N . GLU B 1 775 ? 12.969 15.969 57.344 1 25.81 775 GLU B N 1
ATOM 12647 C CA . GLU B 1 775 ? 12.148 14.766 57.5 1 25.81 775 GLU B CA 1
ATOM 12648 C C . GLU B 1 775 ? 12.852 13.734 58.375 1 25.81 775 GLU B C 1
ATOM 12650 O O . GLU B 1 775 ? 12.289 12.672 58.656 1 25.81 775 GLU B O 1
ATOM 12655 N N . LYS B 1 776 ? 14.164 13.891 58.562 1 30.17 776 LYS B N 1
ATOM 12656 C CA . LYS B 1 776 ? 14.562 12.898 59.562 1 30.17 776 LYS B CA 1
ATOM 12657 C C . LYS B 1 776 ? 13.945 13.195 60.938 1 30.17 776 LYS B C 1
ATOM 12659 O O . LYS B 1 776 ? 13.898 12.328 61.781 1 30.17 776 LYS B O 1
ATOM 12664 N N . THR B 1 777 ? 13.656 14.516 61.219 1 26.97 777 THR B N 1
ATOM 12665 C CA . THR B 1 777 ? 13.047 14.734 62.531 1 26.97 777 THR B CA 1
ATOM 12666 C C . THR B 1 777 ? 11.586 14.312 62.531 1 26.97 777 THR B C 1
ATOM 12668 O O . THR B 1 777 ? 11.078 13.797 63.531 1 26.97 777 THR B O 1
ATOM 12671 N N . LEU B 1 778 ? 10.766 14.711 61.5 1 26.22 778 LEU B N 1
ATOM 12672 C CA . LEU B 1 778 ? 9.453 14.141 61.75 1 26.22 778 LEU B CA 1
ATOM 12673 C C . LEU B 1 778 ? 9.438 12.648 61.406 1 26.22 778 LEU B C 1
ATOM 12675 O O . LEU B 1 778 ? 8.398 11.992 61.531 1 26.22 778 LEU B O 1
ATOM 12679 N N . LYS B 1 779 ? 10.5 12.109 60.781 1 26.27 779 LYS B N 1
ATOM 12680 C CA . LYS B 1 779 ? 10.289 10.664 60.75 1 26.27 779 LYS B CA 1
ATOM 12681 C C . LYS B 1 779 ? 10.242 10.062 62.156 1 26.27 779 LYS B C 1
ATOM 12683 O O . LYS B 1 779 ? 10.047 8.852 62.312 1 26.27 779 LYS B O 1
ATOM 12688 N N . LYS B 1 780 ? 10.93 10.695 63.062 1 27.95 780 LYS B N 1
ATOM 12689 C CA . LYS B 1 780 ? 11.211 9.773 64.188 1 27.95 780 LYS B CA 1
ATOM 12690 C C . LYS B 1 780 ? 9.922 9.219 64.75 1 27.95 780 LYS B C 1
ATOM 12692 O O . LYS B 1 780 ? 9.922 8.125 65.312 1 27.95 780 LYS B O 1
ATOM 12697 N N . SER B 1 781 ? 8.891 10.133 64.812 1 25.75 781 SER B N 1
ATOM 12698 C CA . SER B 1 781 ? 7.801 9.734 65.688 1 25.75 781 SER B CA 1
ATOM 12699 C C . SER B 1 781 ? 6.98 8.609 65.062 1 25.75 781 SER B C 1
ATOM 12701 O O . SER B 1 781 ? 6.539 7.695 65.75 1 25.75 781 SER B O 1
ATOM 12703 N N . GLU B 1 782 ? 6.293 8.805 63.875 1 24.45 782 GLU B N 1
ATOM 12704 C CA . GLU B 1 782 ? 5.293 7.75 63.719 1 24.45 782 GLU B CA 1
ATOM 12705 C C . GLU B 1 782 ? 5.934 6.445 63.25 1 24.45 782 GLU B C 1
ATOM 12707 O O . GLU B 1 782 ? 5.246 5.562 62.75 1 24.45 782 GLU B O 1
ATOM 12712 N N . GLU B 1 783 ? 7.324 6.098 63.469 1 24.72 783 GLU B N 1
ATOM 12713 C CA . GLU B 1 783 ? 7.922 4.773 63.312 1 24.72 783 GLU B CA 1
ATOM 12714 C C . GLU B 1 783 ? 7.02 3.691 63.906 1 24.72 783 GLU B C 1
ATOM 12716 O O . GLU B 1 783 ? 7.102 2.527 63.5 1 24.72 783 GLU B O 1
ATOM 12721 N N . THR B 1 784 ? 6.43 3.814 65.125 1 22.69 784 THR B N 1
ATOM 12722 C CA . THR B 1 784 ? 6.102 2.824 66.125 1 22.69 784 THR B CA 1
ATOM 12723 C C . THR B 1 784 ? 4.891 1.998 65.75 1 22.69 784 THR B C 1
ATOM 12725 O O . THR B 1 784 ? 4.785 0.818 66.062 1 22.69 784 THR B O 1
ATOM 12728 N N . GLN B 1 785 ? 3.688 2.443 65.25 1 20.88 785 GLN B N 1
ATOM 12729 C CA . GLN B 1 785 ? 2.648 1.465 65.562 1 20.88 785 GLN B CA 1
ATOM 12730 C C . GLN B 1 785 ? 2.65 0.328 64.562 1 20.88 785 GLN B C 1
ATOM 12732 O O . GLN B 1 785 ? 2.619 -0.846 64.938 1 20.88 785 GLN B O 1
ATOM 12737 N N . GLU B 1 786 ? 1.873 0.268 63.344 1 23.27 786 GLU B N 1
ATOM 12738 C CA . GLU B 1 786 ? 1.259 -0.98 62.906 1 23.27 786 GLU B CA 1
ATOM 12739 C C . GLU B 1 786 ? 2.271 -1.872 62.188 1 23.27 786 GLU B C 1
ATOM 12741 O O . GLU B 1 786 ? 2.713 -1.557 61.094 1 23.27 786 GLU B O 1
ATOM 12746 N N . VAL B 1 787 ? 3.383 -2.348 62.719 1 21.22 787 VAL B N 1
ATOM 12747 C CA . VAL B 1 787 ? 4.27 -3.496 62.562 1 21.22 787 VAL B CA 1
ATOM 12748 C C . VAL B 1 787 ? 3.439 -4.766 62.375 1 21.22 787 VAL B C 1
ATOM 12750 O O . VAL B 1 787 ? 3.988 -5.844 62.125 1 21.22 787 VAL B O 1
ATOM 12753 N N . SER B 1 788 ? 2.109 -4.906 62.719 1 20.2 788 SER B N 1
ATOM 12754 C CA . SER B 1 788 ? 1.501 -6.168 63.094 1 20.2 788 SER B CA 1
ATOM 12755 C C . SER B 1 788 ? 1.101 -7 61.875 1 20.2 788 SER B C 1
ATOM 12757 O O . SER B 1 788 ? 1.302 -8.211 61.875 1 20.2 788 SER B O 1
ATOM 12759 N N . LYS B 1 789 ? 0.052 -6.777 60.938 1 22.28 789 LYS B N 1
ATOM 12760 C CA . LYS B 1 789 ? -0.781 -7.887 60.5 1 22.28 789 LYS B CA 1
ATOM 12761 C C . LYS B 1 789 ? -0.167 -8.57 59.281 1 22.28 789 LYS B C 1
ATOM 12763 O O . LYS B 1 789 ? -0.779 -9.469 58.688 1 22.28 789 LYS B O 1
ATOM 12768 N N . VAL B 1 790 ? 0.959 -8.148 58.75 1 18.62 790 VAL B N 1
ATOM 12769 C CA . VAL B 1 790 ? 1.198 -8.984 57.594 1 18.62 790 VAL B CA 1
ATOM 12770 C C . VAL B 1 790 ? 1.551 -10.406 58.031 1 18.62 790 VAL B C 1
ATOM 12772 O O . VAL B 1 790 ? 1.851 -11.258 57.188 1 18.62 790 VAL B O 1
ATOM 12775 N N . PHE B 1 791 ? 1.816 -10.758 59.312 1 20.09 791 PHE B N 1
ATOM 12776 C CA . PHE B 1 791 ? 2.416 -12.086 59.281 1 20.09 791 PHE B CA 1
ATOM 12777 C C . PHE B 1 791 ? 1.387 -13.141 58.906 1 20.09 791 PHE B C 1
ATOM 12779 O O . PHE B 1 791 ? 1.739 -14.297 58.656 1 20.09 791 PHE B O 1
ATOM 12786 N N . ARG B 1 792 ? -0.009 -12.875 59.062 1 21.69 792 ARG B N 1
ATOM 12787 C CA . ARG B 1 792 ? -0.902 -14.008 58.844 1 21.69 792 ARG B CA 1
ATOM 12788 C C . ARG B 1 792 ? -1.287 -14.133 57.375 1 21.69 792 ARG B C 1
ATOM 12790 O O . ARG B 1 792 ? -1.619 -13.141 56.719 1 21.69 792 ARG B O 1
#

Secondary structure (DSSP, 8-state):
------PPPPP-PPPEEEEEES-EEEEEEEEEEE-SS-EEEEEEETT--EEEEEEE-SHHHHHHHHHHHHHHHHTTT-TTBPPEEEEEEEEPPTT-S-SEEEEEEEEPPSEEHHHHHHSGGGTT---HHHHHHHHHHHHHHHHHHHHTTEE-----GGGEEEEE--S-TT--SSEEEEE---TT-EEPPTTS---EEE--S-GGG--HHHHHHHT-HHHHTT---SEEEEEE-HHHHHHHHHHHHHHHHHHSS-SS--BTTBHHHHHHHHHHHHT-TT-SEEEEEEEEEETTTTEEEEEEEEE-S----TT-S-HHHHHHHHHHHHHHHHS--HHHHHHHHHHHHHS-EEEEEETTTTEEEEEE--TT-GGGGGGSPPHHHHTTPPTT--EEEE-SS-EEEE-TT----TTS-SSEEEEEE--SS-PPPPPPPP-------TTS-HHHHHHHHHHHHHHHHHHHHHHHHHHHHHHHHHHHHHHHHHHHHHHHHHHHHHHHTTT--S--STTSGGGSSS-SHHHHHHHHHHHHHHHHHHHHHHGGGGS-HHHHHHHHHHHHHHHHHHHHHHHHHHHHHHHHHHHHHHHHHHHTTPPP----TTHHHHHHTT---SHHHHHHTHHHHHHHHHHHHHHHHHHHHHHHS-SSSSSPPHHHHHHHHHHHHHHHHHHHHHHHHHHHHHHHHHHHHHHHHHHHHHHHHHHT---TTHHHHHHHHTHHHHHHHHHHHHHHHHHHHHHHHHHHHHHHHTTEEEETTEEEE-----THHHHHHHHHHHHHHHTSS---GGG-/--------PPP--PPEEEEEES-EEEEEEEEEEE-SS-EEEEEEETT--EEEEEEE-SHHHHHHHHHHHHHHHHTTT-TTBPPEEEEEEEEPPTT-SSSEEEEEEEEPPSEEHHHHHHSGGGTT---HHHHHHHHHHHHHHHHHHHHTTEE-----GGGEEEEE--S-TT--SSEEEEE---TT-EEPPTTS---EEE--S-GGG--HHHHHHHT-HHHHTT---SEEEEEE-HHHHHHHHHHHHHHHHHHSS-SS--BTTBHHHHHHHHHHHHT-TT-SEEEEEEEEEETTTTEEEEEEEEE-S----TT-S-HHHHHHHHHHHHHHHHS--HHHHHHHHHHHHHS-EEEEEETTTTEEEEEE--TT-GGGGGGSPPHHHHTTPPTT--EEEE-SS-EEEE-TT----TTS-SSEEEEEE--SS-PPPPPPPP-------TTS-HHHHHHHHHHHHHHHHHHHHHHHHHHHHHHHHHHHHHHHHHHHHHHHHHHHHHHHTTGGGSS-SGGGGGGSSS-SHHHHHHHHHHHHHHHHHHHHHHGGGGS-HHHHHHHHHHHHHHHHHHHHHHHHHHHHHHHHHHHHHHHHHHHTTPPP----TTHHHHHHTT---SHHHHHHTHHHHHHHHHHHHHHHHHHHHHHHS-SSSSSPPHHHHHHHHHHHHHHHHHHHHHHHHHHHHHHHHHHHHHHHHHHHHHHHHHHTTT-STHHHHHHHHTHHHHHHHHHHHHHHHHHHHHHHHHHHHHHHHTTEEEETTEEEE-----S-SHHHHHHHHHTTGGGSS---GGG-

Organism: Caenorhabditis remanei (NCBI:txid31234)

Sequence (1584 aa):
MTSSSSIPSPPKTYPIIRLDGEKYTLFNDKSIGKGAYSEVYEGRTESGRLVAVKTACKKIEIQAIRGEIEILRQLKGAQNIVQYIGSTQTIMAPGSVTQETISFAMEFARSSLEAEMRRPENHKGLAANVLVDLVVDCAMALSALHEHNIAHRDIKHMNILLFPGTPTRGRRSNHLFKLCDMGCSKALLENTSHEMRTLVGTPNLLHPFLAKEMVDPRMDRNQHDWKTKSAYTPEQCDLWSLGCTLYFCATGKFPFEHERNNKKLYHDAVVALTQNERAIAMTPVIKGRDAGRREILYEFEPVTELPSKFTRYPKWLVCTVTCLLRNFFHKPSIDYYSKVANAMRSSKQKTFVSVDQMCIVEHTDMSKVLELGDCLPSISSCLGYPDGTDLLLLSNTSSKFVDSKQRSVDSLPDDVYLVVPKRNEVDLRKILARNIEYHEFDDMTDRKLAEVRAKKCYDGLSMLKETDEYRDLFDRVSTILSTQFTLVRVRVIGENVFVLFFISEQFGKVFFQLVEELSQFERVQTTSRFAVYIDMASVPIMLFDGANQDTKTISEHCIQQARQAREELERHAKVAMNIESMAKQLAKDSRNLQLDDIDLPGMREEIESYFFYDKRTILSTRVYSQQLVEQCYKRRNHIMEQIFKSPDKIQKCKLKQAMDLAASLSQLRFDYQRLQNTISECVDLLEKPFQEMKEVVNRCLQEQGYSRDSMQKSMHFLAPEFRENQARMKKTTRSCKKLINELNQEIEQLGFIRMGDTLVKTEQRMGKDEEKEEEKTLKKSEETQEVSKVFRMTSSSSIPSPPKTYPIIRLDGEKYTLFNDKSIGKGAYSEVYEGRTESGRLVAVKTACKKIEIQAIRGEIEILRQLKGAQNIVQYIGSTQTIMAPGSVTQETISFAMEFARSSLEAEMRRPENHKGLAANVLVDLVVDCAMALSALHEHNIAHRDIKHMNILLFPGTPTRGRRSNHLFKLCDMGCSKALLENTSHEMRTLVGTPNLLHPFLAKEMVDPRMDRNQHDWKTKSAYTPEQCDLWSLGCTLYFCATGKFPFEHERNNKKLYHDAVVALTQNERAIAMTPVIKGRDAGRREILYEFEPVTELPSKFTRYPKWLVCTVTCLLRNFFHKPSIDYYSKVANAMRSSKQKTFVSVDQMCIVEHTDMSKVLELGDCLPSISSCLGYPDGTDLLLLSNTSSKFVDSKQRSVDSLPDDVYLVVPKRNEVDLRKILARNIEYHEFDDMTDRKLAEVRAKKCYDGLSMLKETDEYRDLFDRVSTILSTQFTLVRVRVIGENVFVLFFISEQFGKVFFQLVEELSQFERVQTTSRFAVYIDMASVPIMLFDGANQDTKTISEHCIQQARQAREELERHAKVAMNIESMAKQLAKDSRNLQLDDIDLPGMREEIESYFFYDKRTILSTRVYSQQLVEQCYKRRNHIMEQIFKSPDKIQKCKLKQAMDLAASLSQLRFDYQRLQNTISECVDLLEKPFQEMKEVVNRCLQEQGYSRDSMQKSMHFLAPEFRENQARMKKTTRSCKKLINELNQEIEQLGFIRMGDTLVKTEQRMGKDEEKEEEKTLKKSEETQEVSKVFR

Foldseek 3Di:
DPPPPDDDDPPPDDWDKDKWAFAKDFDPVAWDDDDPFWTWTWIATPVGDIWIKTKHQDPVSVVLVVVQQVLLVLLAPQQQAWHWGMKMKIADDPPDPGRIMIMTITHDFPFFLVVVCLFLQQQFADFQLVLLLVLLSVLSQVVSCVVQQKFQLADARRQKTWHADDCPQQRRDRTRIHGHDSSVMDHDDPPDDQWDWFQDYDLLQAQLQNLVLCPPPCVVVVNDPRTTPDIDHSLLRVLSSVLQRSLCNNGVDGLFDDDPVCSVRSNVFLVVVQVPLQALGWDWDFPDQDPPPRDTDTDIDGDRWRPCDPVSAQPQSRLLSSVSSSCSSHPGDSVLSNLSSVQSRNFDWAWEFELLALAIHIDGQSVVSCVSPPSAAAPCVRSPHDQFKKKWWFFLVDIDTGGSRHRGCVPPDHTYTYIDIPDPDGHHHDDDDDDQDFDQDPPDDLVVNLVSLSNNLNLLVVLVVSLVRSLVSLQRLLNRLLSLLVVLLLVLLLVLLQQAVLPPDDDDDDPPPPCPPRPNPSNPPRLVVLVCVLVVQLVVLVVCVVPDPVSVVVSVVLSVLSVVLSLVSNQLSVVSVVLNVVSNVLSVLSNVLRADFDDDPPLSVVSSVQNDSDSVSSVVCVVVNSVSSVVSVVRSVRRVCQQCPAPDPPGDRSSVSSSVSVVVSVVSVVVVVVSVVVNVVSVVLSCVVVVVVVVVVVVLCVPCVDDPPCVVVVSVVVPPVVVVVVVVVVVSVVVVVVVVVVVVVVLVVVQFDDPDSDTHRHPPPPPPVVVVVVVVVVVVPVVPDDPPPVPD/DPPPDDDDDDDDDFWDKDKDAFAKDFDPVAWDDDDPQWTWTWIATPVGDIWIKTKHQDPVSVVLVVVQLVLLVLLAPQQQAWHWGMKMKIQDDPPDPGRIMIMTITHDFPFFLVVVCLFLQQQFADAQLVLLLVLLSVLSQVVSCVVQLKFQLEDARRQKTWHAQDCPQQRRDRTRIHGHDSSVMDHDDPPDDLWDFAQDYDLLQAQLQNLVLCPPPCVVVVNDPRTTPDIDHSLLRVLSSVLQRSLCNNGVDGLFDDDPVCSVRSNVFLVVVQVPLQALGWDWDFPDQPPVPRDGDTDIDGDRWRCPDDPRAFPQSRLLSSVSSSCSSHPGDSVLSNLSSVQSRNFDWEWEFELLALAIHIDGQSPPSCVSPPSAAAPCVRSPHDQFKKKWWFFLVDIDTGGSRHRGCVPPDHTYTYIDIPDPDDHHHDDDDDDQDFDQDPPDDLVVNLVSLSNNLNLLVVLVVSLVRSLVSLQRLLNRLLSLLVVLLVVLLLVLLCQALLPPPPDDDDPPPPCPPRPNPNNPPNLVVLVCVLVVLLVVLVVCVVPPPVSVVLSVLLSVLSVLLSLLSNQLSVVSVVLNVVSNVLSVLSNVLRADFDDDPPLSVVSSVQNDSDSVSSVVCVVVNSVSSVVSVVRSVRRVCQQCPAPDPPGDRSSVSSSVSVVVSVLSVVVVVVSVVLNVVLVVLSCVLSVLVVVVVVVLCVPVPPDPVVSVVVVVVCVVVVVVVVVVSVVSSVVSVVSSVVSVVVLVVSQFDDPDSHTHRHPPPPPPPPVVPVVVVVVPPPPDDDPDDPVD

Nearest PDB structures (foldseek):
  4im0-assembly1_A-2  TM=5.875E-01  e=1.782E-20  Homo sapiens
  8gmc-assembly2_B  TM=7.464E-01  e=2.656E-11  Homo sapiens
  7rj7-assembly1_A  TM=7.501E-01  e=4.671E-11  Mus musculus
  5l4q-assembly1_A  TM=7.232E-01  e=9.460E-11  Homo sapiens
  4o38-assembly1_B  TM=6.956E-01  e=1.748E-09  Homo sapiens

Radius of gyration: 43.55 Å; Cα contacts (8 Å, |Δi|>4): 2469; chains: 2; bounding box: 106×166×131 Å

InterPro domains:
  IPR000719 Protein kinase domain [PF00069] (29-268)
  IPR000719 Protein kinase domain [PS50011] (26-304)
  IPR000719 Protein kinase domain [SM00220] (26-353)
  IPR008271 Serine/threonine-protein kinase, active site [PS00108] (150-162)
  IPR011009 Protein kinase-like domain superfamily [SSF56112] (13-266)
  IPR017441 Protein kinase, ATP binding site [PS00107] (32-58)

Solvent-accessible surface area (backbone atoms only — not comparable to full-atom values): 85120 Å² total; per-residue (Å²): 135,84,79,78,80,80,77,80,76,78,82,82,74,73,61,52,73,48,77,44,72,54,57,66,47,78,37,88,87,39,71,74,46,79,57,100,68,37,40,28,21,36,25,30,32,69,44,36,44,70,25,30,30,40,41,29,54,50,72,76,34,39,56,35,50,53,52,25,52,55,52,34,59,72,47,57,84,43,84,20,38,61,42,65,51,21,34,42,35,37,37,43,52,90,86,46,93,49,55,43,38,41,35,38,33,25,64,56,63,80,45,34,43,45,60,53,52,66,35,37,80,19,53,63,10,53,55,59,47,50,44,50,40,47,53,31,26,51,33,53,29,50,48,54,31,51,75,65,37,36,29,53,44,57,54,41,48,81,33,27,34,27,33,58,28,53,63,50,94,50,40,62,30,57,61,33,45,22,42,50,80,47,60,68,37,45,78,49,63,88,93,48,78,66,61,44,41,71,63,70,59,52,84,83,42,47,33,60,61,50,29,52,52,66,64,34,70,42,46,83,68,72,64,56,87,53,60,38,90,51,71,43,40,48,45,47,38,35,33,26,9,38,34,38,34,50,43,19,46,55,47,49,43,61,36,51,63,71,45,94,92,38,56,56,55,35,38,51,40,47,50,51,37,73,75,32,86,60,28,62,29,33,45,78,38,81,71,48,66,40,80,88,74,77,40,76,37,72,39,71,45,71,33,64,57,58,77,59,62,82,77,72,50,46,45,61,55,38,38,50,50,32,51,49,35,29,31,21,72,75,57,46,46,67,68,62,46,39,54,52,31,49,43,72,38,70,37,60,67,44,40,38,36,29,76,54,56,68,46,73,42,76,43,64,36,61,65,81,44,66,90,53,56,87,60,60,62,24,50,32,47,44,67,71,42,61,89,75,38,29,34,40,34,38,26,72,85,49,73,46,80,42,58,31,74,40,49,67,55,81,88,53,74,92,54,56,25,41,53,41,67,66,55,93,74,79,77,63,59,84,78,77,84,83,81,89,82,80,90,82,56,88,85,49,52,46,66,58,44,30,51,51,45,36,50,52,38,22,51,28,46,50,37,46,52,50,44,51,48,52,47,50,49,34,43,52,49,17,50,33,47,23,40,42,24,48,49,50,24,53,52,28,48,55,57,20,29,20,22,40,61,55,66,69,72,83,84,94,73,80,72,65,70,75,53,70,80,54,77,66,67,54,25,59,57,53,30,58,44,49,55,46,20,33,58,16,48,27,34,36,24,60,52,20,66,87,35,56,75,64,45,35,50,50,19,52,48,51,33,51,48,35,53,51,50,49,54,49,40,31,53,51,10,47,51,27,51,48,50,26,53,48,23,53,51,50,20,56,55,25,58,66,41,52,74,79,79,74,87,64,53,51,48,66,62,53,48,60,70,67,63,53,64,52,55,70,59,44,62,49,26,44,61,34,55,48,51,54,33,48,50,31,49,50,45,35,49,54,45,49,41,47,42,70,38,47,86,46,100,79,46,67,16,44,50,58,47,52,51,49,50,55,50,48,50,54,46,49,51,47,51,48,51,49,49,50,50,48,53,51,51,51,52,48,60,63,45,46,61,55,51,52,50,49,52,53,53,54,53,52,55,67,67,59,74,65,54,88,72,53,58,66,61,52,61,65,69,51,56,69,68,43,53,59,48,46,51,49,47,50,48,46,50,49,47,46,52,48,45,50,52,47,45,54,45,43,46,42,68,74,32,28,40,73,60,82,95,39,71,40,67,42,71,72,73,66,65,57,66,62,55,48,60,57,49,52,58,58,47,62,61,68,71,68,68,90,82,60,74,82,76,115,136,84,81,78,85,80,79,83,76,81,81,82,69,71,60,51,73,47,78,42,74,55,57,65,47,77,38,88,87,40,72,75,45,77,57,100,69,38,42,29,22,36,24,30,31,70,44,35,45,69,24,30,30,40,41,28,53,48,70,76,32,41,56,33,49,54,53,24,50,54,52,34,60,72,46,58,84,42,84,21,38,59,45,66,51,19,34,41,36,37,37,43,42,90,86,45,94,48,57,43,37,42,34,38,33,26,64,56,62,81,46,34,42,46,61,51,52,67,34,37,82,20,52,63,12,54,56,61,48,51,45,52,40,46,53,32,27,52,35,54,30,51,49,53,31,53,76,65,36,36,31,52,45,54,55,42,48,82,33,25,33,27,34,57,27,54,64,51,94,54,39,63,29,57,60,30,43,21,42,49,79,47,60,66,37,46,78,48,62,88,92,49,77,67,61,46,42,68,61,69,59,51,86,83,39,50,33,57,61,51,30,52,51,67,64,32,71,42,43,84,68,70,65,55,85,52,59,35,91,49,70,43,39,47,45,49,39,37,32,25,10,39,36,38,35,50,41,21,46,55,48,51,44,62,37,52,62,70,45,94,93,36,57,56,54,35,38,51,39,48,52,52,38,74,74,31,88,60,29,63,30,32,47,80,38,82,72,48,65,39,80,90,72,75,40,76,37,70,41,71,45,71,33,65,55,57,74,61,57,75,83,75,58,46,45,60,56,40,39,51,51,32,53,49,34,30,32,21,72,75,58,47,45,66,67,61,46,40,55,53,31,50,40,72,38,70,38,61,65,43,38,38,36,29,74,56,58,68,46,72,40,75,43,62,39,61,64,82,43,68,90,52,56,88,60,58,63,24,50,33,48,44,68,70,43,62,89,76,38,30,35,39,34,38,25,73,85,50,72,47,81,41,58,32,76,39,50,67,56,80,87,54,73,91,54,58,26,41,56,41,67,68,56,96,72,79,78,64,59,84,79,76,83,84,83,88,82,78,89,80,56,88,87,49,51,46,67,56,42,29,50,51,46,36,49,53,41,22,51,27,46,49,37,47,52,51,44,53,49,53,47,52,47,34,44,51,50,17,50,32,46,22,38,43,24,48,48,50,24,52,51,27,49,66,57,20,40,24,28,49,58,54,67,60,69,80,70,89,81,80,69,64,69,78,54,66,82,52,80,65,69,57,17,59,57,53,37,54,40,50,52,43,25,33,55,15,50,29,30,45,21,57,57,21,61,91,39,63,76,63,46,36,53,52,22,55,50,51,35,54,48,35,53,52,50,50,56,51,43,36,53,52,13,52,52,29,50,51,49,25,54,49,21,50,52,50,19,57,55,23,58,68,43,52,73,79,78,76,86,65,52,51,48,66,62,53,47,59,71,68,66,54,65,51,55,71,60,44,62,49,26,44,60,36,56,48,52,53,33,48,50,31,50,49,43,34,49,55,45,50,43,46,41,72,37,48,87,46,99,79,45,68,17,43,50,58,46,52,53,50,50,54,51,48,49,54,50,50,51,48,52,48,49,50,51,49,49,51,54,50,51,53,52,51,44,63,42,44,56,53,49,51,54,46,49,54,58,50,50,59,51,62,68,40,58,70,54,83,71,44,54,64,58,44,56,66,66,34,48,73,59,40,53,51,45,50,49,45,37,53,47,42,51,49,46,32,53,47,45,52,51,45,45,55,45,44,47,40,67,73,28,26,41,74,59,80,97,40,73,42,70,47,73,75,72,73,79,63,66,67,69,49,58,62,52,53,56,65,45,59,65,79,72,68,69,93,83,62,75,75,81,115

pLDDT: mean 75.22, std 24.24, range [18.62, 98.69]